Protein AF-0000000081776186 (afdb_homodimer)

Secondary structure (DSSP, 8-state):
-TTSTTSGGGGS---TTTTTTTHHHHTTTSS-HHHHHHH-S------------TTSTTEEEEEEEEEEE-B-SSGGG-EEEEEEEPTTEEEEEEEEEEEESSTTSPP-EEEEEEEESS-----TT-PPPPTTB--GGGTT---EEEETTS-EEEEEESPPSEEEEEEEEB------B-PPTTTS-----EEEEEEEEEEE---PEEP-SSS-EEEEEETTTTB-EEEEEEEEPSSEEEEEEEEEEEEEE-SS----------EEEEEEESS---TTSPPP--SSSS-EEEEEESPPTTEEEEEEEEE---SS--EEEEEEEEEEEEPPGGG-------------EEEEE-SSS---------SS-----------------------------------SS-----TT----EEEPEEEEEETT---EEEE---TTGGG-EEE-SSS-EEEEEEE-TTTTTTSEEEEEEEE---TT--S-EEEEEEEEESSPPPEETTEE---GGGEEEEESS-GGGSEEEEEESPPSEEEEEEEEEEEEETTEEE--SSPEEEEEEEEEESSGGGG-TTEEEEEEEETTEEEEEEEE-TT-BTTTT-B-TTPPPHHHHHHHHHHHHHGGGGGHHHHHHHHHTT-HHHHHHHHHHHHHHHHHHHHHTTS--SS-HHHHHHHHHHHHHHHHHHHHHHHHT--HHHHHHHHHHHHHHHHHHHHHHTTSHHHHHHHHHHHHHHHHHHHHHHHHHHTS-SS--HHHIIIIIHHHHHHHHHHHHIIIII-BSSSHHHHHHHHHHHHHHHHHHHSPPP----SSGGGTTTS--STTTHHHHT-----TT-/-TTSTTSSSTTS---TTTGGGTHHHHTTTSS-HHHHHHH-S------SS----TTSTTEEEEEEEEEEE-B-SSGGG-EEEEEEEPTTEEEEEEEEEEEESSTTSPP-EEEEEEEESS-----TT-PPPPTTB--GGGSSS-EEEEETTS-EEEEEESPPSEEEEEEEEB------B-PPTTTS-----EEEEEEEEEEE---PEEP-SSS-EEEEEETTTTB-EEEEEEEEPSSEEEEEEEEEEEEEE-SS----------EEEEEEESS---TTSPPP--SSSS-EEEEEESPPTTEEEEEEEEE---SS--EEEEEEEEEEEEPPGGG-------------EEEEE-SSS----------SS-----------------------------------------TT----EEEPEEEEEETT---EEEE---TTGGG-EEE-SSS-EEEEEEE-TTTTTTSEEEEEEEE---TT--S-EEEEEEEEESSPPPEETTEE---GGGEEEEESS-GGGSEEEEEESPPSEEEEEEEEEEEEETTEEE--SSPEEEEEEEEEESSGGGG-TTEEEEEEEETTEEEEEEEE-TT-BTTTT-B-TTPPPHHHHHHHHHHHHHGGGGGHHHHHHHHHTT-HHHHHHHHHHHHHHHHHHHHHTTS--SS-HHHHHHHHHHHHHHHHHHHHHHHHT--HHHHHHHHHHHHHHHHHHHHHHTTSHHHHHHHHHHHHHHHHHHHHHHHHHHTS-SS--HHHIIIIIHHHHHHHHHHHHIIIII-BSSSHHHHHHHHHHHHHHHHHHHSPPP----SSGGGSTTS--STTTHHHHT-----TT-

Foldseek 3Di:
DPVPPVPPPPPDPPDPVPPVVPPVPPVVPPPDPVVVLVVVVPQPLPQVPPVPPPPDVQKDKDWDTKDWAAADQWPQRKAKDKDFFAAAWFKKKKKKAKDKSDPPDDKFKKWKAKDPQWDADDDPPPFDDPPQEQCVVRPPHDGDIDINVDMDMDMDGFDFGGMMMMIMHGHHDPFLADAFPPPDDDDMIMIMIMMMMTGHDDDAAEADQVFWDKDKAWVVVPRFKHKYKYWAAAQWFKKKKKKFQKAKDAVPDPDSDLAQRQKFKAKDKRTEDDPPGDTADAPGSGMRMDMDGFDFHRIMMMIMIGRHDDVGTMMIIIIIHMHIDGADPVQAPDDDDPPPQPLPPDQDDDPPDDRDDDDDDDDDDDGPDPDDDDDDDDDDPDPPDDPPPPDPPPPPPPPPDPDPLDPRHDHHEAEWDWDQPDDPDRKIWTDDPDPPPVQADWQAQQAKYKYKYFFDPPSFQQWKKKKWKAWRPPVPQPFWKKKKKAKDFRGDADDDRRHGDHDPSRMDMATNPPPCRGPINMYHRDGGHMMMMMMHMWTQDPVGIHRRPDIIGMHIIIMTDQADVCLPPFWHKDWDAHPNHIHIAIRGHQQQDDRSSPRCPRHHDPVRLVLLLCLQQVLLVLLVLVLVVCVVLVVNQLNVLSVLLNPLSNQLSCVVSVHDHPDDNVVSQLSNLLSVLLNLLLLLLQLLPDPPVVSVVVSVVSSVLLNVLSVVPSSHPCSNCVSNVVSNVSSVVSQVLVCVVVVAHPVHDPCLVVPFVVVLVVLLVVLVCLVNPVDGSVCPSPSSSSSSNSNSVSSSRSRDGRDDPDPPQPVPQPPPPPPVSVNVNSVDPNDPVD/DPVPPPPPDPPDDDDPVPPVVPVVPPVVPPPDPVVVLVVVVPQPLPVPPPPPPPPDVQKDKDWDTKDWAAADQWPQRKAKDKDFFAAAWFKKKKKKAKDKSDPPDDKFKKKKFKDPQWDADDDPPPFDDDPQEQNVVHPDPTIDMDINVDMDMDMDGFDFGGMMMMIMHGHHDPFLADAFPPPDDDDMIMIMIMMMMTGHDDDAAEADQVFWDKDKAWVVVPRFKHKYKYWAAAQWFKKKKKKFQKAKDAVPDPDSDLAQRQKFKAKDKRTEDDPPGDTADAPGSGMRMDMDGFDFHRIMMMIMIGRHDDVGTMMIIIIIHMHIDGADPVQAPDDDDPPPQQLPPDQDDDPVDDRDDDDDDPDDDDRHDPDDPPPDDDDDPDPDDDPPPPDDPPPPPPPPDPPDLDPRHDHHEAEWDWDQPDDPDRKIWTHDPDPPPVQADWQAQQAKYKYKYFFDPPSFQQWKKKKWKAWRPPVPQPFWKKKKKFKDFRGDADDDRRDGDHDPSRMDMATNPPPCRGPINMYHRDGGHMMMMMMHMWTADPVGIHRRPDIIGMHIIIMTDQADVCLPPFWHKDWDAHPNHIHIAIRGHQQQDDRSSPRCPRHHDPVRLVLLLCLQQVLLVLLVLVLVVCVVQVVNQLNVLSVLLNPLSNQLSCVVSVHDHPDDNVVSQLSNLLSVLLNLLLLLLQLLPDPPVVSVVVSVVSSVLLNVLSVVPSSHPCSNCVSNVVSNVSSVVSQVLLCVVVVAHPVHDPCLVVPFVVVLVVLLVVLVCLVNPPDGSVCPSPSSSSSSNSNSVSSSRSRDGHDDPDPPQPVPQPPCPPPVSVNVNSVDPNDVVD

Structure (mmCIF, N/CA/C/O backbone):
data_AF-0000000081776186-model_v1
#
loop_
_entity.id
_entity.type
_entity.pdbx_description
1 polymer 'Transmembrane protein 8A-like isoform X1'
#
loop_
_atom_site.group_PDB
_atom_site.id
_atom_site.type_symbol
_atom_site.label_atom_id
_atom_site.label_alt_id
_atom_site.label_comp_id
_atom_site.label_asym_id
_atom_site.label_entity_id
_atom_site.label_seq_id
_atom_site.pdbx_PDB_ins_code
_atom_site.Cartn_x
_atom_site.Cartn_y
_atom_site.Cartn_z
_atom_site.occupancy
_atom_site.B_iso_or_equiv
_atom_site.auth_seq_id
_atom_site.auth_comp_id
_atom_site.auth_asym_id
_atom_site.auth_atom_id
_atom_site.pdbx_PDB_model_num
ATOM 1 N N . MET A 1 1 ? -25.25 43.906 -5.43 1 17.53 1 MET A N 1
ATOM 2 C CA . MET A 1 1 ? -26.172 44.094 -6.539 1 17.53 1 MET A CA 1
ATOM 3 C C . MET A 1 1 ? -26.375 42.781 -7.297 1 17.53 1 MET A C 1
ATOM 5 O O . MET A 1 1 ? -27.375 42.625 -8.016 1 17.53 1 MET A O 1
ATOM 9 N N . SER A 1 2 ? -25.328 41.812 -7.398 1 18.3 2 SER A N 1
ATOM 10 C CA . SER A 1 2 ? -25.297 40.844 -8.477 1 18.3 2 SER A CA 1
ATOM 11 C C . SER A 1 2 ? -26.234 39.656 -8.188 1 18.3 2 SER A C 1
ATOM 13 O O . SER A 1 2 ? -26.203 38.656 -8.883 1 18.3 2 SER A O 1
ATOM 15 N N . ARG A 1 3 ? -26.922 39.438 -6.98 1 20.38 3 ARG A N 1
ATOM 16 C CA . ARG A 1 3 ? -27.875 38.406 -6.582 1 20.38 3 ARG A CA 1
ATOM 17 C C . ARG A 1 3 ? -29.156 38.5 -7.41 1 20.38 3 ARG A C 1
ATOM 19 O O . ARG A 1 3 ? -30.078 37.688 -7.242 1 20.38 3 ARG A O 1
ATOM 26 N N . ALA A 1 4 ? -29.406 39.688 -8 1 20.66 4 ALA A N 1
ATOM 27 C CA . ALA A 1 4 ? -30.75 40 -8.477 1 20.66 4 ALA A CA 1
ATOM 28 C C . ALA A 1 4 ? -31.078 39.219 -9.742 1 20.66 4 ALA A C 1
ATOM 30 O O . ALA A 1 4 ? -32.25 38.875 -10 1 20.66 4 ALA A O 1
ATOM 31 N N . HIS A 1 5 ? -30.109 39.062 -10.703 1 20.86 5 HIS A N 1
ATOM 32 C CA . HIS A 1 5 ? -30.625 38.812 -12.055 1 20.86 5 HIS A CA 1
ATOM 33 C C . HIS A 1 5 ? -31 37.344 -12.242 1 20.86 5 HIS A C 1
ATOM 35 O O . HIS A 1 5 ? -31.359 36.938 -13.344 1 20.86 5 HIS A O 1
ATOM 41 N N . CYS A 1 6 ? -30.656 36.438 -11.305 1 21.64 6 CYS A N 1
ATOM 42 C CA . CYS A 1 6 ? -30.922 35.031 -11.586 1 21.64 6 CYS A CA 1
ATOM 43 C C . CYS A 1 6 ? -32.406 34.719 -11.484 1 21.64 6 CYS A C 1
ATOM 45 O O . CYS A 1 6 ? -32.844 33.562 -11.625 1 21.64 6 CYS A O 1
ATOM 47 N N . ARG A 1 7 ? -33.281 35.625 -10.977 1 23.91 7 ARG A N 1
ATOM 48 C CA . ARG A 1 7 ? -34.656 35.281 -10.648 1 23.91 7 ARG A CA 1
ATOM 49 C C . ARG A 1 7 ? -35.5 35.094 -11.906 1 23.91 7 ARG A C 1
ATOM 51 O O . ARG A 1 7 ? -36.531 34.438 -11.883 1 23.91 7 ARG A O 1
ATOM 58 N N . LEU A 1 8 ? -35.344 36 -12.922 1 23.22 8 LEU A N 1
ATOM 59 C CA . LEU A 1 8 ? -36.469 36.25 -13.789 1 23.22 8 LEU A CA 1
ATOM 60 C C . LEU A 1 8 ? -36.719 35.062 -14.734 1 23.22 8 LEU A C 1
ATOM 62 O O . LEU A 1 8 ? -37.844 34.844 -15.188 1 23.22 8 LEU A O 1
ATOM 66 N N . ALA A 1 9 ? -35.719 34.531 -15.352 1 23.45 9 ALA A N 1
ATOM 67 C CA . ALA A 1 9 ? -36.094 33.875 -16.594 1 23.45 9 ALA A CA 1
ATOM 68 C C . ALA A 1 9 ? -36.719 32.5 -16.328 1 23.45 9 ALA A C 1
ATOM 70 O O . ALA A 1 9 ? -36.812 31.656 -17.234 1 23.45 9 ALA A O 1
ATOM 71 N N . ALA A 1 10 ? -37.219 32.125 -15.086 1 23.34 10 ALA A N 1
ATOM 72 C CA . ALA A 1 10 ? -37.625 30.766 -14.773 1 23.34 10 ALA A CA 1
ATOM 73 C C . ALA A 1 10 ? -39.031 30.5 -15.289 1 23.34 10 ALA A C 1
ATOM 75 O O . ALA A 1 10 ? -39.688 29.531 -14.875 1 23.34 10 ALA A O 1
ATOM 76 N N . ARG A 1 11 ? -39.688 31.359 -16.062 1 24.17 11 ARG A N 1
ATOM 77 C CA . ARG A 1 11 ? -41.094 31.016 -16.156 1 24.17 11 ARG A CA 1
ATOM 78 C C . ARG A 1 11 ? -41.281 29.672 -16.844 1 24.17 11 ARG A C 1
ATOM 80 O O . ARG A 1 11 ? -42.375 29.109 -16.828 1 24.17 11 ARG A O 1
ATOM 87 N N . SER A 1 12 ? -40.688 29.547 -18.062 1 23.08 12 SER A N 1
ATOM 88 C CA . SER A 1 12 ? -41.344 28.594 -18.938 1 23.08 12 SER A CA 1
ATOM 89 C C . SER A 1 12 ? -41.406 27.203 -18.297 1 23.08 12 SER A C 1
ATOM 91 O O . SER A 1 12 ? -40.625 26.906 -17.391 1 23.08 12 SER A O 1
ATOM 93 N N . VAL A 1 13 ? -42.438 26.312 -18.781 1 25.61 13 VAL A N 1
ATOM 94 C CA . VAL A 1 13 ? -43.188 25.141 -18.328 1 25.61 13 VAL A CA 1
ATOM 95 C C . VAL A 1 13 ? -42.188 24 -18.031 1 25.61 13 VAL A C 1
ATOM 97 O O . VAL A 1 13 ? -42.625 22.875 -17.766 1 25.61 13 VAL A O 1
ATOM 100 N N . TYR A 1 14 ? -40.969 24.172 -18.609 1 23.67 14 TYR A N 1
ATOM 101 C CA . TYR A 1 14 ? -40.25 22.906 -18.688 1 23.67 14 TYR A CA 1
ATOM 102 C C . TYR A 1 14 ? -40.062 22.281 -17.312 1 23.67 14 TYR A C 1
ATOM 104 O O . TYR A 1 14 ? -39.875 23 -16.328 1 23.67 14 TYR A O 1
ATOM 112 N N . THR A 1 15 ? -40.75 21.047 -17.109 1 24.16 15 THR A N 1
ATOM 113 C CA . THR A 1 15 ? -40.906 20.391 -15.82 1 24.16 15 THR A CA 1
ATOM 114 C C . THR A 1 15 ? -39.594 20.312 -15.078 1 24.16 15 THR A C 1
ATOM 116 O O . THR A 1 15 ? -38.531 20.422 -15.688 1 24.16 15 THR A O 1
ATOM 119 N N . ARG A 1 16 ? -39.625 20.25 -13.617 1 24.02 16 ARG A N 1
ATOM 120 C CA . ARG A 1 16 ? -38.625 20.469 -12.578 1 24.02 16 ARG A CA 1
ATOM 121 C C . ARG A 1 16 ? -37.438 19.531 -12.742 1 24.02 16 ARG A C 1
ATOM 123 O O . ARG A 1 16 ? -36.469 19.625 -12 1 24.02 16 ARG A O 1
ATOM 130 N N . LYS A 1 17 ? -37.719 18.344 -13.344 1 25.12 17 LYS A N 1
ATOM 131 C CA . LYS A 1 17 ? -36.719 17.297 -13.406 1 25.12 17 LYS A CA 1
ATOM 132 C C . LYS A 1 17 ? -35.469 17.797 -14.117 1 25.12 17 LYS A C 1
ATOM 134 O O . LYS A 1 17 ? -34.344 17.375 -13.797 1 25.12 17 LYS A O 1
ATOM 139 N N . GLN A 1 18 ? -35.656 18.594 -15.25 1 22.91 18 GLN A N 1
ATOM 140 C CA . GLN A 1 18 ? -34.625 19.016 -16.188 1 22.91 18 GLN A CA 1
ATOM 141 C C . GLN A 1 18 ? -33.656 20 -15.547 1 22.91 18 GLN A C 1
ATOM 143 O O . GLN A 1 18 ? -32.594 20.312 -16.109 1 22.91 18 GLN A O 1
ATOM 148 N N . ARG A 1 19 ? -34.156 20.719 -14.547 1 25.19 19 ARG A N 1
ATOM 149 C CA . ARG A 1 19 ? -33.375 21.875 -14.109 1 25.19 19 ARG A CA 1
ATOM 150 C C . ARG A 1 19 ? -32.125 21.422 -13.398 1 25.19 19 ARG A C 1
ATOM 152 O O . ARG A 1 19 ? -31.141 22.188 -13.328 1 25.19 19 ARG A O 1
ATOM 159 N N . ARG A 1 20 ? -32.281 20.438 -12.555 1 23.58 20 ARG A N 1
ATOM 160 C CA . ARG A 1 20 ? -31.188 20.188 -11.617 1 23.58 20 ARG A CA 1
ATOM 161 C C . ARG A 1 20 ? -29.906 19.828 -12.367 1 23.58 20 ARG A C 1
ATOM 163 O O . ARG A 1 20 ? -28.828 19.734 -11.758 1 23.58 20 ARG A O 1
ATOM 170 N N . TYR A 1 21 ? -30.031 19.328 -13.672 1 23.58 21 TYR A N 1
ATOM 171 C CA . TYR A 1 21 ? -28.844 18.953 -14.43 1 23.58 21 TYR A CA 1
ATOM 172 C C . TYR A 1 21 ? -27.969 20.172 -14.703 1 23.58 21 TYR A C 1
ATOM 174 O O . TYR A 1 21 ? -26.75 20.031 -14.867 1 23.58 21 TYR A O 1
ATOM 182 N N . THR A 1 22 ? -28.609 21.375 -14.938 1 23 22 THR A N 1
ATOM 183 C CA . THR A 1 22 ? -27.844 22.469 -15.508 1 23 22 THR A CA 1
ATOM 184 C C . THR A 1 22 ? -26.906 23.078 -14.469 1 23 22 THR A C 1
ATOM 186 O O . THR A 1 22 ? -25.859 23.609 -14.812 1 23 22 THR A O 1
ATOM 189 N N . CYS A 1 23 ? -27.438 23.266 -13.266 1 23.52 23 CYS A N 1
ATOM 190 C CA . CYS A 1 23 ? -26.609 24.094 -12.398 1 23.52 23 CYS A CA 1
ATOM 191 C C . CYS A 1 23 ? -25.312 23.391 -12.031 1 23.52 23 CYS A C 1
ATOM 193 O O . CYS A 1 23 ? -24.422 24 -11.43 1 23.52 23 CYS A O 1
ATOM 195 N N . GLU A 1 24 ? -25.344 22.078 -11.945 1 25.31 24 GLU A N 1
ATOM 196 C CA . GLU A 1 24 ? -24.094 21.422 -11.586 1 25.31 24 GLU A CA 1
ATOM 197 C C . GLU A 1 24 ? -23 21.719 -12.609 1 25.31 24 GLU A C 1
ATOM 199 O O . GLU A 1 24 ? -21.812 21.438 -12.367 1 25.31 24 GLU A O 1
ATOM 204 N N . LEU A 1 25 ? -23.344 22.219 -13.789 1 23.88 25 LEU A N 1
ATOM 205 C CA . LEU A 1 25 ? -22.359 22.547 -14.812 1 23.88 25 LEU A CA 1
ATOM 206 C C . LEU A 1 25 ? -21.578 23.812 -14.43 1 23.88 25 LEU A C 1
ATOM 208 O O . LEU A 1 25 ? -20.453 24 -14.867 1 23.88 25 LEU A O 1
ATOM 212 N N . SER A 1 26 ? -22.25 24.812 -13.836 1 23.56 26 SER A N 1
ATOM 213 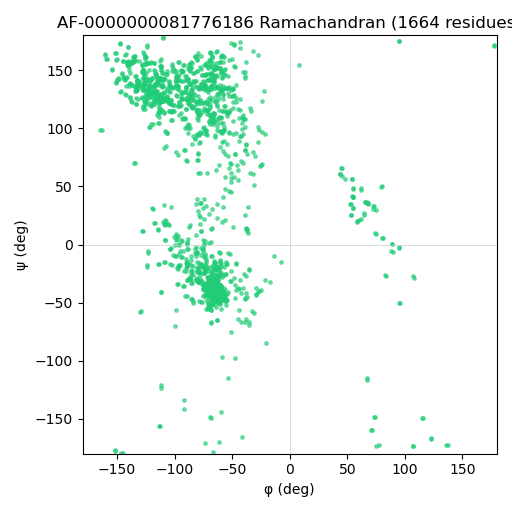C CA . SER A 1 26 ? -21.594 26.125 -13.805 1 23.56 26 SER A CA 1
ATOM 214 C C . SER A 1 26 ? -20.422 26.125 -12.836 1 23.56 26 SER A C 1
ATOM 216 O O . SER A 1 26 ? -19.641 27.078 -12.797 1 23.56 26 SER A O 1
ATOM 218 N N . ILE A 1 27 ? -20.578 25.469 -11.688 1 26.19 27 ILE A N 1
ATOM 219 C CA . ILE A 1 27 ? -19.469 25.688 -10.781 1 26.19 27 ILE A CA 1
ATOM 220 C C . ILE A 1 27 ? -18.172 25.172 -11.414 1 26.19 27 ILE A C 1
ATOM 222 O O . ILE A 1 27 ? -17.094 25.312 -10.836 1 26.19 27 ILE A O 1
ATOM 226 N N . LEU A 1 28 ? -18.203 24.484 -12.602 1 25.22 28 LEU A N 1
ATOM 227 C CA . LEU A 1 28 ? -17.031 24.109 -13.398 1 25.22 28 LEU A CA 1
ATOM 228 C C . LEU A 1 28 ? -16.297 25.344 -13.898 1 25.22 28 LEU A C 1
ATOM 230 O O . LEU A 1 28 ? -15.18 25.234 -14.414 1 25.22 28 LEU A O 1
ATOM 234 N N . VAL A 1 29 ? -16.953 26.5 -14.039 1 25.05 29 VAL A N 1
ATOM 235 C CA . VAL A 1 29 ? -16.375 27.516 -14.922 1 25.05 29 VAL A CA 1
ATOM 236 C C . VAL A 1 29 ? -15.242 28.234 -14.211 1 25.05 29 VAL A C 1
ATOM 238 O O . VAL A 1 29 ? -14.289 28.688 -14.852 1 25.05 29 VAL A O 1
ATOM 241 N N . THR A 1 30 ? -15.438 28.688 -12.984 1 26.22 30 THR A N 1
ATOM 242 C CA . THR A 1 30 ? -14.422 29.688 -12.656 1 26.22 30 THR A CA 1
ATOM 243 C C . THR A 1 30 ? -13.086 29.016 -12.359 1 26.22 30 THR A C 1
ATOM 245 O O . THR A 1 30 ? -12.195 29.625 -11.766 1 26.22 30 THR A O 1
ATOM 248 N N . MET A 1 31 ? -12.945 27.703 -12.336 1 25.75 31 MET A N 1
ATOM 249 C CA . MET A 1 31 ? -11.586 27.172 -12.25 1 25.75 31 MET A CA 1
ATOM 250 C C . MET A 1 31 ? -10.711 27.734 -13.367 1 25.75 31 MET A C 1
ATOM 252 O O . MET A 1 31 ? -11.141 27.781 -14.523 1 25.75 31 MET A O 1
ATOM 256 N N . SER A 1 32 ? -9.711 28.625 -13.023 1 28.62 32 SER A N 1
ATOM 257 C CA . SER A 1 32 ? -8.852 29.281 -14.008 1 28.62 32 SER A CA 1
ATOM 258 C C . SER A 1 32 ? -8.484 28.312 -15.133 1 28.62 32 SER A C 1
ATOM 260 O O . SER A 1 32 ? -8.5 27.094 -14.953 1 28.62 32 SER A O 1
ATOM 262 N N . THR A 1 33 ? -8.352 28.844 -16.453 1 30.66 33 THR A N 1
ATOM 263 C CA . THR A 1 33 ? -7.969 28.25 -17.719 1 30.66 33 THR A CA 1
ATOM 264 C C . THR A 1 33 ? -6.84 27.234 -17.531 1 30.66 33 THR A C 1
ATOM 266 O O . THR A 1 33 ? -6.777 26.219 -18.234 1 30.66 33 THR A O 1
ATOM 269 N N . GLN A 1 34 ? -5.805 27.656 -16.734 1 31.42 34 GLN A N 1
ATOM 270 C CA . GLN A 1 34 ? -4.613 26.812 -16.703 1 31.42 34 GLN A CA 1
ATOM 271 C C . GLN A 1 34 ? -4.898 25.484 -16.031 1 31.42 34 GLN A C 1
ATOM 273 O O . GLN A 1 34 ? -4.305 24.453 -16.375 1 31.42 34 GLN A O 1
ATOM 278 N N . SER A 1 35 ? -5.676 25.453 -15 1 32.84 35 SER A N 1
ATOM 279 C CA . SER A 1 35 ? -5.961 24.203 -14.32 1 32.84 35 SER A CA 1
ATOM 280 C C . SER A 1 35 ? -6.836 23.297 -15.18 1 32.84 35 SER A C 1
ATOM 282 O O . SER A 1 35 ? -6.902 22.078 -14.945 1 32.84 35 SER A O 1
ATOM 284 N N . LEU A 1 36 ? -7.746 23.859 -16.016 1 31.34 36 LEU A N 1
ATOM 285 C CA . LEU A 1 36 ? -8.539 23.062 -16.953 1 31.34 36 LEU A CA 1
ATOM 286 C C . LEU A 1 36 ? -7.637 22.391 -17.984 1 31.34 36 LEU A C 1
ATOM 288 O O . LEU A 1 36 ? -7.938 21.281 -18.453 1 31.34 36 LEU A O 1
ATOM 292 N N . LEU A 1 37 ? -6.648 23.188 -18.5 1 30.66 37 LEU A N 1
ATOM 293 C CA . LEU A 1 37 ? -5.766 22.516 -19.453 1 30.66 37 LEU A CA 1
ATOM 294 C C . LEU A 1 37 ? -5.098 21.297 -18.828 1 30.66 37 LEU A C 1
ATOM 296 O O . LEU A 1 37 ? -4.902 20.281 -19.484 1 30.66 37 LEU A O 1
ATOM 300 N N . SER A 1 38 ? -4.629 21.453 -17.594 1 32.81 38 SER A N 1
ATOM 301 C CA . SER A 1 38 ? -4.016 20.297 -16.953 1 32.81 38 SER A CA 1
ATOM 302 C C . SER A 1 38 ? -5.043 19.203 -16.688 1 32.81 38 SER A C 1
ATOM 304 O O . SER A 1 38 ? -4.711 18.016 -16.688 1 32.81 38 SER A O 1
ATOM 306 N N . SER A 1 39 ? -6.238 19.562 -16.281 1 33.81 39 SER A N 1
ATOM 307 C CA . SER A 1 39 ? -7.242 18.531 -16.031 1 33.81 39 SER A CA 1
ATOM 308 C C . SER A 1 39 ? -7.656 17.844 -17.328 1 33.81 39 SER A C 1
ATOM 310 O O . SER A 1 39 ? -8.156 16.719 -17.312 1 33.81 39 SER A O 1
ATOM 312 N N . LEU A 1 40 ? -7.805 18.594 -18.391 1 31.08 40 LEU A N 1
ATOM 313 C CA . LEU A 1 40 ? -8.234 17.969 -19.641 1 31.08 40 LEU A CA 1
ATOM 314 C C . LEU A 1 40 ? -7.164 17.031 -20.188 1 31.08 40 LEU A C 1
ATOM 316 O O . LEU A 1 40 ? -7.309 16.484 -21.281 1 31.08 40 LEU A O 1
ATOM 320 N N . ILE A 1 41 ? -5.898 17.281 -19.844 1 34.34 41 ILE A N 1
ATOM 321 C CA . ILE A 1 41 ? -5.168 16.125 -20.328 1 34.34 41 ILE A CA 1
ATOM 322 C C . ILE A 1 41 ? -5.848 14.844 -19.844 1 34.34 41 ILE A C 1
ATOM 324 O O . ILE A 1 41 ? -5.617 14.406 -18.719 1 34.34 41 ILE A O 1
ATOM 328 N N . ARG A 1 42 ? -7.168 14.758 -19.953 1 33.12 42 ARG A N 1
ATOM 329 C CA . ARG A 1 42 ? -7.867 13.477 -19.938 1 33.12 42 ARG A CA 1
ATOM 330 C C . ARG A 1 42 ? -6.941 12.344 -20.375 1 33.12 42 ARG A C 1
ATOM 332 O O . ARG A 1 42 ? -6.109 12.516 -21.266 1 33.12 42 ARG A O 1
ATOM 339 N N . ALA A 1 43 ? -6.848 11.375 -19.453 1 38.22 43 ALA A N 1
ATOM 340 C CA . ALA A 1 43 ? -6.191 10.078 -19.578 1 38.22 43 ALA A CA 1
ATOM 341 C C . ALA A 1 43 ? -6.363 9.5 -20.969 1 38.22 43 ALA A C 1
ATOM 343 O O . ALA A 1 43 ? -7.273 8.703 -21.219 1 38.22 43 ALA A O 1
ATOM 344 N N . THR A 1 44 ? -6.418 10.398 -21.953 1 39.25 44 THR A N 1
ATOM 345 C CA . THR A 1 44 ? -6.41 9.711 -23.234 1 39.25 44 THR A CA 1
ATOM 346 C C . THR A 1 44 ? -5.172 8.828 -23.375 1 39.25 44 THR A C 1
ATOM 348 O O . THR A 1 44 ? -4.047 9.281 -23.156 1 39.25 44 THR A O 1
ATOM 351 N N . ILE A 1 45 ? -5.324 7.699 -22.953 1 43.69 45 ILE A N 1
ATOM 352 C CA . ILE A 1 45 ? -4.309 6.738 -23.375 1 43.69 45 ILE A CA 1
ATOM 353 C C . ILE A 1 45 ? -3.996 6.934 -24.844 1 43.69 45 ILE A C 1
ATOM 355 O O . ILE A 1 45 ? -4.852 6.703 -25.703 1 43.69 45 ILE A O 1
ATOM 359 N N . LEU A 1 46 ? -3.311 8.031 -25.141 1 42.16 46 LEU A N 1
ATOM 360 C CA . LEU A 1 46 ? -2.863 8.227 -26.516 1 42.16 46 LEU A CA 1
ATOM 361 C C . LEU A 1 46 ? -1.757 7.242 -26.875 1 42.16 46 LEU A C 1
ATOM 363 O O . LEU A 1 46 ? -0.572 7.559 -26.75 1 42.16 46 LEU A O 1
ATOM 367 N N . LEU A 1 47 ? -1.771 6.156 -26.219 1 43 47 LEU A N 1
ATOM 368 C CA . LEU A 1 47 ? -0.688 5.328 -26.734 1 43 47 LEU A CA 1
ATOM 369 C C . LEU A 1 47 ? -0.738 5.258 -28.266 1 43 47 LEU A C 1
ATOM 371 O O . LEU A 1 47 ? -1.82 5.215 -28.844 1 43 47 LEU A O 1
ATOM 375 N N . PRO A 1 48 ? 0.054 5.844 -28.953 1 38 48 PRO A N 1
ATOM 376 C CA . PRO A 1 48 ? -0.057 5.355 -30.328 1 38 48 PRO A CA 1
ATOM 377 C C . PRO A 1 48 ? -0.689 3.969 -30.422 1 38 48 PRO A C 1
ATOM 379 O O . PRO A 1 48 ? -0.324 3.072 -29.656 1 38 48 PRO A O 1
ATOM 382 N N . LEU A 1 49 ? -1.921 3.928 -30.641 1 39.62 49 LEU A N 1
ATOM 383 C CA . LEU A 1 49 ? -2.836 2.805 -30.812 1 39.62 49 LEU A CA 1
ATOM 384 C C . LEU A 1 49 ? -2.088 1.56 -31.281 1 39.62 49 LEU A C 1
ATOM 386 O O . LEU A 1 49 ? -1.604 1.507 -32.406 1 39.62 49 LEU A O 1
ATOM 390 N N . PHE A 1 50 ? -1.303 0.983 -30.516 1 39.75 50 PHE A N 1
ATOM 391 C CA . PHE A 1 50 ? -0.926 -0.425 -30.547 1 39.75 50 PHE A CA 1
ATOM 392 C C . PHE A 1 50 ? -2.076 -1.278 -31.078 1 39.75 50 PHE A C 1
ATOM 394 O O . PHE A 1 50 ? -2.973 -1.651 -30.312 1 39.75 50 PHE A O 1
ATOM 401 N N . TYR A 1 51 ? -2.492 -0.877 -32.094 1 37.72 51 TYR A N 1
ATOM 402 C CA . TYR A 1 51 ? -3.625 -1.53 -32.75 1 37.72 51 TYR A CA 1
ATOM 403 C C . TYR A 1 51 ? -3.406 -3.035 -32.844 1 37.72 51 TYR A C 1
ATOM 405 O O . TYR A 1 51 ? -2.988 -3.545 -33.875 1 37.72 51 TYR A O 1
ATOM 413 N N . VAL A 1 52 ? -2.381 -3.594 -32.031 1 42.38 52 VAL A N 1
ATOM 414 C CA . VAL A 1 52 ? -2.555 -5.016 -32.312 1 42.38 52 VAL A CA 1
ATOM 415 C C . VAL A 1 52 ? -3.934 -5.469 -31.844 1 42.38 52 VAL A C 1
ATOM 417 O O . VAL A 1 52 ? -4.301 -5.246 -30.688 1 42.38 52 VAL A O 1
ATOM 420 N N . ILE A 1 53 ? -4.859 -5.539 -32.781 1 43.31 53 ILE A N 1
ATOM 421 C CA . ILE A 1 53 ? -6.238 -6 -32.656 1 43.31 53 ILE A CA 1
ATOM 422 C C . ILE A 1 53 ? -6.266 -7.344 -31.938 1 43.31 53 ILE A C 1
ATOM 424 O O . ILE A 1 53 ? -5.539 -8.273 -32.312 1 43.31 53 ILE A O 1
ATOM 428 N N . ASN A 1 54 ? -6.871 -7.441 -30.797 1 50.25 54 ASN A N 1
ATOM 429 C CA . ASN A 1 54 ? -7.352 -8.484 -29.891 1 50.25 54 ASN A CA 1
ATOM 430 C C . ASN A 1 54 ? -7.887 -9.688 -30.672 1 50.25 54 ASN A C 1
ATOM 432 O O . ASN A 1 54 ? -8.422 -10.625 -30.078 1 50.25 54 ASN A O 1
ATOM 436 N N . GLY A 1 55 ? -7.684 -9.773 -32.062 1 51.53 55 GLY A N 1
ATOM 437 C CA . GLY A 1 55 ? -8.383 -10.891 -32.688 1 51.53 55 GLY A CA 1
ATOM 438 C C . GLY A 1 55 ? -7.52 -12.125 -32.875 1 51.53 55 GLY A C 1
ATOM 439 O O . GLY A 1 55 ? -8.008 -13.18 -33.25 1 51.53 55 GLY A O 1
ATOM 440 N N . GLN A 1 56 ? -6.203 -12.055 -32.625 1 61.28 56 GLN A N 1
ATOM 441 C CA . GLN A 1 56 ? -5.387 -13.25 -32.781 1 61.28 56 GLN A CA 1
ATOM 442 C C . GLN A 1 56 ? -5.512 -14.172 -31.578 1 61.28 56 GLN A C 1
ATOM 444 O O . GLN A 1 56 ? -5.648 -13.703 -30.453 1 61.28 56 GLN A O 1
ATOM 449 N N . PRO A 1 57 ? -5.672 -15.461 -32.031 1 67.44 57 PRO A N 1
ATOM 450 C CA . PRO A 1 57 ? -5.691 -16.391 -30.891 1 67.44 57 PRO A CA 1
ATOM 451 C C . PRO A 1 57 ? -4.496 -16.219 -29.969 1 67.44 57 PRO A C 1
ATOM 453 O O . PRO A 1 57 ? -3.367 -16.031 -30.438 1 67.44 57 PRO A O 1
ATOM 456 N N . GLY A 1 58 ? -4.773 -16.078 -28.875 1 78.06 58 GLY A N 1
ATOM 457 C CA . GLY A 1 58 ? -3.725 -15.992 -27.875 1 78.06 58 GLY A CA 1
ATOM 458 C C . GLY A 1 58 ? -3.229 -14.578 -27.641 1 78.06 58 GLY A C 1
ATOM 459 O O . GLY A 1 58 ? -2.299 -14.367 -26.859 1 78.06 58 GLY A O 1
ATOM 460 N N . TYR A 1 59 ? -3.811 -13.664 -28.344 1 83.19 59 TYR A N 1
ATOM 461 C CA . TYR A 1 59 ? -3.383 -12.281 -28.203 1 83.19 59 TYR A CA 1
ATOM 462 C C . TYR A 1 59 ? -3.951 -11.664 -26.922 1 83.19 59 TYR A C 1
ATOM 464 O O . TYR A 1 59 ? -5.105 -11.914 -26.578 1 83.19 59 TYR A O 1
ATOM 472 N N . GLY A 1 60 ? -3.107 -10.938 -26.219 1 86 60 GLY A N 1
ATOM 473 C CA . GLY A 1 60 ? -3.512 -10.141 -25.078 1 86 60 GLY A CA 1
ATOM 474 C C . GLY A 1 60 ? -2.799 -8.805 -24.984 1 86 60 GLY A C 1
ATOM 475 O O . GLY A 1 60 ? -1.759 -8.609 -25.625 1 86 60 GLY A O 1
ATOM 476 N N . GLU A 1 61 ? -3.496 -7.895 -24.328 1 88.31 61 GLU A N 1
ATOM 477 C CA . GLU A 1 61 ? -2.918 -6.559 -24.234 1 88.31 61 GLU A CA 1
ATOM 478 C C . GLU A 1 61 ? -3.203 -5.926 -22.875 1 88.31 61 GLU A C 1
ATOM 480 O O . GLU A 1 61 ? -4.277 -6.125 -22.312 1 88.31 61 GLU A O 1
ATOM 485 N N . GLN A 1 62 ? -2.25 -5.227 -22.375 1 90.56 62 GLN A N 1
ATOM 486 C CA . GLN A 1 62 ? -2.355 -4.41 -21.172 1 90.56 62 GLN A CA 1
ATOM 487 C C . GLN A 1 62 ? -1.919 -2.973 -21.453 1 90.56 62 GLN A C 1
ATOM 489 O O . GLN A 1 62 ? -0.788 -2.73 -21.875 1 90.56 62 GLN A O 1
ATOM 494 N N . LEU A 1 63 ? -2.803 -2.043 -21.172 1 87.62 63 LEU A N 1
ATOM 495 C CA . LEU A 1 63 ? -2.543 -0.641 -21.484 1 87.62 63 LEU A CA 1
ATOM 496 C C . LEU A 1 63 ? -2.404 0.178 -20.203 1 87.62 63 LEU A C 1
ATOM 498 O O . LEU A 1 63 ? -3.113 -0.068 -19.219 1 87.62 63 LEU A O 1
ATOM 502 N N . PHE A 1 64 ? -1.505 1.113 -20.281 1 88.56 64 PHE A N 1
ATOM 503 C CA . PHE A 1 64 ? -1.271 2.025 -19.172 1 88.56 64 PHE A CA 1
ATOM 504 C C . PHE A 1 64 ? -1.375 3.475 -19.625 1 88.56 64 PHE A C 1
ATOM 506 O O . PHE A 1 64 ? -0.684 3.889 -20.562 1 88.56 64 PHE A O 1
ATOM 513 N N . GLY A 1 65 ? -2.18 4.207 -18.938 1 83.56 65 GLY A N 1
ATOM 514 C CA . GLY A 1 65 ? -2.414 5.602 -19.297 1 83.56 65 GLY A CA 1
ATOM 515 C C . GLY A 1 65 ? -1.206 6.488 -19.062 1 83.56 65 GLY A C 1
ATOM 516 O O . GLY A 1 65 ? -0.068 6.059 -19.266 1 83.56 65 GLY A O 1
ATOM 517 N N . THR A 1 66 ? -1.474 7.781 -18.719 1 82.69 66 THR A N 1
ATOM 518 C CA . THR A 1 66 ? -0.406 8.766 -18.609 1 82.69 66 THR A CA 1
ATOM 519 C C . THR A 1 66 ? 0.046 8.906 -17.156 1 82.69 66 THR A C 1
ATOM 521 O O . THR A 1 66 ? -0.758 9.219 -16.281 1 82.69 66 THR A O 1
ATOM 524 N N . PHE A 1 67 ? 1.359 8.656 -17.016 1 88.25 67 PHE A N 1
ATOM 525 C CA . PHE A 1 67 ? 1.942 8.789 -15.688 1 88.25 67 PHE A CA 1
ATOM 526 C C . PHE A 1 67 ? 3.045 9.844 -15.688 1 88.25 67 PHE A C 1
ATOM 528 O O . PHE A 1 67 ? 3.828 9.93 -16.641 1 88.25 67 PHE A O 1
ATOM 535 N N . ARG A 1 68 ? 3.125 10.57 -14.625 1 89.25 68 ARG A N 1
ATOM 536 C CA . ARG A 1 68 ? 4.105 11.648 -14.523 1 89.25 68 ARG A CA 1
ATOM 537 C C . ARG A 1 68 ? 5.496 11.094 -14.242 1 89.25 68 ARG A C 1
ATOM 539 O O . ARG A 1 68 ? 5.652 10.18 -13.438 1 89.25 68 ARG A O 1
ATOM 546 N N . LEU A 1 69 ? 6.438 11.688 -14.938 1 93.06 69 LEU A N 1
ATOM 547 C CA . LEU A 1 69 ? 7.836 11.344 -14.688 1 93.06 69 LEU A CA 1
ATOM 548 C C . LEU A 1 69 ? 8.492 12.367 -13.766 1 93.06 69 LEU A C 1
ATOM 550 O O . LEU A 1 69 ? 8.195 13.562 -13.852 1 93.06 69 LEU A O 1
ATOM 554 N N . LYS A 1 70 ? 9.344 11.875 -12.914 1 91.81 70 LYS A N 1
ATOM 555 C CA . LYS A 1 70 ? 10.07 12.742 -11.992 1 91.81 70 LYS A CA 1
ATOM 556 C C . LYS A 1 70 ? 11.578 12.547 -12.125 1 91.81 70 LYS A C 1
ATOM 558 O O . LYS A 1 70 ? 12.039 11.508 -12.602 1 91.81 70 LYS A O 1
ATOM 563 N N . ALA A 1 71 ? 12.281 13.594 -11.75 1 91.81 71 ALA A N 1
ATOM 564 C CA . ALA A 1 71 ? 13.734 13.484 -11.711 1 91.81 71 ALA A CA 1
ATOM 565 C C . ALA A 1 71 ? 14.195 12.555 -10.602 1 91.81 71 ALA A C 1
ATOM 567 O O . ALA A 1 71 ? 13.672 12.602 -9.484 1 91.81 71 ALA A O 1
ATOM 568 N N . TYR A 1 72 ? 15.25 11.789 -10.93 1 91.88 72 TYR A N 1
ATOM 569 C CA . TYR A 1 72 ? 15.688 10.734 -10.023 1 91.88 72 TYR A CA 1
ATOM 570 C C . TYR A 1 72 ? 16.516 11.305 -8.883 1 91.88 72 TYR A C 1
ATOM 572 O O . TYR A 1 72 ? 17.625 11.797 -9.102 1 91.88 72 TYR A O 1
ATOM 580 N N . GLY A 1 73 ? 16.031 11.258 -7.715 1 87.62 73 GLY A N 1
ATOM 581 C CA . GLY A 1 73 ? 16.781 11.523 -6.496 1 87.62 73 GLY A CA 1
ATOM 582 C C . GLY A 1 73 ? 16.984 10.289 -5.641 1 87.62 73 GLY A C 1
ATOM 583 O O . GLY A 1 73 ? 18.078 10.086 -5.098 1 87.62 73 GLY A O 1
ATOM 584 N N . SER A 1 74 ? 16.016 9.562 -5.566 1 90.5 74 SER A N 1
ATOM 585 C CA . SER A 1 74 ? 15.969 8.266 -4.895 1 90.5 74 SER A CA 1
ATOM 586 C C . SER A 1 74 ? 15.008 7.309 -5.594 1 90.5 74 SER A C 1
ATOM 588 O O . SER A 1 74 ? 14.328 7.691 -6.551 1 90.5 74 SER A O 1
ATOM 590 N N . PHE A 1 75 ? 14.992 6.121 -5.188 1 92.12 75 PHE A N 1
ATOM 591 C CA . PHE A 1 75 ? 14.109 5.148 -5.82 1 92.12 75 PHE A CA 1
ATOM 592 C C . PHE A 1 75 ? 12.648 5.562 -5.664 1 92.12 75 PHE A C 1
ATOM 594 O O . PHE A 1 75 ? 11.781 5.086 -6.398 1 92.12 75 PHE A O 1
ATOM 601 N N . GLY A 1 76 ? 12.375 6.402 -4.727 1 92.31 76 GLY A N 1
ATOM 602 C CA . GLY A 1 76 ? 11.008 6.871 -4.52 1 92.31 76 GLY A CA 1
ATOM 603 C C . GLY A 1 76 ? 10.508 7.754 -5.645 1 92.31 76 GLY A C 1
ATOM 604 O O . GLY A 1 76 ? 9.305 8.016 -5.746 1 92.31 76 GLY A O 1
ATOM 605 N N . ASP A 1 77 ? 11.344 8.156 -6.539 1 92.88 77 ASP A N 1
ATOM 606 C CA . ASP A 1 77 ? 10.992 9.094 -7.605 1 92.88 77 ASP A CA 1
ATOM 607 C C . ASP A 1 77 ? 10.703 8.352 -8.906 1 92.88 77 ASP A C 1
ATOM 609 O O . ASP A 1 77 ? 10.469 8.977 -9.945 1 92.88 77 ASP A O 1
ATOM 613 N N . VAL A 1 78 ? 10.664 7.117 -8.828 1 93.5 78 VAL A N 1
ATOM 614 C CA . VAL A 1 78 ? 10.461 6.359 -10.062 1 93.5 78 VAL A CA 1
ATOM 615 C C . VAL A 1 78 ? 8.969 6.199 -10.328 1 93.5 78 VAL A C 1
ATOM 617 O O . VAL A 1 78 ? 8.156 6.285 -9.406 1 93.5 78 VAL A O 1
ATOM 620 N N . THR A 1 79 ? 8.656 6.086 -11.609 1 92.69 79 THR A N 1
ATOM 621 C CA . THR A 1 79 ? 7.332 5.637 -12.023 1 92.69 79 THR A CA 1
ATOM 622 C C . THR A 1 79 ? 7.324 4.133 -12.273 1 92.69 79 THR A C 1
ATOM 624 O O . THR A 1 79 ? 8.086 3.629 -13.102 1 92.69 79 THR A O 1
ATOM 627 N N . LEU A 1 80 ? 6.477 3.426 -11.516 1 92.25 80 LEU A N 1
ATOM 628 C CA . LEU A 1 80 ? 6.496 1.968 -11.547 1 92.25 80 LEU A CA 1
ATOM 629 C C . LEU A 1 80 ? 5.305 1.426 -12.328 1 92.25 80 LEU A C 1
ATOM 631 O O . LEU A 1 80 ? 4.184 1.915 -12.18 1 92.25 80 LEU A O 1
ATOM 635 N N . PHE A 1 81 ? 5.578 0.512 -13.211 1 92.12 81 PHE A N 1
ATOM 636 C CA . PHE A 1 81 ? 4.559 -0.258 -13.922 1 92.12 81 PHE A CA 1
ATOM 637 C C . PHE A 1 81 ? 4.641 -1.733 -13.547 1 92.12 81 PHE A C 1
ATOM 639 O O . PHE A 1 81 ? 5.734 -2.277 -13.383 1 92.12 81 PHE A O 1
ATOM 646 N N . HIS A 1 82 ? 3.539 -2.336 -13.391 1 91.62 82 HIS A N 1
ATOM 647 C CA . HIS A 1 82 ? 3.439 -3.758 -13.078 1 91.62 82 HIS A CA 1
ATOM 648 C C . HIS A 1 82 ? 2.645 -4.5 -14.148 1 91.62 82 HIS A C 1
ATOM 650 O O . HIS A 1 82 ? 1.483 -4.172 -14.406 1 91.62 82 HIS A O 1
ATOM 656 N N . VAL A 1 83 ? 3.279 -5.434 -14.781 1 92.5 83 VAL A N 1
ATOM 657 C CA . VAL A 1 83 ? 2.658 -6.242 -15.828 1 92.5 83 VAL A CA 1
ATOM 658 C C . VAL A 1 83 ? 2.658 -7.711 -15.414 1 92.5 83 VAL A C 1
ATOM 660 O O . VAL A 1 83 ? 3.666 -8.227 -14.922 1 92.5 83 VAL A O 1
ATOM 663 N N . VAL A 1 84 ? 1.564 -8.328 -15.617 1 92.25 84 VAL A N 1
ATOM 664 C CA . VAL A 1 84 ? 1.49 -9.766 -15.375 1 92.25 84 VAL A CA 1
ATOM 665 C C . VAL A 1 84 ? 1.486 -10.516 -16.703 1 92.25 84 VAL A C 1
ATOM 667 O O . VAL A 1 84 ? 0.519 -10.438 -17.469 1 92.25 84 VAL A O 1
ATOM 670 N N . MET A 1 85 ? 2.512 -11.25 -16.906 1 92.81 85 MET A N 1
ATOM 671 C CA . MET A 1 85 ? 2.65 -12.023 -18.141 1 92.81 85 MET A CA 1
ATOM 672 C C . MET A 1 85 ? 2.012 -13.398 -17.984 1 92.81 85 MET A C 1
ATOM 674 O O . MET A 1 85 ? 2.336 -14.141 -17.062 1 92.81 85 MET A O 1
ATOM 678 N N . PRO A 1 86 ? 1.098 -13.719 -18.875 1 90.94 86 PRO A N 1
ATOM 679 C CA . PRO A 1 86 ? 0.507 -15.055 -18.812 1 90.94 86 PRO A CA 1
ATOM 680 C C . PRO A 1 86 ? 1.493 -16.156 -19.203 1 90.94 86 PRO A C 1
ATOM 682 O O . PRO A 1 86 ? 2.562 -15.859 -19.734 1 90.94 86 PRO A O 1
ATOM 685 N N . PRO A 1 87 ? 1.144 -17.375 -18.891 1 90.12 87 PRO A N 1
ATOM 686 C CA . PRO A 1 87 ? 2.027 -18.484 -19.281 1 90.12 87 PRO A CA 1
ATOM 687 C C . PRO A 1 87 ? 2.012 -18.734 -20.781 1 90.12 87 PRO A C 1
ATOM 689 O O . PRO A 1 87 ? 1.063 -18.359 -21.469 1 90.12 87 PRO A O 1
ATOM 692 N N . HIS A 1 88 ? 3.072 -19.25 -21.328 1 92 88 HIS A N 1
ATOM 693 C CA . HIS A 1 88 ? 3.195 -19.75 -22.703 1 92 88 HIS A CA 1
ATOM 694 C C . HIS A 1 88 ? 3.227 -18.594 -23.688 1 92 88 HIS A C 1
ATOM 696 O O . HIS A 1 88 ? 2.646 -18.688 -24.781 1 92 88 HIS A O 1
ATOM 702 N N . CYS A 1 89 ? 3.783 -17.562 -23.234 1 91.31 89 CYS A N 1
ATOM 703 C CA . CYS A 1 89 ? 3.926 -16.469 -24.188 1 91.31 89 CYS A CA 1
ATOM 704 C C . CYS A 1 89 ? 5.074 -16.719 -25.156 1 91.31 89 CYS A C 1
ATOM 706 O O . CYS A 1 89 ? 6.172 -17.094 -24.734 1 91.31 89 CYS A O 1
ATOM 708 N N . THR A 1 90 ? 4.812 -16.469 -26.422 1 88.12 90 THR A N 1
ATOM 709 C CA . THR A 1 90 ? 5.855 -16.625 -27.438 1 88.12 90 THR A CA 1
ATOM 710 C C . THR A 1 90 ? 6.582 -15.297 -27.656 1 88.12 90 THR A C 1
ATOM 712 O O . THR A 1 90 ? 7.773 -15.281 -27.969 1 88.12 90 THR A O 1
ATOM 715 N N . THR A 1 91 ? 5.801 -14.266 -27.562 1 84.94 91 THR A N 1
ATOM 716 C CA . THR A 1 91 ? 6.375 -12.938 -27.766 1 84.94 91 THR A CA 1
ATOM 717 C C . THR A 1 91 ? 5.617 -11.898 -26.938 1 84.94 91 THR A C 1
ATOM 719 O O . THR A 1 91 ? 4.422 -12.047 -26.688 1 84.94 91 THR A O 1
ATOM 722 N N . ALA A 1 92 ? 6.344 -11.008 -26.422 1 88.94 92 ALA A N 1
ATOM 723 C CA . ALA A 1 92 ? 5.746 -9.859 -25.734 1 88.94 92 ALA A CA 1
ATOM 724 C C . ALA A 1 92 ? 6.395 -8.555 -26.172 1 88.94 92 ALA A C 1
ATOM 726 O O . ALA A 1 92 ? 7.621 -8.469 -26.297 1 88.94 92 ALA A O 1
ATOM 727 N N . ASN A 1 93 ? 5.586 -7.543 -26.484 1 85.88 93 ASN A N 1
ATOM 728 C CA . ASN A 1 93 ? 6.051 -6.223 -26.891 1 85.88 93 ASN A CA 1
ATOM 729 C C . ASN A 1 93 ? 5.652 -5.152 -25.875 1 85.88 93 ASN A C 1
ATOM 731 O O . ASN A 1 93 ? 4.484 -5.051 -25.5 1 85.88 93 ASN A O 1
ATOM 735 N N . TRP A 1 94 ? 6.625 -4.418 -25.422 1 88.69 94 TRP A N 1
ATOM 736 C CA . TRP A 1 94 ? 6.387 -3.229 -24.609 1 88.69 94 TRP A CA 1
ATOM 737 C C . TRP A 1 94 ? 6.543 -1.961 -25.438 1 88.69 94 TRP A C 1
ATOM 739 O O . TRP A 1 94 ? 7.652 -1.623 -25.859 1 88.69 94 TRP A O 1
ATOM 749 N N . ASP A 1 95 ? 5.465 -1.271 -25.594 1 86.12 95 ASP A N 1
ATOM 750 C CA . ASP A 1 95 ? 5.5 -0.001 -26.312 1 86.12 95 ASP A CA 1
ATOM 751 C C . ASP A 1 95 ? 5.457 1.18 -25.344 1 86.12 95 ASP A C 1
ATOM 753 O O . ASP A 1 95 ? 4.504 1.325 -24.578 1 86.12 95 ASP A O 1
ATOM 757 N N . ILE A 1 96 ? 6.445 2.018 -25.469 1 89.81 96 ILE A N 1
ATOM 758 C CA . ILE A 1 96 ? 6.59 3.104 -24.5 1 89.81 96 ILE A CA 1
ATOM 759 C C . ILE A 1 96 ? 6.707 4.434 -25.234 1 89.81 96 ILE A C 1
ATOM 761 O O . ILE A 1 96 ? 7.449 4.547 -26.203 1 89.81 96 ILE A O 1
ATOM 765 N N . SER A 1 97 ? 5.945 5.406 -24.766 1 85.75 97 SER A N 1
ATOM 766 C CA . SER A 1 97 ? 6.004 6.758 -25.312 1 85.75 97 SER A CA 1
ATOM 767 C C . SER A 1 97 ? 6.051 7.801 -24.188 1 85.75 97 SER A C 1
ATOM 769 O O . SER A 1 97 ? 5.504 7.578 -23.109 1 85.75 97 SER A O 1
ATOM 771 N N . VAL A 1 98 ? 6.789 8.828 -24.484 1 89.44 98 VAL A N 1
ATOM 772 C CA . VAL A 1 98 ? 6.895 9.922 -23.531 1 89.44 98 VAL A CA 1
ATOM 773 C C . VAL A 1 98 ? 6.188 11.164 -24.078 1 89.44 98 VAL A C 1
ATOM 775 O O . VAL A 1 98 ? 6.301 11.469 -25.281 1 89.44 98 VAL A O 1
ATOM 778 N N . LEU A 1 99 ? 5.445 11.812 -23.234 1 83.44 99 LEU A N 1
ATOM 779 C CA . LEU A 1 99 ? 4.695 13.016 -23.594 1 83.44 99 LEU A CA 1
ATOM 780 C C . LEU A 1 99 ? 5.195 14.227 -22.828 1 83.44 99 LEU A C 1
ATOM 782 O O . LEU A 1 99 ? 5.68 14.094 -21.703 1 83.44 99 LEU A O 1
ATOM 786 N N . LYS A 1 100 ? 5.109 15.344 -23.531 1 84.12 100 LYS A N 1
ATOM 787 C CA . LYS A 1 100 ? 5.438 16.625 -22.922 1 84.12 100 LYS A CA 1
ATOM 788 C C . LYS A 1 100 ? 4.176 17.453 -22.656 1 84.12 100 LYS A C 1
ATOM 790 O O . LYS A 1 100 ? 3.184 17.312 -23.375 1 84.12 100 LYS A O 1
ATOM 795 N N . ASP A 1 101 ? 4.25 18.188 -21.594 1 78.81 101 ASP A N 1
ATOM 796 C CA . ASP A 1 101 ? 3.074 18.984 -21.266 1 78.81 101 ASP A CA 1
ATOM 797 C C . ASP A 1 101 ? 2.889 20.125 -22.266 1 78.81 101 ASP A C 1
ATOM 799 O O . ASP A 1 101 ? 1.76 20.484 -22.609 1 78.81 101 ASP A O 1
ATOM 803 N N . THR A 1 102 ? 4.055 20.781 -22.609 1 74.69 102 THR A N 1
ATOM 804 C CA . THR A 1 102 ? 4.004 21.828 -23.625 1 74.69 102 THR A CA 1
ATOM 805 C C . THR A 1 102 ? 5.004 21.531 -24.75 1 74.69 102 THR A C 1
ATOM 807 O O . THR A 1 102 ? 5.988 20.828 -24.531 1 74.69 102 THR A O 1
ATOM 810 N N . LEU A 1 103 ? 4.738 22.078 -25.8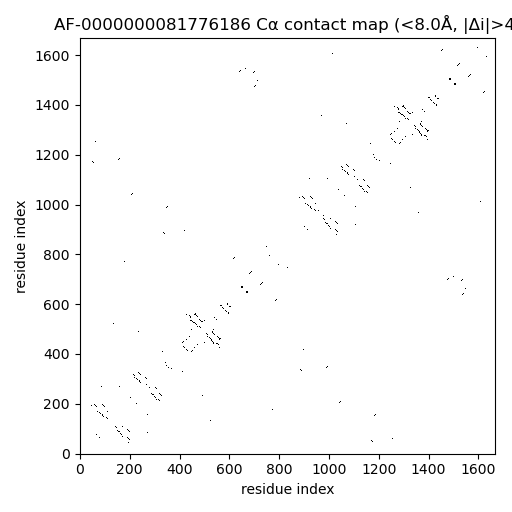59 1 73.5 103 LEU A N 1
ATOM 811 C CA . LEU A 1 103 ? 5.574 21.828 -27.031 1 73.5 103 LEU A CA 1
ATOM 812 C C . LEU A 1 103 ? 6.938 22.5 -26.875 1 73.5 103 LEU A C 1
ATOM 814 O O . LEU A 1 103 ? 7.926 22.047 -27.469 1 73.5 103 LEU A O 1
ATOM 818 N N . GLU A 1 104 ? 6.934 23.453 -26 1 79.88 104 GLU A N 1
ATOM 819 C CA . GLU A 1 104 ? 8.164 24.219 -25.828 1 79.88 104 GLU A CA 1
ATOM 820 C C . GLU A 1 104 ? 9.141 23.5 -24.906 1 79.88 104 GLU A C 1
ATOM 822 O O . GLU A 1 104 ? 10.32 23.859 -24.844 1 79.88 104 GLU A O 1
ATOM 827 N N . CYS A 1 105 ? 8.727 22.438 -24.312 1 82.31 105 CYS A N 1
ATOM 828 C CA . CYS A 1 105 ? 9.617 21.719 -23.422 1 82.31 105 CYS A CA 1
ATOM 829 C C . CYS A 1 105 ? 10.703 20.984 -24.188 1 82.31 105 CYS A C 1
ATOM 831 O O . CYS A 1 105 ? 10.43 20.391 -25.234 1 82.31 105 CYS A O 1
ATOM 833 N N . PRO A 1 106 ? 11.914 21.094 -23.75 1 85.62 106 PRO A N 1
ATOM 834 C CA . PRO A 1 106 ? 13.008 20.422 -24.469 1 85.62 106 PRO A CA 1
ATOM 835 C C . PRO A 1 106 ? 12.93 18.906 -24.375 1 85.62 106 PRO A C 1
ATOM 837 O O . PRO A 1 106 ? 12.25 18.359 -23.5 1 85.62 106 PRO A O 1
ATOM 840 N N . LYS A 1 107 ? 13.672 18.344 -25.359 1 87.06 107 LYS A N 1
ATOM 841 C CA . LYS A 1 107 ? 13.805 16.891 -25.312 1 87.06 107 LYS A CA 1
ATOM 842 C C . LYS A 1 107 ? 14.648 16.453 -24.125 1 87.06 107 LYS A C 1
ATOM 844 O O . LYS A 1 107 ? 15.57 17.156 -23.719 1 87.06 107 LYS A O 1
ATOM 849 N N . THR A 1 108 ? 14.203 15.32 -23.531 1 88.38 108 THR A N 1
ATOM 850 C CA . THR A 1 108 ? 14.938 14.789 -22.391 1 88.38 108 THR A CA 1
ATOM 851 C C . THR A 1 108 ? 15.133 13.281 -22.531 1 88.38 108 THR A C 1
ATOM 853 O O . THR A 1 108 ? 14.531 12.648 -23.406 1 88.38 108 THR A O 1
ATOM 856 N N . SER A 1 109 ? 16.125 12.883 -21.828 1 89.5 109 SER A N 1
ATOM 857 C CA . SER A 1 109 ? 16.328 11.438 -21.75 1 89.5 109 SER A CA 1
ATOM 858 C C . SER A 1 109 ? 15.539 10.812 -20.609 1 89.5 109 SER A C 1
ATOM 860 O O . SER A 1 109 ? 15.328 11.453 -19.578 1 89.5 109 SER A O 1
ATOM 862 N N . VAL A 1 110 ? 15.031 9.641 -20.891 1 91.88 110 VAL A N 1
ATOM 863 C CA . VAL A 1 110 ? 14.289 8.891 -19.875 1 91.88 110 VAL A CA 1
ATOM 864 C C . VAL A 1 110 ? 14.961 7.539 -19.656 1 91.88 110 VAL A C 1
ATOM 866 O O . VAL A 1 110 ? 15.297 6.832 -20.609 1 91.88 110 VAL A O 1
ATOM 869 N N . HIS A 1 111 ? 15.219 7.227 -18.391 1 90.94 111 HIS A N 1
ATOM 870 C CA . HIS A 1 111 ? 15.789 5.934 -18.031 1 90.94 111 HIS A CA 1
ATOM 871 C C . HIS A 1 111 ? 14.695 4.902 -17.766 1 90.94 111 HIS A C 1
ATOM 873 O O . HIS A 1 111 ? 13.68 5.215 -17.156 1 90.94 111 HIS A O 1
ATOM 879 N N . LEU A 1 112 ? 14.945 3.721 -18.328 1 89.88 112 LEU A N 1
ATOM 880 C CA . LEU A 1 112 ? 14.016 2.607 -18.141 1 89.88 112 LEU A CA 1
ATOM 881 C C . LEU A 1 112 ? 14.75 1.383 -17.594 1 89.88 112 LEU A C 1
ATOM 883 O O . LEU A 1 112 ? 15.883 1.1 -18 1 89.88 112 LEU A O 1
ATOM 887 N N . ALA A 1 113 ? 14.086 0.726 -16.656 1 88.25 113 ALA A N 1
ATOM 888 C CA . ALA A 1 113 ? 14.578 -0.56 -16.156 1 88.25 113 ALA A CA 1
ATOM 889 C C . ALA A 1 113 ? 13.453 -1.586 -16.094 1 88.25 113 ALA A C 1
ATOM 891 O O . ALA A 1 113 ? 12.375 -1.299 -15.57 1 88.25 113 ALA A O 1
ATOM 892 N N . LEU A 1 114 ? 13.672 -2.695 -16.719 1 87.25 114 LEU A N 1
ATOM 893 C CA . LEU A 1 114 ? 12.695 -3.777 -16.781 1 87.25 114 LEU A CA 1
ATOM 894 C C . LEU A 1 114 ? 13.242 -5.035 -16.109 1 87.25 114 LEU A C 1
ATOM 896 O O . LEU A 1 114 ? 14.398 -5.406 -16.328 1 87.25 114 LEU A O 1
ATOM 900 N N . GLN A 1 115 ? 12.406 -5.648 -15.234 1 86.81 115 GLN A N 1
ATOM 901 C CA . GLN A 1 115 ? 12.852 -6.84 -14.516 1 86.81 115 GLN A CA 1
ATOM 902 C C . GLN A 1 115 ? 11.688 -7.789 -14.25 1 86.81 115 GLN A C 1
ATOM 904 O O . GLN A 1 115 ? 10.617 -7.355 -13.812 1 86.81 115 GLN A O 1
ATOM 909 N N . PRO A 1 116 ? 11.852 -9.086 -14.562 1 87.06 116 PRO A N 1
ATOM 910 C CA . PRO A 1 116 ? 10.852 -10.07 -14.156 1 87.06 116 PRO A CA 1
ATOM 911 C C . PRO A 1 116 ? 11.008 -10.508 -12.703 1 87.06 116 PRO A C 1
ATOM 913 O O . PRO A 1 116 ? 12.125 -10.531 -12.18 1 87.06 116 PRO A O 1
ATOM 916 N N . GLY A 1 117 ? 9.93 -10.852 -12.047 1 87.81 117 GLY A N 1
ATOM 917 C CA . GLY A 1 117 ? 9.969 -11.477 -10.734 1 87.81 117 GLY A CA 1
ATOM 918 C C . GLY A 1 117 ? 9.812 -10.484 -9.594 1 87.81 117 GLY A C 1
ATOM 919 O O . GLY A 1 117 ? 9.055 -10.719 -8.656 1 87.81 117 GLY A O 1
ATOM 920 N N . SER A 1 118 ? 10.664 -9.359 -9.656 1 91.44 118 SER A N 1
ATOM 921 C CA . SER A 1 118 ? 10.609 -8.359 -8.594 1 91.44 118 SER A CA 1
ATOM 922 C C . SER A 1 118 ? 11.008 -6.98 -9.109 1 91.44 118 SER A C 1
ATOM 924 O O . SER A 1 118 ? 11.234 -6.801 -10.312 1 91.44 118 SER A O 1
ATOM 926 N N . LEU A 1 119 ? 11.047 -6.02 -8.211 1 90.88 119 LEU A N 1
ATOM 927 C CA . LEU A 1 119 ? 11.383 -4.652 -8.586 1 90.88 119 LEU A CA 1
ATOM 928 C C . LEU A 1 119 ? 12.828 -4.551 -9.047 1 90.88 119 LEU A C 1
ATOM 930 O O . LEU A 1 119 ? 13.711 -5.211 -8.492 1 90.88 119 LEU A O 1
ATOM 934 N N . PRO A 1 120 ? 13.062 -3.754 -10.039 1 89.69 120 PRO A N 1
ATOM 935 C CA . PRO A 1 120 ? 14.438 -3.588 -10.516 1 89.69 120 PRO A CA 1
ATOM 936 C C . PRO A 1 120 ? 15.297 -2.768 -9.555 1 89.69 120 PRO A C 1
ATOM 938 O O . PRO A 1 120 ? 14.836 -1.755 -9.023 1 89.69 120 PRO A O 1
ATOM 941 N N . VAL A 1 121 ? 16.484 -3.271 -9.352 1 89.38 121 VAL A N 1
ATOM 942 C CA . VAL A 1 121 ? 17.469 -2.508 -8.594 1 89.38 121 VAL A CA 1
ATOM 943 C C . VAL A 1 121 ? 18.266 -1.619 -9.547 1 89.38 121 VAL A C 1
ATOM 945 O O . VAL A 1 121 ? 19.172 -2.096 -10.242 1 89.38 121 VAL A O 1
ATOM 948 N N . THR A 1 122 ? 17.922 -0.346 -9.594 1 84.31 122 THR A N 1
ATOM 949 C CA . THR A 1 122 ? 18.547 0.56 -10.555 1 84.31 122 THR A CA 1
ATOM 950 C C . THR A 1 122 ? 19.656 1.374 -9.891 1 84.31 122 THR A C 1
ATOM 952 O O . THR A 1 122 ? 19.531 1.769 -8.734 1 84.31 122 THR A O 1
ATOM 955 N N . ASN A 1 123 ? 20.734 1.471 -10.648 1 84.12 123 ASN A N 1
ATOM 956 C CA . ASN A 1 123 ? 21.859 2.32 -10.25 1 84.12 123 ASN A CA 1
ATOM 957 C C . ASN A 1 123 ? 22.375 3.15 -11.422 1 84.12 123 ASN A C 1
ATOM 959 O O . ASN A 1 123 ? 23.484 2.924 -11.898 1 84.12 123 ASN A O 1
ATOM 963 N N . PRO A 1 124 ? 21.609 4.086 -11.82 1 82.38 124 PRO A N 1
ATOM 964 C CA . PRO A 1 124 ? 21.922 4.844 -13.031 1 82.38 124 PRO A CA 1
ATOM 965 C C . PRO A 1 124 ? 23.219 5.648 -12.898 1 82.38 124 PRO A C 1
ATOM 967 O O . PRO A 1 124 ? 23.859 5.953 -13.906 1 82.38 124 PRO A O 1
ATOM 970 N N . TYR A 1 125 ? 23.672 5.934 -11.75 1 87.25 125 TYR A N 1
ATOM 971 C CA . TYR A 1 125 ? 24.828 6.809 -11.57 1 87.25 125 TYR A CA 1
ATOM 972 C C . TYR A 1 125 ? 26 6.043 -10.977 1 87.25 125 TYR A C 1
ATOM 974 O O . TYR A 1 125 ? 26.938 6.648 -10.461 1 87.25 125 TYR A O 1
ATOM 982 N N . ASN A 1 126 ? 25.922 4.773 -10.953 1 85.5 126 ASN A N 1
ATOM 983 C CA . ASN A 1 126 ? 26.984 3.877 -10.523 1 85.5 126 ASN A CA 1
ATOM 984 C C . ASN A 1 126 ? 27.469 4.219 -9.117 1 85.5 126 ASN A C 1
ATOM 986 O O . ASN A 1 126 ? 28.672 4.359 -8.883 1 85.5 126 ASN A O 1
ATOM 990 N N . THR A 1 127 ? 26.5 4.367 -8.281 1 90.12 127 THR A N 1
ATOM 991 C CA . THR A 1 127 ? 26.844 4.613 -6.887 1 90.12 127 THR A CA 1
ATOM 992 C C . THR A 1 127 ? 27.266 3.318 -6.195 1 90.12 127 THR A C 1
ATOM 994 O O . THR A 1 127 ? 26.844 2.23 -6.598 1 90.12 127 THR A O 1
ATOM 997 N N . SER A 1 128 ? 28.062 3.475 -5.234 1 88.88 128 SER A N 1
ATOM 998 C CA . SER A 1 128 ? 28.531 2.289 -4.523 1 88.88 128 SER A CA 1
ATOM 999 C C . SER A 1 128 ? 27.438 1.729 -3.611 1 88.88 128 SER A C 1
ATOM 1001 O O . SER A 1 128 ? 26.703 2.486 -2.977 1 88.88 128 SER A O 1
ATOM 1003 N N . PHE A 1 129 ? 27.359 0.398 -3.656 1 87.81 129 PHE A N 1
ATOM 1004 C CA . PHE A 1 129 ? 26.453 -0.287 -2.73 1 87.81 129 PHE A CA 1
ATOM 1005 C C . PHE A 1 129 ? 27.156 -0.542 -1.396 1 87.81 129 PHE A C 1
ATOM 1007 O O . PHE A 1 129 ? 28.375 -0.611 -1.333 1 87.81 129 PHE A O 1
ATOM 1014 N N . PRO A 1 130 ? 26.328 -0.617 -0.344 1 87.56 130 PRO A N 1
ATOM 1015 C CA . PRO A 1 130 ? 26.953 -1.082 0.9 1 87.56 130 PRO A CA 1
ATOM 1016 C C . PRO A 1 130 ? 27.594 -2.459 0.759 1 87.56 130 PRO A C 1
ATOM 1018 O O . PRO A 1 130 ? 27.312 -3.182 -0.2 1 87.56 130 PRO A O 1
ATOM 1021 N N . PRO A 1 131 ? 28.453 -2.809 1.648 1 81.81 131 PRO A N 1
ATOM 1022 C CA . PRO A 1 131 ? 29.109 -4.109 1.543 1 81.81 131 PRO A CA 1
ATOM 1023 C C . PRO A 1 131 ? 28.141 -5.281 1.665 1 81.81 131 PRO A C 1
ATOM 1025 O O . PRO A 1 131 ? 27.141 -5.184 2.381 1 81.81 131 PRO A O 1
ATOM 1028 N N . HIS A 1 132 ? 28.406 -6.371 0.936 1 80.75 132 HIS A N 1
ATOM 1029 C CA . HIS A 1 132 ? 27.719 -7.652 1.012 1 80.75 132 HIS A CA 1
ATOM 1030 C C . HIS A 1 132 ? 26.281 -7.535 0.497 1 80.75 132 HIS A C 1
ATOM 1032 O O . HIS A 1 132 ? 25.344 -8.008 1.145 1 80.75 132 HIS A O 1
ATOM 1038 N N . ILE A 1 133 ? 26.141 -6.746 -0.46 1 84.38 133 ILE A N 1
ATOM 1039 C CA . ILE A 1 133 ? 24.844 -6.68 -1.148 1 84.38 133 ILE A CA 1
ATOM 1040 C C . ILE A 1 133 ? 24.859 -7.613 -2.359 1 84.38 133 ILE A C 1
ATOM 1042 O O . ILE A 1 133 ? 25.844 -7.637 -3.117 1 84.38 133 ILE A O 1
ATOM 1046 N N . ASN A 1 134 ? 23.875 -8.43 -2.309 1 80.44 134 ASN A N 1
ATOM 1047 C CA . ASN A 1 134 ? 23.688 -9.297 -3.467 1 80.44 134 ASN A CA 1
ATOM 1048 C C . ASN A 1 134 ? 22.812 -8.648 -4.527 1 80.44 134 ASN A C 1
ATOM 1050 O O . ASN A 1 134 ? 21.594 -8.609 -4.387 1 80.44 134 ASN A O 1
ATOM 1054 N N . THR A 1 135 ? 23.375 -8.094 -5.422 1 68.62 135 THR A N 1
ATOM 1055 C CA . THR A 1 135 ? 22.625 -7.434 -6.477 1 68.62 135 THR A CA 1
ATOM 1056 C C . THR A 1 135 ? 22.406 -8.383 -7.652 1 68.62 135 THR A C 1
ATOM 1058 O O . THR A 1 135 ? 21.844 -7.98 -8.672 1 68.62 135 THR A O 1
ATOM 1061 N N . GLN A 1 136 ? 23.031 -9.547 -7.531 1 55.62 136 GLN A N 1
ATOM 1062 C CA . GLN A 1 136 ? 23.156 -10.414 -8.703 1 55.62 136 GLN A CA 1
ATOM 1063 C C . GLN A 1 136 ? 21.781 -10.703 -9.312 1 55.62 136 GLN A C 1
ATOM 1065 O O . GLN A 1 136 ? 21.656 -10.867 -10.523 1 55.62 136 GLN A O 1
ATOM 1070 N N . SER A 1 137 ? 20.891 -11.172 -8.32 1 50.94 137 SER A N 1
ATOM 1071 C CA . SER A 1 137 ? 19.672 -11.438 -9.055 1 50.94 137 SER A CA 1
ATOM 1072 C C . SER A 1 137 ? 19.297 -10.258 -9.945 1 50.94 137 SER A C 1
ATOM 1074 O O . SER A 1 137 ? 18.438 -10.375 -10.82 1 50.94 137 SER A O 1
ATOM 1076 N N . GLN A 1 138 ? 19.734 -9.148 -9.43 1 51.09 138 GLN A N 1
ATOM 1077 C CA . GLN A 1 138 ? 19.141 -7.91 -9.922 1 51.09 138 GLN A CA 1
ATOM 1078 C C . GLN A 1 138 ? 20.047 -7.242 -10.953 1 51.09 138 GLN A C 1
ATOM 1080 O O . GLN A 1 138 ? 20.078 -6.012 -11.062 1 51.09 138 GLN A O 1
ATOM 1085 N N . ARG A 1 139 ? 21.094 -8.016 -11.055 1 45.09 139 ARG A N 1
ATOM 1086 C CA . ARG A 1 139 ? 21.953 -7.328 -12.016 1 45.09 139 ARG A CA 1
ATOM 1087 C C . ARG A 1 139 ? 21.125 -6.469 -12.969 1 45.09 139 ARG A C 1
ATOM 1089 O O . ARG A 1 139 ? 19.922 -6.664 -13.102 1 45.09 139 ARG A O 1
ATOM 1096 N N . ASN A 1 140 ? 21.969 -5.598 -13.562 1 46.47 140 ASN A N 1
ATOM 1097 C CA . ASN A 1 140 ? 21.672 -4.504 -14.492 1 46.47 140 ASN A CA 1
ATOM 1098 C C . ASN A 1 140 ? 20.547 -4.863 -15.445 1 46.47 140 ASN A C 1
ATOM 1100 O O . ASN A 1 140 ? 20.797 -5.371 -16.547 1 46.47 140 ASN A O 1
ATOM 1104 N N . LEU A 1 141 ? 19.969 -5.824 -15.117 1 49.16 141 LEU A N 1
ATOM 1105 C CA . LEU A 1 141 ? 19.062 -5.68 -16.25 1 49.16 141 LEU A CA 1
ATOM 1106 C C . LEU A 1 141 ? 18.859 -4.211 -16.594 1 49.16 141 LEU A C 1
ATOM 1108 O O . LEU A 1 141 ? 19.078 -3.332 -15.766 1 49.16 141 LEU A O 1
ATOM 1112 N N . ASN A 1 142 ? 18.219 -3.979 -17.922 1 59.12 142 ASN A N 1
ATOM 1113 C CA . ASN A 1 142 ? 18.391 -3.084 -19.062 1 59.12 142 ASN A CA 1
ATOM 1114 C C . ASN A 1 142 ? 17.938 -1.663 -18.734 1 59.12 142 ASN A C 1
ATOM 1116 O O . ASN A 1 142 ? 16.75 -1.363 -18.75 1 59.12 142 ASN A O 1
ATOM 1120 N N . LEU A 1 143 ? 18.812 -1.316 -17.688 1 70.12 143 LEU A N 1
ATOM 1121 C CA . LEU A 1 143 ? 18.641 0.13 -17.734 1 70.12 143 LEU A CA 1
ATOM 1122 C C . LEU A 1 143 ? 18.906 0.665 -19.141 1 70.12 143 LEU A C 1
ATOM 1124 O O . LEU A 1 143 ? 19.969 0.411 -19.719 1 70.12 143 LEU A O 1
ATOM 1128 N N . PHE A 1 144 ? 17.922 1.119 -19.703 1 77.12 144 PHE A N 1
ATOM 1129 C CA . PHE A 1 144 ? 18.062 1.717 -21.016 1 77.12 144 PHE A CA 1
ATOM 1130 C C . PHE A 1 144 ? 17.578 3.16 -21.016 1 77.12 144 PHE A C 1
ATOM 1132 O O . PHE A 1 144 ? 16.844 3.568 -20.109 1 77.12 144 PHE A O 1
ATOM 1139 N N . THR A 1 145 ? 18.172 3.848 -21.828 1 84.62 145 THR A N 1
ATOM 1140 C CA . THR A 1 145 ? 17.812 5.254 -21.953 1 84.62 145 THR A CA 1
ATOM 1141 C C . THR A 1 145 ? 17.094 5.516 -23.266 1 84.62 145 THR A C 1
ATOM 1143 O O . THR A 1 145 ? 17.484 4.984 -24.312 1 84.62 145 THR A O 1
ATOM 1146 N N . MET A 1 146 ? 16 6.18 -23.109 1 83.88 146 MET A N 1
ATOM 1147 C CA . MET A 1 146 ? 15.266 6.57 -24.312 1 83.88 146 MET A CA 1
ATOM 1148 C C . MET A 1 146 ? 15.102 8.086 -24.375 1 83.88 146 MET A C 1
ATOM 1150 O O . MET A 1 146 ? 15.25 8.773 -23.375 1 83.88 146 MET A O 1
ATOM 1154 N N . SER A 1 147 ? 14.922 8.492 -25.594 1 86.31 147 SER A N 1
ATOM 1155 C CA . SER A 1 147 ? 14.641 9.906 -25.781 1 86.31 147 SER A CA 1
ATOM 1156 C C . SER A 1 147 ? 13.141 10.188 -25.719 1 86.31 147 SER A C 1
ATOM 1158 O O . SER A 1 147 ? 12.336 9.383 -26.188 1 86.31 147 SER A O 1
ATOM 1160 N N . SER A 1 148 ? 12.797 11.297 -25.141 1 84.31 148 SER A N 1
ATOM 1161 C CA . SER A 1 148 ? 11.391 11.672 -25.047 1 84.31 148 SER A CA 1
ATOM 1162 C C . SER A 1 148 ? 10.789 11.93 -26.422 1 84.31 148 SER A C 1
ATOM 1164 O O . SER A 1 148 ? 9.57 11.945 -26.578 1 84.31 148 SER A O 1
ATOM 1166 N N . ALA A 1 149 ? 11.562 12.094 -27.375 1 78.5 149 ALA A N 1
ATOM 1167 C CA . ALA A 1 149 ? 11.086 12.453 -28.703 1 78.5 149 ALA A CA 1
ATOM 1168 C C . ALA A 1 149 ? 10.742 11.203 -29.516 1 78.5 149 ALA A C 1
ATOM 1170 O O . ALA A 1 149 ? 10.016 11.289 -30.516 1 78.5 149 ALA A O 1
ATOM 1171 N N . GLN A 1 150 ? 11.242 10.102 -29.047 1 75.88 150 GLN A N 1
ATOM 1172 C CA . GLN A 1 150 ? 11.062 8.883 -29.844 1 75.88 150 GLN A CA 1
ATOM 1173 C C . GLN A 1 150 ? 10.461 7.766 -29 1 75.88 150 GLN A C 1
ATOM 1175 O O . GLN A 1 150 ? 11.094 7.297 -28.047 1 75.88 150 GLN A O 1
ATOM 1180 N N . PRO A 1 151 ? 9.242 7.324 -29.438 1 81.75 151 PRO A N 1
ATOM 1181 C CA . PRO A 1 151 ? 8.711 6.156 -28.734 1 81.75 151 PRO A CA 1
ATOM 1182 C C . PRO A 1 151 ? 9.57 4.906 -28.922 1 81.75 151 PRO A C 1
ATOM 1184 O O . PRO A 1 151 ? 10.266 4.781 -29.922 1 81.75 151 PRO A O 1
ATOM 1187 N N . VAL A 1 152 ? 9.531 4.035 -27.953 1 80.69 152 VAL A N 1
ATOM 1188 C CA . VAL A 1 152 ? 10.367 2.842 -27.984 1 80.69 152 VAL A CA 1
ATOM 1189 C C . VAL A 1 152 ? 9.5 1.597 -27.828 1 80.69 152 VAL A C 1
ATOM 1191 O O . VAL A 1 152 ? 8.516 1.609 -27.078 1 80.69 152 VAL A O 1
ATOM 1194 N N . ARG A 1 153 ? 9.836 0.492 -28.578 1 83.81 153 ARG A N 1
ATOM 1195 C CA . ARG A 1 153 ? 9.25 -0.832 -28.406 1 83.81 153 ARG A CA 1
ATOM 1196 C C . ARG A 1 153 ? 10.289 -1.833 -27.922 1 83.81 153 ARG A C 1
ATOM 1198 O O . ARG A 1 153 ? 11.328 -2.014 -28.547 1 83.81 153 ARG A O 1
ATOM 1205 N N . ILE A 1 154 ? 9.984 -2.441 -26.828 1 80.69 154 ILE A N 1
ATOM 1206 C CA . ILE A 1 154 ? 10.812 -3.514 -26.297 1 80.69 154 ILE A CA 1
ATOM 1207 C C . ILE A 1 154 ? 10.148 -4.863 -26.562 1 80.69 154 ILE A C 1
ATOM 1209 O O . ILE A 1 154 ? 9.008 -5.09 -26.141 1 80.69 154 ILE A O 1
ATOM 1213 N N . THR A 1 155 ? 10.828 -5.777 -27.25 1 80.06 155 THR A N 1
ATOM 1214 C CA . THR A 1 155 ? 10.273 -7.09 -27.547 1 80.06 155 THR A CA 1
ATOM 1215 C C . THR A 1 155 ? 11.016 -8.18 -26.797 1 80.06 155 THR A C 1
ATOM 1217 O O . THR A 1 155 ? 12.25 -8.219 -26.797 1 80.06 155 THR A O 1
ATOM 1220 N N . PHE A 1 156 ? 10.289 -9.008 -26.141 1 81.06 156 PHE A N 1
ATOM 1221 C CA . PHE A 1 156 ? 10.82 -10.188 -25.484 1 81.06 156 PHE A CA 1
ATOM 1222 C C . PHE A 1 156 ? 10.281 -11.461 -26.125 1 81.06 156 PHE A C 1
ATOM 1224 O O . PHE A 1 156 ? 9.07 -11.609 -26.297 1 81.06 156 PHE A O 1
ATOM 1231 N N . TRP A 1 157 ? 11.289 -12.242 -26.438 1 82.38 157 TRP A N 1
ATOM 1232 C CA . TRP A 1 157 ? 10.867 -13.547 -26.953 1 82.38 157 TRP A CA 1
ATOM 1233 C C . TRP A 1 157 ? 10.719 -14.547 -25.812 1 82.38 157 TRP A C 1
ATOM 1235 O O . TRP A 1 157 ? 11.625 -14.711 -24.984 1 82.38 157 TRP A O 1
ATOM 1245 N N . THR A 1 158 ? 9.633 -15.133 -25.688 1 87.25 158 THR A N 1
ATOM 1246 C CA . THR A 1 158 ? 9.266 -16.156 -24.703 1 87.25 158 THR A CA 1
ATOM 1247 C C . THR A 1 158 ? 9.539 -15.656 -23.297 1 87.25 158 THR A C 1
ATOM 1249 O O . THR A 1 158 ? 10.305 -16.281 -22.547 1 87.25 158 THR A O 1
ATOM 1252 N N . PRO A 1 159 ? 8.938 -14.547 -23 1 88.56 159 PRO A N 1
ATOM 1253 C CA . PRO A 1 159 ? 9.117 -14.047 -21.625 1 88.56 159 PRO A CA 1
ATOM 1254 C C . PRO A 1 159 ? 8.625 -15.031 -20.578 1 88.56 159 PRO A C 1
ATOM 1256 O O . PRO A 1 159 ? 7.711 -15.82 -20.828 1 88.56 159 PRO A O 1
ATOM 1259 N N . THR A 1 160 ? 9.289 -14.984 -19.453 1 90 160 THR A N 1
ATOM 1260 C CA . THR A 1 160 ? 8.828 -15.805 -18.344 1 90 160 THR A CA 1
ATOM 1261 C C . THR A 1 160 ? 7.465 -15.32 -17.844 1 90 160 THR A C 1
ATOM 1263 O O . THR A 1 160 ? 7.18 -14.125 -17.875 1 90 160 THR A O 1
ATOM 1266 N N . ALA A 1 161 ? 6.719 -16.266 -17.469 1 91.94 161 ALA A N 1
ATOM 1267 C CA . ALA A 1 161 ? 5.398 -15.922 -16.938 1 91.94 161 ALA A CA 1
ATOM 1268 C C . ALA A 1 161 ? 5.512 -15.289 -15.555 1 91.94 161 ALA A C 1
ATOM 1270 O O . ALA A 1 161 ? 6.496 -15.5 -14.844 1 91.94 161 ALA A O 1
ATOM 1271 N N . GLY A 1 162 ? 4.496 -14.516 -15.234 1 91.44 162 GLY A N 1
ATOM 1272 C CA . GLY A 1 162 ? 4.457 -13.938 -13.898 1 91.44 162 GLY A CA 1
ATOM 1273 C C . GLY A 1 162 ? 4.562 -12.422 -13.898 1 91.44 162 GLY A C 1
ATOM 1274 O O . GLY A 1 162 ? 4.148 -11.766 -14.859 1 91.44 162 GLY A O 1
ATOM 1275 N N . ASP A 1 163 ? 5.145 -11.93 -12.852 1 91.44 163 ASP A N 1
ATOM 1276 C CA . ASP A 1 163 ? 5.152 -10.492 -12.633 1 91.44 163 ASP A CA 1
ATOM 1277 C C . ASP A 1 163 ? 6.387 -9.844 -13.266 1 91.44 163 ASP A C 1
ATOM 1279 O O . ASP A 1 163 ? 7.504 -10.344 -13.102 1 91.44 163 ASP A O 1
ATOM 1283 N N . TRP A 1 164 ? 6.141 -8.797 -13.992 1 91.75 164 TRP A N 1
ATOM 1284 C CA . TRP A 1 164 ? 7.184 -7.957 -14.57 1 91.75 164 TRP A CA 1
ATOM 1285 C C . TRP A 1 164 ? 7.051 -6.516 -14.094 1 91.75 164 TRP A C 1
ATOM 1287 O O . TRP A 1 164 ? 5.941 -5.984 -14 1 91.75 164 TRP A O 1
ATOM 1297 N N . TYR A 1 165 ? 8.164 -5.945 -13.844 1 91.06 165 TYR A N 1
ATOM 1298 C CA . TYR A 1 165 ? 8.156 -4.574 -13.352 1 91.06 165 TYR A CA 1
ATOM 1299 C C . TYR A 1 165 ? 9.016 -3.676 -14.234 1 91.06 165 TYR A C 1
ATOM 1301 O O . TYR A 1 165 ? 10.102 -4.07 -14.664 1 91.06 165 TYR A O 1
ATOM 1309 N N . LEU A 1 166 ? 8.469 -2.559 -14.555 1 92.19 166 LEU A N 1
ATOM 1310 C CA . LEU A 1 166 ? 9.195 -1.529 -15.289 1 92.19 166 LEU A CA 1
ATOM 1311 C C . LEU A 1 166 ? 9.227 -0.22 -14.508 1 92.19 166 LEU A C 1
ATOM 1313 O O . LEU A 1 166 ? 8.188 0.233 -14.008 1 92.19 166 LEU A O 1
ATOM 1317 N N . VAL A 1 167 ? 10.398 0.304 -14.352 1 93.12 167 VAL A N 1
ATOM 1318 C CA . VAL A 1 167 ? 10.516 1.607 -13.703 1 93.12 167 VAL A CA 1
ATOM 1319 C C . VAL A 1 167 ? 11.062 2.629 -14.703 1 93.12 167 VAL A C 1
ATOM 1321 O O . VAL A 1 167 ? 11.898 2.297 -15.539 1 93.12 167 VAL A O 1
ATOM 1324 N N . ALA A 1 168 ? 10.508 3.836 -14.625 1 94.19 168 ALA A N 1
ATOM 1325 C CA . ALA A 1 168 ? 10.93 4.938 -15.492 1 94.19 168 ALA A CA 1
ATOM 1326 C C . ALA A 1 168 ? 11.164 6.211 -14.688 1 94.19 168 ALA A C 1
ATOM 1328 O O . ALA A 1 168 ? 10.43 6.496 -13.742 1 94.19 168 ALA A O 1
ATOM 1329 N N . PHE A 1 169 ? 12.172 6.949 -15.039 1 94.06 169 PHE A N 1
ATOM 1330 C CA . PHE A 1 169 ? 12.469 8.195 -14.344 1 94.06 169 PHE A CA 1
ATOM 1331 C C . PHE A 1 169 ? 13.32 9.109 -15.211 1 94.06 169 PHE A C 1
ATOM 1333 O O . PHE A 1 169 ? 13.938 8.656 -16.172 1 94.06 169 PHE A O 1
ATOM 1340 N N . LEU A 1 170 ? 13.289 10.414 -14.859 1 93.62 170 LEU A N 1
ATOM 1341 C CA . LEU A 1 170 ? 14.125 11.406 -15.531 1 93.62 170 LEU A CA 1
ATOM 1342 C C . LEU A 1 170 ? 15.5 11.484 -14.875 1 93.62 170 LEU A C 1
ATOM 1344 O O . LEU A 1 170 ? 15.648 11.164 -13.695 1 93.62 170 LEU A O 1
ATOM 1348 N N . PRO A 1 171 ? 16.453 11.82 -15.75 1 91.12 171 PRO A N 1
ATOM 1349 C CA . PRO A 1 171 ? 17.766 12.031 -15.133 1 91.12 171 PRO A CA 1
ATOM 1350 C C . PRO A 1 171 ? 17.766 13.156 -14.102 1 91.12 171 PRO A C 1
ATOM 1352 O O . PRO A 1 171 ? 16.859 14 -14.109 1 91.12 171 PRO A O 1
ATOM 1355 N N . ARG A 1 172 ? 18.734 13.062 -13.227 1 85.44 172 ARG A N 1
ATOM 1356 C CA . ARG A 1 172 ? 18.844 14.078 -12.18 1 85.44 172 ARG A CA 1
ATOM 1357 C C . ARG A 1 172 ? 18.922 15.477 -12.781 1 85.44 172 ARG A C 1
ATOM 1359 O O . ARG A 1 172 ? 19.625 15.695 -13.766 1 85.44 172 ARG A O 1
ATOM 1366 N N . GLY A 1 173 ? 17.844 16.234 -12.484 1 70.75 173 GLY A N 1
ATOM 1367 C CA . GLY A 1 173 ? 17.766 17.578 -13.047 1 70.75 173 GLY A CA 1
ATOM 1368 C C . GLY A 1 173 ? 18.891 18.484 -12.594 1 70.75 173 GLY A C 1
ATOM 1369 O O . GLY A 1 173 ? 19.453 18.297 -11.508 1 70.75 173 GLY A O 1
ATOM 1370 N N . ASP A 1 174 ? 19.516 19.109 -13.578 1 60.44 174 ASP A N 1
ATOM 1371 C CA . ASP A 1 174 ? 20.469 20.172 -13.281 1 60.44 174 ASP A CA 1
ATOM 1372 C C . ASP A 1 174 ? 19.797 21.312 -12.539 1 60.44 174 ASP A C 1
ATOM 1374 O O . ASP A 1 174 ? 20.469 22.25 -12.094 1 60.44 174 ASP A O 1
ATOM 1378 N N . ASN A 1 175 ? 18.438 21.328 -12.57 1 57 175 ASN A N 1
ATOM 1379 C CA . ASN A 1 175 ? 17.781 22.578 -12.234 1 57 175 ASN A CA 1
ATOM 1380 C C . ASN A 1 175 ? 17.703 22.797 -10.727 1 57 175 ASN A C 1
ATOM 1382 O O . ASN A 1 175 ? 16.844 22.219 -10.055 1 57 175 ASN A O 1
ATOM 1386 N N . ASN A 1 176 ? 18.828 23.203 -10.172 1 64.5 176 ASN A N 1
ATOM 1387 C CA . ASN A 1 176 ? 19.125 23.531 -8.781 1 64.5 176 ASN A CA 1
ATOM 1388 C C . ASN A 1 176 ? 18.391 24.797 -8.336 1 64.5 176 ASN A C 1
ATOM 1390 O O . ASN A 1 176 ? 18.688 25.359 -7.277 1 64.5 176 ASN A O 1
ATOM 1394 N N . LYS A 1 177 ? 17.344 25.203 -9.227 1 66.25 177 LYS A N 1
ATOM 1395 C CA . LYS A 1 177 ? 16.734 26.469 -8.797 1 66.25 177 LYS A CA 1
ATOM 1396 C C . LYS A 1 177 ? 15.594 26.219 -7.809 1 66.25 177 LYS A C 1
ATOM 1398 O O . LYS A 1 177 ? 14.789 25.297 -8 1 66.25 177 LYS A O 1
ATOM 1403 N N . ILE A 1 178 ? 15.625 26.891 -6.719 1 69.69 178 ILE A N 1
ATOM 1404 C CA . ILE A 1 178 ? 14.547 26.875 -5.738 1 69.69 178 ILE A CA 1
ATOM 1405 C C . ILE A 1 178 ? 13.508 27.938 -6.098 1 69.69 178 ILE A C 1
ATOM 1407 O O . ILE A 1 178 ? 13.812 29.141 -6.125 1 69.69 178 ILE A O 1
ATOM 1411 N N . GLU A 1 179 ? 12.375 27.484 -6.672 1 67.25 179 GLU A N 1
ATOM 1412 C CA . GLU A 1 179 ? 11.375 28.438 -7.113 1 67.25 179 GLU A CA 1
ATOM 1413 C C . GLU A 1 179 ? 10.281 28.625 -6.062 1 67.25 179 GLU A C 1
ATOM 1415 O O . GLU A 1 179 ? 9.867 27.656 -5.414 1 67.25 179 GLU A O 1
ATOM 1420 N N . GLN A 1 180 ? 10.023 29.906 -5.863 1 66.44 180 GLN A N 1
ATOM 1421 C CA . GLN A 1 180 ? 8.891 30.234 -5.012 1 66.44 180 GLN A CA 1
ATOM 1422 C C . GLN A 1 180 ? 7.566 29.906 -5.707 1 66.44 180 GLN A C 1
ATOM 1424 O O . GLN A 1 180 ? 7.391 30.219 -6.887 1 66.44 180 GLN A O 1
ATOM 1429 N N . GLN A 1 181 ? 6.699 29.266 -4.977 1 67.75 181 GLN A N 1
ATOM 1430 C CA . GLN A 1 181 ? 5.391 28.922 -5.531 1 67.75 181 GLN A CA 1
ATOM 1431 C C . GLN A 1 181 ? 4.66 30.172 -6.027 1 67.75 181 GLN A C 1
ATOM 1433 O O . GLN A 1 181 ? 4.508 31.141 -5.285 1 67.75 181 GLN A O 1
ATOM 1438 N N . GLY A 1 182 ? 4.348 30.234 -7.262 1 63.22 182 GLY A N 1
ATOM 1439 C CA . GLY A 1 182 ? 3.607 31.359 -7.828 1 63.22 182 GLY A CA 1
ATOM 1440 C C . GLY A 1 182 ? 4.465 32.25 -8.695 1 63.22 182 GLY A C 1
ATOM 1441 O O . GLY A 1 182 ? 3.945 33.031 -9.5 1 63.22 182 GLY A O 1
ATOM 1442 N N . LEU A 1 183 ? 5.754 32.375 -8.469 1 66.12 183 LEU A N 1
ATOM 1443 C CA . LEU A 1 183 ? 6.602 33.281 -9.219 1 66.12 183 LEU A CA 1
ATOM 1444 C C . LEU A 1 183 ? 7.309 32.562 -10.359 1 66.12 183 LEU A C 1
ATOM 1446 O O . LEU A 1 183 ? 7.734 33.188 -11.328 1 66.12 183 LEU A O 1
ATOM 1450 N N . GLY A 1 184 ? 7.371 31.25 -10.289 1 59.47 184 GLY A N 1
ATOM 1451 C CA . GLY A 1 184 ? 8.227 30.562 -11.25 1 59.47 184 GLY A CA 1
ATOM 1452 C C . GLY A 1 184 ? 7.539 30.312 -12.578 1 59.47 184 GLY A C 1
ATOM 1453 O O . GLY A 1 184 ? 6.316 30.391 -12.68 1 59.47 184 GLY A O 1
ATOM 1454 N N . GLY A 1 185 ? 8.375 30.5 -13.711 1 61.28 185 GLY A N 1
ATOM 1455 C CA . GLY A 1 185 ? 7.93 30.125 -15.039 1 61.28 185 GLY A CA 1
ATOM 1456 C C . GLY A 1 185 ? 7.344 28.719 -15.102 1 61.28 185 GLY A C 1
ATOM 1457 O O . GLY A 1 185 ? 7.25 28.031 -14.086 1 61.28 185 GLY A O 1
ATOM 1458 N N . HIS A 1 186 ? 6.797 28.422 -16.219 1 65.69 186 HIS A N 1
ATOM 1459 C CA . HIS A 1 186 ? 6.207 27.125 -16.484 1 65.69 186 HIS A CA 1
ATOM 1460 C C . HIS A 1 186 ? 7.246 26.016 -16.344 1 65.69 186 HIS A C 1
ATOM 1462 O O . HIS A 1 186 ? 8.297 26.062 -16.984 1 65.69 186 HIS A O 1
ATOM 1468 N N . THR A 1 187 ? 7.098 25.188 -15.25 1 74.44 187 THR A N 1
ATOM 1469 C CA . THR A 1 187 ? 7.961 24.031 -15.117 1 74.44 187 THR A CA 1
ATOM 1470 C C . THR A 1 187 ? 7.492 22.891 -16.031 1 74.44 187 THR A C 1
ATOM 1472 O O . THR A 1 187 ? 6.328 22.5 -15.992 1 74.44 187 THR A O 1
ATOM 1475 N N . CYS A 1 188 ? 8.469 22.547 -16.859 1 80.44 188 CYS A N 1
ATOM 1476 C CA . CYS A 1 188 ? 8.148 21.469 -17.812 1 80.44 188 CYS A CA 1
ATOM 1477 C C . CYS A 1 188 ? 7.855 20.172 -17.078 1 80.44 188 CYS A C 1
ATOM 1479 O O . CYS A 1 188 ? 8.602 19.781 -16.172 1 80.44 188 CYS A O 1
ATOM 1481 N N . ARG A 1 189 ? 6.801 19.562 -17.547 1 87.06 189 ARG A N 1
ATOM 1482 C CA . ARG A 1 189 ? 6.434 18.25 -17.016 1 87.06 189 ARG A CA 1
ATOM 1483 C C . ARG A 1 189 ? 6.395 17.203 -18.109 1 87.06 189 ARG A C 1
ATOM 1485 O O . ARG A 1 189 ? 5.969 17.484 -19.234 1 87.06 189 ARG A O 1
ATOM 1492 N N . TYR A 1 190 ? 6.93 16.062 -17.766 1 89.38 190 TYR A N 1
ATOM 1493 C CA . TYR A 1 190 ? 6.961 14.945 -18.703 1 89.38 190 TYR A CA 1
ATOM 1494 C C . TYR A 1 190 ? 6.109 13.789 -18.188 1 89.38 190 TYR A C 1
ATOM 1496 O O . TYR A 1 190 ? 6.031 13.547 -16.984 1 89.38 190 TYR A O 1
ATOM 1504 N N . PHE A 1 191 ? 5.461 13.102 -19.172 1 87.44 191 PHE A N 1
ATOM 1505 C CA . PHE A 1 191 ? 4.59 11.977 -18.859 1 87.44 191 PHE A CA 1
ATOM 1506 C C . PHE A 1 191 ? 4.961 10.758 -19.688 1 87.44 191 PHE A C 1
ATOM 1508 O O . PHE A 1 191 ? 5.559 10.891 -20.766 1 87.44 191 PHE A O 1
ATOM 1515 N N . ILE A 1 192 ? 4.668 9.656 -19.203 1 91.25 192 ILE A N 1
ATOM 1516 C CA . ILE A 1 192 ? 4.984 8.414 -19.906 1 91.25 192 ILE A CA 1
ATOM 1517 C C . ILE A 1 192 ? 3.717 7.582 -20.078 1 91.25 192 ILE A C 1
ATOM 1519 O O . ILE A 1 192 ? 2.871 7.535 -19.172 1 91.25 192 ILE A O 1
ATOM 1523 N N . GLN A 1 193 ? 3.607 6.941 -21.234 1 87.31 193 GLN A N 1
ATOM 1524 C CA . GLN A 1 193 ? 2.566 5.969 -21.562 1 87.31 193 GLN A CA 1
ATOM 1525 C C . GLN A 1 193 ? 3.172 4.648 -22.016 1 87.31 193 GLN A C 1
ATOM 1527 O O . GLN A 1 193 ? 4.227 4.633 -22.656 1 87.31 193 GLN A O 1
ATOM 1532 N N . MET A 1 194 ? 2.43 3.559 -21.672 1 90.06 194 MET A N 1
ATOM 1533 C CA . MET A 1 194 ? 2.969 2.252 -22.031 1 90.06 194 MET A CA 1
ATOM 1534 C C . MET A 1 194 ? 1.847 1.287 -22.406 1 90.06 194 MET A C 1
ATOM 1536 O O . MET A 1 194 ? 0.749 1.362 -21.844 1 90.06 194 MET A O 1
ATOM 1540 N N . GLY A 1 195 ? 2.098 0.427 -23.375 1 88.12 195 GLY A N 1
ATOM 1541 C CA . GLY A 1 195 ? 1.251 -0.695 -23.734 1 88.12 195 GLY A CA 1
ATOM 1542 C C . GLY A 1 195 ? 2.021 -1.991 -23.906 1 88.12 195 GLY A C 1
ATOM 1543 O O . GLY A 1 195 ? 3.131 -1.995 -24.438 1 88.12 195 GLY A O 1
ATOM 1544 N N . VAL A 1 196 ? 1.476 -3.023 -23.391 1 92.44 196 VAL A N 1
ATOM 1545 C CA . VAL A 1 196 ? 2.109 -4.332 -23.516 1 92.44 196 VAL A CA 1
ATOM 1546 C C . VAL A 1 196 ? 1.2 -5.273 -24.312 1 92.44 196 VAL A C 1
ATOM 1548 O O . VAL A 1 196 ? 0.03 -5.449 -23.969 1 92.44 196 VAL A O 1
ATOM 1551 N N . ALA A 1 197 ? 1.748 -5.805 -25.344 1 89.19 197 ALA A N 1
ATOM 1552 C CA . ALA A 1 197 ? 1.064 -6.82 -26.141 1 89.19 197 ALA A CA 1
ATOM 1553 C C . ALA A 1 197 ? 1.793 -8.156 -26.078 1 89.19 197 ALA A C 1
ATOM 1555 O O . ALA A 1 197 ? 3.025 -8.203 -26.078 1 89.19 197 ALA A O 1
ATOM 1556 N N . TYR A 1 198 ? 1.003 -9.227 -25.953 1 91.19 198 TYR A N 1
ATOM 1557 C CA . TYR A 1 198 ? 1.64 -10.539 -25.891 1 91.19 198 TYR A CA 1
ATOM 1558 C C . TYR A 1 198 ? 0.838 -11.57 -26.672 1 91.19 198 TYR A C 1
ATOM 1560 O O . TYR A 1 198 ? -0.349 -11.367 -26.953 1 91.19 198 TYR A O 1
ATOM 1568 N N . TRP A 1 199 ? 1.515 -12.609 -27.094 1 88.75 199 TRP A N 1
ATOM 1569 C CA . TRP A 1 199 ? 0.933 -13.742 -27.812 1 88.75 199 TRP A CA 1
ATOM 1570 C C . TRP A 1 199 ? 1.221 -15.055 -27.094 1 88.75 199 TRP A C 1
ATOM 1572 O O . TRP A 1 199 ? 2.369 -15.336 -26.734 1 88.75 199 TRP A O 1
ATOM 1582 N N . GLN A 1 200 ? 0.186 -15.836 -26.859 1 89.44 200 GLN A N 1
ATOM 1583 C CA . GLN A 1 200 ? 0.312 -17.109 -26.156 1 89.44 200 GLN A CA 1
ATOM 1584 C C . GLN A 1 200 ? 0.223 -18.281 -27.125 1 89.44 200 GLN A C 1
ATOM 1586 O O . GLN A 1 200 ? -0.564 -18.25 -28.062 1 89.44 200 GLN A O 1
ATOM 1591 N N . ALA A 1 201 ? 1.13 -19.25 -26.875 1 87.81 201 ALA A N 1
ATOM 1592 C CA . ALA A 1 201 ? 1.018 -20.5 -27.625 1 87.81 201 ALA A CA 1
ATOM 1593 C C . ALA A 1 201 ? -0.131 -21.344 -27.094 1 87.81 201 ALA A C 1
ATOM 1595 O O . ALA A 1 201 ? -0.373 -21.391 -25.875 1 87.81 201 ALA A O 1
ATOM 1596 N N . GLU A 1 202 ? -0.697 -21.875 -28.172 1 77.06 202 GLU A N 1
ATOM 1597 C CA . GLU A 1 202 ? -1.81 -22.734 -27.797 1 77.06 202 GLU A CA 1
ATOM 1598 C C . GLU A 1 202 ? -1.402 -24.203 -27.828 1 77.06 202 GLU A C 1
ATOM 1600 O O . GLU A 1 202 ? -0.373 -24.562 -28.406 1 77.06 202 GLU A O 1
ATOM 1605 N N . ASP A 1 203 ? -1.863 -25.125 -27.109 1 77.69 203 ASP A N 1
ATOM 1606 C CA . ASP A 1 203 ? -1.792 -26.578 -27.156 1 77.69 203 ASP A CA 1
ATOM 1607 C C . ASP A 1 203 ? -0.468 -27.078 -26.594 1 77.69 203 ASP A C 1
ATOM 1609 O O . ASP A 1 203 ? 0.307 -27.734 -27.281 1 77.69 203 ASP A O 1
ATOM 1613 N N . ILE A 1 204 ? -0.031 -26.766 -25.594 1 88.12 204 ILE A N 1
ATOM 1614 C CA . ILE A 1 204 ? 1.102 -27.344 -24.891 1 88.12 204 ILE A CA 1
ATOM 1615 C C . ILE A 1 204 ? 0.638 -28.547 -24.062 1 88.12 204 ILE A C 1
ATOM 1617 O O . ILE A 1 204 ? -0.202 -28.406 -23.172 1 88.12 204 ILE A O 1
ATOM 1621 N N . LYS A 1 205 ? 1.192 -29.656 -24.438 1 85 205 LYS A N 1
ATOM 1622 C CA . LYS A 1 205 ? 0.757 -30.891 -23.797 1 85 205 LYS A CA 1
ATOM 1623 C C . LYS A 1 205 ? 1.652 -31.234 -22.609 1 85 205 LYS A C 1
ATOM 1625 O O . LYS A 1 205 ? 2.842 -30.906 -22.609 1 85 205 LYS A O 1
ATOM 1630 N N . SER A 1 206 ? 1.03 -31.891 -21.641 1 87.06 206 SER A N 1
ATOM 1631 C CA . SER A 1 206 ? 1.766 -32.281 -20.438 1 87.06 206 SER A CA 1
ATOM 1632 C C . SER A 1 206 ? 2.334 -33.688 -20.562 1 87.06 206 SER A C 1
ATOM 1634 O O . SER A 1 206 ? 1.684 -34.562 -21.109 1 87.06 206 SER A O 1
ATOM 1636 N N . LEU A 1 207 ? 3.547 -33.844 -20.062 1 89.25 207 LEU A N 1
ATOM 1637 C CA . LEU A 1 207 ? 4.207 -35.125 -20.047 1 89.25 207 LEU A CA 1
ATOM 1638 C C . LEU A 1 207 ? 4.02 -35.812 -18.703 1 89.25 207 LEU A C 1
ATOM 1640 O O . LEU A 1 207 ? 3.674 -35.188 -17.703 1 89.25 207 LEU A O 1
ATOM 1644 N N . SER A 1 208 ? 4.156 -37.125 -18.719 1 86.12 208 SER A N 1
ATOM 1645 C CA . SER A 1 208 ? 4.105 -37.938 -17.5 1 86.12 208 SER A CA 1
ATOM 1646 C C . SER A 1 208 ? 5.332 -38.844 -17.391 1 86.12 208 SER A C 1
ATOM 1648 O O . SER A 1 208 ? 5.93 -39.188 -18.406 1 86.12 208 SER A O 1
ATOM 1650 N N . THR A 1 209 ? 5.758 -39.094 -16.172 1 87.12 209 THR A N 1
ATOM 1651 C CA . THR A 1 209 ? 6.918 -39.969 -15.953 1 87.12 209 THR A CA 1
ATOM 1652 C C . THR A 1 209 ? 6.559 -41.438 -16.172 1 87.12 209 THR A C 1
ATOM 1654 O O . THR A 1 209 ? 7.445 -42.281 -16.297 1 87.12 209 THR A O 1
ATOM 1657 N N . GLN A 1 210 ? 5.445 -41.812 -16.297 1 78.19 210 GLN A N 1
ATOM 1658 C CA . GLN A 1 210 ? 5.012 -43.188 -16.312 1 78.19 210 GLN A CA 1
ATOM 1659 C C . GLN A 1 210 ? 5.039 -43.75 -17.734 1 78.19 210 GLN A C 1
ATOM 1661 O O . GLN A 1 210 ? 5.203 -44.969 -17.922 1 78.19 210 GLN A O 1
ATOM 1666 N N . THR A 1 211 ? 4.824 -42.875 -18.656 1 78.12 211 THR A N 1
ATOM 1667 C CA . THR A 1 211 ? 4.77 -43.344 -20.031 1 78.12 211 THR A CA 1
ATOM 1668 C C . THR A 1 211 ? 5.52 -42.375 -20.969 1 78.12 211 THR A C 1
ATOM 1670 O O . THR A 1 211 ? 5.754 -41.219 -20.625 1 78.12 211 THR A O 1
ATOM 1673 N N . ARG A 1 212 ? 5.891 -42.969 -22 1 88.12 212 ARG A N 1
ATOM 1674 C CA . ARG A 1 212 ? 6.52 -42.156 -23.047 1 88.12 212 ARG A CA 1
ATOM 1675 C C . ARG A 1 212 ? 5.5 -41.719 -24.094 1 88.12 212 ARG A C 1
ATOM 1677 O O . ARG A 1 212 ? 4.492 -42.375 -24.297 1 88.12 212 ARG A O 1
ATOM 1684 N N . THR A 1 213 ? 5.691 -40.625 -24.688 1 89.12 213 THR A N 1
ATOM 1685 C CA . THR A 1 213 ? 4.77 -40.031 -25.656 1 89.12 213 THR A CA 1
ATOM 1686 C C . THR A 1 213 ? 5.328 -40.156 -27.078 1 89.12 213 THR A C 1
ATOM 1688 O O . THR A 1 213 ? 6.504 -39.875 -27.312 1 89.12 213 THR A O 1
ATOM 1691 N N . THR A 1 214 ? 4.457 -40.594 -27.984 1 90.25 214 THR A N 1
ATOM 1692 C CA . THR A 1 214 ? 4.844 -40.656 -29.391 1 90.25 214 THR A CA 1
ATOM 1693 C C . THR A 1 214 ? 4.637 -39.281 -30.062 1 90.25 214 THR A C 1
ATOM 1695 O O . THR A 1 214 ? 3.553 -38.719 -29.984 1 90.25 214 THR A O 1
ATOM 1698 N N . VAL A 1 215 ? 5.656 -38.812 -30.656 1 92.56 215 VAL A N 1
ATOM 1699 C CA . VAL A 1 215 ? 5.609 -37.5 -31.328 1 92.56 215 VAL A CA 1
ATOM 1700 C C . VAL A 1 215 ? 5.777 -37.688 -32.844 1 92.56 215 VAL A C 1
ATOM 1702 O O . VAL A 1 215 ? 6.719 -38.375 -33.281 1 92.56 215 VAL A O 1
ATOM 1705 N N . GLU A 1 216 ? 4.824 -37.156 -33.594 1 91.38 216 GLU A N 1
ATOM 1706 C CA . GLU A 1 216 ? 4.898 -37.188 -35.062 1 91.38 216 GLU A CA 1
ATOM 1707 C C . GLU A 1 216 ? 5.051 -35.781 -35.625 1 91.38 216 GLU A C 1
ATOM 1709 O O . GLU A 1 216 ? 4.16 -34.938 -35.5 1 91.38 216 GLU A O 1
ATOM 1714 N N . LEU A 1 217 ? 6.152 -35.562 -36.188 1 92.25 217 LEU A N 1
ATOM 1715 C CA . LEU A 1 217 ? 6.41 -34.312 -36.875 1 92.25 217 LEU A CA 1
ATOM 1716 C C . LEU A 1 217 ? 6.48 -34.5 -38.375 1 92.25 217 LEU A C 1
ATOM 1718 O O . LEU A 1 217 ? 7.016 -35.5 -38.875 1 92.25 217 LEU A O 1
ATOM 1722 N N . ALA A 1 218 ? 5.844 -33.594 -39.125 1 89.75 218 ALA A N 1
ATOM 1723 C CA . ALA A 1 218 ? 5.855 -33.719 -40.562 1 89.75 218 ALA A CA 1
ATOM 1724 C C . ALA A 1 218 ? 5.801 -32.344 -41.219 1 89.75 218 ALA A C 1
ATOM 1726 O O . ALA A 1 218 ? 5.109 -31.453 -40.75 1 89.75 218 ALA A O 1
ATOM 1727 N N . THR A 1 219 ? 6.504 -32.25 -42.281 1 86.31 219 THR A N 1
ATOM 1728 C CA . THR A 1 219 ? 6.469 -31.016 -43.062 1 86.31 219 THR A CA 1
ATOM 1729 C C . THR A 1 219 ? 5.191 -30.938 -43.906 1 86.31 219 THR A C 1
ATOM 1731 O O . THR A 1 219 ? 4.699 -29.844 -44.188 1 86.31 219 THR A O 1
ATOM 1734 N N . GLU A 1 220 ? 4.625 -32.031 -44.25 1 80.62 220 GLU A N 1
ATOM 1735 C CA . GLU A 1 220 ? 3.441 -32.094 -45.125 1 80.62 220 GLU A CA 1
ATOM 1736 C C . GLU A 1 220 ? 2.221 -31.516 -44.406 1 80.62 220 GLU A C 1
ATOM 1738 O O . GLU A 1 220 ? 1.42 -30.797 -45 1 80.62 220 GLU A O 1
ATOM 1743 N N . THR A 1 221 ? 2.104 -31.875 -43.125 1 79.31 221 THR A N 1
ATOM 1744 C CA . THR A 1 221 ? 0.964 -31.406 -42.344 1 79.31 221 THR A CA 1
ATOM 1745 C C . THR A 1 221 ? 1.284 -30.062 -41.688 1 79.31 221 THR A C 1
ATOM 1747 O O . THR A 1 221 ? 0.473 -29.531 -40.906 1 79.31 221 THR A O 1
ATOM 1750 N N . ASN A 1 222 ? 2.404 -29.5 -41.906 1 80.44 222 ASN A N 1
ATOM 1751 C CA . ASN A 1 222 ? 2.873 -28.25 -41.344 1 80.44 222 ASN A CA 1
ATOM 1752 C C . ASN A 1 222 ? 2.979 -28.312 -39.844 1 80.44 222 ASN A C 1
ATOM 1754 O O . ASN A 1 222 ? 2.795 -27.312 -39.156 1 80.44 222 ASN A O 1
ATOM 1758 N N . TYR A 1 223 ? 3.078 -29.578 -39.406 1 86.5 223 TYR A N 1
ATOM 1759 C CA . TYR A 1 223 ? 3.355 -29.781 -37.969 1 86.5 223 TYR A CA 1
ATOM 1760 C C . TYR A 1 223 ? 4.84 -30.047 -37.75 1 86.5 223 TYR A C 1
ATOM 1762 O O . TYR A 1 223 ? 5.246 -31.188 -37.5 1 86.5 223 TYR A O 1
ATOM 1770 N N . THR A 1 224 ? 5.59 -28.969 -37.75 1 89.56 224 THR A N 1
ATOM 1771 C CA . THR A 1 224 ? 7.043 -29.078 -37.688 1 89.56 224 THR A CA 1
ATOM 1772 C C . THR A 1 224 ? 7.547 -28.797 -36.25 1 89.56 224 THR A C 1
ATOM 1774 O O . THR A 1 224 ? 8.734 -28.984 -35.969 1 89.56 224 THR A O 1
ATOM 1777 N N . THR A 1 225 ? 6.652 -28.344 -35.438 1 91.06 225 THR A N 1
ATOM 1778 C CA . THR A 1 225 ? 7.062 -28.031 -34.062 1 91.06 225 THR A CA 1
ATOM 1779 C C . THR A 1 225 ? 6.078 -28.609 -33.062 1 91.06 225 THR A C 1
ATOM 1781 O O . THR A 1 225 ? 4.863 -28.562 -33.25 1 91.06 225 THR A O 1
ATOM 1784 N N . ALA A 1 226 ? 6.582 -29.234 -32.031 1 92.5 226 ALA A N 1
ATOM 1785 C CA . ALA A 1 226 ? 5.773 -29.75 -30.938 1 92.5 226 ALA A CA 1
ATOM 1786 C C . ALA A 1 226 ? 6.285 -29.219 -29.594 1 92.5 226 ALA A C 1
ATOM 1788 O O . ALA A 1 226 ? 7.496 -29.109 -29.391 1 92.5 226 ALA A O 1
ATOM 1789 N N . MET A 1 227 ? 5.371 -28.859 -28.781 1 93.5 227 MET A N 1
ATOM 1790 C CA . MET A 1 227 ? 5.727 -28.328 -27.469 1 93.5 227 MET A CA 1
ATOM 1791 C C . MET A 1 227 ? 5.086 -29.156 -26.359 1 93.5 227 MET A C 1
ATOM 1793 O O . MET A 1 227 ? 3.92 -29.531 -26.453 1 93.5 227 MET A O 1
ATOM 1797 N N . TYR A 1 228 ? 5.883 -29.422 -25.359 1 92.88 228 TYR A N 1
ATOM 1798 C CA . TYR A 1 228 ? 5.441 -30.172 -24.188 1 92.88 228 TYR A CA 1
ATOM 1799 C C . TYR A 1 228 ? 5.898 -29.5 -22.906 1 92.88 228 TYR A C 1
ATOM 1801 O O . TYR A 1 228 ? 6.75 -28.609 -22.938 1 92.88 228 TYR A O 1
ATOM 1809 N N . ARG A 1 229 ? 5.262 -29.875 -21.844 1 92.75 229 ARG A N 1
ATOM 1810 C CA . ARG A 1 229 ? 5.66 -29.344 -20.531 1 92.75 229 ARG A CA 1
ATOM 1811 C C . ARG A 1 229 ? 5.617 -30.422 -19.469 1 92.75 229 ARG A C 1
ATOM 1813 O O . ARG A 1 229 ? 4.895 -31.406 -19.609 1 92.75 229 ARG A O 1
ATOM 1820 N N . PHE A 1 230 ? 6.426 -30.25 -18.422 1 92.94 230 PHE A N 1
ATOM 1821 C CA . PHE A 1 230 ? 6.465 -31.141 -17.25 1 92.94 230 PHE A CA 1
ATOM 1822 C C . PHE A 1 230 ? 6.688 -30.344 -15.977 1 92.94 230 PHE A C 1
ATOM 1824 O O . PHE A 1 230 ? 7.586 -29.5 -15.906 1 92.94 230 PHE A O 1
ATOM 1831 N N . TYR A 1 231 ? 5.824 -30.594 -14.984 1 91.44 231 TYR A N 1
ATOM 1832 C CA . TYR A 1 231 ? 5.922 -29.891 -13.711 1 91.44 231 TYR A CA 1
ATOM 1833 C C . TYR A 1 231 ? 6.863 -30.625 -12.758 1 91.44 231 TYR A C 1
ATOM 1835 O O . TYR A 1 231 ? 6.645 -31.797 -12.43 1 91.44 231 TYR A O 1
ATOM 1843 N N . VAL A 1 232 ? 7.863 -29.906 -12.281 1 92.69 232 VAL A N 1
ATOM 1844 C CA . VAL A 1 232 ? 8.859 -30.516 -11.406 1 92.69 232 VAL A CA 1
ATOM 1845 C C . VAL A 1 232 ? 8.469 -30.312 -9.945 1 92.69 232 VAL A C 1
ATOM 1847 O O . VAL A 1 232 ? 8.258 -29.172 -9.516 1 92.69 232 VAL A O 1
ATOM 1850 N N . SER A 1 233 ? 8.391 -31.359 -9.188 1 87.25 233 SER A N 1
ATOM 1851 C CA . SER A 1 233 ? 8.07 -31.297 -7.766 1 87.25 233 SER A CA 1
ATOM 1852 C C . SER A 1 233 ? 9.312 -30.969 -6.934 1 87.25 233 SER A C 1
ATOM 1854 O O . SER A 1 233 ? 10.438 -31.172 -7.395 1 87.25 233 SER A O 1
ATOM 1856 N N . PRO A 1 234 ? 9.102 -30.531 -5.727 1 85.06 234 PRO A N 1
ATOM 1857 C CA . PRO A 1 234 ? 10.242 -30.234 -4.859 1 85.06 234 PRO A CA 1
ATOM 1858 C C . PRO A 1 234 ? 11.086 -31.469 -4.551 1 85.06 234 PRO A C 1
ATOM 1860 O O . PRO A 1 234 ? 10.578 -32.594 -4.59 1 85.06 234 PRO A O 1
ATOM 1863 N N . LEU A 1 235 ? 12.367 -31.328 -4.289 1 85.06 235 LEU A N 1
ATOM 1864 C CA . LEU A 1 235 ? 13.32 -32.344 -3.881 1 85.06 235 LEU A CA 1
ATOM 1865 C C . LEU A 1 235 ? 13.547 -33.344 -5 1 85.06 235 LEU A C 1
ATOM 1867 O O . LEU A 1 235 ? 13.531 -34.562 -4.758 1 85.06 235 LEU A O 1
ATOM 1871 N N . THR A 1 236 ? 13.523 -32.875 -6.168 1 89.69 236 THR A N 1
ATOM 1872 C CA . THR A 1 236 ? 13.953 -33.656 -7.32 1 89.69 236 THR A CA 1
ATOM 1873 C C . THR A 1 236 ? 15.461 -33.5 -7.551 1 89.69 236 THR A C 1
ATOM 1875 O O . THR A 1 236 ? 15.961 -32.375 -7.633 1 89.69 236 THR A O 1
ATOM 1878 N N . LYS A 1 237 ? 16.125 -34.625 -7.609 1 90.88 237 LYS A N 1
ATOM 1879 C CA . LYS A 1 237 ? 17.578 -34.562 -7.773 1 90.88 237 LYS A CA 1
ATOM 1880 C C . LYS A 1 237 ? 17.953 -34.438 -9.25 1 90.88 237 LYS A C 1
ATOM 1882 O O . LYS A 1 237 ? 18.828 -33.656 -9.602 1 90.88 237 LYS A O 1
ATOM 1887 N N . TYR A 1 238 ? 17.281 -35.312 -10.039 1 92.88 238 TYR A N 1
ATOM 1888 C CA . TYR A 1 238 ? 17.594 -35.312 -11.461 1 92.88 238 TYR A CA 1
ATOM 1889 C C . TYR A 1 238 ? 16.328 -35.281 -12.305 1 92.88 238 TYR A C 1
ATOM 1891 O O . TYR A 1 238 ? 15.336 -35.938 -11.945 1 92.88 238 TYR A O 1
ATOM 1899 N N . LEU A 1 239 ? 16.359 -34.5 -13.297 1 94.94 239 LEU A N 1
ATOM 1900 C CA . LEU A 1 239 ? 15.328 -34.438 -14.336 1 94.94 239 LEU A CA 1
ATOM 1901 C C . LEU A 1 239 ? 15.922 -34.719 -15.703 1 94.94 239 LEU A C 1
ATOM 1903 O O . LEU A 1 239 ? 16.859 -34.062 -16.141 1 94.94 239 LEU A O 1
ATOM 1907 N N . THR A 1 240 ? 15.422 -35.75 -16.344 1 95.75 240 THR A N 1
ATOM 1908 C CA . THR A 1 240 ? 15.977 -36.156 -17.625 1 95.75 240 THR A CA 1
ATOM 1909 C C . THR A 1 240 ? 14.891 -36.188 -18.703 1 95.75 240 THR A C 1
ATOM 1911 O O . THR A 1 240 ? 13.867 -36.844 -18.531 1 95.75 240 THR A O 1
ATOM 1914 N N . PHE A 1 241 ? 15.141 -35.438 -19.719 1 96.31 241 PHE A N 1
ATOM 1915 C CA . PHE A 1 241 ? 14.32 -35.562 -20.922 1 96.31 241 PHE A CA 1
ATOM 1916 C C . PHE A 1 241 ? 15.055 -36.312 -22.016 1 96.31 241 PHE A C 1
ATOM 1918 O O . PHE A 1 241 ? 16.266 -36.156 -22.203 1 96.31 241 PHE A O 1
ATOM 1925 N N . SER A 1 242 ? 14.312 -37.25 -22.672 1 94.88 242 SER A N 1
ATOM 1926 C CA . SER A 1 242 ? 14.961 -38 -23.75 1 94.88 242 SER A CA 1
ATOM 1927 C C . SER A 1 242 ? 13.961 -38.438 -24.812 1 94.88 242 SER A C 1
ATOM 1929 O O . SER A 1 242 ? 12.805 -38.719 -24.5 1 94.88 242 SER A O 1
ATOM 1931 N N . TYR A 1 243 ? 14.391 -38.312 -26.016 1 94.69 243 TYR A N 1
ATOM 1932 C CA . TYR A 1 243 ? 13.617 -39 -27.047 1 94.69 243 TYR A CA 1
ATOM 1933 C C . TYR A 1 243 ? 14.414 -40.156 -27.641 1 94.69 243 TYR A C 1
ATOM 1935 O O . TYR A 1 243 ? 15.648 -40.156 -27.609 1 94.69 243 TYR A O 1
ATOM 1943 N N . GLN A 1 244 ? 13.625 -41.219 -28.094 1 92.44 244 GLN A N 1
ATOM 1944 C CA . GLN A 1 244 ? 14.227 -42.406 -28.625 1 92.44 244 GLN A CA 1
ATOM 1945 C C . GLN A 1 244 ? 13.508 -42.875 -29.891 1 92.44 244 GLN A C 1
ATOM 1947 O O . GLN A 1 244 ? 12.445 -42.344 -30.234 1 92.44 244 GLN A O 1
ATOM 1952 N N . ASN A 1 245 ? 14.172 -43.719 -30.703 1 89.5 245 ASN A N 1
ATOM 1953 C CA . ASN A 1 245 ? 13.609 -44.406 -31.859 1 89.5 245 ASN A CA 1
ATOM 1954 C C . ASN A 1 245 ? 13.141 -43.406 -32.906 1 89.5 245 ASN A C 1
ATOM 1956 O O . ASN A 1 245 ? 12.008 -43.469 -33.406 1 89.5 245 ASN A O 1
ATOM 1960 N N . CYS A 1 246 ? 14.039 -42.5 -33.125 1 90.94 246 CYS A N 1
ATOM 1961 C CA . CYS A 1 246 ? 13.695 -41.531 -34.156 1 90.94 246 CYS A CA 1
ATOM 1962 C C . CYS A 1 246 ? 13.688 -42.219 -35.531 1 90.94 246 CYS A C 1
ATOM 1964 O O . CYS A 1 246 ? 14.727 -42.688 -35.969 1 90.94 246 CYS A O 1
ATOM 1966 N N . GLN A 1 247 ? 12.547 -42.344 -36.094 1 87.81 247 GLN A N 1
ATOM 1967 C CA . GLN A 1 247 ? 12.398 -42.906 -37.438 1 87.81 247 GLN A CA 1
ATOM 1968 C C . GLN A 1 247 ? 12.078 -41.812 -38.469 1 87.81 247 GLN A C 1
ATOM 1970 O O . GLN A 1 247 ? 11.133 -41.062 -38.281 1 87.81 247 GLN A O 1
ATOM 1975 N N . VAL A 1 248 ? 12.898 -41.781 -39.469 1 85.75 248 VAL A N 1
ATOM 1976 C CA . VAL A 1 248 ? 12.719 -40.75 -40.5 1 85.75 248 VAL A CA 1
ATOM 1977 C C . VAL A 1 248 ? 12.07 -41.344 -41.75 1 85.75 248 VAL A C 1
ATOM 1979 O O . VAL A 1 248 ? 12.5 -42.406 -42.219 1 85.75 248 VAL A O 1
ATOM 1982 N N . GLY A 1 249 ? 10.758 -41.031 -42 1 75.06 249 GLY A N 1
ATOM 1983 C CA . GLY A 1 249 ? 10.125 -41.5 -43.219 1 75.06 249 GLY A CA 1
ATOM 1984 C C . GLY A 1 249 ? 10.25 -40.531 -44.375 1 75.06 249 GLY A C 1
ATOM 1985 O O . GLY A 1 249 ? 10.148 -39.312 -44.188 1 75.06 249 GLY A O 1
ATOM 1986 N N . SER A 1 250 ? 11.078 -40.844 -45.406 1 59.94 250 SER A N 1
ATOM 1987 C CA . SER A 1 250 ? 10.992 -40.125 -46.656 1 59.94 250 SER A CA 1
ATOM 1988 C C . SER A 1 250 ? 10.016 -40.781 -47.625 1 59.94 250 SER A C 1
ATOM 1990 O O . SER A 1 250 ? 9.82 -42 -47.562 1 59.94 250 SER A O 1
ATOM 1992 N N . GLU A 1 251 ? 8.797 -40.188 -48.125 1 51.47 251 GLU A N 1
ATOM 1993 C CA . GLU A 1 251 ? 8.008 -40.875 -49.156 1 51.47 251 GLU A CA 1
ATOM 1994 C C . GLU A 1 251 ? 8.906 -41.688 -50.062 1 51.47 251 GLU A C 1
ATOM 1996 O O . GLU A 1 251 ? 8.453 -42.688 -50.688 1 51.47 251 GLU A O 1
ATOM 2001 N N . PHE A 1 252 ? 9.891 -41.062 -50.75 1 46.47 252 PHE A N 1
ATOM 2002 C CA . PHE A 1 252 ? 10.398 -41.812 -51.906 1 46.47 252 PHE A CA 1
ATOM 2003 C C . PHE A 1 252 ? 11.039 -43.125 -51.438 1 46.47 252 PHE A C 1
ATOM 2005 O O . PHE A 1 252 ? 10.922 -44.156 -52.125 1 46.47 252 PHE A O 1
ATOM 2012 N N . ASN A 1 253 ? 12.172 -43.219 -50.656 1 42.81 253 ASN A N 1
ATOM 2013 C CA . ASN A 1 253 ? 12.883 -44.469 -50.5 1 42.81 253 ASN A CA 1
ATOM 2014 C C . ASN A 1 253 ? 12.703 -45.031 -49.094 1 42.81 253 ASN A C 1
ATOM 2016 O O . ASN A 1 253 ? 12.938 -44.344 -48.125 1 42.81 253 ASN A O 1
ATOM 2020 N N . GLN A 1 254 ? 11.523 -45.812 -48.719 1 42.41 254 GLN A N 1
ATOM 2021 C CA . GLN A 1 254 ? 11.281 -46.719 -47.625 1 42.41 254 GLN A CA 1
ATOM 2022 C C . GLN A 1 254 ? 12.562 -47 -46.844 1 42.41 254 GLN A C 1
ATOM 2024 O O . GLN A 1 254 ? 12.656 -48 -46.125 1 42.41 254 GLN A O 1
ATOM 2029 N N . THR A 1 255 ? 13.719 -46.719 -47.281 1 42.22 255 THR A N 1
ATOM 2030 C CA . THR A 1 255 ? 14.938 -47.188 -46.625 1 42.22 255 THR A CA 1
ATOM 2031 C C . THR A 1 255 ? 15.164 -46.5 -45.312 1 42.22 255 THR A C 1
ATOM 2033 O O . THR A 1 255 ? 14.977 -45.281 -45.188 1 42.22 255 THR A O 1
ATOM 2036 N N . GLU A 1 256 ? 15.055 -47.219 -44.219 1 47.41 256 GLU A N 1
ATOM 2037 C CA . GLU A 1 256 ? 15.578 -46.844 -42.875 1 47.41 256 GLU A CA 1
ATOM 2038 C C . GLU A 1 256 ? 16.875 -46.062 -43 1 47.41 256 GLU A C 1
ATOM 2040 O O . GLU A 1 256 ? 17.859 -46.562 -43.531 1 47.41 256 GLU A O 1
ATOM 2045 N N . VAL A 1 257 ? 17 -44.938 -43.594 1 47.19 257 VAL A N 1
ATOM 2046 C CA . VAL A 1 257 ? 18.281 -44.25 -43.75 1 47.19 257 VAL A CA 1
ATOM 2047 C C . VAL A 1 257 ? 18.859 -43.875 -42.406 1 47.19 257 VAL A C 1
ATOM 2049 O O . VAL A 1 257 ? 18.125 -43.531 -41.469 1 47.19 257 VAL A O 1
ATOM 2052 N N . SER A 1 258 ? 20.047 -44.344 -42.031 1 51.12 258 SER A N 1
ATOM 2053 C CA . SER A 1 258 ? 21.047 -44.062 -41.031 1 51.12 258 SER A CA 1
ATOM 2054 C C . SER A 1 258 ? 21.203 -42.562 -40.781 1 51.12 258 SER A C 1
ATOM 2056 O O . SER A 1 258 ? 22.281 -42.094 -40.375 1 51.12 258 SER A O 1
ATOM 2058 N N . ASP A 1 259 ? 20.328 -41.688 -41.219 1 60.25 259 ASP A N 1
ATOM 2059 C CA . ASP A 1 259 ? 20.625 -40.25 -41.062 1 60.25 259 ASP A CA 1
ATOM 2060 C C . ASP A 1 259 ? 20.266 -39.781 -39.656 1 60.25 259 ASP A C 1
ATOM 2062 O O . ASP A 1 259 ? 19.406 -40.375 -39 1 60.25 259 ASP A O 1
ATOM 2066 N N . PRO A 1 260 ? 21.156 -38.906 -39.156 1 76.31 260 PRO A N 1
ATOM 2067 C CA . PRO A 1 260 ? 20.891 -38.281 -37.844 1 76.31 260 PRO A CA 1
ATOM 2068 C C . PRO A 1 260 ? 19.469 -37.719 -37.75 1 76.31 260 PRO A C 1
ATOM 2070 O O . PRO A 1 260 ? 18.938 -37.219 -38.75 1 76.31 260 PRO A O 1
ATOM 2073 N N . CYS A 1 261 ? 18.828 -38.094 -36.719 1 86.06 261 CYS A N 1
ATOM 2074 C CA . CYS A 1 261 ? 17.469 -37.625 -36.469 1 86.06 261 CYS A CA 1
ATOM 2075 C C . CYS A 1 261 ? 17.391 -36.125 -36.719 1 86.06 261 CYS A C 1
ATOM 2077 O O . CYS A 1 261 ? 18.094 -35.344 -36.062 1 86.06 261 CYS A O 1
ATOM 2079 N N . PRO A 1 262 ? 16.641 -35.656 -37.656 1 89 262 PRO A N 1
ATOM 2080 C CA . PRO A 1 262 ? 16.531 -34.25 -37.969 1 89 262 PRO A CA 1
ATOM 2081 C C . PRO A 1 262 ? 15.633 -33.5 -37 1 89 262 PRO A C 1
ATOM 2083 O O . PRO A 1 262 ? 14.812 -32.656 -37.406 1 89 262 PRO A O 1
ATOM 2086 N N . VAL A 1 263 ? 15.641 -33.844 -35.75 1 92.06 263 VAL A N 1
ATOM 2087 C CA . VAL A 1 263 ? 14.812 -33.188 -34.781 1 92.06 263 VAL A CA 1
ATOM 2088 C C . VAL A 1 263 ? 15.703 -32.531 -33.719 1 92.06 263 VAL A C 1
ATOM 2090 O O . VAL A 1 263 ? 16.562 -33.188 -33.125 1 92.06 263 VAL A O 1
ATOM 2093 N N . ALA A 1 264 ? 15.555 -31.25 -33.594 1 92.19 264 ALA A N 1
ATOM 2094 C CA . ALA A 1 264 ? 16.266 -30.516 -32.531 1 92.19 264 ALA A CA 1
ATOM 2095 C C . ALA A 1 264 ? 15.477 -30.516 -31.234 1 92.19 264 ALA A C 1
ATOM 2097 O O . ALA A 1 264 ? 14.281 -30.234 -31.219 1 92.19 264 ALA A O 1
ATOM 2098 N N . LEU A 1 265 ? 16.125 -30.875 -30.188 1 94.5 265 LEU A N 1
ATOM 2099 C CA . LEU A 1 265 ? 15.531 -30.891 -28.859 1 94.5 265 LEU A CA 1
ATOM 2100 C C . LEU A 1 265 ? 15.961 -29.656 -28.062 1 94.5 265 LEU A C 1
ATOM 2102 O O . LEU A 1 265 ? 17.156 -29.422 -27.875 1 94.5 265 LEU A O 1
ATOM 2106 N N . ARG A 1 266 ? 14.984 -28.875 -27.656 1 94.69 266 ARG A N 1
ATOM 2107 C CA . ARG A 1 266 ? 15.219 -27.688 -26.812 1 94.69 266 ARG A CA 1
ATOM 2108 C C . ARG A 1 266 ? 14.43 -27.766 -25.516 1 94.69 266 ARG A C 1
ATOM 2110 O O . ARG A 1 266 ? 13.25 -28.141 -25.531 1 94.69 266 ARG A O 1
ATOM 2117 N N . VAL A 1 267 ? 15.109 -27.516 -24.391 1 95.19 267 VAL A N 1
ATOM 2118 C CA . VAL A 1 267 ? 14.461 -27.578 -23.094 1 95.19 267 VAL A CA 1
ATOM 2119 C C . VAL A 1 267 ? 14.805 -26.328 -22.281 1 95.19 267 VAL A C 1
ATOM 2121 O O . VAL A 1 267 ? 15.93 -25.812 -22.359 1 95.19 267 VAL A O 1
ATOM 2124 N N . GLY A 1 268 ? 13.805 -25.797 -21.547 1 91.56 268 GLY A N 1
ATOM 2125 C CA . GLY A 1 268 ? 14.047 -24.656 -20.688 1 91.56 268 GLY A CA 1
ATOM 2126 C C . GLY A 1 268 ? 13.062 -24.578 -19.531 1 91.56 268 GLY A C 1
ATOM 2127 O O . GLY A 1 268 ? 11.898 -24.969 -19.672 1 91.56 268 GLY A O 1
ATOM 2128 N N . PRO A 1 269 ? 13.461 -24.031 -18.438 1 91.81 269 PRO A N 1
ATOM 2129 C CA . PRO A 1 269 ? 12.578 -23.859 -17.281 1 91.81 269 PRO A CA 1
ATOM 2130 C C . PRO A 1 269 ? 11.844 -22.516 -17.312 1 91.81 269 PRO A C 1
ATOM 2132 O O . PRO A 1 269 ? 12.406 -21.5 -17.734 1 91.81 269 PRO A O 1
ATOM 2135 N N . GLY A 1 270 ? 10.586 -22.484 -16.906 1 89.44 270 GLY A N 1
ATOM 2136 C CA . GLY A 1 270 ? 9.844 -21.281 -16.594 1 89.44 270 GLY A CA 1
ATOM 2137 C C . GLY A 1 270 ? 9.258 -20.609 -17.812 1 89.44 270 GLY A C 1
ATOM 2138 O O . GLY A 1 270 ? 8.273 -19.875 -17.719 1 89.44 270 GLY A O 1
ATOM 2139 N N . ALA A 1 271 ? 9.883 -20.812 -18.969 1 91 271 ALA A N 1
ATOM 2140 C CA . ALA A 1 271 ? 9.438 -20.188 -20.219 1 91 271 ALA A CA 1
ATOM 2141 C C . ALA A 1 271 ? 9.578 -21.156 -21.391 1 91 271 ALA A C 1
ATOM 2143 O O . ALA A 1 271 ? 10.398 -22.078 -21.344 1 91 271 ALA A O 1
ATOM 2144 N N . LEU A 1 272 ? 8.781 -20.859 -22.422 1 93 272 LEU A N 1
ATOM 2145 C CA . LEU A 1 272 ? 8.867 -21.688 -23.625 1 93 272 LEU A CA 1
ATOM 2146 C C . LEU A 1 272 ? 10.203 -21.484 -24.328 1 93 272 LEU A C 1
ATOM 2148 O O . LEU A 1 272 ? 10.68 -20.359 -24.469 1 93 272 LEU A O 1
ATOM 2152 N N . PRO A 1 273 ? 10.773 -22.594 -24.719 1 92.44 273 PRO A N 1
ATOM 2153 C CA . PRO A 1 273 ? 11.953 -22.406 -25.562 1 92.44 273 PRO A CA 1
ATOM 2154 C C . PRO A 1 273 ? 11.617 -21.828 -26.938 1 92.44 273 PRO A C 1
ATOM 2156 O O . PRO A 1 273 ? 10.531 -22.078 -27.469 1 92.44 273 PRO A O 1
ATOM 2159 N N . SER A 1 274 ? 12.5 -21.047 -27.391 1 87.06 274 SER A N 1
ATOM 2160 C CA . SER A 1 274 ? 12.344 -20.5 -28.734 1 87.06 274 SER A CA 1
ATOM 2161 C C . SER A 1 274 ? 13.375 -21.094 -29.703 1 87.06 274 SER A C 1
ATOM 2163 O O . SER A 1 274 ? 14.172 -21.953 -29.312 1 87.06 274 SER A O 1
ATOM 2165 N N . VAL A 1 275 ? 13.266 -20.641 -30.969 1 83.12 275 VAL A N 1
ATOM 2166 C CA . VAL A 1 275 ? 14.219 -21.094 -31.969 1 83.12 275 VAL A CA 1
ATOM 2167 C C . VAL A 1 275 ? 15.609 -20.578 -31.641 1 83.12 275 VAL A C 1
ATOM 2169 O O . VAL A 1 275 ? 16.625 -21.125 -32.094 1 83.12 275 VAL A O 1
ATOM 2172 N N . ARG A 1 276 ? 15.609 -19.641 -30.766 1 78.62 276 ARG A N 1
ATOM 2173 C CA . ARG A 1 276 ? 16.891 -19.047 -30.375 1 78.62 276 ARG A CA 1
ATOM 2174 C C . ARG A 1 276 ? 17.5 -19.781 -29.203 1 78.62 276 ARG A C 1
ATOM 2176 O O . ARG A 1 276 ? 18.688 -19.594 -28.891 1 78.62 276 ARG A O 1
ATOM 2183 N N . THR A 1 277 ? 16.688 -20.625 -28.578 1 86 277 THR A N 1
ATOM 2184 C CA . THR A 1 277 ? 17.25 -21.469 -27.531 1 86 277 THR A CA 1
ATOM 2185 C C . THR A 1 277 ? 18.156 -22.531 -28.125 1 86 277 THR A C 1
ATOM 2187 O O . THR A 1 277 ? 17.781 -23.234 -29.062 1 86 277 THR A O 1
ATOM 2190 N N . PRO A 1 278 ? 19.375 -22.578 -27.641 1 88.31 278 PRO A N 1
ATOM 2191 C CA . PRO A 1 278 ? 20.297 -23.578 -28.188 1 88.31 278 PRO A CA 1
ATOM 2192 C C . PRO A 1 278 ? 19.766 -25 -28.047 1 88.31 278 PRO A C 1
ATOM 2194 O O . PRO A 1 278 ? 19.297 -25.375 -26.969 1 88.31 278 PRO A O 1
ATOM 2197 N N . PRO A 1 279 ? 19.844 -25.766 -29.062 1 91.56 279 PRO A N 1
ATOM 2198 C CA . PRO A 1 279 ? 19.391 -27.156 -28.984 1 91.56 279 PRO A CA 1
ATOM 2199 C C . PRO A 1 279 ? 20.344 -28.047 -28.203 1 91.56 279 PRO A C 1
ATOM 2201 O O . PRO A 1 279 ? 21.531 -27.719 -28.078 1 91.56 279 PRO A O 1
ATOM 2204 N N . VAL A 1 280 ? 19.797 -29.062 -27.688 1 93.25 280 VAL A N 1
ATOM 2205 C CA . VAL A 1 280 ? 20.594 -30.047 -26.969 1 93.25 280 VAL A CA 1
ATOM 2206 C C . VAL A 1 280 ? 21.5 -30.797 -27.938 1 93.25 280 VAL A C 1
ATOM 2208 O O . VAL A 1 280 ? 21.094 -31.125 -29.047 1 93.25 280 VAL A O 1
ATOM 2211 N N . LEU A 1 281 ? 22.781 -31.016 -27.562 1 88.44 281 LEU A N 1
ATOM 2212 C CA . LEU A 1 281 ? 23.719 -31.797 -28.375 1 88.44 281 LEU A CA 1
ATOM 2213 C C . LEU A 1 281 ? 23.469 -33.281 -28.203 1 88.44 281 LEU A C 1
ATOM 2215 O O . LEU A 1 281 ? 23.719 -33.844 -27.141 1 88.44 281 LEU A O 1
ATOM 2219 N N . CYS A 1 282 ? 22.969 -33.812 -29.312 1 88.31 282 CYS A N 1
ATOM 2220 C CA . CYS A 1 282 ? 22.625 -35.25 -29.266 1 88.31 282 CYS A CA 1
ATOM 2221 C C . CYS A 1 282 ? 23.828 -36.125 -29.562 1 88.31 282 CYS A C 1
ATOM 2223 O O . CYS A 1 282 ? 24.609 -35.812 -30.469 1 88.31 282 CYS A O 1
ATOM 2225 N N . LYS A 1 283 ? 24.062 -37.156 -28.797 1 79.44 283 LYS A N 1
ATOM 2226 C CA . LYS A 1 283 ? 25.203 -38.031 -28.969 1 79.44 283 LYS A CA 1
ATOM 2227 C C . LYS A 1 283 ? 24.875 -39.156 -29.984 1 79.44 283 LYS A C 1
ATOM 2229 O O . LYS A 1 283 ? 25.781 -39.719 -30.594 1 79.44 283 LYS A O 1
ATOM 2234 N N . SER A 1 284 ? 23.609 -39.531 -30.078 1 81.12 284 SER A N 1
ATOM 2235 C CA . SER A 1 284 ? 23.219 -40.625 -30.969 1 81.12 284 SER A CA 1
ATOM 2236 C C . SER A 1 284 ? 22.375 -40.094 -32.125 1 81.12 284 SER A C 1
ATOM 2238 O O . SER A 1 284 ? 21.828 -39 -32.062 1 81.12 284 SER A O 1
ATOM 2240 N N . ASN A 1 285 ? 22.391 -40.906 -33.156 1 81.25 285 ASN A N 1
ATOM 2241 C CA . ASN A 1 285 ? 21.641 -40.531 -34.375 1 81.25 285 ASN A CA 1
ATOM 2242 C C . ASN A 1 285 ? 20.141 -40.75 -34.188 1 81.25 285 ASN A C 1
ATOM 2244 O O . ASN A 1 285 ? 19.344 -40.219 -34.938 1 81.25 285 ASN A O 1
ATOM 2248 N N . THR A 1 286 ? 19.812 -41.562 -33.188 1 87.44 286 THR A N 1
ATOM 2249 C CA . THR A 1 286 ? 18.391 -41.906 -33.094 1 87.44 286 THR A CA 1
ATOM 2250 C C . THR A 1 286 ? 17.844 -41.531 -31.719 1 87.44 286 THR A C 1
ATOM 2252 O O . THR A 1 286 ? 16.641 -41.688 -31.453 1 87.44 286 THR A O 1
ATOM 2255 N N . SER A 1 287 ? 18.75 -41.094 -30.844 1 90.81 287 SER A N 1
ATOM 2256 C CA . SER A 1 287 ? 18.297 -40.75 -29.5 1 90.81 287 SER A CA 1
ATOM 2257 C C . SER A 1 287 ? 19 -39.469 -29 1 90.81 287 SER A C 1
ATOM 2259 O O . SER A 1 287 ? 20.078 -39.125 -29.469 1 90.81 287 SER A O 1
ATOM 2261 N N . CYS A 1 288 ? 18.344 -38.781 -28.219 1 93.06 288 CYS A N 1
ATOM 2262 C CA . CYS A 1 288 ? 18.859 -37.562 -27.594 1 93.06 288 CYS A CA 1
ATOM 2263 C C . CYS A 1 288 ? 18.375 -37.438 -26.156 1 93.06 288 CYS A C 1
ATOM 2265 O O . CYS A 1 288 ? 17.234 -37.781 -25.859 1 93.06 288 CYS A O 1
ATOM 2267 N N . SER A 1 289 ? 19.266 -37.062 -25.25 1 93.94 289 SER A N 1
ATOM 2268 C CA . SER A 1 289 ? 18.891 -36.938 -23.844 1 93.94 289 SER A CA 1
ATOM 2269 C C . SER A 1 289 ? 19.562 -35.719 -23.203 1 93.94 289 SER A C 1
ATOM 2271 O O . SER A 1 289 ? 20.672 -35.344 -23.594 1 93.94 289 SER A O 1
ATOM 2273 N N . VAL A 1 290 ? 18.875 -35.094 -22.344 1 94.88 290 VAL A N 1
ATOM 2274 C CA . VAL A 1 290 ? 19.406 -34 -21.547 1 94.88 290 VAL A CA 1
ATOM 2275 C C . VAL A 1 290 ? 19.016 -34.188 -20.078 1 94.88 290 VAL A C 1
ATOM 2277 O O . VAL A 1 290 ? 17.875 -34.562 -19.781 1 94.88 290 VAL A O 1
ATOM 2280 N N . GLN A 1 291 ? 19.953 -34 -19.172 1 93.81 291 GLN A N 1
ATOM 2281 C CA . GLN A 1 291 ? 19.719 -34.188 -17.75 1 93.81 291 GLN A CA 1
ATOM 2282 C C . GLN A 1 291 ? 20 -32.875 -16.984 1 93.81 291 GLN A C 1
ATOM 2284 O O . GLN A 1 291 ? 21 -32.219 -17.234 1 93.81 291 GLN A O 1
ATOM 2289 N N . PHE A 1 292 ? 19.078 -32.531 -16.156 1 92.88 292 PHE A N 1
ATOM 2290 C CA . PHE A 1 292 ? 19.219 -31.391 -15.273 1 92.88 292 PHE A CA 1
ATOM 2291 C C . PHE A 1 292 ? 19.453 -31.844 -13.836 1 92.88 292 PHE A C 1
ATOM 2293 O O . PHE A 1 292 ? 18.656 -32.625 -13.289 1 92.88 292 PHE A O 1
ATOM 2300 N N . GLY A 1 293 ? 20.531 -31.375 -13.281 1 91.31 293 GLY A N 1
ATOM 2301 C CA . GLY A 1 293 ? 20.766 -31.625 -11.859 1 91.31 293 GLY A CA 1
ATOM 2302 C C . GLY A 1 293 ? 20.109 -30.578 -10.969 1 91.31 293 GLY A C 1
ATOM 2303 O O . GLY A 1 293 ? 20.172 -29.391 -11.25 1 91.31 293 GLY A O 1
ATOM 2304 N N . GLU A 1 294 ? 19.5 -31.078 -9.852 1 91.62 294 GLU A N 1
ATOM 2305 C CA . GLU A 1 294 ? 18.828 -30.188 -8.906 1 91.62 294 GLU A CA 1
ATOM 2306 C C . GLU A 1 294 ? 18 -29.141 -9.625 1 91.62 294 GLU A C 1
ATOM 2308 O O . GLU A 1 294 ? 18.188 -27.938 -9.438 1 91.62 294 GLU A O 1
ATOM 2313 N N . PRO A 1 295 ? 17.031 -29.625 -10.383 1 94.25 295 PRO A N 1
ATOM 2314 C CA . PRO A 1 295 ? 16.203 -28.688 -11.141 1 94.25 295 PRO A CA 1
ATOM 2315 C C . PRO A 1 295 ? 15.391 -27.75 -10.234 1 94.25 295 PRO A C 1
ATOM 2317 O O . PRO A 1 295 ? 15.312 -27.969 -9.023 1 94.25 295 PRO A O 1
ATOM 2320 N N . LEU A 1 296 ? 14.867 -26.719 -10.836 1 94.19 296 LEU A N 1
ATOM 2321 C CA . LEU A 1 296 ? 14.016 -25.797 -10.102 1 94.19 296 LEU A CA 1
ATOM 2322 C C . LEU A 1 296 ? 12.742 -26.484 -9.625 1 94.19 296 LEU A C 1
ATOM 2324 O O . LEU A 1 296 ? 12.094 -27.188 -10.398 1 94.19 296 LEU A O 1
ATOM 2328 N N . ALA A 1 297 ? 12.484 -26.188 -8.391 1 91.62 297 ALA A N 1
ATOM 2329 C CA . ALA A 1 297 ? 11.289 -26.797 -7.797 1 91.62 297 ALA A CA 1
ATOM 2330 C C . ALA A 1 297 ? 10.047 -25.984 -8.133 1 91.62 297 ALA A C 1
ATOM 2332 O O . ALA A 1 297 ? 10.102 -24.75 -8.258 1 91.62 297 ALA A O 1
ATOM 2333 N N . ASP A 1 298 ? 8.93 -26.734 -8.266 1 88.12 298 ASP A N 1
ATOM 2334 C CA . ASP A 1 298 ? 7.629 -26.125 -8.5 1 88.12 298 ASP A CA 1
ATOM 2335 C C . ASP A 1 298 ? 7.656 -25.219 -9.727 1 88.12 298 ASP A C 1
ATOM 2337 O O . ASP A 1 298 ? 7.191 -24.078 -9.672 1 88.12 298 ASP A O 1
ATOM 2341 N N . THR A 1 299 ? 8.328 -25.703 -10.711 1 92.75 299 THR A N 1
ATOM 2342 C CA . THR A 1 299 ? 8.492 -24.969 -11.961 1 92.75 299 THR A CA 1
ATOM 2343 C C . THR A 1 299 ? 8.18 -25.844 -13.164 1 92.75 299 THR A C 1
ATOM 2345 O O . THR A 1 299 ? 8.5 -27.031 -13.164 1 92.75 299 THR A O 1
ATOM 2348 N N . TRP A 1 300 ? 7.543 -25.266 -14.102 1 93.5 300 TRP A N 1
ATOM 2349 C CA . TRP A 1 300 ? 7.293 -25.953 -15.367 1 93.5 300 TRP A CA 1
ATOM 2350 C C . TRP A 1 300 ? 8.539 -25.953 -16.25 1 93.5 300 TRP A C 1
ATOM 2352 O O . TRP A 1 300 ? 9.164 -24.906 -16.438 1 93.5 300 TRP A O 1
ATOM 2362 N N . TYR A 1 301 ? 8.922 -27.125 -16.625 1 95.62 301 TYR A N 1
ATOM 2363 C CA . TYR A 1 301 ? 9.93 -27.25 -17.672 1 95.62 301 TYR A CA 1
ATOM 2364 C C . TYR A 1 301 ? 9.273 -27.5 -19.031 1 95.62 301 TYR A C 1
ATOM 2366 O O . TYR A 1 301 ? 8.305 -28.266 -19.125 1 95.62 301 TYR A O 1
ATOM 2374 N N . TYR A 1 302 ? 9.789 -26.812 -20 1 95.69 302 TYR A N 1
ATOM 2375 C CA . TYR A 1 302 ? 9.195 -26.906 -21.328 1 95.69 302 TYR A CA 1
ATOM 2376 C C . TYR A 1 302 ? 10.148 -27.578 -22.312 1 95.69 302 TYR A C 1
ATOM 2378 O O . TYR A 1 302 ? 11.367 -27.375 -22.234 1 95.69 302 TYR A O 1
ATOM 2386 N N . VAL A 1 303 ? 9.578 -28.375 -23.219 1 96.44 303 VAL A N 1
ATOM 2387 C CA . VAL A 1 303 ? 10.328 -29.078 -24.266 1 96.44 303 VAL A CA 1
ATOM 2388 C C . VAL A 1 303 ? 9.812 -28.672 -25.641 1 96.44 303 VAL A C 1
ATOM 2390 O O . VAL A 1 303 ? 8.602 -28.703 -25.891 1 96.44 303 VAL A O 1
ATOM 2393 N N . ARG A 1 304 ? 10.672 -28.312 -26.406 1 94.75 304 ARG A N 1
ATOM 2394 C CA . ARG A 1 304 ? 10.352 -27.953 -27.781 1 94.75 304 ARG A CA 1
ATOM 2395 C C . ARG A 1 304 ? 11.109 -28.844 -28.766 1 94.75 304 ARG A C 1
ATOM 2397 O O . ARG A 1 304 ? 12.328 -29 -28.656 1 94.75 304 ARG A O 1
ATOM 2404 N N . LEU A 1 305 ? 10.406 -29.469 -29.688 1 94.94 305 LEU A N 1
ATOM 2405 C CA . LEU A 1 305 ? 10.969 -30.297 -30.75 1 94.94 305 LEU A CA 1
ATOM 2406 C C . LEU A 1 305 ? 10.75 -29.641 -32.125 1 94.94 305 LEU A C 1
ATOM 2408 O O . LEU A 1 305 ? 9.617 -29.312 -32.5 1 94.94 305 LEU A O 1
ATOM 2412 N N . ASP A 1 306 ? 11.852 -29.438 -32.75 1 92.5 306 ASP A N 1
ATOM 2413 C CA . ASP A 1 306 ? 11.781 -28.812 -34.094 1 92.5 306 ASP A CA 1
ATOM 2414 C C . ASP A 1 306 ? 12.32 -29.75 -35.156 1 92.5 306 ASP A C 1
ATOM 2416 O O . ASP A 1 306 ? 13.43 -30.281 -35.031 1 92.5 306 ASP A O 1
ATOM 2420 N N . LEU A 1 307 ? 11.453 -29.859 -36.188 1 90.88 307 LEU A N 1
ATOM 2421 C CA . LEU A 1 307 ? 11.93 -30.594 -37.375 1 90.88 307 LEU A CA 1
ATOM 2422 C C . LEU A 1 307 ? 12.852 -29.719 -38.219 1 90.88 307 LEU A C 1
ATOM 2424 O O . LEU A 1 307 ? 12.484 -28.625 -38.625 1 90.88 307 LEU A O 1
ATOM 2428 N N . SER A 1 308 ? 14.094 -30.047 -38.281 1 79.5 308 SER A N 1
ATOM 2429 C CA . SER A 1 308 ? 15.062 -29.281 -39.062 1 79.5 308 SER A CA 1
ATOM 2430 C C . SER A 1 308 ? 14.773 -29.359 -40.531 1 79.5 308 SER A C 1
ATOM 2432 O O . SER A 1 308 ? 14.336 -30.406 -41.031 1 79.5 308 SER A O 1
ATOM 2434 N N . SER A 1 309 ? 14.375 -28.219 -41.188 1 66.25 309 SER A N 1
ATOM 2435 C CA . SER A 1 309 ? 14.023 -28.094 -42.594 1 66.25 309 SER A CA 1
ATOM 2436 C C . SER A 1 309 ? 15.016 -28.859 -43.469 1 66.25 309 SER A C 1
ATOM 2438 O O . SER A 1 309 ? 16.219 -28.594 -43.438 1 66.25 309 SER A O 1
ATOM 2440 N N . LEU A 1 310 ? 14.641 -30.016 -43.719 1 61.88 310 LEU A N 1
ATOM 2441 C CA . LEU A 1 310 ? 15.383 -30.656 -44.812 1 61.88 310 LEU A CA 1
ATOM 2442 C C . LEU A 1 310 ? 14.781 -30.297 -46.156 1 61.88 310 LEU A C 1
ATOM 2444 O O . LEU A 1 310 ? 13.617 -29.906 -46.25 1 61.88 310 LEU A O 1
ATOM 2448 N N . ASP A 1 311 ? 15.508 -29.875 -47.25 1 61.31 311 ASP A N 1
ATOM 2449 C CA . ASP A 1 311 ? 15.117 -29.547 -48.625 1 61.31 311 ASP A CA 1
ATOM 2450 C C . ASP A 1 311 ? 13.984 -30.453 -49.094 1 61.31 311 ASP A C 1
ATOM 2452 O O . ASP A 1 311 ? 13.219 -30.062 -50 1 61.31 311 ASP A O 1
ATOM 2456 N N . GLU A 1 312 ? 13.75 -31.641 -48.5 1 66.44 312 GLU A N 1
ATOM 2457 C CA . GLU A 1 312 ? 12.727 -32.594 -48.938 1 66.44 312 GLU A CA 1
ATOM 2458 C C . GLU A 1 312 ? 11.688 -32.812 -47.844 1 66.44 312 GLU A C 1
ATOM 2460 O O . GLU A 1 312 ? 11.961 -32.594 -46.656 1 66.44 312 GLU A O 1
ATOM 2465 N N . PRO A 1 313 ? 10.43 -33.125 -48.344 1 74.31 313 PRO A N 1
ATOM 2466 C CA . PRO A 1 313 ? 9.414 -33.469 -47.344 1 74.31 313 PRO A CA 1
ATOM 2467 C C . PRO A 1 313 ? 9.867 -34.594 -46.406 1 74.31 313 PRO A C 1
ATOM 2469 O O . PRO A 1 313 ? 10.289 -35.656 -46.875 1 74.31 313 PRO A O 1
ATOM 2472 N N . THR A 1 314 ? 10.047 -34.281 -45.188 1 82.25 314 THR A N 1
ATOM 2473 C CA . THR A 1 314 ? 10.562 -35.219 -44.188 1 82.25 314 THR A CA 1
ATOM 2474 C C . THR A 1 314 ? 9.586 -35.375 -43.031 1 82.25 314 THR A C 1
ATOM 2476 O O . THR A 1 314 ? 8.859 -34.438 -42.719 1 82.25 314 THR A O 1
ATOM 2479 N N . SER A 1 315 ? 9.32 -36.625 -42.625 1 87.44 315 SER A N 1
ATOM 2480 C CA . SER A 1 315 ? 8.578 -36.906 -41.406 1 87.44 315 SER A CA 1
ATOM 2481 C C . SER A 1 315 ? 9.453 -37.625 -40.375 1 87.44 315 SER A C 1
ATOM 2483 O O . SER A 1 315 ? 10.383 -38.344 -40.75 1 87.44 315 SER A O 1
ATOM 2485 N N . ALA A 1 316 ? 9.266 -37.281 -39.188 1 90.31 316 ALA A N 1
ATOM 2486 C CA . ALA A 1 316 ? 10 -37.938 -38.094 1 90.31 316 ALA A CA 1
ATOM 2487 C C . ALA A 1 316 ? 9.055 -38.438 -37 1 90.31 316 ALA A C 1
ATOM 2489 O O . ALA A 1 316 ? 8.133 -37.719 -36.625 1 90.31 316 ALA A O 1
ATOM 2490 N N . ASN A 1 317 ? 9.18 -39.688 -36.688 1 91.19 317 ASN A N 1
ATOM 2491 C CA . ASN A 1 317 ? 8.461 -40.281 -35.562 1 91.19 317 ASN A CA 1
ATOM 2492 C C . ASN A 1 317 ? 9.406 -40.656 -34.438 1 91.19 317 ASN A C 1
ATOM 2494 O O . ASN A 1 317 ? 10.398 -41.375 -34.656 1 91.19 317 ASN A O 1
ATOM 2498 N N . LEU A 1 318 ? 9.109 -40.156 -33.281 1 93.44 318 LEU A N 1
ATOM 2499 C CA . LEU A 1 318 ? 9.984 -40.438 -32.156 1 93.44 318 LEU A CA 1
ATOM 2500 C C . LEU A 1 318 ? 9.172 -40.625 -30.859 1 93.44 318 LEU A C 1
ATOM 2502 O O . LEU A 1 318 ? 7.98 -40.312 -30.828 1 93.44 318 LEU A O 1
ATOM 2506 N N . SER A 1 319 ? 9.836 -41.219 -29.875 1 93.56 319 SER A N 1
ATOM 2507 C CA . SER A 1 319 ? 9.25 -41.438 -28.562 1 93.56 319 SER A CA 1
ATOM 2508 C C . SER A 1 319 ? 9.891 -40.531 -27.516 1 93.56 319 SER A C 1
ATOM 2510 O O . SER A 1 319 ? 11.07 -40.688 -27.188 1 93.56 319 SER A O 1
ATOM 2512 N N . LEU A 1 320 ? 9.102 -39.625 -27 1 94.06 320 LEU A N 1
ATOM 2513 C CA . LEU A 1 320 ? 9.586 -38.656 -26.016 1 94.06 320 LEU A CA 1
ATOM 2514 C C . LEU A 1 320 ? 9.234 -39.125 -24.609 1 94.06 320 LEU A C 1
ATOM 2516 O O . LEU A 1 320 ? 8.117 -39.562 -24.359 1 94.06 320 LEU A O 1
ATOM 2520 N N . GLY A 1 321 ? 10.203 -39 -23.719 1 92.62 321 GLY A N 1
ATOM 2521 C CA . GLY A 1 321 ? 9.977 -39.375 -22.328 1 92.62 321 GLY A CA 1
ATOM 2522 C C . GLY A 1 321 ? 10.641 -38.438 -21.344 1 92.62 321 GLY A C 1
ATOM 2523 O O . GLY A 1 321 ? 11.516 -37.688 -21.703 1 92.62 321 GLY A O 1
ATOM 2524 N N . VAL A 1 322 ? 10.078 -38.438 -20.141 1 93.88 322 VAL A N 1
ATOM 2525 C CA . VAL A 1 322 ? 10.633 -37.656 -19.031 1 93.88 322 VAL A CA 1
ATOM 2526 C C . VAL A 1 322 ? 10.805 -38.594 -17.812 1 93.88 322 VAL A C 1
ATOM 2528 O O . VAL A 1 322 ? 9.969 -39.438 -17.562 1 93.88 322 VAL A O 1
ATOM 2531 N N . GLU A 1 323 ? 11.906 -38.5 -17.188 1 93.12 323 GLU A N 1
ATOM 2532 C CA . GLU A 1 323 ? 12.211 -39.25 -15.984 1 93.12 323 GLU A CA 1
ATOM 2533 C C . GLU A 1 323 ? 12.734 -38.344 -14.875 1 93.12 323 GLU A C 1
ATOM 2535 O O . GLU A 1 323 ? 13.477 -37.406 -15.141 1 93.12 323 GLU A O 1
ATOM 2540 N N . THR A 1 324 ? 12.234 -38.625 -13.734 1 92 324 THR A N 1
ATOM 2541 C CA . THR A 1 324 ? 12.711 -37.875 -12.578 1 92 324 THR A CA 1
ATOM 2542 C C . THR A 1 324 ? 13.25 -38.812 -11.5 1 92 324 THR A C 1
ATOM 2544 O O . THR A 1 324 ? 12.805 -39.969 -11.391 1 92 324 THR A O 1
ATOM 2547 N N . GLN A 1 325 ? 14.281 -38.438 -10.828 1 90 325 GLN A N 1
ATOM 2548 C CA . GLN A 1 325 ? 14.797 -39.094 -9.641 1 90 325 GLN A CA 1
ATOM 2549 C C . GLN A 1 325 ? 14.664 -38.219 -8.406 1 90 325 GLN A C 1
ATOM 2551 O O . GLN A 1 325 ? 15.203 -37.094 -8.375 1 90 325 GLN A O 1
ATOM 2556 N N . LYS A 1 326 ? 13.977 -38.688 -7.418 1 87.12 326 LYS A N 1
ATOM 2557 C CA . LYS A 1 326 ? 13.758 -37.906 -6.203 1 87.12 326 LYS A CA 1
ATOM 2558 C C . LYS A 1 326 ? 14.914 -38.094 -5.227 1 87.12 326 LYS A C 1
ATOM 2560 O O . LYS A 1 326 ? 15.672 -39.062 -5.309 1 87.12 326 LYS A O 1
ATOM 2565 N N . CYS A 1 327 ? 15.031 -37.062 -4.352 1 84.44 327 CYS A N 1
ATOM 2566 C CA . CYS A 1 327 ? 16 -37.125 -3.268 1 84.44 327 CYS A CA 1
ATOM 2567 C C . CYS A 1 327 ? 15.625 -38.25 -2.285 1 84.44 327 CYS A C 1
ATOM 2569 O O . CYS A 1 327 ? 14.445 -38.531 -2.084 1 84.44 327 CYS A O 1
ATOM 2571 N N . MET A 1 328 ? 16.609 -38.781 -1.675 1 72.94 328 MET A N 1
ATOM 2572 C CA . MET A 1 328 ? 16.391 -39.906 -0.742 1 72.94 328 MET A CA 1
ATOM 2573 C C . MET A 1 328 ? 15.672 -39.406 0.513 1 72.94 328 MET A C 1
ATOM 2575 O O . MET A 1 328 ? 15.906 -38.312 0.987 1 72.94 328 MET A O 1
ATOM 2579 N N . GLU A 1 329 ? 14.641 -40.125 0.987 1 59.75 329 GLU A N 1
ATOM 2580 C CA . GLU A 1 329 ? 13.734 -39.812 2.086 1 59.75 329 GLU A CA 1
ATOM 2581 C C . GLU A 1 329 ? 14.492 -39.625 3.396 1 59.75 329 GLU A C 1
ATOM 2583 O O . GLU A 1 329 ? 14.094 -38.844 4.258 1 59.75 329 GLU A O 1
ATOM 2588 N N . GLU A 1 330 ? 15.508 -40.406 3.723 1 53.19 330 GLU A N 1
ATOM 2589 C CA . GLU A 1 330 ? 16.125 -40.5 5.047 1 53.19 330 GLU A CA 1
ATOM 2590 C C . GLU A 1 330 ? 16.625 -39.156 5.52 1 53.19 330 GLU A C 1
ATOM 2592 O O . GLU A 1 330 ? 16.891 -38.969 6.711 1 53.19 330 GLU A O 1
ATOM 2597 N N . ASN A 1 331 ? 16.812 -38.25 4.699 1 48.44 331 ASN A N 1
ATOM 2598 C CA . ASN A 1 331 ? 17.531 -37.062 5.129 1 48.44 331 ASN A CA 1
ATOM 2599 C C . ASN A 1 331 ? 16.594 -36.031 5.781 1 48.44 331 ASN A C 1
ATOM 2601 O O . ASN A 1 331 ? 17.016 -34.906 6.102 1 48.44 331 ASN A O 1
ATOM 2605 N N . ILE A 1 332 ? 15.297 -36.188 5.727 1 46.25 332 ILE A N 1
ATOM 2606 C CA . ILE A 1 332 ? 14.422 -35.188 6.305 1 46.25 332 ILE A CA 1
ATOM 2607 C C . ILE A 1 332 ? 14.156 -35.5 7.773 1 46.25 332 ILE A C 1
ATOM 2609 O O . ILE A 1 332 ? 13.453 -36.469 8.086 1 46.25 332 ILE A O 1
ATOM 2613 N N . GLN A 1 333 ? 15.07 -35.344 8.656 1 41.31 333 GLN A N 1
ATOM 2614 C CA . GLN A 1 333 ? 14.867 -35.656 10.07 1 41.31 333 GLN A CA 1
ATOM 2615 C C . GLN A 1 333 ? 13.812 -34.719 10.672 1 41.31 333 GLN A C 1
ATOM 2617 O O . GLN A 1 333 ? 13.93 -33.5 10.594 1 41.31 333 GLN A O 1
ATOM 2622 N N . VAL A 1 334 ? 12.602 -35.188 10.672 1 40.59 334 VAL A N 1
ATOM 2623 C CA . VAL A 1 334 ? 11.484 -34.438 11.258 1 40.59 334 VAL A CA 1
ATOM 2624 C C . VAL A 1 334 ? 11.492 -34.625 12.773 1 40.59 334 VAL A C 1
ATOM 2626 O O . VAL A 1 334 ? 11.641 -35.719 13.273 1 40.59 334 VAL A O 1
ATOM 2629 N N . PHE A 1 335 ? 11.836 -33.594 13.477 1 34.66 335 PHE A N 1
ATOM 2630 C CA . PHE A 1 335 ? 11.797 -33.688 14.93 1 34.66 335 PHE A CA 1
ATOM 2631 C C . PHE A 1 335 ? 10.375 -33.531 15.445 1 34.66 335 PHE A C 1
ATOM 2633 O O . PHE A 1 335 ? 9.703 -32.562 15.117 1 34.66 335 PHE A O 1
ATOM 2640 N N . PRO A 1 336 ? 9.641 -34.625 15.672 1 35.09 336 PRO A N 1
ATOM 2641 C CA . PRO A 1 336 ? 8.289 -34.438 16.203 1 35.09 336 PRO A CA 1
ATOM 2642 C C . PRO A 1 336 ? 8.266 -33.719 17.547 1 35.09 336 PRO A C 1
ATOM 2644 O O . PRO A 1 336 ? 9.023 -34.094 18.453 1 35.09 336 PRO A O 1
ATOM 2647 N N . VAL A 1 337 ? 8.07 -32.531 17.703 1 33.5 337 VAL A N 1
ATOM 2648 C CA . VAL A 1 337 ? 7.883 -31.984 19.047 1 33.5 337 VAL A CA 1
ATOM 2649 C C . VAL A 1 337 ? 6.48 -32.312 19.562 1 33.5 337 VAL A C 1
ATOM 2651 O O . VAL A 1 337 ? 5.508 -32.25 18.797 1 33.5 337 VAL A O 1
ATOM 2654 N N . SER A 1 338 ? 6.328 -33.094 20.562 1 30.38 338 SER A N 1
ATOM 2655 C CA . SER A 1 338 ? 5.102 -33.469 21.266 1 30.38 338 SER A CA 1
ATOM 2656 C C . SER A 1 338 ? 4.32 -32.25 21.703 1 30.38 338 SER A C 1
ATOM 2658 O O . SER A 1 338 ? 4.887 -31.344 22.312 1 30.38 338 SER A O 1
ATOM 2660 N N . SER A 1 339 ? 3.309 -31.781 20.984 1 34.28 339 SER A N 1
ATOM 2661 C CA . SER A 1 339 ? 2.297 -30.781 21.328 1 34.28 339 SER A CA 1
ATOM 2662 C C . SER A 1 339 ? 1.72 -31.031 22.719 1 34.28 339 SER A C 1
ATOM 2664 O O . SER A 1 339 ? 1.022 -32.031 22.938 1 34.28 339 SER A O 1
ATOM 2666 N N . GLU A 1 340 ? 2.387 -30.875 23.75 1 32.88 340 GLU A N 1
ATOM 2667 C CA . GLU A 1 340 ? 1.579 -30.938 24.969 1 32.88 340 GLU A CA 1
ATOM 2668 C C . GLU A 1 340 ? 0.279 -30.156 24.797 1 32.88 340 GLU A C 1
ATOM 2670 O O . GLU A 1 340 ? 0.176 -29.281 23.922 1 32.88 340 GLU A O 1
ATOM 2675 N N . ASP A 1 341 ? -0.804 -30.281 25.812 1 31.27 341 ASP A N 1
ATOM 2676 C CA . ASP A 1 341 ? -2.25 -30.219 26 1 31.27 341 ASP A CA 1
ATOM 2677 C C . ASP A 1 341 ? -2.748 -28.766 25.922 1 31.27 341 ASP A C 1
ATOM 2679 O O . ASP A 1 341 ? -2.82 -28.078 26.938 1 31.27 341 ASP A O 1
ATOM 2683 N N . MET A 1 342 ? -2.225 -27.875 25.172 1 34.62 342 MET A N 1
ATOM 2684 C CA . MET A 1 342 ? -3.064 -26.688 25.219 1 34.62 342 MET A CA 1
ATOM 2685 C C . MET A 1 342 ? -4.465 -26.984 24.688 1 34.62 342 MET A C 1
ATOM 2687 O O . MET A 1 342 ? -4.617 -27.656 23.672 1 34.62 342 MET A O 1
ATOM 2691 N N . GLU A 1 343 ? -5.453 -26.906 25.438 1 34.59 343 GLU A N 1
ATOM 2692 C CA . GLU A 1 343 ? -6.871 -27.047 25.109 1 34.59 343 GLU A CA 1
ATOM 2693 C C . GLU A 1 343 ? -7.266 -26.156 23.938 1 34.59 343 GLU A C 1
ATOM 2695 O O . GLU A 1 343 ? -7.477 -24.953 24.109 1 34.59 343 GLU A O 1
ATOM 2700 N N . LEU A 1 344 ? -6.609 -26.344 22.844 1 37.75 344 LEU A N 1
ATOM 2701 C CA . LEU A 1 344 ? -6.988 -25.578 21.656 1 37.75 344 LEU A CA 1
ATOM 2702 C C . LEU A 1 344 ? -8.375 -25.984 21.172 1 37.75 344 LEU A C 1
ATOM 2704 O O . LEU A 1 344 ? -8.711 -27.172 21.141 1 37.75 344 LEU A O 1
ATOM 2708 N N . ARG A 1 345 ? -9.438 -25.062 21.344 1 36 345 ARG A N 1
ATOM 2709 C CA . ARG A 1 345 ? -10.719 -25.266 20.672 1 36 345 ARG A CA 1
ATOM 2710 C C . ARG A 1 345 ? -10.555 -25.312 19.172 1 36 345 ARG A C 1
ATOM 2712 O O . ARG A 1 345 ? -9.938 -24.422 18.578 1 36 345 ARG A O 1
ATOM 2719 N N . THR A 1 346 ? -10.453 -26.531 18.578 1 36.19 346 THR A N 1
ATOM 2720 C CA . THR A 1 346 ? -10.266 -26.781 17.141 1 36.19 346 THR A CA 1
ATOM 2721 C C . THR A 1 346 ? -11.547 -26.484 16.375 1 36.19 346 THR A C 1
ATOM 2723 O O . THR A 1 346 ? -12.617 -27.016 16.719 1 36.19 346 THR A O 1
ATOM 2726 N N . LEU A 1 347 ? -11.711 -25.344 15.828 1 35.69 347 LEU A N 1
ATOM 2727 C CA . LEU A 1 347 ? -12.758 -25.141 14.828 1 35.69 347 LEU A CA 1
ATOM 2728 C C . LEU A 1 347 ? -12.383 -25.828 13.516 1 35.69 347 LEU A C 1
ATOM 2730 O O . LEU A 1 347 ? -11.328 -25.547 12.945 1 35.69 347 LEU A O 1
ATOM 2734 N N . VAL A 1 348 ? -12.898 -27.062 13.211 1 32.72 348 VAL A N 1
ATOM 2735 C CA . VAL A 1 348 ? -12.656 -27.781 11.969 1 32.72 348 VAL A CA 1
ATOM 2736 C C . VAL A 1 348 ? -13.539 -27.219 10.859 1 32.72 348 VAL A C 1
ATOM 2738 O O . VAL A 1 348 ? -14.766 -27.156 11 1 32.72 348 VAL A O 1
ATOM 2741 N N . LEU A 1 349 ? -13.07 -26.375 10.117 1 33.25 349 LEU A N 1
ATOM 2742 C CA . LEU A 1 349 ? -13.828 -25.891 8.969 1 33.25 349 LEU A CA 1
ATOM 2743 C C . LEU A 1 349 ? -13.703 -26.844 7.785 1 33.25 349 LEU A C 1
ATOM 2745 O O . LEU A 1 349 ? -12.586 -27.203 7.387 1 33.25 349 LEU A O 1
ATOM 2749 N N . ASN A 1 350 ? -14.539 -27.766 7.645 1 30.52 350 ASN A N 1
ATOM 2750 C CA . ASN A 1 350 ? -14.555 -28.5 6.379 1 30.52 350 ASN A CA 1
ATOM 2751 C C . ASN A 1 350 ? -14.695 -27.547 5.191 1 30.52 350 ASN A C 1
ATOM 2753 O O . ASN A 1 350 ? -15.297 -26.469 5.312 1 30.52 350 ASN A O 1
ATOM 2757 N N . SER A 1 351 ? -13.961 -27.734 4.246 1 35.28 351 SER A N 1
ATOM 2758 C CA . SER A 1 351 ? -13.977 -26.922 3.035 1 35.28 351 SER A CA 1
ATOM 2759 C C . SER A 1 351 ? -15.398 -26.531 2.643 1 35.28 351 SER A C 1
ATOM 2761 O O . SER A 1 351 ? -15.648 -25.406 2.229 1 35.28 351 SER A O 1
ATOM 2763 N N . ASN A 1 352 ? -16.484 -27.5 2.23 1 30.36 352 ASN A N 1
ATOM 2764 C CA . ASN A 1 352 ? -17.844 -27.125 1.865 1 30.36 352 ASN A CA 1
ATOM 2765 C C . ASN A 1 352 ? -18.641 -26.656 3.08 1 30.36 352 ASN A C 1
ATOM 2767 O O . ASN A 1 352 ? -19.797 -26.266 2.951 1 30.36 352 ASN A O 1
ATOM 2771 N N . ALA A 1 353 ? -18.781 -27.531 4.34 1 27.78 353 ALA A N 1
ATOM 2772 C CA . ALA A 1 353 ? -19.75 -27.734 5.422 1 27.78 353 ALA A CA 1
ATOM 2773 C C . ALA A 1 353 ? -19.672 -26.609 6.438 1 27.78 353 ALA A C 1
ATOM 2775 O O . ALA A 1 353 ? -18.672 -25.891 6.516 1 27.78 353 ALA A O 1
ATOM 2776 N N . SER A 1 354 ? -20.906 -26.547 7.32 1 26.52 354 SER A N 1
ATOM 2777 C CA . SER A 1 354 ? -21.375 -25.75 8.461 1 26.52 354 SER A CA 1
ATOM 2778 C C . SER A 1 354 ? -20.359 -25.781 9.602 1 26.52 354 SER A C 1
ATOM 2780 O O . SER A 1 354 ? -19.656 -26.781 9.781 1 26.52 354 SER A O 1
ATOM 2782 N N . LEU A 1 355 ? -20.125 -24.734 10.102 1 29.58 355 LEU A N 1
ATOM 2783 C CA . LEU A 1 355 ? -19.359 -24.406 11.297 1 29.58 355 LEU A CA 1
ATOM 2784 C C . LEU A 1 355 ? -19.938 -25.109 12.516 1 29.58 355 LEU A C 1
ATOM 2786 O O . LEU A 1 355 ? -21.125 -24.969 12.812 1 29.58 355 LEU A O 1
ATOM 2790 N N . ILE A 1 356 ? -19.719 -26.406 12.867 1 26.7 356 ILE A N 1
ATOM 2791 C CA . ILE A 1 356 ? -20.266 -26.969 14.094 1 26.7 356 ILE A CA 1
ATOM 2792 C C . ILE A 1 356 ? -19.469 -26.453 15.297 1 26.7 356 ILE A C 1
ATOM 2794 O O . ILE A 1 356 ? -18.234 -26.5 15.297 1 26.7 356 ILE A O 1
ATOM 2798 N N . TYR A 1 357 ? -20.312 -25.672 16.203 1 26.39 357 TYR A N 1
ATOM 2799 C CA . TYR A 1 357 ? -19.922 -25.094 17.484 1 26.39 357 TYR A CA 1
ATOM 2800 C C . TYR A 1 357 ? -20.047 -26.125 18.609 1 26.39 357 TYR A C 1
ATOM 2802 O O . TYR A 1 357 ? -21.109 -26.734 18.781 1 26.39 357 TYR A O 1
ATOM 2810 N N . SER A 1 358 ? -19.188 -26.938 19.125 1 26.41 358 SER A N 1
ATOM 2811 C CA . SER A 1 358 ? -19.453 -27.703 20.344 1 26.41 358 SER A CA 1
ATOM 2812 C C . SER A 1 358 ? -19.109 -26.906 21.594 1 26.41 358 SER A C 1
ATOM 2814 O O . SER A 1 358 ? -18 -26.375 21.703 1 26.41 358 SER A O 1
ATOM 2816 N N . PRO A 1 359 ? -20.172 -26.703 22.453 1 26.39 359 PRO A N 1
ATOM 2817 C CA . PRO A 1 359 ? -20.047 -26.047 23.75 1 26.39 359 PRO A CA 1
ATOM 2818 C C . PRO A 1 359 ? -19.266 -26.875 24.766 1 26.39 359 PRO A C 1
ATOM 2820 O O . PRO A 1 359 ? -19.516 -28.078 24.922 1 26.39 359 PRO A O 1
ATOM 2823 N N . VAL A 1 360 ? -18.094 -26.75 25.266 1 27.75 360 VAL A N 1
ATOM 2824 C CA . VAL A 1 360 ? -17.484 -27.5 26.359 1 27.75 360 VAL A CA 1
ATOM 2825 C C . VAL A 1 360 ? -18.062 -27.016 27.688 1 27.75 360 VAL A C 1
ATOM 2827 O O . VAL A 1 360 ? -18.172 -25.812 27.922 1 27.75 360 VAL A O 1
ATOM 2830 N N . ASN A 1 361 ? -18.719 -27.922 28.562 1 24.69 361 ASN A N 1
ATOM 2831 C CA . ASN A 1 361 ? -19.281 -27.797 29.906 1 24.69 361 ASN A CA 1
ATOM 2832 C C . ASN A 1 361 ? -18.281 -27.234 30.891 1 24.69 361 ASN A C 1
ATOM 2834 O O . ASN A 1 361 ? -17.109 -27.625 30.891 1 24.69 361 ASN A O 1
ATOM 2838 N N . PRO A 1 362 ? -18.703 -26.422 31.875 1 25.36 362 PRO A N 1
ATOM 2839 C CA . PRO A 1 362 ? -18.047 -25.625 32.938 1 25.36 362 PRO A CA 1
ATOM 2840 C C . PRO A 1 362 ? -17.609 -26.484 34.125 1 25.36 362 PRO A C 1
ATOM 2842 O O . PRO A 1 362 ? -17.172 -25.938 35.125 1 25.36 362 PRO A O 1
ATOM 2845 N N . SER A 1 363 ? -18.141 -27.641 34.625 1 23.95 363 SER A N 1
ATOM 2846 C CA . SER A 1 363 ? -17.922 -28.062 36 1 23.95 363 SER A CA 1
ATOM 2847 C C . SER A 1 363 ? -16.438 -28.266 36.312 1 23.95 363 SER A C 1
ATOM 2849 O O . SER A 1 363 ? -15.906 -27.688 37.25 1 23.95 363 SER A O 1
ATOM 2851 N N . ASP A 1 364 ? -16 -29.453 37.312 1 22.95 364 ASP A N 1
ATOM 2852 C CA . ASP A 1 364 ? -14.789 -29.75 38.062 1 22.95 364 ASP A CA 1
ATOM 2853 C C . ASP A 1 364 ? -13.555 -29.703 37.188 1 22.95 364 ASP A C 1
ATOM 2855 O O . ASP A 1 364 ? -12.438 -29.531 37.656 1 22.95 364 ASP A O 1
ATOM 2859 N N . ASN A 1 365 ? -13.352 -30.703 36.375 1 20.38 365 ASN A N 1
ATOM 2860 C CA . ASN A 1 365 ? -13.102 -31.688 35.312 1 20.38 365 ASN A CA 1
ATOM 2861 C C . ASN A 1 365 ? -12.695 -31 34.031 1 20.38 365 ASN A C 1
ATOM 2863 O O . ASN A 1 365 ? -13.219 -29.938 33.688 1 20.38 365 ASN A O 1
ATOM 2867 N N . GLY A 1 366 ? -11.867 -31.859 33.125 1 21.88 366 GLY A N 1
ATOM 2868 C CA . GLY A 1 366 ? -10.758 -31.859 32.188 1 21.88 366 GLY A CA 1
ATOM 2869 C C . GLY A 1 366 ? -11.047 -31.078 30.922 1 21.88 366 GLY A C 1
ATOM 2870 O O . GLY A 1 366 ? -12.188 -30.672 30.688 1 21.88 366 GLY A O 1
ATOM 2871 N N . SER A 1 367 ? -9.938 -31.25 30.25 1 20.56 367 SER A N 1
ATOM 2872 C CA . SER A 1 367 ? -9.203 -31 29.016 1 20.56 367 SER A CA 1
ATOM 2873 C C . SER A 1 367 ? -10.008 -31.453 27.797 1 20.56 367 SER A C 1
ATOM 2875 O O . SER A 1 367 ? -10.469 -32.594 27.734 1 20.56 367 SER A O 1
ATOM 2877 N N . ALA A 1 368 ? -10.898 -30.828 27.391 1 21.14 368 ALA A N 1
ATOM 2878 C CA . ALA A 1 368 ? -11.273 -31.312 26.078 1 21.14 368 ALA A CA 1
ATOM 2879 C C . ALA A 1 368 ? -10.086 -31.953 25.359 1 21.14 368 ALA A C 1
ATOM 2881 O O . ALA A 1 368 ? -9.016 -31.359 25.266 1 21.14 368 ALA A O 1
ATOM 2882 N N . PHE A 1 369 ? -9.953 -33.406 25.672 1 20.36 369 PHE A N 1
ATOM 2883 C CA . PHE A 1 369 ? -9.547 -34.312 24.609 1 20.36 369 PHE A CA 1
ATOM 2884 C C . PHE A 1 369 ? -10.539 -34.281 23.453 1 20.36 369 PHE A C 1
ATOM 2886 O O . PHE A 1 369 ? -11.68 -33.844 23.625 1 20.36 369 PHE A O 1
ATOM 2893 N N . LEU A 1 370 ? -9.938 -34.781 22.406 1 21.38 370 LEU A N 1
ATOM 2894 C CA . LEU A 1 370 ? -10.516 -35.219 21.141 1 21.38 370 LEU A CA 1
ATOM 2895 C C . LEU A 1 370 ? -11.562 -36.312 21.375 1 21.38 370 LEU A C 1
ATOM 2897 O O . LEU A 1 370 ? -12.234 -36.75 20.422 1 21.38 370 LEU A O 1
ATOM 2901 N N . HIS A 1 371 ? -12.469 -36.5 22.516 1 20.33 371 HIS A N 1
ATOM 2902 C CA . HIS A 1 371 ? -13.023 -37.875 22.469 1 20.33 371 HIS A CA 1
ATOM 2903 C C . HIS A 1 371 ? -13.93 -38.031 21.25 1 20.33 371 HIS A C 1
ATOM 2905 O O . HIS A 1 371 ? -14.578 -37.094 20.812 1 20.33 371 HIS A O 1
ATOM 2911 N N . PRO A 1 372 ? -13.695 -39.406 20.609 1 20.34 372 PRO A N 1
ATOM 2912 C CA . PRO A 1 372 ? -14.602 -40.125 19.719 1 20.34 372 PRO A CA 1
ATOM 2913 C C . PRO A 1 372 ? -16.062 -40.031 20.172 1 20.34 372 PRO A C 1
ATOM 2915 O O . PRO A 1 372 ? -16.344 -39.656 21.297 1 20.34 372 PRO A O 1
ATOM 2918 N N . ALA A 1 373 ? -16.859 -40.969 19.516 1 22.34 373 ALA A N 1
ATOM 2919 C CA . ALA A 1 373 ? -18.203 -41.562 19.562 1 22.34 373 ALA A CA 1
ATOM 2920 C C . ALA A 1 373 ? -18.531 -42.062 20.969 1 22.34 373 ALA A C 1
ATOM 2922 O O . ALA A 1 373 ? -17.969 -43.062 21.406 1 22.34 373 ALA A O 1
ATOM 2923 N N . LEU A 1 374 ? -18.531 -41.531 22.156 1 22.06 374 LEU A N 1
ATOM 2924 C CA . LEU A 1 374 ? -18.859 -42.469 23.219 1 22.06 374 LEU A CA 1
ATOM 2925 C C . LEU A 1 374 ? -20.266 -43.031 23.031 1 22.06 374 LEU A C 1
ATOM 2927 O O . LEU A 1 374 ? -21.234 -42.281 22.953 1 22.06 374 LEU A O 1
ATOM 2931 N N . GLU A 1 375 ? -20.312 -44.281 22.406 1 20.78 375 GLU A N 1
ATOM 2932 C CA . GLU A 1 375 ? -21.312 -45.094 23.094 1 20.78 375 GLU A CA 1
ATOM 2933 C C . GLU A 1 375 ? -21.141 -45.031 24.609 1 20.78 375 GLU A C 1
ATOM 2935 O O . GLU A 1 375 ? -22.094 -44.75 25.328 1 20.78 375 GLU A O 1
ATOM 2940 N N . GLU A 1 376 ? -20.375 -46.188 25.25 1 21.17 376 GLU A N 1
ATOM 2941 C CA . GLU A 1 376 ? -20.797 -47.125 26.297 1 21.17 376 GLU A CA 1
ATOM 2942 C C . GLU A 1 376 ? -20.406 -46.625 27.672 1 21.17 376 GLU A C 1
ATOM 2944 O O . GLU A 1 376 ? -19.531 -45.75 27.812 1 21.17 376 GLU A O 1
ATOM 2949 N N . LYS A 1 377 ? -19.766 -47.5 28.656 1 23.98 377 LYS A N 1
ATOM 2950 C CA . LYS A 1 377 ? -19.891 -47.844 30.078 1 23.98 377 LYS A CA 1
ATOM 2951 C C . LYS A 1 377 ? -18.984 -46.969 30.938 1 23.98 377 LYS A C 1
ATOM 2953 O O . LYS A 1 377 ? -18.047 -46.344 30.438 1 23.98 377 LYS A O 1
ATOM 2958 N N . GLU A 1 378 ? -18.234 -47.562 32.156 1 21.06 378 GLU A N 1
ATOM 2959 C CA . GLU A 1 378 ? -17.984 -47.594 33.625 1 21.06 378 GLU A CA 1
ATOM 2960 C C . GLU A 1 378 ? -16.734 -46.781 33.969 1 21.06 378 GLU A C 1
ATOM 2962 O O . GLU A 1 378 ? -16.703 -46.094 35 1 21.06 378 GLU A O 1
ATOM 2967 N N . SER A 1 379 ? -15.367 -47.094 33.312 1 22.81 379 SER A N 1
ATOM 2968 C CA . SER A 1 379 ? -14.297 -47.406 34.281 1 22.81 379 SER A CA 1
ATOM 2969 C C . SER A 1 379 ? -13.711 -46.156 34.875 1 22.81 379 SER A C 1
ATOM 2971 O O . SER A 1 379 ? -13.789 -45.062 34.281 1 22.81 379 SER A O 1
ATOM 2973 N N . GLU A 1 380 ? -12.945 -46.188 36.094 1 21.14 380 GLU A N 1
ATOM 2974 C CA . GLU A 1 380 ? -12.445 -45.5 37.281 1 21.14 380 GLU A CA 1
ATOM 2975 C C . GLU A 1 380 ? -11.438 -44.438 36.906 1 21.14 380 GLU A C 1
ATOM 2977 O O . GLU A 1 380 ? -10.68 -44.594 35.938 1 21.14 380 GLU A O 1
ATOM 2982 N N . PRO A 1 381 ? -11.516 -43.281 37.5 1 24.7 381 PRO A N 1
ATOM 2983 C CA . PRO A 1 381 ? -10.883 -41.969 37.406 1 24.7 381 PRO A CA 1
ATOM 2984 C C . PRO A 1 381 ? -9.367 -42.031 37.594 1 24.7 381 PRO A C 1
ATOM 2986 O O . PRO A 1 381 ? -8.734 -41 37.875 1 24.7 381 PRO A O 1
ATOM 2989 N N . GLU A 1 382 ? -8.531 -43.156 36.969 1 22.64 382 GLU A N 1
ATOM 2990 C CA . GLU A 1 382 ? -7.227 -43.5 37.5 1 22.64 382 GLU A CA 1
ATOM 2991 C C . GLU A 1 382 ? -6.273 -42.312 37.5 1 22.64 382 GLU A C 1
ATOM 2993 O O . GLU A 1 382 ? -6.359 -41.469 36.594 1 22.64 382 GLU A O 1
ATOM 2998 N N . SER A 1 383 ? -5.426 -42.031 38.625 1 21.67 383 SER A N 1
ATOM 2999 C CA . SER A 1 383 ? -4.43 -41.156 39.188 1 21.67 383 SER A CA 1
ATOM 3000 C C . SER A 1 383 ? -3.262 -40.938 38.219 1 21.67 383 SER A C 1
ATOM 3002 O O . SER A 1 383 ? -2.49 -41.844 37.969 1 21.67 383 SER A O 1
ATOM 3004 N N . TYR A 1 384 ? -3.426 -40.406 37.094 1 22.19 384 TYR A N 1
ATOM 3005 C CA . TYR A 1 384 ? -2.361 -40.656 36.125 1 22.19 384 TYR A CA 1
ATOM 3006 C C . TYR A 1 384 ? -1.076 -39.938 36.531 1 22.19 384 TYR A C 1
ATOM 3008 O O . TYR A 1 384 ? -1.086 -38.75 36.812 1 22.19 384 TYR A O 1
ATOM 3016 N N . PRO A 1 385 ? 0.06 -40.594 37.125 1 22.67 385 PRO A N 1
ATOM 3017 C CA . PRO A 1 385 ? 1.306 -40.125 37.719 1 22.67 385 PRO A CA 1
ATOM 3018 C C . PRO A 1 385 ? 2.045 -39.125 36.812 1 22.67 385 PRO A C 1
ATOM 3020 O O . PRO A 1 385 ? 1.833 -39.125 35.625 1 22.67 385 PRO A O 1
ATOM 3023 N N . PRO A 1 386 ? 2.969 -38.312 37.438 1 21.52 386 PRO A N 1
ATOM 3024 C CA . PRO A 1 386 ? 3.742 -37.125 37.031 1 21.52 386 PRO A CA 1
ATOM 3025 C C . PRO A 1 386 ? 4.684 -37.438 35.844 1 21.52 386 PRO A C 1
ATOM 3027 O O . PRO A 1 386 ? 5.543 -38.312 35.969 1 21.52 386 PRO A O 1
ATOM 3030 N N . ALA A 1 387 ? 4.277 -37.688 34.719 1 23.12 387 ALA A N 1
ATOM 3031 C CA . ALA A 1 387 ? 5.219 -38.375 33.812 1 23.12 387 ALA A CA 1
ATOM 3032 C C . ALA A 1 387 ? 6.496 -37.562 33.656 1 23.12 387 ALA A C 1
ATOM 3034 O O . ALA A 1 387 ? 6.441 -36.344 33.469 1 23.12 387 ALA A O 1
ATOM 3035 N N . SER A 1 388 ? 7.598 -37.875 34.375 1 20.61 388 SER A N 1
ATOM 3036 C CA . SER A 1 388 ? 8.992 -37.438 34.375 1 20.61 388 SER A CA 1
ATOM 3037 C C . SER A 1 388 ? 9.516 -37.188 32.969 1 20.61 388 SER A C 1
ATOM 3039 O O . SER A 1 388 ? 9.484 -38.062 32.125 1 20.61 388 SER A O 1
ATOM 3041 N N . PHE A 1 389 ? 9.289 -36.062 32.531 1 21.66 389 PHE A N 1
ATOM 3042 C CA . PHE A 1 389 ? 9.641 -35.5 31.234 1 21.66 389 PHE A CA 1
ATOM 3043 C C . PHE A 1 389 ? 11.141 -35.594 30.984 1 21.66 389 PHE A C 1
ATOM 3045 O O . PHE A 1 389 ? 11.844 -34.594 31 1 21.66 389 PHE A O 1
ATOM 3052 N N . THR A 1 390 ? 11.922 -36.531 31.688 1 20.66 390 THR A N 1
ATOM 3053 C CA . THR A 1 390 ? 13.383 -36.469 31.641 1 20.66 390 THR A CA 1
ATOM 3054 C C . THR A 1 390 ? 13.883 -36.688 30.203 1 20.66 390 THR A C 1
ATOM 3056 O O . THR A 1 390 ? 15.086 -36.688 29.969 1 20.66 390 THR A O 1
ATOM 3059 N N . ARG A 1 391 ? 13.141 -37.469 29.422 1 21.16 391 ARG A N 1
ATOM 3060 C CA . ARG A 1 391 ? 14.047 -38.094 28.453 1 21.16 391 ARG A CA 1
ATOM 3061 C C . ARG A 1 391 ? 14.453 -37.094 27.375 1 21.16 391 ARG A C 1
ATOM 3063 O O . ARG A 1 391 ? 13.602 -36.562 26.656 1 21.16 391 ARG A O 1
ATOM 3070 N N . GLY A 1 392 ? 15.594 -36.469 27.562 1 21.73 392 GLY A N 1
ATOM 3071 C CA . GLY A 1 392 ? 16.391 -35.562 26.719 1 21.73 392 GLY A CA 1
ATOM 3072 C C . GLY A 1 392 ? 16.547 -36.094 25.297 1 21.73 392 GLY A C 1
ATOM 3073 O O . GLY A 1 392 ? 16.75 -37.281 25.078 1 21.73 392 GLY A O 1
ATOM 3074 N N . LEU A 1 393 ? 15.719 -35.625 24.516 1 24.58 393 LEU A N 1
ATOM 3075 C CA . LEU A 1 393 ? 15.797 -36.031 23.109 1 24.58 393 LEU A CA 1
ATOM 3076 C C . LEU A 1 393 ? 17.234 -35.938 22.594 1 24.58 393 LEU A C 1
ATOM 3078 O O . LEU A 1 393 ? 17.828 -34.844 22.578 1 24.58 393 LEU A O 1
ATOM 3082 N N . TYR A 1 394 ? 18.156 -36.844 22.859 1 22.14 394 TYR A N 1
ATOM 3083 C CA . TYR A 1 394 ? 19.5 -36.906 22.281 1 22.14 394 TYR A CA 1
ATOM 3084 C C . TYR A 1 394 ? 19.438 -36.969 20.766 1 22.14 394 TYR A C 1
ATOM 3086 O O . TYR A 1 394 ? 18.594 -37.656 20.188 1 22.14 394 TYR A O 1
ATOM 3094 N N . LEU A 1 395 ? 19.609 -35.875 20.094 1 26.84 395 LEU A N 1
ATOM 3095 C CA . LEU A 1 395 ? 20.047 -35.906 18.703 1 26.84 395 LEU A CA 1
ATOM 3096 C C . LEU A 1 395 ? 20.922 -37.125 18.438 1 26.84 395 LEU A C 1
ATOM 3098 O O . LEU A 1 395 ? 21.969 -37.281 19.062 1 26.84 395 LEU A O 1
ATOM 3102 N N . SER A 1 396 ? 20.344 -38.281 18.328 1 26.39 396 SER A N 1
ATOM 3103 C CA . SER A 1 396 ? 21.328 -39.312 18.031 1 26.39 396 SER A CA 1
ATOM 3104 C C . SER A 1 396 ? 22.312 -38.812 16.969 1 26.39 396 SER A C 1
ATOM 3106 O O . SER A 1 396 ? 21.938 -38.094 16.062 1 26.39 396 SER A O 1
ATOM 3108 N N . PRO A 1 397 ? 23.547 -38.844 17.234 1 25.59 397 PRO A N 1
ATOM 3109 C CA . PRO A 1 397 ? 24.641 -38.594 16.281 1 25.59 397 PRO A CA 1
ATOM 3110 C C . PRO A 1 397 ? 24.375 -39.188 14.898 1 25.59 397 PRO A C 1
ATOM 3112 O O . PRO A 1 397 ? 23.906 -40.312 14.797 1 25.59 397 PRO A O 1
ATOM 3115 N N . LEU A 1 398 ? 23.953 -38.312 13.945 1 30.77 398 LEU A N 1
ATOM 3116 C CA . LEU A 1 398 ? 24.016 -38.781 12.562 1 30.77 398 LEU A CA 1
ATOM 3117 C C . LEU A 1 398 ? 25.109 -39.812 12.367 1 30.77 398 LEU A C 1
ATOM 3119 O O . LEU A 1 398 ? 26.203 -39.688 12.93 1 30.77 398 LEU A O 1
ATOM 3123 N N . SER A 1 399 ? 24.766 -41.062 12.328 1 27.89 399 SER A N 1
ATOM 3124 C CA . SER A 1 399 ? 25.828 -42.031 12.078 1 27.89 399 SER A CA 1
ATOM 3125 C C . SER A 1 399 ? 26.891 -41.469 11.133 1 27.89 399 SER A C 1
ATOM 3127 O O . SER A 1 399 ? 26.547 -40.812 10.133 1 27.89 399 SER A O 1
ATOM 3129 N N . PRO A 1 400 ? 28.094 -41.312 11.523 1 29.95 400 PRO A N 1
ATOM 3130 C CA . PRO A 1 400 ? 29.266 -40.781 10.82 1 29.95 400 PRO A CA 1
ATOM 3131 C C . PRO A 1 400 ? 29.422 -41.375 9.422 1 29.95 400 PRO A C 1
ATOM 3133 O O . PRO A 1 400 ? 30.391 -41.062 8.727 1 29.95 400 PRO A O 1
ATOM 3136 N N . HIS A 1 401 ? 29.156 -42.688 9.25 1 29.27 401 HIS A N 1
ATOM 3137 C CA . HIS A 1 401 ? 29.734 -43.281 8.047 1 29.27 401 HIS A CA 1
ATOM 3138 C C . HIS A 1 401 ? 29.016 -42.75 6.797 1 29.27 401 HIS A C 1
ATOM 3140 O O . HIS A 1 401 ? 27.781 -42.812 6.719 1 29.27 401 HIS A O 1
ATOM 3146 N N . PRO A 1 402 ? 29.656 -41.875 6.062 1 35.72 402 PRO A N 1
ATOM 3147 C CA . PRO A 1 402 ? 29.125 -41.531 4.742 1 35.72 402 PRO A CA 1
ATOM 3148 C C . PRO A 1 402 ? 28.547 -42.719 4 1 35.72 402 PRO A C 1
ATOM 3150 O O . PRO A 1 402 ? 29.234 -43.719 3.812 1 35.72 402 PRO A O 1
ATOM 3153 N N . PRO A 1 403 ? 27.375 -43.156 4.219 1 38.5 403 PRO A N 1
ATOM 3154 C CA . PRO A 1 403 ? 27.125 -44.25 3.285 1 38.5 403 PRO A CA 1
ATOM 3155 C C . PRO A 1 403 ? 27.688 -44 1.894 1 38.5 403 PRO A C 1
ATOM 3157 O O . PRO A 1 403 ? 27.953 -42.844 1.535 1 38.5 403 PRO A O 1
ATOM 3160 N N . PRO A 1 404 ? 28.094 -44.875 1.146 1 39.69 404 PRO A N 1
ATOM 3161 C CA . PRO A 1 404 ? 28.5 -44.688 -0.247 1 39.69 404 PRO A CA 1
ATOM 3162 C C . PRO A 1 404 ? 27.578 -43.75 -1.001 1 39.69 404 PRO A C 1
ATOM 3164 O O . PRO A 1 404 ? 26.375 -43.719 -0.77 1 39.69 404 PRO A O 1
ATOM 3167 N N . VAL A 1 405 ? 28 -42.469 -1.343 1 49.97 405 VAL A N 1
ATOM 3168 C CA . VAL A 1 405 ? 27.359 -41.438 -2.146 1 49.97 405 VAL A CA 1
ATOM 3169 C C . VAL A 1 405 ? 26.375 -42.062 -3.133 1 49.97 405 VAL A C 1
ATOM 3171 O O . VAL A 1 405 ? 26.797 -42.688 -4.113 1 49.97 405 VAL A O 1
ATOM 3174 N N . LEU A 1 406 ? 25.391 -42.562 -2.627 1 55.94 406 LEU A N 1
ATOM 3175 C CA . LEU A 1 406 ? 24.375 -43 -3.576 1 55.94 406 LEU A CA 1
ATOM 3176 C C . LEU A 1 406 ? 23.984 -41.844 -4.512 1 55.94 406 LEU A C 1
ATOM 3178 O O . LEU A 1 406 ? 24.094 -40.688 -4.145 1 55.94 406 LEU A O 1
ATOM 3182 N N . SER A 1 407 ? 23.891 -42.094 -5.805 1 64.75 407 SER A N 1
ATOM 3183 C CA . SER A 1 407 ? 23.625 -41.219 -6.945 1 64.75 407 SER A CA 1
ATOM 3184 C C . SER A 1 407 ? 22.453 -40.281 -6.68 1 64.75 407 SER A C 1
ATOM 3186 O O . SER A 1 407 ? 22.406 -39.156 -7.195 1 64.75 407 SER A O 1
ATOM 3188 N N . ASN A 1 408 ? 21.578 -40.562 -5.637 1 78.44 408 ASN A N 1
ATOM 3189 C CA . ASN A 1 408 ? 20.391 -39.719 -5.453 1 78.44 408 ASN A CA 1
ATOM 3190 C C . ASN A 1 408 ? 20.406 -39.031 -4.094 1 78.44 408 ASN A C 1
ATOM 3192 O O . ASN A 1 408 ? 19.359 -38.656 -3.564 1 78.44 408 ASN A O 1
ATOM 3196 N N . TRP A 1 409 ? 21.578 -38.75 -3.594 1 83.62 409 TRP A N 1
ATOM 3197 C CA . TRP A 1 409 ? 21.688 -38.094 -2.297 1 83.62 409 TRP A CA 1
ATOM 3198 C C . TRP A 1 409 ? 21.406 -36.594 -2.418 1 83.62 409 TRP A C 1
ATOM 3200 O O . TRP A 1 409 ? 21.859 -35.969 -3.371 1 83.62 409 TRP A O 1
ATOM 3210 N N . CYS A 1 410 ? 20.609 -36.094 -1.485 1 87.12 410 CYS A N 1
ATOM 3211 C CA . CYS A 1 410 ? 20.406 -34.656 -1.304 1 87.12 410 CYS A CA 1
ATOM 3212 C C . CYS A 1 410 ? 20.672 -34.25 0.141 1 87.12 410 CYS A C 1
ATOM 3214 O O . CYS A 1 410 ? 20.484 -35.031 1.06 1 87.12 410 CYS A O 1
ATOM 3216 N N . PRO A 1 411 ? 21.219 -33.031 0.349 1 87.75 411 PRO A N 1
ATOM 3217 C CA . PRO A 1 411 ? 21.406 -32.594 1.729 1 87.75 411 PRO A CA 1
ATOM 3218 C C . PRO A 1 411 ? 20.078 -32.375 2.463 1 87.75 411 PRO A C 1
ATOM 3220 O O . PRO A 1 411 ? 19.031 -32.219 1.825 1 87.75 411 PRO A O 1
ATOM 3223 N N . PRO A 1 412 ? 20.172 -32.469 3.787 1 83.94 412 PRO A N 1
ATOM 3224 C CA . PRO A 1 412 ? 18.953 -32.188 4.539 1 83.94 412 PRO A CA 1
ATOM 3225 C C . PRO A 1 412 ? 18.438 -30.75 4.312 1 83.94 412 PRO A C 1
ATOM 3227 O O . PRO A 1 412 ? 19.234 -29.812 4.277 1 83.94 412 PRO A O 1
ATOM 3230 N N . VAL A 1 413 ? 17.172 -30.641 4.094 1 87.56 413 VAL A N 1
ATOM 3231 C CA . VAL A 1 413 ? 16.516 -29.344 3.885 1 87.56 413 VAL A CA 1
ATOM 3232 C C . VAL A 1 413 ? 15.602 -29.031 5.066 1 87.56 413 VAL A C 1
ATOM 3234 O O . VAL A 1 413 ? 14.648 -29.766 5.328 1 87.56 413 VAL A O 1
ATOM 3237 N N . LEU A 1 414 ? 15.922 -27.984 5.777 1 84.19 414 LEU A N 1
ATOM 3238 C CA . LEU A 1 414 ? 15.156 -27.562 6.945 1 84.19 414 LEU A CA 1
ATOM 3239 C C . LEU A 1 414 ? 14.258 -26.375 6.609 1 84.19 414 LEU A C 1
ATOM 3241 O O . LEU A 1 414 ? 14.742 -25.297 6.301 1 84.19 414 LEU A O 1
ATOM 3245 N N . PRO A 1 415 ? 12.945 -26.594 6.672 1 86.94 415 PRO A N 1
ATOM 3246 C CA . PRO A 1 415 ? 12.055 -25.453 6.449 1 86.94 415 PRO A CA 1
ATOM 3247 C C . PRO A 1 415 ? 12.023 -24.484 7.637 1 86.94 415 PRO A C 1
ATOM 3249 O O . PRO A 1 415 ? 11.922 -24.922 8.789 1 86.94 415 PRO A O 1
ATOM 3252 N N . LEU A 1 416 ? 12.133 -23.219 7.383 1 89.19 416 LEU A N 1
ATOM 3253 C CA . LEU A 1 416 ? 12.039 -22.219 8.43 1 89.19 416 LEU A CA 1
ATOM 3254 C C . LEU A 1 416 ? 10.609 -21.688 8.555 1 89.19 416 LEU A C 1
ATOM 3256 O O . LEU A 1 416 ? 9.875 -21.641 7.57 1 89.19 416 LEU A O 1
ATOM 3260 N N . SER A 1 417 ? 10.289 -21.344 9.766 1 86.38 417 SER A N 1
ATOM 3261 C CA . SER A 1 417 ? 9 -20.719 10.016 1 86.38 417 SER A CA 1
ATOM 3262 C C . SER A 1 417 ? 9.062 -19.203 9.797 1 86.38 417 SER A C 1
ATOM 3264 O O . SER A 1 417 ? 10.062 -18.562 10.117 1 86.38 417 SER A O 1
ATOM 3266 N N . SER A 1 418 ? 8.039 -18.75 9.18 1 89.75 418 SER A N 1
ATOM 3267 C CA . SER A 1 418 ? 7.965 -17.312 9.031 1 89.75 418 SER A CA 1
ATOM 3268 C C . SER A 1 418 ? 7.238 -16.656 10.203 1 89.75 418 SER A C 1
ATOM 3270 O O . SER A 1 418 ? 6.242 -17.203 10.695 1 89.75 418 SER A O 1
ATOM 3272 N N . ALA A 1 419 ? 7.777 -15.602 10.742 1 85.94 419 ALA A N 1
ATOM 3273 C CA . ALA A 1 419 ? 7.184 -14.867 11.852 1 85.94 419 ALA A CA 1
ATOM 3274 C C . ALA A 1 419 ? 7.027 -13.383 11.508 1 85.94 419 ALA A C 1
ATOM 3276 O O . ALA A 1 419 ? 8.016 -12.688 11.281 1 85.94 419 ALA A O 1
ATOM 3277 N N . GLN A 1 420 ? 5.828 -13.031 11.484 1 85.19 420 GLN A N 1
ATOM 3278 C CA . GLN A 1 420 ? 5.555 -11.617 11.281 1 85.19 420 GLN A CA 1
ATOM 3279 C C . GLN A 1 420 ? 5.41 -10.891 12.609 1 85.19 420 GLN A C 1
ATOM 3281 O O . GLN A 1 420 ? 4.539 -11.219 13.414 1 85.19 420 GLN A O 1
ATOM 3286 N N . LEU A 1 421 ? 6.301 -10.023 13.117 1 71.62 421 LEU A N 1
ATOM 3287 C CA . LEU A 1 421 ? 6.438 -9.445 14.453 1 71.62 421 LEU A CA 1
ATOM 3288 C C . LEU A 1 421 ? 5.285 -8.484 14.742 1 71.62 421 LEU A C 1
ATOM 3290 O O . LEU A 1 421 ? 4.91 -8.305 15.906 1 71.62 421 LEU A O 1
ATOM 3294 N N . GLY A 1 422 ? 4.453 -8.25 14.109 1 65.19 422 GLY A N 1
ATOM 3295 C CA . GLY A 1 422 ? 3.324 -7.383 14.398 1 65.19 422 GLY A CA 1
ATOM 3296 C C . GLY A 1 422 ? 3.674 -5.91 14.336 1 65.19 422 GLY A C 1
ATOM 3297 O O . GLY A 1 422 ? 4.797 -5.547 13.977 1 65.19 422 GLY A O 1
ATOM 3298 N N . GLY A 1 423 ? 2.801 -5.043 14.703 1 57.34 423 GLY A N 1
ATOM 3299 C CA . GLY A 1 423 ? 2.943 -3.596 14.648 1 57.34 423 GLY A CA 1
ATOM 3300 C C . GLY A 1 423 ? 2.84 -3.037 13.242 1 57.34 423 GLY A C 1
ATOM 3301 O O . GLY A 1 423 ? 2.043 -3.523 12.43 1 57.34 423 GLY A O 1
ATOM 3302 N N . ALA A 1 424 ? 3.604 -1.954 13.133 1 57.06 424 ALA A N 1
ATOM 3303 C CA . ALA A 1 424 ? 3.588 -1.253 11.852 1 57.06 424 ALA A CA 1
ATOM 3304 C C . ALA A 1 424 ? 4.527 -1.92 10.844 1 57.06 424 ALA A C 1
ATOM 3306 O O . ALA A 1 424 ? 4.484 -1.618 9.648 1 57.06 424 ALA A O 1
ATOM 3307 N N . SER A 1 425 ? 5.238 -2.988 11.391 1 61.38 425 SER A N 1
ATOM 3308 C CA . SER A 1 425 ? 6.238 -3.555 10.492 1 61.38 425 SER A CA 1
ATOM 3309 C C . SER A 1 425 ? 5.676 -4.742 9.719 1 61.38 425 SER A C 1
ATOM 3311 O O . SER A 1 425 ? 5.266 -5.738 10.312 1 61.38 425 SER A O 1
ATOM 3313 N N . PRO A 1 426 ? 5.531 -4.598 8.414 1 65.25 426 PRO A N 1
ATOM 3314 C CA . PRO A 1 426 ? 4.992 -5.715 7.633 1 65.25 426 PRO A CA 1
ATOM 3315 C C . PRO A 1 426 ? 6.023 -6.812 7.387 1 65.25 426 PRO A C 1
ATOM 3317 O O . PRO A 1 426 ? 5.73 -7.797 6.703 1 65.25 426 PRO A O 1
ATOM 3320 N N . PHE A 1 427 ? 7.207 -6.695 8.164 1 78 427 PHE A N 1
ATOM 3321 C CA . PHE A 1 427 ? 8.258 -7.586 7.695 1 78 427 PHE A CA 1
ATOM 3322 C C . PHE A 1 427 ? 8.32 -8.844 8.547 1 78 427 PHE A C 1
ATOM 3324 O O . PHE A 1 427 ? 8.008 -8.812 9.742 1 78 427 PHE A O 1
ATOM 3331 N N . LYS A 1 428 ? 8.75 -9.922 7.824 1 87.44 428 LYS A N 1
ATOM 3332 C CA . LYS A 1 428 ? 8.844 -11.266 8.391 1 87.44 428 LYS A CA 1
ATOM 3333 C C . LYS A 1 428 ? 10.273 -11.594 8.812 1 87.44 428 LYS A C 1
ATOM 3335 O O . LYS A 1 428 ? 11.227 -11.078 8.234 1 87.44 428 LYS A O 1
ATOM 3340 N N . LYS A 1 429 ? 10.305 -12.359 9.906 1 87.38 429 LYS A N 1
ATOM 3341 C CA . LYS A 1 429 ? 11.531 -13.062 10.273 1 87.38 429 LYS A CA 1
ATOM 3342 C C . LYS A 1 429 ? 11.391 -14.562 10.078 1 87.38 429 LYS A C 1
ATOM 3344 O O . LYS A 1 429 ? 10.289 -15.109 10.164 1 87.38 429 LYS A O 1
ATOM 3349 N N . PHE A 1 430 ? 12.477 -15.133 9.742 1 90.12 430 PHE A N 1
ATOM 3350 C CA . PHE A 1 430 ? 12.469 -16.578 9.555 1 90.12 430 PHE A CA 1
ATOM 3351 C C . PHE A 1 430 ? 13.25 -17.281 10.664 1 90.12 430 PHE A C 1
ATOM 3353 O O . PHE A 1 430 ? 14.422 -16.969 10.891 1 90.12 430 PHE A O 1
ATOM 3360 N N . ILE A 1 431 ? 12.562 -18.172 11.312 1 82.88 431 ILE A N 1
ATOM 3361 C CA . ILE A 1 431 ? 13.148 -18.766 12.508 1 82.88 431 ILE A CA 1
ATOM 3362 C C . ILE A 1 431 ? 13.102 -20.297 12.398 1 82.88 431 ILE A C 1
ATOM 3364 O O . ILE A 1 431 ? 12.18 -20.844 11.797 1 82.88 431 ILE A O 1
ATOM 3368 N N . TRP A 1 432 ? 14.172 -20.75 12.82 1 76.94 432 TRP A N 1
ATOM 3369 C CA . TRP A 1 432 ? 14.156 -22.188 13.039 1 76.94 432 TRP A CA 1
ATOM 3370 C C . TRP A 1 432 ? 13.492 -22.531 14.359 1 76.94 432 TRP A C 1
ATOM 3372 O O . TRP A 1 432 ? 14.109 -22.422 15.422 1 76.94 432 TRP A O 1
ATOM 3382 N N . ASN A 1 433 ? 12.258 -22.812 14.258 1 64.06 433 ASN A N 1
ATOM 3383 C CA . ASN A 1 433 ? 11.461 -23 15.461 1 64.06 433 ASN A CA 1
ATOM 3384 C C . ASN A 1 433 ? 11.656 -24.406 16.047 1 64.06 433 ASN A C 1
ATOM 3386 O O . ASN A 1 433 ? 10.836 -25.297 15.828 1 64.06 433 ASN A O 1
ATOM 3390 N N . THR A 1 434 ? 12.867 -24.641 16.656 1 61.19 434 THR A N 1
ATOM 3391 C CA . THR A 1 434 ? 13.156 -25.891 17.359 1 61.19 434 THR A CA 1
ATOM 3392 C C . THR A 1 434 ? 13.469 -25.625 18.828 1 61.19 434 THR A C 1
ATOM 3394 O O . THR A 1 434 ? 13.992 -24.562 19.172 1 61.19 434 THR A O 1
ATOM 3397 N N . PRO A 1 435 ? 12.852 -26.328 19.875 1 50.28 435 PRO A N 1
ATOM 3398 C CA . PRO A 1 435 ? 13.047 -26.062 21.312 1 50.28 435 PRO A CA 1
ATOM 3399 C C . PRO A 1 435 ? 14.508 -25.812 21.672 1 50.28 435 PRO A C 1
ATOM 3401 O O . PRO A 1 435 ? 14.797 -25.031 22.578 1 50.28 435 PRO A O 1
ATOM 3404 N N . ASN A 1 436 ? 15.539 -26.438 20.922 1 47.28 436 ASN A N 1
ATOM 3405 C CA . ASN A 1 436 ? 16.938 -26.25 21.312 1 47.28 436 ASN A CA 1
ATOM 3406 C C . ASN A 1 436 ? 17.688 -25.375 20.312 1 47.28 436 ASN A C 1
ATOM 3408 O O . ASN A 1 436 ? 18.891 -25.531 20.125 1 47.28 436 ASN A O 1
ATOM 3412 N N . ALA A 1 437 ? 16.969 -24.469 19.797 1 57.03 437 ALA A N 1
ATOM 3413 C CA . ALA A 1 437 ? 17.516 -23.625 18.75 1 57.03 437 ALA A CA 1
ATOM 3414 C C . ALA A 1 437 ? 18.5 -22.594 19.312 1 57.03 437 ALA A C 1
ATOM 3416 O O . ALA A 1 437 ? 19.109 -21.812 18.578 1 57.03 437 ALA A O 1
ATOM 3417 N N . THR A 1 438 ? 18.719 -22.625 20.641 1 55.41 438 THR A N 1
ATOM 3418 C CA . THR A 1 438 ? 19.531 -21.562 21.219 1 55.41 438 THR A CA 1
ATOM 3419 C C . THR A 1 438 ? 20.984 -21.688 20.766 1 55.41 438 THR A C 1
ATOM 3421 O O . THR A 1 438 ? 21.734 -20.703 20.75 1 55.41 438 THR A O 1
ATOM 3424 N N . ASP A 1 439 ? 21.359 -22.922 20.391 1 59.88 439 ASP A N 1
ATOM 3425 C CA . ASP A 1 439 ? 22.797 -23.062 20.156 1 59.88 439 ASP A CA 1
ATOM 3426 C C . ASP A 1 439 ? 23.125 -22.859 18.672 1 59.88 439 ASP A C 1
ATOM 3428 O O . ASP A 1 439 ? 24.297 -22.891 18.281 1 59.88 439 ASP A O 1
ATOM 3432 N N . GLY A 1 440 ? 22.234 -22.547 17.859 1 76.25 440 GLY A N 1
ATOM 3433 C CA . GLY A 1 440 ? 22.516 -22.359 16.453 1 76.25 440 GLY A CA 1
ATOM 3434 C C . GLY A 1 440 ? 22.266 -23.594 15.617 1 76.25 440 GLY A C 1
ATOM 3435 O O . GLY A 1 440 ? 21.984 -24.672 16.172 1 76.25 440 GLY A O 1
ATOM 3436 N N . LEU A 1 441 ? 22.391 -23.531 14.352 1 82.25 441 LEU A N 1
ATOM 3437 C CA . LEU A 1 441 ? 22.219 -24.625 13.406 1 82.25 441 LEU A CA 1
ATOM 3438 C C . LEU A 1 441 ? 23.516 -25.438 13.266 1 82.25 441 LEU A C 1
ATOM 3440 O O . LEU A 1 441 ? 24.562 -24.875 12.953 1 82.25 441 LEU A O 1
ATOM 3444 N N . PRO A 1 442 ? 23.438 -26.703 13.625 1 82.38 442 PRO A N 1
ATOM 3445 C CA . PRO A 1 442 ? 24.641 -27.516 13.469 1 82.38 442 PRO A CA 1
ATOM 3446 C C . PRO A 1 442 ? 25 -27.781 12.008 1 82.38 442 PRO A C 1
ATOM 3448 O O . PRO A 1 442 ? 24.156 -28.266 11.242 1 82.38 442 PRO A O 1
ATOM 3451 N N . VAL A 1 443 ? 26.172 -27.484 11.656 1 87.44 443 VAL A N 1
ATOM 3452 C CA . VAL A 1 443 ? 26.672 -27.703 10.305 1 87.44 443 VAL A CA 1
ATOM 3453 C C . VAL A 1 443 ? 27.875 -28.641 10.344 1 87.44 443 VAL A C 1
ATOM 3455 O O . VAL A 1 443 ? 29 -28.203 10.602 1 87.44 443 VAL A O 1
ATOM 3458 N N . SER A 1 444 ? 27.562 -29.891 9.945 1 81.75 444 SER A N 1
ATOM 3459 C CA . SER A 1 444 ? 28.625 -30.891 9.945 1 81.75 444 SER A CA 1
ATOM 3460 C C . SER A 1 444 ? 29.562 -30.703 8.75 1 81.75 444 SER A C 1
ATOM 3462 O O . SER A 1 444 ? 29.125 -30.266 7.68 1 81.75 444 SER A O 1
ATOM 3464 N N . PRO A 1 445 ? 30.844 -30.984 8.938 1 79.56 445 PRO A N 1
ATOM 3465 C CA . PRO A 1 445 ? 31.781 -30.859 7.824 1 79.56 445 PRO A CA 1
ATOM 3466 C C . PRO A 1 445 ? 31.531 -31.875 6.719 1 79.56 445 PRO A C 1
ATOM 3468 O O . PRO A 1 445 ? 31.953 -31.672 5.578 1 79.56 445 PRO A O 1
ATOM 3471 N N . ASP A 1 446 ? 30.828 -32.969 6.988 1 77 446 ASP A N 1
ATOM 3472 C CA . ASP A 1 446 ? 30.625 -34.031 6.016 1 77 446 ASP A CA 1
ATOM 3473 C C . ASP A 1 446 ? 29.406 -33.75 5.145 1 77 446 ASP A C 1
ATOM 3475 O O . ASP A 1 446 ? 29.297 -34.281 4.031 1 77 446 ASP A O 1
ATOM 3479 N N . THR A 1 447 ? 28.484 -33.031 5.75 1 82.81 447 THR A N 1
ATOM 3480 C CA . THR A 1 447 ? 27.234 -32.812 5.031 1 82.81 447 THR A CA 1
ATOM 3481 C C . THR A 1 447 ? 26.75 -31.375 5.172 1 82.81 447 THR A C 1
ATOM 3483 O O . THR A 1 447 ? 26.547 -30.891 6.285 1 82.81 447 THR A O 1
ATOM 3486 N N . PRO A 1 448 ? 26.594 -30.828 3.998 1 89.75 448 PRO A N 1
ATOM 3487 C CA . PRO A 1 448 ? 26 -29.484 4.094 1 89.75 448 PRO A CA 1
ATOM 3488 C C . PRO A 1 448 ? 24.531 -29.516 4.547 1 89.75 448 PRO A C 1
ATOM 3490 O O . PRO A 1 448 ? 23.891 -30.562 4.473 1 89.75 448 PRO A O 1
ATOM 3493 N N . VAL A 1 449 ? 24.109 -28.391 5.082 1 89.19 449 VAL A N 1
ATOM 3494 C CA . VAL A 1 449 ? 22.734 -28.234 5.504 1 89.19 449 VAL A CA 1
ATOM 3495 C C . VAL A 1 449 ? 22.062 -27.125 4.703 1 89.19 449 VAL A C 1
ATOM 3497 O O . VAL A 1 449 ? 22.672 -26.078 4.445 1 89.19 449 VAL A O 1
ATOM 3500 N N . VAL A 1 450 ? 20.812 -27.391 4.293 1 92.06 450 VAL A N 1
ATOM 3501 C CA . VAL A 1 450 ? 20.078 -26.391 3.527 1 92.06 450 VAL A CA 1
ATOM 3502 C C . VAL A 1 450 ? 18.844 -25.938 4.316 1 92.06 450 VAL A C 1
ATOM 3504 O O . VAL A 1 450 ? 18.094 -26.766 4.824 1 92.06 450 VAL A O 1
ATOM 3507 N N . VAL A 1 451 ? 18.703 -24.641 4.488 1 91.94 451 VAL A N 1
ATOM 3508 C CA . VAL A 1 451 ? 17.484 -24.094 5.062 1 91.94 451 VAL A CA 1
ATOM 3509 C C . VAL A 1 451 ? 16.625 -23.453 3.963 1 91.94 451 VAL A C 1
ATOM 3511 O O . VAL A 1 451 ? 17.172 -22.844 3.039 1 91.94 451 VAL A O 1
ATOM 3514 N N . LYS A 1 452 ? 15.359 -23.656 4.047 1 92.88 452 LYS A N 1
ATOM 3515 C CA . LYS A 1 452 ? 14.477 -23.078 3.033 1 92.88 452 LYS A CA 1
ATOM 3516 C C . LYS A 1 452 ? 13.438 -22.172 3.668 1 92.88 452 LYS A C 1
ATOM 3518 O O . LYS A 1 452 ? 12.953 -22.438 4.77 1 92.88 452 LYS A O 1
ATOM 3523 N N . PHE A 1 453 ? 13.102 -21.062 3.049 1 93 453 PHE A N 1
ATOM 3524 C CA . PHE A 1 453 ? 12.078 -20.109 3.465 1 93 453 PHE A CA 1
ATOM 3525 C C . PHE A 1 453 ? 11.375 -19.5 2.256 1 93 453 PHE A C 1
ATOM 3527 O O . PHE A 1 453 ? 11.914 -19.531 1.146 1 93 453 PHE A O 1
ATOM 3534 N N . GLU A 1 454 ? 10.234 -19.031 2.467 1 92.44 454 GLU A N 1
ATOM 3535 C CA . GLU A 1 454 ? 9.414 -18.562 1.353 1 92.44 454 GLU A CA 1
ATOM 3536 C C . GLU A 1 454 ? 9.062 -17.094 1.5 1 92.44 454 GLU A C 1
ATOM 3538 O O . GLU A 1 454 ? 8.664 -16.641 2.578 1 92.44 454 GLU A O 1
ATOM 3543 N N . LEU A 1 455 ? 9.266 -16.359 0.424 1 92.81 455 LEU A N 1
ATOM 3544 C CA . LEU A 1 455 ? 8.859 -14.969 0.336 1 92.81 455 LEU A CA 1
ATOM 3545 C C . LEU A 1 455 ? 7.535 -14.836 -0.411 1 92.81 455 LEU A C 1
ATOM 3547 O O . LEU A 1 455 ? 7.328 -15.484 -1.436 1 92.81 455 LEU A O 1
ATOM 3551 N N . ASP A 1 456 ? 6.723 -13.938 0.12 1 89.12 456 ASP A N 1
ATOM 3552 C CA . ASP A 1 456 ? 5.379 -13.828 -0.436 1 89.12 456 ASP A CA 1
ATOM 3553 C C . ASP A 1 456 ? 5.184 -12.5 -1.158 1 89.12 456 ASP A C 1
ATOM 3555 O O . ASP A 1 456 ? 5.801 -11.492 -0.797 1 89.12 456 ASP A O 1
ATOM 3559 N N . LEU A 1 457 ? 4.262 -12.547 -2.15 1 85.31 457 LEU A N 1
ATOM 3560 C CA . LEU A 1 457 ? 3.742 -11.344 -2.791 1 85.31 457 LEU A CA 1
ATOM 3561 C C . LEU A 1 457 ? 2.5 -10.836 -2.064 1 85.31 457 LEU A C 1
ATOM 3563 O O . LEU A 1 457 ? 1.678 -11.633 -1.604 1 85.31 457 LEU A O 1
ATOM 3567 N N . PRO A 1 458 ? 2.332 -9.625 -1.996 1 77.75 458 PRO A N 1
ATOM 3568 C CA . PRO A 1 458 ? 3.246 -8.57 -2.439 1 77.75 458 PRO A CA 1
ATOM 3569 C C . PRO A 1 458 ? 4.109 -8.023 -1.305 1 77.75 458 PRO A C 1
ATOM 3571 O O . PRO A 1 458 ? 5.016 -7.223 -1.546 1 77.75 458 PRO A O 1
ATOM 3574 N N . GLN A 1 459 ? 3.98 -8.492 -0.126 1 80.56 459 GLN A N 1
ATOM 3575 C CA . GLN A 1 459 ? 4.48 -7.836 1.075 1 80.56 459 GLN A CA 1
ATOM 3576 C C . GLN A 1 459 ? 6 -7.941 1.17 1 80.56 459 GLN A C 1
ATOM 3578 O O . GLN A 1 459 ? 6.652 -7.074 1.749 1 80.56 459 GLN A O 1
ATOM 3583 N N . ASP A 1 460 ? 6.555 -8.891 0.521 1 86.81 460 ASP A N 1
ATOM 3584 C CA . ASP A 1 460 ? 7.953 -9.164 0.832 1 86.81 460 ASP A CA 1
ATOM 3585 C C . ASP A 1 460 ? 8.875 -8.617 -0.257 1 86.81 460 ASP A C 1
ATOM 3587 O O . ASP A 1 460 ? 10.102 -8.625 -0.104 1 86.81 460 ASP A O 1
ATOM 3591 N N . ILE A 1 461 ? 8.391 -8.078 -1.293 1 89.44 461 ILE A N 1
ATOM 3592 C CA . ILE A 1 461 ? 9.266 -7.793 -2.426 1 89.44 461 ILE A CA 1
ATOM 3593 C C . ILE A 1 461 ? 9.734 -6.34 -2.363 1 89.44 461 ILE A C 1
ATOM 3595 O O . ILE A 1 461 ? 10.703 -5.965 -3.027 1 89.44 461 ILE A O 1
ATOM 3599 N N . GLY A 1 462 ? 9.047 -5.539 -1.6 1 90 462 GLY A N 1
ATOM 3600 C CA . GLY A 1 462 ? 9.383 -4.125 -1.581 1 90 462 GLY A CA 1
ATOM 3601 C C . GLY A 1 462 ? 10.438 -3.773 -0.545 1 90 462 GLY A C 1
ATOM 3602 O O . GLY A 1 462 ? 10.828 -2.611 -0.421 1 90 462 GLY A O 1
ATOM 3603 N N . GLY A 1 463 ? 10.914 -4.766 0.176 1 91.38 463 GLY A N 1
ATOM 3604 C CA . GLY A 1 463 ? 11.961 -4.555 1.171 1 91.38 463 GLY A CA 1
ATOM 3605 C C . GLY A 1 463 ? 13.266 -5.23 0.816 1 91.38 463 GLY A C 1
ATOM 3606 O O . GLY A 1 463 ? 13.617 -5.34 -0.362 1 91.38 463 GLY A O 1
ATOM 3607 N N . ASN A 1 464 ? 14.031 -5.488 1.904 1 91.88 464 ASN A N 1
ATOM 3608 C CA . ASN A 1 464 ? 15.336 -6.125 1.75 1 91.88 464 ASN A CA 1
ATOM 3609 C C . ASN A 1 464 ? 15.445 -7.395 2.588 1 91.88 464 ASN A C 1
ATOM 3611 O O . ASN A 1 464 ? 15.047 -7.41 3.754 1 91.88 464 ASN A O 1
ATOM 3615 N N . LEU A 1 465 ? 15.891 -8.43 1.896 1 93.38 465 LEU A N 1
ATOM 3616 C CA . LEU A 1 465 ? 16.203 -9.648 2.631 1 93.38 465 LEU A CA 1
ATOM 3617 C C . LEU A 1 465 ? 17.578 -9.562 3.275 1 93.38 465 LEU A C 1
ATOM 3619 O O . LEU A 1 465 ? 18.578 -9.297 2.596 1 93.38 465 LEU A O 1
ATOM 3623 N N . VAL A 1 466 ? 17.625 -9.719 4.566 1 92.5 466 VAL A N 1
ATOM 3624 C CA . VAL A 1 466 ? 18.891 -9.617 5.301 1 92.5 466 VAL A CA 1
ATOM 3625 C C . VAL A 1 466 ? 19.203 -10.953 5.973 1 92.5 466 VAL A C 1
ATOM 3627 O O . VAL A 1 466 ? 18.391 -11.484 6.727 1 92.5 466 VAL A O 1
ATOM 3630 N N . ILE A 1 467 ? 20.359 -11.445 5.656 1 92.44 467 ILE A N 1
ATOM 3631 C CA . ILE A 1 467 ? 20.859 -12.688 6.254 1 92.44 467 ILE A CA 1
ATOM 3632 C C . ILE A 1 467 ? 22.078 -12.391 7.121 1 92.44 467 ILE A C 1
ATOM 3634 O O . ILE A 1 467 ? 23.094 -11.906 6.621 1 92.44 467 ILE A O 1
ATOM 3638 N N . LYS A 1 468 ? 21.922 -12.672 8.359 1 87.06 468 LYS A N 1
ATOM 3639 C CA . LYS A 1 468 ? 23.031 -12.562 9.297 1 87.06 468 LYS A CA 1
ATOM 3640 C C . LYS A 1 468 ? 23.438 -13.938 9.828 1 87.06 468 LYS A C 1
ATOM 3642 O O . LYS A 1 468 ? 22.594 -14.758 10.164 1 87.06 468 LYS A O 1
ATOM 3647 N N . ALA A 1 469 ? 24.656 -14.203 9.734 1 86.44 469 ALA A N 1
ATOM 3648 C CA . ALA A 1 469 ? 25.188 -15.477 10.219 1 86.44 469 ALA A CA 1
ATOM 3649 C C . ALA A 1 469 ? 26.453 -15.281 11.039 1 86.44 469 ALA A C 1
ATOM 3651 O O . ALA A 1 469 ? 27.297 -14.445 10.695 1 86.44 469 ALA A O 1
ATOM 3652 N N . ASP A 1 470 ? 26.453 -15.984 12.133 1 80.44 470 ASP A N 1
ATOM 3653 C CA . ASP A 1 470 ? 27.625 -15.961 13.008 1 80.44 470 ASP A CA 1
ATOM 3654 C C . ASP A 1 470 ? 27.969 -17.359 13.508 1 80.44 470 ASP A C 1
ATOM 3656 O O . ASP A 1 470 ? 27.078 -18.156 13.805 1 80.44 470 ASP A O 1
ATOM 3660 N N . VAL A 1 471 ? 29.281 -17.594 13.477 1 80.5 471 VAL A N 1
ATOM 3661 C CA . VAL A 1 471 ? 29.703 -18.891 14.023 1 80.5 471 VAL A CA 1
ATOM 3662 C C . VAL A 1 471 ? 29.75 -18.812 15.547 1 80.5 471 VAL A C 1
ATOM 3664 O O . VAL A 1 471 ? 30.406 -17.922 16.109 1 80.5 471 VAL A O 1
ATOM 3667 N N . ALA A 1 472 ? 28.828 -19.609 16.141 1 72.19 472 ALA A N 1
ATOM 3668 C CA . ALA A 1 472 ? 28.766 -19.625 17.594 1 72.19 472 ALA A CA 1
ATOM 3669 C C . ALA A 1 472 ? 30.078 -20.125 18.188 1 72.19 472 ALA A C 1
ATOM 3671 O O . ALA A 1 472 ? 30.703 -21.047 17.656 1 72.19 472 ALA A O 1
ATOM 3672 N N . ASN A 1 473 ? 31.047 -19.266 18.906 1 59.81 473 ASN A N 1
ATOM 3673 C CA . ASN A 1 473 ? 32.344 -19.562 19.484 1 59.81 473 ASN A CA 1
ATOM 3674 C C . ASN A 1 473 ? 32.281 -20.75 20.422 1 59.81 473 ASN A C 1
ATOM 3676 O O . ASN A 1 473 ? 31.781 -20.641 21.547 1 59.81 473 ASN A O 1
ATOM 3680 N N . LYS A 1 474 ? 32.031 -21.891 20.031 1 53.91 474 LYS A N 1
ATOM 3681 C CA . LYS A 1 474 ? 32.406 -22.797 21.094 1 53.91 474 LYS A CA 1
ATOM 3682 C C . LYS A 1 474 ? 33.906 -22.828 21.281 1 53.91 474 LYS A C 1
ATOM 3684 O O . LYS A 1 474 ? 34.656 -22.938 20.312 1 53.91 474 LYS A O 1
ATOM 3689 N N . LYS A 1 475 ? 34.469 -22.297 22.359 1 46.78 475 LYS A N 1
ATOM 3690 C CA . LYS A 1 475 ? 35.812 -22.219 22.859 1 46.78 475 LYS A CA 1
ATOM 3691 C C . LYS A 1 475 ? 36.688 -23.328 22.25 1 46.78 475 LYS A C 1
ATOM 3693 O O . LYS A 1 475 ? 37.906 -23.156 22.125 1 46.78 475 LYS A O 1
ATOM 3698 N N . ASP A 1 476 ? 36.125 -24.406 21.953 1 47.97 476 ASP A N 1
ATOM 3699 C CA . ASP A 1 476 ? 37.031 -25.547 21.781 1 47.97 476 ASP A CA 1
ATOM 3700 C C . ASP A 1 476 ? 37.281 -25.812 20.297 1 47.97 476 ASP A C 1
ATOM 3702 O O . ASP A 1 476 ? 37.719 -26.906 19.922 1 47.97 476 ASP A O 1
ATOM 3706 N N . LEU A 1 477 ? 36.781 -24.922 19.359 1 53.31 477 LEU A N 1
ATOM 3707 C CA . LEU A 1 477 ? 37.188 -25.297 18 1 53.31 477 LEU A CA 1
ATOM 3708 C C . LEU A 1 477 ? 38.625 -24.875 17.719 1 53.31 477 LEU A C 1
ATOM 3710 O O . LEU A 1 477 ? 38.938 -23.672 17.719 1 53.31 477 LEU A O 1
ATOM 3714 N N . PRO A 1 478 ? 39.594 -25.672 18.031 1 52.06 478 PRO A N 1
ATOM 3715 C CA . PRO A 1 478 ? 41 -25.297 17.875 1 52.06 478 PRO A CA 1
ATOM 3716 C C . PRO A 1 478 ? 41.25 -24.484 16.594 1 52.06 478 PRO A C 1
ATOM 3718 O O . PRO A 1 478 ? 42.188 -23.672 16.547 1 52.06 478 PRO A O 1
ATOM 3721 N N . GLY A 1 479 ? 40.719 -24.891 15.398 1 56.03 479 GLY A N 1
ATOM 3722 C CA . GLY A 1 479 ? 41 -24.297 14.102 1 56.03 479 GLY A CA 1
ATOM 3723 C C . GLY A 1 479 ? 39.906 -23.391 13.594 1 56.03 479 GLY A C 1
ATOM 3724 O O . GLY A 1 479 ? 38.781 -23.422 14.102 1 56.03 479 GLY A O 1
ATOM 3725 N N . GLN A 1 480 ? 40.281 -22.281 12.758 1 62.41 480 GLN A N 1
ATOM 3726 C CA . GLN A 1 480 ? 39.375 -21.281 12.203 1 62.41 480 GLN A CA 1
ATOM 3727 C C . GLN A 1 480 ? 38.312 -21.922 11.328 1 62.41 480 GLN A C 1
ATOM 3729 O O . GLN A 1 480 ? 38.625 -22.516 10.289 1 62.41 480 GLN A O 1
ATOM 3734 N N . ALA A 1 481 ? 37.156 -22.172 11.859 1 75.69 481 ALA A N 1
ATOM 3735 C CA . ALA A 1 481 ? 36.062 -22.719 11.055 1 75.69 481 ALA A CA 1
ATOM 3736 C C . ALA A 1 481 ? 35.469 -21.672 10.109 1 75.69 481 ALA A C 1
ATOM 3738 O O . ALA A 1 481 ? 35.281 -20.531 10.5 1 75.69 481 ALA A O 1
ATOM 3739 N N . PHE A 1 482 ? 35.531 -22.109 8.797 1 81.31 482 PHE A N 1
ATOM 3740 C CA . PHE A 1 482 ? 34.875 -21.281 7.77 1 81.31 482 PHE A CA 1
ATOM 3741 C C . PHE A 1 482 ? 33.531 -21.859 7.387 1 81.31 482 PHE A C 1
ATOM 3743 O O . PHE A 1 482 ? 33.375 -23.078 7.344 1 81.31 482 PHE A O 1
ATOM 3750 N N . VAL A 1 483 ? 32.625 -21 7.301 1 85.94 483 VAL A N 1
ATOM 3751 C CA . VAL A 1 483 ? 31.312 -21.406 6.816 1 85.94 483 VAL A CA 1
ATOM 3752 C C . VAL A 1 483 ? 31 -20.703 5.504 1 85.94 483 VAL A C 1
ATOM 3754 O O . VAL A 1 483 ? 31.188 -19.484 5.391 1 85.94 483 VAL A O 1
ATOM 3757 N N . THR A 1 484 ? 30.609 -21.484 4.512 1 87.62 484 THR A N 1
ATOM 3758 C CA . THR A 1 484 ? 30.203 -20.938 3.223 1 87.62 484 THR A CA 1
ATOM 3759 C C . THR A 1 484 ? 28.688 -21.016 3.047 1 87.62 484 THR A C 1
ATOM 3761 O O . THR A 1 484 ? 28.109 -22.094 3.188 1 87.62 484 THR A O 1
ATOM 3764 N N . LEU A 1 485 ? 28.156 -19.828 2.799 1 91.38 485 LEU A N 1
ATOM 3765 C CA . LEU A 1 485 ? 26.734 -19.734 2.486 1 91.38 485 LEU A CA 1
ATOM 3766 C C . LEU A 1 485 ? 26.516 -19.703 0.978 1 91.38 485 LEU A C 1
ATOM 3768 O O . LEU A 1 485 ? 27.297 -19.094 0.245 1 91.38 485 LEU A O 1
ATOM 3772 N N . CYS A 1 486 ? 25.484 -20.359 0.545 1 92.75 486 CYS A N 1
ATOM 3773 C CA . CYS A 1 486 ? 25.047 -20.312 -0.847 1 92.75 486 CYS A CA 1
ATOM 3774 C C . CYS A 1 486 ? 23.531 -20.094 -0.943 1 92.75 486 CYS A C 1
ATOM 3776 O O . CYS A 1 486 ? 22.766 -20.891 -0.415 1 92.75 486 CYS A O 1
ATOM 3778 N N . LEU A 1 487 ? 23.188 -19.016 -1.592 1 92.56 487 LEU A N 1
ATOM 3779 C CA . LEU A 1 487 ? 21.781 -18.672 -1.711 1 92.56 487 LEU A CA 1
ATOM 3780 C C . LEU A 1 487 ? 21.266 -18.938 -3.121 1 92.56 487 LEU A C 1
ATOM 3782 O O . LEU A 1 487 ? 21.891 -18.516 -4.102 1 92.56 487 LEU A O 1
ATOM 3786 N N . ARG A 1 488 ? 20.172 -19.688 -3.205 1 92.38 488 ARG A N 1
ATOM 3787 C CA . ARG A 1 488 ? 19.547 -19.984 -4.488 1 92.38 488 ARG A CA 1
ATOM 3788 C C . ARG A 1 488 ? 18.031 -19.922 -4.383 1 92.38 488 ARG A C 1
ATOM 3790 O O . ARG A 1 488 ? 17.453 -20.438 -3.426 1 92.38 488 ARG A O 1
ATOM 3797 N N . GLN A 1 489 ? 17.422 -19.344 -5.375 1 91.31 489 GLN A N 1
ATOM 3798 C CA . GLN A 1 489 ? 15.969 -19.328 -5.434 1 91.31 489 GLN A CA 1
ATOM 3799 C C . GLN A 1 489 ? 15.438 -20.516 -6.23 1 91.31 489 GLN A C 1
ATOM 3801 O O . GLN A 1 489 ? 15.953 -20.844 -7.305 1 91.31 489 GLN A O 1
ATOM 3806 N N . GLY A 1 490 ? 14.492 -21.234 -5.719 1 91.81 490 GLY A N 1
ATOM 3807 C CA . GLY A 1 490 ? 13.719 -22.203 -6.484 1 91.81 490 GLY A CA 1
ATOM 3808 C C . GLY A 1 490 ? 14.258 -23.609 -6.379 1 91.81 490 GLY A C 1
ATOM 3809 O O . GLY A 1 490 ? 13.758 -24.516 -7.039 1 91.81 490 GLY A O 1
ATOM 3810 N N . GLY A 1 491 ? 15.375 -23.781 -5.66 1 91.56 491 GLY A N 1
ATOM 3811 C CA . GLY A 1 491 ? 15.883 -25.125 -5.512 1 91.56 491 GLY A CA 1
ATOM 3812 C C . GLY A 1 491 ? 17.188 -25.203 -4.738 1 91.56 491 GLY A C 1
ATOM 3813 O O . GLY A 1 491 ? 17.812 -24.172 -4.469 1 91.56 491 GLY A O 1
ATOM 3814 N N . ILE A 1 492 ? 17.531 -26.469 -4.449 1 91.69 492 ILE A N 1
ATOM 3815 C CA . ILE A 1 492 ? 18.797 -26.703 -3.764 1 91.69 492 ILE A CA 1
ATOM 3816 C C . ILE A 1 492 ? 19.969 -26.312 -4.68 1 91.69 492 ILE A C 1
ATOM 3818 O O . ILE A 1 492 ? 19.938 -26.594 -5.879 1 91.69 492 ILE A O 1
ATOM 3822 N N . PRO A 1 493 ? 20.922 -25.734 -4.117 1 92.25 493 PRO A N 1
ATOM 3823 C CA . PRO A 1 493 ? 22.078 -25.422 -4.957 1 92.25 493 PRO A CA 1
ATOM 3824 C C . PRO A 1 493 ? 22.734 -26.656 -5.574 1 92.25 493 PRO A C 1
ATOM 3826 O O . PRO A 1 493 ? 22.609 -27.75 -5.023 1 92.25 493 PRO A O 1
ATOM 3829 N N . PRO A 1 494 ? 23.344 -26.438 -6.715 1 90.5 494 PRO A N 1
ATOM 3830 C CA . PRO A 1 494 ? 24 -27.578 -7.367 1 90.5 494 PRO A CA 1
ATOM 3831 C C . PRO A 1 494 ? 25.031 -28.25 -6.473 1 90.5 494 PRO A C 1
ATOM 3833 O O . PRO A 1 494 ? 25.719 -27.578 -5.703 1 90.5 494 PRO A O 1
ATOM 3836 N N . LEU A 1 495 ? 25.094 -29.578 -6.684 1 89 495 LEU A N 1
ATOM 3837 C CA . LEU A 1 495 ? 25.969 -30.375 -5.84 1 89 495 LEU A CA 1
ATOM 3838 C C . LEU A 1 495 ? 27.062 -31.047 -6.672 1 89 495 LEU A C 1
ATOM 3840 O O . LEU A 1 495 ? 26.812 -31.453 -7.805 1 89 495 LEU A O 1
ATOM 3844 N N . ASN A 1 496 ? 28.188 -30.984 -6.184 1 86.31 496 ASN A N 1
ATOM 3845 C CA . ASN A 1 496 ? 29.281 -31.812 -6.633 1 86.31 496 ASN A CA 1
ATOM 3846 C C . ASN A 1 496 ? 29.625 -32.906 -5.605 1 86.31 496 ASN A C 1
ATOM 3848 O O . ASN A 1 496 ? 30.391 -32.656 -4.664 1 86.31 496 ASN A O 1
ATOM 3852 N N . GLY A 1 497 ? 29.047 -34.031 -5.906 1 80.5 497 GLY A N 1
ATOM 3853 C CA . GLY A 1 497 ? 29.094 -35 -4.828 1 80.5 497 GLY A CA 1
ATOM 3854 C C . GLY A 1 497 ? 28.266 -34.594 -3.627 1 80.5 497 GLY A C 1
ATOM 3855 O O . GLY A 1 497 ? 27.062 -34.406 -3.744 1 80.5 497 GLY A O 1
ATOM 3856 N N . THR A 1 498 ? 29 -34.406 -2.58 1 82.12 498 THR A N 1
ATOM 3857 C CA . THR A 1 498 ? 28.281 -34 -1.378 1 82.12 498 THR A CA 1
ATOM 3858 C C . THR A 1 498 ? 28.562 -32.531 -1.057 1 82.12 498 THR A C 1
ATOM 3860 O O . THR A 1 498 ? 28.047 -31.984 -0.072 1 82.12 498 THR A O 1
ATOM 3863 N N . ASN A 1 499 ? 29.281 -31.938 -1.929 1 85.5 499 ASN A N 1
ATOM 3864 C CA . ASN A 1 499 ? 29.625 -30.531 -1.705 1 85.5 499 ASN A CA 1
ATOM 3865 C C . ASN A 1 499 ? 28.766 -29.609 -2.555 1 85.5 499 ASN A C 1
ATOM 3867 O O . ASN A 1 499 ? 28.344 -29.984 -3.65 1 85.5 499 ASN A O 1
ATOM 3871 N N . ILE A 1 500 ? 28.641 -28.453 -2.018 1 89.56 500 ILE A N 1
ATOM 3872 C CA . ILE A 1 500 ? 27.844 -27.453 -2.717 1 89.56 500 ILE A CA 1
ATOM 3873 C C . ILE A 1 500 ? 28.688 -26.75 -3.764 1 89.56 500 ILE A C 1
ATOM 3875 O O . ILE A 1 500 ? 29.812 -26.328 -3.48 1 89.56 500 ILE A O 1
ATOM 3879 N N . SER A 1 501 ? 28.156 -26.672 -4.984 1 89.12 501 SER A N 1
ATOM 3880 C CA . SER A 1 501 ? 28.766 -25.906 -6.066 1 89.12 501 SER A CA 1
ATOM 3881 C C . SER A 1 501 ? 27.984 -24.625 -6.348 1 89.12 501 SER A C 1
ATOM 3883 O O . SER A 1 501 ? 26.984 -24.656 -7.07 1 89.12 501 SER A O 1
ATOM 3885 N N . CYS A 1 502 ? 28.453 -23.625 -5.766 1 86.69 502 CYS A N 1
ATOM 3886 C CA . CYS A 1 502 ? 27.719 -22.359 -5.84 1 86.69 502 CYS A CA 1
ATOM 3887 C C . CYS A 1 502 ? 28.469 -21.328 -6.656 1 86.69 502 CYS A C 1
ATOM 3889 O O . CYS A 1 502 ? 29.703 -21.297 -6.641 1 86.69 502 CYS A O 1
ATOM 3891 N N . ASP A 1 503 ? 27.688 -20.578 -7.422 1 82 503 ASP A N 1
ATOM 3892 C CA . ASP A 1 503 ? 28.297 -19.406 -8.055 1 82 503 ASP A CA 1
ATOM 3893 C C . ASP A 1 503 ? 28.859 -18.453 -7.012 1 82 503 ASP A C 1
ATOM 3895 O O . ASP A 1 503 ? 28.219 -18.172 -5.996 1 82 503 ASP A O 1
ATOM 3899 N N . PRO A 1 504 ? 30.062 -18.031 -7.246 1 79.5 504 PRO A N 1
ATOM 3900 C CA . PRO A 1 504 ? 30.688 -17.141 -6.27 1 79.5 504 PRO A CA 1
ATOM 3901 C C . PRO A 1 504 ? 29.859 -15.891 -5.977 1 79.5 504 PRO A C 1
ATOM 3903 O O . PRO A 1 504 ? 29.922 -15.344 -4.871 1 79.5 504 PRO A O 1
ATOM 3906 N N . GLU A 1 505 ? 29.047 -15.523 -6.922 1 77.06 505 GLU A N 1
ATOM 3907 C CA . GLU A 1 505 ? 28.234 -14.328 -6.73 1 77.06 505 GLU A CA 1
ATOM 3908 C C . GLU A 1 505 ? 27.078 -14.594 -5.762 1 77.06 505 GLU A C 1
ATOM 3910 O O . GLU A 1 505 ? 26.547 -13.664 -5.148 1 77.06 505 GLU A O 1
ATOM 3915 N N . ASP A 1 506 ? 26.781 -15.781 -5.625 1 86 506 ASP A N 1
ATOM 3916 C CA . ASP A 1 506 ? 25.672 -16.156 -4.75 1 86 506 ASP A CA 1
ATOM 3917 C C . ASP A 1 506 ? 26.188 -16.844 -3.486 1 86 506 ASP A C 1
ATOM 3919 O O . ASP A 1 506 ? 25.438 -17.578 -2.824 1 86 506 ASP A O 1
ATOM 3923 N N . SER A 1 507 ? 27.484 -16.625 -3.258 1 88.44 507 SER A N 1
ATOM 3924 C CA . SER A 1 507 ? 28.078 -17.281 -2.092 1 88.44 507 SER A CA 1
ATOM 3925 C C . SER A 1 507 ? 28.812 -16.281 -1.211 1 88.44 507 SER A C 1
ATOM 3927 O O . SER A 1 507 ? 29.266 -15.234 -1.689 1 88.44 507 SER A O 1
ATOM 3929 N N . LEU A 1 508 ? 28.797 -16.578 0.013 1 85.25 508 LEU A N 1
ATOM 3930 C CA . LEU A 1 508 ? 29.531 -15.781 0.995 1 85.25 508 LEU A CA 1
ATOM 3931 C C . LEU A 1 508 ? 30.219 -16.672 2.018 1 85.25 508 LEU A C 1
ATOM 3933 O O . LEU A 1 508 ? 29.609 -17.594 2.559 1 85.25 508 LEU A O 1
ATOM 3937 N N . THR A 1 509 ? 31.469 -16.5 2.174 1 84.5 509 THR A N 1
ATOM 3938 C CA . THR A 1 509 ? 32.25 -17.266 3.145 1 84.5 509 THR A CA 1
ATOM 3939 C C . THR A 1 509 ? 32.688 -16.391 4.305 1 84.5 509 THR A C 1
ATOM 3941 O O . THR A 1 509 ? 33.156 -15.258 4.098 1 84.5 509 THR A O 1
ATOM 3944 N N . PHE A 1 510 ? 32.469 -16.875 5.504 1 80.38 510 PHE A N 1
ATOM 3945 C CA . PHE A 1 510 ? 32.844 -16.109 6.684 1 80.38 510 PHE A CA 1
ATOM 3946 C C . PHE A 1 510 ? 33.438 -17.031 7.75 1 80.38 510 PHE A C 1
ATOM 3948 O O . PHE A 1 510 ? 33.344 -18.25 7.652 1 80.38 510 PHE A O 1
ATOM 3955 N N . ASN A 1 511 ? 34.281 -16.406 8.695 1 76.94 511 ASN A N 1
ATOM 3956 C CA . ASN A 1 511 ? 34.875 -17.172 9.797 1 76.94 511 ASN A CA 1
ATOM 3957 C C . ASN A 1 511 ? 34.594 -16.5 11.141 1 76.94 511 ASN A C 1
ATOM 3959 O O . ASN A 1 511 ? 34.031 -15.414 11.195 1 76.94 511 ASN A O 1
ATOM 3963 N N . SER A 1 512 ? 34.844 -17.297 12.266 1 68.5 512 SER A N 1
ATOM 3964 C CA . SER A 1 512 ? 34.562 -16.812 13.617 1 68.5 512 SER A CA 1
ATOM 3965 C C . SER A 1 512 ? 35.406 -15.586 13.945 1 68.5 512 SER A C 1
ATOM 3967 O O . SER A 1 512 ? 35.062 -14.789 14.812 1 68.5 512 SER A O 1
ATOM 3969 N N . HIS A 1 513 ? 36.625 -15.43 13.406 1 61.47 513 HIS A N 1
ATOM 3970 C CA . HIS A 1 513 ? 37.531 -14.359 13.797 1 61.47 513 HIS A CA 1
ATOM 3971 C C . HIS A 1 513 ? 37.438 -13.18 12.836 1 61.47 513 HIS A C 1
ATOM 3973 O O . HIS A 1 513 ? 38.062 -12.141 13.07 1 61.47 513 HIS A O 1
ATOM 3979 N N . SER A 1 514 ? 36.969 -13.367 11.672 1 54.72 514 SER A N 1
ATOM 3980 C CA . SER A 1 514 ? 37 -12.25 10.734 1 54.72 514 SER A CA 1
ATOM 3981 C C . SER A 1 514 ? 36.156 -11.094 11.203 1 54.72 514 SER A C 1
ATOM 3983 O O . SER A 1 514 ? 35.094 -11.305 11.805 1 54.72 514 SER A O 1
ATOM 3985 N N . ALA A 1 515 ? 36.812 -10.047 11.625 1 50.44 515 ALA A N 1
ATOM 3986 C CA . ALA A 1 515 ? 36.125 -8.781 11.883 1 50.44 515 ALA A CA 1
ATOM 3987 C C . ALA A 1 515 ? 34.844 -8.664 11.055 1 50.44 515 ALA A C 1
ATOM 3989 O O . ALA A 1 515 ? 33.906 -7.98 11.453 1 50.44 515 ALA A O 1
ATOM 3990 N N . ASP A 1 516 ? 34.969 -9.086 9.961 1 50.19 516 ASP A N 1
ATOM 3991 C CA . ASP A 1 516 ? 33.875 -9.031 8.992 1 50.19 516 ASP A CA 1
ATOM 3992 C C . ASP A 1 516 ? 32.812 -10.078 9.305 1 50.19 516 ASP A C 1
ATOM 3994 O O . ASP A 1 516 ? 32.062 -10.469 8.422 1 50.19 516 ASP A O 1
ATOM 3998 N N . ALA A 1 517 ? 33.094 -10.695 10.383 1 47.53 517 ALA A N 1
ATOM 3999 C CA . ALA A 1 517 ? 32.281 -11.812 10.852 1 47.53 517 ALA A CA 1
ATOM 4000 C C . ALA A 1 517 ? 30.797 -11.508 10.688 1 47.53 517 ALA A C 1
ATOM 4002 O O . ALA A 1 517 ? 30.016 -12.383 10.305 1 47.53 517 ALA A O 1
ATOM 4003 N N . ALA A 1 518 ? 30.344 -10.445 11.547 1 53.25 518 ALA A N 1
ATOM 4004 C CA . ALA A 1 518 ? 28.891 -10.32 11.555 1 53.25 518 ALA A CA 1
ATOM 4005 C C . ALA A 1 518 ? 28.391 -9.578 10.32 1 53.25 518 ALA A C 1
ATOM 4007 O O . ALA A 1 518 ? 28.625 -8.375 10.18 1 53.25 518 ALA A O 1
ATOM 4008 N N . PHE A 1 519 ? 28.656 -10.148 9.086 1 63.09 519 PHE A N 1
ATOM 4009 C CA . PHE A 1 519 ? 28.188 -9.367 7.949 1 63.09 519 PHE A CA 1
ATOM 4010 C C . PHE A 1 519 ? 26.703 -9.617 7.691 1 63.09 519 PHE A C 1
ATOM 4012 O O . PHE A 1 519 ? 26.219 -10.742 7.844 1 63.09 519 PHE A O 1
ATOM 4019 N N . PRO A 1 520 ? 26.016 -8.461 7.602 1 78.56 520 PRO A N 1
ATOM 4020 C CA . PRO A 1 520 ? 24.734 -8.859 7.008 1 78.56 520 PRO A CA 1
ATOM 4021 C C . PRO A 1 520 ? 24.812 -9.031 5.492 1 78.56 520 PRO A C 1
ATOM 4023 O O . PRO A 1 520 ? 25.453 -8.227 4.809 1 78.56 520 PRO A O 1
ATOM 4026 N N . TRP A 1 521 ? 24.484 -10.156 4.945 1 88.12 521 TRP A N 1
ATOM 4027 C CA . TRP A 1 521 ? 24.25 -10.406 3.525 1 88.12 521 TRP A CA 1
ATOM 4028 C C . TRP A 1 521 ? 22.859 -9.93 3.111 1 88.12 521 TRP A C 1
ATOM 4030 O O . TRP A 1 521 ? 21.844 -10.406 3.637 1 88.12 521 TRP A O 1
ATOM 4040 N N . ILE A 1 522 ? 22.828 -8.875 2.174 1 91.19 522 ILE A N 1
ATOM 4041 C CA . ILE A 1 522 ? 21.562 -8.203 1.896 1 91.19 522 ILE A CA 1
ATOM 4042 C C . ILE A 1 522 ? 21.172 -8.438 0.439 1 91.19 522 ILE A C 1
ATOM 4044 O O . ILE A 1 522 ? 22 -8.305 -0.464 1 91.19 522 ILE A O 1
ATOM 4048 N N . VAL A 1 523 ? 19.953 -8.812 0.215 1 91.25 523 VAL A N 1
ATOM 4049 C CA . VAL A 1 523 ? 19.359 -8.922 -1.113 1 91.25 523 VAL A CA 1
ATOM 4050 C C . VAL A 1 523 ? 18.234 -7.891 -1.266 1 91.25 523 VAL A C 1
ATOM 4052 O O . VAL A 1 523 ? 17.141 -8.07 -0.739 1 91.25 523 VAL A O 1
ATOM 4055 N N . PRO A 1 524 ? 18.531 -6.832 -2.018 1 91.81 524 PRO A N 1
ATOM 4056 C CA . PRO A 1 524 ? 17.469 -5.832 -2.203 1 91.81 524 PRO A CA 1
ATOM 4057 C C . PRO A 1 524 ? 16.359 -6.32 -3.115 1 91.81 524 PRO A C 1
ATOM 4059 O O . PRO A 1 524 ? 16.609 -7.02 -4.102 1 91.81 524 PRO A O 1
ATOM 4062 N N . PHE A 1 525 ? 15.125 -5.988 -2.812 1 91.06 525 PHE A N 1
ATOM 4063 C CA . PHE A 1 525 ? 13.945 -6.336 -3.598 1 91.06 525 PHE A CA 1
ATOM 4064 C C . PHE A 1 525 ? 14 -7.793 -4.035 1 91.06 525 PHE A C 1
ATOM 4066 O O . PHE A 1 525 ? 14.016 -8.086 -5.234 1 91.06 525 PHE A O 1
ATOM 4073 N N . PRO A 1 526 ? 13.93 -8.703 -3.043 1 91.94 526 PRO A N 1
ATOM 4074 C CA . PRO A 1 526 ? 14.016 -10.117 -3.393 1 91.94 526 PRO A CA 1
ATOM 4075 C C . PRO A 1 526 ? 12.789 -10.617 -4.16 1 91.94 526 PRO A C 1
ATOM 4077 O O . PRO A 1 526 ? 11.68 -10.109 -3.953 1 91.94 526 PRO A O 1
ATOM 4080 N N . ALA A 1 527 ? 12.977 -11.531 -5.035 1 91.5 527 ALA A N 1
ATOM 4081 C CA . ALA A 1 527 ? 11.867 -12.133 -5.77 1 91.5 527 ALA A CA 1
ATOM 4082 C C . ALA A 1 527 ? 11.039 -13.047 -4.867 1 91.5 527 ALA A C 1
ATOM 4084 O O . ALA A 1 527 ? 11.578 -13.68 -3.957 1 91.5 527 ALA A O 1
ATOM 4085 N N . PRO A 1 528 ? 9.789 -13.07 -5.148 1 91.81 528 PRO A N 1
ATOM 4086 C CA . PRO A 1 528 ? 8.953 -13.984 -4.367 1 91.81 528 PRO A CA 1
ATOM 4087 C C . PRO A 1 528 ? 9.219 -15.453 -4.688 1 91.81 528 PRO A C 1
ATOM 4089 O O . PRO A 1 528 ? 9.789 -15.766 -5.734 1 91.81 528 PRO A O 1
ATOM 4092 N N . GLY A 1 529 ? 8.852 -16.312 -3.756 1 92.31 529 GLY A N 1
ATOM 4093 C CA . GLY A 1 529 ? 9.062 -17.75 -3.926 1 92.31 529 GLY A CA 1
ATOM 4094 C C . GLY A 1 529 ? 9.891 -18.359 -2.811 1 92.31 529 GLY A C 1
ATOM 4095 O O . GLY A 1 529 ? 10.117 -17.734 -1.78 1 92.31 529 GLY A O 1
ATOM 4096 N N . VAL A 1 530 ? 10.312 -19.594 -3.121 1 93.62 530 VAL A N 1
ATOM 4097 C CA . VAL A 1 530 ? 11.062 -20.328 -2.105 1 93.62 530 VAL A CA 1
ATOM 4098 C C . VAL A 1 530 ? 12.555 -20.125 -2.316 1 93.62 530 VAL A C 1
ATOM 4100 O O . VAL A 1 530 ? 13.055 -20.25 -3.436 1 93.62 530 VAL A O 1
ATOM 4103 N N . TRP A 1 531 ? 13.211 -19.766 -1.273 1 94.38 531 TRP A N 1
ATOM 4104 C CA . TRP A 1 531 ? 14.656 -19.578 -1.278 1 94.38 531 TRP A CA 1
ATOM 4105 C C . TRP A 1 531 ? 15.352 -20.672 -0.469 1 94.38 531 TRP A C 1
ATOM 4107 O O . TRP A 1 531 ? 14.828 -21.125 0.554 1 94.38 531 TRP A O 1
ATOM 4117 N N . TYR A 1 532 ? 16.5 -21.109 -0.974 1 94.62 532 TYR A N 1
ATOM 4118 C CA . TYR A 1 532 ? 17.328 -22.109 -0.323 1 94.62 532 TYR A CA 1
ATOM 4119 C C . TYR A 1 532 ? 18.688 -21.547 0.059 1 94.62 532 TYR A C 1
ATOM 4121 O O . TYR A 1 532 ? 19.391 -20.969 -0.782 1 94.62 532 TYR A O 1
ATOM 4129 N N . LEU A 1 533 ? 19 -21.641 1.292 1 94.75 533 LEU A N 1
ATOM 4130 C CA . LEU A 1 533 ? 20.297 -21.219 1.801 1 94.75 533 LEU A CA 1
ATOM 4131 C C . LEU A 1 533 ? 21.094 -22.422 2.311 1 94.75 533 LEU A C 1
ATOM 4133 O O . LEU A 1 533 ? 20.703 -23.047 3.303 1 94.75 533 LEU A O 1
ATOM 4137 N N . SER A 1 534 ? 22.156 -22.719 1.65 1 94.62 534 SER A N 1
ATOM 4138 C CA . SER A 1 534 ? 22.984 -23.844 2.072 1 94.62 534 SER A CA 1
ATOM 4139 C C . SER A 1 534 ? 24.172 -23.375 2.91 1 94.62 534 SER A C 1
ATOM 4141 O O . SER A 1 534 ? 24.719 -22.297 2.68 1 94.62 534 SER A O 1
ATOM 4143 N N . LEU A 1 535 ? 24.516 -24.188 3.857 1 92 535 LEU A N 1
ATOM 4144 C CA . LEU A 1 535 ? 25.656 -23.938 4.73 1 92 535 LEU A CA 1
ATOM 4145 C C . LEU A 1 535 ? 26.641 -25.109 4.684 1 92 535 LEU A C 1
ATOM 4147 O O . LEU A 1 535 ? 26.234 -26.266 4.824 1 92 535 LEU A O 1
ATOM 4151 N N . GLU A 1 536 ? 27.812 -24.75 4.41 1 90.56 536 GLU A N 1
ATOM 4152 C CA . GLU A 1 536 ? 28.906 -25.734 4.414 1 90.56 536 GLU A CA 1
ATOM 4153 C C . GLU A 1 536 ? 30.078 -25.25 5.27 1 90.56 536 GLU A C 1
ATOM 4155 O O . GLU A 1 536 ? 30.422 -24.078 5.242 1 90.56 536 GLU A O 1
ATOM 4160 N N . SER A 1 537 ? 30.578 -26.188 6.078 1 87.19 537 SER A N 1
ATOM 4161 C CA . SER A 1 537 ? 31.688 -25.812 6.957 1 87.19 537 SER A CA 1
ATOM 4162 C C . SER A 1 537 ? 33 -26.438 6.504 1 87.19 537 SER A C 1
ATOM 4164 O O . SER A 1 537 ? 33 -27.531 5.934 1 87.19 537 SER A O 1
ATOM 4166 N N . TRP A 1 538 ? 34.094 -25.625 6.648 1 82 538 TRP A N 1
ATOM 4167 C CA . TRP A 1 538 ? 35.438 -26.156 6.367 1 82 538 TRP A CA 1
ATOM 4168 C C . TRP A 1 538 ? 36.469 -25.547 7.297 1 82 538 TRP A C 1
ATOM 4170 O O . TRP A 1 538 ? 36.25 -24.469 7.867 1 82 538 TRP A O 1
ATOM 4180 N N . CYS A 1 539 ? 37.469 -26.328 7.648 1 76.31 539 CYS A N 1
ATOM 4181 C CA . CYS A 1 539 ? 38.531 -25.875 8.555 1 76.31 539 CYS A CA 1
ATOM 4182 C C . CYS A 1 539 ? 39.844 -25.734 7.824 1 76.31 539 CYS A C 1
ATOM 4184 O O . CYS A 1 539 ? 40.062 -26.391 6.797 1 76.31 539 CYS A O 1
ATOM 4186 N N . LYS A 1 540 ? 40.531 -24.656 8.156 1 66.44 540 LYS A N 1
ATOM 4187 C CA . LYS A 1 540 ? 41.906 -24.453 7.637 1 66.44 540 LYS A CA 1
ATOM 4188 C C . LYS A 1 540 ? 42.938 -25.125 8.531 1 66.44 540 LYS A C 1
ATOM 4190 O O . LYS A 1 540 ? 42.906 -24.953 9.75 1 66.44 540 LYS A O 1
ATOM 4195 N N . SER A 1 541 ? 43.469 -26.297 8.227 1 58.66 541 SER A N 1
ATOM 4196 C CA . SER A 1 541 ? 44.656 -26.781 8.898 1 58.66 541 SER A CA 1
ATOM 4197 C C . SER A 1 541 ? 45.938 -26.297 8.203 1 58.66 541 SER A C 1
ATOM 4199 O O . SER A 1 541 ? 45.875 -25.797 7.078 1 58.66 541 SER A O 1
ATOM 4201 N N . GLY A 1 542 ? 47.156 -26.156 8.883 1 53.09 542 GLY A N 1
ATOM 4202 C CA . GLY A 1 542 ? 48.469 -25.766 8.344 1 53.09 542 GLY A CA 1
ATOM 4203 C C . GLY A 1 542 ? 48.625 -26.125 6.883 1 53.09 542 GLY A C 1
ATOM 4204 O O . GLY A 1 542 ? 49.312 -25.406 6.141 1 53.09 542 GLY A O 1
ATOM 4205 N N . ALA A 1 543 ? 48.219 -27.172 6.461 1 54.66 543 ALA A N 1
ATOM 4206 C CA . ALA A 1 543 ? 48.562 -27.688 5.145 1 54.66 543 ALA A CA 1
ATOM 4207 C C . ALA A 1 543 ? 47.469 -27.359 4.117 1 54.66 543 ALA A C 1
ATOM 4209 O O . ALA A 1 543 ? 47.594 -27.734 2.949 1 54.66 543 ALA A O 1
ATOM 4210 N N . GLY A 1 544 ? 46.406 -26.5 4.547 1 60.06 544 GLY A N 1
ATOM 4211 C CA . GLY A 1 544 ? 45.375 -26.078 3.6 1 60.06 544 GLY A CA 1
ATOM 4212 C C . GLY A 1 544 ? 43.969 -26.156 4.164 1 60.06 544 GLY A C 1
ATOM 4213 O O . GLY A 1 544 ? 43.781 -26.188 5.383 1 60.06 544 GLY A O 1
ATOM 4214 N N . VAL A 1 545 ? 42.938 -25.953 3.41 1 59.69 545 VAL A N 1
ATOM 4215 C CA . VAL A 1 545 ? 41.531 -26.016 3.77 1 59.69 545 VAL A CA 1
ATOM 4216 C C . VAL A 1 545 ? 41.094 -27.469 3.902 1 59.69 545 VAL A C 1
ATOM 4218 O O . VAL A 1 545 ? 41.219 -28.25 2.957 1 59.69 545 VAL A O 1
ATOM 4221 N N . VAL A 1 546 ? 41 -28 5.199 1 62.88 546 VAL A N 1
ATOM 4222 C CA . VAL A 1 546 ? 40.531 -29.359 5.426 1 62.88 546 VAL A CA 1
ATOM 4223 C C . VAL A 1 546 ? 39.156 -29.328 6.09 1 62.88 546 VAL A C 1
ATOM 4225 O O . VAL A 1 546 ? 38.812 -28.359 6.797 1 62.88 546 VAL A O 1
ATOM 4228 N N . PRO A 1 547 ? 38.219 -30.281 5.707 1 62.06 547 PRO A N 1
ATOM 4229 C CA . PRO A 1 547 ? 36.938 -30.344 6.434 1 62.06 547 PRO A CA 1
ATOM 4230 C C . PRO A 1 547 ? 37.125 -30.375 7.949 1 62.06 547 PRO A C 1
ATOM 4232 O O . PRO A 1 547 ? 38.094 -30.969 8.438 1 62.06 547 PRO A O 1
ATOM 4235 N N . CYS A 1 548 ? 36.375 -29.609 8.617 1 64.81 548 CYS A N 1
ATOM 4236 C CA . CYS A 1 548 ? 36.469 -29.5 10.07 1 64.81 548 CYS A CA 1
ATOM 4237 C C . CYS A 1 548 ? 36.094 -30.828 10.727 1 64.81 548 CYS A C 1
ATOM 4239 O O . CYS A 1 548 ? 35.25 -31.578 10.219 1 64.81 548 CYS A O 1
ATOM 4241 N N . ASN A 1 549 ? 37 -31.359 11.625 1 61.81 549 ASN A N 1
ATOM 4242 C CA . ASN A 1 549 ? 36.719 -32.594 12.344 1 61.81 549 ASN A CA 1
ATOM 4243 C C . ASN A 1 549 ? 35.5 -32.438 13.25 1 61.81 549 ASN A C 1
ATOM 4245 O O . ASN A 1 549 ? 34.844 -33.438 13.578 1 61.81 549 ASN A O 1
ATOM 4249 N N . ASP A 1 550 ? 35.156 -31.109 13.555 1 71.94 550 ASP A N 1
ATOM 4250 C CA . ASP A 1 550 ? 34.031 -30.953 14.477 1 71.94 550 ASP A CA 1
ATOM 4251 C C . ASP A 1 550 ? 32.906 -30.172 13.828 1 71.94 550 ASP A C 1
ATOM 4253 O O . ASP A 1 550 ? 33.094 -29.453 12.859 1 71.94 550 ASP A O 1
ATOM 4257 N N . THR A 1 551 ? 31.641 -30.359 14.344 1 78.19 551 THR A N 1
ATOM 4258 C CA . THR A 1 551 ? 30.422 -29.688 13.906 1 78.19 551 THR A CA 1
ATOM 4259 C C . THR A 1 551 ? 30.453 -28.203 14.281 1 78.19 551 THR A C 1
ATOM 4261 O O . THR A 1 551 ? 30.719 -27.859 15.438 1 78.19 551 THR A O 1
ATOM 4264 N N . ALA A 1 552 ? 30.375 -27.375 13.25 1 81.62 552 ALA A N 1
ATOM 4265 C CA . ALA A 1 552 ? 30.25 -25.938 13.5 1 81.62 552 ALA A CA 1
ATOM 4266 C C . ALA A 1 552 ? 28.797 -25.562 13.797 1 81.62 552 ALA A C 1
ATOM 4268 O O . ALA A 1 552 ? 27.875 -26.109 13.188 1 81.62 552 ALA A O 1
ATOM 4269 N N . TYR A 1 553 ? 28.625 -24.734 14.781 1 81.75 553 TYR A N 1
ATOM 4270 C CA . TYR A 1 553 ? 27.297 -24.203 15.078 1 81.75 553 TYR A CA 1
ATOM 4271 C C . TYR A 1 553 ? 27.141 -22.766 14.578 1 81.75 553 TYR A C 1
ATOM 4273 O O . TYR A 1 553 ? 27.922 -21.891 14.953 1 81.75 553 TYR A O 1
ATOM 4281 N N . VAL A 1 554 ? 26.156 -22.594 13.711 1 84.62 554 VAL A N 1
ATOM 4282 C CA . VAL A 1 554 ? 25.969 -21.297 13.07 1 84.62 554 VAL A CA 1
ATOM 4283 C C . VAL A 1 554 ? 24.672 -20.656 13.547 1 84.62 554 VAL A C 1
ATOM 4285 O O . VAL A 1 554 ? 23.609 -21.266 13.484 1 84.62 554 VAL A O 1
ATOM 4288 N N . LEU A 1 555 ? 24.797 -19.453 14.117 1 83 555 LEU A N 1
ATOM 4289 C CA . LEU A 1 555 ? 23.625 -18.641 14.438 1 83 555 LEU A CA 1
ATOM 4290 C C . LEU A 1 555 ? 23.125 -17.906 13.203 1 83 555 LEU A C 1
ATOM 4292 O O . LEU A 1 555 ? 23.844 -17.078 12.633 1 83 555 LEU A O 1
ATOM 4296 N N . LEU A 1 556 ? 21.906 -18.266 12.805 1 86.12 556 LEU A N 1
ATOM 4297 C CA . LEU A 1 556 ? 21.312 -17.672 11.609 1 86.12 556 LEU A CA 1
ATOM 4298 C C . LEU A 1 556 ? 20.188 -16.719 11.977 1 86.12 556 LEU A C 1
ATOM 4300 O O . LEU A 1 556 ? 19.312 -17.062 12.781 1 86.12 556 LEU A O 1
ATOM 4304 N N . ASP A 1 557 ? 20.266 -15.484 11.484 1 86.25 557 ASP A N 1
ATOM 4305 C CA . ASP A 1 557 ? 19.203 -14.484 11.586 1 86.25 557 ASP A CA 1
ATOM 4306 C C . ASP A 1 557 ? 18.781 -14 10.203 1 86.25 557 ASP A C 1
ATOM 4308 O O . ASP A 1 557 ? 19.484 -13.188 9.586 1 86.25 557 ASP A O 1
ATOM 4312 N N . ILE A 1 558 ? 17.656 -14.547 9.75 1 92.12 558 ILE A N 1
ATOM 4313 C CA . ILE A 1 558 ? 17.125 -14.188 8.445 1 92.12 558 ILE A CA 1
ATOM 4314 C C . ILE A 1 558 ? 15.844 -13.383 8.609 1 92.12 558 ILE A C 1
ATOM 4316 O O . ILE A 1 558 ? 14.93 -13.797 9.328 1 92.12 558 ILE A O 1
ATOM 4320 N N . GLY A 1 559 ? 15.828 -12.203 7.965 1 90.44 559 GLY A N 1
ATOM 4321 C CA . GLY A 1 559 ? 14.625 -11.398 8.07 1 90.44 559 GLY A CA 1
ATOM 4322 C C . GLY A 1 559 ? 14.508 -10.352 6.973 1 90.44 559 GLY A C 1
ATOM 4323 O O . GLY A 1 559 ? 15.453 -10.141 6.211 1 90.44 559 GLY A O 1
ATOM 4324 N N . LEU A 1 560 ? 13.305 -9.875 6.855 1 92.06 560 LEU A N 1
ATOM 4325 C CA . LEU A 1 560 ? 13.039 -8.797 5.91 1 92.06 560 LEU A CA 1
ATOM 4326 C C . LEU A 1 560 ? 13 -7.445 6.621 1 92.06 560 LEU A C 1
ATOM 4328 O O . LEU A 1 560 ? 12.5 -7.344 7.742 1 92.06 560 LEU A O 1
ATOM 4332 N N . TYR A 1 561 ? 13.555 -6.426 5.926 1 89.5 561 TYR A N 1
ATOM 4333 C CA . TYR A 1 561 ? 13.594 -5.066 6.445 1 89.5 561 TYR A CA 1
ATOM 4334 C C . TYR A 1 561 ? 13.258 -4.055 5.355 1 89.5 561 TYR A C 1
ATOM 4336 O O . TYR A 1 561 ? 13.43 -4.336 4.168 1 89.5 561 TYR A O 1
ATOM 4344 N N . GLY A 1 562 ? 12.805 -2.941 5.773 1 89.12 562 GLY A N 1
ATOM 4345 C CA . GLY A 1 562 ? 12.438 -1.921 4.805 1 89.12 562 GLY A CA 1
ATOM 4346 C C . GLY A 1 562 ? 13.633 -1.341 4.07 1 89.12 562 GLY A C 1
ATOM 4347 O O . GLY A 1 562 ? 13.75 -1.483 2.852 1 89.12 562 GLY A O 1
ATOM 4348 N N . CYS A 1 563 ? 14.469 -0.623 4.828 1 91.75 563 CYS A N 1
ATOM 4349 C CA . CYS A 1 563 ? 15.633 0.014 4.227 1 91.75 563 CYS A CA 1
ATOM 4350 C C . CYS A 1 563 ? 16.922 -0.641 4.707 1 91.75 563 CYS A C 1
ATOM 4352 O O . CYS A 1 563 ? 16.953 -1.265 5.77 1 91.75 563 CYS A O 1
ATOM 4354 N N . ILE A 1 564 ? 17.938 -0.538 3.875 1 91.12 564 ILE A N 1
ATOM 4355 C CA . ILE A 1 564 ? 19.234 -1.094 4.223 1 91.12 564 ILE A CA 1
ATOM 4356 C C . ILE A 1 564 ? 19.828 -0.329 5.41 1 91.12 564 ILE A C 1
ATOM 4358 O O . ILE A 1 564 ? 20.141 0.856 5.293 1 91.12 564 ILE A O 1
ATOM 4362 N N . ASP A 1 565 ? 19.953 -0.992 6.531 1 87.88 565 ASP A N 1
ATOM 4363 C CA . ASP A 1 565 ? 20.516 -0.425 7.75 1 87.88 565 ASP A CA 1
ATOM 4364 C C . ASP A 1 565 ? 19.828 0.889 8.117 1 87.88 565 ASP A C 1
ATOM 4366 O O . ASP A 1 565 ? 20.484 1.863 8.477 1 87.88 565 ASP A O 1
ATOM 4370 N N . ASN A 1 566 ? 18.562 0.991 7.852 1 89.31 566 ASN A N 1
ATOM 4371 C CA . ASN A 1 566 ? 17.781 2.191 8.117 1 89.31 566 ASN A CA 1
ATOM 4372 C C . ASN A 1 566 ? 18.422 3.428 7.488 1 89.31 566 ASN A C 1
ATOM 4374 O O . ASN A 1 566 ? 18.359 4.52 8.055 1 89.31 566 ASN A O 1
ATOM 4378 N N . CYS A 1 567 ? 19.203 3.215 6.434 1 93.06 567 CYS A N 1
ATOM 4379 C CA . CYS A 1 567 ? 19.812 4.23 5.582 1 93.06 567 CYS A CA 1
ATOM 4380 C C . CYS A 1 567 ? 20.984 4.898 6.289 1 93.06 567 CYS A C 1
ATOM 4382 O O . CYS A 1 567 ? 21.406 5.992 5.902 1 93.06 567 CYS A O 1
ATOM 4384 N N . GLY A 1 568 ? 21.391 4.371 7.438 1 90.56 568 GLY A N 1
ATOM 4385 C CA . GLY A 1 568 ? 22.562 4.898 8.117 1 90.56 568 GLY A CA 1
ATOM 4386 C C . GLY A 1 568 ? 22.328 6.266 8.734 1 90.56 568 GLY A C 1
ATOM 4387 O O . GLY A 1 568 ? 21.188 6.664 8.961 1 90.56 568 GLY A O 1
ATOM 4388 N N . GLU A 1 569 ? 23.453 6.996 9 1 88.81 569 GLU A N 1
ATOM 4389 C CA . GLU A 1 569 ? 23.406 8.297 9.648 1 88.81 569 GLU A CA 1
ATOM 4390 C C . GLU A 1 569 ? 23.047 9.398 8.664 1 88.81 569 GLU A C 1
ATOM 4392 O O . GLU A 1 569 ? 22.547 10.453 9.055 1 88.81 569 GLU A O 1
ATOM 4397 N N . TYR A 1 570 ? 23.297 9.117 7.469 1 92.94 570 TYR A N 1
ATOM 4398 C CA . TYR A 1 570 ? 23.156 10.18 6.48 1 92.94 570 TYR A CA 1
ATOM 4399 C C . TYR A 1 570 ? 21.938 9.953 5.598 1 92.94 570 TYR A C 1
ATOM 4401 O O . TYR A 1 570 ? 21.891 10.398 4.449 1 92.94 570 TYR A O 1
ATOM 4409 N N . GLY A 1 571 ? 20.969 9.156 6.07 1 92.94 571 GLY A N 1
ATOM 4410 C CA . GLY A 1 571 ? 19.75 8.93 5.305 1 92.94 571 GLY A CA 1
ATOM 4411 C C . GLY A 1 571 ? 18.547 8.625 6.176 1 92.94 571 GLY A C 1
ATOM 4412 O O . GLY A 1 571 ? 18.672 8.438 7.387 1 92.94 571 GLY A O 1
ATOM 4413 N N . SER A 1 572 ? 17.359 8.727 5.539 1 89.06 572 SER A N 1
ATOM 4414 C CA . SER A 1 572 ? 16.094 8.367 6.191 1 89.06 572 SER A CA 1
ATOM 4415 C C . SER A 1 572 ? 15.297 7.375 5.352 1 89.06 572 SER A C 1
ATOM 4417 O O . SER A 1 572 ? 15.281 7.469 4.121 1 89.06 572 SER A O 1
ATOM 4419 N N . CYS A 1 573 ? 14.648 6.461 6.113 1 92 573 CYS A N 1
ATOM 4420 C CA . CYS A 1 573 ? 13.883 5.406 5.457 1 92 573 CYS A CA 1
ATOM 4421 C C . CYS A 1 573 ? 12.461 5.875 5.141 1 92 573 CYS A C 1
ATOM 4423 O O . CYS A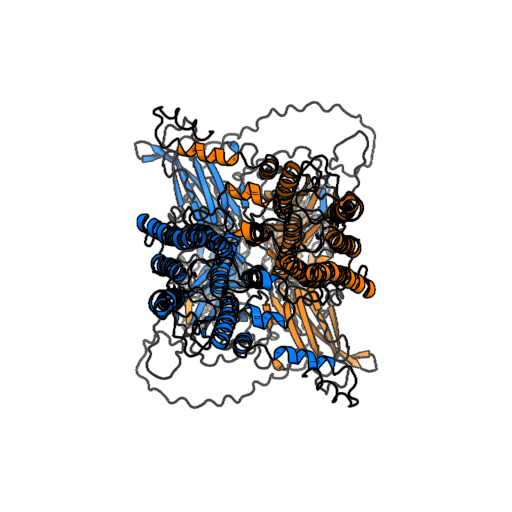 1 573 ? 11.758 6.355 6.023 1 92 573 CYS A O 1
ATOM 4425 N N . HIS A 1 574 ? 12.156 5.73 3.859 1 91.88 574 HIS A N 1
ATOM 4426 C CA . HIS A 1 574 ? 10.836 6.125 3.398 1 91.88 574 HIS A CA 1
ATOM 4427 C C . HIS A 1 574 ? 10.141 4.98 2.67 1 91.88 574 HIS A C 1
ATOM 4429 O O . HIS A 1 574 ? 10.781 3.994 2.299 1 91.88 574 HIS A O 1
ATOM 4435 N N . SER A 1 575 ? 8.812 5.082 2.562 1 89.62 575 SER A N 1
ATOM 4436 C CA . SER A 1 575 ? 8.031 4.102 1.82 1 89.62 575 SER A CA 1
ATOM 4437 C C . SER A 1 575 ? 7.137 4.773 0.785 1 89.62 575 SER A C 1
ATOM 4439 O O . SER A 1 575 ? 6.809 5.953 0.914 1 89.62 575 SER A O 1
ATOM 4441 N N . ALA A 1 576 ? 6.875 4.062 -0.27 1 88.56 576 ALA A N 1
ATOM 4442 C CA . ALA A 1 576 ? 5.965 4.516 -1.319 1 88.56 576 ALA A CA 1
ATOM 4443 C C . ALA A 1 576 ? 5.078 3.377 -1.807 1 88.56 576 ALA A C 1
ATOM 4445 O O . ALA A 1 576 ? 5.391 2.203 -1.597 1 88.56 576 ALA A O 1
ATOM 4446 N N . ILE A 1 577 ? 3.953 3.742 -2.363 1 85.12 577 ILE A N 1
ATOM 4447 C CA . ILE A 1 577 ? 3.039 2.764 -2.939 1 85.12 577 ILE A CA 1
ATOM 4448 C C . ILE A 1 577 ? 2.742 3.129 -4.391 1 85.12 577 ILE A C 1
ATOM 4450 O O . ILE A 1 577 ? 2.318 4.25 -4.684 1 85.12 577 ILE A O 1
ATOM 4454 N N . ASP A 1 578 ? 3.043 2.252 -5.254 1 84.75 578 ASP A N 1
ATOM 4455 C CA . ASP A 1 578 ? 2.727 2.383 -6.672 1 84.75 578 ASP A CA 1
ATOM 4456 C C . ASP A 1 578 ? 2.127 1.093 -7.223 1 84.75 578 ASP A C 1
ATOM 4458 O O . ASP A 1 578 ? 2.648 0.003 -6.977 1 84.75 578 ASP A O 1
ATOM 4462 N N . MET A 1 579 ? 1.093 1.19 -7.91 1 84.06 579 MET A N 1
ATOM 4463 C CA . MET A 1 579 ? 0.437 0.033 -8.516 1 84.06 579 MET A CA 1
ATOM 4464 C C . MET A 1 579 ? 0.121 -1.022 -7.457 1 84.06 579 MET A C 1
ATOM 4466 O O . MET A 1 579 ? 0.278 -2.221 -7.703 1 84.06 579 MET A O 1
ATOM 4470 N N . GLY A 1 580 ? -0.142 -0.578 -6.273 1 80.81 580 GLY A N 1
ATOM 4471 C CA . GLY A 1 580 ? -0.498 -1.476 -5.184 1 80.81 580 GLY A CA 1
ATOM 4472 C C . GLY A 1 580 ? 0.704 -2.137 -4.539 1 80.81 580 GLY A C 1
ATOM 4473 O O . GLY A 1 580 ? 0.555 -2.959 -3.633 1 80.81 580 GLY A O 1
ATOM 4474 N N . ILE A 1 581 ? 1.869 -1.776 -4.922 1 87.62 581 ILE A N 1
ATOM 4475 C CA . ILE A 1 581 ? 3.088 -2.375 -4.387 1 87.62 581 ILE A CA 1
ATOM 4476 C C . ILE A 1 581 ? 3.748 -1.407 -3.406 1 87.62 581 ILE A C 1
ATOM 4478 O O . ILE A 1 581 ? 4.051 -0.266 -3.762 1 87.62 581 ILE A O 1
ATOM 4482 N N . LEU A 1 582 ? 3.902 -1.892 -2.203 1 87.44 582 LEU A N 1
ATOM 4483 C CA . LEU A 1 582 ? 4.598 -1.126 -1.175 1 87.44 582 LEU A CA 1
ATOM 4484 C C . LEU A 1 582 ? 6.098 -1.394 -1.218 1 87.44 582 LEU A C 1
ATOM 4486 O O . LEU A 1 582 ? 6.527 -2.549 -1.185 1 87.44 582 LEU A O 1
ATOM 4490 N N . TYR A 1 583 ? 6.902 -0.341 -1.399 1 90.88 583 TYR A N 1
ATOM 4491 C CA . TYR A 1 583 ? 8.352 -0.526 -1.399 1 90.88 583 TYR A CA 1
ATOM 4492 C C . TYR A 1 583 ? 9.039 0.56 -0.582 1 90.88 583 TYR A C 1
ATOM 4494 O O . TYR A 1 583 ? 8.453 1.617 -0.326 1 90.88 583 TYR A O 1
ATOM 4502 N N . TYR A 1 584 ? 10.219 0.259 -0.138 1 91.12 584 TYR A N 1
ATOM 4503 C CA . TYR A 1 584 ? 10.977 1.133 0.753 1 91.12 584 TYR A CA 1
ATOM 4504 C C . TYR A 1 584 ? 12.258 1.615 0.087 1 91.12 584 TYR A C 1
ATOM 4506 O O . TYR A 1 584 ? 12.828 0.92 -0.76 1 91.12 584 TYR A O 1
ATOM 4514 N N . TYR A 1 585 ? 12.648 2.83 0.383 1 93.25 585 TYR A N 1
ATOM 4515 C CA . TYR A 1 585 ? 13.852 3.42 -0.205 1 93.25 585 TYR A CA 1
ATOM 4516 C C . TYR A 1 585 ? 14.492 4.418 0.749 1 93.25 585 TYR A C 1
ATOM 4518 O O . TYR A 1 585 ? 13.844 4.895 1.687 1 93.25 585 TYR A O 1
ATOM 4526 N N . CYS A 1 586 ? 15.711 4.688 0.553 1 94.44 586 CYS A N 1
ATOM 4527 C CA . CYS A 1 586 ? 16.469 5.633 1.373 1 94.44 586 CYS A CA 1
ATOM 4528 C C . CYS A 1 586 ? 16.547 6.996 0.702 1 94.44 586 CYS A C 1
ATOM 4530 O O . CYS A 1 586 ? 16.797 7.09 -0.499 1 94.44 586 CYS A O 1
ATOM 4532 N N . LYS A 1 587 ? 16.172 7.984 1.439 1 92.5 587 LYS A N 1
ATOM 4533 C CA . LYS A 1 587 ? 16.484 9.359 1.048 1 92.5 587 LYS A CA 1
ATOM 4534 C C . LYS A 1 587 ? 17.734 9.859 1.756 1 92.5 587 LYS A C 1
ATOM 4536 O O . LYS A 1 587 ? 17.766 9.953 2.984 1 92.5 587 LYS A O 1
ATOM 4541 N N . CYS A 1 588 ? 18.734 10.195 0.947 1 93.94 588 CYS A N 1
ATOM 4542 C CA . CYS A 1 588 ? 20.031 10.523 1.51 1 93.94 588 CYS A CA 1
ATOM 4543 C C . CYS A 1 588 ? 20.156 12.023 1.758 1 93.94 588 CYS A C 1
ATOM 4545 O O . CYS A 1 588 ? 19.453 12.82 1.137 1 93.94 588 CYS A O 1
ATOM 4547 N N . SER A 1 589 ? 21.031 12.305 2.734 1 90.25 589 SER A N 1
ATOM 4548 C CA . SER A 1 589 ? 21.266 13.703 3.086 1 90.25 589 SER A CA 1
ATOM 4549 C C . SER A 1 589 ? 22.75 14.047 3.002 1 90.25 589 SER A C 1
ATOM 4551 O O . SER A 1 589 ? 23.594 13.156 2.871 1 90.25 589 SER A O 1
ATOM 4553 N N . ARG A 1 590 ? 23.109 15.32 2.926 1 91.62 590 ARG A N 1
ATOM 4554 C CA . ARG A 1 590 ? 24.453 15.875 2.975 1 91.62 590 ARG A CA 1
ATOM 4555 C C . ARG A 1 590 ? 25.281 15.414 1.775 1 91.62 590 ARG A C 1
ATOM 4557 O O . ARG A 1 590 ? 26.484 15.156 1.9 1 91.62 590 ARG A O 1
ATOM 4564 N N . GLY A 1 591 ? 24.625 15.117 0.714 1 90.75 591 GLY A N 1
ATOM 4565 C CA . GLY A 1 591 ? 25.312 14.781 -0.524 1 90.75 591 GLY A CA 1
ATOM 4566 C C . GLY A 1 591 ? 25.641 13.305 -0.646 1 90.75 591 GLY A C 1
ATOM 4567 O O . GLY A 1 591 ? 26.156 12.859 -1.675 1 90.75 591 GLY A O 1
ATOM 4568 N N . TYR A 1 592 ? 25.375 12.555 0.401 1 93.5 592 TYR A N 1
ATOM 4569 C CA . TYR A 1 592 ? 25.547 11.109 0.285 1 93.5 592 TYR A CA 1
ATOM 4570 C C . TYR A 1 592 ? 24.547 10.516 -0.701 1 93.5 592 TYR A C 1
ATOM 4572 O O . TYR A 1 592 ? 23.484 11.094 -0.939 1 93.5 592 TYR A O 1
ATOM 4580 N N . GLN A 1 593 ? 24.953 9.43 -1.312 1 93.38 593 GLN A N 1
ATOM 4581 C CA . GLN A 1 593 ? 24.109 8.812 -2.326 1 93.38 593 GLN A CA 1
ATOM 4582 C C . GLN A 1 593 ? 24.141 7.293 -2.223 1 93.38 593 GLN A C 1
ATOM 4584 O O . GLN A 1 593 ? 24.906 6.734 -1.428 1 93.38 593 GLN A O 1
ATOM 4589 N N . GLY A 1 594 ? 23.219 6.707 -2.992 1 91.31 594 GLY A N 1
ATOM 4590 C CA . GLY A 1 594 ? 23.203 5.254 -3.088 1 91.31 594 GLY A CA 1
ATOM 4591 C C . GLY A 1 594 ? 22.047 4.617 -2.344 1 91.31 594 GLY A C 1
ATOM 4592 O O . GLY A 1 594 ? 21.203 5.32 -1.772 1 91.31 594 GLY A O 1
ATOM 4593 N N . TRP A 1 595 ? 22.062 3.297 -2.279 1 91.12 595 TRP A N 1
ATOM 4594 C CA . TRP A 1 595 ? 20.969 2.508 -1.738 1 91.12 595 TRP A CA 1
ATOM 4595 C C . TRP A 1 595 ? 21.016 2.477 -0.215 1 91.12 595 TRP A C 1
ATOM 4597 O O . TRP A 1 595 ? 20.016 2.164 0.438 1 91.12 595 TRP A O 1
ATOM 4607 N N . GLY A 1 596 ? 22.141 2.762 0.377 1 92.94 596 GLY A N 1
ATOM 4608 C CA . GLY A 1 596 ? 22.297 2.805 1.822 1 92.94 596 GLY A CA 1
ATOM 4609 C C . GLY A 1 596 ? 22.906 4.105 2.318 1 92.94 596 GLY A C 1
ATOM 4610 O O . GLY A 1 596 ? 23.312 4.199 3.477 1 92.94 596 GLY A O 1
ATOM 4611 N N . CYS A 1 597 ? 22.969 5.098 1.393 1 95.31 597 CYS A N 1
ATOM 4612 C CA . CYS A 1 597 ? 23.562 6.395 1.699 1 95.31 597 CYS A CA 1
ATOM 4613 C C . CYS A 1 597 ? 24.984 6.234 2.236 1 95.31 597 CYS A C 1
ATOM 4615 O O . CYS A 1 597 ? 25.344 6.859 3.236 1 95.31 597 CYS A O 1
ATOM 4617 N N . THR A 1 598 ? 25.719 5.352 1.637 1 93.62 598 THR A N 1
ATOM 4618 C CA . THR A 1 598 ? 27.078 5.082 2.057 1 93.62 598 THR A CA 1
ATOM 4619 C C . THR A 1 598 ? 28.078 5.605 1.026 1 93.62 598 THR A C 1
ATOM 4621 O O . THR A 1 598 ? 29.281 5.68 1.298 1 93.62 598 THR A O 1
ATOM 4624 N N . ASP A 1 599 ? 27.594 5.914 -0.175 1 94.38 599 ASP A N 1
ATOM 4625 C CA . ASP A 1 599 ? 28.469 6.484 -1.195 1 94.38 599 ASP A CA 1
ATOM 4626 C C . ASP A 1 599 ? 28.828 7.93 -0.858 1 94.38 599 ASP A C 1
ATOM 4628 O O . ASP A 1 599 ? 27.984 8.82 -0.89 1 94.38 599 ASP A O 1
ATOM 4632 N N . ASP A 1 600 ? 30.078 8.18 -0.62 1 94.06 600 ASP A N 1
ATOM 4633 C CA . ASP A 1 600 ? 30.531 9.5 -0.172 1 94.06 600 ASP A CA 1
ATOM 4634 C C . ASP A 1 600 ? 31.219 10.258 -1.303 1 94.06 600 ASP A C 1
ATOM 4636 O O . ASP A 1 600 ? 31.922 11.242 -1.059 1 94.06 600 ASP A O 1
ATOM 4640 N N . SER A 1 601 ? 31.047 9.867 -2.535 1 92.69 601 SER A N 1
ATOM 4641 C CA . SER A 1 601 ? 31.703 10.5 -3.668 1 92.69 601 SER A CA 1
ATOM 4642 C C . SER A 1 601 ? 31.328 11.969 -3.779 1 92.69 601 SER A C 1
ATOM 4644 O O . SER A 1 601 ? 32.156 12.805 -4.16 1 92.69 601 SER A O 1
ATOM 4646 N N . GLU A 1 602 ? 30.078 12.312 -3.455 1 90.69 602 GLU A N 1
ATOM 4647 C CA . GLU A 1 602 ? 29.625 13.703 -3.531 1 90.69 602 GLU A CA 1
ATOM 4648 C C . GLU A 1 602 ? 29.219 14.227 -2.156 1 90.69 602 GLU A C 1
ATOM 4650 O O . GLU A 1 602 ? 28.469 15.195 -2.053 1 90.69 602 GLU A O 1
ATOM 4655 N N . ALA A 1 603 ? 29.688 13.523 -1.153 1 93.94 603 ALA A N 1
ATOM 4656 C CA . ALA A 1 603 ? 29.328 13.906 0.209 1 93.94 603 ALA A CA 1
ATOM 4657 C C . ALA A 1 603 ? 29.953 15.242 0.587 1 93.94 603 ALA A C 1
ATOM 4659 O O . ALA A 1 603 ? 31.062 15.562 0.147 1 93.94 603 ALA A O 1
ATOM 4660 N N . TRP A 1 604 ? 29.25 15.953 1.389 1 92.31 604 TRP A N 1
ATOM 4661 C CA . TRP A 1 604 ? 29.766 17.234 1.878 1 92.31 604 TRP A CA 1
ATOM 4662 C C . TRP A 1 604 ? 30.859 17.031 2.91 1 92.31 604 TRP A C 1
ATOM 4664 O O . TRP A 1 604 ? 30.781 16.125 3.746 1 92.31 604 TRP A O 1
ATOM 4674 N N . SER A 1 605 ? 31.859 17.828 2.76 1 92.88 605 SER A N 1
ATOM 4675 C CA . SER A 1 605 ? 32.875 17.828 3.826 1 92.88 605 SER A CA 1
ATOM 4676 C C . SER A 1 605 ? 32.281 18.312 5.141 1 92.88 605 SER A C 1
ATOM 4678 O O . SER A 1 605 ? 31.25 19 5.148 1 92.88 605 SER A O 1
ATOM 4680 N N . GLN A 1 606 ? 32.844 17.875 6.238 1 92.06 606 GLN A N 1
ATOM 4681 C CA . GLN A 1 606 ? 32.375 18.312 7.543 1 92.06 606 GLN A CA 1
ATOM 4682 C C . GLN A 1 606 ? 32.406 19.844 7.672 1 92.06 606 GLN A C 1
ATOM 4684 O O . GLN A 1 606 ? 31.531 20.453 8.273 1 92.06 606 GLN A O 1
ATOM 4689 N N . ALA A 1 607 ? 33.469 20.406 7.098 1 93.44 607 ALA A N 1
ATOM 4690 C CA . ALA A 1 607 ? 33.625 21.859 7.133 1 93.44 607 ALA A CA 1
ATOM 4691 C C . ALA A 1 607 ? 32.5 22.547 6.363 1 93.44 607 ALA A C 1
ATOM 4693 O O . ALA A 1 607 ? 31.953 23.547 6.824 1 93.44 607 ALA A O 1
ATOM 4694 N N . TYR A 1 608 ? 32.312 22.016 5.262 1 92.88 608 TYR A N 1
ATOM 4695 C CA . TYR A 1 608 ? 31.234 22.594 4.457 1 92.88 608 TYR A CA 1
ATOM 4696 C C . TYR A 1 608 ? 29.891 22.469 5.164 1 92.88 608 TYR A C 1
ATOM 4698 O O . TYR A 1 608 ? 29.094 23.422 5.184 1 92.88 608 TYR A O 1
ATOM 4706 N N . PHE A 1 609 ? 29.609 21.359 5.676 1 92.81 609 PHE A N 1
ATOM 4707 C CA . PHE A 1 609 ? 28.375 21.125 6.414 1 92.81 609 PHE A CA 1
ATOM 4708 C C . PHE A 1 609 ? 28.234 22.109 7.57 1 92.81 609 PHE A C 1
ATOM 4710 O O . PHE A 1 609 ? 27.188 22.734 7.746 1 92.81 609 PHE A O 1
ATOM 4717 N N . LEU A 1 610 ? 29.25 22.25 8.328 1 94.19 610 LEU A N 1
ATOM 4718 C CA . LEU A 1 610 ? 29.234 23.141 9.477 1 94.19 610 LEU A CA 1
ATOM 4719 C C . LEU A 1 610 ? 29.031 24.594 9.031 1 94.19 610 LEU A C 1
ATOM 4721 O O . LEU A 1 610 ? 28.297 25.344 9.68 1 94.19 610 LEU A O 1
ATOM 4725 N N . THR A 1 611 ? 29.703 24.984 7.977 1 94.25 611 THR A N 1
ATOM 4726 C CA . THR A 1 611 ? 29.531 26.328 7.445 1 94.25 611 THR A CA 1
ATOM 4727 C C . THR A 1 611 ? 28.078 26.578 7.039 1 94.25 611 THR A C 1
ATOM 4729 O O . THR A 1 611 ? 27.531 27.656 7.285 1 94.25 611 THR A O 1
ATOM 4732 N N . ARG A 1 612 ? 27.516 25.609 6.418 1 94.38 612 ARG A N 1
ATOM 4733 C CA . ARG A 1 612 ? 26.125 25.734 5.984 1 94.38 612 ARG A CA 1
ATOM 4734 C C . ARG A 1 612 ? 25.188 25.906 7.176 1 94.38 612 ARG A C 1
ATOM 4736 O O . ARG A 1 612 ? 24.359 26.828 7.191 1 94.38 612 ARG A O 1
ATOM 4743 N N . VAL A 1 613 ? 25.344 25.094 8.211 1 95.06 613 VAL A N 1
ATOM 4744 C CA . VAL A 1 613 ? 24.5 25.172 9.398 1 95.06 613 VAL A CA 1
ATOM 4745 C C . VAL A 1 613 ? 24.719 26.5 10.117 1 95.06 613 VAL A C 1
ATOM 4747 O O . VAL A 1 613 ? 23.766 27.172 10.492 1 95.06 613 VAL A O 1
ATOM 4750 N N . LEU A 1 614 ? 25.953 26.891 10.227 1 96.88 614 LEU A N 1
ATOM 4751 C CA . LEU A 1 614 ? 26.297 28.094 11 1 96.88 614 LEU A CA 1
ATOM 4752 C C . LEU A 1 614 ? 25.828 29.344 10.281 1 96.88 614 LEU A C 1
ATOM 4754 O O . LEU A 1 614 ? 25.328 30.281 10.922 1 96.88 614 LEU A O 1
ATOM 4758 N N . LEU A 1 615 ? 25.969 29.406 9.008 1 97.12 615 LEU A N 1
ATOM 4759 C CA . LEU A 1 615 ? 25.531 30.578 8.266 1 97.12 615 LEU A CA 1
ATOM 4760 C C . LEU A 1 615 ? 24.016 30.734 8.352 1 97.12 615 LEU A C 1
ATOM 4762 O O . LEU A 1 615 ? 23.516 31.828 8.625 1 97.12 615 LEU A O 1
ATOM 4766 N N . LEU A 1 616 ? 23.328 29.672 8.172 1 96.19 616 LEU A N 1
ATOM 4767 C CA . LEU A 1 616 ? 21.875 29.719 8.156 1 96.19 616 LEU A CA 1
ATOM 4768 C C . LEU A 1 616 ? 21.328 30.016 9.539 1 96.19 616 LEU A C 1
ATOM 4770 O O . LEU A 1 616 ? 20.297 30.688 9.68 1 96.19 616 LEU A O 1
ATOM 4774 N N . THR A 1 617 ? 22 29.578 10.602 1 96.88 617 THR A N 1
ATOM 4775 C CA . THR A 1 617 ? 21.5 29.766 11.961 1 96.88 617 THR A CA 1
ATOM 4776 C C . THR A 1 617 ? 22.016 31.078 12.547 1 96.88 617 THR A C 1
ATOM 4778 O O . THR A 1 617 ? 21.234 31.891 13.031 1 96.88 617 THR A O 1
ATOM 4781 N N . LEU A 1 618 ? 23.328 31.375 12.367 1 96.75 618 LEU A N 1
ATOM 4782 C CA . LEU A 1 618 ? 23.938 32.531 13.031 1 96.75 618 LEU A CA 1
ATOM 4783 C C . LEU A 1 618 ? 23.578 33.812 12.32 1 96.75 618 LEU A C 1
ATOM 4785 O O . LEU A 1 618 ? 23.656 34.906 12.922 1 96.75 618 LEU A O 1
ATOM 4789 N N . SER A 1 619 ? 23.234 33.688 11.047 1 97.38 619 SER A N 1
ATOM 4790 C CA . SER A 1 619 ? 22.828 34.906 10.359 1 97.38 619 SER A CA 1
ATOM 4791 C C . SER A 1 619 ? 21.609 35.562 11.039 1 97.38 619 SER A C 1
ATOM 4793 O O . SER A 1 619 ? 21.406 36.75 10.945 1 97.38 619 SER A O 1
ATOM 4795 N N . ASN A 1 620 ? 20.828 34.75 11.75 1 97.38 620 ASN A N 1
ATOM 4796 C CA . ASN A 1 620 ? 19.656 35.25 12.453 1 97.38 620 ASN A CA 1
ATOM 4797 C C . ASN A 1 620 ? 20.047 36.062 13.68 1 97.38 620 ASN A C 1
ATOM 4799 O O . ASN A 1 620 ? 19.234 36.844 14.211 1 97.38 620 ASN A O 1
ATOM 4803 N N . LEU A 1 621 ? 21.312 36 14.156 1 96.94 621 LEU A N 1
ATOM 4804 C CA . LEU A 1 621 ? 21.781 36.75 15.312 1 96.94 621 LEU A CA 1
ATOM 4805 C C . LEU A 1 621 ? 21.75 38.25 15.016 1 96.94 621 LEU A C 1
ATOM 4807 O O . LEU A 1 621 ? 21.703 39.062 15.938 1 96.94 621 LEU A O 1
ATOM 4811 N N . PHE A 1 622 ? 21.75 38.562 13.742 1 97.44 622 PHE A N 1
ATOM 4812 C CA . PHE A 1 622 ? 21.688 40 13.375 1 97.44 622 PHE A CA 1
ATOM 4813 C C . PHE A 1 622 ? 20.375 40.625 13.859 1 97.44 622 PHE A C 1
ATOM 4815 O O . PHE A 1 622 ? 20.281 41.844 13.992 1 97.44 622 PHE A O 1
ATOM 4822 N N . PHE A 1 623 ? 19.375 39.812 14.141 1 97.81 623 PHE A N 1
ATOM 4823 C CA . PHE A 1 623 ? 18.109 40.344 14.617 1 97.81 623 PHE A CA 1
ATOM 4824 C C . PHE A 1 623 ? 18.219 40.812 16.062 1 97.81 623 PHE A C 1
ATOM 4826 O O . PHE A 1 623 ? 17.297 41.438 16.594 1 97.81 623 PHE A O 1
ATOM 4833 N N . ILE A 1 624 ? 19.344 40.531 16.703 1 97.44 624 ILE A N 1
ATOM 4834 C CA . ILE A 1 624 ? 19.578 41.031 18.062 1 97.44 624 ILE A CA 1
ATOM 4835 C C . ILE A 1 624 ? 19.625 42.562 18.047 1 97.44 624 ILE A C 1
ATOM 4837 O O . ILE A 1 624 ? 19.203 43.219 19 1 97.44 624 ILE A O 1
ATOM 4841 N N . PHE A 1 625 ? 20.109 43.188 16.953 1 97 625 PHE A N 1
ATOM 4842 C CA . PHE A 1 625 ? 20.281 44.625 16.859 1 97 625 PHE A CA 1
ATOM 4843 C C . PHE A 1 625 ? 18.922 45.312 16.781 1 97 625 PHE A C 1
ATOM 4845 O O . PHE A 1 625 ? 18.625 46.188 17.594 1 97 625 PHE A O 1
ATOM 4852 N N . PRO A 1 626 ? 18.109 44.844 15.805 1 97.5 626 PRO A N 1
ATOM 4853 C CA . PRO A 1 626 ? 16.797 45.5 15.836 1 97.5 626 PRO A CA 1
ATOM 4854 C C . PRO A 1 626 ? 16.016 45.188 17.109 1 97.5 626 PRO A C 1
ATOM 4856 O O . PRO A 1 626 ? 15.219 46 17.562 1 97.5 626 PRO A O 1
ATOM 4859 N N . PHE A 1 627 ? 16.219 44.094 17.781 1 96.88 627 PHE A N 1
ATOM 4860 C CA . PHE A 1 627 ? 15.609 43.75 19.062 1 96.88 627 PHE A CA 1
ATOM 4861 C C . PHE A 1 627 ? 16 44.75 20.141 1 96.88 627 PHE A C 1
ATOM 4863 O O . PHE A 1 627 ? 15.141 45.344 20.812 1 96.88 627 PHE A O 1
ATOM 4870 N N . ILE A 1 628 ? 17.312 45.031 20.266 1 97.5 628 ILE A N 1
ATOM 4871 C CA . ILE A 1 628 ? 17.828 45.938 21.281 1 97.5 628 ILE A CA 1
ATOM 4872 C C . ILE A 1 628 ? 17.375 47.375 20.969 1 97.5 628 ILE A C 1
ATOM 4874 O O . ILE A 1 628 ? 16.938 48.094 21.859 1 97.5 628 ILE A O 1
ATOM 4878 N N . LEU A 1 629 ? 17.453 47.719 19.672 1 96.94 629 LEU A N 1
ATOM 4879 C CA . LEU A 1 629 ? 17.031 49.062 19.281 1 96.94 629 LEU A CA 1
ATOM 4880 C C . LEU A 1 629 ? 15.562 49.281 19.609 1 96.94 629 LEU A C 1
ATOM 4882 O O . LEU A 1 629 ? 15.18 50.344 20.078 1 96.94 629 LEU A O 1
ATOM 4886 N N . ALA A 1 630 ? 14.75 48.25 19.312 1 97.31 630 ALA A N 1
ATOM 4887 C CA . ALA A 1 630 ? 13.32 48.375 19.609 1 97.31 630 ALA A CA 1
ATOM 4888 C C . ALA A 1 630 ? 13.086 48.5 21.109 1 97.31 630 ALA A C 1
ATOM 4890 O O . ALA A 1 630 ? 12.227 49.281 21.547 1 97.31 630 ALA A O 1
ATOM 4891 N N . LEU A 1 631 ? 13.859 47.844 21.953 1 95.5 631 LEU A N 1
ATOM 4892 C CA . LEU A 1 631 ? 13.742 47.969 23.391 1 95.5 631 LEU A CA 1
ATOM 4893 C C . LEU A 1 631 ? 14.164 49.375 23.859 1 95.5 631 LEU A C 1
ATOM 4895 O O . LEU A 1 631 ? 13.477 49.969 24.672 1 95.5 631 LEU A O 1
ATOM 4899 N N . VAL A 1 632 ? 15.258 49.938 23.266 1 95.75 632 VAL A N 1
ATOM 4900 C CA . VAL A 1 632 ? 15.781 51.25 23.625 1 95.75 632 VAL A CA 1
ATOM 4901 C C . VAL A 1 632 ? 14.789 52.312 23.234 1 95.75 632 VAL A C 1
ATOM 4903 O O . VAL A 1 632 ? 14.586 53.281 23.953 1 95.75 632 VAL A O 1
ATOM 4906 N N . ARG A 1 633 ? 14.156 52.094 22.125 1 94.38 633 ARG A N 1
ATOM 4907 C CA . ARG A 1 633 ? 13.203 53.094 21.625 1 94.38 633 ARG A CA 1
ATOM 4908 C C . ARG A 1 633 ? 11.805 52.812 22.188 1 94.38 633 ARG A C 1
ATOM 4910 O O . ARG A 1 633 ? 10.844 53.5 21.797 1 94.38 633 ARG A O 1
ATOM 4917 N N . ARG A 1 634 ? 11.602 51.719 22.953 1 92.25 634 ARG A N 1
ATOM 4918 C CA . ARG A 1 634 ? 10.398 51.375 23.688 1 92.25 634 ARG A CA 1
ATOM 4919 C C . ARG A 1 634 ? 9.305 50.875 22.75 1 92.25 634 ARG A C 1
ATOM 4921 O O . ARG A 1 634 ? 8.133 51.188 22.938 1 92.25 634 ARG A O 1
ATOM 4928 N N . HIS A 1 635 ? 9.734 50.281 21.688 1 94.56 635 HIS A N 1
ATOM 4929 C CA . HIS A 1 635 ? 8.844 49.5 20.828 1 94.56 635 HIS A CA 1
ATOM 4930 C C . HIS A 1 635 ? 8.828 48.031 21.25 1 94.56 635 HIS A C 1
ATOM 4932 O O . HIS A 1 635 ? 9.414 47.188 20.578 1 94.56 635 HIS A O 1
ATOM 4938 N N . PHE A 1 636 ? 8.078 47.656 22.25 1 94.94 636 PHE A N 1
ATOM 4939 C CA . PHE A 1 636 ? 8.156 46.344 22.875 1 94.94 636 PHE A CA 1
ATOM 4940 C C . PHE A 1 636 ? 7.527 45.281 22 1 94.94 636 PHE A C 1
ATOM 4942 O O . PHE A 1 636 ? 8.016 44.156 21.938 1 94.94 636 PHE A O 1
ATOM 4949 N N . VAL A 1 637 ? 6.457 45.625 21.312 1 95.81 637 VAL A N 1
ATOM 4950 C CA . VAL A 1 637 ? 5.734 44.656 20.5 1 95.81 637 VAL A CA 1
ATOM 4951 C C . VAL A 1 637 ? 6.609 44.219 19.328 1 95.81 637 VAL A C 1
ATOM 4953 O O . VAL A 1 637 ? 6.84 43 19.156 1 95.81 637 VAL A O 1
ATOM 4956 N N . PRO A 1 638 ? 7.207 45.125 18.547 1 96.56 638 PRO A N 1
ATOM 4957 C CA . PRO A 1 638 ? 8.164 44.688 17.531 1 96.56 638 PRO A CA 1
ATOM 4958 C C . PRO A 1 638 ? 9.359 43.938 18.109 1 96.56 638 PRO A C 1
ATOM 4960 O O . PRO A 1 638 ? 9.883 43 17.484 1 96.56 638 PRO A O 1
ATOM 4963 N N . ALA A 1 639 ? 9.781 44.406 19.312 1 97.44 639 ALA A N 1
ATOM 4964 C CA . ALA A 1 639 ? 10.906 43.719 19.953 1 97.44 639 ALA A CA 1
ATOM 4965 C C . ALA A 1 639 ? 10.617 42.25 20.188 1 97.44 639 ALA A C 1
ATOM 4967 O O . ALA A 1 639 ? 11.477 41.406 19.938 1 97.44 639 ALA A O 1
ATOM 4968 N N . ILE A 1 640 ? 9.445 41.938 20.594 1 97.5 640 ILE A N 1
ATOM 4969 C CA . ILE A 1 640 ? 9.047 40.562 20.828 1 97.5 640 ILE A CA 1
ATOM 4970 C C . ILE A 1 640 ? 9.086 39.781 19.516 1 97.5 640 ILE A C 1
ATOM 4972 O O . ILE A 1 640 ? 9.586 38.656 19.469 1 97.5 640 ILE A O 1
ATOM 4976 N N . SER A 1 641 ? 8.609 40.344 18.484 1 97.5 641 SER A N 1
ATOM 4977 C CA . SER A 1 641 ? 8.57 39.688 17.188 1 97.5 641 SER A CA 1
ATOM 4978 C C . SER A 1 641 ? 9.977 39.406 16.656 1 97.5 641 SER A C 1
ATOM 4980 O O . SER A 1 641 ? 10.242 38.375 16.078 1 97.5 641 SER A O 1
ATOM 4982 N N . PHE A 1 642 ? 10.898 40.5 16.875 1 98.12 642 PHE A N 1
ATOM 4983 C CA . PHE A 1 642 ? 12.273 40.312 16.422 1 98.12 642 PHE A CA 1
ATOM 4984 C C . PHE A 1 642 ? 12.961 39.188 17.203 1 98.12 642 PHE A C 1
ATOM 4986 O O . PHE A 1 642 ? 13.703 38.406 16.625 1 98.12 642 PHE A O 1
ATOM 4993 N N . PHE A 1 643 ? 12.641 39.094 18.406 1 97.88 643 PHE A N 1
ATOM 4994 C CA . PHE A 1 643 ? 13.219 38.031 19.234 1 97.88 643 PHE A CA 1
ATOM 4995 C C . PHE A 1 643 ? 12.695 36.656 18.797 1 97.88 643 PHE A C 1
ATOM 4997 O O . PHE A 1 643 ? 13.453 35.719 18.688 1 97.88 643 PHE A O 1
ATOM 5004 N N . CYS A 1 644 ? 11.375 36.594 18.609 1 97.88 644 CYS A N 1
ATOM 5005 C CA . CYS A 1 644 ? 10.773 35.344 18.156 1 97.88 644 CYS A CA 1
ATOM 5006 C C . CYS A 1 644 ? 11.312 34.938 16.797 1 97.88 644 CYS A C 1
ATOM 5008 O O . CYS A 1 644 ? 11.555 33.75 16.531 1 97.88 644 CYS A O 1
ATOM 5010 N N . THR A 1 645 ? 11.5 35.875 15.898 1 97.75 645 THR A N 1
ATOM 5011 C CA . THR A 1 645 ? 12.062 35.625 14.586 1 97.75 645 THR A CA 1
ATOM 5012 C C . THR A 1 645 ? 13.484 35.062 14.711 1 97.75 645 THR A C 1
ATOM 5014 O O . THR A 1 645 ? 13.836 34.062 14.062 1 97.75 645 THR A O 1
ATOM 5017 N N . LEU A 1 646 ? 14.281 35.75 15.57 1 97.94 646 LEU A N 1
ATOM 5018 C CA . LEU A 1 646 ? 15.641 35.281 15.828 1 97.94 646 LEU A CA 1
ATOM 5019 C C . LEU A 1 646 ? 15.633 33.844 16.359 1 97.94 646 LEU A C 1
ATOM 5021 O O . LEU A 1 646 ? 16.375 33 15.859 1 97.94 646 LEU A O 1
ATOM 5025 N N . PHE A 1 647 ? 14.797 33.562 17.234 1 97.5 647 PHE A N 1
ATOM 5026 C CA . PHE A 1 647 ? 14.766 32.281 17.922 1 97.5 647 PHE A CA 1
ATOM 5027 C C . PHE A 1 647 ? 14.258 31.172 16.984 1 97.5 647 PHE A C 1
ATOM 5029 O O . PHE A 1 647 ? 14.938 30.172 16.766 1 97.5 647 PHE A O 1
ATOM 5036 N N . PHE A 1 648 ? 13.086 31.328 16.391 1 97.94 648 PHE A N 1
ATOM 5037 C CA . PHE A 1 648 ? 12.422 30.281 15.633 1 97.94 648 PHE A CA 1
ATOM 5038 C C . PHE A 1 648 ? 13.109 30.078 14.289 1 97.94 648 PHE A C 1
ATOM 5040 O O . PHE A 1 648 ? 13.188 28.953 13.789 1 97.94 648 PHE A O 1
ATOM 5047 N N . SER A 1 649 ? 13.609 31.125 13.672 1 97.69 649 SER A N 1
ATOM 5048 C CA . SER A 1 649 ? 14.328 30.953 12.414 1 97.69 649 SER A CA 1
ATOM 5049 C C . SER A 1 649 ? 15.641 30.203 12.609 1 97.69 649 SER A C 1
ATOM 5051 O O . SER A 1 649 ? 16.016 29.375 11.789 1 97.69 649 SER A O 1
ATOM 5053 N N . SER A 1 650 ? 16.312 30.531 13.711 1 97.75 650 SER A N 1
ATOM 5054 C CA . SER A 1 650 ? 17.562 29.844 14 1 97.75 650 SER A CA 1
ATOM 5055 C C . SER A 1 650 ? 17.344 28.344 14.18 1 97.75 650 SER A C 1
ATOM 5057 O O . SER A 1 650 ? 18.031 27.531 13.555 1 97.75 650 SER A O 1
ATOM 5059 N N . PHE A 1 651 ? 16.359 27.984 14.891 1 97.06 651 PHE A N 1
ATOM 5060 C CA . PHE A 1 651 ? 16.156 26.578 15.203 1 97.06 651 PHE A CA 1
ATOM 5061 C C . PHE A 1 651 ? 15.484 25.859 14.039 1 97.06 651 PHE A C 1
ATOM 5063 O O . PHE A 1 651 ? 15.695 24.656 13.836 1 97.06 651 PHE A O 1
ATOM 5070 N N . TYR A 1 652 ? 14.711 26.531 13.281 1 96.5 652 TYR A N 1
ATOM 5071 C CA . TYR A 1 652 ? 14.141 25.938 12.078 1 96.5 652 TYR A CA 1
ATOM 5072 C C . TYR A 1 652 ? 15.234 25.562 11.086 1 96.5 652 TYR A C 1
ATOM 5074 O O . TYR A 1 652 ? 15.25 24.438 10.555 1 96.5 652 TYR A O 1
ATOM 5082 N N . HIS A 1 653 ? 16.125 26.5 10.852 1 96.12 653 HIS A N 1
ATOM 5083 C CA . HIS A 1 653 ? 17.172 26.25 9.867 1 96.12 653 HIS A CA 1
ATOM 5084 C C . HIS A 1 653 ? 18.188 25.234 10.391 1 96.12 653 HIS A C 1
ATOM 5086 O O . HIS A 1 653 ? 18.797 24.5 9.602 1 96.12 653 HIS A O 1
ATOM 5092 N N . SER A 1 654 ? 18.344 25.188 11.719 1 95.19 654 SER A N 1
ATOM 5093 C CA . SER A 1 654 ? 19.125 24.094 12.273 1 95.19 654 SER A CA 1
ATOM 5094 C C . SER A 1 654 ? 18.5 22.734 11.953 1 95.19 654 SER A C 1
ATOM 5096 O O . SER A 1 654 ? 19.203 21.812 11.531 1 95.19 654 SER A O 1
ATOM 5098 N N . CYS A 1 655 ? 17.219 22.625 12.148 1 93.12 655 CYS A N 1
ATOM 5099 C CA . CYS A 1 655 ? 16.484 21.391 11.867 1 93.12 655 CYS A CA 1
ATOM 5100 C C . CYS A 1 655 ? 16.453 21.125 10.367 1 93.12 655 CYS A C 1
ATOM 5102 O O . CYS A 1 655 ? 16.594 19.969 9.938 1 93.12 655 CYS A O 1
ATOM 5104 N N . ASP A 1 656 ? 16.297 22.094 9.617 1 90 656 ASP A N 1
ATOM 5105 C CA . ASP A 1 656 ? 16.219 22 8.164 1 90 656 ASP A CA 1
ATOM 5106 C C . ASP A 1 656 ? 17.531 21.5 7.574 1 90 656 ASP A C 1
ATOM 5108 O O . ASP A 1 656 ? 17.547 20.828 6.539 1 90 656 ASP A O 1
ATOM 5112 N N . ALA A 1 657 ? 18.625 21.859 8.172 1 89.06 657 ALA A N 1
ATOM 5113 C CA . ALA A 1 657 ? 19.938 21.438 7.715 1 89.06 657 ALA A CA 1
ATOM 5114 C C . ALA A 1 657 ? 20.344 20.094 8.305 1 89.06 657 ALA A C 1
ATOM 5116 O O . ALA A 1 657 ? 21.516 19.703 8.266 1 89.06 657 ALA A O 1
ATOM 5117 N N . ASP A 1 658 ? 19.375 19.344 8.836 1 85.38 658 ASP A N 1
ATOM 5118 C CA . ASP A 1 658 ? 19.562 18 9.367 1 85.38 658 ASP A CA 1
ATOM 5119 C C . ASP A 1 658 ? 20.469 18.016 10.586 1 85.38 658 ASP A C 1
ATOM 5121 O O . ASP A 1 658 ? 21.328 17.141 10.734 1 85.38 658 ASP A O 1
ATOM 5125 N N . SER A 1 659 ? 20.297 19.031 11.32 1 88.38 659 SER A N 1
ATOM 5126 C CA . SER A 1 659 ? 21.031 19.141 12.586 1 88.38 659 SER A CA 1
ATOM 5127 C C . SER A 1 659 ? 20.078 19.031 13.773 1 88.38 659 SER A C 1
ATOM 5129 O O . SER A 1 659 ? 19.234 18.141 13.812 1 88.38 659 SER A O 1
ATOM 5131 N N . LEU A 1 660 ? 20.062 19.984 14.625 1 90.19 660 LEU A N 1
ATOM 5132 C CA . LEU A 1 660 ? 19.297 19.891 15.859 1 90.19 660 LEU A CA 1
ATOM 5133 C C . LEU A 1 660 ? 17.844 20.281 15.633 1 90.19 660 LEU A C 1
ATOM 5135 O O . LEU A 1 660 ? 17.562 21.375 15.125 1 90.19 660 LEU A O 1
ATOM 5139 N N . CYS A 1 661 ? 16.953 19.406 15.984 1 91.94 661 CYS A N 1
ATOM 5140 C CA . CYS A 1 661 ? 15.531 19.688 15.969 1 91.94 661 CYS A CA 1
ATOM 5141 C C . CYS A 1 661 ? 14.945 19.656 17.375 1 91.94 661 CYS A C 1
ATOM 5143 O O . CYS A 1 661 ? 14.75 18.594 17.953 1 91.94 661 CYS A O 1
ATOM 5145 N N . ILE A 1 662 ? 14.57 20.766 17.828 1 93.44 662 ILE A N 1
ATOM 5146 C CA . ILE A 1 662 ? 14.109 20.844 19.219 1 93.44 662 ILE A CA 1
ATOM 5147 C C . ILE A 1 662 ? 12.625 20.484 19.281 1 93.44 662 ILE A C 1
ATOM 5149 O O . ILE A 1 662 ? 12.102 20.188 20.359 1 93.44 662 ILE A O 1
ATOM 5153 N N . MET A 1 663 ? 11.938 20.641 18.188 1 93.94 663 MET A N 1
ATOM 5154 C CA . MET A 1 663 ? 10.539 20.266 18.031 1 93.94 663 MET A CA 1
ATOM 5155 C C . MET A 1 663 ? 10.266 19.766 16.625 1 93.94 663 MET A C 1
ATOM 5157 O O . MET A 1 663 ? 11.18 19.703 15.797 1 93.94 663 MET A O 1
ATOM 5161 N N . SER A 1 664 ? 9.039 19.438 16.453 1 93.12 664 SER A N 1
ATOM 5162 C CA . SER A 1 664 ? 8.719 18.891 15.125 1 93.12 664 SER A CA 1
ATOM 5163 C C . SER A 1 664 ? 9.062 19.891 14.031 1 93.12 664 SER A C 1
ATOM 5165 O O . SER A 1 664 ? 8.914 21.109 14.211 1 93.12 664 SER A O 1
ATOM 5167 N N . TYR A 1 665 ? 9.516 19.375 12.93 1 92.06 665 TYR A N 1
ATOM 5168 C CA . TYR A 1 665 ? 9.883 20.188 11.781 1 92.06 665 TYR A CA 1
ATOM 5169 C C . TYR A 1 665 ? 8.734 21.094 11.367 1 92.06 665 TYR A C 1
ATOM 5171 O O . TYR A 1 665 ? 8.938 22.281 11.086 1 92.06 665 TYR A O 1
ATOM 5179 N N . ASN A 1 666 ? 7.516 20.594 11.352 1 93.19 666 ASN A N 1
ATOM 5180 C CA . ASN A 1 666 ? 6.328 21.344 10.953 1 93.19 666 ASN A CA 1
ATOM 5181 C C . ASN A 1 666 ? 6.051 22.516 11.906 1 93.19 666 ASN A C 1
ATOM 5183 O O . ASN A 1 666 ? 5.695 23.609 11.469 1 93.19 666 ASN A O 1
ATOM 5187 N N . THR A 1 667 ? 6.199 22.328 13.148 1 95.12 667 THR A N 1
ATOM 5188 C CA . THR A 1 667 ? 5.953 23.359 14.148 1 95.12 667 THR A CA 1
ATOM 5189 C C . THR A 1 667 ? 6.992 24.484 14.047 1 95.12 667 THR A C 1
ATOM 5191 O O . THR A 1 667 ? 6.645 25.656 14.07 1 95.12 667 THR A O 1
ATOM 5194 N N . LEU A 1 668 ? 8.234 24.062 13.891 1 96.56 668 LEU A N 1
ATOM 5195 C CA . LEU A 1 668 ? 9.297 25.062 13.734 1 96.56 668 LEU A CA 1
ATOM 5196 C C . LEU A 1 668 ? 9.109 25.875 12.461 1 96.56 668 LEU A C 1
ATOM 5198 O O . LEU A 1 668 ? 9.32 27.078 12.453 1 96.56 668 LEU A O 1
ATOM 5202 N N . GLN A 1 669 ? 8.719 25.156 11.422 1 96.56 669 GLN A N 1
ATOM 5203 C CA . GLN A 1 669 ? 8.469 25.828 10.156 1 96.56 669 GLN A CA 1
ATOM 5204 C C . GLN A 1 669 ? 7.324 26.828 10.273 1 96.56 669 GLN A C 1
ATOM 5206 O O . GLN A 1 669 ? 7.418 27.953 9.773 1 96.56 669 GLN A O 1
ATOM 5211 N N . PHE A 1 670 ? 6.27 26.516 10.984 1 96.25 670 PHE A N 1
ATOM 5212 C CA . PHE A 1 670 ? 5.145 27.422 11.227 1 96.25 670 PHE A CA 1
ATOM 5213 C C . PHE A 1 670 ? 5.594 28.656 11.984 1 96.25 670 PHE A C 1
ATOM 5215 O O . PHE A 1 670 ? 5.281 29.781 11.586 1 96.25 670 PHE A O 1
ATOM 5222 N N . CYS A 1 671 ? 6.289 28.406 13.016 1 97.69 671 CYS A N 1
ATOM 5223 C CA . CYS A 1 671 ? 6.707 29.516 13.867 1 97.69 671 CYS A CA 1
ATOM 5224 C C . CYS A 1 671 ? 7.672 30.438 13.133 1 97.69 671 CYS A C 1
ATOM 5226 O O . CYS A 1 671 ? 7.645 31.656 13.336 1 97.69 671 CYS A O 1
ATOM 5228 N N . ASP A 1 672 ? 8.547 29.812 12.336 1 97.31 672 ASP A N 1
ATOM 5229 C CA . ASP A 1 672 ? 9.484 30.609 11.547 1 97.31 672 ASP A CA 1
ATOM 5230 C C . ASP A 1 672 ? 8.742 31.531 10.586 1 97.31 672 ASP A C 1
ATOM 5232 O O . ASP A 1 672 ? 8.984 32.75 10.578 1 97.31 672 ASP A O 1
ATOM 5236 N N . PHE A 1 673 ? 7.828 31.016 9.82 1 96.5 673 PHE A N 1
ATOM 5237 C CA . PHE A 1 673 ? 7.062 31.812 8.875 1 96.5 673 PHE A CA 1
ATOM 5238 C C . PHE A 1 673 ? 6.188 32.812 9.602 1 96.5 673 PHE A C 1
ATOM 5240 O O . PHE A 1 673 ? 6.137 34 9.227 1 96.5 673 PHE A O 1
ATOM 5247 N N . PHE A 1 674 ? 5.523 32.438 10.688 1 96.88 674 PHE A N 1
ATOM 5248 C CA . PHE A 1 674 ? 4.621 33.281 11.453 1 96.88 674 PHE A CA 1
ATOM 5249 C C . PHE A 1 674 ? 5.367 34.469 12.062 1 96.88 674 PHE A C 1
ATOM 5251 O O . PHE A 1 674 ? 4.922 35.594 11.953 1 96.88 674 PHE A O 1
ATOM 5258 N N . SER A 1 675 ? 6.484 34.156 12.656 1 97.44 675 SER A N 1
ATOM 5259 C CA . SER A 1 675 ? 7.246 35.219 13.297 1 97.44 675 SER A CA 1
ATOM 5260 C C . SER A 1 675 ? 7.816 36.188 12.273 1 97.44 675 SER A C 1
ATOM 5262 O O . SER A 1 675 ? 7.852 37.406 12.508 1 97.44 675 SER A O 1
ATOM 5264 N N . ALA A 1 676 ? 8.266 35.688 11.156 1 95.69 676 ALA A N 1
ATOM 5265 C CA . ALA A 1 676 ? 8.789 36.531 10.094 1 95.69 676 ALA A CA 1
ATOM 5266 C C . ALA A 1 676 ? 7.695 37.469 9.555 1 95.69 676 ALA A C 1
ATOM 5268 O O . ALA A 1 676 ? 7.902 38.688 9.43 1 95.69 676 ALA A O 1
ATOM 5269 N N . PHE A 1 677 ? 6.566 36.938 9.32 1 95.88 677 PHE A N 1
ATOM 5270 C CA . PHE A 1 677 ? 5.453 37.75 8.812 1 95.88 677 PHE A CA 1
ATOM 5271 C C . PHE A 1 677 ? 5.016 38.781 9.844 1 95.88 677 PHE A C 1
ATOM 5273 O O . PHE A 1 677 ? 4.715 39.938 9.484 1 95.88 677 PHE A O 1
ATOM 5280 N N . MET A 1 678 ? 4.949 38.312 11.062 1 96.5 678 MET A N 1
ATOM 5281 C CA . MET A 1 678 ? 4.594 39.25 12.148 1 96.5 678 MET A CA 1
ATOM 5282 C C . MET A 1 678 ? 5.594 40.375 12.234 1 96.5 678 MET A C 1
ATOM 5284 O O . MET A 1 678 ? 5.207 41.531 12.445 1 96.5 678 MET A O 1
ATOM 5288 N N . SER A 1 679 ? 6.863 40.062 12.055 1 95.81 679 SER A N 1
ATOM 5289 C CA . SER A 1 679 ? 7.898 41.094 12.141 1 95.81 679 SER A CA 1
ATOM 5290 C C . SER A 1 679 ? 7.723 42.125 11.039 1 95.81 679 SER A C 1
ATOM 5292 O O . SER A 1 679 ? 7.855 43.344 11.297 1 95.81 679 SER A O 1
ATOM 5294 N N . PHE A 1 680 ? 7.426 41.719 9.836 1 94.5 680 PHE A N 1
ATOM 5295 C CA . PHE A 1 680 ? 7.152 42.625 8.742 1 94.5 680 PHE A CA 1
ATOM 5296 C C . PHE A 1 680 ? 5.953 43.531 9.07 1 94.5 680 PHE A C 1
ATOM 5298 O O . PHE A 1 680 ? 6.031 44.75 8.977 1 94.5 680 PHE A O 1
ATOM 5305 N N . PHE A 1 681 ? 4.953 42.906 9.5 1 96 681 PHE A N 1
ATOM 5306 C CA . PHE A 1 681 ? 3.682 43.594 9.734 1 96 681 PHE A CA 1
ATOM 5307 C C . PHE A 1 681 ? 3.803 44.562 10.891 1 96 681 PHE A C 1
ATOM 5309 O O . PHE A 1 681 ? 3.383 45.719 10.766 1 96 681 PHE A O 1
ATOM 5316 N N . LEU A 1 682 ? 4.395 44.156 12.016 1 96.44 682 LEU A N 1
ATOM 5317 C CA . LEU A 1 682 ? 4.484 44.969 13.211 1 96.44 682 LEU A CA 1
ATOM 5318 C C . LEU A 1 682 ? 5.438 46.156 13 1 96.44 682 LEU A C 1
ATOM 5320 O O . LEU A 1 682 ? 5.254 47.219 13.586 1 96.44 682 LEU A O 1
ATOM 5324 N N . THR A 1 683 ? 6.473 45.969 12.141 1 95.88 683 THR A N 1
ATOM 5325 C CA . THR A 1 683 ? 7.352 47.094 11.789 1 95.88 683 THR A CA 1
ATOM 5326 C C . THR A 1 683 ? 6.586 48.188 11.031 1 95.88 683 THR A C 1
ATOM 5328 O O . THR A 1 683 ? 6.707 49.375 11.336 1 95.88 683 THR A O 1
ATOM 5331 N N . LEU A 1 684 ? 5.801 47.781 10.086 1 96.62 684 LEU A N 1
ATOM 5332 C CA . LEU A 1 684 ? 5.008 48.719 9.305 1 96.62 684 LEU A CA 1
ATOM 5333 C C . LEU A 1 684 ? 3.998 49.438 10.195 1 96.62 684 LEU A C 1
ATOM 5335 O O . LEU A 1 684 ? 3.789 50.656 10.047 1 96.62 684 LEU A O 1
ATOM 5339 N N . ILE A 1 685 ? 3.418 48.719 11.148 1 96.62 685 ILE A N 1
ATOM 5340 C CA . ILE A 1 685 ? 2.463 49.312 12.07 1 96.62 685 ILE A CA 1
ATOM 5341 C C . ILE A 1 685 ? 3.184 50.312 12.992 1 96.62 685 ILE A C 1
ATOM 5343 O O . ILE A 1 685 ? 2.658 51.375 13.289 1 96.62 685 ILE A O 1
ATOM 5347 N N . ALA A 1 686 ? 4.363 49.938 13.477 1 94.88 686 ALA A N 1
ATOM 5348 C CA . ALA A 1 686 ? 5.148 50.844 14.312 1 94.88 686 ALA A CA 1
ATOM 5349 C C . ALA A 1 686 ? 5.496 52.125 13.562 1 94.88 686 ALA A C 1
ATOM 5351 O O . ALA A 1 686 ? 5.449 53.219 14.133 1 94.88 686 ALA A O 1
ATOM 5352 N N . MET A 1 687 ? 5.812 52.031 12.281 1 94.44 687 MET A N 1
ATOM 5353 C CA . MET A 1 687 ? 6.168 53.156 11.461 1 94.44 687 MET A CA 1
ATOM 5354 C C . MET A 1 687 ? 4.961 54.094 11.25 1 94.44 687 MET A C 1
ATOM 5356 O O . MET A 1 687 ? 5.117 55.281 11.047 1 94.44 687 MET A O 1
ATOM 5360 N N . ALA A 1 688 ? 3.793 53.531 11.312 1 94.94 688 ALA A N 1
ATOM 5361 C CA . ALA A 1 688 ? 2.572 54.281 11.062 1 94.94 688 ALA A CA 1
ATOM 5362 C C . ALA A 1 688 ? 2.248 55.219 12.234 1 94.94 688 ALA A C 1
ATOM 5364 O O . ALA A 1 688 ? 1.472 56.156 12.086 1 94.94 688 ALA A O 1
ATOM 5365 N N . ARG A 1 689 ? 2.787 54.938 13.414 1 91.69 689 ARG A N 1
ATOM 5366 C CA . ARG A 1 689 ? 2.588 55.75 14.617 1 91.69 689 ARG A CA 1
ATOM 5367 C C . ARG A 1 689 ? 1.111 56.062 14.812 1 91.69 689 ARG A C 1
ATOM 5369 O O . ARG A 1 689 ? 0.742 57.25 14.977 1 91.69 689 ARG A O 1
ATOM 5376 N N . LEU A 1 690 ? 0.327 55.094 14.883 1 92.94 690 LEU A N 1
ATOM 5377 C CA . LEU A 1 690 ? -1.111 55.219 15.094 1 92.94 690 LEU A CA 1
ATOM 5378 C C . LEU A 1 690 ? -1.424 55.438 16.562 1 92.94 690 LEU A C 1
ATOM 5380 O O . LEU A 1 690 ? -0.576 55.219 17.438 1 92.94 690 LEU A O 1
ATOM 5384 N N . PRO A 1 691 ? -2.711 56.031 16.812 1 90 691 PRO A N 1
ATOM 5385 C CA . PRO A 1 691 ? -3.139 56.094 18.219 1 90 691 PRO A CA 1
ATOM 5386 C C . PRO A 1 691 ? -3.143 54.719 18.891 1 90 691 PRO A C 1
ATOM 5388 O O . PRO A 1 691 ? -3.357 53.688 18.234 1 90 691 PRO A O 1
ATOM 5391 N N . VAL A 1 692 ? -2.934 54.688 20.109 1 87.75 692 VAL A N 1
ATOM 5392 C CA . VAL A 1 692 ? -2.629 53.5 20.891 1 87.75 692 VAL A CA 1
ATOM 5393 C C . VAL A 1 692 ? -3.742 52.469 20.703 1 87.75 692 VAL A C 1
ATOM 5395 O O . VAL A 1 692 ? -3.475 51.312 20.391 1 87.75 692 VAL A O 1
ATOM 5398 N N . PRO A 1 693 ? -5.039 52.844 20.797 1 89.06 693 PRO A N 1
ATOM 5399 C CA . PRO A 1 693 ? -6.074 51.812 20.672 1 89.06 693 PRO A CA 1
ATOM 5400 C C . PRO A 1 693 ? -6.121 51.188 19.281 1 89.06 693 PRO A C 1
ATOM 5402 O O . PRO A 1 693 ? -6.363 49.969 19.141 1 89.06 693 PRO A O 1
ATOM 5405 N N . LEU A 1 694 ? -5.91 51.969 18.281 1 92.75 694 LEU A N 1
ATOM 5406 C CA . LEU A 1 694 ? -5.934 51.469 16.922 1 92.75 694 LEU A CA 1
ATOM 5407 C C . LEU A 1 694 ? -4.711 50.594 16.641 1 92.75 694 LEU A C 1
ATOM 5409 O O . LEU A 1 694 ? -4.816 49.562 15.984 1 92.75 694 LEU A O 1
ATOM 5413 N N . ARG A 1 695 ? -3.609 51.062 17.094 1 94.5 695 ARG A N 1
ATOM 5414 C CA . ARG A 1 695 ? -2.371 50.312 16.922 1 94.5 695 ARG A CA 1
ATOM 5415 C C . ARG A 1 695 ? -2.48 48.938 17.562 1 94.5 695 ARG A C 1
ATOM 5417 O O . ARG A 1 695 ? -2.174 47.938 16.922 1 94.5 695 ARG A O 1
ATOM 5424 N N . HIS A 1 696 ? -3.01 48.875 18.734 1 94 696 HIS A N 1
ATOM 5425 C CA . HIS A 1 696 ? -3.125 47.656 19.469 1 94 696 HIS A CA 1
ATOM 5426 C C . HIS A 1 696 ? -4.117 46.688 18.812 1 94 696 HIS A C 1
ATOM 5428 O O . HIS A 1 696 ? -3.865 45.5 18.719 1 94 696 HIS A O 1
ATOM 5434 N N . SER A 1 697 ? -5.191 47.25 18.359 1 95.06 697 SER A N 1
ATOM 5435 C CA . SER A 1 697 ? -6.211 46.438 17.703 1 95.06 697 SER A CA 1
ATOM 5436 C C . SER A 1 697 ? -5.672 45.844 16.406 1 95.06 697 SER A C 1
ATOM 5438 O O . SER A 1 697 ? -5.91 44.656 16.125 1 95.06 697 SER A O 1
ATOM 5440 N N . LEU A 1 698 ? -4.906 46.562 15.68 1 95.94 698 LEU A N 1
ATOM 5441 C CA . LEU A 1 698 ? -4.363 46.094 14.414 1 95.94 698 LEU A CA 1
ATOM 5442 C C . LEU A 1 698 ? -3.301 45.031 14.648 1 95.94 698 LEU A C 1
ATOM 5444 O O . LEU A 1 698 ? -3.18 44.094 13.859 1 95.94 698 LEU A O 1
ATOM 5448 N N . GLU A 1 699 ? -2.525 45.219 15.664 1 96.69 699 GLU A N 1
ATOM 5449 C CA . GLU A 1 699 ? -1.491 44.25 15.984 1 96.69 699 GLU A CA 1
ATOM 5450 C C . GLU A 1 699 ? -2.1 42.875 16.297 1 96.69 699 GLU A C 1
ATOM 5452 O O . GLU A 1 699 ? -1.615 41.875 15.82 1 96.69 699 GLU A O 1
ATOM 5457 N N . ILE A 1 700 ? -3.201 42.844 17.062 1 96.56 700 ILE A N 1
ATOM 5458 C CA . ILE A 1 700 ? -3.844 41.594 17.438 1 96.56 700 ILE A CA 1
ATOM 5459 C C . ILE A 1 700 ? -4.609 41.031 16.25 1 96.56 700 ILE A C 1
ATOM 5461 O O . ILE A 1 700 ? -4.609 39.812 16.016 1 96.56 700 ILE A O 1
ATOM 5465 N N . LEU A 1 701 ? -5.23 41.906 15.484 1 95.56 701 LEU A N 1
ATOM 5466 C CA . LEU A 1 701 ? -5.879 41.438 14.258 1 95.56 701 LEU A CA 1
ATOM 5467 C C . LEU A 1 701 ? -4.863 40.844 13.305 1 95.56 701 LEU A C 1
ATOM 5469 O O . LEU A 1 701 ? -5.168 39.844 12.625 1 95.56 701 LEU A O 1
ATOM 5473 N N . GLY A 1 702 ? -3.719 41.469 13.234 1 95.69 702 GLY A N 1
ATOM 5474 C CA . GLY A 1 702 ? -2.635 40.906 12.445 1 95.69 702 GLY A CA 1
ATOM 5475 C C . GLY A 1 702 ? -2.199 39.531 12.922 1 95.69 702 GLY A C 1
ATOM 5476 O O . GLY A 1 702 ? -1.948 38.656 12.109 1 95.69 702 GLY A O 1
ATOM 5477 N N . ALA A 1 703 ? -2.141 39.344 14.25 1 96.5 703 ALA A N 1
ATOM 5478 C CA . ALA A 1 703 ? -1.757 38.031 14.805 1 96.5 703 ALA A CA 1
ATOM 5479 C C . ALA A 1 703 ? -2.74 36.969 14.383 1 96.5 703 ALA A C 1
ATOM 5481 O O . ALA A 1 703 ? -2.334 35.875 13.984 1 96.5 703 ALA A O 1
ATOM 5482 N N . PHE A 1 704 ? -4.043 37.281 14.438 1 96.75 704 PHE A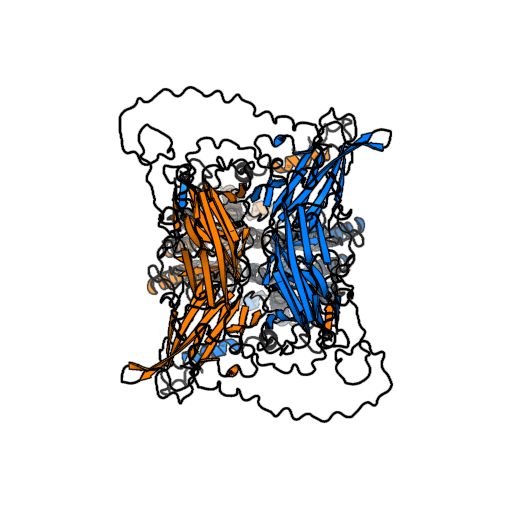 N 1
ATOM 5483 C CA . PHE A 1 704 ? -5.062 36.312 14.023 1 96.75 704 PHE A CA 1
ATOM 5484 C C . PHE A 1 704 ? -4.984 36.062 12.531 1 96.75 704 PHE A C 1
ATOM 5486 O O . PHE A 1 704 ? -5 34.906 12.094 1 96.75 704 PHE A O 1
ATOM 5493 N N . GLY A 1 705 ? -4.832 37.094 11.75 1 95.5 705 GLY A N 1
ATOM 5494 C CA . GLY A 1 705 ? -4.789 36.969 10.297 1 95.5 705 GLY A CA 1
ATOM 5495 C C . GLY A 1 705 ? -3.564 36.219 9.805 1 95.5 705 GLY A C 1
ATOM 5496 O O . GLY A 1 705 ? -3.658 35.406 8.891 1 95.5 705 GLY A O 1
ATOM 5497 N N . LEU A 1 706 ? -2.463 36.5 10.383 1 96.56 706 LEU A N 1
ATOM 5498 C CA . LEU A 1 706 ? -1.22 35.906 9.938 1 96.56 706 LEU A CA 1
ATOM 5499 C C . LEU A 1 706 ? -1.142 34.438 10.398 1 96.56 706 LEU A C 1
ATOM 5501 O O . LEU A 1 706 ? -0.577 33.594 9.695 1 96.56 706 LEU A O 1
ATOM 5505 N N . ALA A 1 707 ? -1.695 34.156 11.602 1 96.19 707 ALA A N 1
ATOM 5506 C CA . ALA A 1 707 ? -1.784 32.75 12.016 1 96.19 707 ALA A CA 1
ATOM 5507 C C . ALA A 1 707 ? -2.652 31.953 11.055 1 96.19 707 ALA A C 1
ATOM 5509 O O . ALA A 1 707 ? -2.293 30.844 10.664 1 96.19 707 ALA A O 1
ATOM 5510 N N . LEU A 1 708 ? -3.73 32.531 10.625 1 95.25 708 LEU A N 1
ATOM 5511 C CA . LEU A 1 708 ? -4.617 31.906 9.648 1 95.25 708 LEU A CA 1
ATOM 5512 C C . LEU A 1 708 ? -3.898 31.703 8.312 1 95.25 708 LEU A C 1
ATOM 5514 O O . LEU A 1 708 ? -3.92 30.609 7.758 1 95.25 708 LEU A O 1
ATOM 5518 N N . GLY A 1 709 ? -3.229 32.688 7.844 1 94.69 709 GLY A N 1
ATOM 5519 C CA . GLY A 1 709 ? -2.539 32.625 6.566 1 94.69 709 GLY A CA 1
ATOM 5520 C C . GLY A 1 709 ? -1.416 31.594 6.559 1 94.69 709 GLY A C 1
ATOM 5521 O O . GLY A 1 709 ? -1.231 30.875 5.574 1 94.69 709 GLY A O 1
ATOM 5522 N N . THR A 1 710 ? -0.686 31.578 7.645 1 95.5 710 THR A N 1
ATOM 5523 C CA . THR A 1 710 ? 0.434 30.641 7.746 1 95.5 710 THR A CA 1
ATOM 5524 C C . THR A 1 710 ? -0.063 29.203 7.809 1 95.5 710 THR A C 1
ATOM 5526 O O . THR A 1 710 ? 0.564 28.297 7.254 1 95.5 710 THR A O 1
ATOM 5529 N N . THR A 1 711 ? -1.191 29.016 8.523 1 94.94 711 THR A N 1
ATOM 5530 C CA . THR A 1 711 ? -1.749 27.672 8.617 1 94.94 711 THR A CA 1
ATOM 5531 C C . THR A 1 711 ? -2.393 27.25 7.297 1 94.94 711 THR A C 1
ATOM 5533 O O . THR A 1 711 ? -2.316 26.078 6.906 1 94.94 711 THR A O 1
ATOM 5536 N N . TYR A 1 712 ? -2.951 28.203 6.652 1 92.56 712 TYR A N 1
ATOM 5537 C CA . TYR A 1 712 ? -3.619 27.922 5.383 1 92.56 712 TYR A CA 1
ATOM 5538 C C . TYR A 1 712 ? -2.611 27.547 4.309 1 92.56 712 TYR A C 1
ATOM 5540 O O . TYR A 1 712 ? -2.742 26.484 3.676 1 92.56 712 TYR A O 1
ATOM 5548 N N . ASN A 1 713 ? -1.643 28.328 4.008 1 92 713 ASN A N 1
ATOM 5549 C CA . ASN A 1 713 ? -0.566 28.031 3.068 1 92 713 ASN A CA 1
ATOM 5550 C C . ASN A 1 713 ? 0.612 28.984 3.254 1 92 713 ASN A C 1
ATOM 5552 O O . ASN A 1 713 ? 0.636 30.078 2.67 1 92 713 ASN A O 1
ATOM 5556 N N . ARG A 1 714 ? 1.564 28.578 3.926 1 92.44 714 ARG A N 1
ATOM 5557 C CA . ARG A 1 714 ? 2.697 29.422 4.277 1 92.44 714 ARG A CA 1
ATOM 5558 C C . ARG A 1 714 ? 3.646 29.594 3.094 1 92.44 714 ARG A C 1
ATOM 5560 O O . ARG A 1 714 ? 4.441 30.531 3.055 1 92.44 714 ARG A O 1
ATOM 5567 N N . PHE A 1 715 ? 3.551 28.75 2.057 1 86.88 715 PHE A N 1
ATOM 5568 C CA . PHE A 1 715 ? 4.5 28.766 0.95 1 86.88 715 PHE A CA 1
ATOM 5569 C C . PHE A 1 715 ? 3.984 29.625 -0.195 1 86.88 715 PHE A C 1
ATOM 5571 O O . PHE A 1 715 ? 4.742 29.984 -1.103 1 86.88 715 PHE A O 1
ATOM 5578 N N . SER A 1 716 ? 2.695 29.969 -0.004 1 84.94 716 SER A N 1
ATOM 5579 C CA . SER A 1 716 ? 2.1 30.797 -1.048 1 84.94 716 SER A CA 1
ATOM 5580 C C . SER A 1 716 ? 2.617 32.25 -0.979 1 84.94 716 SER A C 1
ATOM 5582 O O . SER A 1 716 ? 2.875 32.75 0.108 1 84.94 716 SER A O 1
ATOM 5584 N N . LEU A 1 717 ? 2.764 32.906 -2.1 1 83.25 717 LEU A N 1
ATOM 5585 C CA . LEU A 1 717 ? 3.141 34.312 -2.156 1 83.25 717 LEU A CA 1
ATOM 5586 C C . LEU A 1 717 ? 2.111 35.188 -1.442 1 83.25 717 LEU A C 1
ATOM 5588 O O . LEU A 1 717 ? 2.461 36.219 -0.86 1 83.25 717 LEU A O 1
ATOM 5592 N N . TRP A 1 718 ? 0.954 34.719 -1.396 1 84.44 718 TRP A N 1
ATOM 5593 C CA . TRP A 1 718 ? -0.138 35.5 -0.816 1 84.44 718 TRP A CA 1
ATOM 5594 C C . TRP A 1 718 ? -0.034 35.531 0.705 1 84.44 718 TRP A C 1
ATOM 5596 O O . TRP A 1 718 ? -0.466 36.5 1.341 1 84.44 718 TRP A O 1
ATOM 5606 N N . ALA A 1 719 ? 0.596 34.562 1.224 1 86 719 ALA A N 1
ATOM 5607 C CA . ALA A 1 719 ? 0.751 34.531 2.676 1 86 719 ALA A CA 1
ATOM 5608 C C . ALA A 1 719 ? 1.611 35.688 3.17 1 86 719 ALA A C 1
ATOM 5610 O O . ALA A 1 719 ? 1.412 36.188 4.277 1 86 719 ALA A O 1
ATOM 5611 N N . ALA A 1 720 ? 2.502 36.125 2.342 1 84.25 720 ALA A N 1
ATOM 5612 C CA . ALA A 1 720 ? 3.357 37.25 2.699 1 84.25 720 ALA A CA 1
ATOM 5613 C C . ALA A 1 720 ? 2.824 38.562 2.113 1 84.25 720 ALA A C 1
ATOM 5615 O O . ALA A 1 720 ? 2.854 39.625 2.771 1 84.25 720 ALA A O 1
ATOM 5616 N N . ALA A 1 721 ? 2.238 38.469 0.953 1 87.44 721 ALA A N 1
ATOM 5617 C CA . ALA A 1 721 ? 1.844 39.688 0.22 1 87.44 721 ALA A CA 1
ATOM 5618 C C . ALA A 1 721 ? 0.648 40.344 0.884 1 87.44 721 ALA A C 1
ATOM 5620 O O . ALA A 1 721 ? 0.566 41.594 0.918 1 87.44 721 ALA A O 1
ATOM 5621 N N . VAL A 1 722 ? -0.203 39.594 1.427 1 89.31 722 VAL A N 1
ATOM 5622 C CA . VAL A 1 722 ? -1.421 40.156 1.99 1 89.31 722 VAL A CA 1
ATOM 5623 C C . VAL A 1 722 ? -1.088 40.938 3.266 1 89.31 722 VAL A C 1
ATOM 5625 O O . VAL A 1 722 ? -1.411 42.125 3.387 1 89.31 722 VAL A O 1
ATOM 5628 N N . PRO A 1 723 ? -0.412 40.375 4.176 1 86.5 723 PRO A N 1
ATOM 5629 C CA . PRO A 1 723 ? -0.088 41.156 5.383 1 86.5 723 PRO A CA 1
ATOM 5630 C C . PRO A 1 723 ? 0.809 42.344 5.094 1 86.5 723 PRO A C 1
ATOM 5632 O O . PRO A 1 723 ? 0.645 43.406 5.707 1 86.5 723 PRO A O 1
ATOM 5635 N N . VAL A 1 724 ? 1.772 42.219 4.215 1 87.81 724 VAL A N 1
ATOM 5636 C CA . VAL A 1 724 ? 2.639 43.344 3.844 1 87.81 724 VAL A CA 1
ATOM 5637 C C . VAL A 1 724 ? 1.816 44.406 3.154 1 87.81 724 VAL A C 1
ATOM 5639 O O . VAL A 1 724 ? 1.995 45.594 3.426 1 87.81 724 VAL A O 1
ATOM 5642 N N . GLY A 1 725 ? 0.855 43.969 2.311 1 93.12 725 GLY A N 1
ATOM 5643 C CA . GLY A 1 725 ? -0.012 44.938 1.639 1 93.12 725 GLY A CA 1
ATOM 5644 C C . GLY A 1 725 ? -0.912 45.688 2.592 1 93.12 725 GLY A C 1
ATOM 5645 O O . GLY A 1 725 ? -1.035 46.906 2.492 1 93.12 725 GLY A O 1
ATOM 5646 N N . VAL A 1 726 ? -1.457 45 3.531 1 94.56 726 VAL A N 1
ATOM 5647 C CA . VAL A 1 726 ? -2.328 45.625 4.52 1 94.56 726 VAL A CA 1
ATOM 5648 C C . VAL A 1 726 ? -1.512 46.562 5.402 1 94.56 726 VAL A C 1
ATOM 5650 O O . VAL A 1 726 ? -1.938 47.688 5.684 1 94.56 726 VAL A O 1
ATOM 5653 N N . GLY A 1 727 ? -0.345 46.094 5.863 1 95.62 727 GLY A N 1
ATOM 5654 C CA . GLY A 1 727 ? 0.533 46.938 6.652 1 95.62 727 GLY A CA 1
ATOM 5655 C C . GLY A 1 727 ? 0.966 48.188 5.918 1 95.62 727 GLY A C 1
ATOM 5656 O O . GLY A 1 727 ? 0.94 49.281 6.48 1 95.62 727 GLY A O 1
ATOM 5657 N N . MET A 1 728 ? 1.284 48.062 4.641 1 95.31 728 MET A N 1
ATOM 5658 C CA . MET A 1 728 ? 1.675 49.219 3.811 1 95.31 728 MET A CA 1
ATOM 5659 C C . MET A 1 728 ? 0.5 50.156 3.6 1 95.31 728 MET A C 1
ATOM 5661 O O . MET A 1 728 ? 0.677 51.375 3.592 1 95.31 728 MET A O 1
ATOM 5665 N N . GLY A 1 729 ? -0.644 49.594 3.396 1 96.5 729 GLY A N 1
ATOM 5666 C CA . GLY A 1 729 ? -1.834 50.438 3.277 1 96.5 729 GLY A CA 1
ATOM 5667 C C . GLY A 1 729 ? -2.088 51.281 4.5 1 96.5 729 GLY A C 1
ATOM 5668 O O . GLY A 1 729 ? -2.354 52.5 4.375 1 96.5 729 GLY A O 1
ATOM 5669 N N . VAL A 1 730 ? -1.941 50.719 5.711 1 96.69 730 VAL A N 1
ATOM 5670 C CA . VAL A 1 730 ? -2.127 51.438 6.965 1 96.69 730 VAL A CA 1
ATOM 5671 C C . VAL A 1 730 ? -1.076 52.531 7.086 1 96.69 730 VAL A C 1
ATOM 5673 O O . VAL A 1 730 ? -1.391 53.656 7.469 1 96.69 730 VAL A O 1
ATOM 5676 N N . LEU A 1 731 ? 0.169 52.219 6.785 1 96 731 LEU A N 1
ATOM 5677 C CA . LEU A 1 731 ? 1.268 53.188 6.848 1 96 731 LEU A CA 1
ATOM 5678 C C . LEU A 1 731 ? 1.016 54.344 5.91 1 96 731 LEU A C 1
ATOM 5680 O O . LEU A 1 731 ? 1.116 55.531 6.32 1 96 731 LEU A O 1
ATOM 5684 N N . LEU A 1 732 ? 0.589 54.094 4.711 1 95.69 732 LEU A N 1
ATOM 5685 C CA . LEU A 1 732 ? 0.39 55.125 3.709 1 95.69 732 LEU A CA 1
ATOM 5686 C C . LEU A 1 732 ? -0.804 56 4.066 1 95.69 732 LEU A C 1
ATOM 5688 O O . LEU A 1 732 ? -0.768 57.219 3.861 1 95.69 732 LEU A O 1
ATOM 5692 N N . ILE A 1 733 ? -1.812 55.406 4.59 1 96.12 733 ILE A N 1
ATOM 5693 C CA . ILE A 1 733 ? -2.984 56.156 5.004 1 96.12 733 ILE A CA 1
ATOM 5694 C C . ILE A 1 733 ? -2.615 57.094 6.164 1 96.12 733 ILE A C 1
ATOM 5696 O O . ILE A 1 733 ? -2.992 58.25 6.176 1 96.12 733 ILE A O 1
ATOM 5700 N N . SER A 1 734 ? -1.896 56.562 7.145 1 95.31 734 SER A N 1
ATOM 5701 C CA . SER A 1 734 ? -1.472 57.344 8.289 1 95.31 734 SER A CA 1
ATOM 5702 C C . SER A 1 734 ? -0.572 58.5 7.859 1 95.31 734 SER A C 1
ATOM 5704 O O . SER A 1 734 ? -0.773 59.625 8.281 1 95.31 734 SER A O 1
ATOM 5706 N N . TRP A 1 735 ? 0.426 58.281 7.016 1 93.31 735 TRP A N 1
ATOM 5707 C CA . TRP A 1 735 ? 1.352 59.312 6.547 1 93.31 735 TRP A CA 1
ATOM 5708 C C . TRP A 1 735 ? 0.63 60.344 5.688 1 93.31 735 TRP A C 1
ATOM 5710 O O . TRP A 1 735 ? 0.917 61.562 5.766 1 93.31 735 TRP A O 1
ATOM 5720 N N . ALA A 1 736 ? -0.333 59.875 4.891 1 94 736 ALA A N 1
ATOM 5721 C CA . ALA A 1 736 ? -1.098 60.781 4.043 1 94 736 ALA A CA 1
ATOM 5722 C C . ALA A 1 736 ? -1.963 61.719 4.883 1 94 736 ALA A C 1
ATOM 5724 O O . ALA A 1 736 ? -2.09 62.906 4.57 1 94 736 ALA A O 1
ATOM 5725 N N . ARG A 1 737 ? -2.533 61.188 5.859 1 92.69 737 ARG A N 1
ATOM 5726 C CA . ARG A 1 737 ? -3.35 62 6.75 1 92.69 737 ARG A CA 1
ATOM 5727 C C . ARG A 1 737 ? -2.504 63.062 7.453 1 92.69 737 ARG A C 1
ATOM 5729 O O . ARG A 1 737 ? -2.922 64.188 7.582 1 92.69 737 ARG A O 1
ATOM 5736 N N . ARG A 1 738 ? -1.398 62.688 7.922 1 90 738 ARG A N 1
ATOM 5737 C CA . ARG A 1 738 ? -0.502 63.625 8.594 1 90 738 ARG A CA 1
ATOM 5738 C C . ARG A 1 738 ? 0.045 64.625 7.609 1 90 738 ARG A C 1
ATOM 5740 O O . ARG A 1 738 ? 0.227 65.812 7.965 1 90 738 ARG A O 1
ATOM 5747 N N . TRP A 1 739 ? 0.348 64.188 6.426 1 89.94 739 TRP A N 1
ATOM 5748 C CA . TRP A 1 739 ? 0.781 65.062 5.363 1 89.94 739 TRP A CA 1
ATOM 5749 C C . TRP A 1 739 ? -0.302 66.125 5.051 1 89.94 739 TRP A C 1
ATOM 5751 O O . TRP A 1 739 ? -0.011 67.312 4.895 1 89.94 739 TRP A O 1
ATOM 5761 N N . TYR A 1 740 ? -1.469 65.625 4.949 1 90.81 740 TYR A N 1
ATOM 5762 C CA . TYR A 1 740 ? -2.59 66.5 4.625 1 90.81 740 TYR A CA 1
ATOM 5763 C C . TYR A 1 740 ? -2.811 67.5 5.727 1 90.81 740 TYR A C 1
ATOM 5765 O O . TYR A 1 740 ? -3.029 68.688 5.441 1 90.81 740 TYR A O 1
ATOM 5773 N N . LYS A 1 741 ? -2.752 67.062 6.922 1 88.56 741 LYS A N 1
ATOM 5774 C CA . LYS A 1 741 ? -3 67.938 8.055 1 88.56 741 LYS A CA 1
ATOM 5775 C C . LYS A 1 741 ? -1.873 68.938 8.219 1 88.56 741 LYS A C 1
ATOM 5777 O O . LYS A 1 741 ? -2.121 70.125 8.547 1 88.56 741 LYS A O 1
ATOM 5782 N N . ARG A 1 742 ? -0.688 68.5 7.977 1 86.25 742 ARG A N 1
ATOM 5783 C CA . ARG A 1 742 ? 0.464 69.375 8.18 1 86.25 742 ARG A CA 1
ATOM 5784 C C . ARG A 1 742 ? 0.788 70.188 6.918 1 86.25 742 ARG A C 1
ATOM 5786 O O . ARG A 1 742 ? 1.52 71.125 6.969 1 86.25 742 ARG A O 1
ATOM 5793 N N . ARG A 1 743 ? 0.289 69.75 5.754 1 85.56 743 ARG A N 1
ATOM 5794 C CA . ARG A 1 743 ? 0.543 70.312 4.445 1 85.56 743 ARG A CA 1
ATOM 5795 C C . ARG A 1 743 ? 2.033 70.312 4.121 1 85.56 743 ARG A C 1
ATOM 5797 O O . ARG A 1 743 ? 2.545 71.312 3.516 1 85.56 743 ARG A O 1
ATOM 5804 N N . ARG A 1 744 ? 2.789 69.5 4.816 1 82.94 744 ARG A N 1
ATOM 5805 C CA . ARG A 1 744 ? 4.203 69.188 4.566 1 82.94 744 ARG A CA 1
ATOM 5806 C C . ARG A 1 744 ? 4.473 67.688 4.477 1 82.94 744 ARG A C 1
ATOM 5808 O O . ARG A 1 744 ? 3.713 66.875 5.02 1 82.94 744 ARG A O 1
ATOM 5815 N N . CYS A 1 745 ? 5.48 67.438 3.816 1 82.06 745 CYS A N 1
ATOM 5816 C CA . CYS A 1 745 ? 5.844 66 3.652 1 82.06 745 CYS A CA 1
ATOM 5817 C C . CYS A 1 745 ? 6.082 65.375 5.004 1 82.06 745 CYS A C 1
ATOM 5819 O O . CYS A 1 745 ? 6.645 66 5.91 1 82.06 745 CYS A O 1
ATOM 5821 N N . TYR A 1 746 ? 5.52 64.25 5.254 1 82.56 746 TYR A N 1
ATOM 5822 C CA . TYR A 1 746 ? 5.711 63.469 6.461 1 82.56 746 TYR A CA 1
ATOM 5823 C C . TYR A 1 746 ? 6.352 62.125 6.129 1 82.56 746 TYR A C 1
ATOM 5825 O O . TYR A 1 746 ? 5.91 61.438 5.211 1 82.56 746 TYR A O 1
ATOM 5833 N N . PRO A 1 747 ? 7.301 61.531 6.797 1 81.31 747 PRO A N 1
ATOM 5834 C CA . PRO A 1 747 ? 7.965 62.219 7.914 1 81.31 747 PRO A CA 1
ATOM 5835 C C . PRO A 1 747 ? 8.648 63.531 7.5 1 81.31 747 PRO A C 1
ATOM 5837 O O . PRO A 1 747 ? 9.062 63.656 6.348 1 81.31 747 PRO A O 1
ATOM 5840 N N . THR A 1 748 ? 8.766 64.625 8.391 1 77.25 748 THR A N 1
ATOM 5841 C CA . THR A 1 748 ? 9 66 8.062 1 77.25 748 THR A CA 1
ATOM 5842 C C . THR A 1 748 ? 10.469 66.25 7.723 1 77.25 748 THR A C 1
ATOM 5844 O O . THR A 1 748 ? 10.789 67.125 6.914 1 77.25 748 THR A O 1
ATOM 5847 N N . THR A 1 749 ? 11.375 65.5 8.336 1 79.75 749 THR A N 1
ATOM 5848 C CA . THR A 1 749 ? 12.781 65.812 8.133 1 79.75 749 THR A CA 1
ATOM 5849 C C . THR A 1 749 ? 13.328 65.125 6.902 1 79.75 749 THR A C 1
ATOM 5851 O O . THR A 1 749 ? 13.164 63.906 6.762 1 79.75 749 THR A O 1
ATOM 5854 N N . LYS A 1 750 ? 13.844 65.875 5.863 1 83.94 750 LYS A N 1
ATOM 5855 C CA . LYS A 1 750 ? 14.492 65.375 4.68 1 83.94 750 LYS A CA 1
ATOM 5856 C C . LYS A 1 750 ? 15.602 64.375 5.062 1 83.94 750 LYS A C 1
ATOM 5858 O O . LYS A 1 750 ? 15.852 63.406 4.348 1 83.94 750 LYS A O 1
ATOM 5863 N N . TRP A 1 751 ? 16.25 64.562 6.223 1 84.19 751 TRP A N 1
ATOM 5864 C CA . TRP A 1 751 ? 17.328 63.719 6.672 1 84.19 751 TRP A CA 1
ATOM 5865 C C . TRP A 1 751 ? 16.812 62.344 7.078 1 84.19 751 TRP A C 1
ATOM 5867 O O . TRP A 1 751 ? 17.5 61.312 6.898 1 84.19 751 TRP A O 1
ATOM 5877 N N . ARG A 1 752 ? 15.586 62.219 7.586 1 88.19 752 ARG A N 1
ATOM 5878 C CA . ARG A 1 752 ? 14.992 60.938 7.922 1 88.19 752 ARG A CA 1
ATOM 5879 C C . ARG A 1 752 ? 14.734 60.125 6.668 1 88.19 752 ARG A C 1
ATOM 5881 O O . ARG A 1 752 ? 14.93 58.906 6.672 1 88.19 752 ARG A O 1
ATOM 5888 N N . TRP A 1 753 ? 14.32 60.75 5.641 1 91.69 753 TRP A N 1
ATOM 5889 C CA . TRP A 1 753 ? 14.07 60.062 4.375 1 91.69 753 TRP A CA 1
ATOM 5890 C C . TRP A 1 753 ? 15.375 59.594 3.744 1 91.69 753 TRP A C 1
ATOM 5892 O O . TRP A 1 753 ? 15.492 58.469 3.316 1 91.69 753 TRP A O 1
ATOM 5902 N N . LEU A 1 754 ? 16.391 60.438 3.76 1 92.69 754 LEU A N 1
ATOM 5903 C CA . LEU A 1 754 ? 17.625 60.188 3.025 1 92.69 754 LEU A CA 1
ATOM 5904 C C . LEU A 1 754 ? 18.531 59.25 3.797 1 92.69 754 LEU A C 1
ATOM 5906 O O . LEU A 1 754 ? 19.234 58.438 3.197 1 92.69 754 LEU A O 1
ATOM 5910 N N . LEU A 1 755 ? 18.438 59.312 5.105 1 92.62 755 LEU A N 1
ATOM 5911 C CA . LEU A 1 755 ? 19.422 58.562 5.883 1 92.62 755 LEU A CA 1
ATOM 5912 C C . LEU A 1 755 ? 18.812 57.281 6.461 1 92.62 755 LEU A C 1
ATOM 5914 O O . LEU A 1 755 ? 19.531 56.344 6.824 1 92.62 755 LEU A O 1
ATOM 5918 N N . PHE A 1 756 ? 17.484 57.156 6.512 1 93.38 756 PHE A N 1
ATOM 5919 C CA . PHE A 1 756 ? 16.891 56 7.207 1 93.38 756 PHE A CA 1
ATOM 5920 C C . PHE A 1 756 ? 15.859 55.312 6.324 1 93.38 756 PHE A C 1
ATOM 5922 O O . PHE A 1 756 ? 16.078 54.188 5.887 1 93.38 756 PHE A O 1
ATOM 5929 N N . ILE A 1 757 ? 14.812 55.938 5.84 1 94.31 757 ILE A N 1
ATOM 5930 C CA . ILE A 1 757 ? 13.688 55.312 5.164 1 94.31 757 ILE A CA 1
ATOM 5931 C C . ILE A 1 757 ? 14.133 54.781 3.805 1 94.31 757 ILE A C 1
ATOM 5933 O O . ILE A 1 757 ? 13.883 53.625 3.479 1 94.31 757 ILE A O 1
ATOM 5937 N N . LEU A 1 758 ? 14.789 55.625 3.025 1 95.25 758 LEU A N 1
ATOM 5938 C CA . LEU A 1 758 ? 15.18 55.219 1.685 1 95.25 758 LEU A CA 1
ATOM 5939 C C . LEU A 1 758 ? 16.234 54.125 1.746 1 95.25 758 LEU A C 1
ATOM 5941 O O . LEU A 1 758 ? 16.109 53.062 1.099 1 95.25 758 LEU A O 1
ATOM 5945 N N . PRO A 1 759 ? 17.297 54.312 2.482 1 95.62 759 PRO A N 1
ATOM 5946 C CA . PRO A 1 759 ? 18.281 53.25 2.572 1 95.62 759 PRO A CA 1
ATOM 5947 C C . PRO A 1 759 ? 17.688 51.969 3.178 1 95.62 759 PRO A C 1
ATOM 5949 O O . PRO A 1 759 ? 18 50.844 2.732 1 95.62 759 PRO A O 1
ATOM 5952 N N . GLY A 1 760 ? 16.891 52.062 4.211 1 96.44 760 GLY A N 1
ATOM 5953 C CA . GLY A 1 760 ? 16.234 50.906 4.801 1 96.44 760 GLY A CA 1
ATOM 5954 C C . GLY A 1 760 ? 15.367 50.156 3.818 1 96.44 760 GLY A C 1
ATOM 5955 O O . GLY A 1 760 ? 15.43 48.906 3.746 1 96.44 760 GLY A O 1
ATOM 5956 N N . THR A 1 761 ? 14.555 50.812 3.057 1 95.62 761 THR A N 1
ATOM 5957 C CA . THR A 1 761 ? 13.688 50.219 2.057 1 95.62 761 THR A CA 1
ATOM 5958 C C . THR A 1 761 ? 14.516 49.562 0.945 1 95.62 761 THR A C 1
ATOM 5960 O O . THR A 1 761 ? 14.18 48.5 0.466 1 95.62 761 THR A O 1
ATOM 5963 N N . ALA A 1 762 ? 15.555 50.25 0.558 1 97.19 762 ALA A N 1
ATOM 5964 C CA . ALA A 1 762 ? 16.422 49.719 -0.487 1 97.19 762 ALA A CA 1
ATOM 5965 C C . ALA A 1 762 ? 17.078 48.406 -0.044 1 97.19 762 ALA A C 1
ATOM 5967 O O . ALA A 1 762 ? 17.188 47.469 -0.833 1 97.19 762 ALA A O 1
ATOM 5968 N N . ILE A 1 763 ? 17.484 48.344 1.187 1 97.62 763 ILE A N 1
ATOM 5969 C CA . ILE A 1 763 ? 18.125 47.156 1.716 1 97.62 763 ILE A CA 1
ATOM 5970 C C . ILE A 1 763 ? 17.109 46 1.761 1 97.62 763 ILE A C 1
ATOM 5972 O O . ILE A 1 763 ? 17.422 44.875 1.375 1 97.62 763 ILE A O 1
ATOM 5976 N N . ILE A 1 764 ? 15.906 46.25 2.176 1 95.88 764 ILE A N 1
ATOM 5977 C CA . ILE A 1 764 ? 14.859 45.219 2.26 1 95.88 764 ILE A CA 1
ATOM 5978 C C . ILE A 1 764 ? 14.516 44.719 0.861 1 95.88 764 ILE A C 1
ATOM 5980 O O . ILE A 1 764 ? 14.383 43.531 0.646 1 95.88 764 ILE A O 1
ATOM 5984 N N . ILE A 1 765 ? 14.398 45.625 -0.062 1 95 765 ILE A N 1
ATOM 5985 C CA . ILE A 1 765 ? 14.086 45.25 -1.436 1 95 765 ILE A CA 1
ATOM 5986 C C . ILE A 1 765 ? 15.211 44.406 -2.004 1 95 765 ILE A C 1
ATOM 5988 O O . ILE A 1 765 ? 14.961 43.406 -2.705 1 95 765 ILE A O 1
ATOM 5992 N N . THR A 1 766 ? 16.406 44.781 -1.706 1 95.69 766 THR A N 1
ATOM 5993 C CA . THR A 1 766 ? 17.547 43.969 -2.141 1 95.69 766 THR A CA 1
ATOM 5994 C C . THR A 1 766 ? 17.469 42.562 -1.545 1 95.69 766 THR A C 1
ATOM 5996 O O . THR A 1 766 ? 17.703 41.594 -2.242 1 95.69 766 THR A O 1
ATOM 5999 N N . GLY A 1 767 ? 17.234 42.5 -0.286 1 94.88 767 GLY A N 1
ATOM 6000 C CA . GLY A 1 767 ? 17.062 41.188 0.344 1 94.88 767 GLY A CA 1
ATOM 6001 C C . GLY A 1 767 ? 15.969 40.344 -0.291 1 94.88 767 GLY A C 1
ATOM 6002 O O . GLY A 1 767 ? 16.156 39.156 -0.534 1 94.88 767 GLY A O 1
ATOM 6003 N N . LEU A 1 768 ? 14.867 40.938 -0.588 1 90.94 768 LEU A N 1
ATOM 6004 C CA . LEU A 1 768 ? 13.742 40.25 -1.214 1 90.94 768 LEU A CA 1
ATOM 6005 C C . LEU A 1 768 ? 14.117 39.75 -2.613 1 90.94 768 LEU A C 1
ATOM 6007 O O . LEU A 1 768 ? 13.703 38.688 -3.033 1 90.94 768 LEU A O 1
ATOM 6011 N N . CYS A 1 769 ? 14.883 40.5 -3.299 1 91.38 769 CYS A N 1
ATOM 6012 C CA . CYS A 1 769 ? 15.336 40.125 -4.629 1 91.38 769 CYS A CA 1
ATOM 6013 C C . CYS A 1 769 ? 16.297 38.938 -4.562 1 91.38 769 CYS A C 1
ATOM 6015 O O . CYS A 1 769 ? 16.234 38.031 -5.391 1 91.38 769 CYS A O 1
ATOM 6017 N N . LEU A 1 770 ? 17.156 39 -3.617 1 91.88 770 LEU A N 1
ATOM 6018 C CA . LEU A 1 770 ? 18.062 37.875 -3.414 1 91.88 770 LEU A CA 1
ATOM 6019 C C . LEU A 1 770 ? 17.266 36.594 -3.16 1 91.88 770 LEU A C 1
ATOM 6021 O O . LEU A 1 770 ? 17.531 35.562 -3.787 1 91.88 770 LEU A O 1
ATOM 6025 N N . TYR A 1 771 ? 16.375 36.656 -2.373 1 87.69 771 TYR A N 1
ATOM 6026 C CA . TYR A 1 771 ? 15.539 35.531 -1.987 1 87.69 771 TYR A CA 1
ATOM 6027 C C . TYR A 1 771 ? 14.734 35.031 -3.174 1 87.69 771 TYR A C 1
ATOM 6029 O O . TYR A 1 771 ? 14.664 33.812 -3.408 1 87.69 771 TYR A O 1
ATOM 6037 N N . ALA A 1 772 ? 14.188 35.844 -4 1 83.81 772 ALA A N 1
ATOM 6038 C CA . ALA A 1 772 ? 13.234 35.469 -5.043 1 83.81 772 ALA A CA 1
ATOM 6039 C C . ALA A 1 772 ? 13.953 35.031 -6.316 1 83.81 772 ALA A C 1
ATOM 6041 O O . ALA A 1 772 ? 13.5 34.125 -7.016 1 83.81 772 ALA A O 1
ATOM 6042 N N . PHE A 1 773 ? 15.172 35.594 -6.59 1 85.75 773 PHE A N 1
ATOM 6043 C CA . PHE A 1 773 ? 15.688 35.406 -7.938 1 85.75 773 PHE A CA 1
ATOM 6044 C C . PHE A 1 773 ? 17.062 34.75 -7.902 1 85.75 773 PHE A C 1
ATOM 6046 O O . PHE A 1 773 ? 17.484 34.156 -8.891 1 85.75 773 PHE A O 1
ATOM 6053 N N . LEU A 1 774 ? 17.719 34.75 -6.871 1 88.06 774 LEU A N 1
ATOM 6054 C CA . LEU A 1 774 ? 19.109 34.312 -6.91 1 88.06 774 LEU A CA 1
ATOM 6055 C C . LEU A 1 774 ? 19.281 33.031 -6.109 1 88.06 774 LEU A C 1
ATOM 6057 O O . LEU A 1 774 ? 20.297 32.344 -6.246 1 88.06 774 LEU A O 1
ATOM 6061 N N . GLU A 1 775 ? 18.406 32.688 -5.289 1 88.31 775 GLU A N 1
ATOM 6062 C CA . GLU A 1 775 ? 18.547 31.547 -4.402 1 88.31 775 GLU A CA 1
ATOM 6063 C C . GLU A 1 775 ? 18.438 30.234 -5.18 1 88.31 775 GLU A C 1
ATOM 6065 O O . GLU A 1 775 ? 17.469 30.016 -5.906 1 88.31 775 GLU A O 1
ATOM 6070 N N . THR A 1 776 ? 19.469 29.375 -5.141 1 86.31 776 THR A N 1
ATOM 6071 C CA . THR A 1 776 ? 19.531 28.031 -5.707 1 86.31 776 THR A CA 1
ATOM 6072 C C . THR A 1 776 ? 19.891 27.016 -4.641 1 86.31 776 THR A C 1
ATOM 6074 O O . THR A 1 776 ? 20.25 27.375 -3.518 1 86.31 776 THR A O 1
ATOM 6077 N N . SER A 1 777 ? 19.781 25.766 -4.988 1 83.25 777 SER A N 1
ATOM 6078 C CA . SER A 1 777 ? 20.094 24.703 -4.027 1 83.25 777 SER A CA 1
ATOM 6079 C C . SER A 1 777 ? 21.578 24.688 -3.684 1 83.25 777 SER A C 1
ATOM 6081 O O . SER A 1 777 ? 21.953 24.328 -2.566 1 83.25 777 SER A O 1
ATOM 6083 N N . ASP A 1 778 ? 22.453 25.219 -4.586 1 83.38 778 ASP A N 1
ATOM 6084 C CA . ASP A 1 778 ? 23.906 25.188 -4.391 1 83.38 778 ASP A CA 1
ATOM 6085 C C . ASP A 1 778 ? 24.375 26.359 -3.539 1 83.38 778 ASP A C 1
ATOM 6087 O O . ASP A 1 778 ? 25.312 26.219 -2.752 1 83.38 778 ASP A O 1
ATOM 6091 N N . ASN A 1 779 ? 23.688 27.422 -3.699 1 90.25 779 ASN A N 1
ATOM 6092 C CA . ASN A 1 779 ? 24.156 28.609 -2.982 1 90.25 779 ASN A CA 1
ATOM 6093 C C . ASN A 1 779 ? 23.203 28.984 -1.839 1 90.25 779 ASN A C 1
ATOM 6095 O O . ASN A 1 779 ? 23.266 30.094 -1.317 1 90.25 779 ASN A O 1
ATOM 6099 N N . TYR A 1 780 ? 22.438 28.125 -1.441 1 90.5 780 TYR A N 1
ATOM 6100 C CA . TYR A 1 780 ? 21.344 28.359 -0.495 1 90.5 780 TYR A CA 1
ATOM 6101 C C . TYR A 1 780 ? 21.875 28.938 0.811 1 90.5 780 TYR A C 1
ATOM 6103 O O . TYR A 1 780 ? 21.375 29.953 1.304 1 90.5 780 TYR A O 1
ATOM 6111 N N . GLN A 1 781 ? 22.953 28.484 1.396 1 92.38 781 GLN A N 1
ATOM 6112 C CA . GLN A 1 781 ? 23.469 28.922 2.693 1 92.38 781 GLN A CA 1
ATOM 6113 C C . GLN A 1 781 ? 23.984 30.359 2.631 1 92.38 781 GLN A C 1
ATOM 6115 O O . GLN A 1 781 ? 23.859 31.109 3.594 1 92.38 781 GLN A O 1
ATOM 6120 N N . TYR A 1 782 ? 24.438 30.703 1.464 1 94.69 782 TYR A N 1
ATOM 6121 C CA . TYR A 1 782 ? 25.016 32.031 1.318 1 94.69 782 TYR A CA 1
ATOM 6122 C C . TYR A 1 782 ? 23.922 33.062 1.053 1 94.69 782 TYR A C 1
ATOM 6124 O O . TYR A 1 782 ? 23.859 34.094 1.743 1 94.69 782 TYR A O 1
ATOM 6132 N N . VAL A 1 783 ? 23.109 32.75 0.116 1 94.81 783 VAL A N 1
ATOM 6133 C CA . VAL A 1 783 ? 22.125 33.719 -0.334 1 94.81 783 VAL A CA 1
ATOM 6134 C C . VAL A 1 783 ? 21.047 33.875 0.729 1 94.81 783 VAL A C 1
ATOM 6136 O O . VAL A 1 783 ? 20.625 35 1.037 1 94.81 783 VAL A O 1
ATOM 6139 N N . HIS A 1 784 ? 20.594 32.844 1.304 1 94.94 784 HIS A N 1
ATOM 6140 C CA . HIS A 1 784 ? 19.562 32.906 2.328 1 94.94 784 HIS A CA 1
ATOM 6141 C C . HIS A 1 784 ? 20.078 33.625 3.574 1 94.94 784 HIS A C 1
ATOM 6143 O O . HIS A 1 784 ? 19.344 34.406 4.191 1 94.94 784 HIS A O 1
ATOM 6149 N N . SER A 1 785 ? 21.312 33.406 3.928 1 96.94 785 SER A N 1
ATOM 6150 C CA . SER A 1 785 ? 21.922 34.125 5.051 1 96.94 785 SER A CA 1
ATOM 6151 C C . SER A 1 785 ? 22.016 35.625 4.777 1 96.94 785 SER A C 1
ATOM 6153 O O . SER A 1 785 ? 21.781 36.438 5.668 1 96.94 785 SER A O 1
ATOM 6155 N N . ALA A 1 786 ? 22.375 35.875 3.584 1 97.06 786 ALA A N 1
ATOM 6156 C CA . ALA A 1 786 ? 22.422 37.281 3.197 1 97.06 786 ALA A CA 1
ATOM 6157 C C . ALA A 1 786 ? 21.031 37.938 3.291 1 97.06 786 ALA A C 1
ATOM 6159 O O . ALA A 1 786 ? 20.906 39.094 3.668 1 97.06 786 ALA A O 1
ATOM 6160 N N . TRP A 1 787 ? 20.094 37.188 2.893 1 96.19 787 TRP A N 1
ATOM 6161 C CA . TRP A 1 787 ? 18.719 37.688 3.016 1 96.19 787 TRP A CA 1
ATOM 6162 C C . TRP A 1 787 ? 18.375 37.938 4.473 1 96.19 787 TRP A C 1
ATOM 6164 O O . TRP A 1 787 ? 17.766 38.969 4.785 1 96.19 787 TRP A O 1
ATOM 6174 N N . HIS A 1 788 ? 18.719 37.094 5.453 1 97.38 788 HIS A N 1
ATOM 6175 C CA . HIS A 1 788 ? 18.5 37.344 6.875 1 97.38 788 HIS A CA 1
ATOM 6176 C C . HIS A 1 788 ? 19.125 38.656 7.324 1 97.38 788 HIS A C 1
ATOM 6178 O O . HIS A 1 788 ? 18.469 39.469 7.965 1 97.38 788 HIS A O 1
ATOM 6184 N N . VAL A 1 789 ? 20.328 38.844 6.926 1 97.75 789 VAL A N 1
ATOM 6185 C CA . VAL A 1 789 ? 21.094 40 7.34 1 97.75 789 VAL A CA 1
ATOM 6186 C C . VAL A 1 789 ? 20.469 41.281 6.75 1 97.75 789 VAL A C 1
ATOM 6188 O O . VAL A 1 789 ? 20.312 42.281 7.445 1 97.75 789 VAL A O 1
ATOM 6191 N N . ALA A 1 790 ? 20.125 41.156 5.527 1 97.81 790 ALA A N 1
ATOM 6192 C CA . ALA A 1 790 ? 19.5 42.312 4.867 1 97.81 790 ALA A CA 1
ATOM 6193 C C . ALA A 1 790 ? 18.203 42.688 5.562 1 97.81 790 ALA A C 1
ATOM 6195 O O . ALA A 1 790 ? 17.953 43.875 5.793 1 97.81 790 ALA A O 1
ATOM 6196 N N . MET A 1 791 ? 17.375 41.781 5.934 1 96.81 791 MET A N 1
ATOM 6197 C CA . MET A 1 791 ? 16.109 42.062 6.598 1 96.81 791 MET A CA 1
ATOM 6198 C C . MET A 1 791 ? 16.344 42.688 7.969 1 96.81 791 MET A C 1
ATOM 6200 O O . MET A 1 791 ? 15.68 43.656 8.336 1 96.81 791 MET A O 1
ATOM 6204 N N . ALA A 1 792 ? 17.328 42.125 8.688 1 97.56 792 ALA A N 1
ATOM 6205 C CA . ALA A 1 792 ? 17.625 42.656 10.023 1 97.56 792 ALA A CA 1
ATOM 6206 C C . ALA A 1 792 ? 18.141 44.094 9.945 1 97.56 792 ALA A C 1
ATOM 6208 O O . ALA A 1 792 ? 17.672 44.969 10.688 1 97.56 792 ALA A O 1
ATOM 6209 N N . ILE A 1 793 ? 19.062 44.375 9.016 1 97 793 ILE A N 1
ATOM 6210 C CA . ILE A 1 793 ? 19.641 45.688 8.867 1 97 793 ILE A CA 1
ATOM 6211 C C . ILE A 1 793 ? 18.594 46.688 8.344 1 97 793 ILE A C 1
ATOM 6213 O O . ILE A 1 793 ? 18.516 47.812 8.797 1 97 793 ILE A O 1
ATOM 6217 N N . GLY A 1 794 ? 17.844 46.188 7.414 1 97.25 794 GLY A N 1
ATOM 6218 C CA . GLY A 1 794 ? 16.781 47.031 6.895 1 97.25 794 GLY A CA 1
ATOM 6219 C C . GLY A 1 794 ? 15.812 47.531 7.965 1 97.25 794 GLY A C 1
ATOM 6220 O O . GLY A 1 794 ? 15.445 48.688 8 1 97.25 794 GLY A O 1
ATOM 6221 N N . VAL A 1 795 ? 15.406 46.688 8.859 1 96.25 795 VAL A N 1
ATOM 6222 C CA . VAL A 1 795 ? 14.469 47.031 9.922 1 96.25 795 VAL A CA 1
ATOM 6223 C C . VAL A 1 795 ? 15.117 48 10.898 1 96.25 795 VAL A C 1
ATOM 6225 O O . VAL A 1 795 ? 14.438 48.875 11.445 1 96.25 795 VAL A O 1
ATOM 6228 N N . LEU A 1 796 ? 16.438 47.969 11.086 1 95.25 796 LEU A N 1
ATOM 6229 C CA . LEU A 1 796 ? 17.156 48.906 11.945 1 95.25 796 LEU A CA 1
ATOM 6230 C C . LEU A 1 796 ? 17 50.344 11.461 1 95.25 796 LEU A C 1
ATOM 6232 O O . LEU A 1 796 ? 16.859 51.25 12.266 1 95.25 796 LEU A O 1
ATOM 6236 N N . PHE A 1 797 ? 16.922 50.469 10.188 1 95.19 797 PHE A N 1
ATOM 6237 C CA . PHE A 1 797 ? 16.781 51.781 9.594 1 95.19 797 PHE A CA 1
ATOM 6238 C C . PHE A 1 797 ? 15.328 52.25 9.664 1 95.19 797 PHE A C 1
ATOM 6240 O O . PHE A 1 797 ? 15.062 53.438 9.844 1 95.19 797 PHE A O 1
ATOM 6247 N N . LEU A 1 798 ? 14.438 51.312 9.602 1 95.19 798 LEU A N 1
ATOM 6248 C CA . LEU A 1 798 ? 13.039 51.688 9.414 1 95.19 798 LEU A CA 1
ATOM 6249 C C . LEU A 1 798 ? 12.344 51.906 10.75 1 95.19 798 LEU A C 1
ATOM 6251 O O . LEU A 1 798 ? 11.289 52.562 10.812 1 95.19 798 LEU A O 1
ATOM 6255 N N . LEU A 1 799 ? 12.828 51.438 11.883 1 94.75 799 LEU A N 1
ATOM 6256 C CA . LEU A 1 799 ? 12.219 51.625 13.195 1 94.75 799 LEU A CA 1
ATOM 6257 C C . LE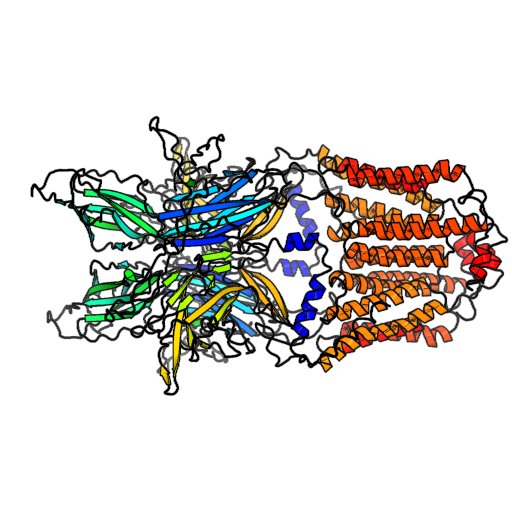U A 1 799 ? 12.211 53.094 13.594 1 94.75 799 LEU A C 1
ATOM 6259 O O . LEU A 1 799 ? 13.258 53.75 13.602 1 94.75 799 LEU A O 1
ATOM 6263 N N . PRO A 1 800 ? 11.023 53.656 13.906 1 92.12 800 PRO A N 1
ATOM 6264 C CA . PRO A 1 800 ? 10.945 55.062 14.258 1 92.12 800 PRO A CA 1
ATOM 6265 C C . PRO A 1 800 ? 11.602 55.375 15.602 1 92.12 800 PRO A C 1
ATOM 6267 O O . PRO A 1 800 ? 11.711 54.5 16.469 1 92.12 800 PRO A O 1
ATOM 6270 N N . PRO A 1 801 ? 12.078 56.656 15.781 1 89.25 801 PRO A N 1
ATOM 6271 C CA . PRO A 1 801 ? 12.633 57.062 17.078 1 89.25 801 PRO A CA 1
ATOM 6272 C C . PRO A 1 801 ? 11.578 57.125 18.188 1 89.25 801 PRO A C 1
ATOM 6274 O O . PRO A 1 801 ? 10.383 57.094 17.891 1 89.25 801 PRO A O 1
ATOM 6277 N N . ARG A 1 802 ? 12.07 57.125 19.438 1 87.62 802 ARG A N 1
ATOM 6278 C CA . ARG A 1 802 ? 11.188 57.188 20.594 1 87.62 802 ARG A CA 1
ATOM 6279 C C . ARG A 1 802 ? 10.305 58.438 20.562 1 87.62 802 ARG A C 1
ATOM 6281 O O . ARG A 1 802 ? 10.758 59.531 20.188 1 87.62 802 ARG A O 1
ATOM 6288 N N . GLU A 1 803 ? 8.977 58.219 20.734 1 72 803 GLU A N 1
ATOM 6289 C CA . GLU A 1 803 ? 8.055 59.344 20.781 1 72 803 GLU A CA 1
ATOM 6290 C C . GLU A 1 803 ? 8.281 60.219 22.016 1 72 803 GLU A C 1
ATOM 6292 O O . GLU A 1 803 ? 8.398 59.688 23.125 1 72 803 GLU A O 1
ATOM 6297 N N . ARG A 1 804 ? 8.797 61.531 22.078 1 55.38 804 ARG A N 1
ATOM 6298 C CA . ARG A 1 804 ? 8.992 62.438 23.188 1 55.38 804 ARG A CA 1
ATOM 6299 C C . ARG A 1 804 ? 7.656 62.875 23.781 1 55.38 804 ARG A C 1
ATOM 6301 O O . ARG A 1 804 ? 6.734 63.25 23.062 1 55.38 804 ARG A O 1
ATOM 6308 N N . ASN A 1 805 ? 7.238 62.406 24.875 1 46.97 805 ASN A N 1
ATOM 6309 C CA . ASN A 1 805 ? 6.094 62.906 25.641 1 46.97 805 ASN A CA 1
ATOM 6310 C C . ASN A 1 805 ? 6.18 64.375 25.875 1 46.97 805 ASN A C 1
ATOM 6312 O O . ASN A 1 805 ? 7.012 64.875 26.656 1 46.97 805 ASN A O 1
ATOM 6316 N N . ASP A 1 806 ? 6.066 65.375 25.109 1 37.5 806 ASP A N 1
ATOM 6317 C CA . ASP A 1 806 ? 5.859 66.688 25.641 1 37.5 806 ASP A CA 1
ATOM 6318 C C . ASP A 1 806 ? 4.723 66.688 26.656 1 37.5 806 ASP A C 1
ATOM 6320 O O . ASP A 1 806 ? 3.717 66 26.484 1 37.5 806 ASP A O 1
ATOM 6324 N N . LYS A 1 807 ? 4.727 67.312 27.938 1 40.91 807 LYS A N 1
ATOM 6325 C CA . LYS A 1 807 ? 3.861 67.562 29.078 1 40.91 807 LYS A CA 1
ATOM 6326 C C . LYS A 1 807 ? 2.424 67.812 28.641 1 40.91 807 LYS A C 1
ATOM 6328 O O . LYS A 1 807 ? 1.479 67.438 29.328 1 40.91 807 LYS A O 1
ATOM 6333 N N . GLN A 1 808 ? 2.17 68.875 27.969 1 34.41 808 GLN A N 1
ATOM 6334 C CA . GLN A 1 808 ? 0.905 69.625 27.875 1 34.41 808 GLN A CA 1
ATOM 6335 C C . GLN A 1 808 ? -0.133 68.812 27.094 1 34.41 808 GLN A C 1
ATOM 6337 O O . GLN A 1 808 ? -1.337 69 27.266 1 34.41 808 GLN A O 1
ATOM 6342 N N . HIS A 1 809 ? 0.163 68.125 26.109 1 32.84 809 HIS A N 1
ATOM 6343 C CA . HIS A 1 809 ? -0.799 67.812 25.047 1 32.84 809 HIS A CA 1
ATOM 6344 C C . HIS A 1 809 ? -1.552 66.5 25.359 1 32.84 809 HIS A C 1
ATOM 6346 O O . HIS A 1 809 ? -2.506 66.125 24.656 1 32.84 809 HIS A O 1
ATOM 6352 N N . TYR A 1 810 ? -1.133 65.625 26.109 1 33.19 810 TYR A N 1
ATOM 6353 C CA . TYR A 1 810 ? -1.812 64.312 26.172 1 33.19 810 TYR A CA 1
ATOM 6354 C C . TYR A 1 810 ? -3.131 64.438 26.922 1 33.19 810 TYR A C 1
ATOM 6356 O O . TYR A 1 810 ? -3.85 63.438 27.094 1 33.19 810 TYR A O 1
ATOM 6364 N N . THR A 1 811 ? -3.408 65.5 27.719 1 31.08 811 THR A N 1
ATOM 6365 C CA . THR A 1 811 ? -4.641 65.562 28.484 1 31.08 811 THR A CA 1
ATOM 6366 C C . THR A 1 811 ? -5.859 65.5 27.578 1 31.08 811 THR A C 1
ATOM 6368 O O . THR A 1 811 ? -6.934 65.062 28.016 1 31.08 811 THR A O 1
ATOM 6371 N N . HIS A 1 812 ? -5.879 66.25 26.5 1 30.77 812 HIS A N 1
ATOM 6372 C CA . HIS A 1 812 ? -7.148 66.438 25.797 1 30.77 812 HIS A CA 1
ATOM 6373 C C . HIS A 1 812 ? -7.547 65.188 25.016 1 30.77 812 HIS A C 1
ATOM 6375 O O . HIS A 1 812 ? -8.703 65.062 24.609 1 30.77 812 HIS A O 1
ATOM 6381 N N . MET A 1 813 ? -6.648 64.375 24.656 1 30.7 813 MET A N 1
ATOM 6382 C CA . MET A 1 813 ? -6.938 63.469 23.531 1 30.7 813 MET A CA 1
ATOM 6383 C C . MET A 1 813 ? -7.68 62.219 24 1 30.7 813 MET A C 1
ATOM 6385 O O . MET A 1 813 ? -8.117 61.406 23.172 1 30.7 813 MET A O 1
ATOM 6389 N N . SER A 1 814 ? -7.594 61.75 25.156 1 31.08 814 SER A N 1
ATOM 6390 C CA . SER A 1 814 ? -8.203 60.469 25.469 1 31.08 814 SER A CA 1
ATOM 6391 C C . SER A 1 814 ? -9.719 60.531 25.297 1 31.08 814 SER A C 1
ATOM 6393 O O . SER A 1 814 ? -10.391 59.5 25.438 1 31.08 814 SER A O 1
ATOM 6395 N N . GLU A 1 815 ? -10.359 61.719 25.453 1 30.16 815 GLU A N 1
ATOM 6396 C CA . GLU A 1 815 ? -11.812 61.781 25.422 1 30.16 815 GLU A CA 1
ATOM 6397 C C . GLU A 1 815 ? -12.352 61.375 24.047 1 30.16 815 GLU A C 1
ATOM 6399 O O . GLU A 1 815 ? -13.508 60.969 23.922 1 30.16 815 GLU A O 1
ATOM 6404 N N . LEU A 1 816 ? -11.805 61.938 22.953 1 29.47 816 LEU A N 1
ATOM 6405 C CA . LEU A 1 816 ? -12.547 62.156 21.703 1 29.47 816 LEU A CA 1
ATOM 6406 C C . LEU A 1 816 ? -12.586 60.844 20.891 1 29.47 816 LEU A C 1
ATOM 6408 O O . LEU A 1 816 ? -11.773 60.656 19.984 1 29.47 816 LEU A O 1
ATOM 6412 N N . VAL A 1 817 ? -12.656 59.75 21.375 1 35.16 817 VAL A N 1
ATOM 6413 C CA . VAL A 1 817 ? -12.961 58.656 20.484 1 35.16 817 VAL A CA 1
ATOM 6414 C C . VAL A 1 817 ? -14.219 58.938 19.688 1 35.16 817 VAL A C 1
ATOM 6416 O O . VAL A 1 817 ? -14.812 58.062 19.078 1 35.16 817 VAL A O 1
ATOM 6419 N N . ASP A 1 818 ? -15.023 60.031 19.922 1 29.67 818 ASP A N 1
ATOM 6420 C CA . ASP A 1 818 ? -16.062 60.375 18.969 1 29.67 818 ASP A CA 1
ATOM 6421 C C . ASP A 1 818 ? -15.477 60.625 17.578 1 29.67 818 ASP A C 1
ATOM 6423 O O . ASP A 1 818 ? -14.383 61.156 17.453 1 29.67 818 ASP A O 1
ATOM 6427 N N . ILE A 1 819 ? -15.945 59.938 16.469 1 34.56 819 ILE A N 1
ATOM 6428 C CA . ILE A 1 819 ? -15.547 60.094 15.07 1 34.56 819 ILE A CA 1
ATOM 6429 C C . ILE A 1 819 ? -15.094 61.531 14.812 1 34.56 819 ILE A C 1
ATOM 6431 O O . ILE A 1 819 ? -14.203 61.781 13.992 1 34.56 819 ILE A O 1
ATOM 6435 N N . ASN A 1 820 ? -15.805 62.562 15.336 1 33.22 820 ASN A N 1
ATOM 6436 C CA . ASN A 1 820 ? -15.508 63.938 15.055 1 33.22 820 ASN A CA 1
ATOM 6437 C C . ASN A 1 820 ? -14.188 64.375 15.68 1 33.22 820 ASN A C 1
ATOM 6439 O O . ASN A 1 820 ? -13.555 65.312 15.211 1 33.22 820 ASN A O 1
ATOM 6443 N N . THR A 1 821 ? -13.742 63.906 16.859 1 35.12 821 THR A N 1
ATOM 6444 C CA . THR A 1 821 ? -12.516 64.312 17.516 1 35.12 821 THR A CA 1
ATOM 6445 C C . THR A 1 821 ? -11.312 63.562 17 1 35.12 821 THR A C 1
ATOM 6447 O O . THR A 1 821 ? -10.18 63.781 17.438 1 35.12 821 THR A O 1
ATOM 6450 N N . LEU A 1 822 ? -11.367 62.438 16.344 1 36.16 822 LEU A N 1
ATOM 6451 C CA . LEU A 1 822 ? -10.25 61.844 15.609 1 36.16 822 LEU A CA 1
ATOM 6452 C C . LEU A 1 822 ? -9.578 62.875 14.727 1 36.16 822 LEU A C 1
ATOM 6454 O O . LEU A 1 822 ? -8.367 62.812 14.492 1 36.16 822 LEU A O 1
ATOM 6458 N N . ASN A 1 823 ? -10.297 63.844 14.133 1 34.75 823 ASN A N 1
ATOM 6459 C CA . ASN A 1 823 ? -9.703 64.875 13.297 1 34.75 823 ASN A CA 1
ATOM 6460 C C . ASN A 1 823 ? -8.734 65.75 14.086 1 34.75 823 ASN A C 1
ATOM 6462 O O . ASN A 1 823 ? -7.734 66.25 13.547 1 34.75 823 ASN A O 1
ATOM 6466 N N . SER A 1 824 ? -9.078 66.25 15.297 1 36.09 824 SER A N 1
ATOM 6467 C CA . SER A 1 824 ? -8.266 67.25 15.93 1 36.09 824 SER A CA 1
ATOM 6468 C C . SER A 1 824 ? -6.977 66.688 16.5 1 36.09 824 SER A C 1
ATOM 6470 O O . SER A 1 824 ? -5.98 67.375 16.656 1 36.09 824 SER A O 1
ATOM 6472 N N . GLU A 1 825 ? -7 65.438 16.984 1 38.62 825 GLU A N 1
ATOM 6473 C CA . GLU A 1 825 ? -5.922 64.938 17.828 1 38.62 825 GLU A CA 1
ATOM 6474 C C . GLU A 1 825 ? -4.75 64.5 16.984 1 38.62 825 GLU A C 1
ATOM 6476 O O . GLU A 1 825 ? -3.664 64.188 17.516 1 38.62 825 GLU A O 1
ATOM 6481 N N . LEU A 1 826 ? -5 64.062 15.82 1 40.25 826 LEU A N 1
ATOM 6482 C CA . LEU A 1 826 ? -3.814 63.688 15.055 1 40.25 826 LEU A CA 1
ATOM 6483 C C . LEU A 1 826 ? -2.826 64.875 14.984 1 40.25 826 LEU A C 1
ATOM 6485 O O . LEU A 1 826 ? -1.759 64.75 14.383 1 40.25 826 LEU A O 1
ATOM 6489 N N . VAL A 1 827 ? -3.281 66.062 15.312 1 37.03 827 VAL A N 1
ATOM 6490 C CA . VAL A 1 827 ? -2.32 67.188 15.188 1 37.03 827 VAL A CA 1
ATOM 6491 C C . VAL A 1 827 ? -1.384 67.188 16.391 1 37.03 827 VAL A C 1
ATOM 6493 O O . VAL A 1 827 ? -1.63 67.875 17.375 1 37.03 827 VAL A O 1
ATOM 6496 N N . VAL A 1 828 ? -1.092 66.125 17.094 1 40.06 828 VAL A N 1
ATOM 6497 C CA . VAL A 1 828 ? -0.035 66.188 18.094 1 40.06 828 VAL A CA 1
ATOM 6498 C C . VAL A 1 828 ? 1.201 66.875 17.484 1 40.06 828 VAL A C 1
ATOM 6500 O O . VAL A 1 828 ? 1.52 66.625 16.312 1 40.06 828 VAL A O 1
ATOM 6503 N N . GLN A 1 829 ? 1.69 68 18.109 1 38.28 829 GLN A N 1
ATOM 6504 C CA . GLN A 1 829 ? 2.93 68.688 17.766 1 38.28 829 GLN A CA 1
ATOM 6505 C C . GLN A 1 829 ? 4.051 67.688 17.469 1 38.28 829 GLN A C 1
ATOM 6507 O O . GLN A 1 829 ? 4.316 66.75 18.25 1 38.28 829 GLN A O 1
ATOM 6512 N N . ASP A 1 830 ? 4.297 67.438 16.203 1 43 830 ASP A N 1
ATOM 6513 C CA . ASP A 1 830 ? 5.32 66.625 15.531 1 43 830 ASP A CA 1
ATOM 6514 C C . ASP A 1 830 ? 6.668 66.75 16.234 1 43 830 ASP A C 1
ATOM 6516 O O . ASP A 1 830 ? 7.055 67.875 16.656 1 43 830 ASP A O 1
ATOM 6520 N N . ASP A 1 831 ? 7.059 65.812 16.859 1 42.97 831 ASP A N 1
ATOM 6521 C CA . ASP A 1 831 ? 8.43 65.75 17.344 1 42.97 831 ASP A CA 1
ATOM 6522 C C . ASP A 1 831 ? 9.422 66.188 16.297 1 42.97 831 ASP A C 1
ATOM 6524 O O . ASP A 1 831 ? 9.398 65.75 15.148 1 42.97 831 ASP A O 1
ATOM 6528 N N . PRO A 1 832 ? 9.977 67.312 16.516 1 45.72 832 PRO A N 1
ATOM 6529 C CA . PRO A 1 832 ? 10.93 67.875 15.539 1 45.72 832 PRO A CA 1
ATOM 6530 C C . PRO A 1 832 ? 11.812 66.812 14.922 1 45.72 832 PRO A C 1
ATOM 6532 O O . PRO A 1 832 ? 12.344 66.938 13.828 1 45.72 832 PRO A O 1
ATOM 6535 N N . GLY A 1 833 ? 12.078 65.75 15.562 1 44.31 833 GLY A N 1
ATOM 6536 C CA . GLY A 1 833 ? 13.047 64.812 15 1 44.31 833 GLY A CA 1
ATOM 6537 C C . GLY A 1 833 ? 12.414 63.781 14.102 1 44.31 833 GLY A C 1
ATOM 6538 O O . GLY A 1 833 ? 13.117 62.906 13.547 1 44.31 833 GLY A O 1
ATOM 6539 N N . TYR A 1 834 ? 11.156 63.594 14.133 1 51.31 834 TYR A N 1
ATOM 6540 C CA . TYR A 1 834 ? 10.516 62.625 13.266 1 51.31 834 TYR A CA 1
ATOM 6541 C C . TYR A 1 834 ? 9.773 63.281 12.125 1 51.31 834 TYR A C 1
ATOM 6543 O O . TYR A 1 834 ? 9.016 64.25 12.344 1 51.31 834 TYR A O 1
ATOM 6551 N N . MET B 1 1 ? 22.578 23.328 39.438 1 17.95 1 MET B N 1
ATOM 6552 C CA . MET B 1 1 ? 23.609 22.688 40.25 1 17.95 1 MET B CA 1
ATOM 6553 C C . MET B 1 1 ? 24.016 21.359 39.625 1 17.95 1 MET B C 1
ATOM 6555 O O . MET B 1 1 ? 25.094 20.828 39.938 1 17.95 1 MET B O 1
ATOM 6559 N N . SER B 1 2 ? 23.062 20.562 38.906 1 18.78 2 SER B N 1
ATOM 6560 C CA . SER B 1 2 ? 23.203 19.109 38.781 1 18.78 2 SER B CA 1
ATOM 6561 C C . SER B 1 2 ? 24.203 18.75 37.688 1 18.78 2 SER B C 1
ATOM 6563 O O . SER B 1 2 ? 24.375 17.578 37.375 1 18.78 2 SER B O 1
ATOM 6565 N N . ARG B 1 3 ? 24.672 19.625 36.719 1 20.95 3 ARG B N 1
ATOM 6566 C CA . ARG B 1 3 ? 25.656 19.391 35.656 1 20.95 3 ARG B CA 1
ATOM 6567 C C . ARG B 1 3 ? 27.031 19.125 36.25 1 20.95 3 ARG B C 1
ATOM 6569 O O . ARG B 1 3 ? 28 18.969 35.5 1 20.95 3 ARG B O 1
ATOM 6576 N N . ALA B 1 4 ? 27.234 19.438 37.5 1 21.53 4 ALA B N 1
ATOM 6577 C CA . ALA B 1 4 ? 28.609 19.469 37.969 1 21.53 4 ALA B CA 1
ATOM 6578 C C . ALA B 1 4 ? 29.188 18.047 38.094 1 21.53 4 ALA B C 1
ATOM 6580 O O . ALA B 1 4 ? 30.391 17.859 37.969 1 21.53 4 ALA B O 1
ATOM 6581 N N . HIS B 1 5 ? 28.359 17.062 38.562 1 21.14 5 HIS B N 1
ATOM 6582 C CA . HIS B 1 5 ? 29.031 15.906 39.156 1 21.14 5 HIS B CA 1
ATOM 6583 C C . HIS B 1 5 ? 29.516 14.945 38.094 1 21.14 5 HIS B C 1
ATOM 6585 O O . HIS B 1 5 ? 30 13.852 38.406 1 21.14 5 HIS B O 1
ATOM 6591 N N . CYS B 1 6 ? 29.172 15.141 36.781 1 21.89 6 CYS B N 1
ATOM 6592 C CA . CYS B 1 6 ? 29.547 14.141 35.781 1 21.89 6 CYS B CA 1
ATOM 6593 C C . CYS B 1 6 ? 31.047 14.18 35.5 1 21.89 6 CYS B C 1
ATOM 6595 O O . CYS B 1 6 ? 31.531 13.461 34.625 1 21.89 6 CYS B O 1
ATOM 6597 N N . ARG B 1 7 ? 31.828 15.203 35.938 1 24.08 7 ARG B N 1
ATOM 6598 C CA . ARG B 1 7 ? 33.188 15.422 35.469 1 24.08 7 ARG B CA 1
ATOM 6599 C C . ARG B 1 7 ? 34.156 14.367 36.031 1 24.08 7 ARG B C 1
ATOM 6601 O O . ARG B 1 7 ? 35.219 14.125 35.469 1 24.08 7 ARG B O 1
ATOM 6608 N N . LEU B 1 8 ? 34.031 14.016 37.344 1 23.03 8 LEU B N 1
ATOM 6609 C CA . LEU B 1 8 ? 35.25 13.578 38.031 1 23.03 8 LEU B CA 1
ATOM 6610 C C . LEU B 1 8 ? 35.625 12.164 37.625 1 23.03 8 LEU B C 1
ATOM 6612 O O . LEU B 1 8 ? 36.812 11.812 37.594 1 23.03 8 LEU B O 1
ATOM 6616 N N . ALA B 1 9 ? 34.719 11.211 37.656 1 22.61 9 ALA B N 1
ATOM 6617 C CA . ALA B 1 9 ? 35.25 9.875 37.906 1 22.61 9 ALA B CA 1
ATOM 6618 C C . ALA B 1 9 ? 35.906 9.297 36.625 1 22.61 9 ALA B C 1
ATOM 6620 O O . ALA B 1 9 ? 36.25 8.109 36.594 1 22.61 9 ALA B O 1
ATOM 6621 N N . ALA B 1 10 ? 35.938 9.906 35.406 1 23.91 10 ALA B N 1
ATOM 6622 C CA . ALA B 1 10 ? 36.344 9.172 34.219 1 23.91 10 ALA B CA 1
ATOM 6623 C C . ALA B 1 10 ? 37.875 9.062 34.156 1 23.91 10 ALA B C 1
ATOM 6625 O O . ALA B 1 10 ? 38.5 9.758 33.344 1 23.91 10 ALA B O 1
ATOM 6626 N N . ARG B 1 11 ? 38.594 9.047 35.25 1 24.55 11 ARG B N 1
ATOM 6627 C CA . ARG B 1 11 ? 40.031 8.922 35.031 1 24.55 11 ARG B CA 1
ATOM 6628 C C . ARG B 1 11 ? 40.344 7.629 34.281 1 24.55 11 ARG B C 1
ATOM 6630 O O . ARG B 1 11 ? 41.469 7.469 33.781 1 24.55 11 ARG B O 1
ATOM 6637 N N . SER B 1 12 ? 39.875 6.492 34.875 1 23.31 12 SER B N 1
ATOM 6638 C CA . SER B 1 12 ? 40.656 5.297 34.625 1 23.31 12 SER B CA 1
ATOM 6639 C C . SER B 1 12 ? 40.719 4.996 33.125 1 23.31 12 SER B C 1
ATOM 6641 O O . SER B 1 12 ? 39.875 5.477 32.344 1 23.31 12 SER B O 1
ATOM 6643 N N . VAL B 1 13 ? 41.781 4.086 32.719 1 25.89 13 VAL B N 1
ATOM 6644 C CA . VAL B 1 13 ? 42.562 3.777 31.531 1 25.89 13 VAL B CA 1
ATOM 6645 C C . VAL B 1 13 ? 41.625 3.271 30.422 1 25.89 13 VAL B C 1
ATOM 6647 O O . VAL B 1 13 ? 42.094 2.799 29.391 1 25.89 13 VAL B O 1
ATOM 6650 N N . TYR B 1 14 ? 40.406 2.828 30.875 1 23.84 14 TYR B N 1
ATOM 6651 C CA . TYR B 1 14 ? 39.75 1.986 29.891 1 23.84 14 TYR B CA 1
ATOM 6652 C C . TYR B 1 14 ? 39.531 2.736 28.578 1 23.84 14 TYR B C 1
ATOM 6654 O O . TYR B 1 14 ? 39.25 3.941 28.578 1 23.84 14 TYR B O 1
ATOM 6662 N N . THR B 1 15 ? 40.281 2.176 27.484 1 24.56 15 THR B N 1
ATOM 6663 C CA . THR B 1 15 ? 40.375 2.834 26.188 1 24.56 15 THR B CA 1
ATOM 6664 C C . THR B 1 15 ? 39 3.291 25.703 1 24.56 15 THR B C 1
ATOM 6666 O O . THR B 1 15 ? 37.969 2.789 26.172 1 24.56 15 THR B O 1
ATOM 6669 N N . ARG B 1 16 ? 38.969 4.422 24.812 1 24.97 16 ARG B N 1
ATOM 6670 C CA . ARG B 1 16 ? 37.875 5.305 24.375 1 24.97 16 ARG B CA 1
ATOM 6671 C C . ARG B 1 16 ? 36.75 4.516 23.734 1 24.97 16 ARG B C 1
ATOM 6673 O O . ARG B 1 16 ? 35.719 5.086 23.344 1 24.97 16 ARG B O 1
ATOM 6680 N N . LYS B 1 17 ? 37.156 3.326 23.172 1 25.83 17 LYS B N 1
ATOM 6681 C CA . LYS B 1 17 ? 36.188 2.574 22.375 1 25.83 17 LYS B CA 1
ATOM 6682 C C . LYS B 1 17 ? 34.969 2.201 23.219 1 25.83 17 LYS B C 1
ATOM 6684 O O . LYS B 1 17 ? 33.844 2.094 22.688 1 25.83 17 LYS B O 1
ATOM 6689 N N . GLN B 1 18 ? 35.188 1.78 24.531 1 23.23 18 GLN B N 1
ATOM 6690 C CA . GLN B 1 18 ? 34.188 1.205 25.422 1 23.23 18 GLN B CA 1
ATOM 6691 C C . GLN B 1 18 ? 33.156 2.25 25.844 1 23.23 18 GLN B C 1
ATOM 6693 O O . GLN B 1 18 ? 32.125 1.91 26.406 1 23.23 18 GLN B O 1
ATOM 6698 N N . ARG B 1 19 ? 33.594 3.496 25.844 1 25.45 19 ARG B N 1
ATOM 6699 C CA . ARG B 1 19 ? 32.75 4.465 26.531 1 25.45 19 ARG B CA 1
ATOM 6700 C C . ARG B 1 19 ? 31.453 4.703 25.734 1 25.45 19 ARG B C 1
ATOM 6702 O O . ARG B 1 19 ? 30.438 5.125 26.312 1 25.45 19 ARG B O 1
ATOM 6709 N N . ARG B 1 20 ? 31.625 4.773 24.453 1 24.42 20 ARG B N 1
ATOM 6710 C CA . ARG B 1 20 ? 30.5 5.316 23.703 1 24.42 20 ARG B CA 1
ATOM 6711 C C . ARG B 1 20 ? 29.281 4.418 23.844 1 24.42 20 ARG B C 1
ATOM 6713 O O . ARG B 1 20 ? 28.188 4.773 23.375 1 24.42 20 ARG B O 1
ATOM 6720 N N . TYR B 1 21 ? 29.5 3.088 24.219 1 23.77 21 TYR B N 1
ATOM 6721 C CA . TYR B 1 21 ? 28.359 2.188 24.344 1 23.77 21 TYR B CA 1
ATOM 6722 C C . TYR B 1 21 ? 27.438 2.621 25.469 1 23.77 21 TYR B C 1
ATOM 6724 O O . TYR B 1 21 ? 26.234 2.348 25.453 1 23.77 21 TYR B O 1
ATOM 6732 N N . THR B 1 22 ? 28.031 3.178 26.594 1 23.11 22 THR B N 1
ATOM 6733 C CA . THR B 1 22 ? 27.219 3.318 27.797 1 23.11 22 THR B CA 1
ATOM 6734 C C . THR B 1 22 ? 26.234 4.473 27.656 1 23.11 22 THR B C 1
ATOM 6736 O O . THR B 1 22 ? 25.172 4.469 28.281 1 23.11 22 THR B O 1
ATOM 6739 N N . CYS B 1 23 ? 26.719 5.59 27.141 1 23.7 23 CYS B N 1
ATOM 6740 C CA . CYS B 1 23 ? 25.828 6.742 27.281 1 23.7 23 CYS B CA 1
ATOM 6741 C C . CYS B 1 23 ? 24.562 6.562 26.469 1 23.7 23 CYS B C 1
ATOM 6743 O O . CYS B 1 23 ? 23.625 7.359 26.578 1 23.7 23 CYS B O 1
ATOM 6745 N N . GLU B 1 24 ? 24.641 5.855 25.344 1 25.47 24 GLU B N 1
ATOM 6746 C CA . GLU B 1 24 ? 23.406 5.707 24.578 1 25.47 24 GLU B CA 1
ATOM 6747 C C . GLU B 1 24 ? 22.328 4.988 25.391 1 25.47 24 GLU B C 1
ATOM 6749 O O . GLU B 1 24 ? 21.172 4.949 25 1 25.47 24 GLU B O 1
ATOM 6754 N N . LEU B 1 25 ? 22.672 4.359 26.516 1 23.92 25 LEU B N 1
ATOM 6755 C CA . LEU B 1 25 ? 21.688 3.693 27.359 1 23.92 25 LEU B CA 1
ATOM 6756 C C . LEU B 1 25 ? 20.844 4.711 28.125 1 23.92 25 LEU B C 1
ATOM 6758 O O . LEU B 1 25 ? 19.703 4.43 28.484 1 23.92 25 LEU B O 1
ATOM 6762 N N . SER B 1 26 ? 21.453 5.82 28.609 1 23.81 26 SER B N 1
ATOM 6763 C CA . SER B 1 26 ? 20.719 6.594 29.609 1 23.81 26 SER B CA 1
ATOM 6764 C C . SER B 1 26 ? 19.547 7.328 28.984 1 23.81 26 SER B C 1
ATOM 6766 O O . SER B 1 26 ? 18.703 7.891 29.703 1 23.81 26 SER B O 1
ATOM 6768 N N . ILE B 1 27 ? 19.734 7.879 27.781 1 26.39 27 ILE B N 1
ATOM 6769 C CA . ILE B 1 27 ? 18.594 8.688 27.359 1 26.39 27 ILE B CA 1
ATOM 6770 C C . ILE B 1 27 ? 17.344 7.805 27.281 1 26.39 27 ILE B C 1
ATOM 6772 O O . ILE B 1 27 ? 16.25 8.297 27 1 26.39 27 ILE B O 1
ATOM 6776 N N . LEU B 1 28 ? 17.438 6.449 27.438 1 25.3 28 LEU B N 1
ATOM 6777 C CA . LEU B 1 28 ? 16.297 5.535 27.578 1 25.3 28 LEU B CA 1
ATOM 6778 C C . LEU B 1 28 ? 15.484 5.852 28.828 1 25.3 28 LEU B C 1
ATOM 6780 O O . LEU B 1 28 ? 14.375 5.348 28.984 1 25.3 28 LEU B O 1
ATOM 6784 N N . VAL B 1 29 ? 16.094 6.43 29.859 1 25.22 29 VAL B N 1
ATOM 6785 C CA . VAL B 1 29 ? 15.461 6.305 31.172 1 25.22 29 VAL B CA 1
ATOM 6786 C C . VAL B 1 29 ? 14.289 7.273 31.266 1 25.22 29 VAL B C 1
ATOM 6788 O O . VAL B 1 29 ? 13.305 6.996 31.953 1 25.22 29 VAL B O 1
ATOM 6791 N N . THR B 1 30 ? 14.461 8.547 30.922 1 26.17 30 THR B N 1
ATOM 6792 C CA . THR B 1 30 ? 13.391 9.367 31.469 1 26.17 30 THR B CA 1
ATOM 6793 C C . THR B 1 30 ? 12.102 9.172 30.672 1 26.17 30 THR B C 1
ATOM 6795 O O . THR B 1 30 ? 11.18 9.992 30.766 1 26.17 30 THR B O 1
ATOM 6798 N N . MET B 1 31 ? 12.055 8.414 29.594 1 25.59 31 MET B N 1
ATOM 6799 C CA . MET B 1 31 ? 10.719 8.141 29.078 1 25.59 31 MET B CA 1
ATOM 6800 C C . MET B 1 31 ? 9.82 7.539 30.141 1 25.59 31 MET B C 1
ATOM 6802 O O . MET B 1 31 ? 10.258 6.672 30.906 1 25.59 31 MET B O 1
ATOM 6806 N N . SER B 1 32 ? 8.742 8.289 30.578 1 28.83 32 SER B N 1
ATOM 6807 C CA . SER B 1 32 ? 7.855 7.863 31.656 1 28.83 32 SER B CA 1
ATOM 6808 C C . SER B 1 32 ? 7.586 6.363 31.594 1 28.83 32 SER B C 1
ATOM 6810 O O . SER B 1 32 ? 7.703 5.75 30.531 1 28.83 32 SER B O 1
ATOM 6812 N N . THR B 1 33 ? 7.473 5.656 32.812 1 30.61 33 THR B N 1
ATOM 6813 C CA . THR B 1 33 ? 7.16 4.266 33.125 1 30.61 33 THR B CA 1
ATOM 6814 C C . THR B 1 33 ? 6.098 3.727 32.156 1 30.61 33 THR B C 1
ATOM 6816 O O . THR B 1 33 ? 6.105 2.541 31.828 1 30.61 33 THR B O 1
ATOM 6819 N N . GLN B 1 34 ? 5.027 4.562 31.922 1 31.61 34 GLN B N 1
ATOM 6820 C CA . GLN B 1 34 ? 3.902 3.992 31.188 1 31.61 34 GLN B CA 1
ATOM 6821 C C . GLN B 1 34 ? 4.277 3.705 29.75 1 31.61 34 GLN B C 1
ATOM 6823 O O . GLN B 1 34 ? 3.76 2.766 29.141 1 31.61 34 GLN B O 1
ATOM 6828 N N . SER B 1 35 ? 5.055 4.535 29.125 1 33.09 35 SER B N 1
ATOM 6829 C CA . SER B 1 35 ? 5.441 4.293 27.734 1 33.09 35 SER B CA 1
ATOM 6830 C C . SER B 1 35 ? 6.383 3.098 27.625 1 33.09 35 SER B C 1
ATOM 6832 O O . SER B 1 35 ? 6.523 2.506 26.547 1 33.09 35 SER B O 1
ATOM 6834 N N . LEU B 1 36 ? 7.262 2.846 28.656 1 31.5 36 LEU B N 1
ATOM 6835 C CA . LEU B 1 36 ? 8.109 1.658 28.656 1 31.5 36 LEU B CA 1
ATOM 6836 C C . LEU B 1 36 ? 7.266 0.39 28.734 1 31.5 36 LEU B C 1
ATOM 6838 O O . LEU B 1 36 ? 7.633 -0.638 28.156 1 31.5 36 LEU B O 1
ATOM 6842 N N . LEU B 1 37 ? 6.215 0.445 29.609 1 30.72 37 LEU B N 1
ATOM 6843 C CA . LEU B 1 37 ? 5.391 -0.759 29.641 1 30.72 37 LEU B CA 1
ATOM 6844 C C . LEU B 1 37 ? 4.82 -1.063 28.266 1 30.72 37 LEU B C 1
ATOM 6846 O O . LEU B 1 37 ? 4.723 -2.229 27.859 1 30.72 37 LEU B O 1
ATOM 6850 N N . SER B 1 38 ? 4.348 -0.032 27.578 1 33.19 38 SER B N 1
ATOM 6851 C CA . SER B 1 38 ? 3.844 -0.315 26.234 1 33.19 38 SER B CA 1
ATOM 6852 C C . SER B 1 38 ? 4.965 -0.766 25.297 1 33.19 38 SER B C 1
ATOM 6854 O O . SER B 1 38 ? 4.742 -1.562 24.391 1 33.19 38 SER B O 1
ATOM 6856 N N . SER B 1 39 ? 6.137 -0.175 25.406 1 34.34 39 SER B N 1
ATOM 6857 C CA . SER B 1 39 ? 7.215 -0.607 24.516 1 34.34 39 SER B CA 1
ATOM 6858 C C . SER B 1 39 ? 7.664 -2.027 24.844 1 34.34 39 SER B C 1
ATOM 6860 O O . SER B 1 39 ? 8.258 -2.709 24.016 1 34.34 39 SER B O 1
ATOM 6862 N N . LEU B 1 40 ? 7.742 -2.367 26.109 1 31.92 40 LEU B N 1
ATOM 6863 C CA . LEU B 1 40 ? 8.211 -3.703 26.453 1 31.92 40 LEU B CA 1
ATOM 6864 C C . LEU B 1 40 ? 7.223 -4.766 25.984 1 31.92 40 LEU B C 1
ATOM 6866 O O . LEU B 1 40 ? 7.422 -5.957 26.25 1 31.92 40 LEU B O 1
ATOM 6870 N N . ILE B 1 41 ? 5.945 -4.414 25.875 1 33.69 41 ILE B N 1
ATOM 6871 C CA . ILE B 1 41 ? 5.332 -5.578 25.25 1 33.69 41 ILE B CA 1
ATOM 6872 C C . ILE B 1 41 ? 6.105 -5.945 23.984 1 33.69 41 ILE B C 1
ATOM 6874 O O . ILE B 1 41 ? 5.918 -5.324 22.938 1 33.69 41 ILE B O 1
ATOM 6878 N N . ARG B 1 42 ? 7.438 -5.988 24.016 1 33.12 42 ARG B N 1
ATOM 6879 C CA . ARG B 1 42 ? 8.234 -6.73 23.047 1 33.12 42 ARG B CA 1
ATOM 6880 C C . ARG B 1 42 ? 7.414 -7.836 22.391 1 33.12 42 ARG B C 1
ATOM 6882 O O . ARG B 1 42 ? 6.547 -8.438 23.031 1 33.12 42 ARG B O 1
ATOM 6889 N N . ALA B 1 43 ? 7.543 -7.848 21.031 1 37.31 43 ALA B N 1
ATOM 6890 C CA . ALA B 1 43 ? 7.078 -8.82 20.062 1 37.31 43 ALA B CA 1
ATOM 6891 C C . ALA B 1 43 ? 7.234 -10.25 20.578 1 37.31 43 ALA B C 1
ATOM 6893 O O . ALA B 1 43 ? 8.195 -10.945 20.234 1 37.31 43 ALA B O 1
ATOM 6894 N N . THR B 1 44 ? 7.238 -10.359 21.906 1 37.59 44 THR B N 1
ATOM 6895 C CA . THR B 1 44 ? 7.297 -11.789 22.203 1 37.59 44 THR B CA 1
ATOM 6896 C C . THR B 1 44 ? 6.105 -12.516 21.594 1 37.59 44 THR B C 1
ATOM 6898 O O . THR B 1 44 ? 4.953 -12.117 21.797 1 37.59 44 THR B O 1
ATOM 6901 N N . ILE B 1 45 ? 6.273 -12.906 20.438 1 43.56 45 ILE B N 1
ATOM 6902 C CA . ILE B 1 45 ? 5.352 -13.938 19.969 1 43.56 45 ILE B CA 1
ATOM 6903 C C . ILE B 1 45 ? 5.117 -14.961 21.078 1 43.56 45 ILE B C 1
ATOM 6905 O O . ILE B 1 45 ? 6.035 -15.688 21.453 1 43.56 45 ILE B O 1
ATOM 6909 N N . LEU B 1 46 ? 4.414 -14.57 22.109 1 41.59 46 LEU B N 1
ATOM 6910 C CA . LEU B 1 46 ? 4.043 -15.547 23.125 1 41.59 46 LEU B CA 1
ATOM 6911 C C . LEU B 1 46 ? 3.061 -16.562 22.562 1 41.59 46 LEU B C 1
ATOM 6913 O O . LEU B 1 46 ? 1.845 -16.391 22.688 1 41.59 46 LEU B O 1
ATOM 6917 N N . LEU B 1 47 ? 3.225 -16.781 21.312 1 41.59 47 LEU B N 1
ATOM 6918 C CA . LEU B 1 47 ? 2.219 -17.781 20.984 1 41.59 47 LEU B CA 1
ATOM 6919 C C . LEU B 1 47 ? 2.35 -19 21.906 1 41.59 47 LEU B C 1
ATOM 6921 O O . LEU B 1 47 ? 3.422 -19.609 22 1 41.59 47 LEU B O 1
ATOM 6925 N N . PRO B 1 48 ? 1.803 -19.062 23.016 1 39.09 48 PRO B N 1
ATOM 6926 C CA . PRO B 1 48 ? 1.917 -20.359 23.703 1 39.09 48 PRO B CA 1
ATOM 6927 C C . PRO B 1 48 ? 2.225 -21.5 22.75 1 39.09 48 PRO B C 1
ATOM 6929 O O . PRO B 1 48 ? 3.129 -22.297 23.016 1 39.09 48 PRO B O 1
ATOM 6932 N N . LEU B 1 49 ? 1.084 -22.094 22.094 1 38.41 49 LEU B N 1
ATOM 6933 C CA . LEU B 1 49 ? 0.73 -23.422 21.609 1 38.41 49 LEU B CA 1
ATOM 6934 C C . LEU B 1 49 ? 1.415 -23.719 20.281 1 38.41 49 LEU B C 1
ATOM 6936 O O . LEU B 1 49 ? 1.14 -24.734 19.641 1 38.41 49 LEU B O 1
ATOM 6940 N N 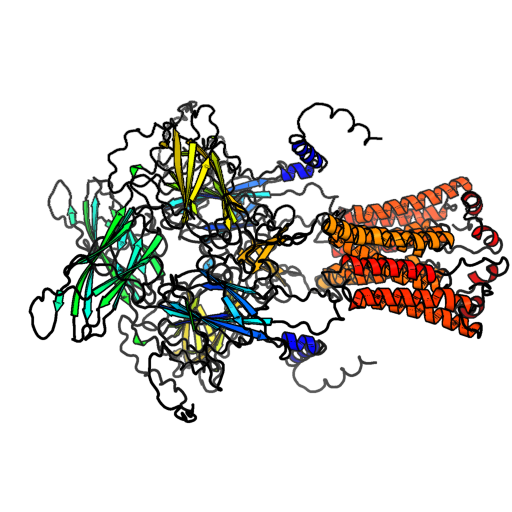. PHE B 1 50 ? 1.856 -22.812 19.594 1 40.97 50 PHE B N 1
ATOM 6941 C CA . PHE B 1 50 ? 2.029 -23.25 18.203 1 40.97 50 PHE B CA 1
ATOM 6942 C C . PHE B 1 50 ? 3.242 -24.156 18.078 1 40.97 50 PHE B C 1
ATOM 6944 O O . PHE B 1 50 ? 4.125 -23.922 17.25 1 40.97 50 PHE B O 1
ATOM 6951 N N . TYR B 1 51 ? 3.562 -24.672 19.156 1 37.5 51 TYR B N 1
ATOM 6952 C CA . TYR B 1 51 ? 4.82 -25.391 19.031 1 37.5 51 TYR B CA 1
ATOM 6953 C C . TYR B 1 51 ? 4.691 -26.547 18.047 1 37.5 51 TYR B C 1
ATOM 6955 O O . TYR B 1 51 ? 4.48 -27.688 18.438 1 37.5 51 TYR B O 1
ATOM 6963 N N . VAL B 1 52 ? 3.703 -26.5 17.094 1 42.34 52 VAL B N 1
ATOM 6964 C CA . VAL B 1 52 ? 3.941 -27.672 16.25 1 42.34 52 VAL B CA 1
ATOM 6965 C C . VAL B 1 52 ? 5.348 -27.609 15.672 1 42.34 52 VAL B C 1
ATOM 6967 O O . VAL B 1 52 ? 5.727 -26.609 15.062 1 42.34 52 VAL B O 1
ATOM 6970 N N . ILE B 1 53 ? 6.254 -28.453 16.25 1 42.91 53 ILE B N 1
ATOM 6971 C CA . ILE B 1 53 ? 7.656 -28.672 15.898 1 42.91 53 ILE B CA 1
ATOM 6972 C C . ILE B 1 53 ? 7.777 -28.969 14.406 1 42.91 53 ILE B C 1
ATOM 6974 O O . ILE B 1 53 ? 7.098 -29.859 13.891 1 42.91 53 ILE B O 1
ATOM 6978 N N . ASN B 1 54 ? 8.391 -28.203 13.617 1 49.56 54 ASN B N 1
ATOM 6979 C CA . ASN B 1 54 ? 8.93 -28.141 12.258 1 49.56 54 ASN B CA 1
ATOM 6980 C C . ASN B 1 54 ? 9.516 -29.469 11.82 1 49.56 54 ASN B C 1
ATOM 6982 O O . ASN B 1 54 ? 10.047 -29.594 10.719 1 49.56 54 ASN B O 1
ATOM 6986 N N . GLY B 1 55 ? 9.281 -30.672 12.586 1 50.34 55 GLY B N 1
ATOM 6987 C CA . GLY B 1 55 ? 10.07 -31.812 12.125 1 50.34 55 GLY B CA 1
ATOM 6988 C C . GLY B 1 55 ? 9.297 -32.75 11.219 1 50.34 55 GLY B C 1
ATOM 6989 O O . GLY B 1 55 ? 9.859 -33.688 10.68 1 50.34 55 GLY B O 1
ATOM 6990 N N . GLN B 1 56 ? 7.988 -32.656 11.039 1 60.38 56 GLN B N 1
ATOM 6991 C CA . GLN B 1 56 ? 7.266 -33.562 10.172 1 60.38 56 GLN B CA 1
ATOM 6992 C C . GLN B 1 56 ? 7.43 -33.188 8.703 1 60.38 56 GLN B C 1
ATOM 6994 O O . GLN B 1 56 ? 7.508 -31.984 8.375 1 60.38 56 GLN B O 1
ATOM 6999 N N . PRO B 1 57 ? 7.719 -34.312 7.953 1 66.81 57 PRO B N 1
ATOM 7000 C CA . PRO B 1 57 ? 7.773 -34 6.523 1 66.81 57 PRO B CA 1
ATOM 7001 C C . PRO B 1 57 ? 6.543 -33.219 6.039 1 66.81 57 PRO B C 1
ATOM 7003 O O . PRO B 1 57 ? 5.418 -33.562 6.434 1 66.81 57 PRO B O 1
ATOM 7006 N N . GLY B 1 58 ? 6.789 -32.281 5.484 1 78.12 58 GLY B N 1
ATOM 7007 C CA . GLY B 1 58 ? 5.707 -31.5 4.895 1 78.12 58 GLY B CA 1
ATOM 7008 C C . GLY B 1 58 ? 5.125 -30.469 5.844 1 78.12 58 GLY B C 1
ATOM 7009 O O . GLY B 1 58 ? 4.168 -29.766 5.5 1 78.12 58 GLY B O 1
ATOM 7010 N N . TYR B 1 59 ? 5.672 -30.438 7.016 1 83.31 59 TYR B N 1
ATOM 7011 C CA . TYR B 1 59 ? 5.164 -29.484 7.996 1 83.31 59 TYR B CA 1
ATOM 7012 C C . TYR B 1 59 ? 5.668 -28.078 7.703 1 83.31 59 TYR B C 1
ATOM 7014 O O . TYR B 1 59 ? 6.824 -27.891 7.309 1 83.31 59 TYR B O 1
ATOM 7022 N N . GLY B 1 60 ? 4.773 -27.109 7.797 1 86 60 GLY B N 1
ATOM 7023 C CA . GLY B 1 60 ? 5.102 -25.703 7.715 1 86 60 GLY B CA 1
ATOM 7024 C C . GLY B 1 60 ? 4.316 -24.844 8.695 1 86 60 GLY B C 1
ATOM 7025 O O . GLY B 1 60 ? 3.283 -25.281 9.211 1 86 60 GLY B O 1
ATOM 7026 N N . GLU B 1 61 ? 4.938 -23.703 9.016 1 88.5 61 GLU B N 1
ATOM 7027 C CA . GLU B 1 61 ? 4.281 -22.844 9.984 1 88.5 61 GLU B CA 1
ATOM 7028 C C . GLU B 1 61 ? 4.5 -21.375 9.641 1 88.5 61 GLU B C 1
ATOM 7030 O O . GLU B 1 61 ? 5.566 -20.984 9.164 1 88.5 61 GLU B O 1
ATOM 7035 N N . GLN B 1 62 ? 3.514 -20.609 9.859 1 90.62 62 GLN B N 1
ATOM 7036 C CA . GLN B 1 62 ? 3.547 -19.156 9.758 1 90.62 62 GLN B CA 1
ATOM 7037 C C . GLN B 1 62 ? 3.037 -18.5 11.039 1 90.62 62 GLN B C 1
ATOM 7039 O O . GLN B 1 62 ? 1.904 -18.75 11.461 1 90.62 62 GLN B O 1
ATOM 7044 N N . LEU B 1 63 ? 3.859 -17.672 11.617 1 87.81 63 LEU B N 1
ATOM 7045 C CA . LEU B 1 63 ? 3.529 -17.047 12.891 1 87.81 63 LEU B CA 1
ATOM 7046 C C . LEU B 1 63 ? 3.318 -15.547 12.734 1 87.81 63 LEU B C 1
ATOM 7048 O O . LEU B 1 63 ? 4.02 -14.898 11.961 1 87.81 63 LEU B O 1
ATOM 7052 N N . PHE B 1 64 ? 2.369 -15.078 13.484 1 88.56 64 PHE B N 1
ATOM 7053 C CA . PHE B 1 64 ? 2.061 -13.656 13.492 1 88.56 64 PHE B CA 1
ATOM 7054 C C . PHE B 1 64 ? 2.105 -13.102 14.914 1 88.56 64 PHE B C 1
ATOM 7056 O O . PHE B 1 64 ? 1.432 -13.617 15.805 1 88.56 64 PHE B O 1
ATOM 7063 N N . GLY B 1 65 ? 2.848 -12.055 15.086 1 83.44 65 GLY B N 1
ATOM 7064 C CA . GLY B 1 65 ? 3.018 -11.445 16.391 1 83.44 65 GLY B CA 1
ATOM 7065 C C . GLY B 1 65 ? 1.75 -10.789 16.922 1 83.44 65 GLY B C 1
ATOM 7066 O O . GLY B 1 65 ? 0.647 -11.289 16.672 1 83.44 65 GLY B O 1
ATOM 7067 N N . THR B 1 66 ? 1.924 -9.711 17.734 1 82.88 66 THR B N 1
ATOM 7068 C CA . THR B 1 66 ? 0.795 -9.078 18.406 1 82.88 66 THR B CA 1
ATOM 7069 C C . THR B 1 66 ? 0.299 -7.875 17.609 1 82.88 66 THR B C 1
ATOM 7071 O O . THR B 1 66 ? 1.063 -6.945 17.328 1 82.88 66 THR B O 1
ATOM 7074 N N . PHE B 1 67 ? -0.998 -7.988 17.281 1 88.5 67 PHE B N 1
ATOM 7075 C CA . PHE B 1 67 ? -1.62 -6.895 16.547 1 88.5 67 PHE B CA 1
ATOM 7076 C C . PHE B 1 67 ? -2.777 -6.301 17.344 1 88.5 67 PHE B C 1
ATOM 7078 O O . PHE B 1 67 ? -3.537 -7.027 17.984 1 88.5 67 PHE B O 1
ATOM 7085 N N . ARG B 1 68 ? -2.926 -5.031 17.25 1 89.31 68 ARG B N 1
ATOM 7086 C CA . ARG B 1 68 ? -3.969 -4.34 18 1 89.31 68 ARG B CA 1
ATOM 7087 C C . ARG B 1 68 ? -5.332 -4.535 17.359 1 89.31 68 ARG B C 1
ATOM 7089 O O . ARG B 1 68 ? -5.457 -4.48 16.125 1 89.31 68 ARG B O 1
ATOM 7096 N N . LEU B 1 69 ? -6.289 -4.766 18.219 1 93.19 69 LEU B N 1
ATOM 7097 C CA . LEU B 1 69 ? -7.668 -4.863 17.75 1 93.19 69 LEU B CA 1
ATOM 7098 C C . LEU B 1 69 ? -8.406 -3.545 17.969 1 93.19 69 LEU B C 1
ATOM 7100 O O . LEU B 1 69 ? -8.18 -2.855 18.969 1 93.19 69 LEU B O 1
ATOM 7104 N N . LYS B 1 70 ? -9.25 -3.225 17.031 1 92 70 LYS B N 1
ATOM 7105 C CA . LYS B 1 70 ? -10.047 -2.004 17.125 1 92 70 LYS B CA 1
ATOM 7106 C C . LYS B 1 70 ? -11.531 -2.312 17.016 1 92 70 LYS B C 1
ATOM 7108 O O . LYS B 1 70 ? -11.922 -3.355 16.484 1 92 70 LYS B O 1
ATOM 7113 N N . ALA B 1 71 ? -12.305 -1.415 17.562 1 91.81 71 ALA B N 1
ATOM 7114 C CA . ALA B 1 71 ? -13.758 -1.533 17.422 1 91.81 71 ALA B CA 1
ATOM 7115 C C . ALA B 1 71 ? -14.188 -1.263 15.984 1 91.81 71 ALA B C 1
ATOM 7117 O O . ALA B 1 71 ? -13.695 -0.331 15.344 1 91.81 71 ALA B O 1
ATOM 7118 N N . TYR B 1 72 ? -15.188 -2.051 15.57 1 91.75 72 TYR B N 1
ATOM 7119 C CA . TYR B 1 72 ? -15.594 -2.02 14.172 1 91.75 72 TYR B CA 1
ATOM 7120 C C . TYR B 1 72 ? -16.484 -0.817 13.883 1 91.75 72 TYR B C 1
ATOM 7122 O O . TYR B 1 72 ? -17.609 -0.739 14.383 1 91.75 72 TYR B O 1
ATOM 7130 N N . GLY B 1 73 ? -16.031 0.092 13.133 1 87.62 73 GLY B N 1
ATOM 7131 C CA . GLY B 1 73 ? -16.828 1.168 12.562 1 87.62 73 GLY B CA 1
ATOM 7132 C C . GLY B 1 73 ? -16.984 1.054 11.055 1 87.62 73 GLY B C 1
ATOM 7133 O O . GLY B 1 73 ? -18.078 1.282 10.523 1 87.62 73 GLY B O 1
ATOM 7134 N N . SER B 1 74 ? -15.969 0.717 10.461 1 90.62 74 SER B N 1
ATOM 7135 C CA . SER B 1 74 ? -15.875 0.438 9.031 1 90.62 74 SER B CA 1
ATOM 7136 C C . SER B 1 74 ? -14.844 -0.649 8.75 1 90.62 74 SER B C 1
ATOM 7138 O O . SER B 1 74 ? -14.164 -1.124 9.656 1 90.62 74 SER B O 1
ATOM 7140 N N . PHE B 1 75 ? -14.766 -1.063 7.574 1 92.06 75 PHE B N 1
ATOM 7141 C CA . PHE B 1 75 ? -13.812 -2.111 7.23 1 92.06 75 PHE B CA 1
ATOM 7142 C C . PHE B 1 75 ? -12.391 -1.654 7.5 1 92.06 75 PHE B C 1
ATOM 7144 O O . PHE B 1 75 ? -11.477 -2.479 7.613 1 92.06 75 PHE B O 1
ATOM 7151 N N . GLY B 1 76 ? -12.18 -0.38 7.578 1 92.5 76 GLY B N 1
ATOM 7152 C CA . GLY B 1 76 ? -10.859 0.148 7.855 1 92.5 76 GLY B CA 1
ATOM 7153 C C . GLY B 1 76 ? -10.375 -0.157 9.258 1 92.5 76 GLY B C 1
ATOM 7154 O O . GLY B 1 76 ? -9.188 -0.004 9.562 1 92.5 76 GLY B O 1
ATOM 7155 N N . ASP B 1 77 ? -11.211 -0.654 10.109 1 92.88 77 ASP B N 1
ATOM 7156 C CA . ASP B 1 77 ? -10.875 -0.893 11.516 1 92.88 77 ASP B CA 1
ATOM 7157 C C . ASP B 1 77 ? -10.516 -2.357 11.75 1 92.88 77 ASP B C 1
ATOM 7159 O O . ASP B 1 77 ? -10.281 -2.77 12.891 1 92.88 77 ASP B O 1
ATOM 7163 N N . VAL B 1 78 ? -10.398 -3.051 10.734 1 93.31 78 VAL B N 1
ATOM 7164 C CA . VAL B 1 78 ? -10.125 -4.473 10.914 1 93.31 78 VAL B CA 1
ATOM 7165 C C . VAL B 1 78 ? -8.617 -4.695 10.992 1 93.31 78 VAL B C 1
ATOM 7167 O O . VAL B 1 78 ? -7.832 -3.865 10.523 1 93.31 78 VAL B O 1
ATOM 7170 N N . THR B 1 79 ? -8.266 -5.762 11.703 1 92.75 79 THR B N 1
ATOM 7171 C CA . THR B 1 79 ? -6.906 -6.285 11.648 1 92.75 79 THR B CA 1
ATOM 7172 C C . THR B 1 79 ? -6.805 -7.414 10.625 1 92.75 79 THR B C 1
ATOM 7174 O O . THR B 1 79 ? -7.512 -8.414 10.727 1 92.75 79 THR B O 1
ATOM 7177 N N . LEU B 1 80 ? -5.953 -7.207 9.617 1 92.31 80 LEU B N 1
ATOM 7178 C CA . LEU B 1 80 ? -5.883 -8.133 8.492 1 92.31 80 LEU B CA 1
ATOM 7179 C C . LEU B 1 80 ? -4.648 -9.016 8.594 1 92.31 80 LEU B C 1
ATOM 7181 O O . LEU B 1 80 ? -3.559 -8.539 8.922 1 92.31 80 LEU B O 1
ATOM 7185 N N . PHE B 1 81 ? -4.848 -10.297 8.43 1 92.25 81 PHE B N 1
ATOM 7186 C CA . PHE B 1 81 ? -3.773 -11.273 8.289 1 92.25 81 PHE B CA 1
ATOM 7187 C C . PHE B 1 81 ? -3.779 -11.898 6.902 1 92.25 81 PHE B C 1
ATOM 7189 O O . PHE B 1 81 ? -4.844 -12.164 6.34 1 92.25 81 PHE B O 1
ATOM 7196 N N . HIS B 1 82 ? -2.656 -12.078 6.363 1 91.75 82 HIS B N 1
ATOM 7197 C CA . HIS B 1 82 ? -2.48 -12.711 5.059 1 91.75 82 HIS B CA 1
ATOM 7198 C C . HIS B 1 82 ? -1.621 -13.969 5.172 1 91.75 82 HIS B C 1
ATOM 7200 O O . HIS B 1 82 ? -0.477 -13.906 5.625 1 91.75 82 HIS B O 1
ATOM 7206 N N . VAL B 1 83 ? -2.184 -15.078 4.797 1 92.62 83 VAL B N 1
ATOM 7207 C CA . VAL B 1 83 ? -1.497 -16.359 4.84 1 92.62 83 VAL B CA 1
ATOM 7208 C C . VAL B 1 83 ? -1.423 -16.953 3.434 1 92.62 83 VAL B C 1
ATOM 7210 O O . VAL B 1 83 ? -2.41 -16.938 2.695 1 92.62 83 VAL B O 1
ATOM 7213 N N . VAL B 1 84 ? -0.297 -17.438 3.115 1 92.31 84 VAL B N 1
ATOM 7214 C CA . VAL B 1 84 ? -0.147 -18.141 1.845 1 92.31 84 VAL B CA 1
ATOM 7215 C C . VAL B 1 84 ? -0.075 -19.656 2.09 1 92.31 84 VAL B C 1
ATOM 7217 O O . VAL B 1 84 ? 0.898 -20.141 2.664 1 92.31 84 VAL B O 1
ATOM 7220 N N . MET B 1 85 ? -1.045 -20.312 1.602 1 92.94 85 MET B N 1
ATOM 7221 C CA . MET B 1 85 ? -1.112 -21.766 1.761 1 92.94 85 MET B CA 1
ATOM 7222 C C . MET B 1 85 ? -0.403 -22.469 0.611 1 92.94 85 MET B C 1
ATOM 7224 O O . MET B 1 85 ? -0.71 -22.234 -0.557 1 92.94 85 MET B O 1
ATOM 7228 N N . PRO B 1 86 ? 0.54 -23.312 0.932 1 90.94 86 PRO B N 1
ATOM 7229 C CA . PRO B 1 86 ? 1.202 -24.062 -0.137 1 90.94 86 PRO B CA 1
ATOM 7230 C C . PRO B 1 86 ? 0.29 -25.094 -0.781 1 90.94 86 PRO B C 1
ATOM 7232 O O . PRO B 1 86 ? -0.78 -25.406 -0.247 1 90.94 86 PRO B O 1
ATOM 7235 N N . PRO B 1 87 ? 0.706 -25.578 -1.927 1 90.06 87 PRO B N 1
ATOM 7236 C CA . PRO B 1 87 ? -0.104 -26.625 -2.57 1 90.06 87 PRO B CA 1
ATOM 7237 C C . PRO B 1 87 ? -0.04 -27.953 -1.836 1 90.06 87 PRO B C 1
ATOM 7239 O O . PRO B 1 87 ? 0.899 -28.203 -1.076 1 90.06 87 PRO B O 1
ATOM 7242 N N . HIS B 1 88 ? -1.045 -28.766 -1.927 1 91.94 88 HIS B N 1
ATOM 7243 C CA . HIS B 1 88 ? -1.109 -30.156 -1.46 1 91.94 88 HIS B CA 1
ATOM 7244 C C . HIS B 1 88 ? -1.185 -30.219 0.062 1 91.94 88 HIS B C 1
ATOM 7246 O O . HIS B 1 88 ? -0.58 -31.094 0.682 1 91.94 88 HIS B O 1
ATOM 7252 N N . CYS B 1 89 ? -1.809 -29.25 0.56 1 91.44 89 CYS B N 1
ATOM 7253 C CA . CYS B 1 89 ? -1.991 -29.312 2.006 1 91.44 89 CYS B CA 1
ATOM 7254 C C . CYS B 1 89 ? -3.102 -30.281 2.375 1 91.44 89 CYS B C 1
ATOM 7256 O O . CYS B 1 89 ? -4.184 -30.25 1.788 1 91.44 89 CYS B O 1
ATOM 7258 N N . THR B 1 90 ? -2.826 -31.109 3.363 1 88.19 90 THR B N 1
ATOM 7259 C CA . THR B 1 90 ? -3.834 -32.062 3.846 1 88.19 90 THR B CA 1
ATOM 7260 C C . THR B 1 90 ? -4.625 -31.453 5 1 88.19 90 THR B C 1
ATOM 7262 O O . THR B 1 90 ? -5.809 -31.75 5.176 1 88.19 90 THR B O 1
ATOM 7265 N N . THR B 1 91 ? -3.9 -30.688 5.773 1 85.25 91 THR B N 1
ATOM 7266 C CA . THR B 1 91 ? -4.543 -30.047 6.918 1 85.25 91 THR B CA 1
ATOM 7267 C C . THR B 1 91 ? -3.865 -28.719 7.238 1 85.25 91 THR B C 1
ATOM 7269 O O . THR B 1 91 ? -2.664 -28.562 7.008 1 85.25 91 THR B O 1
ATOM 7272 N N . ALA B 1 92 ? -4.641 -27.797 7.594 1 89.06 92 ALA B N 1
ATOM 7273 C CA . ALA B 1 92 ? -4.125 -26.516 8.078 1 89.06 92 ALA B CA 1
ATOM 7274 C C . ALA B 1 92 ? -4.836 -26.094 9.359 1 89.06 92 ALA B C 1
ATOM 7276 O O . ALA B 1 92 ? -6.062 -26.203 9.461 1 89.06 92 ALA B O 1
ATOM 7277 N N . ASN B 1 93 ? -4.086 -25.672 10.359 1 86.19 93 ASN B N 1
ATOM 7278 C CA . ASN B 1 93 ? -4.617 -25.188 11.633 1 86.19 93 ASN B CA 1
ATOM 7279 C C . ASN B 1 93 ? -4.301 -23.719 11.859 1 86.19 93 ASN B C 1
ATOM 7281 O O . ASN B 1 93 ? -3.148 -23.297 11.742 1 86.19 93 ASN B O 1
ATOM 7285 N N . TRP B 1 94 ? -5.316 -22.938 12.109 1 88.88 94 TRP B N 1
ATOM 7286 C CA . TRP B 1 94 ? -5.168 -21.562 12.539 1 88.88 94 TRP B CA 1
ATOM 7287 C C . TRP B 1 94 ? -5.375 -21.438 14.047 1 88.88 94 TRP B C 1
ATOM 7289 O O . TRP B 1 94 ? -6.492 -21.609 14.539 1 88.88 94 TRP B O 1
ATOM 7299 N N . ASP B 1 95 ? -4.332 -21.078 14.711 1 86.38 95 ASP B N 1
ATOM 7300 C CA . ASP B 1 95 ? -4.418 -20.859 16.156 1 86.38 95 ASP B CA 1
ATOM 7301 C C . ASP B 1 95 ? -4.465 -19.359 16.484 1 86.38 95 ASP B C 1
ATOM 7303 O O . ASP B 1 95 ? -3.537 -18.625 16.141 1 86.38 95 ASP B O 1
ATOM 7307 N N . ILE B 1 96 ? -5.492 -18.984 17.188 1 90.06 96 ILE B N 1
ATOM 7308 C CA . ILE B 1 96 ? -5.715 -17.562 17.438 1 90.06 96 ILE B CA 1
ATOM 7309 C C . ILE B 1 96 ? -5.891 -17.328 18.938 1 90.06 96 ILE B C 1
ATOM 7311 O O . ILE B 1 96 ? -6.613 -18.062 19.609 1 90.06 96 ILE B O 1
ATOM 7315 N N . SER B 1 97 ? -5.195 -16.328 19.422 1 85.69 97 SER B N 1
ATOM 7316 C CA . SER B 1 97 ? -5.32 -15.914 20.812 1 85.69 97 SER B CA 1
ATOM 7317 C C . SER B 1 97 ? -5.453 -14.398 20.938 1 85.69 97 SER B C 1
ATOM 7319 O O . SER B 1 97 ? -4.926 -13.656 20.094 1 85.69 97 SER B O 1
ATOM 7321 N N . VAL B 1 98 ? -6.23 -14.023 21.906 1 89.38 98 VAL B N 1
ATOM 7322 C CA . VAL B 1 98 ? -6.422 -12.602 22.172 1 89.38 98 VAL B CA 1
ATOM 7323 C C . VAL B 1 98 ? -5.773 -12.227 23.5 1 89.38 98 VAL B C 1
ATOM 7325 O O . VAL B 1 98 ? -5.879 -12.977 24.469 1 89.38 98 VAL B O 1
ATOM 7328 N N . LEU B 1 99 ? -5.094 -11.117 23.516 1 83.5 99 LEU B N 1
ATOM 7329 C CA . LEU B 1 99 ? -4.402 -10.617 24.703 1 83.5 99 LEU B CA 1
ATOM 7330 C C . LEU B 1 99 ? -4.992 -9.289 25.156 1 83.5 99 LEU B C 1
ATOM 7332 O O . LEU B 1 99 ? -5.492 -8.516 24.328 1 83.5 99 LEU B O 1
ATOM 7336 N N . LYS B 1 100 ? -4.961 -9.141 26.469 1 84.19 100 LYS B N 1
ATOM 7337 C CA . LYS B 1 100 ? -5.375 -7.879 27.078 1 84.19 100 LYS B CA 1
ATOM 7338 C C . LYS B 1 100 ? -4.176 -7.098 27.609 1 84.19 100 LYS B C 1
ATOM 7340 O O . LYS B 1 100 ? -3.156 -7.688 27.984 1 84.19 100 LYS B O 1
ATOM 7345 N N . ASP B 1 101 ? -4.305 -5.82 27.531 1 78.44 101 ASP B N 1
ATOM 7346 C CA . ASP B 1 101 ? -3.184 -5.008 27.984 1 78.44 101 ASP B CA 1
ATOM 7347 C C . ASP B 1 101 ? -3.045 -5.07 29.5 1 78.44 101 ASP B C 1
ATOM 7349 O O . ASP B 1 101 ? -1.932 -5.078 30.031 1 78.44 101 ASP B O 1
ATOM 7353 N N . THR B 1 102 ? -4.242 -4.996 30.188 1 74.75 102 THR B N 1
ATOM 7354 C CA . THR B 1 102 ? -4.23 -5.148 31.641 1 74.75 102 THR B CA 1
ATOM 7355 C C . THR B 1 102 ? -5.191 -6.254 32.094 1 74.75 102 THR B C 1
ATOM 7357 O O . THR B 1 102 ? -6.137 -6.578 31.359 1 74.75 102 THR B O 1
ATOM 7360 N N . LEU B 1 103 ? -4.918 -6.785 33.188 1 73.81 103 LEU B N 1
ATOM 7361 C CA . LEU B 1 103 ? -5.711 -7.895 33.719 1 73.81 103 LEU B CA 1
ATOM 7362 C C . LEU B 1 103 ? -7.113 -7.43 34.094 1 73.81 103 LEU B C 1
ATOM 7364 O O . LEU B 1 103 ? -8.062 -8.219 34.094 1 73.81 103 LEU B O 1
ATOM 7368 N N . GLU B 1 104 ? -7.184 -6.156 34.312 1 79.94 104 GLU B N 1
ATOM 7369 C CA . GLU B 1 104 ? -8.461 -5.613 34.75 1 79.94 104 GLU B CA 1
ATOM 7370 C C . GLU B 1 104 ? -9.414 -5.387 33.594 1 79.94 104 GLU B C 1
ATOM 7372 O O . GLU B 1 104 ? -10.617 -5.188 33.812 1 79.94 104 GLU B O 1
ATOM 7377 N N . CYS B 1 105 ? -8.969 -5.551 32.406 1 82.44 105 CYS B N 1
ATOM 7378 C CA . CYS B 1 105 ? -9.836 -5.348 31.25 1 82.44 105 CYS B CA 1
ATOM 7379 C C . CYS B 1 105 ? -10.859 -6.477 31.125 1 82.44 105 CYS B C 1
ATOM 7381 O O . CYS B 1 105 ? -10.523 -7.645 31.312 1 82.44 105 CYS B O 1
ATOM 7383 N N . PRO B 1 106 ? -12.078 -6.141 30.891 1 85.56 106 PRO B N 1
ATOM 7384 C CA . PRO B 1 106 ? -13.117 -7.168 30.781 1 85.56 106 PRO B CA 1
ATOM 7385 C C . PRO B 1 106 ? -12.945 -8.047 29.547 1 85.56 106 PRO B C 1
ATOM 7387 O O . PRO B 1 106 ? -12.258 -7.652 28.594 1 85.56 106 PRO B O 1
ATOM 7390 N N . LYS B 1 107 ? -13.625 -9.195 29.703 1 87 107 LYS B N 1
ATOM 7391 C CA . LYS B 1 107 ? -13.68 -10.07 28.531 1 87 107 LYS B CA 1
ATOM 7392 C C . LYS B 1 107 ? -14.531 -9.461 27.422 1 87 107 LYS B C 1
ATOM 7394 O O . LYS B 1 107 ? -15.508 -8.758 27.688 1 87 107 LYS B O 1
ATOM 7399 N N . THR B 1 108 ? -14.039 -9.672 26.172 1 88.38 108 THR B N 1
ATOM 7400 C CA . THR B 1 108 ? -14.773 -9.148 25.031 1 88.38 108 THR B CA 1
ATOM 7401 C C . THR B 1 108 ? -14.883 -10.195 23.938 1 88.38 108 THR B C 1
ATOM 7403 O O . THR B 1 108 ? -14.219 -11.234 23.984 1 88.38 108 THR B O 1
ATOM 7406 N N . SER B 1 109 ? -15.852 -9.938 23.156 1 89.44 109 SER B N 1
ATOM 7407 C CA . SER B 1 109 ? -15.984 -10.789 21.969 1 89.44 109 SER B CA 1
ATOM 7408 C C . SER B 1 109 ? -15.18 -10.242 20.797 1 89.44 109 SER B C 1
ATOM 7410 O O . SER B 1 109 ? -15.023 -9.023 20.656 1 89.44 109 SER B O 1
ATOM 7412 N N . VAL B 1 110 ? -14.609 -11.148 20.062 1 91.75 110 VAL B N 1
ATOM 7413 C CA . VAL B 1 110 ? -13.852 -10.781 18.859 1 91.75 110 VAL B CA 1
ATOM 7414 C C . VAL B 1 110 ? -14.453 -11.477 17.641 1 91.75 110 VAL B C 1
ATOM 7416 O O . VAL B 1 110 ? -14.727 -12.672 17.672 1 91.75 110 VAL B O 1
ATOM 7419 N N . HIS B 1 111 ? -14.719 -10.703 16.609 1 91.19 111 HIS B N 1
ATOM 7420 C CA . HIS B 1 111 ? -15.227 -11.25 15.359 1 91.19 111 HIS B CA 1
ATOM 7421 C C . HIS B 1 111 ? -14.078 -11.625 14.422 1 91.19 111 HIS B C 1
ATOM 7423 O O . HIS B 1 111 ? -13.094 -10.891 14.312 1 91.19 111 HIS B O 1
ATOM 7429 N N . LEU B 1 112 ? -14.242 -12.812 13.836 1 90.06 112 LEU B N 1
ATOM 7430 C CA . LEU B 1 112 ? -13.258 -13.312 12.875 1 90.06 112 LEU B CA 1
ATOM 7431 C C . LEU B 1 112 ? -13.93 -13.68 11.555 1 90.06 112 LEU B C 1
ATOM 7433 O O . LEU B 1 112 ? -15.031 -14.234 11.547 1 90.06 112 LEU B O 1
ATOM 7437 N N . ALA B 1 113 ? -13.273 -13.297 10.484 1 88.62 113 ALA B N 1
ATOM 7438 C CA . ALA B 1 113 ? -13.695 -13.734 9.156 1 88.62 113 ALA B CA 1
ATOM 7439 C C . ALA B 1 113 ? -12.516 -14.258 8.344 1 88.62 113 ALA B C 1
ATOM 7441 O O . ALA B 1 113 ? -11.469 -13.609 8.266 1 88.62 113 ALA B O 1
ATOM 7442 N N . LEU B 1 114 ? -12.641 -15.461 7.859 1 87.31 114 LEU B N 1
ATOM 7443 C CA . LEU B 1 114 ? -11.602 -16.125 7.074 1 87.31 114 LEU B CA 1
ATOM 7444 C C . LEU B 1 114 ? -12.094 -16.422 5.664 1 87.31 114 LEU B C 1
ATOM 7446 O O . LEU B 1 114 ? -13.211 -16.906 5.484 1 87.31 114 LEU B O 1
ATOM 7450 N N . GLN B 1 115 ? -11.273 -16.062 4.664 1 87.25 115 GLN B N 1
ATOM 7451 C CA . GLN B 1 115 ? -11.672 -16.281 3.275 1 87.25 115 GLN B CA 1
ATOM 7452 C C . GLN B 1 115 ? -10.461 -16.594 2.396 1 87.25 115 GLN B C 1
ATOM 7454 O O . GLN B 1 115 ? -9.438 -15.906 2.484 1 87.25 115 GLN B O 1
ATOM 7459 N N . PRO B 1 116 ? -10.539 -17.641 1.572 1 87.31 116 PRO B N 1
ATOM 7460 C CA . PRO B 1 116 ? -9.492 -17.875 0.575 1 87.31 116 PRO B CA 1
ATOM 7461 C C . PRO B 1 116 ? -9.664 -17.016 -0.672 1 87.31 116 PRO B C 1
ATOM 7463 O O . PRO B 1 116 ? -10.789 -16.672 -1.04 1 87.31 116 PRO B O 1
ATOM 7466 N N . GLY B 1 117 ? -8.602 -16.656 -1.323 1 88.06 117 GLY B N 1
ATOM 7467 C CA . GLY B 1 117 ? -8.641 -16.016 -2.629 1 88.06 117 GLY B CA 1
ATOM 7468 C C . GLY B 1 117 ? -8.578 -14.5 -2.553 1 88.06 117 GLY B C 1
ATOM 7469 O O . GLY B 1 117 ? -7.84 -13.867 -3.303 1 88.06 117 GLY B O 1
ATOM 7470 N N . SER B 1 118 ? -9.484 -13.906 -1.665 1 91.81 118 SER B N 1
ATOM 7471 C CA . SER B 1 118 ? -9.516 -12.453 -1.537 1 91.81 118 SER B CA 1
ATOM 7472 C C . SER B 1 118 ? -9.984 -12.031 -0.15 1 91.81 118 SER B C 1
ATOM 7474 O O . SER B 1 118 ? -10.203 -12.875 0.723 1 91.81 118 SER B O 1
ATOM 7476 N N . LEU B 1 119 ? -10.086 -10.734 0.053 1 91.12 119 LEU B N 1
ATOM 7477 C CA . LEU B 1 119 ? -10.484 -10.195 1.349 1 91.12 119 LEU B CA 1
ATOM 7478 C C . LEU B 1 119 ? -11.922 -10.578 1.68 1 91.12 119 LEU B C 1
ATOM 7480 O O . LEU B 1 119 ? -12.781 -10.602 0.796 1 91.12 119 LEU B O 1
ATOM 7484 N N . PRO B 1 120 ? -12.172 -10.859 2.918 1 89.94 120 PRO B N 1
ATOM 7485 C CA . PRO B 1 120 ? -13.547 -11.211 3.309 1 89.94 120 PRO B CA 1
ATOM 7486 C C . PRO B 1 120 ? -14.477 -10 3.332 1 89.94 120 PRO B C 1
ATOM 7488 O O . PRO B 1 120 ? -14.094 -8.93 3.809 1 89.94 120 PRO B O 1
ATOM 7491 N N . VAL B 1 121 ? -15.633 -10.219 2.773 1 89.62 121 VAL B N 1
ATOM 7492 C CA . VAL B 1 121 ? -16.688 -9.211 2.875 1 89.62 121 VAL B CA 1
ATOM 7493 C C . VAL B 1 121 ? -17.5 -9.445 4.145 1 89.62 121 VAL B C 1
ATOM 7495 O O . VAL B 1 121 ? -18.359 -10.336 4.184 1 89.62 121 VAL B O 1
ATOM 7498 N N . THR B 1 122 ? -17.219 -8.688 5.168 1 84.81 122 THR B N 1
ATOM 7499 C CA . THR B 1 122 ? -17.859 -8.906 6.461 1 84.81 122 THR B CA 1
ATOM 7500 C C . THR B 1 122 ? -19.016 -7.945 6.656 1 84.81 122 THR B C 1
ATOM 7502 O O . THR B 1 122 ? -18.953 -6.781 6.25 1 84.81 122 THR B O 1
ATOM 7505 N N . ASN B 1 123 ? -20.094 -8.516 7.164 1 84.62 123 ASN B N 1
ATOM 7506 C CA . ASN B 1 123 ? -21.266 -7.742 7.547 1 84.62 123 ASN B CA 1
ATOM 7507 C C . ASN B 1 123 ? -21.797 -8.164 8.914 1 84.62 123 ASN B C 1
ATOM 7509 O O . ASN B 1 123 ? -22.875 -8.75 9.016 1 84.62 123 ASN B O 1
ATOM 7513 N N . PRO B 1 124 ? -21.062 -7.844 9.914 1 82.44 124 PRO B N 1
ATOM 7514 C CA . PRO B 1 124 ? -21.391 -8.336 11.258 1 82.44 124 PRO B CA 1
ATOM 7515 C C . PRO B 1 124 ? -22.719 -7.816 11.766 1 82.44 124 PRO B C 1
ATOM 7517 O O . PRO B 1 124 ? -23.359 -8.453 12.617 1 82.44 124 PRO B O 1
ATOM 7520 N N . TYR B 1 125 ? -23.234 -6.754 11.266 1 87.06 125 TYR B N 1
ATOM 7521 C CA . TYR B 1 125 ? -24.453 -6.156 11.812 1 87.06 125 TYR B CA 1
ATOM 7522 C C . TYR B 1 125 ? -25.594 -6.23 10.812 1 87.06 125 TYR B C 1
ATOM 7524 O O . TYR B 1 125 ? -26.594 -5.512 10.945 1 87.06 125 TYR B O 1
ATOM 7532 N N . ASN B 1 126 ? -25.453 -6.996 9.805 1 85.81 126 ASN B N 1
ATOM 7533 C CA . ASN B 1 126 ? -26.469 -7.273 8.805 1 85.81 126 ASN B CA 1
ATOM 7534 C C . ASN B 1 126 ? -27.016 -5.988 8.18 1 85.81 126 ASN B C 1
ATOM 7536 O O . ASN B 1 126 ? -28.234 -5.793 8.109 1 85.81 126 ASN B O 1
ATOM 7540 N N . THR B 1 127 ? -26.078 -5.188 7.828 1 90 127 THR B N 1
ATOM 7541 C CA . THR B 1 127 ? -26.469 -3.961 7.141 1 90 127 THR B CA 1
ATOM 7542 C C . THR B 1 127 ? -26.828 -4.25 5.684 1 90 127 THR B C 1
ATOM 7544 O O . THR B 1 127 ? -26.328 -5.215 5.098 1 90 127 THR B O 1
ATOM 7547 N N . SER B 1 128 ? -27.672 -3.461 5.191 1 88.88 128 SER B N 1
ATOM 7548 C CA . SER B 1 128 ? -28.094 -3.67 3.811 1 88.88 128 SER B CA 1
ATOM 7549 C C . SER B 1 128 ? -27 -3.24 2.832 1 88.88 128 SER B C 1
ATOM 7551 O O . SER B 1 128 ? -26.328 -2.232 3.049 1 88.88 128 SER B O 1
ATOM 7553 N N . PHE B 1 129 ? -26.844 -4.109 1.818 1 87.81 129 PHE B N 1
ATOM 7554 C CA . PHE B 1 129 ? -25.938 -3.758 0.729 1 87.81 129 PHE B CA 1
ATOM 7555 C C . PHE B 1 129 ? -26.656 -2.912 -0.317 1 87.81 129 PHE B C 1
ATOM 7557 O O . PHE B 1 129 ? -27.875 -2.98 -0.446 1 87.81 129 PHE B O 1
ATOM 7564 N N . PRO B 1 130 ? -25.859 -2.066 -1.013 1 87.75 130 PRO B N 1
ATOM 7565 C CA . PRO B 1 130 ? -26.484 -1.419 -2.168 1 87.75 130 PRO B CA 1
ATOM 7566 C C . PRO B 1 130 ? -27.047 -2.422 -3.174 1 87.75 130 PRO B C 1
ATOM 7568 O O . PRO B 1 130 ? -26.688 -3.604 -3.135 1 87.75 130 PRO B O 1
ATOM 7571 N N . PRO B 1 131 ? -27.906 -2.006 -4.012 1 81.75 131 PRO B N 1
ATOM 7572 C CA . PRO B 1 131 ? -28.5 -2.938 -4.98 1 81.75 131 PRO B CA 1
ATOM 7573 C C . PRO B 1 131 ? -27.453 -3.512 -5.945 1 81.75 131 PRO B C 1
ATOM 7575 O O . PRO B 1 131 ? -26.484 -2.834 -6.289 1 81.75 131 PRO B O 1
ATOM 7578 N N . HIS B 1 132 ? -27.641 -4.781 -6.34 1 80.88 132 HIS B N 1
ATOM 7579 C CA . HIS B 1 132 ? -26.875 -5.477 -7.367 1 80.88 132 HIS B CA 1
ATOM 7580 C C . HIS B 1 132 ? -25.438 -5.723 -6.914 1 80.88 132 HIS B C 1
ATOM 7582 O O . HIS B 1 132 ? -24.5 -5.457 -7.66 1 80.88 132 HIS B O 1
ATOM 7588 N N . ILE B 1 133 ? -25.328 -5.965 -5.684 1 84.75 133 ILE B N 1
ATOM 7589 C CA . ILE B 1 133 ? -24.031 -6.391 -5.164 1 84.75 133 ILE B CA 1
ATOM 7590 C C . ILE B 1 133 ? -23.969 -7.914 -5.129 1 84.75 133 ILE B C 1
ATOM 7592 O O . ILE B 1 133 ? -24.906 -8.57 -4.688 1 84.75 133 ILE B O 1
ATOM 7596 N N . ASN B 1 134 ? -22.938 -8.328 -5.777 1 81.56 134 ASN B N 1
ATOM 7597 C CA . ASN B 1 134 ? -22.688 -9.766 -5.734 1 81.56 134 ASN B CA 1
ATOM 7598 C C . ASN B 1 134 ? -21.781 -10.141 -4.57 1 81.56 134 ASN B C 1
ATOM 7600 O O . ASN B 1 134 ? -20.578 -9.859 -4.605 1 81.56 134 ASN B O 1
ATOM 7604 N N . THR B 1 135 ? -22.328 -10.602 -3.57 1 69.38 135 THR B N 1
ATOM 7605 C CA . THR B 1 135 ? -21.531 -11 -2.41 1 69.38 135 THR B CA 1
ATOM 7606 C C . THR B 1 135 ? -21.219 -12.492 -2.461 1 69.38 135 THR B C 1
ATOM 7608 O O . THR B 1 135 ? -20.703 -13.055 -1.493 1 69.38 135 THR B O 1
ATOM 7611 N N . GLN B 1 136 ? -21.797 -13.164 -3.434 1 56.25 136 GLN B N 1
ATOM 7612 C CA . GLN B 1 136 ? -21.797 -14.625 -3.482 1 56.25 136 GLN B CA 1
ATOM 7613 C C . GLN B 1 136 ? -20.406 -15.188 -3.223 1 56.25 136 GLN B C 1
ATOM 7615 O O . GLN B 1 136 ? -20.25 -16.25 -2.627 1 56.25 136 GLN B O 1
ATOM 7620 N N . SER B 1 137 ? -19.516 -14.594 -3.873 1 51.75 137 SER B N 1
ATOM 7621 C CA . SER B 1 137 ? -18.266 -15.305 -3.623 1 51.75 137 SER B CA 1
ATOM 7622 C C . SER B 1 137 ? -18.016 -15.492 -2.129 1 51.75 137 SER B C 1
ATOM 7624 O O . SER B 1 137 ? -17.141 -16.266 -1.726 1 51.75 137 SER B O 1
ATOM 7626 N N . GLN B 1 138 ? -18.656 -14.617 -1.317 1 52.28 138 GLN B N 1
ATOM 7627 C CA . GLN B 1 138 ? -18.094 -14.469 0.022 1 52.28 138 GLN B CA 1
ATOM 7628 C C . GLN B 1 138 ? -18.938 -15.219 1.056 1 52.28 138 GLN B C 1
ATOM 7630 O O . GLN B 1 138 ? -18.719 -15.055 2.262 1 52.28 138 GLN B O 1
ATOM 7635 N N . ARG B 1 139 ? -20.047 -15.828 0.705 1 49.91 139 ARG B N 1
ATOM 7636 C CA . ARG B 1 139 ? -21.031 -16.344 1.656 1 49.91 139 ARG B CA 1
ATOM 7637 C C . ARG B 1 139 ? -20.422 -17.422 2.535 1 49.91 139 ARG B C 1
ATOM 7639 O O . ARG B 1 139 ? -20.969 -17.781 3.578 1 49.91 139 ARG B O 1
ATOM 7646 N N . ASN B 1 140 ? -19.578 -18.219 1.951 1 47.19 140 ASN B N 1
ATOM 7647 C CA . ASN B 1 140 ? -19.438 -19.391 2.811 1 47.19 140 ASN B CA 1
ATOM 7648 C C . ASN B 1 140 ? -18.953 -19.016 4.207 1 47.19 140 ASN B C 1
ATOM 7650 O O . ASN B 1 140 ? -19.562 -19.406 5.207 1 47.19 140 ASN B O 1
ATOM 7654 N N . LEU B 1 141 ? -17.609 -19.141 4.43 1 50.28 141 LEU B N 1
ATOM 7655 C CA . LEU B 1 141 ? -16.922 -19.453 5.676 1 50.28 141 LEU B CA 1
ATOM 7656 C C . LEU B 1 141 ? -16.922 -18.25 6.613 1 50.28 141 LEU B C 1
ATOM 7658 O O . LEU B 1 141 ? -16.266 -18.25 7.652 1 50.28 141 LEU B O 1
ATOM 7662 N N . ASN B 1 142 ? -18.016 -17.328 6.824 1 57.47 142 ASN B N 1
ATOM 7663 C CA . ASN B 1 142 ? -17.25 -16.094 6.859 1 57.47 142 ASN B CA 1
ATOM 7664 C C . ASN B 1 142 ? -17 -15.625 8.289 1 57.47 142 ASN B C 1
ATOM 7666 O O . ASN B 1 142 ? -15.852 -15.422 8.688 1 57.47 142 ASN B O 1
ATOM 7670 N N . LEU B 1 143 ? -18.031 -15.156 9.008 1 68.75 143 LEU B N 1
ATOM 7671 C CA . LEU B 1 143 ? -17.859 -14.352 10.219 1 68.75 143 LEU B CA 1
ATOM 7672 C C . LEU B 1 143 ? -18.109 -15.195 11.461 1 68.75 143 LEU B C 1
ATOM 7674 O O . LEU B 1 143 ? -19.141 -15.859 11.578 1 68.75 143 LEU B O 1
ATOM 7678 N N . PHE B 1 144 ? -17.141 -15.492 12.352 1 77.75 144 PHE B N 1
ATOM 7679 C CA . PHE B 1 144 ? -17.281 -16.188 13.633 1 77.75 144 PHE B CA 1
ATOM 7680 C C . PHE B 1 144 ? -16.875 -15.281 14.781 1 77.75 144 PHE B C 1
ATOM 7682 O O . PHE B 1 144 ? -16.172 -14.281 14.578 1 77.75 144 PHE B O 1
ATOM 7689 N N . THR B 1 145 ? -17.406 -15.609 15.914 1 84.62 145 THR B N 1
ATOM 7690 C CA . THR B 1 145 ? -17.125 -14.82 17.109 1 84.62 145 THR B CA 1
ATOM 7691 C C . THR B 1 145 ? -16.391 -15.664 18.141 1 84.62 145 THR B C 1
ATOM 7693 O O . THR B 1 145 ? -16.719 -16.828 18.359 1 84.62 145 THR B O 1
ATOM 7696 N N . MET B 1 146 ? -15.344 -15.07 18.641 1 83.81 146 MET B N 1
ATOM 7697 C CA . MET B 1 146 ? -14.602 -15.734 19.719 1 83.81 146 MET B CA 1
ATOM 7698 C C . MET B 1 146 ? -14.523 -14.852 20.953 1 83.81 146 MET B C 1
ATOM 7700 O O . MET B 1 146 ? -14.734 -13.641 20.875 1 83.81 146 MET B O 1
ATOM 7704 N N . SER B 1 147 ? -14.336 -15.539 22.047 1 86.12 147 SER B N 1
ATOM 7705 C CA . SER B 1 147 ? -14.133 -14.805 23.281 1 86.12 147 SER B CA 1
ATOM 7706 C C . SER B 1 147 ? -12.656 -14.5 23.516 1 86.12 147 SER B C 1
ATOM 7708 O O . SER B 1 147 ? -11.789 -15.32 23.203 1 86.12 147 SER B O 1
ATOM 7710 N N . SER B 1 148 ? -12.383 -13.336 24.031 1 83.75 148 SER B N 1
ATOM 7711 C CA . SER B 1 148 ? -11.008 -12.945 24.297 1 83.75 148 SER B CA 1
ATOM 7712 C C . SER B 1 148 ? -10.383 -13.828 25.375 1 83.75 148 SER B C 1
ATOM 7714 O O . SER B 1 148 ? -9.164 -13.875 25.531 1 83.75 148 SER B O 1
ATOM 7716 N N . ALA B 1 149 ? -11.133 -14.508 26.094 1 78.56 149 ALA B N 1
ATOM 7717 C CA . ALA B 1 149 ? -10.656 -15.297 27.219 1 78.56 149 ALA B CA 1
ATOM 7718 C C . ALA B 1 149 ? -10.195 -16.688 26.766 1 78.56 149 ALA B C 1
ATOM 7720 O O . ALA B 1 149 ? -9.453 -17.359 27.484 1 78.56 149 ALA B O 1
ATOM 7721 N N . GLN B 1 150 ? -10.633 -17.031 25.594 1 75.56 150 GLN B N 1
ATOM 7722 C CA . GLN B 1 150 ? -10.352 -18.391 25.141 1 75.56 150 GLN B CA 1
ATOM 7723 C C . GLN B 1 150 ? -9.703 -18.391 23.766 1 75.56 150 GLN B C 1
ATOM 7725 O O . GLN B 1 150 ? -10.32 -17.938 22.781 1 75.56 150 GLN B O 1
ATOM 7730 N N . PRO B 1 151 ? -8.453 -18.953 23.719 1 81.81 151 PRO B N 1
ATOM 7731 C CA . PRO B 1 151 ? -7.875 -19.094 22.391 1 81.81 151 PRO B CA 1
ATOM 7732 C C . PRO B 1 151 ? -8.664 -20.062 21.516 1 81.81 151 PRO B C 1
ATOM 7734 O O . PRO B 1 151 ? -9.336 -20.969 22.016 1 81.81 151 PRO B O 1
ATOM 7737 N N . VAL B 1 152 ? -8.602 -19.859 20.219 1 80.88 152 VAL B N 1
ATOM 7738 C CA . VAL B 1 152 ? -9.383 -20.672 19.281 1 80.88 152 VAL B CA 1
ATOM 7739 C C . VAL B 1 152 ? -8.453 -21.266 18.234 1 80.88 152 VAL B C 1
ATOM 7741 O O . VAL B 1 152 ? -7.496 -20.625 17.797 1 80.88 152 VAL B O 1
ATOM 7744 N N . ARG B 1 153 ? -8.703 -22.547 17.828 1 83.88 153 ARG B N 1
ATOM 7745 C CA . ARG B 1 153 ? -8.055 -23.203 16.703 1 83.88 153 ARG B CA 1
ATOM 7746 C C . ARG B 1 153 ? -9.047 -23.484 15.578 1 83.88 153 ARG B C 1
ATOM 7748 O O . ARG B 1 153 ? -10.062 -24.156 15.805 1 83.88 153 ARG B O 1
ATOM 7755 N N . ILE B 1 154 ? -8.75 -23 14.445 1 81 154 ILE B N 1
ATOM 7756 C CA . ILE B 1 154 ? -9.531 -23.281 13.25 1 81 154 ILE B CA 1
ATOM 7757 C C . ILE B 1 154 ? -8.781 -24.297 12.375 1 81 154 ILE B C 1
ATOM 7759 O O . ILE B 1 154 ? -7.648 -24.047 11.969 1 81 154 ILE B O 1
ATOM 7763 N N . THR B 1 155 ? -9.391 -25.438 12.07 1 80.19 155 THR B N 1
ATOM 7764 C CA . THR B 1 155 ? -8.75 -26.469 11.25 1 80.19 155 THR B CA 1
ATOM 7765 C C . THR B 1 155 ? -9.453 -26.594 9.898 1 80.19 155 THR B C 1
ATOM 7767 O O . THR B 1 155 ? -10.68 -26.688 9.844 1 80.19 155 THR B O 1
ATOM 7770 N N . PHE B 1 156 ? -8.719 -26.547 8.875 1 81.25 156 PHE B N 1
ATOM 7771 C CA . PHE B 1 156 ? -9.195 -26.797 7.52 1 81.25 156 PHE B CA 1
ATOM 7772 C C . PHE B 1 156 ? -8.57 -28.062 6.949 1 81.25 156 PHE B C 1
ATOM 7774 O O . PHE B 1 156 ? -7.344 -28.219 6.969 1 81.25 156 PHE B O 1
ATOM 7781 N N . TRP B 1 157 ? -9.531 -28.859 6.496 1 82.25 157 TRP B N 1
ATOM 7782 C CA . TRP B 1 157 ? -9.016 -30.047 5.805 1 82.25 157 TRP B CA 1
ATOM 7783 C C . TRP B 1 157 ? -8.844 -29.766 4.316 1 82.25 157 TRP B C 1
ATOM 7785 O O . TRP B 1 157 ? -9.758 -29.281 3.654 1 82.25 157 TRP B O 1
ATOM 7795 N N . THR B 1 158 ? -7.738 -29.969 3.826 1 87.31 158 THR B N 1
ATOM 7796 C CA . THR B 1 158 ? -7.336 -29.812 2.434 1 87.31 158 THR B CA 1
ATOM 7797 C C . THR B 1 158 ? -7.668 -28.406 1.926 1 87.31 158 THR B C 1
ATOM 7799 O O . THR B 1 158 ? -8.414 -28.25 0.956 1 87.31 158 THR B O 1
ATOM 7802 N N . PRO B 1 159 ? -7.137 -27.453 2.629 1 88.69 159 PRO B N 1
ATOM 7803 C CA . PRO B 1 159 ? -7.371 -26.078 2.168 1 88.69 159 PRO B CA 1
ATOM 7804 C C . PRO B 1 159 ? -6.852 -25.828 0.753 1 88.69 159 PRO B C 1
ATOM 7806 O O . PRO B 1 159 ? -5.891 -26.484 0.325 1 88.69 159 PRO B O 1
ATOM 7809 N N . THR B 1 160 ? -7.555 -24.969 0.075 1 90.25 160 THR B N 1
ATOM 7810 C CA . THR B 1 160 ? -7.07 -24.578 -1.246 1 90.25 160 THR B CA 1
ATOM 7811 C C . THR B 1 160 ? -5.75 -23.828 -1.139 1 90.25 160 THR B C 1
ATOM 7813 O O . THR B 1 160 ? -5.531 -23.078 -0.184 1 90.25 160 THR B O 1
ATOM 7816 N N . ALA B 1 161 ? -4.957 -24.078 -2.09 1 92.19 161 ALA B N 1
ATOM 7817 C CA . ALA B 1 161 ? -3.672 -23.391 -2.113 1 92.19 161 ALA B CA 1
ATOM 7818 C C . ALA B 1 161 ? -3.85 -21.922 -2.49 1 92.19 161 ALA B C 1
ATOM 7820 O O . ALA B 1 161 ? -4.828 -21.547 -3.145 1 92.19 161 ALA B O 1
ATOM 7821 N N . GLY B 1 162 ? -2.896 -21.141 -2.047 1 91.56 162 GLY B N 1
ATOM 7822 C CA . GLY B 1 162 ? -2.922 -19.734 -2.426 1 91.56 162 GLY B CA 1
ATOM 7823 C C . GLY B 1 162 ? -3.107 -18.797 -1.246 1 91.56 162 GLY B C 1
ATOM 7824 O O . GLY B 1 162 ? -2.709 -19.125 -0.125 1 91.56 162 GLY B O 1
ATOM 7825 N N . ASP B 1 163 ? -3.734 -17.703 -1.53 1 91.69 163 ASP B N 1
ATOM 7826 C CA . ASP B 1 163 ? -3.826 -16.641 -0.535 1 91.69 163 ASP B CA 1
ATOM 7827 C C . ASP B 1 163 ? -5.078 -16.797 0.326 1 91.69 163 ASP B C 1
ATOM 7829 O O . ASP B 1 163 ? -6.168 -17.031 -0.194 1 91.69 163 ASP B O 1
ATOM 7833 N N . TRP B 1 164 ? -4.871 -16.719 1.601 1 91.81 164 TRP B N 1
ATOM 7834 C CA . TRP B 1 164 ? -5.945 -16.703 2.588 1 91.81 164 TRP B CA 1
ATOM 7835 C C . TRP B 1 164 ? -5.906 -15.422 3.422 1 91.81 164 TRP B C 1
ATOM 7837 O O . TRP B 1 164 ? -4.832 -14.961 3.809 1 91.81 164 TRP B O 1
ATOM 7847 N N . TYR B 1 165 ? -7.062 -14.938 3.691 1 91.38 165 TYR B N 1
ATOM 7848 C CA . TYR B 1 165 ? -7.145 -13.703 4.457 1 91.38 165 TYR B CA 1
ATOM 7849 C C . TYR B 1 165 ? -8.031 -13.875 5.688 1 91.38 165 TYR B C 1
ATOM 7851 O O . TYR B 1 165 ? -9.086 -14.516 5.613 1 91.38 165 TYR B O 1
ATOM 7859 N N . LEU B 1 166 ? -7.535 -13.414 6.766 1 92.38 166 LEU B N 1
ATOM 7860 C CA . LEU B 1 166 ? -8.297 -13.391 8.008 1 92.38 166 LEU B CA 1
ATOM 7861 C C . LEU B 1 166 ? -8.422 -11.969 8.547 1 92.38 166 LEU B C 1
ATOM 7863 O O . LEU B 1 166 ? -7.426 -11.242 8.617 1 92.38 166 LEU B O 1
ATOM 7867 N N . VAL B 1 167 ? -9.625 -11.578 8.828 1 93.19 167 VAL B N 1
ATOM 7868 C CA . VAL B 1 167 ? -9.836 -10.273 9.445 1 93.19 167 VAL B CA 1
ATOM 7869 C C . VAL B 1 167 ? -10.406 -10.453 10.852 1 93.19 167 VAL B C 1
ATOM 7871 O O . VAL B 1 167 ? -11.203 -11.359 11.094 1 93.19 167 VAL B O 1
ATOM 7874 N N . ALA B 1 168 ? -9.914 -9.609 11.766 1 94 168 ALA B N 1
ATOM 7875 C CA . ALA B 1 168 ? -10.375 -9.633 13.148 1 94 168 ALA B CA 1
ATOM 7876 C C . ALA B 1 168 ? -10.703 -8.227 13.641 1 94 168 ALA B C 1
ATOM 7878 O O . ALA B 1 168 ? -10.008 -7.266 13.297 1 94 168 ALA B O 1
ATOM 7879 N N . PHE B 1 169 ? -11.727 -8.094 14.414 1 93.88 169 PHE B N 1
ATOM 7880 C CA . PHE B 1 169 ? -12.117 -6.793 14.945 1 93.88 169 PHE B CA 1
ATOM 7881 C C . PHE B 1 169 ? -12.992 -6.957 16.188 1 93.88 169 PHE B C 1
ATOM 7883 O O . PHE B 1 169 ? -13.562 -8.031 16.406 1 93.88 169 PHE B O 1
ATOM 7890 N N . LEU B 1 170 ? -13.055 -5.871 16.984 1 93.62 170 LEU B N 1
ATOM 7891 C CA . LEU B 1 170 ? -13.93 -5.828 18.156 1 93.62 170 LEU B CA 1
ATOM 7892 C C . LEU B 1 170 ? -15.32 -5.34 17.766 1 93.62 170 LEU B C 1
ATOM 7894 O O . LEU B 1 170 ? -15.484 -4.613 16.781 1 93.62 170 LEU B O 1
ATOM 7898 N N . PRO B 1 171 ? -16.266 -5.863 18.547 1 91 171 PRO B N 1
ATOM 7899 C CA . PRO B 1 171 ? -17.609 -5.324 18.297 1 91 171 PRO B CA 1
ATOM 7900 C C . PRO B 1 171 ? -17.703 -3.82 18.531 1 91 171 PRO B C 1
ATOM 7902 O O . PRO B 1 171 ? -16.844 -3.252 19.234 1 91 171 PRO B O 1
ATOM 7905 N N . ARG B 1 172 ? -18.703 -3.24 17.891 1 85.19 172 ARG B N 1
ATOM 7906 C CA . ARG B 1 172 ? -18.891 -1.801 18.031 1 85.19 172 ARG B CA 1
ATOM 7907 C C . ARG B 1 172 ? -19.016 -1.408 19.5 1 85.19 172 ARG B C 1
ATOM 7909 O O . ARG B 1 172 ? -19.703 -2.082 20.266 1 85.19 172 ARG B O 1
ATOM 7916 N N . GLY B 1 173 ? -18 -0.639 19.938 1 70.88 173 GLY B N 1
ATOM 7917 C CA . GLY B 1 173 ? -17.984 -0.248 21.344 1 70.88 173 GLY B CA 1
ATOM 7918 C C . GLY B 1 173 ? -19.156 0.614 21.734 1 70.88 173 GLY B C 1
ATOM 7919 O O . GLY B 1 173 ? -19.734 1.319 20.891 1 70.88 173 GLY B O 1
ATOM 7920 N N . ASP B 1 174 ? -19.797 0.192 22.812 1 60.56 174 ASP B N 1
ATOM 7921 C CA . ASP B 1 174 ? -20.812 1.034 23.422 1 60.56 174 ASP B CA 1
ATOM 7922 C C . ASP B 1 174 ? -20.219 2.365 23.891 1 60.56 174 ASP B C 1
ATOM 7924 O O . ASP B 1 174 ? -20.953 3.26 24.312 1 60.56 174 ASP B O 1
ATOM 7928 N N . ASN B 1 175 ? -18.859 2.412 23.938 1 56.91 175 ASN B N 1
ATOM 7929 C CA . ASN B 1 175 ? -18.281 3.488 24.719 1 56.91 175 ASN B CA 1
ATOM 7930 C C . ASN B 1 175 ? -18.266 4.805 23.953 1 56.91 175 ASN B C 1
ATOM 7932 O O . ASN B 1 175 ? -17.406 5.02 23.094 1 56.91 175 ASN B O 1
ATOM 7936 N N . ASN B 1 176 ? -19.422 5.453 23.906 1 64.56 176 ASN B N 1
ATOM 7937 C CA . ASN B 1 176 ? -19.781 6.73 23.297 1 64.56 176 ASN B CA 1
ATOM 7938 C C . ASN B 1 176 ? -19.109 7.898 24.031 1 64.56 176 ASN B C 1
ATOM 7940 O O . ASN B 1 176 ? -19.484 9.055 23.812 1 64.56 176 ASN B O 1
ATOM 7944 N N . LYS B 1 177 ? -18.062 7.5 24.938 1 66.31 177 LYS B N 1
ATOM 7945 C CA . LYS B 1 177 ? -17.531 8.648 25.672 1 66.31 177 LYS B CA 1
ATOM 7946 C C . LYS B 1 177 ? -16.406 9.328 24.891 1 66.31 177 LYS B C 1
ATOM 7948 O O . LYS B 1 177 ? -15.555 8.656 24.312 1 66.31 177 LYS B O 1
ATOM 7953 N N . ILE B 1 178 ? -16.516 10.609 24.75 1 69.5 178 ILE B N 1
ATOM 7954 C CA . ILE B 1 178 ? -15.453 11.422 24.156 1 69.5 178 ILE B CA 1
ATOM 7955 C C . ILE B 1 178 ? -14.469 11.859 25.25 1 69.5 178 ILE B C 1
ATOM 7957 O O . ILE B 1 178 ? -14.852 12.562 26.188 1 69.5 178 ILE B O 1
ATOM 7961 N N . GLU B 1 179 ? -13.297 11.188 25.281 1 67.31 179 GLU B N 1
ATOM 7962 C CA . GLU B 1 179 ? -12.344 11.5 26.344 1 67.31 179 GLU B CA 1
ATOM 7963 C C . GLU B 1 179 ? -11.289 12.492 25.859 1 67.31 179 GLU B C 1
ATOM 7965 O O . GLU B 1 179 ? -10.836 12.422 24.719 1 67.31 179 GLU B O 1
ATOM 7970 N N . GLN B 1 180 ? -11.117 13.453 26.734 1 66.56 180 GLN B N 1
ATOM 7971 C CA . GLN B 1 180 ? -10.023 14.391 26.484 1 66.56 180 GLN B CA 1
ATOM 7972 C C . GLN B 1 180 ? -8.672 13.719 26.703 1 66.56 180 GLN B C 1
ATOM 7974 O O . GLN B 1 180 ? -8.477 12.992 27.672 1 66.56 180 GLN B O 1
ATOM 7979 N N . GLN B 1 181 ? -7.773 13.93 25.75 1 67.5 181 GLN B N 1
ATOM 7980 C CA . GLN B 1 181 ? -6.438 13.352 25.859 1 67.5 181 GLN B CA 1
ATOM 7981 C C . GLN B 1 181 ? -5.766 13.773 27.172 1 67.5 181 GLN B C 1
ATOM 7983 O O . GLN B 1 181 ? -5.691 14.961 27.469 1 67.5 181 GLN B O 1
ATOM 7988 N N . GLY B 1 182 ? -5.426 12.859 28 1 63.25 182 GLY B N 1
ATOM 7989 C CA . GLY B 1 182 ? -4.734 13.141 29.25 1 63.25 182 GLY B CA 1
ATOM 7990 C C . GLY B 1 182 ? -5.621 12.984 30.469 1 63.25 182 GLY B C 1
ATOM 7991 O O . GLY B 1 182 ? -5.121 12.859 31.594 1 63.25 182 GLY B O 1
ATOM 7992 N N . LEU B 1 183 ? -6.91 13.156 30.391 1 66.56 183 LEU B N 1
ATOM 7993 C CA . LEU B 1 183 ? -7.785 13.094 31.547 1 66.56 183 LEU B CA 1
ATOM 7994 C C . LEU B 1 183 ? -8.422 11.711 31.672 1 66.56 183 LEU B C 1
ATOM 7996 O O . LEU B 1 183 ? -8.852 11.32 32.75 1 66.56 183 LEU B O 1
ATOM 8000 N N . GLY B 1 184 ? -8.422 10.953 30.594 1 59.69 184 GLY B N 1
ATOM 8001 C CA . GLY B 1 184 ? -9.219 9.734 30.641 1 59.69 184 GLY B CA 1
ATOM 8002 C C . GLY B 1 184 ? -8.492 8.57 31.281 1 59.69 184 GLY B C 1
ATOM 8003 O O . GLY B 1 184 ? -7.273 8.609 31.453 1 59.69 184 GLY B O 1
ATOM 8004 N N . GLY B 1 185 ? -9.312 7.781 32.125 1 61.5 185 GLY B N 1
ATOM 8005 C CA . GLY B 1 185 ? -8.805 6.531 32.688 1 61.5 185 GLY B CA 1
ATOM 8006 C C . GLY B 1 185 ? -8.156 5.637 31.641 1 61.5 185 GLY B C 1
ATOM 8007 O O . GLY B 1 185 ? -8.055 6.008 30.469 1 61.5 185 GLY B O 1
ATOM 8008 N N . HIS B 1 186 ? -7.566 4.602 32.125 1 65.81 186 HIS B N 1
ATOM 8009 C CA . HIS B 1 186 ? -6.902 3.615 31.281 1 65.81 186 HIS B CA 1
ATOM 8010 C C . HIS B 1 186 ? -7.883 2.98 30.297 1 65.81 186 HIS B C 1
ATOM 8012 O O . HIS B 1 186 ? -8.922 2.463 30.703 1 65.81 186 HIS B O 1
ATOM 8018 N N . THR B 1 187 ? -7.715 3.338 28.984 1 74.56 187 THR B N 1
ATOM 8019 C CA . THR B 1 187 ? -8.516 2.672 27.953 1 74.56 187 THR B CA 1
ATOM 8020 C C . THR B 1 187 ? -7.965 1.281 27.656 1 74.56 187 THR B C 1
ATOM 8022 O O . THR B 1 187 ? -6.781 1.13 27.344 1 74.56 187 THR B O 1
ATOM 8025 N N . CYS B 1 188 ? -8.891 0.344 27.859 1 80.69 188 CYS B N 1
ATOM 8026 C CA . CYS B 1 188 ? -8.484 -1.038 27.625 1 80.69 188 CYS B CA 1
ATOM 8027 C C . CYS B 1 188 ? -8.141 -1.254 26.156 1 80.69 188 CYS B C 1
ATOM 8029 O O . CYS B 1 188 ? -8.883 -0.83 25.266 1 80.69 188 CYS B O 1
ATOM 8031 N N . ARG B 1 189 ? -7.039 -1.957 26.016 1 87.19 189 ARG B N 1
ATOM 8032 C CA . ARG B 1 189 ? -6.609 -2.324 24.672 1 87.19 189 ARG B CA 1
ATOM 8033 C C . ARG B 1 189 ? -6.48 -3.836 24.516 1 87.19 189 ARG B C 1
ATOM 8035 O O . ARG B 1 189 ? -6.047 -4.52 25.453 1 87.19 189 ARG B O 1
ATOM 8042 N N . TYR B 1 190 ? -6.965 -4.297 23.406 1 89.5 190 TYR B N 1
ATOM 8043 C CA . TYR B 1 190 ? -6.902 -5.723 23.109 1 89.5 190 TYR B CA 1
ATOM 8044 C C . TYR B 1 190 ? -6 -5.996 21.906 1 89.5 190 TYR B C 1
ATOM 8046 O O . TYR B 1 190 ? -5.938 -5.191 20.984 1 89.5 190 TYR B O 1
ATOM 8054 N N . PHE B 1 191 ? -5.281 -7.133 22 1 87.56 191 PHE B N 1
ATOM 8055 C CA . PHE B 1 191 ? -4.355 -7.535 20.938 1 87.56 191 PHE B CA 1
ATOM 8056 C C . PHE B 1 191 ? -4.633 -8.969 20.5 1 87.56 191 PHE B C 1
ATOM 8058 O O . PHE B 1 191 ? -5.207 -9.758 21.25 1 87.56 191 PHE B O 1
ATOM 8065 N N . ILE B 1 192 ? -4.293 -9.25 19.328 1 91.31 192 ILE B N 1
ATOM 8066 C CA . ILE B 1 192 ? -4.52 -10.586 18.781 1 91.31 192 ILE B CA 1
ATOM 8067 C C . ILE B 1 192 ? -3.203 -11.164 18.281 1 91.31 192 ILE B C 1
ATOM 8069 O O . ILE B 1 192 ? -2.381 -10.445 17.703 1 91.31 192 ILE B O 1
ATOM 8073 N N . GLN B 1 193 ? -3.031 -12.469 18.5 1 87.19 193 GLN B N 1
ATOM 8074 C CA . GLN B 1 193 ? -1.929 -13.266 17.969 1 87.19 193 GLN B CA 1
ATOM 8075 C C . GLN B 1 193 ? -2.445 -14.484 17.219 1 87.19 193 GLN B C 1
ATOM 8077 O O . GLN B 1 193 ? -3.482 -15.047 17.562 1 87.19 193 GLN B O 1
ATOM 8082 N N . MET B 1 194 ? -1.66 -14.836 16.156 1 90.19 194 MET B N 1
ATOM 8083 C CA . MET B 1 194 ? -2.113 -15.969 15.344 1 90.19 194 MET B CA 1
ATOM 8084 C C . MET B 1 194 ? -0.932 -16.797 14.852 1 90.19 194 MET B C 1
ATOM 8086 O O . MET B 1 194 ? 0.146 -16.25 14.594 1 90.19 194 MET B O 1
ATOM 8090 N N . GLY B 1 195 ? -1.114 -18.094 14.773 1 88.25 195 GLY B N 1
ATOM 8091 C CA . GLY B 1 195 ? -0.198 -19.031 14.148 1 88.25 195 GLY B CA 1
ATOM 8092 C C . GLY B 1 195 ? -0.889 -20.016 13.219 1 88.25 195 GLY B C 1
ATOM 8093 O O . GLY B 1 195 ? -1.983 -20.5 13.523 1 88.25 195 GLY B O 1
ATOM 8094 N N . VAL B 1 196 ? -0.301 -20.219 12.117 1 92.56 196 VAL B N 1
ATOM 8095 C CA . VAL B 1 196 ? -0.858 -21.172 11.156 1 92.56 196 VAL B CA 1
ATOM 8096 C C . VAL B 1 196 ? 0.119 -22.312 10.938 1 92.56 196 VAL B C 1
ATOM 8098 O O . VAL B 1 196 ? 1.294 -22.094 10.633 1 92.56 196 VAL B O 1
ATOM 8101 N N . ALA B 1 197 ? -0.379 -23.5 11.133 1 89.31 197 ALA B N 1
ATOM 8102 C CA . ALA B 1 197 ? 0.378 -24.719 10.859 1 89.31 197 ALA B CA 1
ATOM 8103 C C . ALA B 1 197 ? -0.274 -25.516 9.742 1 89.31 197 ALA B C 1
ATOM 8105 O O . ALA B 1 197 ? -1.502 -25.625 9.672 1 89.31 197 ALA B O 1
ATOM 8106 N N . TYR B 1 198 ? 0.564 -26.031 8.852 1 91.44 198 TYR B N 1
ATOM 8107 C CA . TYR B 1 198 ? 0.001 -26.844 7.773 1 91.44 198 TYR B CA 1
ATOM 8108 C C . TYR B 1 198 ? 0.878 -28.047 7.48 1 91.44 198 TYR B C 1
ATOM 8110 O O . TYR B 1 198 ? 2.059 -28.078 7.836 1 91.44 198 TYR B O 1
ATOM 8118 N N . TRP B 1 199 ? 0.265 -29.062 6.91 1 88.88 199 TRP B N 1
ATOM 8119 C CA . TRP B 1 199 ? 0.924 -30.297 6.488 1 88.88 199 TRP B CA 1
ATOM 8120 C C . TRP B 1 199 ? 0.69 -30.562 5.004 1 88.88 199 TRP B C 1
ATOM 8122 O O . TRP B 1 199 ? -0.448 -30.516 4.531 1 88.88 199 TRP B O 1
ATOM 8132 N N . GLN B 1 200 ? 1.752 -30.812 4.281 1 89.44 200 GLN B N 1
ATOM 8133 C CA . GLN B 1 200 ? 1.679 -31.062 2.846 1 89.44 200 GLN B CA 1
ATOM 8134 C C . GLN B 1 200 ? 1.855 -32.531 2.527 1 89.44 200 GLN B C 1
ATOM 8136 O O . GLN B 1 200 ? 2.662 -33.219 3.16 1 89.44 200 GLN B O 1
ATOM 8141 N N . ALA B 1 201 ? 1.005 -33 1.589 1 87.75 201 ALA B N 1
ATOM 8142 C CA . ALA B 1 201 ? 1.204 -34.344 1.068 1 87.75 201 ALA B CA 1
ATOM 8143 C C . ALA B 1 201 ? 2.385 -34.406 0.102 1 87.75 201 ALA B C 1
ATOM 8145 O O . ALA B 1 201 ? 2.604 -33.469 -0.667 1 87.75 201 ALA B O 1
ATOM 8146 N N . GLU B 1 202 ? 3.004 -35.562 0.391 1 77.12 202 GLU B N 1
ATOM 8147 C CA . GLU B 1 202 ? 4.152 -35.719 -0.491 1 77.12 202 GLU B CA 1
ATOM 8148 C C . GLU B 1 202 ? 3.826 -36.688 -1.631 1 77.12 202 GLU B C 1
ATOM 8150 O O . GLU B 1 202 ? 2.826 -37.406 -1.577 1 77.12 202 GLU B O 1
ATOM 8155 N N . ASP B 1 203 ? 4.332 -36.688 -2.781 1 77.56 203 ASP B N 1
ATOM 8156 C CA . ASP B 1 203 ? 4.34 -37.625 -3.891 1 77.56 203 ASP B CA 1
ATOM 8157 C C . ASP B 1 203 ? 3.035 -37.562 -4.676 1 77.56 203 ASP B C 1
ATOM 8159 O O . ASP B 1 203 ? 2.312 -38.562 -4.773 1 77.56 203 ASP B O 1
ATOM 8163 N N . ILE B 1 204 ? 2.557 -36.594 -5.047 1 88.06 204 ILE B N 1
ATOM 8164 C CA . ILE B 1 204 ? 1.439 -36.469 -5.977 1 88.06 204 ILE B CA 1
ATOM 8165 C C . ILE B 1 204 ? 1.948 -36.562 -7.414 1 88.06 204 ILE B C 1
ATOM 8167 O O . ILE B 1 204 ? 2.764 -35.75 -7.84 1 88.06 204 ILE B O 1
ATOM 8171 N N . LYS B 1 205 ? 1.461 -37.562 -8.07 1 84.94 205 LYS B N 1
ATOM 8172 C CA . LYS B 1 205 ? 1.944 -37.812 -9.43 1 84.94 205 LYS B CA 1
ATOM 8173 C C . LYS B 1 205 ? 1.039 -37.125 -10.453 1 84.94 205 LYS B C 1
ATOM 8175 O O . LYS B 1 205 ? -0.167 -37 -10.234 1 84.94 205 LYS B O 1
ATOM 8180 N N . SER B 1 206 ? 1.672 -36.75 -11.555 1 87.19 206 SER B N 1
ATOM 8181 C CA . SER B 1 206 ? 0.925 -36.094 -12.609 1 87.19 206 SER B CA 1
ATOM 8182 C C . SER B 1 206 ? 0.44 -37.094 -13.664 1 87.19 206 SER B C 1
ATOM 8184 O O . SER B 1 206 ? 1.155 -38.031 -14.008 1 87.19 206 SER B O 1
ATOM 8186 N N . LEU B 1 207 ? -0.775 -36.844 -14.117 1 89.38 207 LEU B N 1
ATOM 8187 C CA . LEU B 1 207 ? -1.362 -37.688 -15.164 1 89.38 207 LEU B CA 1
ATOM 8188 C C . LEU B 1 207 ? -1.168 -37.031 -16.531 1 89.38 207 LEU B C 1
ATOM 8190 O O . LEU B 1 207 ? -0.886 -35.844 -16.625 1 89.38 207 LEU B O 1
ATOM 8194 N N . SER B 1 208 ? -1.222 -37.875 -17.531 1 86.06 208 SER B N 1
ATOM 8195 C CA . SER B 1 208 ? -1.157 -37.406 -18.922 1 86.06 208 SER B CA 1
ATOM 8196 C C . SER B 1 208 ? -2.33 -37.938 -19.734 1 86.06 208 SER B C 1
ATOM 8198 O O . SER B 1 208 ? -2.873 -39 -19.422 1 86.06 208 SER B O 1
ATOM 8200 N N . THR B 1 209 ? -2.777 -37.188 -20.719 1 87 209 THR B N 1
ATOM 8201 C CA . THR B 1 209 ? -3.893 -37.625 -21.562 1 87 209 THR B CA 1
ATOM 8202 C C . THR B 1 209 ? -3.445 -38.656 -22.562 1 87 209 THR B C 1
ATOM 8204 O O . THR B 1 209 ? -4.277 -39.344 -23.172 1 87 209 THR B O 1
ATOM 8207 N N . GLN B 1 210 ? -2.316 -38.938 -22.75 1 77.94 210 GLN B N 1
ATOM 8208 C CA . GLN B 1 210 ? -1.803 -39.781 -23.812 1 77.94 210 GLN B CA 1
ATOM 8209 C C . GLN B 1 210 ? -1.772 -41.25 -23.375 1 77.94 210 GLN B C 1
ATOM 8211 O O . GLN B 1 210 ? -1.869 -42.156 -24.203 1 77.94 210 GLN B O 1
ATOM 8216 N N . THR B 1 211 ? -1.58 -41.438 -22.094 1 78.12 211 THR B N 1
ATOM 8217 C CA . THR B 1 211 ? -1.475 -42.781 -21.609 1 78.12 211 THR B CA 1
ATOM 8218 C C . THR B 1 211 ? -2.248 -42.969 -20.297 1 78.12 211 THR B C 1
ATOM 8220 O O . THR B 1 211 ? -2.545 -42 -19.609 1 78.12 211 THR B O 1
ATOM 8223 N N . ARG B 1 212 ? -2.568 -44.156 -20.125 1 88.06 212 ARG B N 1
ATOM 8224 C CA . ARG B 1 212 ? -3.215 -44.5 -18.859 1 88.06 212 ARG B CA 1
ATOM 8225 C C . ARG B 1 212 ? -2.193 -45 -17.828 1 88.06 212 ARG B C 1
ATOM 8227 O O . ARG B 1 212 ? -1.147 -45.531 -18.203 1 88.06 212 ARG B O 1
ATOM 8234 N N . THR B 1 213 ? -2.424 -44.781 -16.609 1 89.12 213 THR B N 1
ATOM 8235 C CA . THR B 1 213 ? -1.507 -45.156 -15.523 1 89.12 213 THR B CA 1
ATOM 8236 C C . THR B 1 213 ? -2.023 -46.344 -14.75 1 89.12 213 THR B C 1
ATOM 8238 O O . THR B 1 213 ? -3.207 -46.406 -14.406 1 89.12 213 THR B O 1
ATOM 8241 N N . THR B 1 214 ? -1.101 -47.281 -14.492 1 90.31 214 THR B N 1
ATOM 8242 C CA . THR B 1 214 ? -1.452 -48.438 -13.672 1 90.31 214 THR B CA 1
ATOM 8243 C C . THR B 1 214 ? -1.303 -48.125 -12.188 1 90.31 214 THR B C 1
ATOM 8245 O O . THR B 1 214 ? -0.253 -47.656 -11.758 1 90.31 214 THR B O 1
ATOM 8248 N N . VAL B 1 215 ? -2.336 -48.344 -11.469 1 92.56 215 VAL B N 1
ATOM 8249 C CA . VAL B 1 215 ? -2.342 -48.062 -10.031 1 92.56 215 VAL B CA 1
ATOM 8250 C C . VAL B 1 215 ? -2.467 -49.344 -9.25 1 92.56 215 VAL B C 1
ATOM 8252 O O . VAL B 1 215 ? -3.363 -50.156 -9.508 1 92.56 215 VAL B O 1
ATOM 8255 N N . GLU B 1 216 ? -1.524 -49.562 -8.32 1 91.38 216 GLU B N 1
ATOM 8256 C CA . GLU B 1 216 ? -1.563 -50.719 -7.449 1 91.38 216 GLU B CA 1
ATOM 8257 C C . GLU B 1 216 ? -1.779 -50.312 -5.992 1 91.38 216 GLU B C 1
ATOM 8259 O O . GLU B 1 216 ? -0.938 -49.656 -5.398 1 91.38 216 GLU B O 1
ATOM 8264 N N . LEU B 1 217 ? -2.881 -50.688 -5.508 1 92.19 217 LEU B N 1
ATOM 8265 C CA . LEU B 1 217 ? -3.189 -50.438 -4.105 1 92.19 217 LEU B CA 1
ATOM 8266 C C . LEU B 1 217 ? -3.211 -51.75 -3.322 1 92.19 217 LEU B C 1
ATOM 8268 O O . LEU B 1 217 ? -3.682 -52.781 -3.826 1 92.19 217 LEU B O 1
ATOM 8272 N N . ALA B 1 218 ? -2.596 -51.719 -2.148 1 89.75 218 ALA B N 1
ATOM 8273 C CA . ALA B 1 218 ? -2.562 -52.938 -1.341 1 89.75 218 ALA B CA 1
ATOM 8274 C C . ALA B 1 218 ? -2.566 -52.625 0.149 1 89.75 218 ALA B C 1
ATOM 8276 O O . ALA B 1 218 ? -1.944 -51.656 0.577 1 89.75 218 ALA B O 1
ATOM 8277 N N . THR B 1 219 ? -3.25 -53.438 0.869 1 86.06 219 THR B N 1
ATOM 8278 C CA . THR B 1 219 ? -3.264 -53.25 2.318 1 86.06 219 THR B CA 1
ATOM 8279 C C . THR B 1 219 ? -1.973 -53.812 2.934 1 86.06 219 THR B C 1
ATOM 8281 O O . THR B 1 219 ? -1.53 -53.312 3.979 1 86.06 219 THR B O 1
ATOM 8284 N N . GLU B 1 220 ? -1.336 -54.719 2.303 1 80.31 220 GLU B N 1
ATOM 8285 C CA . GLU B 1 220 ? -0.129 -55.344 2.83 1 80.31 220 GLU B CA 1
ATOM 8286 C C . GLU B 1 220 ? 1.039 -54.375 2.859 1 80.31 220 GLU B C 1
ATOM 8288 O O . GLU B 1 220 ? 1.813 -54.344 3.818 1 80.31 220 GLU B O 1
ATOM 8293 N N . THR B 1 221 ? 1.145 -53.594 1.777 1 79 221 THR B N 1
ATOM 8294 C CA . THR B 1 221 ? 2.234 -52.625 1.7 1 79 221 THR B CA 1
ATOM 8295 C C . THR B 1 221 ? 1.823 -51.281 2.328 1 79 221 THR B C 1
ATOM 8297 O O . THR B 1 221 ? 2.582 -50.312 2.289 1 79 221 THR B O 1
ATOM 8300 N N . ASN B 1 222 ? 0.688 -51.219 2.889 1 80.31 222 ASN B N 1
ATOM 8301 C CA . ASN B 1 222 ? 0.136 -50 3.512 1 80.31 222 ASN B CA 1
ATOM 8302 C C . ASN B 1 222 ? 0 -48.875 2.508 1 80.31 222 ASN B C 1
ATOM 8304 O O . ASN B 1 222 ? 0.123 -47.688 2.871 1 80.31 222 ASN B O 1
ATOM 8308 N N . TYR B 1 223 ? -0.041 -49.312 1.238 1 86.5 223 TYR B N 1
ATOM 8309 C CA . TYR B 1 223 ? -0.338 -48.344 0.187 1 86.5 223 TYR B CA 1
ATOM 8310 C C . TYR B 1 223 ? -1.81 -48.375 -0.205 1 86.5 223 TYR B C 1
ATOM 8312 O O . TYR B 1 223 ? -2.158 -48.938 -1.259 1 86.5 223 TYR B O 1
ATOM 8320 N N . THR B 1 224 ? -2.627 -47.781 0.621 1 89.56 224 THR B N 1
ATOM 8321 C CA . THR B 1 224 ? -4.07 -47.875 0.452 1 89.56 224 THR B CA 1
ATOM 8322 C C . THR B 1 224 ? -4.625 -46.625 -0.224 1 89.56 224 THR B C 1
ATOM 8324 O O . THR B 1 224 ? -5.805 -46.562 -0.58 1 89.56 224 THR B O 1
ATOM 8327 N N . THR B 1 225 ? -3.791 -45.625 -0.355 1 91.06 225 THR B N 1
ATOM 8328 C CA . THR B 1 225 ? -4.25 -44.406 -0.963 1 91.06 225 THR B CA 1
ATOM 8329 C C . THR B 1 225 ? -3.264 -43.906 -2.021 1 91.06 225 THR B C 1
ATOM 8331 O O . THR B 1 225 ? -2.051 -43.969 -1.816 1 91.06 225 THR B O 1
ATOM 8334 N N . ALA B 1 226 ? -3.756 -43.531 -3.16 1 92.5 226 ALA B N 1
ATOM 8335 C CA . ALA B 1 226 ? -2.949 -42.938 -4.223 1 92.5 226 ALA B CA 1
ATOM 8336 C C . ALA B 1 226 ? -3.523 -41.594 -4.66 1 92.5 226 ALA B C 1
ATOM 8338 O O . ALA B 1 226 ? -4.742 -41.438 -4.742 1 92.5 226 ALA B O 1
ATOM 8339 N N . MET B 1 227 ? -2.652 -40.688 -4.852 1 93.5 227 MET B N 1
ATOM 8340 C CA . MET B 1 227 ? -3.07 -39.375 -5.258 1 93.5 227 MET B CA 1
ATOM 8341 C C . MET B 1 227 ? -2.416 -38.969 -6.578 1 93.5 227 MET B C 1
ATOM 8343 O O . MET B 1 227 ? -1.229 -39.219 -6.789 1 93.5 227 MET B O 1
ATOM 8347 N N . TYR B 1 228 ? -3.217 -38.375 -7.426 1 92.94 228 TYR B N 1
ATOM 8348 C CA . TYR B 1 228 ? -2.766 -37.906 -8.734 1 92.94 228 TYR B CA 1
ATOM 8349 C C . TYR B 1 228 ? -3.293 -36.5 -9.016 1 92.94 228 TYR B C 1
ATOM 8351 O O . TYR B 1 228 ? -4.191 -36.031 -8.328 1 92.94 228 TYR B O 1
ATOM 8359 N N . ARG B 1 229 ? -2.662 -35.875 -9.961 1 92.75 229 ARG B N 1
ATOM 8360 C CA . ARG B 1 229 ? -3.123 -34.562 -10.367 1 92.75 229 ARG B CA 1
ATOM 8361 C C . ARG B 1 229 ? -3.045 -34.375 -11.875 1 92.75 229 ARG B C 1
ATOM 8363 O O . ARG B 1 229 ? -2.273 -35.062 -12.547 1 92.75 229 ARG B O 1
ATOM 8370 N N . PHE B 1 230 ? -3.898 -33.5 -12.43 1 93 230 PHE B N 1
ATOM 8371 C CA . PHE B 1 230 ? -3.916 -33.156 -13.844 1 93 230 PHE B CA 1
ATOM 8372 C C . PHE B 1 230 ? -4.215 -31.656 -14.023 1 93 230 PHE B C 1
ATOM 8374 O O . PHE B 1 230 ? -5.156 -31.141 -13.422 1 93 230 PHE B O 1
ATOM 8381 N N . TYR B 1 231 ? -3.363 -31 -14.805 1 91.38 231 TYR B N 1
ATOM 8382 C CA . TYR B 1 231 ? -3.531 -29.562 -15.055 1 91.38 231 TYR B CA 1
ATOM 8383 C C . TYR B 1 231 ? -4.457 -29.328 -16.234 1 91.38 231 TYR B C 1
ATOM 8385 O O . TYR B 1 231 ? -4.188 -29.797 -17.344 1 91.38 231 TYR B O 1
ATOM 8393 N N . VAL B 1 232 ? -5.504 -28.562 -16.016 1 92.69 232 VAL B N 1
ATOM 8394 C CA . VAL B 1 232 ? -6.488 -28.312 -17.062 1 92.69 232 VAL B CA 1
ATOM 8395 C C . VAL B 1 232 ? -6.148 -27.016 -17.797 1 92.69 232 VAL B C 1
ATOM 8397 O O . VAL B 1 232 ? -6.008 -25.953 -17.172 1 92.69 232 VAL B O 1
ATOM 8400 N N . SER B 1 233 ? -6.031 -27.062 -19.078 1 87.31 233 SER B N 1
ATOM 8401 C CA . SER B 1 233 ? -5.754 -25.891 -19.906 1 87.31 233 SER B CA 1
ATOM 8402 C C . SER B 1 233 ? -7.031 -25.109 -20.203 1 87.31 233 SER B C 1
ATOM 8404 O O . SER B 1 233 ? -8.133 -25.656 -20.094 1 87.31 233 SER B O 1
ATOM 8406 N N . PRO B 1 234 ? -6.867 -23.875 -20.594 1 85 234 PRO B N 1
ATOM 8407 C CA . PRO B 1 234 ? -8.047 -23.078 -20.938 1 85 234 PRO B CA 1
ATOM 8408 C C . PRO B 1 234 ? -8.828 -23.641 -22.125 1 85 234 PRO B C 1
ATOM 8410 O O . PRO B 1 234 ? -8.258 -24.344 -22.953 1 85 234 PRO B O 1
ATOM 8413 N N . LEU B 1 235 ? -10.117 -23.422 -22.203 1 85.06 235 LEU B N 1
ATOM 8414 C CA . LEU B 1 235 ? -11.023 -23.781 -23.281 1 85.06 235 LEU B CA 1
ATOM 8415 C C . LEU B 1 235 ? -11.164 -25.297 -23.391 1 85.06 235 LEU B C 1
ATOM 8417 O O . LEU B 1 235 ? -11.078 -25.859 -24.484 1 85.06 235 LEU B O 1
ATOM 8421 N N . THR B 1 236 ? -11.148 -25.906 -22.281 1 89.62 236 THR B N 1
ATOM 8422 C CA . THR B 1 236 ? -11.5 -27.328 -22.188 1 89.62 236 THR B CA 1
ATOM 8423 C C . THR B 1 236 ? -13.008 -27.484 -21.969 1 89.62 236 THR B C 1
ATOM 8425 O O . THR B 1 236 ? -13.57 -26.891 -21.047 1 89.62 236 THR B O 1
ATOM 8428 N N . LYS B 1 237 ? -13.602 -28.266 -22.812 1 90.88 237 LYS B N 1
ATOM 8429 C CA . LYS B 1 237 ? -15.047 -28.453 -22.719 1 90.88 237 LYS B CA 1
ATOM 8430 C C . LYS B 1 237 ? -15.398 -29.547 -21.719 1 90.88 237 LYS B C 1
ATOM 8432 O O . LYS B 1 237 ? -16.297 -29.391 -20.906 1 90.88 237 LYS B O 1
ATOM 8437 N N . TYR B 1 238 ? -14.648 -30.672 -21.891 1 92.88 238 TYR B N 1
ATOM 8438 C CA . TYR B 1 238 ? -14.922 -31.797 -21 1 92.88 238 TYR B CA 1
ATOM 8439 C C . TYR B 1 238 ? -13.633 -32.375 -20.438 1 92.88 238 TYR B C 1
ATOM 8441 O O . TYR B 1 238 ? -12.617 -32.438 -21.125 1 92.88 238 TYR B O 1
ATOM 8449 N N . LEU B 1 239 ? -13.688 -32.656 -19.188 1 94.88 239 LEU B N 1
ATOM 8450 C CA . LEU B 1 239 ? -12.641 -33.375 -18.484 1 94.88 239 LEU B CA 1
ATOM 8451 C C . LEU B 1 239 ? -13.18 -34.656 -17.875 1 94.88 239 LEU B C 1
ATOM 8453 O O . LEU B 1 239 ? -14.141 -34.656 -17.094 1 94.88 239 LEU B O 1
ATOM 8457 N N . THR B 1 240 ? -12.609 -35.781 -18.25 1 95.75 240 THR B N 1
ATOM 8458 C CA . THR B 1 240 ? -13.109 -37.062 -17.781 1 95.75 240 THR B CA 1
ATOM 8459 C C . THR B 1 240 ? -12 -37.875 -17.125 1 95.75 240 THR B C 1
ATOM 8461 O O . THR B 1 240 ? -10.945 -38.094 -17.719 1 95.75 240 THR B O 1
ATOM 8464 N N . PHE B 1 241 ? -12.258 -38.219 -15.906 1 96.25 241 PHE B N 1
ATOM 8465 C CA . PHE B 1 241 ? -11.398 -39.188 -15.219 1 96.25 241 PHE B CA 1
ATOM 8466 C C . PHE B 1 241 ? -12.062 -40.531 -15.156 1 96.25 241 PHE B C 1
ATOM 8468 O O . PHE B 1 241 ? -13.273 -40.656 -14.93 1 96.25 241 PHE B O 1
ATOM 8475 N N . SER B 1 242 ? -11.258 -41.594 -15.461 1 94.94 242 SER B N 1
ATOM 8476 C CA . SER B 1 242 ? -11.836 -42.938 -15.383 1 94.94 242 SER B CA 1
ATOM 8477 C C . SER B 1 242 ? -10.781 -43.969 -15.039 1 94.94 242 SER B C 1
ATOM 8479 O O . SER B 1 242 ? -9.625 -43.844 -15.43 1 94.94 242 SER B O 1
ATOM 8481 N N . TYR B 1 243 ? -11.195 -44.875 -14.203 1 94.69 243 TYR B N 1
ATOM 8482 C CA . TYR B 1 243 ? -10.367 -46.062 -14.086 1 94.69 243 TYR B CA 1
ATOM 8483 C C . TYR B 1 243 ? -11.078 -47.281 -14.641 1 94.69 243 TYR B C 1
ATOM 8485 O O . TYR B 1 243 ? -12.312 -47.344 -14.68 1 94.69 243 TYR B O 1
ATOM 8493 N N . GLN B 1 244 ? -10.227 -48.25 -15.172 1 92.56 244 GLN B N 1
ATOM 8494 C CA . GLN B 1 244 ? -10.75 -49.469 -15.797 1 92.56 244 GLN B CA 1
ATOM 8495 C C . GLN B 1 244 ? -9.969 -50.688 -15.352 1 92.56 244 GLN B C 1
ATOM 8497 O O . GLN B 1 244 ? -8.922 -50.562 -14.711 1 92.56 244 GLN B O 1
ATOM 8502 N N . ASN B 1 245 ? -10.57 -51.875 -15.5 1 89.62 245 ASN B N 1
ATOM 8503 C CA . ASN B 1 245 ? -9.945 -53.188 -15.289 1 89.62 245 ASN B CA 1
ATOM 8504 C C . ASN B 1 245 ? -9.492 -53.344 -13.844 1 89.62 245 ASN B C 1
ATOM 8506 O O . ASN B 1 245 ? -8.352 -53.719 -13.586 1 89.62 245 ASN B O 1
ATOM 8510 N N . CYS B 1 246 ? -10.438 -53 -13.047 1 90.88 246 CYS B N 1
ATOM 8511 C CA . CYS B 1 246 ? -10.117 -53.188 -11.641 1 90.88 246 CYS B CA 1
ATOM 8512 C C . CYS B 1 246 ? -10.047 -54.688 -11.305 1 90.88 246 CYS B C 1
ATOM 8514 O O . CYS B 1 246 ? -11.047 -55.406 -11.43 1 90.88 246 CYS B O 1
ATOM 8516 N N . GLN B 1 247 ? -8.883 -55.156 -11.031 1 87.94 247 GLN B N 1
ATOM 8517 C CA . GLN B 1 247 ? -8.672 -56.562 -10.641 1 87.94 247 GLN B CA 1
ATOM 8518 C C . GLN B 1 247 ? -8.383 -56.656 -9.141 1 87.94 247 GLN B C 1
ATOM 8520 O O . GLN B 1 247 ? -7.484 -56 -8.625 1 87.94 247 GLN B O 1
ATOM 8525 N N . VAL B 1 248 ? -9.188 -57.469 -8.484 1 85.62 248 VAL B N 1
ATOM 8526 C CA . VAL B 1 248 ? -9.039 -57.625 -7.043 1 85.62 248 VAL B CA 1
ATOM 8527 C C . VAL B 1 248 ? -8.328 -58.938 -6.73 1 85.62 248 VAL B C 1
ATOM 8529 O O . VAL B 1 248 ? -8.68 -60 -7.281 1 85.62 248 VAL B O 1
ATOM 8532 N N . GLY B 1 249 ? -7.027 -58.875 -6.293 1 75.06 249 GLY B N 1
ATOM 8533 C CA . GLY B 1 249 ? -6.336 -60.094 -5.875 1 75.06 249 GLY B CA 1
ATOM 8534 C C . GLY B 1 249 ? -6.492 -60.375 -4.395 1 75.06 249 GLY B C 1
ATOM 8535 O O . GLY B 1 249 ? -6.461 -59.469 -3.568 1 75.06 249 GLY B O 1
ATOM 8536 N N . SER B 1 250 ? -7.266 -61.406 -4 1 60.06 250 SER B N 1
ATOM 8537 C CA . SER B 1 250 ? -7.184 -61.938 -2.641 1 60.06 250 SER B CA 1
ATOM 8538 C C . SER B 1 250 ? -6.148 -63.062 -2.533 1 60.06 250 SER B C 1
ATOM 8540 O O . SER B 1 250 ? -5.902 -63.781 -3.502 1 60.06 250 SER B O 1
ATOM 8542 N N . GLU B 1 251 ? -4.953 -63 -1.722 1 51.47 251 GLU B N 1
ATOM 8543 C CA . GLU B 1 251 ? -4.102 -64.188 -1.599 1 51.47 251 GLU B CA 1
ATOM 8544 C C . GLU B 1 251 ? -4.926 -65.5 -1.653 1 51.47 251 GLU B C 1
ATOM 8546 O O . GLU B 1 251 ? -4.414 -66.5 -2.035 1 51.47 251 GLU B O 1
ATOM 8551 N N . PHE B 1 252 ? -5.926 -65.688 -0.738 1 46.5 252 PHE B N 1
ATOM 8552 C CA . PHE B 1 252 ? -6.367 -67.062 -0.61 1 46.5 252 PHE B CA 1
ATOM 8553 C C . PHE B 1 252 ? -6.977 -67.562 -1.916 1 46.5 252 PHE B C 1
ATOM 8555 O O . PHE B 1 252 ? -6.801 -68.688 -2.287 1 46.5 252 PHE B O 1
ATOM 8562 N N . ASN B 1 253 ? -8.141 -67.062 -2.482 1 42.91 253 ASN B N 1
ATOM 8563 C CA . ASN B 1 253 ? -8.812 -67.75 -3.576 1 42.91 253 ASN B CA 1
ATOM 8564 C C . ASN B 1 253 ? -8.625 -67 -4.902 1 42.91 253 ASN B C 1
ATOM 8566 O O . ASN B 1 253 ? -8.883 -65.812 -5 1 42.91 253 ASN B O 1
ATOM 8570 N N . GLN B 1 254 ? -7.445 -67.188 -5.734 1 42.41 254 GLN B N 1
ATOM 8571 C CA . GLN B 1 254 ? -7.188 -66.875 -7.141 1 42.41 254 GLN B CA 1
ATOM 8572 C C . GLN B 1 254 ? -8.477 -66.562 -7.875 1 42.41 254 GLN B C 1
ATOM 8574 O O . GLN B 1 254 ? -8.539 -66.625 -9.102 1 42.41 254 GLN B O 1
ATOM 8579 N N . THR B 1 255 ? -9.656 -66.75 -7.383 1 42.03 255 THR B N 1
ATOM 8580 C CA . THR B 1 255 ? -10.859 -66.562 -8.195 1 42.03 255 THR B CA 1
ATOM 8581 C C . THR B 1 255 ? -11.141 -65.125 -8.5 1 42.03 255 THR B C 1
ATOM 8583 O O . THR B 1 255 ? -10.992 -64.25 -7.625 1 42.03 255 THR B O 1
ATOM 8586 N N . GLU B 1 256 ? -11.039 -64.688 -9.742 1 47.38 256 GLU B N 1
ATOM 8587 C CA . GLU B 1 256 ? -11.609 -63.5 -10.297 1 47.38 256 GLU B CA 1
ATOM 8588 C C . GLU B 1 256 ? -12.938 -63.156 -9.625 1 47.38 256 GLU B C 1
ATOM 8590 O O . GLU B 1 256 ? -13.891 -63.906 -9.703 1 47.38 256 GLU B O 1
ATOM 8595 N N . VAL B 1 257 ? -13.086 -62.906 -8.398 1 46.94 257 VAL B N 1
ATOM 8596 C CA . VAL B 1 257 ? -14.391 -62.656 -7.777 1 46.94 257 VAL B CA 1
ATOM 8597 C C . VAL B 1 257 ? -15.023 -61.406 -8.367 1 46.94 257 VAL B C 1
ATOM 8599 O O . VAL B 1 257 ? -14.328 -60.438 -8.656 1 46.94 257 VAL B O 1
ATOM 8602 N N . SER B 1 258 ? -16.172 -61.5 -8.992 1 50.84 258 SER B N 1
ATOM 8603 C CA . SER B 1 258 ? -17.219 -60.562 -9.445 1 50.84 258 SER B CA 1
ATOM 8604 C C . SER B 1 258 ? -17.438 -59.438 -8.445 1 50.84 258 SER B C 1
ATOM 8606 O O . SER B 1 258 ? -18.531 -58.906 -8.359 1 50.84 258 SER B O 1
ATOM 8608 N N . ASP B 1 259 ? -16.609 -59.188 -7.48 1 60.19 259 ASP B N 1
ATOM 8609 C CA . ASP B 1 259 ? -16.953 -58.188 -6.48 1 60.19 259 ASP B CA 1
ATOM 8610 C C . ASP B 1 259 ? -16.656 -56.781 -6.988 1 60.19 259 ASP B C 1
ATOM 8612 O O . ASP B 1 259 ? -15.789 -56.594 -7.848 1 60.19 259 ASP B O 1
ATOM 8616 N N . PRO B 1 260 ? -17.594 -55.875 -6.637 1 76.38 260 PRO B N 1
ATOM 8617 C CA . PRO B 1 260 ? -17.391 -54.438 -6.969 1 76.38 260 PRO B CA 1
ATOM 8618 C C . PRO B 1 260 ? -16.016 -53.938 -6.547 1 76.38 260 PRO B C 1
ATOM 8620 O O . PRO B 1 260 ? -15.477 -54.375 -5.52 1 76.38 260 PRO B O 1
ATOM 8623 N N . CYS B 1 261 ? -15.359 -53.344 -7.496 1 86 261 CYS B N 1
ATOM 8624 C CA . CYS B 1 261 ? -14.047 -52.781 -7.23 1 86 261 CYS B CA 1
ATOM 8625 C C . CYS B 1 261 ? -14.031 -52.031 -5.906 1 86 261 CYS B C 1
ATOM 8627 O O . CYS B 1 261 ? -14.789 -51.094 -5.715 1 86 261 CYS B O 1
ATOM 8629 N N . PRO B 1 262 ? -13.289 -52.469 -4.957 1 88.94 262 PRO B N 1
ATOM 8630 C CA . PRO B 1 262 ? -13.25 -51.812 -3.643 1 88.94 262 PRO B CA 1
ATOM 8631 C C . PRO B 1 262 ? -12.422 -50.531 -3.637 1 88.94 262 PRO B C 1
ATOM 8633 O O . PRO B 1 262 ? -11.633 -50.312 -2.715 1 88.94 262 PRO B O 1
ATOM 8636 N N . VAL B 1 263 ? -12.453 -49.812 -4.691 1 92.06 263 VAL B N 1
ATOM 8637 C CA . VAL B 1 263 ? -11.688 -48.562 -4.77 1 92.06 263 VAL B CA 1
ATOM 8638 C C . VAL B 1 263 ? -12.633 -47.375 -4.934 1 92.06 263 VAL B C 1
ATOM 8640 O O . VAL B 1 263 ? -13.477 -47.375 -5.832 1 92.06 263 VAL B O 1
ATOM 8643 N N . ALA B 1 264 ? -12.562 -46.469 -4.012 1 92.25 264 ALA B N 1
ATOM 8644 C CA . ALA B 1 264 ? -13.336 -45.219 -4.105 1 92.25 264 ALA B CA 1
ATOM 8645 C C . ALA B 1 264 ? -12.586 -44.188 -4.906 1 92.25 264 ALA B C 1
ATOM 8647 O O . ALA B 1 264 ? -11.406 -43.906 -4.652 1 92.25 264 ALA B O 1
ATOM 8648 N N . LEU B 1 265 ? -13.234 -43.625 -5.859 1 94.5 265 LEU B N 1
ATOM 8649 C CA . LEU B 1 265 ? -12.68 -42.562 -6.68 1 94.5 265 LEU B CA 1
ATOM 8650 C C . LEU B 1 265 ? -13.195 -41.188 -6.215 1 94.5 265 LEU B C 1
ATOM 8652 O O . LEU B 1 265 ? -14.406 -40.969 -6.176 1 94.5 265 LEU B O 1
ATOM 8656 N N . ARG B 1 266 ? -12.273 -40.344 -5.828 1 94.75 266 ARG B N 1
ATOM 8657 C CA . ARG B 1 266 ? -12.594 -38.969 -5.43 1 94.75 266 ARG B CA 1
ATOM 8658 C C . ARG B 1 266 ? -11.836 -37.969 -6.273 1 94.75 266 ARG B C 1
ATOM 8660 O O . ARG B 1 266 ? -10.641 -38.125 -6.52 1 94.75 266 ARG B O 1
ATOM 8667 N N . VAL B 1 267 ? -12.555 -36.938 -6.812 1 95.25 267 VAL B N 1
ATOM 8668 C CA . VAL B 1 267 ? -11.938 -35.938 -7.648 1 95.25 267 VAL B CA 1
ATOM 8669 C C . VAL B 1 267 ? -12.375 -34.531 -7.184 1 95.25 267 VAL B C 1
ATOM 8671 O O . VAL B 1 267 ? -13.516 -34.344 -6.766 1 95.25 267 VAL B O 1
ATOM 8674 N N . GLY B 1 268 ? -11.43 -33.594 -7.195 1 91.69 268 GLY B N 1
ATOM 8675 C CA . GLY B 1 268 ? -11.758 -32.219 -6.855 1 91.69 268 GLY B CA 1
ATOM 8676 C C . GLY B 1 268 ? -10.812 -31.203 -7.477 1 91.69 268 GLY B C 1
ATOM 8677 O O . GLY B 1 268 ? -9.625 -31.5 -7.664 1 91.69 268 GLY B O 1
ATOM 8678 N N . PRO B 1 269 ? -11.266 -30.047 -7.762 1 91.75 269 PRO B N 1
ATOM 8679 C CA . PRO B 1 269 ? -10.422 -28.969 -8.312 1 91.75 269 PRO B CA 1
ATOM 8680 C C . PRO B 1 269 ? -9.758 -28.125 -7.227 1 91.75 269 PRO B C 1
ATOM 8682 O O . PRO B 1 269 ? -10.359 -27.875 -6.184 1 91.75 269 PRO B O 1
ATOM 8685 N N . GLY B 1 270 ? -8.516 -27.734 -7.406 1 89.44 270 GLY B N 1
ATOM 8686 C CA . GLY B 1 270 ? -7.848 -26.703 -6.633 1 89.44 270 GLY B CA 1
ATOM 8687 C C . GLY B 1 270 ? -7.27 -27.203 -5.328 1 89.44 270 GLY B C 1
ATOM 8688 O O . GLY B 1 270 ? -6.324 -26.625 -4.789 1 89.44 270 GLY B O 1
ATOM 8689 N N . ALA B 1 271 ? -7.863 -28.266 -4.781 1 91 271 ALA B N 1
ATOM 8690 C CA . ALA B 1 271 ? -7.414 -28.828 -3.512 1 91 271 ALA B CA 1
ATOM 8691 C C . ALA B 1 271 ? -7.469 -30.359 -3.547 1 91 271 ALA B C 1
ATOM 8693 O O . ALA B 1 271 ? -8.234 -30.938 -4.32 1 91 271 ALA B O 1
ATOM 8694 N N . LEU B 1 272 ? -6.664 -30.953 -2.645 1 93.06 272 LEU B N 1
ATOM 8695 C CA . LEU B 1 272 ? -6.668 -32.406 -2.547 1 93.06 272 LEU B CA 1
ATOM 8696 C C . LEU B 1 272 ? -7.992 -32.906 -1.985 1 93.06 272 LEU B C 1
ATOM 8698 O O . LEU B 1 272 ? -8.523 -32.344 -1.028 1 93.06 272 LEU B O 1
ATOM 8702 N N . PRO B 1 273 ? -8.492 -33.906 -2.646 1 92.56 273 PRO B N 1
ATOM 8703 C CA . PRO B 1 273 ? -9.656 -34.531 -2.01 1 92.56 273 PRO B CA 1
ATOM 8704 C C . PRO B 1 273 ? -9.32 -35.219 -0.697 1 92.56 273 PRO B C 1
ATOM 8706 O O . PRO B 1 273 ? -8.211 -35.75 -0.537 1 92.56 273 PRO B O 1
ATOM 8709 N N . SER B 1 274 ? -10.227 -35.156 0.19 1 87 274 SER B N 1
ATOM 8710 C CA . SER B 1 274 ? -10.062 -35.844 1.458 1 87 274 SER B CA 1
ATOM 8711 C C . SER B 1 274 ? -11.031 -37.031 1.564 1 87 274 SER B C 1
ATOM 8713 O O . SER B 1 274 ? -11.797 -37.312 0.633 1 87 274 SER B O 1
ATOM 8715 N N . VAL B 1 275 ? -10.914 -37.75 2.691 1 83.25 275 VAL B N 1
ATOM 8716 C CA . VAL B 1 275 ? -11.812 -38.875 2.941 1 83.25 275 VAL B CA 1
ATOM 8717 C C . VAL B 1 275 ? -13.242 -38.344 3.102 1 83.25 275 VAL B C 1
ATOM 8719 O O . VAL B 1 275 ? -14.203 -39.094 2.932 1 83.25 275 VAL B O 1
ATOM 8722 N N . ARG B 1 276 ? -13.312 -37.094 3.287 1 78.75 276 ARG B N 1
ATOM 8723 C CA . ARG B 1 276 ? -14.625 -36.469 3.486 1 78.75 276 ARG B CA 1
ATOM 8724 C C . ARG B 1 276 ? -15.242 -36.062 2.158 1 78.75 276 ARG B C 1
ATOM 8726 O O . ARG B 1 276 ? -16.438 -35.75 2.084 1 78.75 276 ARG B O 1
ATOM 8733 N N . THR B 1 277 ? -14.398 -36.031 1.135 1 86.12 277 THR B N 1
ATOM 8734 C CA . THR B 1 277 ? -14.93 -35.781 -0.197 1 86.12 277 THR B CA 1
ATOM 8735 C C . THR B 1 277 ? -15.766 -36.938 -0.692 1 86.12 277 THR B C 1
ATOM 8737 O O . THR B 1 277 ? -15.32 -38.094 -0.645 1 86.12 277 THR B O 1
ATOM 8740 N N . PRO B 1 278 ? -17 -36.656 -1.043 1 88.44 278 PRO B N 1
ATOM 8741 C CA . PRO B 1 278 ? -17.844 -37.781 -1.509 1 88.44 278 PRO B CA 1
ATOM 8742 C C . PRO B 1 278 ? -17.25 -38.5 -2.705 1 88.44 278 PRO B C 1
ATOM 8744 O O . PRO B 1 278 ? -16.766 -37.875 -3.65 1 88.44 278 PRO B O 1
ATOM 8747 N N . PRO B 1 279 ? -17.25 -39.781 -2.654 1 91.62 279 PRO B N 1
ATOM 8748 C CA . PRO B 1 279 ? -16.719 -40.562 -3.779 1 91.62 279 PRO B CA 1
ATOM 8749 C C . PRO B 1 279 ? -17.656 -40.531 -4.992 1 91.62 279 PRO B C 1
ATOM 8751 O O . PRO B 1 279 ? -18.859 -40.312 -4.852 1 91.62 279 PRO B O 1
ATOM 8754 N N . VAL B 1 280 ? -17.047 -40.719 -6.098 1 93.19 280 VAL B N 1
ATOM 8755 C CA . VAL B 1 280 ? -17.797 -40.812 -7.344 1 93.19 280 VAL B CA 1
ATOM 8756 C C . VAL B 1 280 ? -18.641 -42.094 -7.344 1 93.19 280 VAL B C 1
ATOM 8758 O O . VAL B 1 280 ? -18.188 -43.156 -6.914 1 93.19 280 VAL B O 1
ATOM 8761 N N . LEU B 1 281 ? -19.922 -42 -7.797 1 88.31 281 LEU B N 1
ATOM 8762 C CA . LEU B 1 281 ? -20.781 -43.188 -7.922 1 88.31 281 LEU B CA 1
ATOM 8763 C C . LEU B 1 281 ? -20.453 -43.969 -9.188 1 88.31 281 LEU B C 1
ATOM 8765 O O . LEU B 1 281 ? -20.688 -43.469 -10.297 1 88.31 281 LEU B O 1
ATOM 8769 N N . CYS B 1 282 ? -19.922 -45.125 -8.883 1 88.31 282 CYS B N 1
ATOM 8770 C CA . CYS B 1 282 ? -19.5 -45.969 -10.016 1 88.31 282 CYS B CA 1
ATOM 8771 C C . CYS B 1 282 ? -20.656 -46.781 -10.539 1 88.31 282 CYS B C 1
ATOM 8773 O O . CYS B 1 282 ? -21.422 -47.375 -9.766 1 88.31 282 CYS B O 1
ATOM 8775 N N . LYS B 1 283 ? -20.844 -46.844 -11.82 1 79.25 283 LYS B N 1
ATOM 8776 C CA . LYS B 1 283 ? -21.938 -47.594 -12.445 1 79.25 283 LYS B CA 1
ATOM 8777 C C . LYS B 1 283 ? -21.531 -49.062 -12.672 1 79.25 283 LYS B C 1
ATOM 8779 O O . LYS B 1 283 ? -22.391 -49.938 -12.75 1 79.25 283 LYS B O 1
ATOM 8784 N N . SER B 1 284 ? -20.234 -49.312 -12.883 1 81.06 284 SER B N 1
ATOM 8785 C CA . SER B 1 284 ? -19.766 -50.656 -13.156 1 81.06 284 SER B CA 1
ATOM 8786 C C . SER B 1 284 ? -18.922 -51.188 -12.008 1 81.06 284 SER B C 1
ATOM 8788 O O . SER B 1 284 ? -18.438 -50.438 -11.172 1 81.06 284 SER B O 1
ATOM 8790 N N . ASN B 1 285 ? -18.844 -52.5 -12 1 81.12 285 ASN B N 1
ATOM 8791 C CA . ASN B 1 285 ? -18.094 -53.156 -10.93 1 81.12 285 ASN B CA 1
ATOM 8792 C C . ASN B 1 285 ? -16.594 -53.094 -11.18 1 81.12 285 ASN B C 1
ATOM 8794 O O . ASN B 1 285 ? -15.797 -53.281 -10.258 1 81.12 285 ASN B O 1
ATOM 8798 N N . THR B 1 286 ? -16.25 -52.781 -12.445 1 87.25 286 THR B N 1
ATOM 8799 C CA . THR B 1 286 ? -14.82 -52.844 -12.734 1 87.25 286 THR B CA 1
ATOM 8800 C C . THR B 1 286 ? -14.32 -51.5 -13.266 1 87.25 286 THR B C 1
ATOM 8802 O O . THR B 1 286 ? -13.125 -51.344 -13.516 1 87.25 286 THR B O 1
ATOM 8805 N N . SER B 1 287 ? -15.266 -50.594 -13.508 1 90.75 287 SER B N 1
ATOM 8806 C CA . SER B 1 287 ? -14.875 -49.312 -14.055 1 90.75 287 SER B CA 1
ATOM 8807 C C . SER B 1 287 ? -15.656 -48.156 -13.398 1 90.75 287 SER B C 1
ATOM 8809 O O . SER B 1 287 ? -16.75 -48.375 -12.859 1 90.75 287 SER B O 1
ATOM 8811 N N . CYS B 1 288 ? -15.055 -47.094 -13.289 1 93.06 288 CYS B N 1
ATOM 8812 C CA . CYS B 1 288 ? -15.648 -45.875 -12.742 1 93.06 288 CYS B CA 1
ATOM 8813 C C . CYS B 1 288 ? -15.211 -44.656 -13.531 1 93.06 288 CYS B C 1
ATOM 8815 O O . CYS B 1 288 ? -14.055 -44.562 -13.953 1 93.06 288 CYS B O 1
ATOM 8817 N N . SER B 1 289 ? -16.141 -43.75 -13.828 1 93.88 289 SER B N 1
ATOM 8818 C CA . SER B 1 289 ? -15.805 -42.562 -14.594 1 93.88 289 SER B CA 1
ATOM 8819 C C . SER B 1 289 ? -16.562 -41.344 -14.078 1 93.88 289 SER B C 1
ATOM 8821 O O . SER B 1 289 ? -17.672 -41.469 -13.562 1 93.88 289 SER B O 1
ATOM 8823 N N . VAL B 1 290 ? -15.93 -40.25 -14.102 1 94.81 290 VAL B N 1
ATOM 8824 C CA . VAL B 1 290 ? -16.531 -38.969 -13.75 1 94.81 290 VAL B CA 1
ATOM 8825 C C . VAL B 1 290 ? -16.172 -37.906 -14.797 1 94.81 290 VAL B C 1
ATOM 8827 O O . VAL B 1 290 ? -15.023 -37.844 -15.242 1 94.81 290 VAL B O 1
ATOM 8830 N N . GLN B 1 291 ? -17.156 -37.156 -15.242 1 93.75 291 GLN B N 1
ATOM 8831 C CA . GLN B 1 291 ? -16.938 -36.125 -16.266 1 93.75 291 GLN B CA 1
ATOM 8832 C C . GLN B 1 291 ? -17.312 -34.75 -15.727 1 93.75 291 GLN B C 1
ATOM 8834 O O . GLN B 1 291 ? -18.344 -34.562 -15.086 1 93.75 291 GLN B O 1
ATOM 8839 N N . PHE B 1 292 ? -16.438 -33.844 -15.961 1 92.94 292 PHE B N 1
ATOM 8840 C CA . PHE B 1 292 ? -16.656 -32.438 -15.633 1 92.94 292 PHE B CA 1
ATOM 8841 C C . PHE B 1 292 ? -16.906 -31.609 -16.891 1 92.94 292 PHE B C 1
ATOM 8843 O O . PHE B 1 292 ? -16.078 -31.609 -17.812 1 92.94 292 PHE B O 1
ATOM 8850 N N . GLY B 1 293 ? -18.031 -30.938 -16.891 1 91.25 293 GLY B N 1
ATOM 8851 C CA . GLY B 1 293 ? -18.281 -30 -17.969 1 91.25 293 GLY B CA 1
ATOM 8852 C C . GLY B 1 293 ? -17.719 -28.625 -17.688 1 91.25 293 GLY B C 1
ATOM 8853 O O . GLY B 1 293 ? -17.844 -28.094 -16.578 1 91.25 293 GLY B O 1
ATOM 8854 N N . GLU B 1 294 ? -17.109 -28.016 -18.75 1 91.56 294 GLU B N 1
ATOM 8855 C CA . GLU B 1 294 ? -16.516 -26.688 -18.625 1 91.56 294 GLU B CA 1
ATOM 8856 C C . GLU B 1 294 ? -15.711 -26.562 -17.328 1 91.56 294 GLU B C 1
ATOM 8858 O O . GLU B 1 294 ? -15.984 -25.688 -16.516 1 91.56 294 GLU B O 1
ATOM 8863 N N . PRO B 1 295 ? -14.703 -27.406 -17.219 1 94.25 295 PRO B N 1
ATOM 8864 C CA . PRO B 1 295 ? -13.906 -27.359 -15.992 1 94.25 295 PRO B CA 1
ATOM 8865 C C . PRO B 1 295 ? -13.18 -26.031 -15.805 1 94.25 295 PRO B C 1
ATOM 8867 O O . PRO B 1 295 ? -13.125 -25.219 -16.719 1 94.25 295 PRO B O 1
ATOM 8870 N N . LEU B 1 296 ? -12.695 -25.844 -14.609 1 94.25 296 LEU B N 1
ATOM 8871 C CA . LEU B 1 296 ? -11.922 -24.641 -14.32 1 94.25 296 LEU B CA 1
ATOM 8872 C C . LEU B 1 296 ? -10.625 -24.625 -15.109 1 94.25 296 LEU B C 1
ATOM 8874 O O . LEU B 1 296 ? -9.914 -25.625 -15.164 1 94.25 296 LEU B O 1
ATOM 8878 N N . ALA B 1 297 ? -10.414 -23.453 -15.648 1 91.69 297 ALA B N 1
ATOM 8879 C CA . ALA B 1 297 ? -9.203 -23.297 -16.453 1 91.69 297 ALA B CA 1
ATOM 8880 C C . ALA B 1 297 ? -7.996 -23 -15.578 1 91.69 297 ALA B C 1
ATOM 8882 O O . ALA B 1 297 ? -8.117 -22.328 -14.547 1 91.69 297 ALA B O 1
ATOM 8883 N N . ASP B 1 298 ? -6.848 -23.5 -16.047 1 88.12 298 ASP B N 1
ATOM 8884 C CA . ASP B 1 298 ? -5.57 -23.234 -15.391 1 88.12 298 ASP B CA 1
ATOM 8885 C C . ASP B 1 298 ? -5.617 -23.641 -13.922 1 88.12 298 ASP B C 1
ATOM 8887 O O . ASP B 1 298 ? -5.215 -22.859 -13.047 1 88.12 298 ASP B O 1
ATOM 8891 N N . THR B 1 299 ? -6.227 -24.75 -13.711 1 92.81 299 THR B N 1
ATOM 8892 C CA . THR B 1 299 ? -6.398 -25.266 -12.359 1 92.81 299 THR B CA 1
ATOM 8893 C C . THR B 1 299 ? -6.008 -26.75 -12.289 1 92.81 299 THR B C 1
ATOM 8895 O O . THR B 1 299 ? -6.258 -27.5 -13.234 1 92.81 299 THR B O 1
ATOM 8898 N N . TRP B 1 300 ? -5.383 -27.094 -11.234 1 93.44 300 TRP B N 1
ATOM 8899 C CA . TRP B 1 300 ? -5.062 -28.484 -10.984 1 93.44 300 TRP B CA 1
ATOM 8900 C C . TRP B 1 300 ? -6.285 -29.25 -10.469 1 93.44 300 TRP B C 1
ATOM 8902 O O . TRP B 1 300 ? -6.965 -28.781 -9.547 1 93.44 300 TRP B O 1
ATOM 8912 N N . TYR B 1 301 ? -6.602 -30.297 -11.156 1 95.56 301 TYR B N 1
ATOM 8913 C CA . TYR B 1 301 ? -7.566 -31.25 -10.633 1 95.56 301 TYR B CA 1
ATOM 8914 C C . TYR B 1 301 ? -6.863 -32.438 -9.969 1 95.56 301 TYR B C 1
ATOM 8916 O O . TYR B 1 301 ? -5.855 -32.938 -10.484 1 95.56 301 TYR B O 1
ATOM 8924 N N . TYR B 1 302 ? -7.391 -32.781 -8.844 1 95.69 302 TYR B N 1
ATOM 8925 C CA . TYR B 1 302 ? -6.762 -33.875 -8.07 1 95.69 302 TYR B CA 1
ATOM 8926 C C . TYR B 1 302 ? -7.656 -35.094 -8.008 1 95.69 302 TYR B C 1
ATOM 8928 O O . TYR B 1 302 ? -8.883 -34.969 -7.922 1 95.69 302 TYR B O 1
ATOM 8936 N N . VAL B 1 303 ? -7.016 -36.25 -8.055 1 96.38 303 VAL B N 1
ATOM 8937 C CA . VAL B 1 303 ? -7.695 -37.562 -7.98 1 96.38 303 VAL B CA 1
ATOM 8938 C C . VAL B 1 303 ? -7.164 -38.344 -6.793 1 96.38 303 VAL B C 1
ATOM 8940 O O . VAL B 1 303 ? -5.953 -38.5 -6.629 1 96.38 303 VAL B O 1
ATOM 8943 N N . ARG B 1 304 ? -8.039 -38.781 -6.047 1 94.81 304 ARG B N 1
ATOM 8944 C CA . ARG B 1 304 ? -7.699 -39.625 -4.906 1 94.81 304 ARG B CA 1
ATOM 8945 C C . ARG B 1 304 ? -8.383 -40.969 -5.016 1 94.81 304 ARG B C 1
ATOM 8947 O O . ARG B 1 304 ? -9.594 -41.062 -5.227 1 94.81 304 ARG B O 1
ATOM 8954 N N . LEU B 1 305 ? -7.613 -42.031 -4.898 1 94.94 305 LEU B N 1
ATOM 8955 C CA . LEU B 1 305 ? -8.102 -43.406 -4.895 1 94.94 305 LEU B CA 1
ATOM 8956 C C . LEU B 1 305 ? -7.887 -44.062 -3.531 1 94.94 305 LEU B C 1
ATOM 8958 O O . LEU B 1 305 ? -6.766 -44.094 -3.021 1 94.94 305 LEU B O 1
ATOM 8962 N N . ASP B 1 306 ? -8.977 -44.5 -3.006 1 92.44 306 ASP B N 1
ATOM 8963 C CA . ASP B 1 306 ? -8.906 -45.156 -1.695 1 92.44 306 ASP B CA 1
ATOM 8964 C C . ASP B 1 306 ? -9.367 -46.594 -1.768 1 92.44 306 ASP B C 1
ATOM 8966 O O . ASP B 1 306 ? -10.453 -46.875 -2.285 1 92.44 306 ASP B O 1
ATOM 8970 N N . LEU B 1 307 ? -8.469 -47.438 -1.184 1 90.88 307 LEU B N 1
ATOM 8971 C CA . LEU B 1 307 ? -8.875 -48.812 -1.048 1 90.88 307 LEU B CA 1
ATOM 8972 C C . LEU B 1 307 ? -9.82 -49 0.133 1 90.88 307 LEU B C 1
ATOM 8974 O O . LEU B 1 307 ? -9.5 -48.625 1.259 1 90.88 307 LEU B O 1
ATOM 8978 N N . SER B 1 308 ? -11.055 -49.312 -0.099 1 79.38 308 SER B N 1
ATOM 8979 C CA . SER B 1 308 ? -12.039 -49.5 0.958 1 79.38 308 SER B CA 1
ATOM 8980 C C . SER B 1 308 ? -11.719 -50.688 1.822 1 79.38 308 SER B C 1
ATOM 8982 O O . SER B 1 308 ? -11.211 -51.719 1.322 1 79.38 308 SER B O 1
ATOM 8984 N N . SER B 1 309 ? -11.344 -50.469 3.133 1 65.75 309 SER B N 1
ATOM 8985 C CA . SER B 1 309 ? -10.969 -51.469 4.109 1 65.75 309 SER B CA 1
ATOM 8986 C C . SER B 1 309 ? -11.891 -52.688 4.031 1 65.75 309 SER B C 1
ATOM 8988 O O . SER B 1 309 ? -13.109 -52.562 4.172 1 65.75 309 SER B O 1
ATOM 8990 N N . LEU B 1 310 ? -11.461 -53.594 3.301 1 61.81 310 LEU B N 1
ATOM 8991 C CA . LEU B 1 310 ? -12.133 -54.875 3.451 1 61.81 310 LEU B CA 1
ATOM 8992 C C . LEU B 1 310 ? -11.523 -55.688 4.598 1 61.81 310 LEU B C 1
ATOM 8994 O O . LEU B 1 310 ? -10.383 -55.438 4.988 1 61.81 310 LEU B O 1
ATOM 8998 N N . ASP B 1 311 ? -12.242 -56.312 5.578 1 61.12 311 ASP B N 1
ATOM 8999 C CA . ASP B 1 311 ? -11.844 -57.156 6.699 1 61.12 311 ASP B CA 1
ATOM 9000 C C . ASP B 1 311 ? -10.648 -58.031 6.328 1 61.12 311 ASP B C 1
ATOM 9002 O O . ASP B 1 311 ? -9.891 -58.469 7.199 1 61.12 311 ASP B O 1
ATOM 9006 N N . GLU B 1 312 ? -10.352 -58.312 5.023 1 66.25 312 GLU B N 1
ATOM 9007 C CA . GLU B 1 312 ? -9.266 -59.156 4.578 1 66.25 312 GLU B CA 1
ATOM 9008 C C . GLU B 1 312 ? -8.242 -58.406 3.744 1 66.25 312 GLU B C 1
ATOM 9010 O O . GLU B 1 312 ? -8.562 -57.344 3.189 1 66.25 312 GLU B O 1
ATOM 9015 N N . PRO B 1 313 ? -6.965 -58.906 3.865 1 74.12 313 PRO B N 1
ATOM 9016 C CA . PRO B 1 313 ? -5.957 -58.281 2.996 1 74.12 313 PRO B CA 1
ATOM 9017 C C . PRO B 1 313 ? -6.371 -58.281 1.526 1 74.12 313 PRO B C 1
ATOM 9019 O O . PRO B 1 313 ? -6.715 -59.312 0.977 1 74.12 313 PRO B O 1
ATOM 9022 N N . THR B 1 314 ? -6.598 -57.125 0.988 1 82.12 314 THR B N 1
ATOM 9023 C CA . THR B 1 314 ? -7.082 -56.969 -0.378 1 82.12 314 THR B CA 1
ATOM 9024 C C . THR B 1 314 ? -6.137 -56.094 -1.19 1 82.12 314 THR B C 1
ATOM 9026 O O . THR B 1 314 ? -5.461 -55.219 -0.637 1 82.12 314 THR B O 1
ATOM 9029 N N . SER B 1 315 ? -5.805 -56.531 -2.408 1 87.31 315 SER B N 1
ATOM 9030 C CA . SER B 1 315 ? -5.082 -55.719 -3.369 1 87.31 315 SER B CA 1
ATOM 9031 C C . SER B 1 315 ? -5.941 -55.406 -4.594 1 87.31 315 SER B C 1
ATOM 9033 O O . SER B 1 315 ? -6.816 -56.188 -4.953 1 87.31 315 SER B O 1
ATOM 9035 N N . ALA B 1 316 ? -5.809 -54.25 -5.082 1 90.31 316 ALA B N 1
ATOM 9036 C CA . ALA B 1 316 ? -6.539 -53.844 -6.281 1 90.31 316 ALA B CA 1
ATOM 9037 C C . ALA B 1 316 ? -5.598 -53.25 -7.32 1 90.31 316 ALA B C 1
ATOM 9039 O O . ALA B 1 316 ? -4.723 -52.438 -6.98 1 90.31 316 ALA B O 1
ATOM 9040 N N . ASN B 1 317 ? -5.656 -53.781 -8.492 1 91.19 317 ASN B N 1
ATOM 9041 C CA . ASN B 1 317 ? -4.934 -53.25 -9.641 1 91.19 317 ASN B CA 1
ATOM 9042 C C . ASN B 1 317 ? -5.883 -52.656 -10.672 1 91.19 317 ASN B C 1
ATOM 9044 O O . ASN B 1 317 ? -6.824 -53.312 -11.109 1 91.19 317 ASN B O 1
ATOM 9048 N N . LEU B 1 318 ? -5.645 -51.406 -10.984 1 93.38 318 LEU B N 1
ATOM 9049 C CA . LEU B 1 318 ? -6.531 -50.75 -11.945 1 93.38 318 LEU B CA 1
ATOM 9050 C C . LEU B 1 318 ? -5.75 -49.812 -12.867 1 93.38 318 LEU B C 1
ATOM 9052 O O . LEU B 1 318 ? -4.578 -49.531 -12.609 1 93.38 318 LEU B O 1
ATOM 9056 N N . SER B 1 319 ? -6.398 -49.438 -13.969 1 93.56 319 SER B N 1
ATOM 9057 C CA . SER B 1 319 ? -5.836 -48.531 -14.938 1 93.56 319 SER B CA 1
ATOM 9058 C C . SER B 1 319 ? -6.551 -47.188 -14.898 1 93.56 319 SER B C 1
ATOM 9060 O O . SER B 1 319 ? -7.727 -47.094 -15.266 1 93.56 319 SER B O 1
ATOM 9062 N N . LEU B 1 320 ? -5.836 -46.188 -14.477 1 94.12 320 LEU B N 1
ATOM 9063 C CA . LEU B 1 320 ? -6.391 -44.844 -14.352 1 94.12 320 LEU B CA 1
ATOM 9064 C C . LEU B 1 320 ? -6.047 -44 -15.57 1 94.12 320 LEU B C 1
ATOM 9066 O O . LEU B 1 320 ? -4.914 -44.031 -16.062 1 94.12 320 LEU B O 1
ATOM 9070 N N . GLY B 1 321 ? -7.039 -43.281 -16.078 1 92.56 321 GLY B N 1
ATOM 9071 C CA . GLY B 1 321 ? -6.828 -42.406 -17.234 1 92.56 321 GLY B CA 1
ATOM 9072 C C . GLY B 1 321 ? -7.562 -41.094 -17.125 1 92.56 321 GLY B C 1
ATOM 9073 O O . GLY B 1 321 ? -8.477 -40.938 -16.312 1 92.56 321 GLY B O 1
ATOM 9074 N N . VAL B 1 322 ? -7.035 -40.125 -17.844 1 93.88 322 VAL B N 1
ATOM 9075 C CA . VAL B 1 322 ? -7.66 -38.812 -17.953 1 93.88 322 VAL B CA 1
ATOM 9076 C C . VAL B 1 322 ? -7.812 -38.438 -19.438 1 93.88 322 VAL B C 1
ATOM 9078 O O . VAL B 1 322 ? -6.93 -38.719 -20.25 1 93.88 322 VAL B O 1
ATOM 9081 N N . GLU B 1 323 ? -8.945 -37.938 -19.781 1 93.06 323 GLU B N 1
ATOM 9082 C CA . GLU B 1 323 ? -9.234 -37.5 -21.125 1 93.06 323 GLU B CA 1
ATOM 9083 C C . GLU B 1 323 ? -9.836 -36.094 -21.125 1 93.06 323 GLU B C 1
ATOM 9085 O O . GLU B 1 323 ? -10.617 -35.75 -20.25 1 93.06 323 GLU B O 1
ATOM 9090 N N . THR B 1 324 ? -9.336 -35.344 -22.062 1 92 324 THR B N 1
ATOM 9091 C CA . THR B 1 324 ? -9.891 -34 -22.188 1 92 324 THR B CA 1
ATOM 9092 C C . THR B 1 324 ? -10.398 -33.75 -23.609 1 92 324 THR B C 1
ATOM 9094 O O . THR B 1 324 ? -9.898 -34.375 -24.562 1 92 324 THR B O 1
ATOM 9097 N N . GLN B 1 325 ? -11.461 -33.062 -23.766 1 90 325 GLN B N 1
ATOM 9098 C CA . GLN B 1 325 ? -11.969 -32.562 -25.047 1 90 325 GLN B CA 1
ATOM 9099 C C . GLN B 1 325 ? -11.922 -31.047 -25.109 1 90 325 GLN B C 1
ATOM 9101 O O . GLN B 1 325 ? -12.516 -30.359 -24.281 1 90 325 GLN B O 1
ATOM 9106 N N . LYS B 1 326 ? -11.227 -30.531 -26.078 1 87.06 326 LYS B N 1
ATOM 9107 C CA . LYS B 1 326 ? -11.086 -29.078 -26.219 1 87.06 326 LYS B CA 1
ATOM 9108 C C . LYS B 1 326 ? -12.258 -28.484 -26.984 1 87.06 326 LYS B C 1
ATOM 9110 O O . LYS B 1 326 ? -12.953 -29.188 -27.719 1 87.06 326 LYS B O 1
ATOM 9115 N N . CYS B 1 327 ? -12.461 -27.156 -26.719 1 84.5 327 CYS B N 1
ATOM 9116 C CA . CYS B 1 327 ? -13.453 -26.422 -27.484 1 84.5 327 CYS B CA 1
ATOM 9117 C C . CYS B 1 327 ? -13.039 -26.297 -28.953 1 84.5 327 CYS B C 1
ATOM 9119 O O . CYS B 1 327 ? -11.844 -26.25 -29.266 1 84.5 327 CYS B O 1
ATOM 9121 N N . MET B 1 328 ? -13.984 -26.219 -29.797 1 73 328 MET B N 1
ATOM 9122 C CA . MET B 1 328 ? -13.734 -26.156 -31.234 1 73 328 MET B CA 1
ATOM 9123 C C . MET B 1 328 ? -13.078 -24.828 -31.609 1 73 328 MET B C 1
ATOM 9125 O O . MET B 1 328 ? -13.398 -23.797 -31.031 1 73 328 MET B O 1
ATOM 9129 N N . GLU B 1 329 ? -12 -24.844 -32.438 1 59.81 329 GLU B N 1
ATOM 9130 C CA . GLU B 1 329 ? -11.148 -23.719 -32.812 1 59.81 329 GLU B CA 1
ATOM 9131 C C . GLU B 1 329 ? -11.953 -22.625 -33.5 1 59.81 329 GLU B C 1
ATOM 9133 O O . GLU B 1 329 ? -11.625 -21.453 -33.406 1 59.81 329 GLU B O 1
ATOM 9138 N N . GLU B 1 330 ? -12.906 -22.906 -34.375 1 53.25 330 GLU B N 1
ATOM 9139 C CA . GLU B 1 330 ? -13.539 -21.969 -35.281 1 53.25 330 GLU B CA 1
ATOM 9140 C C . GLU B 1 330 ? -14.141 -20.781 -34.531 1 53.25 330 GLU B C 1
ATOM 9142 O O . GLU B 1 330 ? -14.461 -19.75 -35.125 1 53.25 330 GLU B O 1
ATOM 9147 N N . ASN B 1 331 ? -14.32 -20.859 -33.312 1 48.16 331 ASN B N 1
ATOM 9148 C CA . ASN B 1 331 ? -15.133 -19.844 -32.656 1 48.16 331 ASN B CA 1
ATOM 9149 C C . ASN B 1 331 ? -14.289 -18.625 -32.281 1 48.16 331 ASN B C 1
ATOM 9151 O O . ASN B 1 331 ? -14.789 -17.703 -31.625 1 48.16 331 ASN B O 1
ATOM 9155 N N . ILE B 1 332 ? -12.977 -18.688 -32.312 1 45.88 332 ILE B N 1
ATOM 9156 C CA . ILE B 1 332 ? -12.211 -17.531 -31.859 1 45.88 332 ILE B CA 1
ATOM 9157 C C . ILE B 1 332 ? -11.945 -16.609 -33.062 1 45.88 332 ILE B C 1
ATOM 9159 O O . ILE B 1 332 ? -11.141 -16.938 -33.938 1 45.88 332 ILE B O 1
ATOM 9163 N N . GLN B 1 333 ? -12.867 -15.922 -33.562 1 40.78 333 GLN B N 1
ATOM 9164 C CA . GLN B 1 333 ? -12.648 -15.016 -34.688 1 40.78 333 GLN B CA 1
ATOM 9165 C C . GLN B 1 333 ? -11.711 -13.875 -34.312 1 40.78 333 GLN B C 1
ATOM 9167 O O . GLN B 1 333 ? -11.969 -13.156 -33.344 1 40.78 333 GLN B O 1
ATOM 9172 N N . VAL B 1 334 ? -10.445 -14.078 -34.562 1 40.62 334 VAL B N 1
ATOM 9173 C CA . VAL B 1 334 ? -9.43 -13.055 -34.312 1 40.62 334 VAL B CA 1
ATOM 9174 C C . VAL B 1 334 ? -9.422 -12.031 -35.438 1 40.62 334 VAL B C 1
ATOM 9176 O O . VAL B 1 334 ? -9.445 -12.406 -36.625 1 40.62 334 VAL B O 1
ATOM 9179 N N . PHE B 1 335 ? -9.891 -10.891 -35.188 1 34.31 335 PHE B N 1
ATOM 9180 C CA . PHE B 1 335 ? -9.859 -9.859 -36.219 1 34.31 335 PHE B CA 1
ATOM 9181 C C . PHE B 1 335 ? -8.469 -9.242 -36.344 1 34.31 335 PHE B C 1
ATOM 9183 O O . PHE B 1 335 ? -7.902 -8.789 -35.344 1 34.31 335 PHE B O 1
ATOM 9190 N N . PRO B 1 336 ? -7.656 -9.695 -37.281 1 34.94 336 PRO B N 1
ATOM 9191 C CA . PRO B 1 336 ? -6.332 -9.078 -37.406 1 34.94 336 PRO B CA 1
ATOM 9192 C C . PRO B 1 336 ? -6.406 -7.582 -37.688 1 34.94 336 PRO B C 1
ATOM 9194 O O . PRO B 1 336 ? -7.156 -7.148 -38.562 1 34.94 336 PRO B O 1
ATOM 9197 N N . VAL B 1 337 ? -6.297 -6.719 -36.844 1 33.66 337 VAL B N 1
ATOM 9198 C CA . VAL B 1 337 ? -6.191 -5.328 -37.25 1 33.66 337 VAL B CA 1
ATOM 9199 C C . VAL B 1 337 ? -4.793 -5.059 -37.812 1 33.66 337 VAL B C 1
ATOM 9201 O O . VAL B 1 337 ? -3.799 -5.555 -37.25 1 33.66 337 VAL B O 1
ATOM 9204 N N . SER B 1 338 ? -4.641 -4.727 -39.031 1 30.61 338 SER B N 1
ATOM 9205 C CA . SER B 1 338 ? -3.422 -4.332 -39.75 1 30.61 338 SER B CA 1
ATOM 9206 C C . SER B 1 338 ? -2.719 -3.186 -39 1 30.61 338 SER B C 1
ATOM 9208 O O . SER B 1 338 ? -3.348 -2.186 -38.656 1 30.61 338 SER B O 1
ATOM 9210 N N . SER B 1 339 ? -1.725 -3.426 -38.156 1 34.5 339 SER B N 1
ATOM 9211 C CA . SER B 1 339 ? -0.771 -2.504 -37.531 1 34.5 339 SER B CA 1
ATOM 9212 C C . SER B 1 339 ? -0.219 -1.52 -38.562 1 34.5 339 SER B C 1
ATOM 9214 O O . SER B 1 339 ? 0.544 -1.902 -39.469 1 34.5 339 SER B O 1
ATOM 9216 N N . GLU B 1 340 ? -0.922 -0.672 -39.156 1 33.06 340 GLU B N 1
ATOM 9217 C CA . GLU B 1 340 ? -0.13 0.282 -39.938 1 33.06 340 GLU B CA 1
ATOM 9218 C C . GLU B 1 340 ? 1.094 0.744 -39.156 1 33.06 340 GLU B C 1
ATOM 9220 O O . GLU B 1 340 ? 1.134 0.618 -37.906 1 33.06 340 GLU B O 1
ATOM 9225 N N . ASP B 1 341 ? 2.133 1.632 -39.812 1 31.41 341 ASP B N 1
ATOM 9226 C CA . ASP B 1 341 ? 3.561 1.934 -39.812 1 31.41 341 ASP B CA 1
ATOM 9227 C C . ASP B 1 341 ? 3.965 2.742 -38.594 1 31.41 341 ASP B C 1
ATOM 9229 O O . ASP B 1 341 ? 3.938 3.975 -38.625 1 31.41 341 ASP B O 1
ATOM 9233 N N . MET B 1 342 ? 3.4 2.639 -37.469 1 34.69 342 MET B N 1
ATOM 9234 C CA . MET B 1 342 ? 4.18 3.4 -36.5 1 34.69 342 MET B CA 1
ATOM 9235 C C . MET B 1 342 ? 5.594 2.844 -36.375 1 34.69 342 MET B C 1
ATOM 9237 O O . MET B 1 342 ? 5.781 1.63 -36.281 1 34.69 342 MET B O 1
ATOM 9241 N N . GLU B 1 343 ? 6.551 3.494 -36.812 1 34.69 343 GLU B N 1
ATOM 9242 C CA . GLU B 1 343 ? 7.977 3.195 -36.688 1 34.69 343 GLU B CA 1
ATOM 9243 C C . GLU B 1 343 ? 8.352 2.855 -35.25 1 34.69 343 GLU B C 1
ATOM 9245 O O . GLU B 1 343 ? 8.508 3.75 -34.406 1 34.69 343 GLU B O 1
ATOM 9250 N N . LEU B 1 344 ? 7.715 1.851 -34.719 1 36.62 344 LEU B N 1
ATOM 9251 C CA . LEU B 1 344 ? 8.094 1.411 -33.375 1 36.62 344 LEU B CA 1
ATOM 9252 C C . LEU B 1 344 ? 9.5 0.833 -33.375 1 36.62 344 LEU B C 1
ATOM 9254 O O . LEU B 1 344 ? 9.875 0.096 -34.281 1 36.62 344 LEU B O 1
ATOM 9258 N N . ARG B 1 345 ? 10.523 1.6 -32.781 1 35.44 345 ARG B N 1
ATOM 9259 C CA . ARG B 1 345 ? 11.836 1.008 -32.531 1 35.44 345 ARG B CA 1
ATOM 9260 C C . ARG B 1 345 ? 11.719 -0.214 -31.609 1 35.44 345 ARG B C 1
ATOM 9262 O O . ARG B 1 345 ? 11.086 -0.153 -30.562 1 35.44 345 ARG B O 1
ATOM 9269 N N . THR B 1 346 ? 11.688 -1.44 -32.219 1 35.34 346 THR B N 1
ATOM 9270 C CA . THR B 1 346 ? 11.555 -2.727 -31.531 1 35.34 346 THR B CA 1
ATOM 9271 C C . THR B 1 346 ? 12.836 -3.078 -30.781 1 35.34 346 THR B C 1
ATOM 9273 O O . THR B 1 346 ? 13.922 -3.062 -31.359 1 35.34 346 THR B O 1
ATOM 9276 N N . LEU B 1 347 ? 12.961 -2.766 -29.531 1 34.62 347 LEU B N 1
ATOM 9277 C CA . LEU B 1 347 ? 14.023 -3.357 -28.719 1 34.62 347 LEU B CA 1
ATOM 9278 C C . LEU B 1 347 ? 13.727 -4.824 -28.422 1 34.62 347 LEU B C 1
ATOM 9280 O O . LEU B 1 347 ? 12.68 -5.148 -27.859 1 34.62 347 LEU B O 1
ATOM 9284 N N . VAL B 1 348 ? 14.297 -5.816 -29.188 1 32.06 348 VAL B N 1
ATOM 9285 C CA . VAL B 1 348 ? 14.125 -7.242 -28.938 1 32.06 348 VAL B CA 1
ATOM 9286 C C . VAL B 1 348 ? 15.023 -7.68 -27.781 1 32.06 348 VAL B C 1
ATOM 9288 O O . VAL B 1 348 ? 16.234 -7.465 -27.812 1 32.06 348 VAL B O 1
ATOM 9291 N N . LEU B 1 349 ? 14.547 -7.738 -26.688 1 32.56 349 LEU B N 1
ATOM 9292 C CA . LEU B 1 349 ? 15.32 -8.273 -25.562 1 32.56 349 LEU B CA 1
ATOM 9293 C C . LEU B 1 349 ? 15.266 -9.797 -25.547 1 32.56 349 LEU B C 1
ATOM 9295 O O . LEU B 1 349 ? 14.188 -10.383 -25.562 1 32.56 349 LEU B O 1
ATOM 9299 N N . ASN B 1 350 ? 16.141 -10.492 -26.141 1 30.12 350 ASN B N 1
ATOM 9300 C CA . ASN B 1 350 ? 16.219 -11.93 -25.906 1 30.12 350 ASN B CA 1
ATOM 9301 C C . ASN B 1 350 ? 16.312 -12.25 -24.422 1 30.12 350 ASN B C 1
ATOM 9303 O O . ASN B 1 350 ? 16.828 -11.453 -23.641 1 30.12 350 ASN B O 1
ATOM 9307 N N . SER B 1 351 ? 15.602 -13.18 -24.016 1 35.31 351 SER B N 1
ATOM 9308 C CA . SER B 1 351 ? 15.594 -13.633 -22.625 1 35.31 351 SER B CA 1
ATOM 9309 C C . SER B 1 351 ? 17 -13.625 -22.031 1 35.31 351 SER B C 1
ATOM 9311 O O . SER B 1 351 ? 17.188 -13.227 -20.875 1 35.31 351 SER B O 1
ATOM 9313 N N . ASN B 1 352 ? 18.156 -14.531 -22.469 1 30.22 352 ASN B N 1
ATOM 9314 C CA . ASN B 1 352 ? 19.516 -14.5 -21.953 1 30.22 352 ASN B CA 1
ATOM 9315 C C . ASN B 1 352 ? 20.234 -13.219 -22.359 1 30.22 352 ASN B C 1
ATOM 9317 O O . ASN B 1 352 ? 21.406 -13.023 -22 1 30.22 352 ASN B O 1
ATOM 9321 N N . ALA B 1 353 ? 20.297 -12.766 -23.797 1 27.78 353 ALA B N 1
ATOM 9322 C CA . ALA B 1 353 ? 21.156 -11.992 -24.688 1 27.78 353 ALA B CA 1
ATOM 9323 C C . ALA B 1 353 ? 21.062 -10.5 -24.375 1 27.78 353 ALA B C 1
ATOM 9325 O O . ALA B 1 353 ? 20.078 -10.039 -23.781 1 27.78 353 ALA B O 1
ATOM 9326 N N . SER B 1 354 ? 22.297 -9.812 -24.844 1 26.06 354 SER B N 1
ATOM 9327 C CA . SER B 1 354 ? 22.719 -8.422 -24.922 1 26.06 354 SER B CA 1
ATOM 9328 C C . SER B 1 354 ? 21.688 -7.578 -25.688 1 26.06 354 SER B C 1
ATOM 9330 O O . SER B 1 354 ? 21.047 -8.07 -26.609 1 26.06 354 SER B O 1
ATOM 9332 N N . LEU B 1 355 ? 21.375 -6.605 -25.156 1 29.45 355 LEU B N 1
ATOM 9333 C CA . LEU B 1 355 ? 20.562 -5.508 -25.672 1 29.45 355 LEU B CA 1
ATOM 9334 C C . LEU B 1 355 ? 21.156 -4.938 -26.953 1 29.45 355 LEU B C 1
ATOM 9336 O O . LEU B 1 355 ? 22.328 -4.551 -26.984 1 29.45 355 LEU B O 1
ATOM 9340 N N . ILE B 1 356 ? 21.047 -5.527 -28.172 1 26.31 356 ILE B N 1
ATOM 9341 C CA . ILE B 1 356 ? 21.578 -4.867 -29.359 1 26.31 356 ILE B CA 1
ATOM 9342 C C . ILE B 1 356 ? 20.719 -3.641 -29.688 1 26.31 356 ILE B C 1
ATOM 9344 O O . ILE B 1 356 ? 19.5 -3.729 -29.75 1 26.31 356 ILE B O 1
ATOM 9348 N N . TYR B 1 357 ? 21.5 -2.453 -29.578 1 26.22 357 TYR B N 1
ATOM 9349 C CA . TYR B 1 357 ? 21.047 -1.104 -29.891 1 26.22 357 TYR B CA 1
ATOM 9350 C C . TYR B 1 357 ? 21.203 -0.811 -31.391 1 26.22 357 TYR B C 1
ATOM 9352 O O . TYR B 1 357 ? 22.281 -0.965 -31.953 1 26.22 357 TYR B O 1
ATOM 9360 N N . SER B 1 358 ? 20.438 -1.037 -32.375 1 26.19 358 SER B N 1
ATOM 9361 C CA . SER B 1 358 ? 20.703 -0.521 -33.719 1 26.19 358 SER B CA 1
ATOM 9362 C C . SER B 1 358 ? 20.266 0.935 -33.844 1 26.19 358 SER B C 1
ATOM 9364 O O . SER B 1 358 ? 19.141 1.279 -33.5 1 26.19 358 SER B O 1
ATOM 9366 N N . PRO B 1 359 ? 21.328 1.713 -34.188 1 25.94 359 PRO B N 1
ATOM 9367 C CA . PRO B 1 359 ? 21.109 3.135 -34.469 1 25.94 359 PRO B CA 1
ATOM 9368 C C . PRO B 1 359 ? 20.281 3.375 -35.719 1 25.94 359 PRO B C 1
ATOM 9370 O O . PRO B 1 359 ? 20.547 2.771 -36.781 1 25.94 359 PRO B O 1
ATOM 9373 N N . VAL B 1 360 ? 19.125 3.699 -35.844 1 27.62 360 VAL B N 1
ATOM 9374 C CA . VAL B 1 360 ? 18.438 4.074 -37.062 1 27.62 360 VAL B CA 1
ATOM 9375 C C . VAL B 1 360 ? 18.906 5.449 -37.531 1 27.62 360 VAL B C 1
ATOM 9377 O O . VAL B 1 360 ? 19.031 6.375 -36.719 1 27.62 360 VAL B O 1
ATOM 9380 N N . ASN B 1 361 ? 19.594 5.562 -38.719 1 24.36 361 ASN B N 1
ATOM 9381 C CA . ASN B 1 361 ? 20.062 6.75 -39.438 1 24.36 361 ASN B CA 1
ATOM 9382 C C . ASN B 1 361 ? 18.953 7.805 -39.531 1 24.36 361 ASN B C 1
ATOM 9384 O O . ASN B 1 361 ? 17.812 7.488 -39.875 1 24.36 361 ASN B O 1
ATOM 9388 N N . PRO B 1 362 ? 19.312 9.078 -39.312 1 24.75 362 PRO B N 1
ATOM 9389 C CA . PRO B 1 362 ? 18.578 10.344 -39.281 1 24.75 362 PRO B CA 1
ATOM 9390 C C . PRO B 1 362 ? 18.109 10.805 -40.656 1 24.75 362 PRO B C 1
ATOM 9392 O O . PRO B 1 362 ? 17.625 11.93 -40.812 1 24.75 362 PRO B O 1
ATOM 9395 N N . SER B 1 363 ? 18.688 10.516 -41.812 1 23.98 363 SER B N 1
ATOM 9396 C CA . SER B 1 363 ? 18.328 11.422 -42.906 1 23.98 363 SER B CA 1
ATOM 9397 C C . SER B 1 363 ? 16.812 11.508 -43.062 1 23.98 363 SER B C 1
ATOM 9399 O O . SER B 1 363 ? 16.266 12.609 -43.156 1 23.98 363 SER B O 1
ATOM 9401 N N . ASP B 1 364 ? 16.297 10.969 -44.344 1 22.95 364 ASP B N 1
ATOM 9402 C CA . ASP B 1 364 ? 15.016 11.203 -45 1 22.95 364 ASP B CA 1
ATOM 9403 C C . ASP B 1 364 ? 13.859 10.953 -44.031 1 22.95 364 ASP B C 1
ATOM 9405 O O . ASP B 1 364 ? 14.016 10.281 -43.031 1 22.95 364 ASP B O 1
ATOM 9409 N N . ASN B 1 365 ? 12.391 11.352 -44.625 1 21.78 365 ASN B N 1
ATOM 9410 C CA . ASN B 1 365 ? 11.117 11.406 -43.906 1 21.78 365 ASN B CA 1
ATOM 9411 C C . ASN B 1 365 ? 10.938 10.188 -43 1 21.78 365 ASN B C 1
ATOM 9413 O O . ASN B 1 365 ? 10.117 10.211 -42.094 1 21.78 365 ASN B O 1
ATOM 9417 N N . GLY B 1 366 ? 11.039 9.18 -43.688 1 20.73 366 GLY B N 1
ATOM 9418 C CA . GLY B 1 366 ? 10.391 7.953 -43.25 1 20.73 366 GLY B CA 1
ATOM 9419 C C . GLY B 1 366 ? 10.938 7.414 -41.938 1 20.73 366 GLY B C 1
ATOM 9420 O O . GLY B 1 366 ? 12.062 7.738 -41.562 1 20.73 366 GLY B O 1
ATOM 9421 N N . SER B 1 367 ? 9.914 7.066 -41.219 1 21 367 SER B N 1
ATOM 9422 C CA . SER B 1 367 ? 9.578 6.312 -40.031 1 21 367 SER B CA 1
ATOM 9423 C C . SER B 1 367 ? 10.328 4.98 -39.969 1 21 367 SER B C 1
ATOM 9425 O O . SER B 1 367 ? 10.367 4.258 -40.969 1 21 367 SER B O 1
ATOM 9427 N N . ALA B 1 368 ? 11.375 4.879 -39.469 1 20.47 368 ALA B N 1
ATOM 9428 C CA . ALA B 1 368 ? 11.984 3.59 -39.125 1 20.47 368 ALA B CA 1
ATOM 9429 C C . ALA B 1 368 ? 10.922 2.514 -38.938 1 20.47 368 ALA B C 1
ATOM 9431 O O . ALA B 1 368 ? 9.891 2.758 -38.312 1 20.47 368 ALA B O 1
ATOM 9432 N N . PHE B 1 369 ? 10.711 1.718 -40.094 1 20.09 369 PHE B N 1
ATOM 9433 C CA . PHE B 1 369 ? 10.539 0.269 -40.062 1 20.09 369 PHE B CA 1
ATOM 9434 C C . PHE B 1 369 ? 11.75 -0.403 -39.438 1 20.09 369 PHE B C 1
ATOM 9436 O O . PHE B 1 369 ? 12.828 0.187 -39.375 1 20.09 369 PHE B O 1
ATOM 9443 N N . LEU B 1 370 ? 11.438 -1.626 -39.094 1 21.36 370 LEU B N 1
ATOM 9444 C CA . LEU B 1 370 ? 12.172 -2.762 -38.531 1 21.36 370 LEU B CA 1
ATOM 9445 C C . LEU B 1 370 ? 13.266 -3.217 -39.5 1 21.36 370 LEU B C 1
ATOM 9447 O O . LEU B 1 370 ? 14.117 -4.031 -39.156 1 21.36 370 LEU B O 1
ATOM 9451 N N . HIS B 1 371 ? 14.055 -2.439 -40.375 1 20.03 371 HIS B N 1
ATOM 9452 C CA . HIS B 1 371 ? 14.688 -3.348 -41.312 1 20.03 371 HIS B CA 1
ATOM 9453 C C . HIS B 1 371 ? 15.727 -4.227 -40.625 1 20.03 371 HIS B C 1
ATOM 9455 O O . HIS B 1 371 ? 16.375 -3.791 -39.688 1 20.03 371 HIS B O 1
ATOM 9461 N N . PRO B 1 372 ? 15.656 -5.598 -41 1 20.33 372 PRO B N 1
ATOM 9462 C CA . PRO B 1 372 ? 16.594 -6.727 -40.938 1 20.33 372 PRO B CA 1
ATOM 9463 C C . PRO B 1 372 ? 18.031 -6.328 -41.25 1 20.33 372 PRO B C 1
ATOM 9465 O O . PRO B 1 372 ? 18.25 -5.289 -41.875 1 20.33 372 PRO B O 1
ATOM 9468 N N . ALA B 1 373 ? 18.984 -7.18 -40.75 1 21.89 373 ALA B N 1
ATOM 9469 C CA . ALA B 1 373 ? 20.375 -7.301 -41.188 1 21.89 373 ALA B CA 1
ATOM 9470 C C . ALA B 1 373 ? 20.469 -7.137 -42.719 1 21.89 373 ALA B C 1
ATOM 9472 O O . ALA B 1 373 ? 19.906 -7.938 -43.469 1 21.89 373 ALA B O 1
ATOM 9473 N N . LEU B 1 374 ? 20.406 -5.953 -43.312 1 21.22 374 LEU B N 1
ATOM 9474 C CA . LEU B 1 374 ? 20.703 -5.945 -44.719 1 21.22 374 LEU B CA 1
ATOM 9475 C C . LEU B 1 374 ? 22.125 -6.445 -45 1 21.22 374 LEU B C 1
ATOM 9477 O O . LEU B 1 374 ? 23.078 -5.895 -44.469 1 21.22 374 LEU B O 1
ATOM 9481 N N . GLU B 1 375 ? 22.562 -7.648 -45.125 1 20.7 375 GLU B N 1
ATOM 9482 C CA . GLU B 1 375 ? 23.547 -7.605 -46.219 1 20.7 375 GLU B CA 1
ATOM 9483 C C . GLU B 1 375 ? 23.047 -6.75 -47.375 1 20.7 375 GLU B C 1
ATOM 9485 O O . GLU B 1 375 ? 23.844 -6.145 -48.094 1 20.7 375 GLU B O 1
ATOM 9490 N N . GLU B 1 376 ? 21.609 -6.824 -47.844 1 19.88 376 GLU B N 1
ATOM 9491 C CA . GLU B 1 376 ? 21.688 -6.996 -49.281 1 19.88 376 GLU B CA 1
ATOM 9492 C C . GLU B 1 376 ? 22.094 -5.703 -49.969 1 19.88 376 GLU B C 1
ATOM 9494 O O . GLU B 1 376 ? 21.969 -4.617 -49.406 1 19.88 376 GLU B O 1
ATOM 9499 N N . LYS B 1 377 ? 22.031 -5.648 -51.312 1 24.42 377 LYS B N 1
ATOM 9500 C CA . LYS B 1 377 ? 22.312 -4.957 -52.594 1 24.42 377 LYS B CA 1
ATOM 9501 C C . LYS B 1 377 ? 21.609 -3.609 -52.656 1 24.42 377 LYS B C 1
ATOM 9503 O O . LYS B 1 377 ? 20.609 -3.393 -51.938 1 24.42 377 LYS B O 1
ATOM 9508 N N . GLU B 1 378 ? 21.562 -2.92 -53.812 1 22.36 378 GLU B N 1
ATOM 9509 C CA . GLU B 1 378 ? 21.484 -1.712 -54.625 1 22.36 378 GLU B CA 1
ATOM 9510 C C . GLU B 1 378 ? 20.094 -1.086 -54.594 1 22.36 378 GLU B C 1
ATOM 9512 O O . GLU B 1 378 ? 19.953 0.116 -54.812 1 22.36 378 GLU B O 1
ATOM 9517 N N . SER B 1 379 ? 18.812 -1.95 -54.531 1 23.34 379 SER B N 1
ATOM 9518 C CA . SER B 1 379 ? 17.844 -1.511 -55.531 1 23.34 379 SER B CA 1
ATOM 9519 C C . SER B 1 379 ? 17.078 -0.28 -55.062 1 23.34 379 SER B C 1
ATOM 9521 O O . SER B 1 379 ? 16.953 -0.042 -53.875 1 23.34 379 SER B O 1
ATOM 9523 N N . GLU B 1 380 ? 16.375 0.452 -55.969 1 20.58 380 GLU B N 1
ATOM 9524 C CA . GLU B 1 380 ? 15.82 1.763 -56.312 1 20.58 380 GLU B CA 1
ATOM 9525 C C . GLU B 1 380 ? 14.633 2.1 -55.406 1 20.58 380 GLU B C 1
ATOM 9527 O O . GLU B 1 380 ? 13.844 1.221 -55.062 1 20.58 380 GLU B O 1
ATOM 9532 N N . PRO B 1 381 ? 14.586 3.293 -54.812 1 24.02 381 PRO B N 1
ATOM 9533 C CA . PRO B 1 381 ? 13.719 3.979 -53.875 1 24.02 381 PRO B CA 1
ATOM 9534 C C . PRO B 1 381 ? 12.266 4.059 -54.344 1 24.02 381 PRO B C 1
ATOM 9536 O O . PRO B 1 381 ? 11.906 4.98 -55.062 1 24.02 381 PRO B O 1
ATOM 9539 N N . GLU B 1 382 ? 11.508 2.861 -54.875 1 22.31 382 GLU B N 1
ATOM 9540 C CA . GLU B 1 382 ? 10.289 3.064 -55.656 1 22.31 382 GLU B CA 1
ATOM 9541 C C . GLU B 1 382 ? 9.227 3.787 -54.844 1 22.31 382 GLU B C 1
ATOM 9543 O O . GLU B 1 382 ? 9.148 3.621 -53.625 1 22.31 382 GLU B O 1
ATOM 9548 N N . SER B 1 383 ? 8.461 4.816 -55.406 1 21.12 383 SER B N 1
ATOM 9549 C CA . SER B 1 383 ? 7.438 5.824 -55.156 1 21.12 383 SER B CA 1
ATOM 9550 C C . SER B 1 383 ? 6.168 5.199 -54.594 1 21.12 383 SER B C 1
ATOM 9552 O O . SER B 1 383 ? 5.453 4.48 -55.281 1 21.12 383 SER B O 1
ATOM 9554 N N . TYR B 1 384 ? 6.16 4.492 -53.469 1 21.8 384 TYR B N 1
ATOM 9555 C CA . TYR B 1 384 ? 5.035 3.574 -53.344 1 21.8 384 TYR B CA 1
ATOM 9556 C C . TYR B 1 384 ? 3.736 4.332 -53.094 1 21.8 384 TYR B C 1
ATOM 9558 O O . TYR B 1 384 ? 3.693 5.27 -52.312 1 21.8 384 TYR B O 1
ATOM 9566 N N . PRO B 1 385 ? 2.613 4.344 -54.031 1 22.17 385 PRO B N 1
ATOM 9567 C CA . PRO B 1 385 ? 1.353 5.082 -54.125 1 22.17 385 PRO B CA 1
ATOM 9568 C C . PRO B 1 385 ? 0.52 5.012 -52.844 1 22.17 385 PRO B C 1
ATOM 9570 O O . PRO B 1 385 ? 0.687 4.086 -52.031 1 22.17 385 PRO B O 1
ATOM 9573 N N . PRO B 1 386 ? -0.438 5.977 -52.594 1 21.31 386 PRO B N 1
ATOM 9574 C CA . PRO B 1 386 ? -1.266 6.398 -51.469 1 21.31 386 PRO B CA 1
ATOM 9575 C C . PRO B 1 386 ? -2.26 5.328 -51.031 1 21.31 386 PRO B C 1
ATOM 9577 O O . PRO B 1 386 ? -3.111 4.91 -51.812 1 21.31 386 PRO B O 1
ATOM 9580 N N . ALA B 1 387 ? -1.949 4.148 -50.531 1 22.72 387 ALA B N 1
ATOM 9581 C CA . ALA B 1 387 ? -2.922 3.061 -50.625 1 22.72 387 ALA B CA 1
ATOM 9582 C C . ALA B 1 387 ? -4.215 3.436 -49.906 1 22.72 387 ALA B C 1
ATOM 9584 O O . ALA B 1 387 ? -4.184 3.986 -48.781 1 22.72 387 ALA B O 1
ATOM 9585 N N . SER B 1 388 ? -5.336 3.801 -50.656 1 20.08 388 SER B N 1
ATOM 9586 C CA . SER B 1 388 ? -6.746 4.062 -50.406 1 20.08 388 SER B CA 1
ATOM 9587 C C . SER B 1 388 ? -7.312 3.104 -49.375 1 20.08 388 SER B C 1
ATOM 9589 O O . SER B 1 388 ? -7.258 1.885 -49.531 1 20.08 388 SER B O 1
ATOM 9591 N N . PHE B 1 389 ? -7.199 3.408 -48.156 1 22.3 389 PHE B N 1
ATOM 9592 C CA . PHE B 1 389 ? -7.574 2.701 -46.938 1 22.3 389 PHE B CA 1
ATOM 9593 C C . PHE B 1 389 ? -9.062 2.393 -46.906 1 22.3 389 PHE B C 1
ATOM 9595 O O . PHE B 1 389 ? -9.789 2.846 -46.031 1 22.3 389 PHE B O 1
ATOM 9602 N N . THR B 1 390 ? -9.852 2.383 -48.062 1 20.61 390 THR B N 1
ATOM 9603 C CA . THR B 1 390 ? -11.312 2.355 -48.031 1 20.61 390 THR B CA 1
ATOM 9604 C C . THR B 1 390 ? -11.82 1.067 -47.406 1 20.61 390 THR B C 1
ATOM 9606 O O . THR B 1 390 ? -13.031 0.865 -47.281 1 20.61 390 THR B O 1
ATOM 9609 N N . ARG B 1 391 ? -11.141 -0.024 -47.625 1 22.5 391 ARG B N 1
ATOM 9610 C CA . ARG B 1 391 ? -12.008 -1.197 -47.562 1 22.5 391 ARG B CA 1
ATOM 9611 C C . ARG B 1 391 ? -12.398 -1.531 -46.125 1 22.5 391 ARG B C 1
ATOM 9613 O O . ARG B 1 391 ? -11.531 -1.776 -45.281 1 22.5 391 ARG B O 1
ATOM 9620 N N . GLY B 1 392 ? -13.578 -1.13 -45.688 1 21.98 392 GLY B N 1
ATOM 9621 C CA . GLY B 1 392 ? -14.398 -1.315 -44.5 1 21.98 392 GLY B CA 1
ATOM 9622 C C . GLY B 1 392 ? -14.539 -2.77 -44.094 1 21.98 392 GLY B C 1
ATOM 9623 O O . GLY B 1 392 ? -14.75 -3.639 -44.969 1 21.98 392 GLY B O 1
ATOM 9624 N N . LEU B 1 393 ? -13.766 -3.131 -43.281 1 24.89 393 LEU B N 1
ATOM 9625 C CA . LEU B 1 393 ? -13.773 -4.512 -42.781 1 24.89 393 LEU B CA 1
ATOM 9626 C C . LEU B 1 393 ? -15.188 -4.945 -42.406 1 24.89 393 LEU B C 1
ATOM 9628 O O . LEU B 1 393 ? -15.797 -4.375 -41.5 1 24.89 393 LEU B O 1
ATOM 9632 N N . TYR B 1 394 ? -16.109 -5.32 -43.312 1 21.88 394 TYR B N 1
ATOM 9633 C CA . TYR B 1 394 ? -17.422 -5.887 -43.031 1 21.88 394 TYR B CA 1
ATOM 9634 C C . TYR B 1 394 ? -17.312 -7.152 -42.188 1 21.88 394 TYR B C 1
ATOM 9636 O O . TYR B 1 394 ? -16.422 -7.98 -42.438 1 21.88 394 TYR B O 1
ATOM 9644 N N . LEU B 1 395 ? -17.547 -7.102 -40.938 1 27.28 395 LEU B N 1
ATOM 9645 C CA . LEU B 1 395 ? -17.906 -8.273 -40.156 1 27.28 395 LEU B CA 1
ATOM 9646 C C . LEU B 1 395 ? -18.703 -9.266 -41 1 27.28 395 LEU B C 1
ATOM 9648 O O . LEU B 1 395 ? -19.781 -8.93 -41.5 1 27.28 395 LEU B O 1
ATOM 9652 N N . SER B 1 396 ? -18.078 -10.031 -41.812 1 26.5 396 SER B N 1
ATOM 9653 C CA . SER B 1 396 ? -19 -10.953 -42.469 1 26.5 396 SER B CA 1
ATOM 9654 C C . SER B 1 396 ? -19.953 -11.586 -41.438 1 26.5 396 SER B C 1
ATOM 9656 O O . SER B 1 396 ? -19.578 -11.836 -40.312 1 26.5 396 SER B O 1
ATOM 9658 N N . PRO B 1 397 ? -21.219 -11.516 -41.625 1 25.69 397 PRO B N 1
ATOM 9659 C CA . PRO B 1 397 ? -22.281 -12.164 -40.844 1 25.69 397 PRO B CA 1
ATOM 9660 C C . PRO B 1 397 ? -21.922 -13.594 -40.469 1 25.69 397 PRO B C 1
ATOM 9662 O O . PRO B 1 397 ? -21.359 -14.344 -41.281 1 25.69 397 PRO B O 1
ATOM 9665 N N . LEU B 1 398 ? -21.547 -13.812 -39.188 1 30.92 398 LEU B N 1
ATOM 9666 C CA . LEU B 1 398 ? -21.531 -15.18 -38.656 1 30.92 398 LEU B CA 1
ATOM 9667 C C . LEU B 1 398 ? -22.531 -16.047 -39.406 1 30.92 398 LEU B C 1
ATOM 9669 O O . LEU B 1 398 ? -23.641 -15.609 -39.688 1 30.92 398 LEU B O 1
ATOM 9673 N N . SER B 1 399 ? -22.078 -16.812 -40.375 1 27.97 399 SER B N 1
ATOM 9674 C CA . SER B 1 399 ? -23.078 -17.672 -41 1 27.97 399 SER B CA 1
ATOM 9675 C C . SER B 1 399 ? -24.125 -18.141 -40 1 27.97 399 SER B C 1
ATOM 9677 O O . SER B 1 399 ? -23.781 -18.547 -38.875 1 27.97 399 SER B O 1
ATOM 9679 N N . PRO B 1 400 ? -25.344 -17.781 -40.125 1 29.95 400 PRO B N 1
ATOM 9680 C CA . PRO B 1 400 ? -26.516 -18.109 -39.312 1 29.95 400 PRO B CA 1
ATOM 9681 C C . PRO B 1 400 ? -26.594 -19.578 -38.938 1 29.95 400 PRO B C 1
ATOM 9683 O O . PRO B 1 400 ? -27.578 -20.016 -38.344 1 29.95 400 PRO B O 1
ATOM 9686 N N . HIS B 1 401 ? -26.219 -20.484 -39.875 1 29.11 401 HIS B N 1
ATOM 9687 C CA . HIS B 1 401 ? -26.75 -21.812 -39.656 1 29.11 401 HIS B CA 1
ATOM 9688 C C . HIS B 1 401 ? -26.094 -22.469 -38.438 1 29.11 401 HIS B C 1
ATOM 9690 O O . HIS B 1 401 ? -24.875 -22.5 -38.312 1 29.11 401 HIS B O 1
ATOM 9696 N N . PRO B 1 402 ? -26.844 -22.562 -37.344 1 36 402 PRO B N 1
ATOM 9697 C CA . PRO B 1 402 ? -26.375 -23.375 -36.219 1 36 402 PRO B CA 1
ATOM 9698 C C . PRO B 1 402 ? -25.688 -24.672 -36.656 1 36 402 PRO B C 1
ATOM 9700 O O . PRO B 1 402 ? -26.281 -25.469 -37.406 1 36 402 PRO B O 1
ATOM 9703 N N . PRO B 1 403 ? -24.469 -24.719 -37.031 1 38.75 403 PRO B N 1
ATOM 9704 C CA . PRO B 1 403 ? -24.125 -26.109 -37.312 1 38.75 403 PRO B CA 1
ATOM 9705 C C . PRO B 1 403 ? -24.703 -27.094 -36.312 1 38.75 403 PRO B C 1
ATOM 9707 O O . PRO B 1 403 ? -25.078 -26.688 -35.219 1 38.75 403 PRO B O 1
ATOM 9710 N N . PRO B 1 404 ? -25.031 -28.234 -36.625 1 39.91 404 PRO B N 1
ATOM 9711 C CA . PRO B 1 404 ? -25.453 -29.25 -35.656 1 39.91 404 PRO B CA 1
ATOM 9712 C C . PRO B 1 404 ? -24.609 -29.25 -34.375 1 39.91 404 PRO B C 1
ATOM 9714 O O . PRO B 1 404 ? -23.406 -29 -34.438 1 39.91 404 PRO B O 1
ATOM 9717 N N . VAL B 1 405 ? -25.125 -28.828 -33.188 1 49.97 405 VAL B N 1
ATOM 9718 C CA . VAL B 1 405 ? -24.562 -28.844 -31.844 1 49.97 405 VAL B CA 1
ATOM 9719 C C . VAL B 1 405 ? -23.531 -29.953 -31.719 1 49.97 405 VAL B C 1
ATOM 9721 O O . VAL B 1 405 ? -23.891 -31.141 -31.656 1 49.97 405 VAL B O 1
ATOM 9724 N N . LEU B 1 406 ? -22.531 -29.781 -32.375 1 55.94 406 LEU B N 1
ATOM 9725 C CA . LEU B 1 406 ? -21.469 -30.75 -32.125 1 55.94 406 LEU B CA 1
ATOM 9726 C C . LEU B 1 406 ? -21.109 -30.766 -30.625 1 55.94 406 LEU B C 1
ATOM 9728 O O . LEU B 1 406 ? -21.297 -29.766 -29.938 1 55.94 406 LEU B O 1
ATOM 9732 N N . SER B 1 407 ? -20.969 -31.922 -30.031 1 64.69 407 SER B N 1
ATOM 9733 C CA . SER B 1 407 ? -20.734 -32.281 -28.625 1 64.69 407 SER B CA 1
ATOM 9734 C C . SER B 1 407 ? -19.609 -31.422 -28.031 1 64.69 407 SER B C 1
ATOM 9736 O O . SER B 1 407 ? -19.625 -31.141 -26.828 1 64.69 407 SER B O 1
ATOM 9738 N N . ASN B 1 408 ? -18.75 -30.719 -28.859 1 78.25 408 ASN B N 1
ATOM 9739 C CA . ASN B 1 408 ? -17.641 -29.984 -28.266 1 78.25 408 ASN B CA 1
ATOM 9740 C C . ASN B 1 408 ? -17.719 -28.484 -28.562 1 78.25 408 ASN B C 1
ATOM 9742 O O . ASN B 1 408 ? -16.703 -27.797 -28.578 1 78.25 408 ASN B O 1
ATOM 9746 N N . TRP B 1 409 ? -18.922 -27.984 -28.688 1 83.5 409 TRP B N 1
ATOM 9747 C CA . TRP B 1 409 ? -19.109 -26.578 -28.984 1 83.5 409 TRP B CA 1
ATOM 9748 C C . TRP B 1 409 ? -18.906 -25.734 -27.734 1 83.5 409 TRP B C 1
ATOM 9750 O O . TRP B 1 409 ? -19.375 -26.094 -26.641 1 83.5 409 TRP B O 1
ATOM 9760 N N . CYS B 1 410 ? -18.156 -24.641 -27.891 1 87 410 CYS B N 1
ATOM 9761 C CA . CYS B 1 410 ? -18.031 -23.609 -26.875 1 87 410 CYS B CA 1
ATOM 9762 C C . CYS B 1 410 ? -18.359 -22.234 -27.453 1 87 410 CYS B C 1
ATOM 9764 O O . CYS B 1 410 ? -18.156 -22 -28.656 1 87 410 CYS B O 1
ATOM 9766 N N . PRO B 1 411 ? -19 -21.359 -26.672 1 87.56 411 PRO B N 1
ATOM 9767 C CA . PRO B 1 411 ? -19.234 -20 -27.172 1 87.56 411 PRO B CA 1
ATOM 9768 C C . PRO B 1 411 ? -17.938 -19.234 -27.438 1 87.56 411 PRO B C 1
ATOM 9770 O O . PRO B 1 411 ? -16.891 -19.578 -26.891 1 87.56 411 PRO B O 1
ATOM 9773 N N . PRO B 1 412 ? -18.062 -18.25 -28.328 1 83.81 412 PRO B N 1
ATOM 9774 C CA . PRO B 1 412 ? -16.891 -17.406 -28.547 1 83.81 412 PRO B CA 1
ATOM 9775 C C . PRO B 1 412 ? -16.453 -16.688 -27.281 1 83.81 412 PRO B C 1
ATOM 9777 O O . PRO B 1 412 ? -17.297 -16.156 -26.547 1 83.81 412 PRO B O 1
ATOM 9780 N N . VAL B 1 413 ? -15.18 -16.719 -27 1 87.5 413 VAL B N 1
ATOM 9781 C CA . VAL B 1 413 ? -14.594 -16.047 -25.844 1 87.5 413 VAL B CA 1
ATOM 9782 C C . VAL B 1 413 ? -13.734 -14.867 -26.312 1 87.5 413 VAL B C 1
ATOM 9784 O O . VAL B 1 413 ? -12.734 -15.062 -27.016 1 87.5 413 VAL B O 1
ATOM 9787 N N . LEU B 1 414 ? -14.125 -13.68 -25.953 1 84.12 414 LEU B N 1
ATOM 9788 C CA . LEU B 1 414 ? -13.414 -12.469 -26.328 1 84.12 414 LEU B CA 1
ATOM 9789 C C . LEU B 1 414 ? -12.57 -11.945 -25.172 1 84.12 414 LEU B C 1
ATOM 9791 O O . LEU B 1 414 ? -13.109 -11.547 -24.141 1 84.12 414 LEU B O 1
ATOM 9795 N N . PRO B 1 415 ? -11.25 -11.945 -25.344 1 86.94 415 PRO B N 1
ATOM 9796 C CA . PRO B 1 415 ? -10.422 -11.359 -24.281 1 86.94 415 PRO B CA 1
ATOM 9797 C C . PRO B 1 415 ? -10.484 -9.836 -24.266 1 86.94 415 PRO B C 1
ATOM 9799 O O . PRO B 1 415 ? -10.398 -9.195 -25.312 1 86.94 415 PRO B O 1
ATOM 9802 N N . LEU B 1 416 ? -10.656 -9.258 -23.125 1 89.19 416 LEU B N 1
ATOM 9803 C CA . LEU B 1 416 ? -10.641 -7.809 -22.984 1 89.19 416 LEU B CA 1
ATOM 9804 C C . LEU B 1 416 ? -9.25 -7.312 -22.625 1 89.19 416 LEU B C 1
ATOM 9806 O O . LEU B 1 416 ? -8.492 -8.008 -21.938 1 89.19 416 LEU B O 1
ATOM 9810 N N . SER B 1 417 ? -8.977 -6.121 -23.078 1 86.12 417 SER B N 1
ATOM 9811 C CA . SER B 1 417 ? -7.727 -5.469 -22.703 1 86.12 417 SER B CA 1
ATOM 9812 C C . SER B 1 417 ? -7.867 -4.707 -21.391 1 86.12 417 SER B C 1
ATOM 9814 O O . SER B 1 417 ? -8.914 -4.113 -21.125 1 86.12 417 SER B O 1
ATOM 9816 N N . SER B 1 418 ? -6.852 -4.848 -20.625 1 89.88 418 SER B N 1
ATOM 9817 C CA . SER B 1 418 ? -6.855 -4.062 -19.391 1 89.88 418 SER B CA 1
ATOM 9818 C C . SER B 1 418 ? -6.195 -2.705 -19.609 1 89.88 418 SER B C 1
ATOM 9820 O O . SER B 1 418 ? -5.184 -2.602 -20.297 1 89.88 418 SER B O 1
ATOM 9822 N N . ALA B 1 419 ? -6.797 -1.649 -19.109 1 85.81 419 ALA B N 1
ATOM 9823 C CA . ALA B 1 419 ? -6.273 -0.29 -19.219 1 85.81 419 ALA B CA 1
ATOM 9824 C C . ALA B 1 419 ? -6.195 0.371 -17.844 1 85.81 419 ALA B C 1
ATOM 9826 O O . ALA B 1 419 ? -7.215 0.573 -17.188 1 85.81 419 ALA B O 1
ATOM 9827 N N . GLN B 1 420 ? -5.012 0.65 -17.516 1 84.94 420 GLN B N 1
ATOM 9828 C CA . GLN B 1 420 ? -4.816 1.397 -16.281 1 84.94 420 GLN B CA 1
ATOM 9829 C C . GLN B 1 420 ? -4.734 2.898 -16.547 1 84.94 420 GLN B C 1
ATOM 9831 O O . GLN B 1 420 ? -3.842 3.357 -17.266 1 84.94 420 GLN B O 1
ATOM 9836 N N . LEU B 1 421 ? -5.652 3.771 -16.25 1 72 421 LEU B N 1
ATOM 9837 C CA . LEU B 1 421 ? -5.836 5.16 -16.656 1 72 421 LEU B CA 1
ATOM 9838 C C . LEU B 1 421 ? -4.781 6.055 -16.016 1 72 421 LEU B C 1
ATOM 9840 O O . LEU B 1 421 ? -4.453 7.121 -16.547 1 72 421 LEU B O 1
ATOM 9844 N N . GLY B 1 422 ? -3.977 5.707 -15.359 1 65.19 422 GLY B N 1
ATOM 9845 C CA . GLY B 1 422 ? -2.916 6.539 -14.82 1 65.19 422 GLY B CA 1
ATOM 9846 C C . GLY B 1 422 ? -3.371 7.398 -13.656 1 65.19 422 GLY B C 1
ATOM 9847 O O . GLY B 1 422 ? -4.504 7.273 -13.188 1 65.19 422 GLY B O 1
ATOM 9848 N N . GLY B 1 423 ? -2.578 8.281 -13.195 1 57.16 423 GLY B N 1
ATOM 9849 C CA . GLY B 1 423 ? -2.828 9.148 -12.055 1 57.16 423 GLY B CA 1
ATOM 9850 C C . GLY B 1 423 ? -2.75 8.422 -10.727 1 57.16 423 GLY B C 1
ATOM 9851 O O . GLY B 1 423 ? -1.908 7.539 -10.539 1 57.16 423 GLY B O 1
ATOM 9852 N N . ALA B 1 424 ? -3.582 8.977 -9.867 1 57.16 424 ALA B N 1
ATOM 9853 C CA . ALA B 1 424 ? -3.613 8.422 -8.516 1 57.16 424 ALA B CA 1
ATOM 9854 C C . ALA B 1 424 ? -4.48 7.172 -8.445 1 57.16 424 ALA B C 1
ATOM 9856 O O . ALA B 1 424 ? -4.465 6.445 -7.453 1 57.16 424 ALA B O 1
ATOM 9857 N N . SER B 1 425 ? -5.082 6.859 -9.672 1 61.44 425 SER B N 1
ATOM 9858 C CA . SER B 1 425 ? -6.023 5.746 -9.602 1 61.44 425 SER B CA 1
ATOM 9859 C C . SER B 1 425 ? -5.359 4.434 -10 1 61.44 425 SER B C 1
ATOM 9861 O O . SER B 1 425 ? -4.887 4.289 -11.133 1 61.44 425 SER B O 1
ATOM 9863 N N . PRO B 1 426 ? -5.176 3.541 -9.062 1 65.31 426 PRO B N 1
ATOM 9864 C CA . PRO B 1 426 ? -4.539 2.271 -9.414 1 65.31 426 PRO B CA 1
ATOM 9865 C C . PRO B 1 426 ? -5.484 1.312 -10.133 1 65.31 426 PRO B C 1
ATOM 9867 O O . PRO B 1 426 ? -5.102 0.183 -10.445 1 65.31 426 PRO B O 1
ATOM 9870 N N . PHE B 1 427 ? -6.699 1.914 -10.562 1 78.62 427 PHE B N 1
ATOM 9871 C CA . PHE B 1 427 ? -7.676 0.916 -10.977 1 78.62 427 PHE B CA 1
ATOM 9872 C C . PHE B 1 427 ? -7.703 0.787 -12.5 1 78.62 427 PHE B C 1
ATOM 9874 O O . PHE B 1 427 ? -7.48 1.767 -13.211 1 78.62 427 PHE B O 1
ATOM 9881 N N . LYS B 1 428 ? -8.008 -0.468 -12.898 1 87.62 428 LYS B N 1
ATOM 9882 C CA . LYS B 1 428 ? -8.039 -0.873 -14.297 1 87.62 428 LYS B CA 1
ATOM 9883 C C . LYS B 1 428 ? -9.461 -0.812 -14.852 1 87.62 428 LYS B C 1
ATOM 9885 O O . LYS B 1 428 ? -10.43 -0.979 -14.109 1 87.62 428 LYS B O 1
ATOM 9890 N N . LYS B 1 429 ? -9.477 -0.45 -16.141 1 87.5 429 LYS B N 1
ATOM 9891 C CA . LYS B 1 429 ? -10.672 -0.661 -16.953 1 87.5 429 LYS B CA 1
ATOM 9892 C C . LYS B 1 429 ? -10.445 -1.741 -18 1 87.5 429 LYS B C 1
ATOM 9894 O O . LYS B 1 429 ? -9.312 -1.949 -18.453 1 87.5 429 LYS B O 1
ATOM 9899 N N . PHE B 1 430 ? -11.492 -2.42 -18.266 1 90.31 430 PHE B N 1
ATOM 9900 C CA . PHE B 1 430 ? -11.398 -3.471 -19.281 1 90.31 430 PHE B CA 1
ATOM 9901 C C . PHE B 1 430 ? -12.172 -3.082 -20.531 1 90.31 430 PHE B C 1
ATOM 9903 O O . PHE B 1 430 ? -13.367 -2.783 -20.469 1 90.31 430 PHE B O 1
ATOM 9910 N N . ILE B 1 431 ? -11.445 -3.082 -21.625 1 83 431 ILE B N 1
ATOM 9911 C CA . ILE B 1 431 ? -12.039 -2.557 -22.844 1 83 431 ILE B CA 1
ATOM 9912 C C . ILE B 1 431 ? -11.898 -3.588 -23.969 1 83 431 ILE B C 1
ATOM 9914 O O . ILE B 1 431 ? -10.93 -4.348 -24 1 83 431 ILE B O 1
ATOM 9918 N N . TRP B 1 432 ? -12.945 -3.596 -24.609 1 77.06 432 TRP B N 1
ATOM 9919 C CA . TRP B 1 432 ? -12.859 -4.328 -25.875 1 77.06 432 TRP B CA 1
ATOM 9920 C C . TRP B 1 432 ? -12.211 -3.475 -26.953 1 77.06 432 TRP B C 1
ATOM 9922 O O . TRP B 1 432 ? -12.859 -2.615 -27.547 1 77.06 432 TRP B O 1
ATOM 9932 N N . ASN B 1 433 ? -10.961 -3.656 -27.062 1 65.06 433 ASN B N 1
ATOM 9933 C CA . ASN B 1 433 ? -10.18 -2.801 -27.953 1 65.06 433 ASN B CA 1
ATOM 9934 C C . ASN B 1 433 ? -10.312 -3.238 -29.406 1 65.06 433 ASN B C 1
ATOM 9936 O O . ASN B 1 433 ? -9.43 -3.924 -29.922 1 65.06 433 ASN B O 1
ATOM 9940 N N . THR B 1 434 ? -11.508 -2.98 -30 1 61.66 434 THR B N 1
ATOM 9941 C CA . THR B 1 434 ? -11.734 -3.229 -31.422 1 61.66 434 THR B CA 1
ATOM 9942 C C . THR B 1 434 ? -12.133 -1.941 -32.125 1 61.66 434 THR B C 1
ATOM 9944 O O . THR B 1 434 ? -12.711 -1.04 -31.531 1 61.66 434 THR B O 1
ATOM 9947 N N . PRO B 1 435 ? -11.547 -1.555 -33.312 1 50.69 435 PRO B N 1
ATOM 9948 C CA . PRO B 1 435 ? -11.852 -0.304 -34.031 1 50.69 435 PRO B CA 1
ATOM 9949 C C . PRO B 1 435 ? -13.344 0.023 -34.031 1 50.69 435 PRO B C 1
ATOM 9951 O O . PRO B 1 435 ? -13.719 1.196 -34 1 50.69 435 PRO B O 1
ATOM 9954 N N . ASN B 1 436 ? -14.266 -1 -34.156 1 47.53 436 ASN B N 1
ATOM 9955 C CA . ASN B 1 436 ? -15.68 -0.676 -34.25 1 47.53 436 ASN B CA 1
ATOM 9956 C C . ASN B 1 436 ? -16.406 -0.925 -32.938 1 47.53 436 ASN B C 1
ATOM 9958 O O . ASN B 1 436 ? -17.594 -1.244 -32.906 1 47.53 436 ASN B O 1
ATOM 9962 N N . ALA B 1 437 ? -15.711 -0.731 -31.891 1 57.59 437 ALA B N 1
ATOM 9963 C CA . ALA B 1 437 ? -16.25 -1.039 -30.578 1 57.59 437 ALA B CA 1
ATOM 9964 C C . ALA B 1 437 ? -17.281 -0.002 -30.156 1 57.59 437 ALA B C 1
ATOM 9966 O O . ALA B 1 437 ? -17.938 -0.152 -29.109 1 57.59 437 ALA B O 1
ATOM 9967 N N . THR B 1 438 ? -17.531 1.013 -31 1 55.91 438 THR B N 1
ATOM 9968 C CA . THR B 1 438 ? -18.391 2.094 -30.531 1 55.91 438 THR B CA 1
ATOM 9969 C C . THR B 1 438 ? -19.844 1.624 -30.422 1 55.91 438 THR B C 1
ATOM 9971 O O . THR B 1 438 ? -20.625 2.191 -29.656 1 55.91 438 THR B O 1
ATOM 9974 N N . ASP B 1 439 ? -20.156 0.561 -31.172 1 60.09 439 ASP B N 1
ATOM 9975 C CA . ASP B 1 439 ? -21.578 0.226 -31.188 1 60.09 439 ASP B CA 1
ATOM 9976 C C . ASP B 1 439 ? -21.906 -0.819 -30.125 1 60.09 439 ASP B C 1
ATOM 9978 O O . ASP B 1 439 ? -23.062 -1.193 -29.953 1 60.09 439 ASP B O 1
ATOM 9982 N N . GLY B 1 440 ? -21.016 -1.219 -29.359 1 76.25 440 GLY B N 1
ATOM 9983 C CA . GLY B 1 440 ? -21.281 -2.229 -28.344 1 76.25 440 GLY B CA 1
ATOM 9984 C C . GLY B 1 440 ? -20.938 -3.635 -28.797 1 76.25 440 GLY B C 1
ATOM 9985 O O . GLY B 1 440 ? -20.625 -3.854 -29.969 1 76.25 440 GLY B O 1
ATOM 9986 N N . LEU B 1 441 ? -21.047 -4.59 -27.953 1 82.12 441 LEU B N 1
ATOM 9987 C CA . LEU B 1 441 ? -20.797 -6 -28.219 1 82.12 441 LEU B CA 1
ATOM 9988 C C . LEU B 1 441 ? -22.031 -6.672 -28.812 1 82.12 441 LEU B C 1
ATOM 9990 O O . LEU B 1 441 ? -23.109 -6.633 -28.203 1 82.12 441 LEU B O 1
ATOM 9994 N N . PRO B 1 442 ? -21.906 -7.18 -30.031 1 82.31 442 PRO B N 1
ATOM 9995 C CA . PRO B 1 442 ? -23.047 -7.871 -30.609 1 82.31 442 PRO B CA 1
ATOM 9996 C C . PRO B 1 442 ? -23.359 -9.195 -29.906 1 82.31 442 PRO B C 1
ATOM 9998 O O . PRO B 1 442 ? -22.469 -10.055 -29.797 1 82.31 442 PRO B O 1
ATOM 10001 N N . VAL B 1 443 ? -24.531 -9.336 -29.469 1 87.38 443 VAL B N 1
ATOM 10002 C CA . VAL B 1 443 ? -24.984 -10.562 -28.828 1 87.38 443 VAL B CA 1
ATOM 10003 C C . VAL B 1 443 ? -26.141 -11.18 -29.609 1 87.38 443 VAL B C 1
ATOM 10005 O O . VAL B 1 443 ? -27.297 -10.766 -29.469 1 87.38 443 VAL B O 1
ATOM 10008 N N . SER B 1 444 ? -25.75 -12.242 -30.328 1 81.69 444 SER B N 1
ATOM 10009 C CA . SER B 1 444 ? -26.75 -12.922 -31.141 1 81.69 444 SER B CA 1
ATOM 10010 C C . SER B 1 444 ? -27.672 -13.789 -30.281 1 81.69 444 SER B C 1
ATOM 10012 O O . SER B 1 444 ? -27.234 -14.328 -29.266 1 81.69 444 SER B O 1
ATOM 10014 N N . PRO B 1 445 ? -28.938 -13.891 -30.656 1 79.5 445 PRO B N 1
ATOM 10015 C CA . PRO B 1 445 ? -29.844 -14.734 -29.891 1 79.5 445 PRO B CA 1
ATOM 10016 C C . PRO B 1 445 ? -29.516 -16.219 -30 1 79.5 445 PRO B C 1
ATOM 10018 O O . PRO B 1 445 ? -29.938 -17.016 -29.156 1 79.5 445 PRO B O 1
ATOM 10021 N N . ASP B 1 446 ? -28.766 -16.641 -30.984 1 77 446 ASP B N 1
ATOM 10022 C CA . ASP B 1 446 ? -28.469 -18.047 -31.219 1 77 446 ASP B CA 1
ATOM 10023 C C . ASP B 1 446 ? -27.25 -18.484 -30.422 1 77 446 ASP B C 1
ATOM 10025 O O . ASP B 1 446 ? -27.094 -19.672 -30.125 1 77 446 ASP B O 1
ATOM 10029 N N . THR B 1 447 ? -26.391 -17.516 -30.219 1 82.75 447 THR B N 1
ATOM 10030 C CA . THR B 1 447 ? -25.141 -17.875 -29.578 1 82.75 447 THR B CA 1
ATOM 10031 C C . THR B 1 447 ? -24.734 -16.859 -28.516 1 82.75 447 THR B C 1
ATOM 10033 O O . THR B 1 447 ? -24.609 -15.664 -28.828 1 82.75 447 THR B O 1
ATOM 10036 N N . PRO B 1 448 ? -24.578 -17.422 -27.359 1 89.75 448 PRO B N 1
ATOM 10037 C CA . PRO B 1 448 ? -24.062 -16.484 -26.344 1 89.75 448 PRO B CA 1
ATOM 10038 C C . PRO B 1 448 ? -22.609 -16.078 -26.609 1 89.75 448 PRO B C 1
ATOM 10040 O O . PRO B 1 448 ? -21.906 -16.75 -27.375 1 89.75 448 PRO B O 1
ATOM 10043 N N . VAL B 1 449 ? -22.266 -14.93 -26.062 1 89.19 449 VAL B N 1
ATOM 10044 C CA . VAL B 1 449 ? -20.906 -14.43 -26.156 1 89.19 449 VAL B CA 1
ATOM 10045 C C . VAL B 1 449 ? -20.281 -14.328 -24.766 1 89.19 449 VAL B C 1
ATOM 10047 O O . VAL B 1 449 ? -20.938 -13.93 -23.812 1 89.19 449 VAL B O 1
ATOM 10050 N N . VAL B 1 450 ? -19 -14.742 -24.703 1 92.06 450 VAL B N 1
ATOM 10051 C CA . VAL B 1 450 ? -18.297 -14.688 -23.422 1 92.06 450 VAL B CA 1
ATOM 10052 C C . VAL B 1 450 ? -17.125 -13.719 -23.516 1 92.06 450 VAL B C 1
ATOM 10054 O O . VAL B 1 450 ? -16.328 -13.797 -24.469 1 92.06 450 VAL B O 1
ATOM 10057 N N . VAL B 1 451 ? -17.047 -12.773 -22.609 1 91.88 451 VAL B N 1
ATOM 10058 C CA . VAL B 1 451 ? -15.875 -11.922 -22.516 1 91.88 451 VAL B CA 1
ATOM 10059 C C . VAL B 1 451 ? -15.039 -12.344 -21.297 1 91.88 451 VAL B C 1
ATOM 10061 O O . VAL B 1 451 ? -15.578 -12.711 -20.266 1 91.88 451 VAL B O 1
ATOM 10064 N N . LYS B 1 452 ? -13.75 -12.328 -21.469 1 92.81 452 LYS B N 1
ATOM 10065 C CA . LYS B 1 452 ? -12.883 -12.711 -20.359 1 92.81 452 LYS B CA 1
ATOM 10066 C C . LYS B 1 452 ? -11.906 -11.594 -20.016 1 92.81 452 LYS B C 1
ATOM 10068 O O . LYS B 1 452 ? -11.445 -10.867 -20.906 1 92.81 452 LYS B O 1
ATOM 10073 N N . PHE B 1 453 ? -11.617 -11.367 -18.766 1 93.19 453 PHE B N 1
ATOM 10074 C CA . PHE B 1 453 ? -10.664 -10.398 -18.25 1 93.19 453 PHE B CA 1
ATOM 10075 C C . PHE B 1 453 ? -9.961 -10.93 -17 1 93.19 453 PHE B C 1
ATOM 10077 O O . PHE B 1 453 ? -10.469 -11.836 -16.344 1 93.19 453 PHE B O 1
ATOM 10084 N N . GLU B 1 454 ? -8.852 -10.406 -16.734 1 92.5 454 GLU B N 1
ATOM 10085 C CA . GLU B 1 454 ? -8.023 -10.945 -15.648 1 92.5 454 GLU B CA 1
ATOM 10086 C C . GLU B 1 454 ? -7.758 -9.891 -14.578 1 92.5 454 GLU B C 1
ATOM 10088 O O . GLU B 1 454 ? -7.41 -8.75 -14.898 1 92.5 454 GLU B O 1
ATOM 10093 N N . LEU B 1 455 ? -7.977 -10.297 -13.352 1 93 455 LEU B N 1
ATOM 10094 C CA . LEU B 1 455 ? -7.641 -9.469 -12.195 1 93 455 LEU B CA 1
ATOM 10095 C C . LEU B 1 455 ? -6.305 -9.898 -11.594 1 93 455 LEU B C 1
ATOM 10097 O O . LEU B 1 455 ? -6.035 -11.094 -11.461 1 93 455 LEU B O 1
ATOM 10101 N N . ASP B 1 456 ? -5.562 -8.875 -11.188 1 89.19 456 ASP B N 1
ATOM 10102 C CA . ASP B 1 456 ? -4.207 -9.172 -10.727 1 89.19 456 ASP B CA 1
ATOM 10103 C C . ASP B 1 456 ? -4.07 -8.898 -9.227 1 89.19 456 ASP B C 1
ATOM 10105 O O . ASP B 1 456 ? -4.762 -8.039 -8.68 1 89.19 456 ASP B O 1
ATOM 10109 N N . LEU B 1 457 ? -3.111 -9.648 -8.633 1 85.5 457 LEU B N 1
ATOM 10110 C CA . LEU B 1 457 ? -2.645 -9.375 -7.273 1 85.5 457 LEU B CA 1
ATOM 10111 C C . LEU B 1 457 ? -1.457 -8.414 -7.293 1 85.5 457 LEU B C 1
ATOM 10113 O O . LEU B 1 457 ? -0.604 -8.492 -8.18 1 85.5 457 LEU B O 1
ATOM 10117 N N . PRO B 1 458 ? -1.357 -7.605 -6.383 1 77.94 458 PRO B N 1
ATOM 10118 C CA . PRO B 1 458 ? -2.316 -7.348 -5.309 1 77.94 458 PRO B CA 1
ATOM 10119 C C . PRO B 1 458 ? -3.242 -6.172 -5.609 1 77.94 458 PRO B C 1
ATOM 10121 O O . PRO B 1 458 ? -4.191 -5.922 -4.867 1 77.94 458 PRO B O 1
ATOM 10124 N N . GLN B 1 459 ? -3.119 -5.539 -6.711 1 80.56 459 GLN B N 1
ATOM 10125 C CA . GLN B 1 459 ? -3.686 -4.219 -6.961 1 80.56 459 GLN B CA 1
ATOM 10126 C C . GLN B 1 459 ? -5.199 -4.293 -7.145 1 80.56 459 GLN B C 1
ATOM 10128 O O . GLN B 1 459 ? -5.914 -3.332 -6.852 1 80.56 459 GLN B O 1
ATOM 10133 N N . ASP B 1 460 ? -5.68 -5.418 -7.496 1 86.81 460 ASP B N 1
ATOM 10134 C CA . ASP B 1 460 ? -7.07 -5.422 -7.945 1 86.81 460 ASP B CA 1
ATOM 10135 C C . ASP B 1 460 ? -7.996 -5.988 -6.871 1 86.81 460 ASP B C 1
ATOM 10137 O O . ASP B 1 460 ? -9.219 -5.926 -7.004 1 86.81 460 ASP B O 1
ATOM 10141 N N . ILE B 1 461 ? -7.508 -6.445 -5.797 1 89.56 461 ILE B N 1
ATOM 10142 C CA . ILE B 1 461 ? -8.367 -7.207 -4.895 1 89.56 461 ILE B CA 1
ATOM 10143 C C . ILE B 1 461 ? -8.922 -6.285 -3.811 1 89.56 461 ILE B C 1
ATOM 10145 O O . ILE B 1 461 ? -9.891 -6.629 -3.131 1 89.56 461 ILE B O 1
ATOM 10149 N N . GLY B 1 462 ? -8.305 -5.148 -3.631 1 90.19 462 GLY B N 1
ATOM 10150 C CA . GLY B 1 462 ? -8.719 -4.277 -2.545 1 90.19 462 GLY B CA 1
ATOM 10151 C C . GLY B 1 462 ? -9.812 -3.307 -2.945 1 90.19 462 GLY B C 1
ATOM 10152 O O . GLY B 1 462 ? -10.281 -2.518 -2.123 1 90.19 462 GLY B O 1
ATOM 10153 N N . GLY B 1 463 ? -10.25 -3.383 -4.184 1 91.5 463 GLY B N 1
ATOM 10154 C CA . GLY B 1 463 ? -11.328 -2.529 -4.668 1 91.5 463 GLY B CA 1
ATOM 10155 C C . GLY B 1 463 ? -12.594 -3.297 -5 1 91.5 463 GLY B C 1
ATOM 10156 O O . GLY B 1 463 ? -12.898 -4.305 -4.363 1 91.5 463 GLY B O 1
ATOM 10157 N N . ASN B 1 464 ? -13.375 -2.643 -5.895 1 92.25 464 ASN B N 1
ATOM 10158 C CA . ASN B 1 464 ? -14.633 -3.23 -6.328 1 92.25 464 ASN B CA 1
ATOM 10159 C C . ASN B 1 464 ? -14.695 -3.371 -7.848 1 92.25 464 ASN B C 1
ATOM 10161 O O . ASN B 1 464 ? -14.336 -2.445 -8.578 1 92.25 464 ASN B O 1
ATOM 10165 N N . LEU B 1 465 ? -15.07 -4.578 -8.234 1 93.75 465 LEU B N 1
ATOM 10166 C CA . LEU B 1 465 ? -15.328 -4.777 -9.656 1 93.75 465 LEU B CA 1
ATOM 10167 C C . LEU B 1 465 ? -16.734 -4.297 -10.023 1 93.75 465 LEU B C 1
ATOM 10169 O O . LEU B 1 465 ? -17.719 -4.719 -9.414 1 93.75 465 LEU B O 1
ATOM 10173 N N . VAL B 1 466 ? -16.812 -3.393 -10.945 1 92.69 466 VAL B N 1
ATOM 10174 C CA . VAL B 1 466 ? -18.094 -2.826 -11.352 1 92.69 466 VAL B CA 1
ATOM 10175 C C . VAL B 1 466 ? -18.359 -3.146 -12.82 1 92.69 466 VAL B C 1
ATOM 10177 O O . VAL B 1 466 ? -17.531 -2.838 -13.688 1 92.69 466 VAL B O 1
ATOM 10180 N N . ILE B 1 467 ? -19.469 -3.771 -13.055 1 92.62 467 ILE B N 1
ATOM 10181 C CA . ILE B 1 467 ? -19.906 -4.098 -14.406 1 92.62 467 ILE B CA 1
ATOM 10182 C C . ILE B 1 467 ? -21.172 -3.309 -14.742 1 92.62 467 ILE B C 1
ATOM 10184 O O . ILE B 1 467 ? -22.188 -3.449 -14.07 1 92.62 467 ILE B O 1
ATOM 10188 N N . LYS B 1 468 ? -21.031 -2.504 -15.734 1 87.12 468 LYS B N 1
ATOM 10189 C CA . LYS B 1 468 ? -22.188 -1.773 -16.25 1 87.12 468 LYS B CA 1
ATOM 10190 C C . LYS B 1 468 ? -22.531 -2.227 -17.672 1 87.12 468 LYS B C 1
ATOM 10192 O O . LYS B 1 468 ? -21.625 -2.436 -18.5 1 87.12 468 LYS B O 1
ATOM 10197 N N . ALA B 1 469 ? -23.734 -2.527 -17.859 1 86.5 469 ALA B N 1
ATOM 10198 C CA . ALA B 1 469 ? -24.188 -2.963 -19.188 1 86.5 469 ALA B CA 1
ATOM 10199 C C . ALA B 1 469 ? -25.484 -2.266 -19.578 1 86.5 469 ALA B C 1
ATOM 10201 O O . ALA B 1 469 ? -26.359 -2.059 -18.734 1 86.5 469 ALA B O 1
ATOM 10202 N N . ASP B 1 470 ? -25.484 -1.841 -20.797 1 80.38 470 ASP B N 1
ATOM 10203 C CA . ASP B 1 470 ? -26.672 -1.205 -21.359 1 80.38 470 ASP B CA 1
ATOM 10204 C C . ASP B 1 470 ? -26.938 -1.695 -22.781 1 80.38 470 ASP B C 1
ATOM 10206 O O . ASP B 1 470 ? -26 -1.926 -23.547 1 80.38 470 ASP B O 1
ATOM 10210 N N . VAL B 1 471 ? -28.234 -1.942 -23 1 80.44 471 VAL B N 1
ATOM 10211 C CA . VAL B 1 471 ? -28.594 -2.332 -24.359 1 80.44 471 VAL B CA 1
ATOM 10212 C C . VAL B 1 471 ? -28.672 -1.092 -25.234 1 80.44 471 VAL B C 1
ATOM 10214 O O . VAL B 1 471 ? -29.375 -0.134 -24.906 1 80.44 471 VAL B O 1
ATOM 10217 N N . ALA B 1 472 ? -27.734 -1.076 -26.234 1 72.31 472 ALA B N 1
ATOM 10218 C CA . ALA B 1 472 ? -27.703 0.068 -27.141 1 72.31 472 ALA B CA 1
ATOM 10219 C C . ALA B 1 472 ? -29 0.182 -27.938 1 72.31 472 ALA B C 1
ATOM 10221 O O . ALA B 1 472 ? -29.594 -0.83 -28.297 1 72.31 472 ALA B O 1
ATOM 10222 N N . ASN B 1 473 ? -30.016 1.183 -27.656 1 60.06 473 ASN B N 1
ATOM 10223 C CA . ASN B 1 473 ? -31.328 1.408 -28.266 1 60.06 473 ASN B CA 1
ATOM 10224 C C . ASN B 1 473 ? -31.25 1.336 -29.781 1 60.06 473 ASN B C 1
ATOM 10226 O O . ASN B 1 473 ? -31.062 2.355 -30.453 1 60.06 473 ASN B O 1
ATOM 10230 N N . LYS B 1 474 ? -30.812 0.378 -30.344 1 54.53 474 LYS B N 1
ATOM 10231 C CA . LYS B 1 474 ? -31.172 0.538 -31.75 1 54.53 474 LYS B CA 1
ATOM 10232 C C . LYS B 1 474 ? -32.688 0.541 -31.938 1 54.53 474 LYS B C 1
ATOM 10234 O O . LYS B 1 474 ? -33.375 -0.341 -31.422 1 54.53 474 LYS B O 1
ATOM 10239 N N . LYS B 1 475 ? -33.281 1.694 -32.125 1 47.22 475 LYS B N 1
ATOM 10240 C CA . LYS B 1 475 ? -34.656 2.055 -32.438 1 47.22 475 LYS B CA 1
ATOM 10241 C C . LYS B 1 475 ? -35.438 0.851 -32.969 1 47.22 475 LYS B C 1
ATOM 10243 O O . LYS B 1 475 ? -36.656 0.791 -32.844 1 47.22 475 LYS B O 1
ATOM 10248 N N . ASP B 1 476 ? -34.812 -0.008 -33.625 1 48.19 476 ASP B N 1
ATOM 10249 C CA . ASP B 1 476 ? -35.625 -0.88 -34.438 1 48.19 476 ASP B CA 1
ATOM 10250 C C . ASP B 1 476 ? -35.875 -2.225 -33.75 1 48.19 476 ASP B C 1
ATOM 10252 O O . ASP B 1 476 ? -36.219 -3.207 -34.438 1 48.19 476 ASP B O 1
ATOM 10256 N N . LEU B 1 477 ? -35.406 -2.41 -32.469 1 53.31 477 LEU B N 1
ATOM 10257 C CA . LEU B 1 477 ? -35.781 -3.732 -31.984 1 53.31 477 LEU B CA 1
ATOM 10258 C C . LEU B 1 477 ? -37.25 -3.768 -31.547 1 53.31 477 LEU B C 1
ATOM 10260 O O . LEU B 1 477 ? -37.625 -3.041 -30.625 1 53.31 477 LEU B O 1
ATOM 10264 N N . PRO B 1 478 ? -38.156 -4.047 -32.406 1 52.91 478 PRO B N 1
ATOM 10265 C CA . PRO B 1 478 ? -39.594 -4.027 -32.094 1 52.91 478 PRO B CA 1
ATOM 10266 C C . PRO B 1 478 ? -39.875 -4.566 -30.703 1 52.91 478 PRO B C 1
ATOM 10268 O O . PRO B 1 478 ? -40.906 -4.203 -30.094 1 52.91 478 PRO B O 1
ATOM 10271 N N . GLY B 1 479 ? -39.25 -5.664 -30.203 1 56.44 479 GLY B N 1
ATOM 10272 C CA . GLY B 1 479 ? -39.562 -6.34 -28.953 1 56.44 479 GLY B CA 1
ATOM 10273 C C . GLY B 1 479 ? -38.531 -6.094 -27.875 1 56.44 479 GLY B C 1
ATOM 10274 O O . GLY B 1 479 ? -37.438 -5.621 -28.156 1 56.44 479 GLY B O 1
ATOM 10275 N N . GLN B 1 480 ? -38.969 -6.098 -26.516 1 62.69 480 GLN B N 1
ATOM 10276 C CA . GLN B 1 480 ? -38.125 -5.855 -25.344 1 62.69 480 GLN B CA 1
ATOM 10277 C C . GLN B 1 480 ? -36.969 -6.867 -25.281 1 62.69 480 GLN B C 1
ATOM 10279 O O . GLN B 1 480 ? -37.188 -8.07 -25.125 1 62.69 480 GLN B O 1
ATOM 10284 N N . ALA B 1 481 ? -35.812 -6.508 -25.734 1 75.94 481 ALA B N 1
ATOM 10285 C CA . ALA B 1 481 ? -34.656 -7.391 -25.656 1 75.94 481 ALA B CA 1
ATOM 10286 C C . ALA B 1 481 ? -34.125 -7.461 -24.234 1 75.94 481 ALA B C 1
ATOM 10288 O O . ALA B 1 481 ? -34 -6.441 -23.547 1 75.94 481 ALA B O 1
ATOM 10289 N N . PHE B 1 482 ? -34.094 -8.742 -23.766 1 81.38 482 PHE B N 1
ATOM 10290 C CA . PHE B 1 482 ? -33.469 -9.016 -22.469 1 81.38 482 PHE B CA 1
ATOM 10291 C C . PHE B 1 482 ? -32.062 -9.602 -22.641 1 81.38 482 PHE B C 1
ATOM 10293 O O . PHE B 1 482 ? -31.828 -10.375 -23.578 1 81.38 482 PHE B O 1
ATOM 10300 N N . VAL B 1 483 ? -31.219 -9.086 -21.891 1 86.06 483 VAL B N 1
ATOM 10301 C CA . VAL B 1 483 ? -29.875 -9.641 -21.875 1 86.06 483 VAL B CA 1
ATOM 10302 C C . VAL B 1 483 ? -29.562 -10.211 -20.484 1 86.06 483 VAL B C 1
ATOM 10304 O O . VAL B 1 483 ? -29.812 -9.562 -19.469 1 86.06 483 VAL B O 1
ATOM 10307 N N . THR B 1 484 ? -29.109 -11.461 -20.484 1 87.69 484 THR B N 1
ATOM 10308 C CA . THR B 1 484 ? -28.703 -12.102 -19.234 1 87.69 484 THR B CA 1
ATOM 10309 C C . THR B 1 484 ? -27.172 -12.195 -19.141 1 87.69 484 THR B C 1
ATOM 10311 O O . THR B 1 484 ? -26.531 -12.719 -20.062 1 87.69 484 THR B O 1
ATOM 10314 N N . LEU B 1 485 ? -26.703 -11.633 -18.047 1 91.38 485 LEU B N 1
ATOM 10315 C CA . LEU B 1 485 ? -25.281 -11.742 -17.75 1 91.38 485 LEU B CA 1
ATOM 10316 C C . LEU B 1 485 ? -25.016 -12.883 -16.766 1 91.38 485 LEU B C 1
ATOM 10318 O O . LEU B 1 485 ? -25.812 -13.117 -15.852 1 91.38 485 LEU B O 1
ATOM 10322 N N . CYS B 1 486 ? -23.938 -13.57 -17 1 92.81 486 CYS B N 1
ATOM 10323 C CA . CYS B 1 486 ? -23.469 -14.609 -16.078 1 92.81 486 CYS B CA 1
ATOM 10324 C C . CYS B 1 486 ? -21.984 -14.469 -15.812 1 92.81 486 CYS B C 1
ATOM 10326 O O . CYS B 1 486 ? -21.172 -14.508 -16.75 1 92.81 486 CYS B O 1
ATOM 10328 N N . LEU B 1 487 ? -21.672 -14.289 -14.555 1 92.75 487 LEU B N 1
ATOM 10329 C CA . LEU B 1 487 ? -20.281 -14.078 -14.164 1 92.75 487 LEU B CA 1
ATOM 10330 C C . LEU B 1 487 ? -19.719 -15.32 -13.484 1 92.75 487 LEU B C 1
ATOM 10332 O O . LEU B 1 487 ? -20.344 -15.859 -12.562 1 92.75 487 LEU B O 1
ATOM 10336 N N . ARG B 1 488 ? -18.594 -15.797 -13.992 1 92.31 488 ARG B N 1
ATOM 10337 C CA . ARG B 1 488 ? -17.906 -16.953 -13.398 1 92.31 488 ARG B CA 1
ATOM 10338 C C . ARG B 1 488 ? -16.406 -16.734 -13.383 1 92.31 488 ARG B C 1
ATOM 10340 O O . ARG B 1 488 ? -15.82 -16.281 -14.359 1 92.31 488 ARG B O 1
ATOM 10347 N N . GLN B 1 489 ? -15.805 -17.125 -12.297 1 91.38 489 GLN B N 1
ATOM 10348 C CA . GLN B 1 489 ? -14.352 -17.078 -12.203 1 91.38 489 GLN B CA 1
ATOM 10349 C C . GLN B 1 489 ? -13.734 -18.406 -12.625 1 91.38 489 GLN B C 1
ATOM 10351 O O . GLN B 1 489 ? -14.195 -19.484 -12.219 1 91.38 489 GLN B O 1
ATOM 10356 N N . GLY B 1 490 ? -12.766 -18.406 -13.469 1 91.75 490 GLY B N 1
ATOM 10357 C CA . GLY B 1 490 ? -11.922 -19.562 -13.727 1 91.75 490 GLY B CA 1
ATOM 10358 C C . GLY B 1 490 ? -12.383 -20.375 -14.914 1 91.75 490 GLY B C 1
ATOM 10359 O O . GLY B 1 490 ? -11.812 -21.438 -15.203 1 91.75 490 GLY B O 1
ATOM 10360 N N . GLY B 1 491 ? -13.508 -19.984 -15.531 1 91.56 491 GLY B N 1
ATOM 10361 C CA . GLY B 1 491 ? -13.938 -20.734 -16.688 1 91.56 491 GLY B CA 1
ATOM 10362 C C . GLY B 1 491 ? -15.25 -20.25 -17.266 1 91.56 491 GLY B C 1
ATOM 10363 O O . GLY B 1 491 ? -15.938 -19.422 -16.656 1 91.56 491 GLY B O 1
ATOM 10364 N N . ILE B 1 492 ? -15.539 -20.828 -18.438 1 91.75 492 ILE B N 1
ATOM 10365 C CA . ILE B 1 492 ? -16.797 -20.516 -19.094 1 91.75 492 ILE B CA 1
ATOM 10366 C C . ILE B 1 492 ? -17.969 -21.047 -18.25 1 91.75 492 ILE B C 1
ATOM 10368 O O . ILE B 1 492 ? -17.891 -22.141 -17.719 1 91.75 492 ILE B O 1
ATOM 10372 N N . PRO B 1 493 ? -18.969 -20.297 -18.172 1 92.25 493 PRO B N 1
ATOM 10373 C CA . PRO B 1 493 ? -20.125 -20.797 -17.422 1 92.25 493 PRO B CA 1
ATOM 10374 C C . PRO B 1 493 ? -20.688 -22.094 -18.031 1 92.25 493 PRO B C 1
ATOM 10376 O O . PRO B 1 493 ? -20.531 -22.344 -19.219 1 92.25 493 PRO B O 1
ATOM 10379 N N . PRO B 1 494 ? -21.281 -22.891 -17.172 1 90.44 494 PRO B N 1
ATOM 10380 C CA . PRO B 1 494 ? -21.859 -24.141 -17.672 1 90.44 494 PRO B CA 1
ATOM 10381 C C . PRO B 1 494 ? -22.875 -23.922 -18.781 1 90.44 494 PRO B C 1
ATOM 10383 O O . PRO B 1 494 ? -23.625 -22.938 -18.75 1 90.44 494 PRO B O 1
ATOM 10386 N N . LEU B 1 495 ? -22.844 -24.906 -19.672 1 89.06 495 LEU B N 1
ATOM 10387 C CA . LEU B 1 495 ? -23.703 -24.797 -20.844 1 89.06 495 LEU B CA 1
ATOM 10388 C C . LEU B 1 495 ? -24.734 -25.906 -20.875 1 89.06 495 LEU B C 1
ATOM 10390 O O . LEU B 1 495 ? -24.453 -27.031 -20.469 1 89.06 495 LEU B O 1
ATOM 10394 N N . ASN B 1 496 ? -25.875 -25.562 -21.172 1 86.44 496 ASN B N 1
ATOM 10395 C CA . ASN B 1 496 ? -26.922 -26.5 -21.578 1 86.44 496 ASN B CA 1
ATOM 10396 C C . ASN B 1 496 ? -27.219 -26.375 -23.062 1 86.44 496 ASN B C 1
ATOM 10398 O O . ASN B 1 496 ? -28.031 -25.547 -23.469 1 86.44 496 ASN B O 1
ATOM 10402 N N . GLY B 1 497 ? -26.578 -27.281 -23.734 1 80.56 497 GLY B N 1
ATOM 10403 C CA . GLY B 1 497 ? -26.594 -27.062 -25.172 1 80.56 497 GLY B CA 1
ATOM 10404 C C . GLY B 1 497 ? -25.828 -25.828 -25.594 1 80.56 497 GLY B C 1
ATOM 10405 O O . GLY B 1 497 ? -24.625 -25.734 -25.344 1 80.56 497 GLY B O 1
ATOM 10406 N N . THR B 1 498 ? -26.594 -24.922 -26.109 1 82 498 THR B N 1
ATOM 10407 C CA . THR B 1 498 ? -25.938 -23.688 -26.531 1 82 498 THR B CA 1
ATOM 10408 C C . THR B 1 498 ? -26.297 -22.547 -25.594 1 82 498 THR B C 1
ATOM 10410 O O . THR B 1 498 ? -25.844 -21.422 -25.781 1 82 498 THR B O 1
ATOM 10413 N N . ASN B 1 499 ? -27.031 -22.891 -24.594 1 85.5 499 ASN B N 1
ATOM 10414 C CA . ASN B 1 499 ? -27.438 -21.859 -23.656 1 85.5 499 ASN B CA 1
ATOM 10415 C C . ASN B 1 499 ? -26.609 -21.906 -22.375 1 85.5 499 ASN B C 1
ATOM 10417 O O . ASN B 1 499 ? -26.125 -22.969 -21.969 1 85.5 499 ASN B O 1
ATOM 10421 N N . ILE B 1 500 ? -26.578 -20.766 -21.797 1 89.75 500 ILE B N 1
ATOM 10422 C CA . ILE B 1 500 ? -25.812 -20.641 -20.562 1 89.75 500 ILE B CA 1
ATOM 10423 C C . ILE B 1 500 ? -26.672 -21.062 -19.375 1 89.75 500 ILE B C 1
ATOM 10425 O O . ILE B 1 500 ? -27.828 -20.656 -19.266 1 89.75 500 ILE B O 1
ATOM 10429 N N . SER B 1 501 ? -26.109 -21.953 -18.547 1 89.06 501 SER B N 1
ATOM 10430 C CA . SER B 1 501 ? -26.75 -22.359 -17.297 1 89.06 501 SER B CA 1
ATOM 10431 C C . SER B 1 501 ? -26.031 -21.75 -16.094 1 89.06 501 SER B C 1
ATOM 10433 O O . SER B 1 501 ? -25.016 -22.281 -15.641 1 89.06 501 SER B O 1
ATOM 10435 N N . CYS B 1 502 ? -26.562 -20.688 -15.68 1 86.69 502 CYS B N 1
ATOM 10436 C CA . CYS B 1 502 ? -25.875 -19.938 -14.633 1 86.69 502 CYS B CA 1
ATOM 10437 C C . CYS B 1 502 ? -26.688 -19.969 -13.336 1 86.69 502 CYS B C 1
ATOM 10439 O O . CYS B 1 502 ? -27.922 -20 -13.367 1 86.69 502 CYS B O 1
ATOM 10441 N N . ASP B 1 503 ? -25.922 -20.062 -12.25 1 82.12 503 ASP B N 1
ATOM 10442 C CA . ASP B 1 503 ? -26.578 -19.859 -10.961 1 82.12 503 ASP B CA 1
ATOM 10443 C C . ASP B 1 503 ? -27.219 -18.484 -10.875 1 82.12 503 ASP B C 1
ATOM 10445 O O . ASP B 1 503 ? -26.625 -17.484 -11.281 1 82.12 503 ASP B O 1
ATOM 10449 N N . PRO B 1 504 ? -28.422 -18.469 -10.43 1 79.75 504 PRO B N 1
ATOM 10450 C CA . PRO B 1 504 ? -29.125 -17.188 -10.367 1 79.75 504 PRO B CA 1
ATOM 10451 C C . PRO B 1 504 ? -28.375 -16.141 -9.547 1 79.75 504 PRO B C 1
ATOM 10453 O O . PRO B 1 504 ? -28.484 -14.938 -9.82 1 79.75 504 PRO B O 1
ATOM 10456 N N . GLU B 1 505 ? -27.562 -16.609 -8.641 1 77.25 505 GLU B N 1
ATOM 10457 C CA . GLU B 1 505 ? -26.812 -15.664 -7.809 1 77.25 505 GLU B CA 1
ATOM 10458 C C . GLU B 1 505 ? -25.672 -15.016 -8.594 1 77.25 505 GLU B C 1
ATOM 10460 O O . GLU B 1 505 ? -25.219 -13.93 -8.234 1 77.25 505 GLU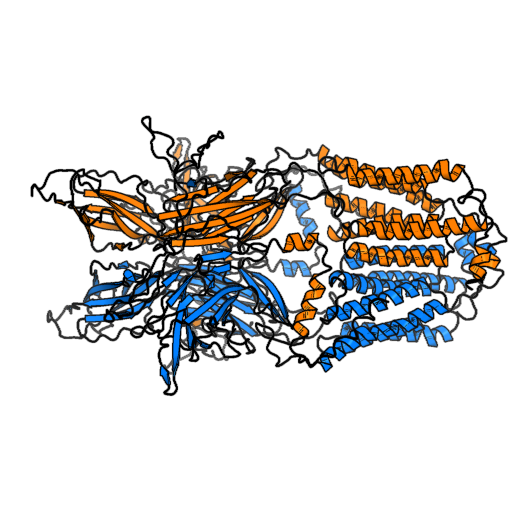 B O 1
ATOM 10465 N N . ASP B 1 506 ? -25.312 -15.641 -9.609 1 86.44 506 ASP B N 1
ATOM 10466 C CA . ASP B 1 506 ? -24.219 -15.133 -10.422 1 86.44 506 ASP B CA 1
ATOM 10467 C C . ASP B 1 506 ? -24.719 -14.594 -11.758 1 86.44 506 ASP B C 1
ATOM 10469 O O . ASP B 1 506 ? -23.953 -14.477 -12.711 1 86.44 506 ASP B O 1
ATOM 10473 N N . SER B 1 507 ? -26.047 -14.344 -11.766 1 88.44 507 SER B N 1
ATOM 10474 C CA . SER B 1 507 ? -26.625 -13.867 -13.016 1 88.44 507 SER B CA 1
ATOM 10475 C C . SER B 1 507 ? -27.438 -12.602 -12.797 1 88.44 507 SER B C 1
ATOM 10477 O O . SER B 1 507 ? -27.938 -12.359 -11.695 1 88.44 507 SER B O 1
ATOM 10479 N N . LEU B 1 508 ? -27.453 -11.82 -13.781 1 85.38 508 LEU B N 1
ATOM 10480 C CA . LEU B 1 508 ? -28.266 -10.602 -13.789 1 85.38 508 LEU B CA 1
ATOM 10481 C C . LEU B 1 508 ? -28.922 -10.398 -15.148 1 85.38 508 LEU B C 1
ATOM 10483 O O . LEU B 1 508 ? -28.266 -10.508 -16.188 1 85.38 508 LEU B O 1
ATOM 10487 N N . THR B 1 509 ? -30.203 -10.234 -15.133 1 84.56 509 THR B N 1
ATOM 10488 C CA . THR B 1 509 ? -30.953 -10 -16.359 1 84.56 509 THR B CA 1
ATOM 10489 C C . THR B 1 509 ? -31.484 -8.57 -16.406 1 84.56 509 THR B C 1
ATOM 10491 O O . THR B 1 509 ? -32 -8.062 -15.406 1 84.56 509 THR B O 1
ATOM 10494 N N . PHE B 1 510 ? -31.234 -7.914 -17.531 1 80.38 510 PHE B N 1
ATOM 10495 C CA . PHE B 1 510 ? -31.703 -6.539 -17.672 1 80.38 510 PHE B CA 1
ATOM 10496 C C . PHE B 1 510 ? -32.281 -6.312 -19.062 1 80.38 510 PHE B C 1
ATOM 10498 O O . PHE B 1 510 ? -32.125 -7.145 -19.953 1 80.38 510 PHE B O 1
ATOM 10505 N N . ASN B 1 511 ? -33.188 -5.254 -19.203 1 77.19 511 ASN B N 1
ATOM 10506 C CA . ASN B 1 511 ? -33.781 -4.906 -20.484 1 77.19 511 ASN B CA 1
ATOM 10507 C C . ASN B 1 511 ? -33.562 -3.428 -20.812 1 77.19 511 ASN B C 1
ATOM 10509 O O . ASN B 1 511 ? -33.031 -2.674 -20 1 77.19 511 ASN B O 1
ATOM 10513 N N . SER B 1 512 ? -33.781 -3.062 -22.141 1 68.75 512 SER B N 1
ATOM 10514 C CA . SER B 1 512 ? -33.562 -1.699 -22.609 1 68.75 512 SER B CA 1
ATOM 10515 C C . SER B 1 512 ? -34.5 -0.71 -21.891 1 68.75 512 SER B C 1
ATOM 10517 O O . SER B 1 512 ? -34.188 0.482 -21.828 1 68.75 512 SER B O 1
ATOM 10519 N N . HIS B 1 513 ? -35.688 -1.098 -21.438 1 61.88 513 HIS B N 1
ATOM 10520 C CA . HIS B 1 513 ? -36.656 -0.166 -20.875 1 61.88 513 HIS B CA 1
ATOM 10521 C C . HIS B 1 513 ? -36.594 -0.149 -19.344 1 61.88 513 HIS B C 1
ATOM 10523 O O . HIS B 1 513 ? -37.25 0.659 -18.703 1 61.88 513 HIS B O 1
ATOM 10529 N N . SER B 1 514 ? -36.062 -1.148 -18.75 1 55.03 514 SER B N 1
ATOM 10530 C CA . SER B 1 514 ? -36.125 -1.166 -17.297 1 55.03 514 SER B CA 1
ATOM 10531 C C . SER B 1 514 ? -35.312 -0.029 -16.688 1 55.03 514 SER B C 1
ATOM 10533 O O . SER B 1 514 ? -34.25 0.312 -17.203 1 55.03 514 SER B O 1
ATOM 10535 N N . ALA B 1 515 ? -36.031 0.952 -16.188 1 50.16 515 ALA B N 1
ATOM 10536 C CA . ALA B 1 515 ? -35.406 1.995 -15.383 1 50.16 515 ALA B CA 1
ATOM 10537 C C . ALA B 1 515 ? -34.156 1.478 -14.695 1 50.16 515 ALA B C 1
ATOM 10539 O O . ALA B 1 515 ? -33.219 2.248 -14.406 1 50.16 515 ALA B O 1
ATOM 10540 N N . ASP B 1 516 ? -34.281 0.377 -14.289 1 50.19 516 ASP B N 1
ATOM 10541 C CA . ASP B 1 516 ? -33.219 -0.277 -13.555 1 50.19 516 ASP B CA 1
ATOM 10542 C C . ASP B 1 516 ? -32.062 -0.697 -14.5 1 50.19 516 ASP B C 1
ATOM 10544 O O . ASP B 1 516 ? -31.266 -1.565 -14.156 1 50.19 516 ASP B O 1
ATOM 10548 N N . ALA B 1 517 ? -32.312 -0.304 -15.672 1 47.19 517 ALA B N 1
ATOM 10549 C CA . ALA B 1 517 ? -31.453 -0.665 -16.797 1 47.19 517 ALA B CA 1
ATOM 10550 C C . ALA B 1 517 ? -29.984 -0.497 -16.422 1 47.19 517 ALA B C 1
ATOM 10552 O O . ALA B 1 517 ? -29.156 -1.319 -16.797 1 47.19 517 ALA B O 1
ATOM 10553 N N . ALA B 1 518 ? -29.656 0.852 -16.156 1 53.03 518 ALA B N 1
ATOM 10554 C CA . ALA B 1 518 ? -28.203 1.021 -16.016 1 53.03 518 ALA B CA 1
ATOM 10555 C C . ALA B 1 518 ? -27.734 0.549 -14.641 1 53.03 518 ALA B C 1
ATOM 10557 O O . ALA B 1 518 ? -28 1.195 -13.625 1 53.03 518 ALA B O 1
ATOM 10558 N N . PHE B 1 519 ? -27.938 -0.779 -14.305 1 63.16 519 PHE B N 1
ATOM 10559 C CA . PHE B 1 519 ? -27.469 -1.183 -12.984 1 63.16 519 PHE B CA 1
ATOM 10560 C C . PHE B 1 519 ? -25.969 -1.429 -12.992 1 63.16 519 PHE B C 1
ATOM 10562 O O . PHE B 1 519 ? -25.422 -1.928 -13.977 1 63.16 519 PHE B O 1
ATOM 10569 N N . PRO B 1 520 ? -25.344 -0.75 -12.016 1 78.69 520 PRO B N 1
ATOM 10570 C CA . PRO B 1 520 ? -24.031 -1.38 -11.938 1 78.69 520 PRO B CA 1
ATOM 10571 C C . PRO B 1 520 ? -24.047 -2.682 -11.133 1 78.69 520 PRO B C 1
ATOM 10573 O O . PRO B 1 520 ? -24.703 -2.76 -10.094 1 78.69 520 PRO B O 1
ATOM 10576 N N . TRP B 1 521 ? -23.625 -3.785 -11.68 1 88.19 521 TRP B N 1
ATOM 10577 C CA . TRP B 1 521 ? -23.344 -5.035 -10.984 1 88.19 521 TRP B CA 1
ATOM 10578 C C . TRP B 1 521 ? -21.969 -4.988 -10.328 1 88.19 521 TRP B C 1
ATOM 10580 O O . TRP B 1 521 ? -20.953 -4.82 -11.008 1 88.19 521 TRP B O 1
ATOM 10590 N N . ILE B 1 522 ? -21.969 -5.047 -8.914 1 91.5 522 ILE B N 1
ATOM 10591 C CA . ILE B 1 522 ? -20.734 -4.777 -8.195 1 91.5 522 ILE B CA 1
ATOM 10592 C C . ILE B 1 522 ? -20.281 -6.031 -7.453 1 91.5 522 ILE B C 1
ATOM 10594 O O . ILE B 1 522 ? -21.094 -6.707 -6.809 1 91.5 522 ILE B O 1
ATOM 10598 N N . VAL B 1 523 ? -19.047 -6.383 -7.574 1 91.62 523 VAL B N 1
ATOM 10599 C CA . VAL B 1 523 ? -18.406 -7.449 -6.812 1 91.62 523 VAL B CA 1
ATOM 10600 C C . VAL B 1 523 ? -17.344 -6.863 -5.887 1 91.62 523 VAL B C 1
ATOM 10602 O O . VAL B 1 523 ? -16.25 -6.504 -6.328 1 91.62 523 VAL B O 1
ATOM 10605 N N . PRO B 1 524 ? -17.672 -6.797 -4.605 1 92 524 PRO B N 1
ATOM 10606 C CA . PRO B 1 524 ? -16.672 -6.262 -3.682 1 92 524 PRO B CA 1
ATOM 10607 C C . PRO B 1 524 ? -15.492 -7.215 -3.467 1 92 524 PRO B C 1
ATOM 10609 O O . PRO B 1 524 ? -15.688 -8.43 -3.404 1 92 524 PRO B O 1
ATOM 10612 N N . PHE B 1 525 ? -14.305 -6.707 -3.371 1 91.38 525 PHE B N 1
ATOM 10613 C CA . PHE B 1 525 ? -13.086 -7.473 -3.127 1 91.38 525 PHE B CA 1
ATOM 10614 C C . PHE B 1 525 ? -13.039 -8.719 -4 1 91.38 525 PHE B C 1
ATOM 10616 O O . PHE B 1 525 ? -13.008 -9.844 -3.49 1 91.38 525 PHE B O 1
ATOM 10623 N N . PRO B 1 526 ? -12.945 -8.492 -5.32 1 92.38 526 PRO B N 1
ATOM 10624 C CA . PRO B 1 526 ? -12.945 -9.656 -6.219 1 92.38 526 PRO B CA 1
ATOM 10625 C C . PRO B 1 526 ? -11.68 -10.492 -6.098 1 92.38 526 PRO B C 1
ATOM 10627 O O . PRO B 1 526 ? -10.602 -9.961 -5.816 1 92.38 526 PRO B O 1
ATOM 10630 N N . ALA B 1 527 ? -11.797 -11.766 -6.285 1 91.88 527 ALA B N 1
ATOM 10631 C CA . ALA B 1 527 ? -10.633 -12.648 -6.273 1 91.88 527 ALA B CA 1
ATOM 10632 C C . ALA B 1 527 ? -9.789 -12.469 -7.527 1 91.88 527 ALA B C 1
ATOM 10634 O O . ALA B 1 527 ? -10.312 -12.172 -8.602 1 91.88 527 ALA B O 1
ATOM 10635 N N . PRO B 1 528 ? -8.523 -12.633 -7.34 1 91.94 528 PRO B N 1
ATOM 10636 C CA . PRO B 1 528 ? -7.664 -12.547 -8.516 1 91.94 528 PRO B CA 1
ATOM 10637 C C . PRO B 1 528 ? -7.848 -13.719 -9.477 1 91.94 528 PRO B C 1
ATOM 10639 O O . PRO B 1 528 ? -8.375 -14.766 -9.086 1 91.94 528 PRO B O 1
ATOM 10642 N N . GLY B 1 529 ? -7.457 -13.516 -10.719 1 92.44 529 GLY B N 1
ATOM 10643 C CA . GLY B 1 529 ? -7.59 -14.547 -11.734 1 92.44 529 GLY B CA 1
ATOM 10644 C C . GLY B 1 529 ? -8.406 -14.102 -12.93 1 92.44 529 GLY B C 1
ATOM 10645 O O . GLY B 1 529 ? -8.711 -12.914 -13.078 1 92.44 529 GLY B O 1
ATOM 10646 N N . VAL B 1 530 ? -8.75 -15.133 -13.719 1 93.69 530 VAL B N 1
ATOM 10647 C CA . VAL B 1 530 ? -9.484 -14.828 -14.938 1 93.69 530 VAL B CA 1
ATOM 10648 C C . VAL B 1 530 ? -10.992 -14.945 -14.68 1 93.69 530 VAL B C 1
ATOM 10650 O O . VAL B 1 530 ? -11.453 -15.938 -14.102 1 93.69 530 VAL B O 1
ATOM 10653 N N . TRP B 1 531 ? -11.688 -13.953 -15.07 1 94.5 531 TRP B N 1
ATOM 10654 C CA . TRP B 1 531 ? -13.141 -13.922 -14.961 1 94.5 531 TRP B CA 1
ATOM 10655 C C . TRP B 1 531 ? -13.797 -14 -16.344 1 94.5 531 TRP B C 1
ATOM 10657 O O . TRP B 1 531 ? -13.273 -13.453 -17.312 1 94.5 531 TRP B O 1
ATOM 10667 N N . TYR B 1 532 ? -14.906 -14.727 -16.391 1 94.69 532 TYR B N 1
ATOM 10668 C CA . TYR B 1 532 ? -15.688 -14.891 -17.609 1 94.69 532 TYR B CA 1
ATOM 10669 C C . TYR B 1 532 ? -17.094 -14.32 -17.438 1 94.69 532 TYR B C 1
ATOM 10671 O O . TYR B 1 532 ? -17.797 -14.664 -16.484 1 94.69 532 TYR B O 1
ATOM 10679 N N . LEU B 1 533 ? -17.422 -13.422 -18.281 1 94.88 533 LEU B N 1
ATOM 10680 C CA . LEU B 1 533 ? -18.75 -12.836 -18.312 1 94.88 533 LEU B CA 1
ATOM 10681 C C . LEU B 1 533 ? -19.484 -13.227 -19.594 1 94.88 533 LEU B C 1
ATOM 10683 O O . LEU B 1 533 ? -19.094 -12.82 -20.688 1 94.88 533 LEU B O 1
ATOM 10687 N N . SER B 1 534 ? -20.531 -13.992 -19.438 1 94.69 534 SER B N 1
ATOM 10688 C CA . SER B 1 534 ? -21.312 -14.398 -20.609 1 94.69 534 SER B CA 1
ATOM 10689 C C . SER B 1 534 ? -22.547 -13.516 -20.797 1 94.69 534 SER B C 1
ATOM 10691 O O . SER B 1 534 ? -23.125 -13.047 -19.812 1 94.69 534 SER B O 1
ATOM 10693 N N . LEU B 1 535 ? -22.859 -13.289 -22.031 1 92.06 535 LEU B N 1
ATOM 10694 C CA . LEU B 1 535 ? -24.031 -12.516 -22.406 1 92.06 535 LEU B CA 1
ATOM 10695 C C . LEU B 1 535 ? -24.953 -13.328 -23.312 1 92.06 535 LEU B C 1
ATOM 10697 O O . LEU B 1 535 ? -24.5 -13.914 -24.297 1 92.06 535 LEU B O 1
ATOM 10701 N N . GLU B 1 536 ? -26.125 -13.398 -22.906 1 90.62 536 GLU B N 1
ATOM 10702 C CA . GLU B 1 536 ? -27.156 -14.062 -23.688 1 90.62 536 GLU B CA 1
ATOM 10703 C C . GLU B 1 536 ? -28.375 -13.164 -23.891 1 90.62 536 GLU B C 1
ATOM 10705 O O . GLU B 1 536 ? -28.797 -12.469 -22.953 1 90.62 536 GLU B O 1
ATOM 10710 N N . SER B 1 537 ? -28.844 -13.133 -25.125 1 87.31 537 SER B N 1
ATOM 10711 C CA . SER B 1 537 ? -30 -12.273 -25.406 1 87.31 537 SER B CA 1
ATOM 10712 C C . SER B 1 537 ? -31.25 -13.102 -25.672 1 87.31 537 SER B C 1
ATOM 10714 O O . SER B 1 537 ? -31.172 -14.219 -26.172 1 87.31 537 SER B O 1
ATOM 10716 N N . TRP B 1 538 ? -32.406 -12.547 -25.172 1 82 538 TRP B N 1
ATOM 10717 C CA . TRP B 1 538 ? -33.688 -13.164 -25.453 1 82 538 TRP B CA 1
ATOM 10718 C C . TRP B 1 538 ? -34.781 -12.109 -25.594 1 82 538 TRP B C 1
ATOM 10720 O O . TRP B 1 538 ? -34.656 -10.992 -25.094 1 82 538 TRP B O 1
ATOM 10730 N N . CYS B 1 539 ? -35.75 -12.391 -26.453 1 76.31 539 CYS B N 1
ATOM 10731 C CA . CYS B 1 539 ? -36.844 -11.453 -26.688 1 76.31 539 CYS B CA 1
ATOM 10732 C C . CYS B 1 539 ? -38.188 -12.023 -26.188 1 76.31 539 CYS B C 1
ATOM 10734 O O . CYS B 1 539 ? -38.312 -13.242 -26.078 1 76.31 539 CYS B O 1
ATOM 10736 N N . LYS B 1 540 ? -38.938 -11.141 -25.547 1 66.19 540 LYS B N 1
ATOM 10737 C CA . LYS B 1 540 ? -40.281 -11.508 -25.141 1 66.19 540 LYS B CA 1
ATOM 10738 C C . LYS B 1 540 ? -41.312 -11.203 -26.219 1 66.19 540 LYS B C 1
ATOM 10740 O O . LYS B 1 540 ? -41.312 -10.102 -26.781 1 66.19 540 LYS B O 1
ATOM 10745 N N . SER B 1 541 ? -41.812 -12.164 -27 1 58.34 541 SER B N 1
ATOM 10746 C CA . SER B 1 541 ? -43 -11.93 -27.812 1 58.34 541 SER B CA 1
ATOM 10747 C C . SER B 1 541 ? -44.281 -12.219 -27.031 1 58.34 541 SER B C 1
ATOM 10749 O O . SER B 1 541 ? -44.219 -12.82 -25.953 1 58.34 541 SER B O 1
ATOM 10751 N N . GLY B 1 542 ? -45.531 -11.625 -27.359 1 52.72 542 GLY B N 1
ATOM 10752 C CA . GLY B 1 542 ? -46.812 -11.852 -26.75 1 52.72 542 GLY B CA 1
ATOM 10753 C C . GLY B 1 542 ? -46.969 -13.242 -26.172 1 52.72 542 GLY B C 1
ATOM 10754 O O . GLY B 1 542 ? -47.688 -13.43 -25.188 1 52.72 542 GLY B O 1
ATOM 10755 N N . ALA B 1 543 ? -46.5 -14.188 -26.719 1 54.19 543 ALA B N 1
ATOM 10756 C CA . ALA B 1 543 ? -46.812 -15.57 -26.375 1 54.19 543 ALA B CA 1
ATOM 10757 C C . ALA B 1 543 ? -45.75 -16.172 -25.469 1 54.19 543 ALA B C 1
ATOM 10759 O O . ALA B 1 543 ? -45.844 -17.328 -25.062 1 54.19 543 ALA B O 1
ATOM 10760 N N . GLY B 1 544 ? -44.688 -15.289 -25.016 1 59.91 544 GLY B N 1
ATOM 10761 C CA . GLY B 1 544 ? -43.688 -15.773 -24.094 1 59.91 544 GLY B CA 1
ATOM 10762 C C . GLY B 1 544 ? -42.281 -15.328 -24.453 1 59.91 544 GLY B C 1
ATOM 10763 O O . GLY B 1 544 ? -42.094 -14.359 -25.188 1 59.91 544 GLY B O 1
ATOM 10764 N N . VAL B 1 545 ? -41.25 -15.797 -23.812 1 59.66 545 VAL B N 1
ATOM 10765 C CA . VAL B 1 545 ? -39.812 -15.508 -24.031 1 59.66 545 VAL B CA 1
ATOM 10766 C C . VAL B 1 545 ? -39.344 -16.234 -25.281 1 59.66 545 VAL B C 1
ATOM 10768 O O . VAL B 1 545 ? -39.438 -17.469 -25.375 1 59.66 545 VAL B O 1
ATOM 10771 N N . VAL B 1 546 ? -39.219 -15.492 -26.469 1 61.94 546 VAL B N 1
ATOM 10772 C CA . VAL B 1 546 ? -38.656 -16.094 -27.672 1 61.94 546 VAL B CA 1
ATOM 10773 C C . VAL B 1 546 ? -37.312 -15.508 -27.984 1 61.94 546 VAL B C 1
ATOM 10775 O O . VAL B 1 546 ? -37 -14.359 -27.625 1 61.94 546 VAL B O 1
ATOM 10778 N N . PRO B 1 547 ? -36.344 -16.375 -28.484 1 61.59 547 PRO B N 1
ATOM 10779 C CA . PRO B 1 547 ? -35.062 -15.797 -28.922 1 61.59 547 PRO B CA 1
ATOM 10780 C C . PRO B 1 547 ? -35.25 -14.617 -29.875 1 61.59 547 PRO B C 1
ATOM 10782 O O . PRO B 1 547 ? -36.188 -14.602 -30.672 1 61.59 547 PRO B O 1
ATOM 10785 N N . CYS B 1 548 ? -34.531 -13.586 -29.609 1 64.19 548 CYS B N 1
ATOM 10786 C CA . CYS B 1 548 ? -34.625 -12.375 -30.422 1 64.19 548 CYS B CA 1
ATOM 10787 C C . CYS B 1 548 ? -34.188 -12.641 -31.859 1 64.19 548 CYS B C 1
ATOM 10789 O O . CYS B 1 548 ? -33.312 -13.445 -32.094 1 64.19 548 CYS B O 1
ATOM 10791 N N . ASN B 1 549 ? -35.094 -12.352 -32.875 1 61.66 549 ASN B N 1
ATOM 10792 C CA . ASN B 1 549 ? -34.719 -12.523 -34.281 1 61.66 549 ASN B CA 1
ATOM 10793 C C . ASN B 1 549 ? -33.562 -11.648 -34.656 1 61.66 549 ASN B C 1
ATOM 10795 O O . ASN B 1 549 ? -32.844 -11.953 -35.625 1 61.66 549 ASN B O 1
ATOM 10799 N N . ASP B 1 550 ? -33.344 -10.57 -33.781 1 72.06 550 ASP B N 1
ATOM 10800 C CA . ASP B 1 550 ? -32.25 -9.672 -34.188 1 72.06 550 ASP B CA 1
ATOM 10801 C C . ASP B 1 550 ? -31.141 -9.641 -33.156 1 72.06 550 ASP B C 1
ATOM 10803 O O . ASP B 1 550 ? -31.375 -9.969 -31.984 1 72.06 550 ASP B O 1
ATOM 10807 N N . THR B 1 551 ? -29.891 -9.281 -33.562 1 78.12 551 THR B N 1
ATOM 10808 C CA . THR B 1 551 ? -28.703 -9.148 -32.75 1 78.12 551 THR B CA 1
ATOM 10809 C C . THR B 1 551 ? -28.812 -7.938 -31.812 1 78.12 551 THR B C 1
ATOM 10811 O O . THR B 1 551 ? -29.141 -6.836 -32.25 1 78.12 551 THR B O 1
ATOM 10814 N N . ALA B 1 552 ? -28.766 -8.234 -30.516 1 81.62 552 ALA B N 1
ATOM 10815 C CA . ALA B 1 552 ? -28.719 -7.148 -29.531 1 81.62 552 ALA B CA 1
ATOM 10816 C C . ALA B 1 552 ? -27.297 -6.609 -29.391 1 81.62 552 ALA B C 1
ATOM 10818 O O . ALA B 1 552 ? -26.328 -7.375 -29.406 1 81.62 552 ALA B O 1
ATOM 10819 N N . TYR B 1 553 ? -27.203 -5.289 -29.359 1 81.75 553 TYR B N 1
ATOM 10820 C CA . TYR B 1 553 ? -25.906 -4.66 -29.094 1 81.75 553 TYR B CA 1
ATOM 10821 C C . TYR B 1 553 ? -25.828 -4.152 -27.656 1 81.75 553 TYR B C 1
ATOM 10823 O O . TYR B 1 553 ? -26.656 -3.35 -27.234 1 81.75 553 TYR B O 1
ATOM 10831 N N . VAL B 1 554 ? -24.828 -4.684 -26.938 1 84.88 554 VAL B N 1
ATOM 10832 C CA . VAL B 1 554 ? -24.719 -4.371 -25.516 1 84.88 554 VAL B CA 1
ATOM 10833 C C . VAL B 1 554 ? -23.469 -3.529 -25.281 1 84.88 554 VAL B C 1
ATOM 10835 O O . VAL B 1 554 ? -22.359 -3.91 -25.672 1 84.88 554 VAL B O 1
ATOM 10838 N N . LEU B 1 555 ? -23.672 -2.354 -24.703 1 83.19 555 LEU B N 1
ATOM 10839 C CA . LEU B 1 555 ? -22.547 -1.536 -24.234 1 83.19 555 LEU B CA 1
ATOM 10840 C C . LEU B 1 555 ? -22.062 -2.012 -22.875 1 83.19 555 LEU B C 1
ATOM 10842 O O . LEU B 1 555 ? -22.812 -1.989 -21.891 1 83.19 555 LEU B O 1
ATOM 10846 N N . LEU B 1 556 ? -20.812 -2.488 -22.875 1 86.19 556 LEU B N 1
ATOM 10847 C CA . LEU B 1 556 ? -20.234 -3.023 -21.656 1 86.19 556 LEU B CA 1
ATOM 10848 C C . LEU B 1 556 ? -19.156 -2.088 -21.094 1 86.19 556 LEU B C 1
ATOM 10850 O O . LEU B 1 556 ? -18.297 -1.619 -21.844 1 86.19 556 LEU B O 1
ATOM 10854 N N . ASP B 1 557 ? -19.312 -1.709 -19.828 1 86.5 557 ASP B N 1
ATOM 10855 C CA . ASP B 1 557 ? -18.312 -0.953 -19.078 1 86.5 557 ASP B CA 1
ATOM 10856 C C . ASP B 1 557 ? -17.875 -1.711 -17.828 1 86.5 557 ASP B C 1
ATOM 10858 O O . ASP B 1 557 ? -18.594 -1.738 -16.828 1 86.5 557 ASP B O 1
ATOM 10862 N N . ILE B 1 558 ? -16.703 -2.342 -17.953 1 92.31 558 ILE B N 1
ATOM 10863 C CA . ILE B 1 558 ? -16.172 -3.117 -16.844 1 92.31 558 ILE B CA 1
ATOM 10864 C C . ILE B 1 558 ? -14.93 -2.416 -16.281 1 92.31 558 ILE B C 1
ATOM 10866 O O . ILE B 1 558 ? -14.016 -2.059 -17.031 1 92.31 558 ILE B O 1
ATOM 10870 N N . GLY B 1 559 ? -14.961 -2.182 -14.961 1 90.62 559 GLY B N 1
ATOM 10871 C CA . GLY B 1 559 ? -13.805 -1.53 -14.359 1 90.62 559 GLY B CA 1
ATOM 10872 C C . GLY B 1 559 ? -13.719 -1.73 -12.859 1 90.62 559 GLY B C 1
ATOM 10873 O O . GLY B 1 559 ? -14.648 -2.25 -12.242 1 90.62 559 GLY B O 1
ATOM 10874 N N . LEU B 1 560 ? -12.555 -1.45 -12.375 1 92.25 560 LEU B N 1
ATOM 10875 C CA . LEU B 1 560 ? -12.312 -1.503 -10.938 1 92.25 560 LEU B CA 1
ATOM 10876 C C . LEU B 1 560 ? -12.383 -0.108 -10.32 1 92.25 560 LEU B C 1
ATOM 10878 O O . LEU B 1 560 ? -11.922 0.864 -10.93 1 92.25 560 LEU B O 1
ATOM 10882 N N . TYR B 1 561 ? -12.969 -0.061 -9.102 1 89.75 561 TYR B N 1
ATOM 10883 C CA . TYR B 1 561 ? -13.094 1.188 -8.359 1 89.75 561 TYR B CA 1
ATOM 10884 C C . TYR B 1 561 ? -12.781 0.978 -6.887 1 89.75 561 TYR B C 1
ATOM 10886 O O . TYR B 1 561 ? -12.906 -0.137 -6.371 1 89.75 561 TYR B O 1
ATOM 10894 N N . GLY B 1 562 ? -12.398 2.025 -6.258 1 89.31 562 GLY B N 1
ATOM 10895 C CA . GLY B 1 562 ? -12.07 1.92 -4.844 1 89.31 562 GLY B CA 1
ATOM 10896 C C . GLY B 1 562 ? -13.273 1.637 -3.967 1 89.31 562 GLY B C 1
ATOM 10897 O O . GLY B 1 562 ? -13.344 0.588 -3.324 1 89.31 562 GLY B O 1
ATOM 10898 N N . CYS B 1 563 ? -14.172 2.625 -3.908 1 91.88 563 CYS B N 1
ATOM 10899 C CA . CYS B 1 563 ? -15.359 2.482 -3.066 1 91.88 563 CYS B CA 1
ATOM 10900 C C . CYS B 1 563 ? -16.625 2.383 -3.914 1 91.88 563 CYS B C 1
ATOM 10902 O O . CYS B 1 563 ? -16.641 2.83 -5.062 1 91.88 563 CYS B O 1
ATOM 10904 N N . ILE B 1 564 ? -17.609 1.741 -3.344 1 91.31 564 ILE B N 1
ATOM 10905 C CA . ILE B 1 564 ? -18.891 1.597 -4.031 1 91.31 564 ILE B CA 1
ATOM 10906 C C . ILE B 1 564 ? -19.547 2.965 -4.184 1 91.31 564 ILE B C 1
ATOM 10908 O O . ILE B 1 564 ? -19.938 3.588 -3.191 1 91.31 564 ILE B O 1
ATOM 10912 N N . ASP B 1 565 ? -19.656 3.432 -5.398 1 88 565 ASP B N 1
ATOM 10913 C CA . ASP B 1 565 ? -20.281 4.707 -5.73 1 88 565 ASP B CA 1
ATOM 10914 C C . ASP B 1 565 ? -19.672 5.844 -4.91 1 88 565 ASP B C 1
ATOM 10916 O O . ASP B 1 565 ? -20.406 6.695 -4.391 1 88 565 ASP B O 1
ATOM 10920 N N . ASN B 1 566 ? -18.422 5.766 -4.633 1 89.44 566 ASN B N 1
ATOM 10921 C CA . ASN B 1 566 ? -17.703 6.762 -3.838 1 89.44 566 ASN B CA 1
ATOM 10922 C C . ASN B 1 566 ? -18.391 7.004 -2.496 1 89.44 566 ASN B C 1
ATOM 10924 O O . ASN B 1 566 ? -18.406 8.133 -1.996 1 89.44 566 ASN B O 1
ATOM 10928 N N . CYS B 1 567 ? -19.125 6 -2.031 1 93.19 567 CYS B N 1
ATOM 10929 C CA . CYS B 1 567 ? -19.766 5.93 -0.724 1 93.19 567 CYS B CA 1
ATOM 10930 C C . CYS B 1 567 ? -20.984 6.832 -0.669 1 93.19 567 CYS B C 1
ATOM 10932 O O . CYS B 1 567 ? -21.469 7.184 0.414 1 93.19 567 CYS B O 1
ATOM 10934 N N . GLY B 1 568 ? -21.406 7.375 -1.806 1 90.56 568 GLY B N 1
ATOM 10935 C CA . GLY B 1 568 ? -22.625 8.164 -1.851 1 90.56 568 GLY B CA 1
ATOM 10936 C C . GLY B 1 568 ? -22.5 9.508 -1.159 1 90.56 568 GLY B C 1
ATOM 10937 O O . GLY B 1 568 ? -21.391 10.008 -0.963 1 90.56 568 GLY B O 1
ATOM 10938 N N . GLU B 1 569 ? -23.641 10.109 -0.778 1 88.5 569 GLU B N 1
ATOM 10939 C CA . GLU B 1 569 ? -23.703 11.43 -0.161 1 88.5 569 GLU B CA 1
ATOM 10940 C C . GLU B 1 569 ? -23.375 11.359 1.325 1 88.5 569 GLU B C 1
ATOM 10942 O O . GLU B 1 569 ? -22.938 12.352 1.915 1 88.5 569 GLU B O 1
ATOM 10947 N N . TYR B 1 570 ? -23.578 10.242 1.837 1 92.88 570 TYR B N 1
ATOM 10948 C CA . TYR B 1 570 ? -23.469 10.133 3.287 1 92.88 570 TYR B CA 1
ATOM 10949 C C . TYR B 1 570 ? -22.203 9.375 3.688 1 92.88 570 TYR B C 1
ATOM 10951 O O . TYR B 1 570 ? -22.156 8.758 4.754 1 92.88 570 TYR B O 1
ATOM 10959 N N . GLY B 1 571 ? -21.219 9.305 2.795 1 92.94 571 GLY B N 1
ATOM 10960 C CA . GLY B 1 571 ? -19.969 8.633 3.125 1 92.94 571 GLY B CA 1
ATOM 10961 C C . GLY B 1 571 ? -18.766 9.188 2.377 1 92.94 571 GLY B C 1
ATOM 10962 O O . GLY B 1 571 ? -18.922 10.008 1.474 1 92.94 571 GLY B O 1
ATOM 10963 N N . SER B 1 572 ? -17.562 8.82 2.887 1 89.06 572 SER B N 1
ATOM 10964 C CA . SER B 1 572 ? -16.312 9.18 2.234 1 89.06 572 SER B CA 1
ATOM 10965 C C . SER B 1 572 ? -15.438 7.953 2.002 1 89.06 572 SER B C 1
ATOM 10967 O O . SER B 1 572 ? -15.391 7.051 2.84 1 89.06 572 SER B O 1
ATOM 10969 N N . CYS B 1 573 ? -14.766 8.016 0.827 1 92.12 573 CYS B N 1
ATOM 10970 C CA . CYS B 1 573 ? -13.922 6.891 0.431 1 92.12 573 CYS B CA 1
ATOM 10971 C C . CYS B 1 573 ? -12.531 7.012 1.03 1 92.12 573 CYS B C 1
ATOM 10973 O O . CYS B 1 573 ? -11.875 8.047 0.88 1 92.12 573 CYS B O 1
ATOM 10975 N N . HIS B 1 574 ? -12.172 5.938 1.728 1 92 574 HIS B N 1
ATOM 10976 C CA . HIS B 1 574 ? -10.859 5.898 2.357 1 92 574 HIS B CA 1
ATOM 10977 C C . HIS B 1 574 ? -10.086 4.656 1.934 1 92 574 HIS B C 1
ATOM 10979 O O . HIS B 1 574 ? -10.664 3.717 1.38 1 92 574 HIS B O 1
ATOM 10985 N N . SER B 1 575 ? -8.766 4.707 2.111 1 89.75 575 SER B N 1
ATOM 10986 C CA . SER B 1 575 ? -7.914 3.562 1.822 1 89.75 575 SER B CA 1
ATOM 10987 C C . SER B 1 575 ? -7.027 3.219 3.016 1 89.75 575 SER B C 1
ATOM 10989 O O . SER B 1 575 ? -6.766 4.07 3.867 1 89.75 575 SER B O 1
ATOM 10991 N N . ALA B 1 576 ? -6.703 1.969 3.121 1 88.62 576 ALA B N 1
ATOM 10992 C CA . ALA B 1 576 ? -5.789 1.478 4.152 1 88.62 576 ALA B CA 1
ATOM 10993 C C . ALA B 1 576 ? -4.824 0.442 3.586 1 88.62 576 ALA B C 1
ATOM 10995 O O . ALA B 1 576 ? -5.082 -0.139 2.527 1 88.62 576 ALA B O 1
ATOM 10996 N N . ILE B 1 577 ? -3.707 0.299 4.254 1 85.19 577 ILE B N 1
ATOM 10997 C CA . ILE B 1 577 ? -2.725 -0.707 3.867 1 85.19 577 ILE B CA 1
ATOM 10998 C C . ILE B 1 577 ? -2.398 -1.597 5.066 1 85.19 577 ILE B C 1
ATOM 11000 O O . ILE B 1 577 ? -2.021 -1.102 6.129 1 85.19 577 ILE B O 1
ATOM 11004 N N . ASP B 1 578 ? -2.627 -2.836 4.906 1 84.81 578 ASP B N 1
ATOM 11005 C CA . ASP B 1 578 ? -2.273 -3.844 5.898 1 84.81 578 ASP B CA 1
ATOM 11006 C C . ASP B 1 578 ? -1.594 -5.047 5.246 1 84.81 578 ASP B C 1
ATOM 11008 O O . ASP B 1 578 ? -2.066 -5.555 4.227 1 84.81 578 ASP B O 1
ATOM 11012 N N . MET B 1 579 ? -0.546 -5.465 5.777 1 84 579 MET B N 1
ATOM 11013 C CA . MET B 1 579 ? 0.182 -6.621 5.266 1 84 579 MET B CA 1
ATOM 11014 C C . MET B 1 579 ? 0.528 -6.434 3.791 1 84 579 MET B C 1
ATOM 11016 O O . MET B 1 579 ? 0.445 -7.379 3.004 1 84 579 MET B O 1
ATOM 11020 N N . GLY B 1 580 ? 0.737 -5.211 3.408 1 80.75 580 GLY B N 1
ATOM 11021 C CA . GLY B 1 580 ? 1.11 -4.898 2.037 1 80.75 580 GLY B CA 1
ATOM 11022 C C . GLY B 1 580 ? -0.073 -4.875 1.087 1 80.75 580 GLY B C 1
ATOM 11023 O O . GLY B 1 580 ? 0.096 -4.68 -0.118 1 80.75 580 GLY B O 1
ATOM 11024 N N . ILE B 1 581 ? -1.25 -5.012 1.574 1 87.75 581 ILE B N 1
ATOM 11025 C CA . ILE B 1 581 ? -2.447 -5.031 0.742 1 87.75 581 ILE B CA 1
ATOM 11026 C C . ILE B 1 581 ? -3.191 -3.703 0.874 1 87.75 581 ILE B C 1
ATOM 11028 O O . ILE B 1 581 ? -3.545 -3.291 1.98 1 87.75 581 ILE B O 1
ATOM 11032 N N . LEU B 1 582 ? -3.357 -3.076 -0.252 1 87.5 582 LEU B N 1
ATOM 11033 C CA . LEU B 1 582 ? -4.121 -1.834 -0.309 1 87.5 582 LEU B CA 1
ATOM 11034 C C . LEU B 1 582 ? -5.605 -2.117 -0.529 1 87.5 582 LEU B C 1
ATOM 11036 O O . LEU B 1 582 ? -5.973 -2.828 -1.467 1 87.5 582 LEU B O 1
ATOM 11040 N N . TYR B 1 583 ? -6.461 -1.656 0.384 1 91 583 TYR B N 1
ATOM 11041 C CA . TYR B 1 583 ? -7.895 -1.854 0.205 1 91 583 TYR B CA 1
ATOM 11042 C C . TYR B 1 583 ? -8.664 -0.579 0.529 1 91 583 TYR B C 1
ATOM 11044 O O . TYR B 1 583 ? -8.148 0.308 1.213 1 91 583 TYR B O 1
ATOM 11052 N N . TYR B 1 584 ? -9.836 -0.484 -0.012 1 91.44 584 TYR B N 1
ATOM 11053 C CA . TYR B 1 584 ? -10.664 0.714 0.097 1 91.44 584 TYR B CA 1
ATOM 11054 C C . TYR B 1 584 ? -11.953 0.422 0.854 1 91.44 584 TYR B C 1
ATOM 11056 O O . TYR B 1 584 ? -12.461 -0.704 0.823 1 91.44 584 TYR B O 1
ATOM 11064 N N . TYR B 1 585 ? -12.43 1.396 1.597 1 93.38 585 TYR B N 1
ATOM 11065 C CA . TYR B 1 585 ? -13.641 1.236 2.393 1 93.38 585 TYR B CA 1
ATOM 11066 C C . TYR B 1 585 ? -14.359 2.568 2.568 1 93.38 585 TYR B C 1
ATOM 11068 O O . TYR B 1 585 ? -13.766 3.631 2.371 1 93.38 585 TYR B O 1
ATOM 11076 N N . CYS B 1 586 ? -15.594 2.506 2.871 1 94.56 586 CYS B N 1
ATOM 11077 C CA . CYS B 1 586 ? -16.406 3.693 3.08 1 94.56 586 CYS B CA 1
ATOM 11078 C C . CYS B 1 586 ? -16.547 4.012 4.566 1 94.56 586 CYS B C 1
ATOM 11080 O O . CYS B 1 586 ? -16.781 3.113 5.379 1 94.56 586 CYS B O 1
ATOM 11082 N N . LYS B 1 587 ? -16.25 5.227 4.891 1 92.5 587 LYS B N 1
ATOM 11083 C CA . LYS B 1 587 ? -16.625 5.75 6.199 1 92.5 587 LYS B CA 1
ATOM 11084 C C . LYS B 1 587 ? -17.922 6.543 6.117 1 92.5 587 LYS B C 1
ATOM 11086 O O . LYS B 1 587 ? -17.984 7.566 5.43 1 92.5 587 LYS B O 1
ATOM 11091 N N . CYS B 1 588 ? -18.906 6.062 6.852 1 93.94 588 CYS B N 1
ATOM 11092 C CA . CYS B 1 588 ? -20.25 6.637 6.73 1 93.94 588 CYS B CA 1
ATOM 11093 C C . CYS B 1 588 ? -20.453 7.75 7.746 1 93.94 588 CYS B C 1
ATOM 11095 O O . CYS B 1 588 ? -19.781 7.797 8.773 1 93.94 588 CYS B O 1
ATOM 11097 N N . SER B 1 589 ? -21.375 8.641 7.34 1 90.12 589 SER B N 1
ATOM 11098 C CA . SER B 1 589 ? -21.688 9.766 8.211 1 90.12 589 SER B CA 1
ATOM 11099 C C . SER B 1 589 ? -23.188 9.836 8.492 1 90.12 589 SER B C 1
ATOM 11101 O O . SER B 1 589 ? -23.984 9.141 7.848 1 90.12 589 SER B O 1
ATOM 11103 N N . ARG B 1 590 ? -23.609 10.547 9.516 1 91.5 590 ARG B N 1
ATOM 11104 C CA . ARG B 1 590 ? -24.984 10.852 9.883 1 91.5 590 ARG B CA 1
ATOM 11105 C C . ARG B 1 590 ? -25.75 9.586 10.25 1 91.5 590 ARG B C 1
ATOM 11107 O O . ARG B 1 590 ? -26.938 9.461 9.938 1 91.5 590 ARG B O 1
ATOM 11114 N N . GLY B 1 591 ? -25.062 8.602 10.68 1 90.69 591 GLY B N 1
ATOM 11115 C CA . GLY B 1 591 ? -25.703 7.391 11.172 1 90.69 591 GLY B CA 1
ATOM 11116 C C . GLY B 1 591 ? -25.938 6.359 10.086 1 90.69 591 GLY B C 1
ATOM 11117 O O . GLY B 1 591 ? -26.406 5.254 10.359 1 90.69 591 GLY B O 1
ATOM 11118 N N . TYR B 1 592 ? -25.656 6.73 8.852 1 93.5 592 TYR B N 1
ATOM 11119 C CA . TYR B 1 592 ? -25.734 5.734 7.785 1 93.5 592 TYR B CA 1
ATOM 11120 C C . TYR B 1 592 ? -24.688 4.652 7.965 1 93.5 592 TYR B C 1
ATOM 11122 O O . TYR B 1 592 ? -23.656 4.887 8.594 1 93.5 592 TYR B O 1
ATOM 11130 N N . GLN B 1 593 ? -25.016 3.479 7.48 1 93.38 593 GLN B N 1
ATOM 11131 C CA . GLN B 1 593 ? -24.109 2.352 7.656 1 93.38 593 GLN B CA 1
ATOM 11132 C C . GLN B 1 593 ? -24.047 1.485 6.398 1 93.38 593 GLN B C 1
ATOM 11134 O O . GLN B 1 593 ? -24.797 1.718 5.449 1 93.38 593 GLN B O 1
ATOM 11139 N N . GLY B 1 594 ? -23.078 0.576 6.449 1 91.38 594 GLY B N 1
ATOM 11140 C CA . GLY B 1 594 ? -22.984 -0.402 5.375 1 91.38 594 GLY B CA 1
ATOM 11141 C C . GLY B 1 594 ? -21.812 -0.148 4.441 1 91.38 594 GLY B C 1
ATOM 11142 O O . GLY B 1 594 ? -21.031 0.787 4.648 1 91.38 594 GLY B O 1
ATOM 11143 N N . TRP B 1 595 ? -21.766 -0.929 3.375 1 91.38 595 TRP B N 1
ATOM 11144 C CA . TRP B 1 595 ? -20.641 -0.933 2.445 1 91.38 595 TRP B CA 1
ATOM 11145 C C . TRP B 1 595 ? -20.734 0.238 1.473 1 91.38 595 TRP B C 1
ATOM 11147 O O . TRP B 1 595 ? -19.734 0.611 0.844 1 91.38 595 TRP B O 1
ATOM 11157 N N . GLY B 1 596 ? -21.875 0.826 1.304 1 93 596 GLY B N 1
ATOM 11158 C CA . GLY B 1 596 ? -22.078 1.976 0.436 1 93 596 GLY B CA 1
ATOM 11159 C C . GLY B 1 596 ? -22.781 3.133 1.128 1 93 596 GLY B C 1
ATOM 11160 O O . GLY B 1 596 ? -23.234 4.074 0.473 1 93 596 GLY B O 1
ATOM 11161 N N . CYS B 1 597 ? -22.875 3.018 2.479 1 95.38 597 CYS B N 1
ATOM 11162 C CA . CYS B 1 597 ? -23.547 4.027 3.287 1 95.38 597 CYS B CA 1
ATOM 11163 C C . CYS B 1 597 ? -24.969 4.266 2.791 1 95.38 597 CYS B C 1
ATOM 11165 O O . CYS B 1 597 ? -25.391 5.414 2.648 1 95.38 597 CYS B O 1
ATOM 11167 N N . THR B 1 598 ? -25.625 3.201 2.441 1 93.5 598 THR B N 1
ATOM 11168 C CA . THR B 1 598 ? -26.984 3.283 1.931 1 93.5 598 THR B CA 1
ATOM 11169 C C . THR B 1 598 ? -27.984 2.748 2.957 1 93.5 598 THR B C 1
ATOM 11171 O O . THR B 1 598 ? -29.188 2.941 2.816 1 93.5 598 THR B O 1
ATOM 11174 N N . ASP B 1 599 ? -27.484 2.031 3.961 1 94.25 599 ASP B N 1
ATOM 11175 C CA . ASP B 1 599 ? -28.359 1.542 5.023 1 94.25 599 ASP B CA 1
ATOM 11176 C C . ASP B 1 599 ? -28.812 2.684 5.93 1 94.25 599 ASP B C 1
ATOM 11178 O O . ASP B 1 599 ? -28 3.264 6.66 1 94.25 599 ASP B O 1
ATOM 11182 N N . ASP B 1 600 ? -30.078 2.957 5.945 1 93.94 600 ASP B N 1
ATOM 11183 C CA . ASP B 1 600 ? -30.594 4.102 6.688 1 93.94 600 ASP B CA 1
ATOM 11184 C C . ASP B 1 600 ? -31.297 3.654 7.969 1 93.94 600 ASP B C 1
ATOM 11186 O O . ASP B 1 600 ? -32.062 4.414 8.562 1 93.94 600 ASP B O 1
ATOM 11190 N N . SER B 1 601 ? -31.078 2.453 8.43 1 92.5 601 SER B N 1
ATOM 11191 C CA . SER B 1 601 ? -31.75 1.925 9.617 1 92.5 601 SER B CA 1
ATOM 11192 C C . SER B 1 601 ? -31.438 2.777 10.844 1 92.5 601 SER B C 1
ATOM 11194 O O . SER B 1 601 ? -32.312 2.955 11.711 1 92.5 601 SER B O 1
ATOM 11196 N N . GLU B 1 602 ? -30.234 3.322 10.953 1 90.56 602 GLU B N 1
ATOM 11197 C CA . GLU B 1 602 ? -29.859 4.152 12.094 1 90.56 602 GLU B CA 1
ATOM 11198 C C . GLU B 1 602 ? -29.516 5.574 11.656 1 90.56 602 GLU B C 1
ATOM 11200 O O . GLU B 1 602 ? -28.812 6.297 12.367 1 90.56 602 GLU B O 1
ATOM 11205 N N . ALA B 1 603 ? -29.969 5.891 10.469 1 93.88 603 ALA B N 1
ATOM 11206 C CA . ALA B 1 603 ? -29.672 7.215 9.93 1 93.88 603 ALA B CA 1
ATOM 11207 C C . ALA B 1 603 ? -30.375 8.305 10.719 1 93.88 603 ALA B C 1
ATOM 11209 O O . ALA B 1 603 ? -31.484 8.102 11.211 1 93.88 603 ALA B O 1
ATOM 11210 N N . TRP B 1 604 ? -29.734 9.406 10.797 1 92.19 604 TRP B N 1
ATOM 11211 C CA . TRP B 1 604 ? -30.312 10.555 11.484 1 92.19 604 TRP B CA 1
ATOM 11212 C C . TRP B 1 604 ? -31.438 11.18 10.648 1 92.19 604 TRP B C 1
ATOM 11214 O O . TRP B 1 604 ? -31.328 11.273 9.422 1 92.19 604 TRP B O 1
ATOM 11224 N N . SER B 1 605 ? -32.469 11.5 11.344 1 92.81 605 SER B N 1
ATOM 11225 C CA . SER B 1 605 ? -33.5 12.273 10.641 1 92.81 605 SER B CA 1
ATOM 11226 C C . SER B 1 605 ? -32.969 13.641 10.227 1 92.81 605 SER B C 1
ATOM 11228 O O . SER B 1 605 ? -32 14.133 10.781 1 92.81 605 SER B O 1
ATOM 11230 N N . GLN B 1 606 ? -33.531 14.195 9.188 1 92 606 GLN B N 1
ATOM 11231 C CA . GLN B 1 606 ? -33.125 15.516 8.727 1 92 606 GLN B CA 1
ATOM 11232 C C . GLN B 1 606 ? -33.281 16.562 9.836 1 92 606 GLN B C 1
ATOM 11234 O O . GLN B 1 606 ? -32.438 17.453 9.969 1 92 606 GLN B O 1
ATOM 11239 N N . ALA B 1 607 ? -34.344 16.406 10.602 1 93.5 607 ALA B N 1
ATOM 11240 C CA . ALA B 1 607 ? -34.562 17.328 11.711 1 93.5 607 ALA B CA 1
ATOM 11241 C C . ALA B 1 607 ? -33.469 17.219 12.758 1 93.5 607 ALA B C 1
ATOM 11243 O O . ALA B 1 607 ? -32.969 18.219 13.266 1 93.5 607 ALA B O 1
ATOM 11244 N N . TYR B 1 608 ? -33.219 16.031 13.039 1 92.81 608 TYR B N 1
ATOM 11245 C CA . TYR B 1 608 ? -32.156 15.82 14.023 1 92.81 608 TYR B CA 1
ATOM 11246 C C . TYR B 1 608 ? -30.828 16.375 13.523 1 92.81 608 TYR B C 1
ATOM 11248 O O . TYR B 1 608 ? -30.094 17.031 14.273 1 92.81 608 TYR B O 1
ATOM 11256 N N . PHE B 1 609 ? -30.484 16.109 12.336 1 92.75 609 PHE B N 1
ATOM 11257 C CA . PHE B 1 609 ? -29.266 16.609 11.734 1 92.75 609 PHE B CA 1
ATOM 11258 C C . PHE B 1 609 ? -29.219 18.125 11.781 1 92.75 609 PHE B C 1
ATOM 11260 O O . PHE B 1 609 ? -28.203 18.703 12.188 1 92.75 609 PHE B O 1
ATOM 11267 N N . LEU B 1 610 ? -30.266 18.734 11.398 1 94.12 610 LEU B N 1
ATOM 11268 C CA . LEU B 1 610 ? -30.328 20.203 11.383 1 94.12 610 LEU B CA 1
ATOM 11269 C C . LEU B 1 610 ? -30.188 20.766 12.789 1 94.12 610 LEU B C 1
ATOM 11271 O O . LEU B 1 610 ? -29.516 21.781 12.992 1 94.12 610 LEU B O 1
ATOM 11275 N N . THR B 1 611 ? -30.844 20.141 13.734 1 94.25 611 THR B N 1
ATOM 11276 C CA . THR B 1 611 ? -30.734 20.562 15.125 1 94.25 611 THR B CA 1
ATOM 11277 C C . THR B 1 611 ? -29.297 20.484 15.609 1 94.25 611 THR B C 1
ATOM 11279 O O . THR B 1 611 ? -28.812 21.375 16.312 1 94.25 611 THR B O 1
ATOM 11282 N N . ARG B 1 612 ? -28.672 19.438 15.258 1 94.38 612 ARG B N 1
ATOM 11283 C CA . ARG B 1 612 ? -27.281 19.25 15.656 1 94.38 612 ARG B CA 1
ATOM 11284 C C . ARG B 1 612 ? -26.391 20.344 15.078 1 94.38 612 ARG B C 1
ATOM 11286 O O . ARG B 1 612 ? -25.609 20.984 15.805 1 94.38 612 ARG B O 1
ATOM 11293 N N . VAL B 1 613 ? -26.516 20.641 13.789 1 95.06 613 VAL B N 1
ATOM 11294 C CA . VAL B 1 613 ? -25.703 21.656 13.125 1 95.06 613 VAL B CA 1
ATOM 11295 C C . VAL B 1 613 ? -26.016 23.031 13.703 1 95.06 613 VAL B C 1
ATOM 11297 O O . VAL B 1 613 ? -25.109 23.812 14.023 1 95.06 613 VAL B O 1
ATOM 11300 N N . LEU B 1 614 ? -27.281 23.297 13.914 1 96.94 614 LEU B N 1
ATOM 11301 C CA . LEU B 1 614 ? -27.703 24.625 14.352 1 96.94 614 LEU B CA 1
ATOM 11302 C C . LEU B 1 614 ? -27.297 24.875 15.797 1 96.94 614 LEU B C 1
ATOM 11304 O O . LEU B 1 614 ? -26.859 25.984 16.141 1 96.94 614 LEU B O 1
ATOM 11308 N N . LEU B 1 615 ? -27.406 23.922 16.641 1 97.06 615 LEU B N 1
ATOM 11309 C CA . LEU B 1 615 ? -27 24.094 18.031 1 97.06 615 LEU B CA 1
ATOM 11310 C C . LEU B 1 615 ? -25.5 24.344 18.141 1 97.06 615 LEU B C 1
ATOM 11312 O O . LEU B 1 615 ? -25.078 25.266 18.844 1 97.06 615 LEU B O 1
ATOM 11316 N N . LEU B 1 616 ? -24.766 23.578 17.438 1 96.19 616 LEU B N 1
ATOM 11317 C CA . LEU B 1 616 ? -23.312 23.672 17.516 1 96.19 616 LEU B CA 1
ATOM 11318 C C . LEU B 1 616 ? -22.812 24.984 16.906 1 96.19 616 LEU B C 1
ATOM 11320 O O . LEU B 1 616 ? -21.828 25.562 17.375 1 96.19 616 LEU B O 1
ATOM 11324 N N . THR B 1 617 ? -23.484 25.484 15.875 1 96.81 617 THR B N 1
ATOM 11325 C CA . THR B 1 617 ? -23.047 26.688 15.188 1 96.81 617 THR B CA 1
ATOM 11326 C C . THR B 1 617 ? -23.656 27.938 15.836 1 96.81 617 THR B C 1
ATOM 11328 O O . THR B 1 617 ? -22.922 28.875 16.188 1 96.81 617 THR B O 1
ATOM 11331 N N . LEU B 1 618 ? -24.969 27.906 16.156 1 96.75 618 LEU B N 1
ATOM 11332 C CA . LEU B 1 618 ? -25.656 29.094 16.625 1 96.75 618 LEU B CA 1
ATOM 11333 C C . LEU B 1 618 ? -25.359 29.375 18.094 1 96.75 618 LEU B C 1
ATOM 11335 O O . LEU B 1 618 ? -25.5 30.5 18.562 1 96.75 618 LEU B O 1
ATOM 11339 N N . SER B 1 619 ? -24.953 28.312 18.797 1 97.38 619 SER B N 1
ATOM 11340 C CA . SER B 1 619 ? -24.594 28.562 20.188 1 97.38 619 SER B CA 1
ATOM 11341 C C . SER B 1 619 ? -23.438 29.547 20.297 1 97.38 619 SER B C 1
ATOM 11343 O O . SER B 1 619 ? -23.297 30.25 21.312 1 97.38 619 SER B O 1
ATOM 11345 N N . ASN B 1 620 ? -22.641 29.656 19.266 1 97.44 620 ASN B N 1
ATOM 11346 C CA . ASN B 1 620 ? -21.516 30.578 19.25 1 97.44 620 ASN B CA 1
ATOM 11347 C C . ASN B 1 620 ? -21.969 32.031 19.109 1 97.44 620 ASN B C 1
ATOM 11349 O O . ASN B 1 620 ? -21.219 32.938 19.391 1 97.44 620 ASN B O 1
ATOM 11353 N N . LEU B 1 621 ? -23.234 32.281 18.703 1 97 621 LEU B N 1
ATOM 11354 C CA . LEU B 1 621 ? -23.781 33.656 18.578 1 97 621 LEU B CA 1
ATOM 11355 C C . LEU B 1 621 ? -23.828 34.344 19.922 1 97 621 LEU B C 1
ATOM 11357 O O . LEU B 1 621 ? -23.844 35.562 19.984 1 97 621 LEU B O 1
ATOM 11361 N N . PHE B 1 622 ? -23.797 33.531 20.984 1 97.5 622 PHE B N 1
ATOM 11362 C CA . PHE B 1 622 ? -23.797 34.125 22.328 1 97.5 622 PHE B CA 1
ATOM 11363 C C . PHE B 1 622 ? -22.547 34.969 22.547 1 97.5 622 PHE B C 1
ATOM 11365 O O . PHE B 1 622 ? -22.531 35.844 23.422 1 97.5 622 PHE B O 1
ATOM 11372 N N . PHE B 1 623 ? -21.516 34.75 21.75 1 97.81 623 PHE B N 1
ATOM 11373 C CA . PHE B 1 623 ? -20.281 35.531 21.906 1 97.81 623 PHE B CA 1
ATOM 11374 C C . PHE B 1 623 ? -20.453 36.938 21.359 1 97.81 623 PHE B C 1
ATOM 11376 O O . PHE B 1 623 ? -19.578 37.781 21.531 1 97.81 623 PHE B O 1
ATOM 11383 N N . ILE B 1 624 ? -21.578 37.219 20.734 1 97.5 624 ILE B N 1
ATOM 11384 C CA . ILE B 1 624 ? -21.875 38.562 20.281 1 97.5 624 ILE B CA 1
ATOM 11385 C C . ILE B 1 624 ? -22.016 39.5 21.484 1 97.5 624 ILE B C 1
ATOM 11387 O O . ILE B 1 624 ? -21.656 40.688 21.406 1 97.5 624 ILE B O 1
ATOM 11391 N N . PHE B 1 625 ? -22.5 39 22.625 1 97.06 625 PHE B N 1
ATOM 11392 C CA . PHE B 1 625 ? -22.734 39.812 23.812 1 97.06 625 PHE B CA 1
ATOM 11393 C C . PHE B 1 625 ? -21.422 40.281 24.438 1 97.06 625 PHE B C 1
ATOM 11395 O O . PHE B 1 625 ? -21.203 41.469 24.625 1 97.06 625 PHE B O 1
ATOM 11402 N N . PRO B 1 626 ? -20.562 39.25 24.719 1 97.5 626 PRO B N 1
ATOM 11403 C CA . PRO B 1 626 ? -19.281 39.75 25.234 1 97.5 626 PRO B CA 1
ATOM 11404 C C . PRO B 1 626 ? -18.531 40.594 24.219 1 97.5 626 PRO B C 1
ATOM 11406 O O . PRO B 1 626 ? -17.781 41.5 24.594 1 97.5 626 PRO B O 1
ATOM 11409 N N . PHE B 1 627 ? -18.688 40.438 22.938 1 96.94 627 PHE B N 1
ATOM 11410 C CA . PHE B 1 627 ? -18.094 41.25 21.891 1 96.94 627 PHE B CA 1
ATOM 11411 C C . PHE B 1 627 ? -18.578 42.688 22 1 96.94 627 PHE B C 1
ATOM 11413 O O . PHE B 1 627 ? -17.766 43.625 22.062 1 96.94 627 PHE B O 1
ATOM 11420 N N . ILE B 1 628 ? -19.891 42.906 22.094 1 97.5 628 ILE B N 1
ATOM 11421 C CA . ILE B 1 628 ? -20.484 44.219 22.172 1 97.5 628 ILE B CA 1
ATOM 11422 C C . ILE B 1 628 ? -20.109 44.875 23.484 1 97.5 628 ILE B C 1
ATOM 11424 O O . ILE B 1 628 ? -19.734 46.062 23.516 1 97.5 628 ILE B O 1
ATOM 11428 N N . LEU B 1 629 ? -20.172 44.094 24.562 1 97 629 LEU B N 1
ATOM 11429 C CA . LEU B 1 629 ? -19.812 44.625 25.859 1 97 629 LEU B CA 1
ATOM 11430 C C . LEU B 1 629 ? -18.359 45.125 25.875 1 97 629 LEU B C 1
ATOM 11432 O O . LEU B 1 629 ? -18.047 46.156 26.438 1 97 629 LEU B O 1
ATOM 11436 N N . ALA B 1 630 ? -17.484 44.312 25.297 1 97.31 630 ALA B N 1
ATOM 11437 C CA . ALA B 1 630 ? -16.078 44.688 25.219 1 97.31 630 ALA B CA 1
ATOM 11438 C C . ALA B 1 630 ? -15.891 45.969 24.406 1 97.31 630 ALA B C 1
ATOM 11440 O O . ALA B 1 630 ? -15.086 46.812 24.766 1 97.31 630 ALA B O 1
ATOM 11441 N N . LEU B 1 631 ? -16.641 46.156 23.344 1 95.56 631 LEU B N 1
ATOM 11442 C CA . LEU B 1 631 ? -16.578 47.375 22.547 1 95.56 631 LEU B CA 1
ATOM 11443 C C . LEU B 1 631 ? -17.078 48.562 23.344 1 95.56 631 LEU B C 1
ATOM 11445 O O . LEU B 1 631 ? -16.453 49.625 23.328 1 95.56 631 LEU B O 1
ATOM 11449 N N . VAL B 1 632 ? -18.172 48.406 24.125 1 95.88 632 VAL B N 1
ATOM 11450 C CA . VAL B 1 632 ? -18.781 49.469 24.906 1 95.88 632 VAL B CA 1
ATOM 11451 C C . VAL B 1 632 ? -17.844 49.875 26.031 1 95.88 632 VAL B C 1
ATOM 11453 O O . VAL B 1 632 ? -17.719 51.062 26.344 1 95.88 632 VAL B O 1
ATOM 11456 N N . ARG B 1 633 ? -17.188 48.906 26.562 1 94.5 633 ARG B N 1
ATOM 11457 C CA . ARG B 1 633 ? -16.266 49.188 27.672 1 94.5 633 ARG B CA 1
ATOM 11458 C C . ARG B 1 633 ? -14.875 49.531 27.156 1 94.5 633 ARG B C 1
ATOM 11460 O O . ARG B 1 633 ? -13.945 49.688 27.938 1 94.5 633 ARG B O 1
ATOM 11467 N N . ARG B 1 634 ? -14.641 49.469 25.828 1 92.25 634 ARG B N 1
ATOM 11468 C CA . ARG B 1 634 ? -13.438 49.875 25.109 1 92.25 634 ARG B CA 1
ATOM 11469 C C . ARG B 1 634 ? -12.289 48.906 25.344 1 92.25 634 ARG B C 1
ATOM 11471 O O . ARG B 1 634 ? -11.141 49.312 25.516 1 92.25 634 ARG B O 1
ATOM 11478 N N . HIS B 1 635 ? -12.664 47.688 25.547 1 94.62 635 HIS B N 1
ATOM 11479 C CA . HIS B 1 635 ? -11.703 46.594 25.484 1 94.62 635 HIS B CA 1
ATOM 11480 C C . HIS B 1 635 ? -11.617 46 24.078 1 94.62 635 HIS B C 1
ATOM 11482 O O . HIS B 1 635 ? -12.141 44.906 23.828 1 94.62 635 HIS B O 1
ATOM 11488 N N . PHE B 1 636 ? -10.875 46.594 23.172 1 95 636 PHE B N 1
ATOM 11489 C CA . PHE B 1 636 ? -10.898 46.25 21.75 1 95 636 PHE B CA 1
ATOM 11490 C C . PHE B 1 636 ? -10.188 44.938 21.484 1 95 636 PHE B C 1
ATOM 11492 O O . PHE B 1 636 ? -10.617 44.156 20.625 1 95 636 PHE B O 1
ATOM 11499 N N . VAL B 1 637 ? -9.117 44.688 22.219 1 95.81 637 VAL B N 1
ATOM 11500 C CA . VAL B 1 637 ? -8.32 43.5 21.984 1 95.81 637 VAL B CA 1
ATOM 11501 C C . VAL B 1 637 ? -9.141 42.25 22.328 1 95.81 637 VAL B C 1
ATOM 11503 O O . VAL B 1 637 ? -9.297 41.344 21.5 1 95.81 637 VAL B O 1
ATOM 11506 N N . PRO B 1 638 ? -9.758 42.156 23.5 1 96.56 638 PRO B N 1
ATOM 11507 C CA . PRO B 1 638 ? -10.664 41.031 23.781 1 96.56 638 PRO B CA 1
ATOM 11508 C C . PRO B 1 638 ? -11.836 40.969 22.812 1 96.56 638 PRO B C 1
ATOM 11510 O O . PRO B 1 638 ? -12.289 39.875 22.453 1 96.56 638 PRO B O 1
ATOM 11513 N N . ALA B 1 639 ? -12.312 42.188 22.406 1 97.5 639 ALA B N 1
ATOM 11514 C CA . ALA B 1 639 ? -13.422 42.188 21.453 1 97.5 639 ALA B CA 1
ATOM 11515 C C . ALA B 1 639 ? -13.055 41.469 20.156 1 97.5 639 ALA B C 1
ATOM 11517 O O . ALA B 1 639 ? -13.859 40.719 19.625 1 97.5 639 ALA B O 1
ATOM 11518 N N . ILE B 1 640 ? -11.875 41.688 19.688 1 97.5 640 ILE B N 1
ATOM 11519 C CA . ILE B 1 640 ? -11.406 41.031 18.469 1 97.5 640 ILE B CA 1
ATOM 11520 C C . ILE B 1 640 ? -11.367 39.5 18.672 1 97.5 640 ILE B C 1
ATOM 11522 O O . ILE B 1 640 ? -11.805 38.75 17.812 1 97.5 640 ILE B O 1
ATOM 11526 N N . SER B 1 641 ? -10.906 39.094 19.781 1 97.56 641 SER B N 1
ATOM 11527 C CA . SER B 1 641 ? -10.789 37.656 20.062 1 97.56 641 SER B CA 1
ATOM 11528 C C . SER B 1 641 ? -12.172 37 20.141 1 97.56 641 SER B C 1
ATOM 11530 O O . SER B 1 641 ? -12.359 35.875 19.688 1 97.56 641 SER B O 1
ATOM 11532 N N . PHE B 1 642 ? -13.148 37.781 20.828 1 98.12 642 PHE B N 1
ATOM 11533 C CA . PHE B 1 642 ? -14.5 37.25 20.938 1 98.12 642 PHE B CA 1
ATOM 11534 C C . PHE B 1 642 ? -15.133 37.125 19.562 1 98.12 642 PHE B C 1
ATOM 11536 O O . PHE B 1 642 ? -15.828 36.125 19.266 1 98.12 642 PHE B O 1
ATOM 11543 N N . PHE B 1 643 ? -14.852 38.031 18.719 1 97.88 643 PHE B N 1
ATOM 11544 C CA . PHE B 1 643 ? -15.391 37.969 17.375 1 97.88 643 PHE B CA 1
ATOM 11545 C C . PHE B 1 643 ? -14.781 36.812 16.578 1 97.88 643 PHE B C 1
ATOM 11547 O O . PHE B 1 643 ? -15.484 36.094 15.875 1 97.88 643 PHE B O 1
ATOM 11554 N N . CYS B 1 644 ? -13.453 36.688 16.672 1 97.88 644 CYS B N 1
ATOM 11555 C CA . CYS B 1 644 ? -12.773 35.594 15.992 1 97.88 644 CYS B CA 1
ATOM 11556 C C . CYS B 1 644 ? -13.25 34.25 16.516 1 97.88 644 CYS B C 1
ATOM 11558 O O . CYS B 1 644 ? -13.422 33.312 15.742 1 97.88 644 CYS B O 1
ATOM 11560 N N . THR B 1 645 ? -13.469 34.125 17.797 1 97.75 645 THR B N 1
ATOM 11561 C CA . THR B 1 645 ? -13.984 32.906 18.391 1 97.75 645 THR B CA 1
ATOM 11562 C C . THR B 1 645 ? -15.375 32.562 17.828 1 97.75 645 THR B C 1
ATOM 11564 O O . THR B 1 645 ? -15.656 31.438 17.453 1 97.75 645 THR B O 1
ATOM 11567 N N . LEU B 1 646 ? -16.234 33.625 17.812 1 97.94 646 LEU B N 1
ATOM 11568 C CA . LEU B 1 646 ? -17.562 33.469 17.25 1 97.94 646 LEU B CA 1
ATOM 11569 C C . LEU B 1 646 ? -17.5 33 15.812 1 97.94 646 LEU B C 1
ATOM 11571 O O . LEU B 1 646 ? -18.172 32.031 15.438 1 97.94 646 LEU B O 1
ATOM 11575 N N . PHE B 1 647 ? -16.672 33.562 15.055 1 97.5 647 PHE B N 1
ATOM 11576 C CA . PHE B 1 647 ? -16.578 33.281 13.625 1 97.5 647 PHE B CA 1
ATOM 11577 C C . PHE B 1 647 ? -15.992 31.906 13.367 1 97.5 647 PHE B C 1
ATOM 11579 O O . PHE B 1 647 ? -16.609 31.062 12.703 1 97.5 647 PHE B O 1
ATOM 11586 N N . PHE B 1 648 ? -14.82 31.609 13.891 1 97.94 648 PHE B N 1
ATOM 11587 C CA . PHE B 1 648 ? -14.086 30.391 13.562 1 97.94 648 PHE B CA 1
ATOM 11588 C C . PHE B 1 648 ? -14.727 29.172 14.219 1 97.94 648 PHE B C 1
ATOM 11590 O O . PHE B 1 648 ? -14.734 28.078 13.648 1 97.94 648 PHE B O 1
ATOM 11597 N N . SER B 1 649 ? -15.266 29.312 15.398 1 97.62 649 SER B N 1
ATOM 11598 C CA . SER B 1 649 ? -15.938 28.188 16.031 1 97.62 649 SER B CA 1
ATOM 11599 C C . SER B 1 649 ? -17.219 27.812 15.289 1 97.62 649 SER B C 1
ATOM 11601 O O . SER B 1 649 ? -17.531 26.625 15.141 1 97.62 649 SER B O 1
ATOM 11603 N N . SER B 1 650 ? -17.938 28.828 14.836 1 97.75 650 SER B N 1
ATOM 11604 C CA . SER B 1 650 ? -19.156 28.562 14.086 1 97.75 650 SER B CA 1
ATOM 11605 C C . SER B 1 650 ? -18.859 27.781 12.805 1 97.75 650 SER B C 1
ATOM 11607 O O . SER B 1 650 ? -19.484 26.75 12.539 1 97.75 650 SER B O 1
ATOM 11609 N N . PHE B 1 651 ? -17.875 28.156 12.109 1 97.06 651 PHE B N 1
ATOM 11610 C CA . PHE B 1 651 ? -17.594 27.531 10.82 1 97.06 651 PHE B CA 1
ATOM 11611 C C . PHE B 1 651 ? -16.859 26.203 11.008 1 97.06 651 PHE B C 1
ATOM 11613 O O . PHE B 1 651 ? -17 25.297 10.195 1 97.06 651 PHE B O 1
ATOM 11620 N N . TYR B 1 652 ? -16.094 26.094 12.031 1 96.5 652 TYR B N 1
ATOM 11621 C CA . TYR B 1 652 ? -15.469 24.812 12.328 1 96.5 652 TYR B CA 1
ATOM 11622 C C . TYR B 1 652 ? -16.516 23.734 12.625 1 96.5 652 TYR B C 1
ATOM 11624 O O . TYR B 1 652 ? -16.438 22.641 12.086 1 96.5 652 TYR B O 1
ATOM 11632 N N . HIS B 1 653 ? -17.438 24.094 13.469 1 96.12 653 HIS B N 1
ATOM 11633 C CA . HIS B 1 653 ? -18.453 23.109 13.859 1 96.12 653 HIS B CA 1
ATOM 11634 C C . HIS B 1 653 ? -19.422 22.828 12.711 1 96.12 653 HIS B C 1
ATOM 11636 O O . HIS B 1 653 ? -19.969 21.734 12.617 1 96.12 653 HIS B O 1
ATOM 11642 N N . SER B 1 654 ? -19.609 23.844 11.852 1 95.19 654 SER B N 1
ATOM 11643 C CA . SER B 1 654 ? -20.344 23.547 10.633 1 95.19 654 SER B CA 1
ATOM 11644 C C . SER B 1 654 ? -19.641 22.5 9.789 1 95.19 654 SER B C 1
ATOM 11646 O O . SER B 1 654 ? -20.266 21.547 9.305 1 95.19 654 SER B O 1
ATOM 11648 N N . CYS B 1 655 ? -18.359 22.656 9.609 1 93.12 655 CYS B N 1
ATOM 11649 C CA . CYS B 1 655 ? -17.547 21.703 8.844 1 93.12 655 CYS B CA 1
ATOM 11650 C C . CYS B 1 655 ? -17.453 20.359 9.562 1 93.12 655 CYS B C 1
ATOM 11652 O O . CYS B 1 655 ? -17.531 19.312 8.93 1 93.12 655 CYS B O 1
ATOM 11654 N N . ASP B 1 656 ? -17.344 20.391 10.805 1 90.19 656 ASP B N 1
ATOM 11655 C CA . ASP B 1 656 ? -17.219 19.188 11.633 1 90.19 656 ASP B CA 1
ATOM 11656 C C . ASP B 1 656 ? -18.5 18.359 11.578 1 90.19 656 ASP B C 1
ATOM 11658 O O . ASP B 1 656 ? -18.453 17.125 11.695 1 90.19 656 ASP B O 1
ATOM 11662 N N . ALA B 1 657 ? -19.609 18.984 11.445 1 89.12 657 ALA B N 1
ATOM 11663 C CA . ALA B 1 657 ? -20.906 18.297 11.383 1 89.12 657 ALA B CA 1
ATOM 11664 C C . ALA B 1 657 ? -21.234 17.891 9.945 1 89.12 657 ALA B C 1
ATOM 11666 O O . ALA B 1 657 ? -22.391 17.578 9.633 1 89.12 657 ALA B O 1
ATOM 11667 N N . ASP B 1 658 ? -20.234 17.906 9.055 1 85.19 658 ASP B N 1
ATOM 11668 C CA . ASP B 1 658 ? -20.359 17.469 7.66 1 85.19 658 ASP B CA 1
ATOM 11669 C C . ASP B 1 658 ? -21.312 18.375 6.887 1 85.19 658 ASP B C 1
ATOM 11671 O O . ASP B 1 658 ? -22.125 17.906 6.098 1 85.19 658 ASP B O 1
ATOM 11675 N N . SER B 1 659 ? -21.219 19.609 7.238 1 88 659 SER B N 1
ATOM 11676 C CA . SER B 1 659 ? -22 20.609 6.512 1 88 659 SER B CA 1
ATOM 11677 C C . SER B 1 659 ? -21.078 21.516 5.699 1 88 659 SER B C 1
ATOM 11679 O O . SER B 1 659 ? -20.203 21.047 4.98 1 88 659 SER B O 1
ATOM 11681 N N . LEU B 1 660 ? -21.109 22.781 5.949 1 90.19 660 LEU B N 1
ATOM 11682 C CA . LEU B 1 660 ? -20.391 23.734 5.125 1 90.19 660 LEU B CA 1
ATOM 11683 C C . LEU B 1 660 ? -18.938 23.891 5.609 1 90.19 660 LEU B C 1
ATOM 11685 O O . LEU B 1 660 ? -18.703 24.188 6.781 1 90.19 660 LEU B O 1
ATOM 11689 N N . CYS B 1 661 ? -18.031 23.656 4.727 1 91.75 661 CYS B N 1
ATOM 11690 C CA . CYS B 1 661 ? -16.609 23.891 4.988 1 91.75 661 CYS B CA 1
ATOM 11691 C C . CYS B 1 661 ? -16.062 25.016 4.105 1 91.75 661 CYS B C 1
ATOM 11693 O O . CYS B 1 661 ? -15.836 24.812 2.914 1 91.75 661 CYS B O 1
ATOM 11695 N N . ILE B 1 662 ? -15.773 26.078 4.68 1 93.31 662 ILE B N 1
ATOM 11696 C CA . ILE B 1 662 ? -15.352 27.234 3.891 1 93.31 662 ILE B CA 1
ATOM 11697 C C . ILE B 1 662 ? -13.859 27.141 3.611 1 93.31 662 ILE B C 1
ATOM 11699 O O . ILE B 1 662 ? -13.344 27.844 2.725 1 93.31 662 ILE B O 1
ATOM 11703 N N . MET B 1 663 ? -13.156 26.422 4.422 1 93.88 663 MET B N 1
ATOM 11704 C CA . MET B 1 663 ? -11.734 26.141 4.262 1 93.88 663 MET B CA 1
ATOM 11705 C C . MET B 1 663 ? -11.391 24.75 4.773 1 93.88 663 MET B C 1
ATOM 11707 O O . MET B 1 663 ? -12.273 24 5.203 1 93.88 663 MET B O 1
ATOM 11711 N N . SER B 1 664 ? -10.141 24.484 4.66 1 93.06 664 SER B N 1
ATOM 11712 C CA . SER B 1 664 ? -9.758 23.141 5.074 1 93.06 664 SER B CA 1
ATOM 11713 C C . SER B 1 664 ? -10.125 22.875 6.531 1 93.06 664 SER B C 1
ATOM 11715 O O . SER B 1 664 ? -10.055 23.781 7.363 1 93.06 664 SER B O 1
ATOM 11717 N N . TYR B 1 665 ? -10.531 21.672 6.812 1 92.25 665 TYR B N 1
ATOM 11718 C CA . TYR B 1 665 ? -10.906 21.266 8.156 1 92.25 665 TYR B CA 1
ATOM 11719 C C . TYR B 1 665 ? -9.797 21.562 9.156 1 92.25 665 TYR B C 1
ATOM 11721 O O . TYR B 1 665 ? -10.055 22.062 10.25 1 92.25 665 TYR B O 1
ATOM 11729 N N . ASN B 1 666 ? -8.547 21.312 8.781 1 93.19 666 ASN B N 1
ATOM 11730 C CA . ASN B 1 666 ? -7.395 21.531 9.648 1 93.19 666 ASN B CA 1
ATOM 11731 C C . ASN B 1 666 ? -7.207 23.016 9.977 1 93.19 666 ASN B C 1
ATOM 11733 O O . ASN B 1 666 ? -6.898 23.359 11.109 1 93.19 666 ASN B O 1
ATOM 11737 N N . THR B 1 667 ? -7.375 23.844 9.047 1 95.19 667 THR B N 1
ATOM 11738 C CA . THR B 1 667 ? -7.215 25.281 9.242 1 95.19 667 THR B CA 1
ATOM 11739 C C . THR B 1 667 ? -8.305 25.844 10.148 1 95.19 667 THR B C 1
ATOM 11741 O O . THR B 1 667 ? -8.023 26.609 11.07 1 95.19 667 THR B O 1
ATOM 11744 N N . LEU B 1 668 ? -9.523 25.391 9.891 1 96.62 668 LEU B N 1
ATOM 11745 C CA . LEU B 1 668 ? -10.633 25.828 10.734 1 96.62 668 LEU B CA 1
ATOM 11746 C C . LEU B 1 668 ? -10.453 25.344 12.164 1 96.62 668 LEU B C 1
ATOM 11748 O O . LEU B 1 668 ? -10.734 26.094 13.109 1 96.62 668 LEU B O 1
ATOM 11752 N N . GLN B 1 669 ? -9.992 24.125 12.273 1 96.56 669 GLN B N 1
ATOM 11753 C CA . GLN B 1 669 ? -9.75 23.562 13.602 1 96.56 669 GLN B CA 1
ATOM 11754 C C . GLN B 1 669 ? -8.664 24.344 14.336 1 96.56 669 GLN B C 1
ATOM 11756 O O . GLN B 1 669 ? -8.805 24.641 15.523 1 96.56 669 GLN B O 1
ATOM 11761 N N . PHE B 1 670 ? -7.609 24.766 13.672 1 96.31 670 PHE B N 1
ATOM 11762 C CA . PHE B 1 670 ? -6.547 25.562 14.258 1 96.31 670 PHE B CA 1
ATOM 11763 C C . PHE B 1 670 ? -7.082 26.906 14.742 1 96.31 670 PHE B C 1
ATOM 11765 O O . PHE B 1 670 ? -6.824 27.312 15.883 1 96.31 670 PHE B O 1
ATOM 11772 N N . CYS B 1 671 ? -7.781 27.516 13.891 1 97.69 671 CYS B N 1
ATOM 11773 C CA . CYS B 1 671 ? -8.281 28.859 14.211 1 97.69 671 CYS B CA 1
ATOM 11774 C C . CYS B 1 671 ? -9.273 28.797 15.359 1 97.69 671 CYS B C 1
ATOM 11776 O O . CYS B 1 671 ? -9.32 29.719 16.188 1 97.69 671 CYS B O 1
ATOM 11778 N N . ASP B 1 672 ? -10.094 27.734 15.352 1 97.31 672 ASP B N 1
ATOM 11779 C CA . ASP B 1 672 ? -11.055 27.562 16.438 1 97.31 672 ASP B CA 1
ATOM 11780 C C . ASP B 1 672 ? -10.344 27.422 17.781 1 97.31 672 ASP B C 1
ATOM 11782 O O . ASP B 1 672 ? -10.648 28.156 18.719 1 97.31 672 ASP B O 1
ATOM 11786 N N . PHE B 1 673 ? -9.375 26.562 17.875 1 96.5 673 PHE B N 1
ATOM 11787 C CA . PHE B 1 673 ? -8.641 26.359 19.109 1 96.5 673 PHE B CA 1
ATOM 11788 C C . PHE B 1 673 ? -7.836 27.609 19.469 1 96.5 673 PHE B C 1
ATOM 11790 O O . PHE B 1 673 ? -7.84 28.031 20.625 1 96.5 673 PHE B O 1
ATOM 11797 N N . PHE B 1 674 ? -7.191 28.234 18.5 1 96.88 674 PHE B N 1
ATOM 11798 C CA . PHE B 1 674 ? -6.352 29.422 18.719 1 96.88 674 PHE B CA 1
ATOM 11799 C C . PHE B 1 674 ? -7.18 30.578 19.234 1 96.88 674 PHE B C 1
ATOM 11801 O O . PHE B 1 674 ? -6.797 31.234 20.219 1 96.88 674 PHE B O 1
ATOM 11808 N N . SER B 1 675 ? -8.289 30.797 18.609 1 97.44 675 SER B N 1
ATOM 11809 C CA . SER B 1 675 ? -9.125 31.922 19.016 1 97.44 675 SER B CA 1
ATOM 11810 C C . SER B 1 675 ? -9.727 31.688 20.391 1 97.44 675 SER B C 1
ATOM 11812 O O . SER B 1 675 ? -9.836 32.625 21.203 1 97.44 675 SER B O 1
ATOM 11814 N N . ALA B 1 676 ? -10.117 30.484 20.672 1 95.69 676 ALA B N 1
ATOM 11815 C CA . ALA B 1 676 ? -10.656 30.156 22 1 95.69 676 ALA B CA 1
ATOM 11816 C C . ALA B 1 676 ? -9.609 30.359 23.078 1 95.69 676 ALA B C 1
ATOM 11818 O O . ALA B 1 676 ? -9.875 31 24.109 1 95.69 676 ALA B O 1
ATOM 11819 N N . PHE B 1 677 ? -8.445 29.922 22.875 1 95.88 677 PHE B N 1
ATOM 11820 C CA . PHE B 1 677 ? -7.367 30.078 23.844 1 95.88 677 PHE B CA 1
ATOM 11821 C C . PHE B 1 677 ? -7.012 31.547 24.016 1 95.88 677 PHE B C 1
ATOM 11823 O O . PHE B 1 677 ? -6.77 31.984 25.141 1 95.88 677 PHE B O 1
ATOM 11830 N N . MET B 1 678 ? -6.945 32.219 22.906 1 96.5 678 MET B N 1
ATOM 11831 C CA . MET B 1 678 ? -6.664 33.656 22.953 1 96.5 678 MET B CA 1
ATOM 11832 C C . MET B 1 678 ? -7.727 34.375 23.766 1 96.5 678 MET B C 1
ATOM 11834 O O . MET B 1 678 ? -7.41 35.281 24.547 1 96.5 678 MET B O 1
ATOM 11838 N N . SER B 1 679 ? -8.969 33.969 23.594 1 95.81 679 SER B N 1
ATOM 11839 C CA . SER B 1 679 ? -10.062 34.625 24.328 1 95.81 679 SER B CA 1
ATOM 11840 C C . SER B 1 679 ? -9.914 34.406 25.828 1 95.81 679 SER B C 1
ATOM 11842 O O . SER B 1 679 ? -10.117 35.344 26.609 1 95.81 679 SER B O 1
ATOM 11844 N N . PHE B 1 680 ? -9.57 33.219 26.25 1 94.56 680 PHE B N 1
ATOM 11845 C CA . PHE B 1 680 ? -9.32 32.969 27.656 1 94.56 680 PHE B CA 1
ATOM 11846 C C . PHE B 1 680 ? -8.18 33.812 28.172 1 94.56 680 PHE B C 1
ATOM 11848 O O . PHE B 1 680 ? -8.32 34.5 29.188 1 94.56 680 PHE B O 1
ATOM 11855 N N . PHE B 1 681 ? -7.16 33.844 27.469 1 96 681 PHE B N 1
ATOM 11856 C CA . PHE B 1 681 ? -5.934 34.5 27.875 1 96 681 PHE B CA 1
ATOM 11857 C C . PHE B 1 681 ? -6.137 36.031 27.938 1 96 681 PHE B C 1
ATOM 11859 O O . PHE B 1 681 ? -5.777 36.656 28.922 1 96 681 PHE B O 1
ATOM 11866 N N . LEU B 1 682 ? -6.734 36.594 26.906 1 96.5 682 LEU B N 1
ATOM 11867 C CA . LEU B 1 682 ? -6.898 38.062 26.797 1 96.5 682 LEU B CA 1
ATOM 11868 C C . LEU B 1 682 ? -7.906 38.562 27.828 1 96.5 682 LEU B C 1
ATOM 11870 O O . LEU B 1 682 ? -7.797 39.688 28.312 1 96.5 682 LEU B O 1
ATOM 11874 N N . THR B 1 683 ? -8.914 37.719 28.203 1 95.94 683 THR B N 1
ATOM 11875 C CA . THR B 1 683 ? -9.836 38.094 29.266 1 95.94 683 THR B CA 1
ATOM 11876 C C . THR B 1 683 ? -9.117 38.219 30.594 1 95.94 683 THR B C 1
ATOM 11878 O O . THR B 1 683 ? -9.305 39.188 31.328 1 95.94 683 THR B O 1
ATOM 11881 N N . LEU B 1 684 ? -8.281 37.281 30.906 1 96.62 684 LEU B N 1
ATOM 11882 C CA . LEU B 1 684 ? -7.52 37.281 32.156 1 96.62 684 LEU B CA 1
ATOM 11883 C C . LEU B 1 684 ? -6.578 38.5 32.188 1 96.62 684 LEU B C 1
ATOM 11885 O O . LEU B 1 684 ? -6.434 39.125 33.219 1 96.62 684 LEU B O 1
ATOM 11889 N N . ILE B 1 685 ? -5.988 38.812 31.047 1 96.69 685 ILE B N 1
ATOM 11890 C CA . ILE B 1 685 ? -5.09 39.969 30.969 1 96.69 685 ILE B CA 1
ATOM 11891 C C . ILE B 1 685 ? -5.887 41.25 31.141 1 96.69 685 ILE B C 1
ATOM 11893 O O . ILE B 1 685 ? -5.43 42.188 31.812 1 96.69 685 ILE B O 1
ATOM 11897 N N . ALA B 1 686 ? -7.051 41.344 30.516 1 95 686 ALA B N 1
ATOM 11898 C CA . ALA B 1 686 ? -7.906 42.5 30.688 1 95 686 ALA B CA 1
ATOM 11899 C C . ALA B 1 686 ? -8.305 42.688 32.156 1 95 686 ALA B C 1
ATOM 11901 O O . ALA B 1 686 ? -8.328 43.812 32.656 1 95 686 ALA B O 1
ATOM 11902 N N . MET B 1 687 ? -8.586 41.594 32.844 1 94.44 687 MET B N 1
ATOM 11903 C CA . MET B 1 687 ? -8.984 41.656 34.25 1 94.44 687 MET B CA 1
ATOM 11904 C C . MET B 1 687 ? -7.82 42.125 35.125 1 94.44 687 MET B C 1
ATOM 11906 O O . MET B 1 687 ? -8.031 42.719 36.188 1 94.44 687 MET B O 1
ATOM 11910 N N . ALA B 1 688 ? -6.621 41.906 34.688 1 94.94 688 ALA B N 1
ATOM 11911 C CA . ALA B 1 688 ? -5.438 42.25 35.469 1 94.94 688 ALA B CA 1
ATOM 11912 C C . ALA B 1 688 ? -5.191 43.75 35.469 1 94.94 688 ALA B C 1
ATOM 11914 O O . ALA B 1 688 ? -4.461 44.25 36.312 1 94.94 688 ALA B O 1
ATOM 11915 N N . ARG B 1 689 ? -5.75 44.469 34.531 1 91.75 689 ARG B N 1
ATOM 11916 C CA . ARG B 1 689 ? -5.625 45.906 34.406 1 91.75 689 ARG B CA 1
ATOM 11917 C C . ARG B 1 689 ? -4.176 46.344 34.594 1 91.75 689 ARG B C 1
ATOM 11919 O O . ARG B 1 689 ? -3.871 47.219 35.406 1 91.75 689 ARG B O 1
ATOM 11926 N N . LEU B 1 690 ? -3.344 45.844 33.781 1 92.94 690 LEU B N 1
ATOM 11927 C CA . LEU B 1 690 ? -1.921 46.156 33.781 1 92.94 690 LEU B CA 1
ATOM 11928 C C . LEU B 1 690 ? -1.659 47.5 33.062 1 92.94 690 LEU B C 1
ATOM 11930 O O . LEU B 1 690 ? -2.514 47.969 32.312 1 92.94 690 LEU B O 1
ATOM 11934 N N . PRO B 1 691 ? -0.411 48.094 33.406 1 90 691 PRO B N 1
ATOM 11935 C CA . PRO B 1 691 ? -0.022 49.25 32.594 1 90 691 PRO B CA 1
ATOM 11936 C C . PRO B 1 691 ? 0.04 48.938 31.109 1 90 691 PRO B C 1
ATOM 11938 O O . PRO B 1 691 ? 0.324 47.812 30.719 1 90 691 PRO B O 1
ATOM 11941 N N . VAL B 1 692 ? -0.205 49.844 30.312 1 87.69 692 VAL B N 1
ATOM 11942 C CA . VAL B 1 692 ? -0.467 49.719 28.891 1 87.69 692 VAL B CA 1
ATOM 11943 C C . VAL B 1 692 ? 0.702 49 28.219 1 87.69 692 VAL B C 1
ATOM 11945 O O . VAL B 1 692 ? 0.504 48 27.5 1 87.69 692 VAL B O 1
ATOM 11948 N N . PRO B 1 693 ? 1.982 49.344 28.469 1 88.94 693 PRO B N 1
ATOM 11949 C CA . PRO B 1 693 ? 3.074 48.656 27.766 1 88.94 693 PRO B CA 1
ATOM 11950 C C . PRO B 1 693 ? 3.188 47.188 28.156 1 88.94 693 PRO B C 1
ATOM 11952 O O . PRO B 1 693 ? 3.5 46.344 27.297 1 88.94 693 PRO B O 1
ATOM 11955 N N . LEU B 1 694 ? 2.957 46.906 29.391 1 92.81 694 LEU B N 1
ATOM 11956 C CA . LEU B 1 694 ? 3.037 45.531 29.844 1 92.81 694 LEU B CA 1
ATOM 11957 C C . LEU B 1 694 ? 1.87 44.688 29.312 1 92.81 694 LEU B C 1
ATOM 11959 O O . LEU B 1 694 ? 2.049 43.562 28.906 1 92.81 694 LEU B O 1
ATOM 11963 N N . ARG B 1 695 ? 0.732 45.281 29.359 1 94.5 695 ARG B N 1
ATOM 11964 C CA . ARG B 1 695 ? -0.461 44.625 28.844 1 94.5 695 ARG B CA 1
ATOM 11965 C C . ARG B 1 695 ? -0.292 44.25 27.375 1 94.5 695 ARG B C 1
ATOM 11967 O O . ARG B 1 695 ? -0.528 43.125 26.969 1 94.5 695 ARG B O 1
ATOM 11974 N N . HIS B 1 696 ? 0.214 45.188 26.641 1 94 696 HIS B N 1
ATOM 11975 C CA . HIS B 1 696 ? 0.375 45 25.203 1 94 696 HIS B CA 1
ATOM 11976 C C . HIS B 1 696 ? 1.436 43.969 24.891 1 94 696 HIS B C 1
ATOM 11978 O O . HIS B 1 696 ? 1.256 43.125 24 1 94 696 HIS B O 1
ATOM 11984 N N . SER B 1 697 ? 2.496 44 25.625 1 95.12 697 SER B N 1
ATOM 11985 C CA . SER B 1 697 ? 3.57 43.031 25.438 1 95.12 697 SER B CA 1
ATOM 11986 C C . SER B 1 697 ? 3.1 41.625 25.734 1 95.12 697 SER B C 1
ATOM 11988 O O . SER B 1 697 ? 3.408 40.688 25 1 95.12 697 SER B O 1
ATOM 11990 N N . LEU B 1 698 ? 2.309 41.469 26.75 1 96 698 LEU B N 1
ATOM 11991 C CA . LEU B 1 698 ? 1.822 40.156 27.141 1 96 698 LEU B CA 1
ATOM 11992 C C . LEU B 1 698 ? 0.813 39.625 26.141 1 96 698 LEU B C 1
ATOM 11994 O O . LEU B 1 698 ? 0.765 38.406 25.875 1 96 698 LEU B O 1
ATOM 11998 N N . GLU B 1 699 ? 0.009 40.5 25.641 1 96.69 699 GLU B N 1
ATOM 11999 C CA . GLU B 1 699 ? -0.978 40.094 24.641 1 96.69 699 GLU B CA 1
ATOM 12000 C C . GLU B 1 699 ? -0.302 39.531 23.391 1 96.69 699 GLU B C 1
ATOM 12002 O O . GLU B 1 699 ? -0.719 38.5 22.875 1 96.69 699 GLU B O 1
ATOM 12007 N N . ILE B 1 700 ? 0.781 40.156 22.922 1 96.56 700 ILE B N 1
ATOM 12008 C CA . ILE B 1 700 ? 1.483 39.719 21.719 1 96.56 700 ILE B CA 1
ATOM 12009 C C . ILE B 1 700 ? 2.307 38.469 22.047 1 96.56 700 ILE B C 1
ATOM 12011 O O . ILE B 1 700 ? 2.375 37.531 21.234 1 96.56 700 ILE B O 1
ATOM 12015 N N . LEU B 1 701 ? 2.898 38.438 23.219 1 95.56 701 LEU B N 1
ATOM 12016 C CA . LEU B 1 701 ? 3.6 37.25 23.641 1 95.56 701 LEU B CA 1
ATOM 12017 C C . LEU B 1 701 ? 2.645 36.062 23.719 1 95.56 701 LEU B C 1
ATOM 12019 O O . LEU B 1 701 ? 3.018 34.938 23.391 1 95.56 701 LEU B O 1
ATOM 12023 N N . GLY B 1 702 ? 1.469 36.312 24.234 1 95.75 702 GLY B N 1
ATOM 12024 C CA . GLY B 1 702 ? 0.438 35.312 24.25 1 95.75 702 GLY B CA 1
ATOM 12025 C C . GLY B 1 702 ? 0.07 34.812 22.859 1 95.75 702 GLY B C 1
ATOM 12026 O O . GLY B 1 702 ? -0.109 33.594 22.672 1 95.75 702 GLY B O 1
ATOM 12027 N N . ALA B 1 703 ? -0.014 35.719 21.891 1 96.56 703 ALA B N 1
ATOM 12028 C CA . ALA B 1 703 ? -0.337 35.312 20.516 1 96.56 703 ALA B CA 1
ATOM 12029 C C . ALA B 1 703 ? 0.719 34.375 19.953 1 96.56 703 ALA B C 1
ATOM 12031 O O . ALA B 1 703 ? 0.385 33.375 19.328 1 96.56 703 ALA B O 1
ATOM 12032 N N . PHE B 1 704 ? 1.999 34.688 20.203 1 96.81 704 PHE B N 1
ATOM 12033 C CA . PHE B 1 704 ? 3.082 33.844 19.734 1 96.81 704 PHE B CA 1
ATOM 12034 C C . PHE B 1 704 ? 3.059 32.5 20.469 1 96.81 704 PHE B C 1
ATOM 12036 O O . PHE B 1 704 ? 3.15 31.438 19.828 1 96.81 704 PHE B O 1
ATOM 12043 N N . GLY B 1 705 ? 2.867 32.531 21.766 1 95.56 705 GLY B N 1
ATOM 12044 C CA . GLY B 1 705 ? 2.869 31.312 22.547 1 95.56 705 GLY B CA 1
ATOM 12045 C C . GLY B 1 705 ? 1.702 30.391 22.25 1 95.56 705 GLY B C 1
ATOM 12046 O O . GLY B 1 705 ? 1.867 29.172 22.172 1 95.56 705 GLY B O 1
ATOM 12047 N N . LEU B 1 706 ? 0.567 30.953 22.078 1 96.56 706 LEU B N 1
ATOM 12048 C CA . LEU B 1 706 ? -0.628 30.156 21.844 1 96.56 706 LEU B CA 1
ATOM 12049 C C . LEU B 1 706 ? -0.644 29.609 20.422 1 96.56 706 LEU B C 1
ATOM 12051 O O . LEU B 1 706 ? -1.147 28.516 20.172 1 96.56 706 LEU B O 1
ATOM 12055 N N . ALA B 1 707 ? -0.109 30.406 19.469 1 96.19 707 ALA B N 1
ATOM 12056 C CA . ALA B 1 707 ? 0.044 29.875 18.109 1 96.19 707 ALA B CA 1
ATOM 12057 C C . ALA B 1 707 ? 0.982 28.672 18.109 1 96.19 707 ALA B C 1
ATOM 12059 O O . ALA B 1 707 ? 0.694 27.656 17.469 1 96.19 707 ALA B O 1
ATOM 12060 N N . LEU B 1 708 ? 2.043 28.75 18.859 1 95.31 708 LEU B N 1
ATOM 12061 C CA . LEU B 1 708 ? 2.986 27.656 19 1 95.31 708 LEU B CA 1
ATOM 12062 C C . LEU B 1 708 ? 2.316 26.453 19.641 1 95.31 708 LEU B C 1
ATOM 12064 O O . LEU B 1 708 ? 2.41 25.328 19.125 1 95.31 708 LEU B O 1
ATOM 12068 N N . GLY B 1 709 ? 1.599 26.656 20.688 1 94.69 709 GLY B N 1
ATOM 12069 C CA . GLY B 1 709 ? 0.951 25.562 21.406 1 94.69 709 GLY B CA 1
ATOM 12070 C C . GLY B 1 709 ? -0.116 24.859 20.578 1 94.69 709 GLY B C 1
ATOM 12071 O O . GLY B 1 709 ? -0.235 23.641 20.625 1 94.69 709 GLY B O 1
ATOM 12072 N N . THR B 1 710 ? -0.868 25.656 19.875 1 95.5 710 THR B N 1
ATOM 12073 C CA . THR B 1 710 ? -1.938 25.094 19.062 1 95.5 710 THR B CA 1
ATOM 12074 C C . THR B 1 710 ? -1.367 24.281 17.906 1 95.5 710 THR B C 1
ATOM 12076 O O . THR B 1 710 ? -1.931 23.25 17.516 1 95.5 710 THR B O 1
ATOM 12079 N N . THR B 1 711 ? -0.251 24.781 17.344 1 94.94 711 THR B N 1
ATOM 12080 C CA . THR B 1 711 ? 0.376 24.062 16.25 1 94.94 711 THR B CA 1
ATOM 12081 C C . THR B 1 711 ? 1.075 22.797 16.75 1 94.94 711 THR B C 1
ATOM 12083 O O . THR B 1 711 ? 1.067 21.766 16.094 1 94.94 711 THR B O 1
ATOM 12086 N N . TYR B 1 712 ? 1.615 22.906 17.922 1 92.69 712 TYR B N 1
ATOM 12087 C CA . TYR B 1 712 ? 2.332 21.781 18.516 1 92.69 712 TYR B CA 1
ATOM 12088 C C . TYR B 1 712 ? 1.375 20.656 18.859 1 92.69 712 TYR B C 1
ATOM 12090 O O . TYR B 1 712 ? 1.581 19.516 18.438 1 92.69 712 TYR B O 1
ATOM 12098 N N . ASN B 1 713 ? 0.363 20.859 19.625 1 92 713 ASN B N 1
ATOM 12099 C CA . ASN B 1 713 ? -0.667 19.875 19.953 1 92 713 ASN B CA 1
ATOM 12100 C C . ASN B 1 713 ? -1.9 20.547 20.562 1 92 713 ASN B C 1
ATOM 12102 O O . ASN B 1 713 ? -1.971 20.766 21.766 1 92 713 ASN B O 1
ATOM 12106 N N . ARG B 1 714 ? -2.846 20.766 19.797 1 92.25 714 ARG B N 1
ATOM 12107 C CA . ARG B 1 714 ? -4.035 21.516 20.203 1 92.25 714 ARG B CA 1
ATOM 12108 C C . ARG B 1 714 ? -4.961 20.641 21.047 1 92.25 714 ARG B C 1
ATOM 12110 O O . ARG B 1 714 ? -5.812 21.141 21.781 1 92.25 714 ARG B O 1
ATOM 12117 N N . PHE B 1 715 ? -4.793 19.312 21.031 1 86.88 715 PHE B N 1
ATOM 12118 C CA . PHE B 1 715 ? -5.711 18.391 21.703 1 86.88 715 PHE B CA 1
ATOM 12119 C C . PHE B 1 715 ? -5.215 18.062 23.109 1 86.88 715 PHE B C 1
ATOM 12121 O O . PHE B 1 715 ? -5.961 17.516 23.922 1 86.88 715 PHE B O 1
ATOM 12128 N N . SER B 1 716 ? -3.951 18.5 23.297 1 84.88 716 SER B N 1
ATOM 12129 C CA . SER B 1 716 ? -3.375 18.219 24.609 1 84.88 716 SER B CA 1
ATOM 12130 C C . SER B 1 716 ? -3.975 19.125 25.688 1 84.88 716 SER B C 1
ATOM 12132 O O . SER B 1 716 ? -4.297 20.281 25.406 1 84.88 716 SER B O 1
ATOM 12134 N N . LEU B 1 717 ? -4.133 18.656 26.906 1 83.12 717 LEU B N 1
ATOM 12135 C CA . LEU B 1 717 ? -4.59 19.453 28.031 1 83.12 717 LEU B CA 1
ATOM 12136 C C . LEU B 1 717 ? -3.631 20.609 28.297 1 83.12 717 LEU B C 1
ATOM 12138 O O . LEU B 1 717 ? -4.051 21.688 28.734 1 83.12 717 LEU B O 1
ATOM 12142 N N . TRP B 1 718 ? -2.467 20.438 27.938 1 84.62 718 TRP B N 1
ATOM 12143 C CA . TRP B 1 718 ? -1.437 21.438 28.219 1 84.62 718 TRP B CA 1
ATOM 12144 C C . TRP B 1 718 ? -1.587 22.641 27.297 1 84.62 718 TRP B C 1
ATOM 12146 O O . TRP B 1 718 ? -1.234 23.766 27.672 1 84.62 718 TRP B O 1
ATOM 12156 N N . ALA B 1 719 ? -2.174 22.406 26.203 1 85.88 719 ALA B N 1
ATOM 12157 C CA . ALA B 1 719 ? -2.365 23.516 25.266 1 85.88 719 ALA B CA 1
ATOM 12158 C C . ALA B 1 719 ? -3.303 24.562 25.844 1 85.88 719 ALA B C 1
ATOM 12160 O O . ALA B 1 719 ? -3.16 25.766 25.547 1 85.88 719 ALA B O 1
ATOM 12161 N N . ALA B 1 720 ? -4.199 24.156 26.672 1 83.94 720 ALA B N 1
ATOM 12162 C CA . ALA B 1 720 ? -5.125 25.078 27.312 1 83.94 720 ALA B CA 1
ATOM 12163 C C . ALA B 1 720 ? -4.652 25.469 28.703 1 83.94 720 ALA B C 1
ATOM 12165 O O . ALA B 1 720 ? -4.766 26.625 29.109 1 83.94 720 ALA B O 1
ATOM 12166 N N . ALA B 1 721 ? -4.016 24.547 29.375 1 87.31 721 ALA B N 1
ATOM 12167 C CA . ALA B 1 721 ? -3.668 24.734 30.781 1 87.31 721 ALA B CA 1
ATOM 12168 C C . ALA B 1 721 ? -2.529 25.75 30.922 1 87.31 721 ALA B C 1
ATOM 12170 O O . ALA B 1 721 ? -2.512 26.531 31.875 1 87.31 721 ALA B O 1
ATOM 12171 N N . VAL B 1 722 ? -1.65 25.734 30.016 1 89.19 722 VAL B N 1
ATOM 12172 C CA . VAL B 1 722 ? -0.481 26.594 30.141 1 89.19 722 VAL B CA 1
ATOM 12173 C C . VAL B 1 722 ? -0.889 28.062 29.938 1 89.19 722 VAL B C 1
ATOM 12175 O O . VAL B 1 722 ? -0.63 28.906 30.797 1 89.19 722 VAL B O 1
ATOM 12178 N N . PRO B 1 723 ? -1.568 28.391 28.938 1 86.44 723 PRO B N 1
ATOM 12179 C CA . PRO B 1 723 ? -1.967 29.797 28.781 1 86.44 723 PRO B CA 1
ATOM 12180 C C . PRO B 1 723 ? -2.914 30.266 29.891 1 86.44 723 PRO B C 1
ATOM 12182 O O . PRO B 1 723 ? -2.818 31.406 30.344 1 86.44 723 PRO B O 1
ATOM 12185 N N . VAL B 1 724 ? -3.838 29.438 30.312 1 87.75 724 VAL B N 1
ATOM 12186 C CA . VAL B 1 724 ? -4.75 29.781 31.391 1 87.75 724 VAL B CA 1
ATOM 12187 C C . VAL B 1 724 ? -3.963 29.969 32.688 1 87.75 724 VAL B C 1
ATOM 12189 O O . VAL B 1 724 ? -4.215 30.906 33.438 1 87.75 724 VAL B O 1
ATOM 12192 N N . GLY B 1 725 ? -2.955 29.078 32.875 1 93.12 725 GLY B N 1
ATOM 12193 C CA . GLY B 1 725 ? -2.121 29.188 34.062 1 93.12 725 GLY B CA 1
ATOM 12194 C C . GLY B 1 725 ? -1.287 30.453 34.094 1 93.12 725 GLY B C 1
ATOM 12195 O O . GLY B 1 725 ? -1.224 31.141 35.125 1 93.12 725 GLY B O 1
ATOM 12196 N N . VAL B 1 726 ? -0.727 30.781 32.969 1 94.62 726 VAL B N 1
ATOM 12197 C CA . VAL B 1 726 ? 0.084 32 32.875 1 94.62 726 VAL B CA 1
ATOM 12198 C C . VAL B 1 726 ? -0.803 33.219 33.031 1 94.62 726 VAL B C 1
ATOM 12200 O O . VAL B 1 726 ? -0.445 34.156 33.75 1 94.62 726 VAL B O 1
ATOM 12203 N N . GLY B 1 727 ? -1.95 33.219 32.375 1 95.75 727 GLY B N 1
ATOM 12204 C CA . GLY B 1 727 ? -2.891 34.344 32.531 1 95.75 727 GLY B CA 1
ATOM 12205 C C . GLY B 1 727 ? -3.369 34.5 33.969 1 95.75 727 GLY B C 1
ATOM 12206 O O . GLY B 1 727 ? -3.416 35.625 34.469 1 95.75 727 GLY B O 1
ATOM 12207 N N . MET B 1 728 ? -3.652 33.438 34.625 1 95.25 728 MET B N 1
ATOM 12208 C CA . MET B 1 728 ? -4.078 33.469 36.031 1 95.25 728 MET B CA 1
ATOM 12209 C C . MET B 1 728 ? -2.951 33.938 36.938 1 95.25 728 MET B C 1
ATOM 12211 O O . MET B 1 728 ? -3.191 34.688 37.906 1 95.25 728 MET B O 1
ATOM 12215 N N . GLY B 1 729 ? -1.78 33.5 36.656 1 96.5 729 GLY B N 1
ATOM 12216 C CA . GLY B 1 729 ? -0.632 33.969 37.406 1 96.5 729 GLY B CA 1
ATOM 12217 C C . GLY B 1 729 ? -0.457 35.469 37.312 1 96.5 729 GLY B C 1
ATOM 12218 O O . GLY B 1 729 ? -0.251 36.156 38.344 1 96.5 729 GLY B O 1
ATOM 12219 N N . VAL B 1 730 ? -0.602 36.062 36.094 1 96.75 730 VAL B N 1
ATOM 12220 C CA . VAL B 1 730 ? -0.488 37.5 35.875 1 96.75 730 VAL B CA 1
ATOM 12221 C C . VAL B 1 730 ? -1.598 38.219 36.656 1 96.75 730 VAL B C 1
ATOM 12223 O O . VAL B 1 730 ? -1.352 39.25 37.312 1 96.75 730 VAL B O 1
ATOM 12226 N N . LEU B 1 731 ? -2.811 37.719 36.562 1 96 731 LEU B N 1
ATOM 12227 C CA . LEU B 1 731 ? -3.959 38.312 37.25 1 96 731 LEU B CA 1
ATOM 12228 C C . LEU B 1 731 ? -3.744 38.312 38.781 1 96 731 LEU B C 1
ATOM 12230 O O . LEU B 1 731 ? -3.916 39.344 39.406 1 96 731 LEU B O 1
ATOM 12234 N N . LEU B 1 732 ? -3.268 37.25 39.312 1 95.69 732 LEU B N 1
ATOM 12235 C CA . LEU B 1 732 ? -3.096 37.125 40.75 1 95.69 732 LEU B CA 1
ATOM 12236 C C . LEU B 1 732 ? -1.964 38 41.25 1 95.69 732 LEU B C 1
ATOM 12238 O O . LEU B 1 732 ? -2.061 38.594 42.344 1 95.69 732 LEU B O 1
ATOM 12242 N N . ILE B 1 733 ? -0.942 38.094 40.5 1 96.19 733 ILE B N 1
ATOM 12243 C CA . ILE B 1 733 ? 0.174 38.969 40.844 1 96.19 733 ILE B CA 1
ATOM 12244 C C . ILE B 1 733 ? -0.277 40.438 40.844 1 96.19 733 ILE B C 1
ATOM 12246 O O . ILE B 1 733 ? 0.037 41.188 41.781 1 96.19 733 ILE B O 1
ATOM 12250 N N . SER B 1 734 ? -0.999 40.812 39.781 1 95.25 734 SER B N 1
ATOM 12251 C CA . SER B 1 734 ? -1.498 42.188 39.688 1 95.25 734 SER B CA 1
ATOM 12252 C C . SER B 1 734 ? -2.445 42.5 40.844 1 95.25 734 SER B C 1
ATOM 12254 O O . SER B 1 734 ? -2.318 43.562 41.469 1 95.25 734 SER B O 1
ATOM 12256 N N . TRP B 1 735 ? -3.4 41.656 41.188 1 93.38 735 TRP B N 1
ATOM 12257 C CA . TRP B 1 735 ? -4.367 41.875 42.25 1 93.38 735 TRP B CA 1
ATOM 12258 C C . TRP B 1 735 ? -3.682 41.875 43.594 1 93.38 735 TRP B C 1
ATOM 12260 O O . TRP B 1 735 ? -4.039 42.656 44.469 1 93.38 735 TRP B O 1
ATOM 12270 N N . ALA B 1 736 ? -2.672 41 43.75 1 94.12 736 ALA B N 1
ATOM 12271 C CA . ALA B 1 736 ? -1.937 40.969 45.031 1 94.12 736 ALA B CA 1
ATOM 12272 C C . ALA B 1 736 ? -1.148 42.25 45.25 1 94.12 736 ALA B C 1
ATOM 12274 O O . ALA B 1 736 ? -1.08 42.75 46.375 1 94.12 736 ALA B O 1
ATOM 12275 N N . ARG B 1 737 ? -0.578 42.688 44.219 1 92.75 737 ARG B N 1
ATOM 12276 C CA . ARG B 1 737 ? 0.167 43.938 44.344 1 92.75 737 ARG B CA 1
ATOM 12277 C C . ARG B 1 737 ? -0.755 45.094 44.719 1 92.75 737 ARG B C 1
ATOM 12279 O O . ARG B 1 737 ? -0.406 45.938 45.531 1 92.75 737 ARG B O 1
ATOM 12286 N N . ARG B 1 738 ? -1.853 45.188 44.094 1 90.06 738 ARG B N 1
ATOM 12287 C CA . ARG B 1 738 ? -2.818 46.25 44.375 1 90.06 738 ARG B CA 1
ATOM 12288 C C . ARG B 1 738 ? -3.393 46.062 45.781 1 90.06 738 ARG B C 1
ATOM 12290 O O . ARG B 1 738 ? -3.643 47.062 46.469 1 90.06 738 ARG B O 1
ATOM 12297 N N . TRP B 1 739 ? -3.637 44.844 46.156 1 89.88 739 TRP B N 1
ATOM 12298 C CA . TRP B 1 739 ? -4.09 44.562 47.5 1 89.88 739 TRP B CA 1
ATOM 12299 C C . TRP B 1 739 ? -3.057 45 48.531 1 89.88 739 TRP B C 1
ATOM 12301 O O . TRP B 1 739 ? -3.404 45.594 49.562 1 89.88 739 TRP B O 1
ATOM 12311 N N . TYR B 1 740 ? -1.86 44.656 48.25 1 90.75 740 TYR B N 1
ATOM 12312 C CA . TYR B 1 740 ? -0.78 45.031 49.156 1 90.75 740 TYR B CA 1
ATOM 12313 C C . TYR B 1 740 ? -0.647 46.531 49.281 1 90.75 740 TYR B C 1
ATOM 12315 O O . TYR B 1 740 ? -0.487 47.031 50.406 1 90.75 740 TYR B O 1
ATOM 12323 N N . LYS B 1 741 ? -0.721 47.188 48.188 1 88.62 741 LYS B N 1
ATOM 12324 C CA . LYS B 1 741 ? -0.554 48.625 48.188 1 88.62 741 LYS B CA 1
ATOM 12325 C C . LYS B 1 741 ? -1.739 49.312 48.844 1 88.62 741 LYS B C 1
ATOM 12327 O O . LYS B 1 741 ? -1.564 50.312 49.562 1 88.62 741 LYS B O 1
ATOM 12332 N N . ARG B 1 742 ? -2.887 48.781 48.625 1 86.44 742 ARG B N 1
ATOM 12333 C CA . ARG B 1 742 ? -4.09 49.406 49.125 1 86.44 742 ARG B CA 1
ATOM 12334 C C . ARG B 1 742 ? -4.418 48.906 50.531 1 86.44 742 ARG B C 1
ATOM 12336 O O . ARG B 1 742 ? -5.203 49.531 51.25 1 86.44 742 ARG B O 1
ATOM 12343 N N . ARG B 1 743 ? -3.863 47.781 50.938 1 85.81 743 ARG B N 1
ATOM 12344 C CA . ARG B 1 743 ? -4.113 47.094 52.219 1 85.81 743 ARG B CA 1
ATOM 12345 C C . ARG B 1 743 ? -5.594 46.75 52.375 1 85.81 743 ARG B C 1
ATOM 12347 O O . ARG B 1 743 ? -6.137 46.844 53.469 1 85.81 743 ARG B O 1
ATOM 12354 N N . ARG B 1 744 ? -6.316 46.719 51.25 1 83.06 744 ARG B N 1
ATOM 12355 C CA . ARG B 1 744 ? -7.707 46.281 51.156 1 83.06 744 ARG B CA 1
ATOM 12356 C C . ARG B 1 744 ? -7.891 45.281 50.031 1 83.06 744 ARG B C 1
ATOM 12358 O O . ARG B 1 744 ? -7.105 45.25 49.094 1 83.06 744 ARG B O 1
ATOM 12365 N N . CYS B 1 745 ? -8.883 44.562 50.156 1 82.12 745 CYS B N 1
ATOM 12366 C CA . CYS B 1 745 ? -9.164 43.531 49.156 1 82.12 745 CYS B CA 1
ATOM 12367 C C . CYS B 1 745 ? -9.391 44.156 47.812 1 82.12 745 CYS B C 1
ATOM 12369 O O . CYS B 1 745 ? -9.992 45.25 47.688 1 82.12 745 CYS B O 1
ATOM 12371 N N . TYR B 1 746 ? -8.789 43.719 46.812 1 82.44 746 TYR B N 1
ATOM 12372 C CA . TYR B 1 746 ? -8.961 44.156 45.438 1 82.44 746 TYR B CA 1
ATOM 12373 C C . TYR B 1 746 ? -9.523 43 44.562 1 82.44 746 TYR B C 1
ATOM 12375 O O . TYR B 1 746 ? -9.016 41.875 44.594 1 82.44 746 TYR B O 1
ATOM 12383 N N . PRO B 1 747 ? -10.453 43.125 43.656 1 81 747 PRO B N 1
ATOM 12384 C CA . PRO B 1 747 ? -11.18 44.375 43.469 1 81 747 PRO B CA 1
ATOM 12385 C C . PRO B 1 747 ? -11.922 44.844 44.719 1 81 747 PRO B C 1
ATOM 12387 O O . PRO B 1 747 ? -12.32 44 45.562 1 81 747 PRO B O 1
ATOM 12390 N N . THR B 1 748 ? -12.125 46.188 45.031 1 77.06 748 THR B N 1
ATOM 12391 C CA . THR B 1 748 ? -12.43 46.781 46.312 1 77.06 748 THR B CA 1
ATOM 12392 C C . THR B 1 748 ? -13.898 46.594 46.688 1 77.06 748 THR B C 1
ATOM 12394 O O . THR B 1 748 ? -14.242 46.469 47.844 1 77.06 748 THR B O 1
ATOM 12397 N N . THR B 1 749 ? -14.773 46.594 45.719 1 79.56 749 THR B N 1
ATOM 12398 C CA . THR B 1 749 ? -16.188 46.531 46.031 1 79.56 749 THR B CA 1
ATOM 12399 C C . THR B 1 749 ? -16.656 45.094 46.25 1 79.56 749 THR B C 1
ATOM 12401 O O . THR B 1 749 ? -16.438 44.25 45.375 1 79.56 749 THR B O 1
ATOM 12404 N N . LYS B 1 750 ? -17.188 44.75 47.469 1 83.81 750 LYS B N 1
ATOM 12405 C CA . LYS B 1 750 ? -17.781 43.438 47.781 1 83.81 750 LYS B CA 1
ATOM 12406 C C . LYS B 1 750 ? -18.828 43.062 46.75 1 83.81 750 LYS B C 1
ATOM 12408 O O . LYS B 1 750 ? -19.016 41.906 46.406 1 83.81 750 LYS B O 1
ATOM 12413 N N . TRP B 1 751 ? -19.531 44.062 46.156 1 84.06 751 TRP B N 1
ATOM 12414 C CA . TRP B 1 751 ? -20.594 43.812 45.156 1 84.06 751 TRP B CA 1
ATOM 12415 C C . TRP B 1 751 ? -20 43.312 43.844 1 84.06 751 TRP B C 1
ATOM 12417 O O . TRP B 1 751 ? -20.625 42.5 43.156 1 84.06 751 TRP B O 1
ATOM 12427 N N . ARG B 1 752 ? -18.781 43.719 43.5 1 88.19 752 ARG B N 1
ATOM 12428 C CA . ARG B 1 752 ? -18.125 43.219 42.281 1 88.19 752 ARG B CA 1
ATOM 12429 C C . ARG B 1 752 ? -17.797 41.75 42.438 1 88.19 752 ARG B C 1
ATOM 12431 O O . ARG B 1 752 ? -17.922 40.969 41.469 1 88.19 752 ARG B O 1
ATOM 12438 N N . TRP B 1 753 ? -17.375 41.344 43.594 1 91.62 753 TRP B N 1
ATOM 12439 C CA . TRP B 1 753 ? -17.062 39.938 43.844 1 91.62 753 TRP B CA 1
ATOM 12440 C C . TRP B 1 753 ? -18.328 39.094 43.844 1 91.62 753 TRP B C 1
ATOM 12442 O O . TRP B 1 753 ? -18.375 38.031 43.188 1 91.62 753 TRP B O 1
ATOM 12452 N N . LEU B 1 754 ? -19.375 39.562 44.469 1 92.69 754 LEU B N 1
ATOM 12453 C CA . LEU B 1 754 ? -20.578 38.781 44.688 1 92.69 754 LEU B CA 1
ATOM 12454 C C . LEU B 1 754 ? -21.453 38.75 43.438 1 92.69 754 LEU B C 1
ATOM 12456 O O . LEU B 1 754 ? -22.094 37.719 43.156 1 92.69 754 LEU B O 1
ATOM 12460 N N . LEU B 1 755 ? -21.406 39.812 42.688 1 92.56 755 LEU B N 1
ATOM 12461 C CA . LEU B 1 755 ? -22.359 39.906 41.562 1 92.56 755 LEU B CA 1
ATOM 12462 C C . LEU B 1 755 ? -21.703 39.594 40.25 1 92.56 755 LEU B C 1
ATOM 12464 O O . LEU B 1 755 ? -22.375 39.281 39.25 1 92.56 755 LEU B O 1
ATOM 12468 N N . PHE B 1 756 ? -20.359 39.625 40.125 1 93.38 756 PHE B N 1
ATOM 12469 C CA . PHE B 1 756 ? -19.719 39.5 38.812 1 93.38 756 PHE B CA 1
ATOM 12470 C C . PHE B 1 756 ? -18.641 38.438 38.844 1 93.38 756 PHE B C 1
ATOM 12472 O O . PHE B 1 756 ? -18.797 37.375 38.25 1 93.38 756 PHE B O 1
ATOM 12479 N N . ILE B 1 757 ? -17.625 38.5 39.688 1 94.38 757 ILE B N 1
ATOM 12480 C CA . ILE B 1 757 ? -16.438 37.656 39.625 1 94.38 757 ILE B CA 1
ATOM 12481 C C . ILE B 1 757 ? -16.812 36.219 40.062 1 94.38 757 ILE B C 1
ATOM 12483 O O . ILE B 1 757 ? -16.5 35.281 39.344 1 94.38 757 ILE B O 1
ATOM 12487 N N . LEU B 1 758 ? -17.5 36.125 41.188 1 95.38 758 LEU B N 1
ATOM 12488 C CA . LEU B 1 758 ? -17.828 34.781 41.688 1 95.38 758 LEU B CA 1
ATOM 12489 C C . LEU B 1 758 ? -18.828 34.094 40.75 1 95.38 758 LEU B C 1
ATOM 12491 O O . LEU B 1 758 ? -18.625 32.938 40.344 1 95.38 758 LEU B O 1
ATOM 12495 N N . PRO B 1 759 ? -19.922 34.75 40.438 1 95.69 759 PRO B N 1
ATOM 12496 C CA . PRO B 1 759 ? -20.844 34.094 39.5 1 95.69 759 PRO B CA 1
ATOM 12497 C C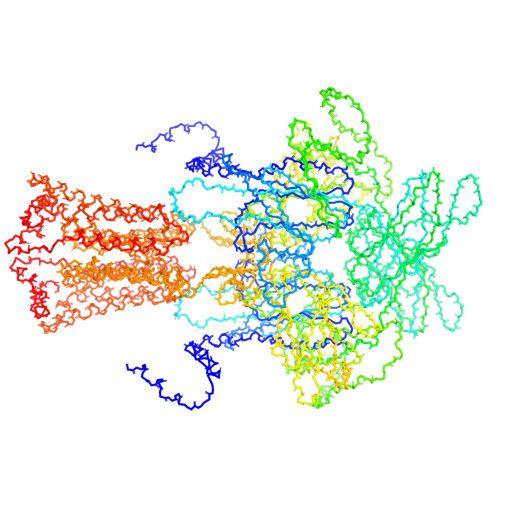 . PRO B 1 759 ? -20.188 33.781 38.156 1 95.69 759 PRO B C 1
ATOM 12499 O O . PRO B 1 759 ? -20.438 32.75 37.562 1 95.69 759 PRO B O 1
ATOM 12502 N N . GLY B 1 760 ? -19.438 34.719 37.625 1 96.44 760 GLY B N 1
ATOM 12503 C CA . GLY B 1 760 ? -18.75 34.5 36.344 1 96.44 760 GLY B CA 1
ATOM 12504 C C . GLY B 1 760 ? -17.812 33.312 36.406 1 96.44 760 GLY B C 1
ATOM 12505 O O . GLY B 1 760 ? -17.812 32.469 35.469 1 96.44 760 GLY B O 1
ATOM 12506 N N . THR B 1 761 ? -17.016 33.188 37.406 1 95.62 761 THR B N 1
ATOM 12507 C CA . THR B 1 761 ? -16.094 32.062 37.594 1 95.62 761 THR B CA 1
ATOM 12508 C C . THR B 1 761 ? -16.844 30.75 37.75 1 95.62 761 THR B C 1
ATOM 12510 O O . THR B 1 761 ? -16.438 29.719 37.219 1 95.62 761 THR B O 1
ATOM 12513 N N . ALA B 1 762 ? -17.922 30.812 38.5 1 97.25 762 ALA B N 1
ATOM 12514 C CA . ALA B 1 762 ? -18.734 29.609 38.688 1 97.25 762 ALA B CA 1
ATOM 12515 C C . ALA B 1 762 ? -19.312 29.125 37.375 1 97.25 762 ALA B C 1
ATOM 12517 O O . ALA B 1 762 ? -19.359 27.906 37.125 1 97.25 762 ALA B O 1
ATOM 12518 N N . ILE B 1 763 ? -19.75 30.016 36.562 1 97.62 763 ILE B N 1
ATOM 12519 C CA . ILE B 1 763 ? -20.328 29.641 35.281 1 97.62 763 ILE B CA 1
ATOM 12520 C C . ILE B 1 763 ? -19.266 29.031 34.375 1 97.62 763 ILE B C 1
ATOM 12522 O O . ILE B 1 763 ? -19.5 28.016 33.719 1 97.62 763 ILE B O 1
ATOM 12526 N N . ILE B 1 764 ? -18.094 29.578 34.344 1 95.88 764 ILE B N 1
ATOM 12527 C CA . ILE B 1 764 ? -16.984 29.078 33.531 1 95.88 764 ILE B CA 1
ATOM 12528 C C . ILE B 1 764 ? -16.578 27.688 34 1 95.88 764 ILE B C 1
ATOM 12530 O O . ILE B 1 764 ? -16.375 26.766 33.219 1 95.88 764 ILE B O 1
ATOM 12534 N N . ILE B 1 765 ? -16.484 27.531 35.281 1 95 765 ILE B N 1
ATOM 12535 C CA . ILE B 1 765 ? -16.125 26.234 35.844 1 95 765 ILE B CA 1
ATOM 12536 C C . ILE B 1 765 ? -17.188 25.203 35.5 1 95 765 ILE B C 1
ATOM 12538 O O . ILE B 1 765 ? -16.859 24.062 35.188 1 95 765 ILE B O 1
ATOM 12542 N N . THR B 1 766 ? -18.406 25.609 35.594 1 95.69 766 THR B N 1
ATOM 12543 C CA . THR B 1 766 ? -19.484 24.703 35.188 1 95.69 766 THR B CA 1
ATOM 12544 C C . THR B 1 766 ? -19.359 24.312 33.719 1 95.69 766 THR B C 1
ATOM 12546 O O . THR B 1 766 ? -19.516 23.125 33.375 1 95.69 766 THR B O 1
ATOM 12549 N N . GLY B 1 767 ? -19.141 25.25 32.906 1 94.88 767 GLY B N 1
ATOM 12550 C CA . GLY B 1 767 ? -18.922 24.938 31.484 1 94.88 767 GLY B CA 1
ATOM 12551 C C . GLY B 1 767 ? -17.766 23.984 31.266 1 94.88 767 GLY B C 1
ATOM 12552 O O . GLY B 1 767 ? -17.875 23.047 30.484 1 94.88 767 GLY B O 1
ATOM 12553 N N . LEU B 1 768 ? -16.672 24.172 31.938 1 90.94 768 LEU B N 1
ATOM 12554 C CA . LEU B 1 768 ? -15.508 23.312 31.812 1 90.94 768 LEU B CA 1
ATOM 12555 C C . LEU B 1 768 ? -15.812 21.906 32.281 1 90.94 768 LEU B C 1
ATOM 12557 O O . LEU B 1 768 ? -15.328 20.922 31.719 1 90.94 768 LEU B O 1
ATOM 12561 N N . CYS B 1 769 ? -16.609 21.797 33.281 1 91.31 769 CYS B N 1
ATOM 12562 C CA . CYS B 1 769 ? -17.016 20.484 33.781 1 91.31 769 CYS B CA 1
ATOM 12563 C C . CYS B 1 769 ? -17.906 19.766 32.812 1 91.31 769 CYS B C 1
ATOM 12565 O O . CYS B 1 769 ? -17.766 18.547 32.594 1 91.31 769 CYS B O 1
ATOM 12567 N N . LEU B 1 770 ? -18.797 20.484 32.219 1 91.75 770 LEU B N 1
ATOM 12568 C CA . LEU B 1 770 ? -19.625 19.891 31.188 1 91.75 770 LEU B CA 1
ATOM 12569 C C . LEU B 1 770 ? -18.766 19.344 30.047 1 91.75 770 LEU B C 1
ATOM 12571 O O . LEU B 1 770 ? -18.953 18.188 29.625 1 91.75 770 LEU B O 1
ATOM 12575 N N . TYR B 1 771 ? -17.891 20.062 29.656 1 87.5 771 TYR B N 1
ATOM 12576 C CA . TYR B 1 771 ? -17 19.703 28.562 1 87.5 771 TYR B CA 1
ATOM 12577 C C . TYR B 1 771 ? -16.141 18.5 28.906 1 87.5 771 TYR B C 1
ATOM 12579 O O . TYR B 1 771 ? -16 17.578 28.109 1 87.5 771 TYR B O 1
ATOM 12587 N N . ALA B 1 772 ? -15.625 18.391 30.094 1 83.81 772 ALA B N 1
ATOM 12588 C CA . ALA B 1 772 ? -14.625 17.406 30.484 1 83.81 772 ALA B CA 1
ATOM 12589 C C . ALA B 1 772 ? -15.281 16.094 30.922 1 83.81 772 ALA B C 1
ATOM 12591 O O . ALA B 1 772 ? -14.758 15.008 30.656 1 83.81 772 ALA B O 1
ATOM 12592 N N . PHE B 1 773 ? -16.531 16.172 31.469 1 85.81 773 PHE B N 1
ATOM 12593 C CA . PHE B 1 773 ? -17.016 14.969 32.156 1 85.81 773 PHE B CA 1
ATOM 12594 C C . PHE B 1 773 ? -18.344 14.5 31.578 1 85.81 773 PHE B C 1
ATOM 12596 O O . PHE B 1 773 ? -18.703 13.336 31.703 1 85.81 773 PHE B O 1
ATOM 12603 N N . LEU B 1 774 ? -19.016 15.289 30.922 1 88 774 LEU B N 1
ATOM 12604 C CA . LEU B 1 774 ? -20.375 14.898 30.562 1 88 774 LEU B CA 1
ATOM 12605 C C . LEU B 1 774 ? -20.516 14.719 29.062 1 88 774 LEU B C 1
ATOM 12607 O O . LEU B 1 774 ? -21.484 14.133 28.578 1 88 774 LEU B O 1
ATOM 12611 N N . GLU B 1 775 ? -19.641 15.203 28.312 1 88.25 775 GLU B N 1
ATOM 12612 C CA . GLU B 1 775 ? -19.75 15.172 26.859 1 88.25 775 GLU B CA 1
ATOM 12613 C C . GLU B 1 775 ? -19.547 13.758 26.328 1 88.25 775 GLU B C 1
ATOM 12615 O O . GLU B 1 775 ? -18.562 13.102 26.641 1 88.25 775 GLU B O 1
ATOM 12620 N N . THR B 1 776 ? -20.531 13.195 25.609 1 86.25 776 THR B N 1
ATOM 12621 C CA . THR B 1 776 ? -20.5 11.914 24.906 1 86.25 776 THR B CA 1
ATOM 12622 C C . THR B 1 776 ? -20.828 12.094 23.438 1 86.25 776 THR B C 1
ATOM 12624 O O . THR B 1 776 ? -21.234 13.172 23.016 1 86.25 776 THR B O 1
ATOM 12627 N N . SER B 1 777 ? -20.656 11.047 22.688 1 83.25 777 SER B N 1
ATOM 12628 C CA . SER B 1 777 ? -20.938 11.117 21.25 1 83.25 777 SER B CA 1
ATOM 12629 C C . SER B 1 777 ? -22.422 11.305 20.984 1 83.25 777 SER B C 1
ATOM 12631 O O . SER B 1 777 ? -22.812 11.938 20 1 83.25 777 SER B O 1
ATOM 12633 N N . ASP B 1 778 ? -23.312 10.883 21.938 1 83.31 778 ASP B N 1
ATOM 12634 C CA . ASP B 1 778 ? -24.75 10.93 21.734 1 83.31 778 ASP B CA 1
ATOM 12635 C C . ASP B 1 778 ? -25.312 12.297 22.109 1 83.31 778 ASP B C 1
ATOM 12637 O O . ASP B 1 778 ? -26.266 12.781 21.484 1 83.31 778 ASP B O 1
ATOM 12641 N N . ASN B 1 779 ? -24.688 12.867 23.078 1 90.19 779 ASN B N 1
ATOM 12642 C CA . ASN B 1 779 ? -25.234 14.133 23.547 1 90.19 779 ASN B CA 1
ATOM 12643 C C . ASN B 1 779 ? -24.344 15.312 23.141 1 90.19 779 ASN B C 1
ATOM 12645 O O . ASN B 1 779 ? -24.469 16.406 23.688 1 90.19 779 ASN B O 1
ATOM 12649 N N . TYR B 1 780 ? -23.516 15.133 22.25 1 90.5 780 TYR B N 1
ATOM 12650 C CA . TYR B 1 780 ? -22.484 16.078 21.875 1 90.5 780 TYR B CA 1
ATOM 12651 C C . TYR B 1 780 ? -23.078 17.438 21.5 1 90.5 780 TYR B C 1
ATOM 12653 O O . TYR B 1 780 ? -22.641 18.469 22 1 90.5 780 TYR B O 1
ATOM 12661 N N . GLN B 1 781 ? -24.141 17.562 20.766 1 92.31 781 GLN B N 1
ATOM 12662 C CA . GLN B 1 781 ? -24.703 18.812 20.281 1 92.31 781 GLN B CA 1
ATOM 12663 C C . GLN B 1 781 ? -25.297 19.625 21.422 1 92.31 781 GLN B C 1
ATOM 12665 O O . GLN B 1 781 ? -25.234 20.859 21.422 1 92.31 781 GLN B O 1
ATOM 12670 N N . TYR B 1 782 ? -25.75 18.891 22.406 1 94.62 782 TYR B N 1
ATOM 12671 C CA . TYR B 1 782 ? -26.391 19.578 23.516 1 94.62 782 TYR B CA 1
ATOM 12672 C C . TYR B 1 782 ? -25.359 20.078 24.531 1 94.62 782 TYR B C 1
ATOM 12674 O O . TYR B 1 782 ? -25.359 21.25 24.891 1 94.62 782 TYR B O 1
ATOM 12682 N N . VAL B 1 783 ? -24.5 19.203 24.875 1 94.81 783 VAL B N 1
ATOM 12683 C CA . VAL B 1 783 ? -23.547 19.5 25.938 1 94.81 783 VAL B CA 1
ATOM 12684 C C . VAL B 1 783 ? -22.516 20.5 25.438 1 94.81 783 VAL B C 1
ATOM 12686 O O . VAL B 1 783 ? -22.172 21.453 26.125 1 94.81 783 VAL B O 1
ATOM 12689 N N . HIS B 1 784 ? -22.031 20.328 24.266 1 94.94 784 HIS B N 1
ATOM 12690 C CA . HIS B 1 784 ? -21.031 21.219 23.719 1 94.94 784 HIS B CA 1
ATOM 12691 C C . HIS B 1 784 ? -21.609 22.625 23.484 1 94.94 784 HIS B C 1
ATOM 12693 O O . HIS B 1 784 ? -20.938 23.625 23.734 1 94.94 784 HIS B O 1
ATOM 12699 N N . SER B 1 785 ? -22.844 22.688 23.062 1 96.88 785 SER B N 1
ATOM 12700 C CA . SER B 1 785 ? -23.516 23.969 22.891 1 96.88 785 SER B CA 1
ATOM 12701 C C . SER B 1 785 ? -23.688 24.672 24.234 1 96.88 785 SER B C 1
ATOM 12703 O O . SER B 1 785 ? -23.516 25.891 24.328 1 96.88 785 SER B O 1
ATOM 12705 N N . ALA B 1 786 ? -24.031 23.891 25.188 1 97 786 ALA B N 1
ATOM 12706 C CA . ALA B 1 786 ? -24.141 24.469 26.516 1 97 786 ALA B CA 1
ATOM 12707 C C . ALA B 1 786 ? -22.797 25 27 1 97 786 ALA B C 1
ATOM 12709 O O . ALA B 1 786 ? -22.734 26.031 27.672 1 97 786 ALA B O 1
ATOM 12710 N N . TRP B 1 787 ? -21.812 24.297 26.703 1 96.12 787 TRP B N 1
ATOM 12711 C CA . TRP B 1 787 ? -20.469 24.75 27.031 1 96.12 787 TRP B CA 1
ATOM 12712 C C . TRP B 1 787 ? -20.156 26.078 26.359 1 96.12 787 TRP B C 1
ATOM 12714 O O . TRP B 1 787 ? -19.625 27 26.984 1 96.12 787 TRP B O 1
ATOM 12724 N N . HIS B 1 788 ? -20.484 26.297 25.062 1 97.38 788 HIS B N 1
ATOM 12725 C CA . HIS B 1 788 ? -20.328 27.562 24.359 1 97.38 788 HIS B CA 1
ATOM 12726 C C . HIS B 1 788 ? -21.031 28.703 25.094 1 97.38 788 HIS B C 1
ATOM 12728 O O . HIS B 1 788 ? -20.438 29.75 25.359 1 97.38 788 HIS B O 1
ATOM 12734 N N . VAL B 1 789 ? -22.234 28.453 25.469 1 97.75 789 VAL B N 1
ATOM 12735 C CA . VAL B 1 789 ? -23.062 29.469 26.109 1 97.75 789 VAL B CA 1
ATOM 12736 C C . VAL B 1 789 ? -22.5 29.812 27.469 1 97.75 789 VAL B C 1
ATOM 12738 O O . VAL B 1 789 ? -22.406 31 27.828 1 97.75 789 VAL B O 1
ATOM 12741 N N . ALA B 1 790 ? -22.109 28.812 28.156 1 97.81 790 ALA B N 1
ATOM 12742 C CA . ALA B 1 790 ? -21.531 29.031 29.484 1 97.81 790 ALA B CA 1
ATOM 12743 C C . ALA B 1 790 ? -20.281 29.906 29.391 1 97.81 790 ALA B C 1
ATOM 12745 O O . ALA B 1 790 ? -20.094 30.828 30.188 1 97.81 790 ALA B O 1
ATOM 12746 N N . MET B 1 791 ? -19.406 29.656 28.453 1 96.75 791 MET B N 1
ATOM 12747 C CA . MET B 1 791 ? -18.172 30.422 28.297 1 96.75 791 MET B CA 1
ATOM 12748 C C . MET B 1 791 ? -18.484 31.875 27.938 1 96.75 791 MET B C 1
ATOM 12750 O O . MET B 1 791 ? -17.891 32.812 28.484 1 96.75 791 MET B O 1
ATOM 12754 N N . ALA B 1 792 ? -19.453 32.062 27.031 1 97.56 792 ALA B N 1
ATOM 12755 C CA . ALA B 1 792 ? -19.812 33.406 26.609 1 97.56 792 ALA B CA 1
ATOM 12756 C C . ALA B 1 792 ? -20.406 34.188 27.766 1 97.56 792 ALA B C 1
ATOM 12758 O O . ALA B 1 792 ? -20.016 35.344 28 1 97.56 792 ALA B O 1
ATOM 12759 N N . ILE B 1 793 ? -21.312 33.594 28.531 1 97.06 793 ILE B N 1
ATOM 12760 C CA . ILE B 1 793 ? -21.969 34.281 29.641 1 97.06 793 ILE B CA 1
ATOM 12761 C C . ILE B 1 793 ? -20.953 34.531 30.766 1 97.06 793 ILE B C 1
ATOM 12763 O O . ILE B 1 793 ? -20.969 35.594 31.375 1 97.06 793 ILE B O 1
ATOM 12767 N N . GLY B 1 794 ? -20.156 33.531 30.984 1 97.25 794 GLY B N 1
ATOM 12768 C CA . GLY B 1 794 ? -19.141 33.719 32 1 97.25 794 GLY B CA 1
ATOM 12769 C C . GLY B 1 794 ? -18.234 34.906 31.734 1 97.25 794 GLY B C 1
ATOM 12770 O O . GLY B 1 794 ? -17.922 35.688 32.656 1 97.25 794 GLY B O 1
ATOM 12771 N N . VAL B 1 795 ? -17.797 35.094 30.547 1 96.25 795 VAL B N 1
ATOM 12772 C CA . VAL B 1 795 ? -16.906 36.188 30.172 1 96.25 795 VAL B CA 1
ATOM 12773 C C . VAL B 1 795 ? -17.625 37.531 30.312 1 96.25 795 VAL B C 1
ATOM 12775 O O . VAL B 1 795 ? -17.016 38.531 30.672 1 96.25 795 VAL B O 1
ATOM 12778 N N . LEU B 1 796 ? -18.953 37.594 30.141 1 95.38 796 LEU B N 1
ATOM 12779 C CA . LEU B 1 796 ? -19.75 38.812 30.312 1 95.38 796 LEU B CA 1
ATOM 12780 C C . LEU B 1 796 ? -19.641 39.344 31.75 1 95.38 796 LEU B C 1
ATOM 12782 O O . LEU B 1 796 ? -19.594 40.531 31.969 1 95.38 796 LEU B O 1
ATOM 12786 N N . PHE B 1 797 ? -19.547 38.406 32.625 1 95.19 797 PHE B N 1
ATOM 12787 C CA . PHE B 1 797 ? -19.453 38.75 34.031 1 95.19 797 PHE B CA 1
ATOM 12788 C C . PHE B 1 797 ? -18.031 39.188 34.406 1 95.19 797 PHE B C 1
ATOM 12790 O O . PHE B 1 797 ? -17.828 40.094 35.219 1 95.19 797 PHE B O 1
ATOM 12797 N N . LEU B 1 798 ? -17.078 38.625 33.75 1 95.25 798 LEU B N 1
ATOM 12798 C CA . LEU B 1 798 ? -15.703 38.75 34.188 1 95.25 798 LEU B CA 1
ATOM 12799 C C . LEU B 1 798 ? -15.055 40 33.531 1 95.25 798 LEU B C 1
ATOM 12801 O O . LEU B 1 798 ? -14.039 40.5 34.031 1 95.25 798 LEU B O 1
ATOM 12805 N N . LEU B 1 799 ? -15.539 40.562 32.438 1 94.75 799 LEU B N 1
ATOM 12806 C CA . LEU B 1 799 ? -14.977 41.719 31.781 1 94.75 799 LEU B CA 1
ATOM 12807 C C . LEU B 1 799 ? -15.062 42.969 32.688 1 94.75 799 LEU B C 1
ATOM 12809 O O . LEU B 1 799 ? -16.141 43.312 33.188 1 94.75 799 LEU B O 1
ATOM 12813 N N . PRO B 1 800 ? -13.906 43.594 32.969 1 92.19 800 PRO B N 1
ATOM 12814 C CA . PRO B 1 800 ? -13.914 44.75 33.875 1 92.19 800 PRO B CA 1
ATOM 12815 C C . PRO B 1 800 ? -14.625 45.969 33.25 1 92.19 800 PRO B C 1
ATOM 12817 O O . PRO B 1 800 ? -14.703 46.094 32.031 1 92.19 800 PRO B O 1
ATOM 12820 N N . PRO B 1 801 ? -15.188 46.875 34.125 1 89.31 801 PRO B N 1
ATOM 12821 C CA . PRO B 1 801 ? -15.805 48.094 33.594 1 89.31 801 PRO B CA 1
ATOM 12822 C C . PRO B 1 801 ? -14.781 49.062 33 1 89.31 801 PRO B C 1
ATOM 12824 O O . PRO B 1 801 ? -13.578 48.875 33.188 1 89.31 801 PRO B O 1
ATOM 12827 N N . ARG B 1 802 ? -15.312 50.031 32.219 1 87.62 802 ARG B N 1
ATOM 12828 C CA . ARG B 1 802 ? -14.461 51.031 31.578 1 87.62 802 ARG B CA 1
ATOM 12829 C C . ARG B 1 802 ? -13.648 51.812 32.594 1 87.62 802 ARG B C 1
ATOM 12831 O O . ARG B 1 802 ? -14.156 52.188 33.656 1 87.62 802 ARG B O 1
ATOM 12838 N N . GLU B 1 803 ? -12.312 51.906 32.375 1 72.06 803 GLU B N 1
ATOM 12839 C CA . GLU B 1 803 ? -11.461 52.688 33.25 1 72.06 803 GLU B CA 1
ATOM 12840 C C . GLU B 1 803 ? -11.781 54.156 33.156 1 72.06 803 GLU B C 1
ATOM 12842 O O . GLU B 1 803 ? -11.906 54.719 32.031 1 72.06 803 GLU B O 1
ATOM 12847 N N . ARG B 1 804 ? -12.383 55 34.156 1 55.81 804 ARG B N 1
ATOM 12848 C CA . ARG B 1 804 ? -12.656 56.438 34.156 1 55.81 804 ARG B CA 1
ATOM 12849 C C . ARG B 1 804 ? -11.367 57.219 34.156 1 55.81 804 ARG B C 1
ATOM 12851 O O . ARG B 1 804 ? -10.438 56.938 34.906 1 55.81 804 ARG B O 1
ATOM 12858 N N . ASN B 1 805 ? -10.992 57.812 33.125 1 47.25 805 ASN B N 1
ATOM 12859 C CA . ASN B 1 805 ? -9.914 58.781 33.062 1 47.25 805 ASN B CA 1
ATOM 12860 C C . ASN B 1 805 ? -10.078 59.875 34.125 1 47.25 805 ASN B C 1
ATOM 12862 O O . ASN B 1 805 ? -10.961 60.75 34 1 47.25 805 ASN B O 1
ATOM 12866 N N . ASP B 1 806 ? -9.984 59.875 35.344 1 37.88 806 ASP B N 1
ATOM 12867 C CA . ASP B 1 806 ? -9.836 61.125 36.062 1 37.88 806 ASP B CA 1
ATOM 12868 C C . ASP B 1 806 ? -8.711 61.969 35.469 1 37.88 806 ASP B C 1
ATOM 12870 O O . ASP B 1 806 ? -7.676 61.438 35.062 1 37.88 806 ASP B O 1
ATOM 12874 N N . LYS B 1 807 ? -8.766 63.344 35.156 1 40.94 807 LYS B N 1
ATOM 12875 C CA . LYS B 1 807 ? -7.926 64.438 34.625 1 40.94 807 LYS B CA 1
ATOM 12876 C C . LYS B 1 807 ? -6.484 64.25 35.125 1 40.94 807 LYS B C 1
ATOM 12878 O O . LYS B 1 807 ? -5.547 64.562 34.375 1 40.94 807 LYS B O 1
ATOM 12883 N N . GLN B 1 808 ? -6.258 64.438 36.375 1 34.34 808 GLN B N 1
ATOM 12884 C CA . GLN B 1 808 ? -5.02 64.875 37 1 34.34 808 GLN B CA 1
ATOM 12885 C C . GLN B 1 808 ? -3.932 63.812 36.875 1 34.34 808 GLN B C 1
ATOM 12887 O O . GLN B 1 808 ? -2.74 64.125 36.906 1 34.34 808 GLN B O 1
ATOM 12892 N N . HIS B 1 809 ? -4.176 62.562 36.938 1 32.97 809 HIS B N 1
ATOM 12893 C CA . HIS B 1 809 ? -3.184 61.594 37.344 1 32.97 809 HIS B CA 1
ATOM 12894 C C . HIS B 1 809 ? -2.404 61.031 36.156 1 32.97 809 HIS B C 1
ATOM 12896 O O . HIS B 1 809 ? -1.444 60.281 36.344 1 32.97 809 HIS B O 1
ATOM 12902 N N . TYR B 1 810 ? -2.82 61.031 34.969 1 33.25 810 TYR B N 1
ATOM 12903 C CA . TYR B 1 810 ? -2.111 60.312 33.938 1 33.25 810 TYR B CA 1
ATOM 12904 C C . TYR B 1 810 ? -0.801 61 33.594 1 33.25 810 TYR B C 1
ATOM 12906 O O . TYR B 1 810 ? -0.054 60.531 32.719 1 33.25 810 TYR B O 1
ATOM 12914 N N . THR B 1 811 ? -0.584 62.312 33.906 1 31.47 811 THR B N 1
ATOM 12915 C CA . THR B 1 811 ? 0.632 63 33.531 1 31.47 811 THR B CA 1
ATOM 12916 C C . THR B 1 811 ? 1.868 62.281 34.031 1 31.47 811 THR B C 1
ATOM 12918 O O . THR B 1 811 ? 2.961 62.438 33.5 1 31.47 811 THR B O 1
ATOM 12921 N N . HIS B 1 812 ? 1.867 61.906 35.312 1 31.03 812 HIS B N 1
ATOM 12922 C CA . HIS B 1 812 ? 3.133 61.531 35.938 1 31.03 812 HIS B CA 1
ATOM 12923 C C . HIS B 1 812 ? 3.609 60.188 35.438 1 31.03 812 HIS B C 1
ATOM 12925 O O . HIS B 1 812 ? 4.777 59.812 35.625 1 31.03 812 HIS B O 1
ATOM 12931 N N . MET B 1 813 ? 2.779 59.344 34.938 1 31.17 813 MET B N 1
ATOM 12932 C CA . MET B 1 813 ? 3.121 57.906 34.906 1 31.17 813 MET B CA 1
ATOM 12933 C C . MET B 1 813 ? 3.93 57.562 33.656 1 31.17 813 MET B C 1
ATOM 12935 O O . MET B 1 813 ? 4.426 56.438 33.531 1 31.17 813 MET B O 1
ATOM 12939 N N . SER B 1 814 ? 3.857 58.219 32.594 1 31.3 814 SER B N 1
ATOM 12940 C CA . SER B 1 814 ? 4.539 57.719 31.406 1 31.3 814 SER B CA 1
ATOM 12941 C C . SER B 1 814 ? 6.047 57.656 31.609 1 31.3 814 SER B C 1
ATOM 12943 O O . SER B 1 814 ? 6.781 57.188 30.75 1 31.3 814 SER B O 1
ATOM 12945 N N . GLU B 1 815 ? 6.629 58.562 32.438 1 30.28 815 GLU B N 1
ATOM 12946 C CA . GLU B 1 815 ? 8.078 58.656 32.562 1 30.28 815 GLU B CA 1
ATOM 12947 C C . GLU B 1 815 ? 8.664 57.375 33.156 1 30.28 815 GLU B C 1
ATOM 12949 O O . GLU B 1 815 ? 9.844 57.094 32.969 1 30.28 815 GLU B O 1
ATOM 12954 N N . LEU B 1 816 ? 8.102 56.844 34.281 1 30.33 816 LEU B N 1
ATOM 12955 C CA . LEU B 1 816 ? 8.852 56.062 35.25 1 30.33 816 LEU B CA 1
ATOM 12956 C C . LEU B 1 816 ? 8.992 54.625 34.75 1 30.33 816 LEU B C 1
ATOM 12958 O O . LEU B 1 816 ? 8.172 53.75 35.094 1 30.33 816 LEU B O 1
ATOM 12962 N N . VAL B 1 817 ? 9.188 54.312 33.594 1 35.44 817 VAL B N 1
ATOM 12963 C CA . VAL B 1 817 ? 9.609 52.969 33.312 1 35.44 817 VAL B CA 1
ATOM 12964 C C . VAL B 1 817 ? 10.828 52.594 34.156 1 35.44 817 VAL B C 1
ATOM 12966 O O . VAL B 1 817 ? 11.5 51.594 33.906 1 35.44 817 VAL B O 1
ATOM 12969 N N . ASP B 1 818 ? 11.508 53.531 34.938 1 29.89 818 ASP B N 1
ATOM 12970 C CA . ASP B 1 818 ? 12.523 53.031 35.875 1 29.89 818 ASP B CA 1
ATOM 12971 C C . ASP B 1 818 ? 11.914 52.094 36.906 1 29.89 818 ASP B C 1
ATOM 12973 O O . ASP B 1 818 ? 10.773 52.281 37.344 1 29.89 818 ASP B O 1
ATOM 12977 N N . ILE B 1 819 ? 12.414 50.844 37.094 1 35.28 819 ILE B N 1
ATOM 12978 C CA . ILE B 1 819 ? 12.016 49.844 38.062 1 35.28 819 ILE B CA 1
ATOM 12979 C C . ILE B 1 819 ? 11.469 50.531 39.312 1 35.28 819 ILE B C 1
ATOM 12981 O O . ILE B 1 819 ? 10.57 50 39.969 1 35.28 819 ILE B O 1
ATOM 12985 N N . ASN B 1 820 ? 12.117 51.594 39.812 1 33.94 820 ASN B N 1
ATOM 12986 C CA . ASN B 1 820 ? 11.742 52.25 41.062 1 33.94 820 ASN B CA 1
ATOM 12987 C C . ASN B 1 820 ? 10.398 52.969 40.906 1 33.94 820 ASN B C 1
ATOM 12989 O O . ASN B 1 820 ? 9.711 53.188 41.906 1 33.94 820 ASN B O 1
ATOM 12993 N N . THR B 1 821 ? 9.961 53.531 39.781 1 35.41 821 THR B N 1
ATOM 12994 C CA . THR B 1 821 ? 8.711 54.25 39.625 1 35.41 821 THR B CA 1
ATOM 12995 C C . THR B 1 821 ? 7.566 53.281 39.312 1 35.41 821 THR B C 1
ATOM 12997 O O . THR B 1 821 ? 6.41 53.688 39.188 1 35.41 821 THR B O 1
ATOM 13000 N N . LEU B 1 822 ? 7.711 52.094 38.812 1 36.31 822 LEU B N 1
ATOM 13001 C CA . LEU B 1 822 ? 6.66 51.062 38.812 1 36.31 822 LEU B CA 1
ATOM 13002 C C . LEU B 1 822 ? 5.969 50.969 40.156 1 36.31 822 LEU B C 1
ATOM 13004 O O . LEU B 1 822 ? 4.762 50.719 40.219 1 36.31 822 LEU B O 1
ATOM 13008 N N . ASN B 1 823 ? 6.664 51.125 41.281 1 35.31 823 ASN B N 1
ATOM 13009 C CA . ASN B 1 823 ? 6.059 51.094 42.594 1 35.31 823 ASN B CA 1
ATOM 13010 C C . ASN B 1 823 ? 5.047 52.219 42.781 1 35.31 823 ASN B C 1
ATOM 13012 O O . ASN B 1 823 ? 4.047 52.062 43.5 1 35.31 823 ASN B O 1
ATOM 13016 N N . SER B 1 824 ? 5.355 53.5 42.406 1 36.66 824 SER B N 1
ATOM 13017 C CA . SER B 1 824 ? 4.492 54.594 42.812 1 36.66 824 SER B CA 1
ATOM 13018 C C . SER B 1 824 ? 3.211 54.625 41.969 1 36.66 824 SER B C 1
ATOM 13020 O O . SER B 1 824 ? 2.182 55.125 42.406 1 36.66 824 SER B O 1
ATOM 13022 N N . GLU B 1 825 ? 3.27 54.219 40.75 1 39.19 825 GLU B N 1
ATOM 13023 C CA . GLU B 1 825 ? 2.186 54.438 39.781 1 39.19 825 GLU B CA 1
ATOM 13024 C C . GLU B 1 825 ? 1.064 53.438 39.969 1 39.19 825 GLU B C 1
ATOM 13026 O O . GLU B 1 825 ? -0.039 53.594 39.438 1 39.19 825 GLU B O 1
ATOM 13031 N N . LEU B 1 826 ? 1.389 52.281 40.375 1 41.22 826 LEU B N 1
ATOM 13032 C CA . LEU B 1 826 ? 0.258 51.406 40.594 1 41.22 826 LEU B CA 1
ATOM 13033 C C . LEU B 1 826 ? -0.765 52.031 41.531 1 41.22 826 LEU B C 1
ATOM 13035 O O . LEU B 1 826 ? -1.803 51.406 41.812 1 41.22 826 LEU B O 1
ATOM 13039 N N . VAL B 1 827 ? -0.359 53.094 42.281 1 37.38 827 VAL B N 1
ATOM 13040 C CA . VAL B 1 827 ? -1.346 53.656 43.188 1 37.38 827 VAL B CA 1
ATOM 13041 C C . VAL B 1 827 ? -2.322 54.531 42.438 1 37.38 827 VAL B C 1
ATOM 13043 O O . VAL B 1 827 ? -2.148 55.75 42.375 1 37.38 827 VAL B O 1
ATOM 13046 N N . VAL B 1 828 ? -2.57 54.406 41.156 1 39.84 828 VAL B N 1
ATOM 13047 C CA . VAL B 1 828 ? -3.662 55.188 40.562 1 39.84 828 VAL B CA 1
ATOM 13048 C C . VAL B 1 828 ? -4.918 55.031 41.406 1 39.84 828 VAL B C 1
ATOM 13050 O O . VAL B 1 828 ? -5.195 53.938 41.938 1 39.84 828 VAL B O 1
ATOM 13053 N N . GLN B 1 829 ? -5.488 56.156 41.906 1 38.31 829 GLN B N 1
ATOM 13054 C CA . GLN B 1 829 ? -6.762 56.25 42.625 1 38.31 829 GLN B CA 1
ATOM 13055 C C . GLN B 1 829 ? -7.816 55.344 41.969 1 38.31 829 GLN B C 1
ATOM 13057 O O . GLN B 1 829 ? -8.062 55.438 40.781 1 38.31 829 GLN B O 1
ATOM 13062 N N . ASP B 1 830 ? -7.98 54.156 42.469 1 43.81 830 ASP B N 1
ATOM 13063 C CA . ASP B 1 830 ? -8.922 53.062 42.156 1 43.81 830 ASP B CA 1
ATOM 13064 C C . ASP B 1 830 ? -10.312 53.625 41.875 1 43.81 830 ASP B C 1
ATOM 13066 O O . ASP B 1 830 ? -10.773 54.562 42.531 1 43.81 830 ASP B O 1
ATOM 13070 N N . ASP B 1 831 ? -10.75 53.562 40.75 1 42.94 831 ASP B N 1
ATOM 13071 C CA . ASP B 1 831 ? -12.133 53.812 40.375 1 42.94 831 ASP B CA 1
ATOM 13072 C C . ASP B 1 831 ? -13.102 53.219 41.406 1 42.94 831 ASP B C 1
ATOM 13074 O O . ASP B 1 831 ? -13.008 52.031 41.719 1 42.94 831 ASP B O 1
ATOM 13078 N N . PRO B 1 832 ? -13.711 54.062 42.156 1 46.19 832 PRO B N 1
ATOM 13079 C CA . PRO B 1 832 ? -14.641 53.562 43.156 1 46.19 832 PRO B CA 1
ATOM 13080 C C . PRO B 1 832 ? -15.469 52.406 42.656 1 46.19 832 PRO B C 1
ATOM 13082 O O . PRO B 1 832 ? -15.969 51.594 43.469 1 46.19 832 PRO B O 1
ATOM 13085 N N . GLY B 1 833 ? -15.703 52.25 41.438 1 44.31 833 GLY B N 1
ATOM 13086 C CA . GLY B 1 833 ? -16.609 51.188 41.031 1 44.31 833 GLY B CA 1
ATOM 13087 C C . GLY B 1 833 ? -15.914 49.875 40.781 1 44.31 833 GLY B C 1
ATOM 13088 O O . GLY B 1 833 ? -16.547 48.875 40.406 1 44.31 833 GLY B O 1
ATOM 13089 N N . TYR B 1 834 ? -14.641 49.875 40.656 1 51 834 TYR B N 1
ATOM 13090 C CA . TYR B 1 834 ? -13.922 48.625 40.438 1 51 834 TYR B CA 1
ATOM 13091 C C . TYR B 1 834 ? -13.188 48.188 41.688 1 51 834 TYR B C 1
ATOM 13093 O O . TYR B 1 834 ? -12.5 49 42.312 1 51 834 TYR B O 1
#

Organism: Acanthaster planci (NCBI:txid133434)

Radius of gyration: 41.21 Å; Cα contacts (8 Å, |Δi|>4): 3338; chains: 2; bounding box: 95×138×108 Å

Sequence (1668 aa):
MSRAHCRLAARSVYTRKQRRYTCELSILVTMSTQSLLSSLIRATILLPLFYVINGQPGYGEQLFGTFRLKAYGSFGDVTLFHVVMPPHCTTANWDISVLKDTLECPKTSVHLALQPGSLPVTNPYNTSFPPHINTQSQRNLNLFTMSSAQPVRITFWTPTAGDWYLVAFLPRGDNNKIEQQGLGGHTCRYFIQMGVAYWQAEDIKSLSTQTRTTVELATETNYTTAMYRFYVSPLTKYLTFSYQNCQVGSEFNQTEVSDPCPVALRVGPGALPSVRTPPVLCKSNTSCSVQFGEPLADTWYYVRLDLSSLDEPTSANLSLGVETQKCMEENIQVFPVSSEDMELRTLVLNSNASLIYSPVNPSDNGSAFLHPALEEKESEPESYPPASFTRGLYLSPLSPHPPPVLSNWCPPVLPLSSAQLGGASPFKKFIWNTPNATDGLPVSPDTPVVVKFELDLPQDIGGNLVIKADVANKKDLPGQAFVTLCLRQGGIPPLNGTNISCDPEDSLTFNSHSADAAFPWIVPFPAPGVWYLSLESWCKSGAGVVPCNDTAYVLLDIGLYGCIDNCGEYGSCHSAIDMGILYYYCKCSRGYQGWGCTDDSEAWSQAYFLTRVLLLTLSNLFFIFPFILALVRRHFVPAISFFCTLFFSSFYHSCDADSLCIMSYNTLQFCDFFSAFMSFFLTLIAMARLPVPLRHSLEILGAFGLALGTTYNRFSLWAAAVPVGVGMGVLLISWARRWYKRRRCYPTTKWRWLLFILPGTAIIITGLCLYAFLETSDNYQYVHSAWHVAMAIGVLFLLPPRERNDKQHYTHMSELVDINTLNSELVVQDDPGYMSRAHCRLAARSVYTRKQRRYTCELSILVTMSTQSLLSSLIRATILLPLFYVINGQPGYGEQLFGTFRLKAYGSFGDVTLFHVVMPPHCTTANWDISVLKDTLECPKTSVHLALQPGSLPVTNPYNTSFPPHINTQSQRNLNLFTMSSAQPVRITFWTPTAGDWYLVAFLPRGDNNKIEQQGLGGHTCRYFIQMGVAYWQAEDIKSLSTQTRTTVELATETNYTTAMYRFYVSPLTKYLTFSYQNCQVGSEFNQTEVSDPCPVALRVGPGALPSVRTPPVLCKSNTSCSVQFGEPLADTWYYVRLDLSSLDEPTSANLSLGVETQKCMEENIQVFPVSSEDMELRTLVLNSNASLIYSPVNPSDNGSAFLHPALEEKESEPESYPPASFTRGLYLSPLSPHPPPVLSNWCPPVLPLSSAQLGGASPFKKFIWNTPNATDGLPVSPDTPVVVKFELDLPQDIGGNLVIKADVANKKDLPGQAFVTLCLRQGGIPPLNGTNISCDPEDSLTFNSHSADAAFPWIVPFPAPGVWYLSLESWCKSGAGVVPCNDTAYVLLDIGLYGCIDNCGEYGSCHSAIDMGILYYYCKCSRGYQGWGCTDDSEAWSQAYFLTRVLLLTLSNLFFIFPFILALVRRHFVPAISFFCTLFFSSFYHSCDADSLCIMSYNTLQFCDFFSAFMSFFLTLIAMARLPVPLRHSLEILGAFGLALGTTYNRFSLWAAAVPVGVGMGVLLISWARRWYKRRRCYPTTKWRWLLFILPGTAIIITGLCLYAFLETSDNYQYVHSAWHVAMAIGVLFLLPPRERNDKQHYTHMSELVDINTLNSELVVQDDPGY

InterPro domains:
  IPR000742 EGF-like domain [PS00022] (586-597)
  IPR000742 EGF-like domain [PS01186] (586-597)
  IPR000742 EGF-like domain [PS50026] (559-598)
  IPR021910 NGX6/PGAP6/MYMK [PF12036] (610-789)
  IPR021910 NGX6/PGAP6/MYMK [PTHR14319] (40-817)

Solvent-accessible surface area (backbone atoms only — not comparable to full-atom values): 90138 Å² total; per-residue (Å²): 126,86,84,59,76,80,66,69,84,68,69,70,81,72,63,78,78,67,54,70,67,55,63,72,54,56,77,63,57,77,60,56,71,69,61,48,56,62,58,58,62,52,60,58,58,69,49,78,75,70,41,70,30,58,12,42,83,46,40,47,44,42,36,37,14,47,34,69,50,32,51,45,80,37,74,77,31,48,34,66,45,80,44,77,40,60,71,50,20,54,35,33,38,38,37,37,40,47,44,64,74,49,90,83,48,75,84,44,59,34,41,33,30,52,25,70,58,27,57,63,62,81,59,93,79,70,55,48,68,57,81,56,56,42,49,66,93,36,46,74,49,57,67,40,76,41,48,40,82,49,51,42,20,39,25,29,49,22,45,57,46,40,49,31,25,36,37,34,26,28,57,62,67,84,74,45,65,56,68,54,55,87,75,54,75,89,76,81,48,42,29,37,27,39,37,36,39,35,33,32,65,77,81,68,42,61,55,25,68,86,50,67,44,80,44,78,35,25,54,85,78,67,35,39,64,51,49,34,32,39,77,32,57,71,66,34,38,36,40,34,43,34,37,36,67,43,41,62,49,42,85,84,59,84,55,81,64,91,58,61,50,58,58,43,44,24,72,32,71,58,24,44,55,52,95,82,44,74,55,60,79,55,88,47,49,39,36,36,67,51,75,38,69,36,45,54,31,76,32,46,33,20,38,31,40,35,52,56,86,55,103,53,76,45,32,40,38,31,37,37,36,42,46,73,40,57,38,58,72,84,45,60,77,41,50,76,47,81,68,72,87,63,68,60,46,69,37,58,38,47,78,94,60,76,79,73,83,79,85,82,83,82,77,99,74,85,63,73,66,82,76,77,82,77,83,83,90,86,86,77,88,74,81,78,74,81,76,78,82,66,80,70,80,67,75,68,72,72,74,78,69,74,64,78,83,52,96,42,68,55,66,33,65,44,66,38,27,40,31,30,48,31,71,91,49,70,40,38,32,46,37,68,68,49,101,73,44,86,64,30,50,75,25,36,37,81,42,38,36,28,39,31,44,73,41,46,83,56,44,48,28,26,20,24,40,35,38,32,45,38,54,54,79,58,88,77,59,87,54,65,49,32,38,38,38,32,58,31,76,33,28,59,68,42,62,58,83,68,39,80,53,61,57,71,80,40,41,50,74,44,35,65,77,44,85,70,22,80,37,55,42,30,29,66,28,36,53,58,42,48,36,25,40,34,37,37,34,35,13,50,49,100,91,42,82,37,65,34,93,56,69,44,27,34,37,73,48,37,32,43,37,53,37,52,75,51,5,48,92,36,23,42,65,44,75,49,73,49,70,44,41,45,33,38,31,30,48,50,40,69,47,24,33,47,67,28,23,67,21,59,89,60,34,56,51,70,66,56,50,50,51,40,40,46,35,41,23,56,29,30,56,49,24,52,53,37,22,50,49,23,51,75,40,66,37,53,61,48,19,52,28,30,47,45,27,29,51,30,36,21,46,29,38,25,32,72,65,74,56,60,59,92,58,57,66,68,43,32,49,49,44,23,54,40,22,46,51,47,34,56,30,41,48,33,49,56,55,30,67,55,61,65,72,59,44,52,37,48,53,52,50,44,51,55,50,44,50,48,32,44,63,65,41,59,69,40,56,59,44,53,48,48,50,48,50,53,23,49,51,52,26,52,50,41,37,48,52,48,17,62,74,63,74,40,68,54,72,58,42,70,62,52,44,66,70,18,44,50,53,15,49,50,34,34,51,50,19,51,46,40,58,67,71,65,32,24,68,87,45,34,43,58,41,53,21,48,25,43,38,26,45,25,55,13,48,52,36,48,57,62,76,56,84,79,79,69,87,78,66,68,75,70,54,78,72,39,77,50,82,76,39,54,70,63,52,72,65,56,84,69,54,86,88,74,126,85,83,60,76,79,68,70,79,78,67,71,82,73,62,78,78,67,55,67,66,58,62,71,55,57,78,64,58,77,59,57,71,69,61,49,55,61,58,59,63,52,66,60,59,69,63,80,72,68,51,69,33,59,9,43,84,46,40,46,44,42,36,37,17,51,33,70,50,32,52,46,81,37,74,77,31,48,34,68,45,80,44,76,40,59,72,48,19,54,37,34,37,38,38,36,39,46,44,66,75,49,88,82,49,75,84,45,59,34,39,35,27,46,25,71,58,26,55,61,75,82,60,94,78,70,54,47,70,56,80,55,56,41,56,66,91,48,62,72,72,34,80,46,77,42,48,41,83,47,50,41,19,40,29,28,51,22,43,60,46,40,49,32,24,36,38,33,26,27,56,64,69,81,73,46,67,57,67,54,56,87,74,54,72,90,75,79,49,43,29,37,34,39,33,36,40,36,33,33,62,77,81,68,42,62,54,25,68,88,50,66,43,80,45,77,34,25,56,85,78,69,35,39,65,50,49,35,32,39,78,32,57,71,67,35,38,36,40,33,42,35,38,36,68,45,42,63,49,42,85,84,60,85,56,81,64,91,58,60,48,56,58,41,44,23,72,31,70,58,23,45,53,51,92,81,44,72,57,61,80,56,88,47,48,39,34,35,64,49,76,37,67,36,44,56,31,75,33,45,33,21,38,32,40,34,53,56,87,55,102,52,76,46,32,41,38,30,37,37,38,42,45,74,42,58,37,57,74,84,44,60,76,38,50,76,44,81,65,71,86,67,43,50,47,68,36,56,36,46,76,93,56,75,76,69,82,79,83,78,86,77,77,74,93,71,61,53,68,73,80,68,90,66,83,73,86,85,81,76,88,74,82,78,76,81,78,78,82,69,82,72,81,69,76,70,73,72,75,77,69,74,63,79,83,51,95,44,68,56,67,34,65,44,66,38,27,40,32,30,48,31,72,91,48,73,39,38,32,45,39,67,69,48,99,72,43,84,66,31,50,76,24,36,37,82,42,38,36,28,37,31,45,72,40,48,82,54,48,48,27,25,19,25,39,35,39,32,46,40,54,52,80,59,84,75,59,89,50,65,48,32,38,36,38,32,59,30,73,32,28,60,70,40,64,57,84,69,39,81,54,63,58,70,80,40,41,49,73,44,34,67,77,44,85,71,24,76,39,56,42,31,28,66,27,36,54,58,42,48,37,24,40,33,37,36,34,36,14,50,49,101,91,43,83,37,66,32,96,56,68,43,27,34,37,72,48,37,33,43,39,54,35,54,76,51,6,49,92,36,23,41,63,43,76,47,74,50,68,44,40,44,33,37,30,30,48,50,40,69,48,23,33,46,67,28,24,67,21,59,89,60,36,59,50,70,67,56,50,48,50,39,41,45,35,43,23,54,29,30,57,47,25,52,54,37,21,52,50,23,52,77,40,65,36,52,60,48,18,51,27,29,47,44,26,29,52,29,37,21,45,28,38,25,32,71,64,74,56,60,58,92,56,58,68,68,43,31,49,49,45,23,54,38,23,46,51,47,34,56,30,41,47,34,49,57,57,29,66,56,61,66,72,59,44,51,38,50,53,53,50,45,52,55,51,43,53,48,32,43,63,66,40,60,68,40,56,58,46,55,48,49,49,48,49,53,22,48,49,52,26,50,52,42,39,49,52,48,17,62,74,64,73,42,66,56,72,59,38,70,62,52,44,66,68,18,45,50,53,14,51,50,35,34,50,49,22,52,46,39,57,67,71,63,34,24,67,86,46,34,41,59,41,53,20,48,27,42,38,25,45,24,54,14,48,52,36,47,59,63,77,56,84,77,80,68,86,79,65,68,76,70,56,79,73,39,77,50,80,77,38,53,68,63,52,70,65,56,85,68,54,84,87,72

Nearest PDB structures (foldseek):
  8t03-assembly1_A  TM=9.482E-01  e=4.423E-13  Mus musculus
  8t06-assembly1_B  TM=9.410E-01  e=1.914E-12  Mus musculus
  8t07-assembly1_B  TM=9.385E-01  e=2.359E-12  Mus musculus
  8t05-assembly1_B  TM=9.562E-01  e=2.123E-11  Ciona robusta
  5ykv-assembly1_A  TM=3.684E-01  e=1.997E+00  Macrobrachium rosenbergii nodavirus

pLDDT: mean 75.26, std 24.64, range [17.53, 98.12]